Protein 7UQC (pdb70)

Radius of gyration: 42.09 Å; Cα contacts (8 Å, |Δi|>4): 4672; chains: 10; bounding box: 98×138×89 Å

Nearest PDB structures (foldseek):
  7uqc-assembly4_E  TM=8.651E-01  e=4.499E-38  Homo sapiens
  5d6c-assembly2_H  TM=9.328E-01  e=1.298E-33  Homo sapiens
  5whj-assembly1_H  TM=9.332E-01  e=1.233E-33  Homo sapiens
  8s6z-assembly1_A  TM=8.707E-01  e=1.827E-34  Homo sapiens
  5f3b-assembly1_E  TM=8.848E-01  e=9.524E-34  Mus musculus

Organism: Homo sapiens (NCBI:txid9606)

GO terms:
  GO:0005911 cell-cell junction (C, IDA)
  GO:0150105 protein localization to cell-cell junction (P, IMP)
  GO:0097450 astrocyte end-foot (C, IDA)
  GO:0005737 cytoplasm (C, EXP)
  GO:0005886 plasma membrane (C, EXP)

Sequence (1780 aa):
DVVLTQSPLSLPVILGQPASISCRSSQSLVYSDGRTYLNWFQQRPGQSPRRLIYKISKRDSGVPERFSGSGSGTDFTLEISRVEAEDVGIYYCMQGSHWPVTFGQGTKVEIKRTVAAPSVFIFPPSDEQLKSGTASVVCLLNNFYPREAKVQWKVDNALQSGNSQESVTEQDSKDSTYSLSSTLTLSKADYEKHKVYACEVTHQGLSSPVTKSFNRGECQVQLVESGGGLVKPGGSLRLSCVSSGFTFSNYWMSWVRQAPGGGLEWVANINQDGSEKYYVDSVKGRFTSSRDNTKNSLFLQLNSLRAEDTGIYYCTRDPPYFDNWGQGTLVTVSSASTKGPSVFPLAPSSKSTSGGTAALGCLVKDYFPEPVTVSWNSGALTSGVHTFPAVLQSSGLYSLSSVVTVPSSSLGTQTYICNVNHKPSNTKVDKKVEPKSATGRTHPPRAPSSPGRSRDVVLTQSPLSLPVILGQPASISCRSSQSLVYSDGRTYLNWFQQRPGQSPRRLIYKISKRDSGVPERFSGSGSGTDFTLEISRVEAEDVGIYYCMQGSHWPVTFGQGTKVEIKRTVAAPSVFIFPPSDEQLKSGTASVVCLLNNFYPREAKVQWKVDNALQSGNSQESVTEQDSKDSTYSLSSTLTLSKADYEKHKVYACEVTHQGLSSPVTKSFNRGEQVQLVESGGGLVKPGGSLRLSCVSSGFTFSNYWMSWVRQAPGGGLEWVANINQDGSEKYYVDSVKGRFTSSRDNTKNSLFLQLNSLRAEDTGIYYCTRDPPYFDNWGQGTLVTVSSASTKGPSVFPLAPSSKSTSGGTAALGCLVKDYFPEPVTVSWNSGALTSGVHTFPAVLQSSGLYSLSSVVTVPSSSLGTQTYICNVNHKPSNTKVDKKVEPKSDVVLTQSPLSLPVILGQPASISCRSSQSLVYSDGRTYLNWFQQRPGQSPRRLIYKISKRDSGVPERFSGSGSGTDFTLEISRVEAEDVGIYYCMQGSHWPVTFGQGTKVEIKRTVAAPSVFIFPPSDEQLKSGTASVVCLLNNFYPREAKVQWKVDNALQSGNSQESVTEQDSKDSTYSLSSTLTLSKADYEKHKVYACEVTHQGLSSPVTKSFNRGECQVQLVESGGGLVKPGGSLRLSCVSSGFTFSNYWMSWVRQAPGGGLEWVANINQDGSEKYYVDSVKGRFTSSRDNTKNSLFLQLNSLRAEDTGIYYCTRDPPYFDNWGQGTLVTVSSASTKGPSVFPLAPSSKSTSGGTAALGCLVKDYFPEPVTVSWNSGALTSGVHTFPAVLQSSGLYSLSSVVTVPSSSLGTQTYICNVNHKPSNTKVDKKVEPKDVVLTQSPLSLPVILGQPASISCRSSQSLVYSDGRTYLNWFQQRPGQSPRRLIYKISKRDSGVPERFSGSGSGTDFTLEISRVEAEDVGIYYCMQGSHWPVTFGQGTKVEIKRTVAAPSVFIFPPSDEQLKSGTASVVCLLNNFYPREAKVQWKVDNALQSGNSQESVTEQDSKDSTYSLSSTLTLSKADYEKHKVYACEVTHQGLSSPVTKSFNRGEQVQLVESGGGLVKPGGSLRLSCVSSGFTFSNYWMSWVRQAPGGGLEWVANINQDGSEKYYVDSVKGRFTSSRDNTKNSLFLQLNSLRAEDTGIYYCTRDPPYFDNWGQGTLVTVSSASTKGPSVFPLAPSSKSTSGGTAALGCLVKDYFPEPVTVSWNSGALTSGVHTFPAVLQSSGLYSLSSVVTVPSSSLGTQTYICNVNHKPSNTKVDKKVEPKATGRTHPPRAPSSPGRSR

Structure (mmCIF, N/CA/C/O backbone):
data_7UQC
#
_entry.id   7UQC
#
_cell.length_a   195.027
_cell.length_b   99.514
_cell.length_c   136.414
_cell.angle_alpha   90.000
_cell.angle_beta   112.811
_cell.angle_gamma   90.000
#
_symmetry.space_group_name_H-M   'C 1 2 1'
#
loop_
_entity.id
_entity.type
_entity.pdbx_description
1 polymer 'Fab MS39p2w174 Light Chain'
2 polymer 'Fab MS39p2w174 Heavy Chain'
3 polymer 'Hepatocyte cell adhesion molecule'
4 non-polymer 'SULFATE ION'
5 non-polymer 'CHLORIDE ION'
6 water water
#
loop_
_atom_site.group_PDB
_atom_site.id
_atom_site.type_symbol
_atom_site.label_atom_id
_atom_site.label_alt_id
_atom_site.label_comp_id
_atom_site.label_asym_id
_atom_site.label_entity_id
_atom_site.label_seq_id
_atom_site.pdbx_PDB_ins_code
_atom_site.Cartn_x
_atom_site.Cartn_y
_atom_site.Cartn_z
_atom_site.occupancy
_atom_site.B_iso_or_equiv
_atom_site.auth_seq_id
_atom_site.auth_comp_id
_atom_site.auth_asym_id
_atom_site.auth_atom_id
_atom_site.pdbx_PDB_model_num
ATOM 1 N N . ASP A 1 1 ? -1.72929 -38.89604 38.72028 1.000 48.41407 1 ASP A N 1
ATOM 2 C CA . ASP A 1 1 ? -2.51124 -38.60459 39.91108 1.000 42.83034 1 ASP A CA 1
ATOM 3 C C . ASP A 1 1 ? -3.99448 -38.81810 39.64502 1.000 41.16289 1 ASP A C 1
ATOM 4 O O . ASP A 1 1 ? -4.42821 -38.87245 38.50073 1.000 46.39447 1 ASP A O 1
ATOM 9 N N . VAL A 1 2 ? -4.78387 -38.93596 40.70784 1.000 39.75033 2 VAL A N 1
ATOM 10 C CA . VAL A 1 2 ? -6.22536 -38.83804 40.54509 1.000 37.36311 2 VAL A CA 1
ATOM 11 C C . VAL A 1 2 ? -6.57350 -37.41981 40.14442 1.000 39.81631 2 VAL A C 1
ATOM 12 O O . VAL A 1 2 ? -5.99402 -36.45097 40.66459 1.000 41.34278 2 VAL A O 1
ATOM 16 N N . VAL A 1 3 ? -7.50860 -37.28358 39.20854 1.000 36.99785 3 VAL A N 1
ATOM 17 C CA . VAL A 1 3 ? -8.06756 -35.98240 38.87142 1.000 35.49717 3 VAL A CA 1
ATOM 18 C C . VAL A 1 3 ? -9.48208 -35.92118 39.41641 1.000 34.77818 3 VAL A C 1
ATOM 19 O O . VAL A 1 3 ? -10.32080 -36.76695 39.08621 1.000 37.39512 3 VAL A O 1
ATOM 23 N N . LEU A 1 4 ? -9.72873 -34.93273 40.27076 1.000 38.93068 4 LEU A N 1
ATOM 24 C CA . LEU A 1 4 ? -11.04733 -34.63801 40.81534 1.000 41.36088 4 LEU A CA 1
ATOM 25 C C . LEU A 1 4 ? -11.64051 -33.48409 40.01577 1.000 41.03683 4 LEU A C 1
ATOM 26 O O . LEU A 1 4 ? -11.02435 -32.41634 39.92748 1.000 45.31969 4 LEU A O 1
ATOM 31 N N . THR A 1 5 ? -12.81371 -33.69500 39.41945 1.000 37.28912 5 THR A N 1
ATOM 32 C CA . THR A 1 5 ? -13.45470 -32.66454 38.61493 1.000 41.43303 5 THR A CA 1
ATOM 33 C C . THR A 1 5 ? -14.67807 -32.15562 39.35417 1.000 43.16182 5 THR A C 1
ATOM 34 O O . THR A 1 5 ? -15.56881 -32.93760 39.71713 1.000 46.96830 5 THR A O 1
ATOM 38 N N . GLN A 1 6 ? -14.70924 -30.85481 39.58759 1.000 40.11960 6 GLN A N 1
ATOM 39 C CA . GLN A 1 6 ? -15.79875 -30.23508 40.31593 1.000 42.51892 6 GLN A CA 1
ATOM 40 C C . GLN A 1 6 ? -16.73551 -29.57295 39.32388 1.000 40.19174 6 GLN A C 1
ATOM 41 O O . GLN A 1 6 ? -16.30885 -29.08444 38.27713 1.000 42.33138 6 GLN A O 1
ATOM 47 N N . SER A 1 7 ? -18.02272 -29.58207 39.65282 1.000 41.36380 7 SER A N 1
ATOM 48 C CA . SER A 1 7 ? -19.00298 -28.90405 38.82625 1.000 43.79486 7 SER A CA 1
ATOM 49 C C . SER A 1 7 ? -20.21600 -28.58903 39.68313 1.000 43.81247 7 SER A C 1
ATOM 50 O O . SER A 1 7 ? -20.54739 -29.38294 40.58149 1.000 38.16766 7 SER A O 1
ATOM 53 N N . PRO A 1 8 ? -20.88747 -27.44026 39.46128 1.000 46.62877 8 PRO A N 1
ATOM 54 C CA . PRO A 1 8 ? -20.46435 -26.44596 38.46612 1.000 46.35541 8 PRO A CA 1
ATOM 55 C C . PRO A 1 8 ? -19.24883 -25.68449 38.98659 1.000 52.26253 8 PRO A C 1
ATOM 56 O O . PRO A 1 8 ? -19.01399 -25.76894 40.19357 1.000 56.57969 8 PRO A O 1
ATOM 60 N N . LEU A 1 9 ? -18.48300 -24.97900 38.14720 1.000 53.17359 9 LEU A N 1
ATOM 61 C CA . LEU A 1 9 ? -17.32519 -24.27401 38.68939 1.000 48.27815 9 LEU A CA 1
ATOM 62 C C . LEU A 1 9 ? -17.72011 -22.99301 39.40014 1.000 50.95387 9 LEU A C 1
ATOM 63 O O . LEU A 1 9 ? -16.97969 -22.50768 40.26812 1.000 44.82521 9 LEU A O 1
ATOM 68 N N . SER A 1 10 ? -18.86428 -22.42895 39.04918 1.000 52.35254 10 SER A N 1
ATOM 69 C CA . SER A 1 10 ? -19.37868 -21.27326 39.75208 1.000 50.59160 10 SER A CA 1
ATOM 70 C C . SER A 1 10 ? -20.85871 -21.55253 39.94454 1.000 49.31545 10 SER A C 1
ATOM 71 O O . SER A 1 10 ? -21.54368 -21.94843 38.99755 1.000 50.73463 10 SER A O 1
ATOM 74 N N . LEU A 1 11 ? -21.32855 -21.43242 41.18433 1.000 47.04550 11 LEU A N 1
ATOM 75 C CA . LEU A 1 11 ? -22.66931 -21.86112 41.56945 1.000 44.79928 11 LEU A CA 1
ATOM 76 C C . LEU A 1 11 ? -23.40697 -20.68812 42.19762 1.000 46.54904 11 LEU A C 1
ATOM 77 O O . LEU A 1 11 ? -23.27403 -20.43886 43.40990 1.000 44.08185 11 LEU A O 1
ATOM 82 N N . PRO A 1 12 ? -24.17699 -19.93047 41.41247 1.000 47.57064 12 PRO A N 1
ATOM 83 C CA . PRO A 1 12 ? -25.03661 -18.88431 41.99482 1.000 49.28888 12 PRO A CA 1
ATOM 84 C C . PRO A 1 12 ? -26.30467 -19.49510 42.58767 1.000 45.36763 12 PRO A C 1
ATOM 85 O O . PRO A 1 12 ? -26.88451 -20.42052 42.01887 1.000 44.87027 12 PRO A O 1
ATOM 89 N N . VAL A 1 13 ? -26.71087 -19.00153 43.76246 1.000 39.29315 13 VAL A N 1
ATOM 90 C CA . VAL A 1 13 ? -27.78822 -19.60006 44.54706 1.000 37.18671 13 VAL A CA 1
ATOM 91 C C . VAL A 1 13 ? -28.61961 -18.49811 45.18304 1.000 45.62174 13 VAL A C 1
ATOM 92 O O . VAL A 1 13 ? -28.05346 -17.58980 45.80111 1.000 51.03805 13 VAL A O 1
ATOM 96 N N . ILE A 1 14 ? -29.95858 -18.58993 45.09028 1.000 47.59983 14 ILE A N 1
ATOM 97 C CA . ILE A 1 14 ? -30.79323 -17.68961 45.89365 1.000 51.96706 14 ILE A CA 1
ATOM 98 C C . ILE A 1 14 ? -30.60639 -18.04837 47.35968 1.000 49.53345 14 ILE A C 1
ATOM 99 O O . ILE A 1 14 ? -30.56713 -19.23070 47.72061 1.000 50.09706 14 ILE A O 1
ATOM 104 N N . LEU A 1 15 ? -30.48818 -17.03343 48.21404 1.000 49.51008 15 LEU A N 1
ATOM 105 C CA . LEU A 1 15 ? -30.44789 -17.27493 49.64891 1.000 47.61448 15 LEU A CA 1
ATOM 106 C C . LEU A 1 15 ? -31.62201 -18.15452 50.07441 1.000 46.54081 15 LEU A C 1
ATOM 107 O O . LEU A 1 15 ? -32.73472 -18.02256 49.55841 1.000 53.08650 15 LEU A O 1
ATOM 112 N N . GLY A 1 16 ? -31.35979 -19.08596 50.99418 1.000 50.42163 16 GLY A N 1
ATOM 113 C CA . GLY A 1 16 ? -32.35692 -20.04104 51.45213 1.000 52.84507 16 GLY A CA 1
ATOM 114 C C . GLY A 1 16 ? -32.57297 -21.26374 50.56862 1.000 57.38935 16 GLY A C 1
ATOM 115 O O . GLY A 1 16 ? -33.36226 -22.14949 50.93928 1.000 59.87856 16 GLY A O 1
ATOM 116 N N . GLN A 1 17 ? -31.90481 -21.36142 49.42480 1.000 54.43835 17 GLN A N 1
ATOM 117 C CA . GLN A 1 17 ? -32.18359 -22.49266 48.55300 1.000 54.28619 17 GLN A CA 1
ATOM 118 C C . GLN A 1 17 ? -31.17701 -23.61722 48.74288 1.000 54.08309 17 GLN A C 1
ATOM 119 O O . GLN A 1 17 ? -30.09883 -23.42200 49.30718 1.000 46.78356 17 GLN A O 1
ATOM 125 N N . PRO A 1 18 ? -31.55229 -24.83200 48.35112 1.000 56.98147 18 PRO A N 1
ATOM 126 C CA . PRO A 1 18 ? -30.56868 -25.90821 48.17728 1.000 49.85557 18 PRO A CA 1
ATOM 127 C C . PRO A 1 18 ? -29.43372 -25.52289 47.23213 1.000 50.84445 18 PRO A C 1
ATOM 128 O O . PRO A 1 18 ? -29.61051 -24.72420 46.30917 1.000 48.85276 18 PRO A O 1
ATOM 132 N N . ALA A 1 19 ? -28.26185 -26.12455 47.45853 1.000 51.76687 19 ALA A N 1
ATOM 133 C CA . ALA A 1 19 ? -27.12276 -26.00268 46.55372 1.000 48.58509 19 ALA A CA 1
ATOM 134 C C . ALA A 1 19 ? -26.26753 -27.26404 46.63563 1.000 52.28085 19 ALA A C 1
ATOM 135 O O . ALA A 1 19 ? -26.03609 -27.79917 47.72524 1.000 50.47412 19 ALA A O 1
ATOM 137 N N . SER A 1 20 ? -25.78514 -27.72183 45.47977 1.000 50.49309 20 SER A N 1
ATOM 138 C CA . SER A 1 20 ? -25.14703 -29.02824 45.35866 1.000 46.76355 20 SER A CA 1
ATOM 139 C C . SER A 1 20 ? -23.84826 -28.91508 44.56534 1.000 44.65353 20 SER A C 1
ATOM 140 O O . SER A 1 20 ? -23.84339 -28.37292 43.45583 1.000 47.32551 20 SER A O 1
ATOM 143 N N . ILE A 1 21 ? -22.75060 -29.43365 45.11432 1.000 41.37992 21 ILE A N 1
ATOM 144 C CA . ILE A 1 21 ? -21.46140 -29.44387 44.42461 1.000 43.69942 21 ILE A CA 1
ATOM 145 C C . ILE A 1 21 ? -21.09139 -30.87532 44.07996 1.000 40.31316 21 ILE A C 1
ATOM 146 O O . ILE A 1 21 ? -21.16957 -31.76266 44.93749 1.000 39.84806 21 ILE A O 1
ATOM 151 N N . SER A 1 22 ? -20.69503 -31.10742 42.83117 1.000 40.37832 22 SER A N 1
ATOM 152 C CA . SER A 1 22 ? -20.24183 -32.43933 42.45163 1.000 43.97042 22 SER A CA 1
ATOM 153 C C . SER A 1 22 ? -18.73848 -32.50938 42.35638 1.000 41.81427 22 SER A C 1
ATOM 154 O O . SER A 1 22 ? -18.06521 -31.52406 42.04390 1.000 47.67037 22 SER A O 1
ATOM 157 N N . CYS A 1 23 ? -18.24324 -33.71669 42.60012 1.000 45.30260 23 CYS A N 1
ATOM 158 C CA . CYS A 1 23 ? -16.83175 -34.06924 42.58657 1.000 45.80217 23 CYS A CA 1
ATOM 159 C C . CYS A 1 23 ? -16.79831 -35.42071 41.88017 1.000 47.04326 23 CYS A C 1
ATOM 160 O O . CYS A 1 23 ? -17.24256 -36.42803 42.44930 1.000 44.92857 23 CYS A O 1
ATOM 163 N N . ARG A 1 24 ? -16.34861 -35.43536 40.62135 1.000 47.41162 24 ARG A N 1
ATOM 164 C CA . ARG A 1 24 ? -16.19006 -36.68230 39.86969 1.000 46.20710 24 ARG A CA 1
ATOM 165 C C . ARG A 1 24 ? -14.71580 -37.04147 39.78038 1.000 41.11018 24 ARG A C 1
ATOM 166 O O . ARG A 1 24 ? -13.91926 -36.29619 39.20407 1.000 43.72775 24 ARG A O 1
ATOM 174 N N . SER A 1 25 ? -14.36406 -38.16807 40.37607 1.000 39.91819 25 SER A N 1
ATOM 175 C CA . SER A 1 25 ? -13.00506 -38.66642 40.38976 1.000 38.17571 25 SER A CA 1
ATOM 176 C C . SER A 1 25 ? -12.72284 -39.46214 39.12967 1.000 38.47066 25 SER A C 1
ATOM 177 O O . SER A 1 25 ? -13.58109 -40.19304 38.62604 1.000 39.89607 25 SER A O 1
ATOM 180 N N . SER A 1 26 ? -11.49611 -39.34148 38.63791 1.000 37.42694 26 SER A N 1
ATOM 181 C CA . SER A 1 26 ? -11.08250 -40.13389 37.49038 1.000 34.98189 26 SER A CA 1
ATOM 182 C C . SER A 1 26 ? -10.71064 -41.58089 37.86313 1.000 35.78986 26 SER A C 1
ATOM 183 O O . SER A 1 26 ? -10.13967 -42.29838 37.03773 1.000 38.02815 26 SER A O 1
ATOM 186 N N . GLN A 1 27 ? -11.04583 -42.00909 39.07850 1.000 40.85637 27 GLN A N 1
ATOM 187 C CA . GLN A 1 27 ? -10.60791 -43.25655 39.69292 1.000 34.93352 27 GLN A CA 1
ATOM 188 C C . GLN A 1 27 ? -11.49546 -43.53273 40.89562 1.000 34.28660 27 GLN A C 1
ATOM 189 O O . GLN A 1 27 ? -12.04043 -42.61067 41.51310 1.000 35.74773 27 GLN A O 1
ATOM 195 N N . SER A 1 28 ? -11.64797 -44.80327 41.22218 1.000 33.57793 28 SER A N 1
ATOM 196 C CA . SER A 1 28 ? -12.31182 -45.10709 42.47551 1.000 34.57057 28 SER A CA 1
ATOM 197 C C . SER A 1 28 ? -11.44882 -44.58451 43.61896 1.000 36.79114 28 SER A C 1
ATOM 198 O O . SER A 1 28 ? -10.23533 -44.40230 43.47343 1.000 39.90802 28 SER A O 1
ATOM 201 N N . LEU A 1 29 ? -12.07464 -44.31826 44.76173 1.000 32.54114 29 LEU A N 1
ATOM 202 C CA . LEU A 1 29 ? -11.29461 -43.76426 45.85851 1.000 29.13149 29 LEU A CA 1
ATOM 203 C C . LEU A 1 29 ? -11.27459 -44.64568 47.10691 1.000 31.03082 29 LEU A C 1
ATOM 204 O O . LEU A 1 29 ? -11.44329 -44.14335 48.22097 1.000 34.06306 29 LEU A O 1
ATOM 209 N N . VAL A 1 30 ? -11.03012 -45.94185 46.96058 1.000 30.99588 30 VAL A N 1
ATOM 210 C CA . VAL A 1 30 ? -10.96914 -46.85279 48.09749 1.000 28.23728 30 VAL A CA 1
ATOM 211 C C . VAL A 1 30 ? -9.53473 -47.31711 48.25494 1.000 24.52535 30 VAL A C 1
ATOM 212 O O . VAL A 1 30 ? -9.02044 -48.03652 47.39604 1.000 29.53652 30 VAL A O 1
ATOM 216 N N . TYR A 1 31 ? -8.89645 -46.94927 49.35871 1.000 25.84057 31 TYR A N 1
ATOM 217 C CA . TYR A 1 31 ? -7.52044 -47.36096 49.59092 1.000 29.58922 31 TYR A CA 1
ATOM 218 C C . TYR A 1 31 ? -7.46823 -48.84754 49.93896 1.000 28.07586 31 TYR A C 1
ATOM 219 O O . TYR A 1 31 ? -8.48159 -49.48019 50.25455 1.000 27.71671 31 TYR A O 1
ATOM 228 N N . SER A 1 32 ? -6.26279 -49.41354 49.86215 1.000 28.49044 32 SER A N 1
ATOM 229 C CA . SER A 1 32 ? -6.09219 -50.83946 50.12420 1.000 32.77303 32 SER A CA 1
ATOM 230 C C . SER A 1 32 ? -6.64790 -51.28240 51.47612 1.000 33.59330 32 SER A C 1
ATOM 231 O O . SER A 1 32 ? -6.95292 -52.47683 51.64427 1.000 32.19490 32 SER A O 1
ATOM 234 N N . ASP A 1 33 ? -6.78396 -50.36827 52.44453 1.000 28.04049 33 ASP A N 1
ATOM 235 C CA . ASP A 1 33 ? -7.38595 -50.75930 53.71193 1.000 29.84057 33 ASP A CA 1
ATOM 236 C C . ASP A 1 33 ? -8.90737 -50.71620 53.67560 1.000 31.01882 33 ASP A C 1
ATOM 237 O O . ASP A 1 33 ? -9.53838 -50.99737 54.69914 1.000 32.76180 33 ASP A O 1
ATOM 242 N N . GLY A 1 34 ? -9.50828 -50.39142 52.53303 1.000 23.51569 34 GLY A N 1
ATOM 243 C CA . GLY A 1 34 ? -10.94388 -50.38777 52.42961 1.000 26.30060 34 GLY A CA 1
ATOM 244 C C . GLY A 1 34 ? -11.63568 -49.06596 52.69968 1.000 32.22186 34 GLY A C 1
ATOM 245 O O . GLY A 1 34 ? -12.86202 -48.99846 52.57148 1.000 36.37631 34 GLY A O 1
ATOM 246 N N . ARG A 1 35 ? -10.90595 -48.00922 53.03139 1.000 28.90176 35 ARG A N 1
ATOM 247 C CA . ARG A 1 35 ? -11.51833 -46.75963 53.43704 1.000 30.10735 35 ARG A CA 1
ATOM 248 C C . ARG A 1 35 ? -11.40979 -45.70298 52.33968 1.000 33.48117 35 ARG A C 1
ATOM 249 O O . ARG A 1 35 ? -10.49701 -45.73529 51.50918 1.000 32.70723 35 ARG A O 1
ATOM 257 N N . THR A 1 36 ? -12.36613 -44.77133 52.32051 1.000 29.12495 36 THR A N 1
ATOM 258 C CA . THR A 1 36 ? -12.37092 -43.68219 51.34838 1.000 33.73552 36 THR A CA 1
ATOM 259 C C . THR A 1 36 ? -12.02191 -42.38751 52.07700 1.000 37.89125 36 THR A C 1
ATOM 260 O O . THR A 1 36 ? -12.78406 -41.93173 52.93820 1.000 41.45488 36 THR A O 1
ATOM 264 N N . TYR A 1 37 ? -10.87150 -41.80117 51.73777 1.000 31.50779 37 TYR A N 1
ATOM 265 C CA . TYR A 1 37 ? -10.35206 -40.62582 52.42876 1.000 28.40047 37 TYR A CA 1
ATOM 266 C C . TYR A 1 37 ? -10.65617 -39.39598 51.57337 1.000 35.10190 37 TYR A C 1
ATOM 267 O O . TYR A 1 37 ? -9.78916 -38.84744 50.90059 1.000 38.84632 37 TYR A O 1
ATOM 276 N N . LEU A 1 38 ? -11.91354 -38.96025 51.58507 1.000 37.42157 38 LEU A N 1
ATOM 277 C CA . LEU A 1 38 ? -12.34421 -37.82134 50.77700 1.000 38.46857 38 LEU A CA 1
ATOM 278 C C . LEU A 1 38 ? -12.83781 -36.70214 51.69024 1.000 37.59807 38 LEU A C 1
ATOM 279 O O . LEU A 1 38 ? -13.62057 -36.94544 52.61650 1.000 35.12358 38 LEU A O 1
ATOM 284 N N . ASN A 1 39 ? -12.37357 -35.48134 51.43279 1.000 33.47777 39 ASN A N 1
ATOM 285 C CA . ASN A 1 39 ? -12.63321 -34.35449 52.31253 1.000 33.01489 39 ASN A CA 1
ATOM 286 C C . ASN A 1 39 ? -13.25868 -33.20813 51.53327 1.000 35.36332 39 ASN A C 1
ATOM 287 O O . ASN A 1 39 ? -13.01484 -33.04706 50.32949 1.000 35.58376 39 ASN A O 1
ATOM 292 N N . TRP A 1 40 ? -14.04309 -32.38576 52.21462 1.000 28.40909 40 TRP A N 1
ATOM 293 C CA . TRP A 1 40 ? -14.47105 -31.13340 51.60810 1.000 33.54709 40 TRP A CA 1
ATOM 294 C C . TRP A 1 40 ? -13.93402 -29.97105 52.42648 1.000 33.41125 40 TRP A C 1
ATOM 295 O O . TRP A 1 40 ? -13.98060 -29.99763 53.66426 1.000 31.72246 40 TRP A O 1
ATOM 306 N N . PHE A 1 41 ? -13.42952 -28.94923 51.73236 1.000 32.88983 41 PHE A N 1
ATOM 307 C CA . PHE A 1 41 ? -12.98872 -27.72045 52.37424 1.000 31.37824 41 PHE A CA 1
ATOM 308 C C . PHE A 1 41 ? -13.76143 -26.51915 51.85810 1.000 36.37033 41 PHE A C 1
ATOM 309 O O . PHE A 1 41 ? -14.14656 -26.44704 50.68248 1.000 34.99990 41 PHE A O 1
ATOM 317 N N . GLN A 1 42 ? -13.96627 -25.57708 52.76612 1.000 36.29656 42 GLN A N 1
ATOM 318 C CA . GLN A 1 42 ? -14.47413 -24.25372 52.46383 1.000 35.82358 42 GLN A CA 1
ATOM 319 C C . GLN A 1 42 ? -13.35668 -23.25092 52.71123 1.000 39.40017 42 GLN A C 1
ATOM 320 O O . GLN A 1 42 ? -12.61104 -23.37451 53.68947 1.000 34.65551 42 GLN A O 1
ATOM 326 N N . GLN A 1 43 ? -13.22196 -22.27039 51.82032 1.000 41.03354 43 GLN A N 1
ATOM 327 C CA . GLN A 1 43 ? -12.20935 -21.23316 51.98432 1.000 38.07355 43 GLN A CA 1
ATOM 328 C C . GLN A 1 43 ? -12.81782 -19.86489 51.73400 1.000 38.97187 43 GLN A C 1
ATOM 329 O O . GLN A 1 43 ? -13.32625 -19.58915 50.63977 1.000 33.80211 43 GLN A O 1
ATOM 335 N N . ARG A 1 44 ? -12.75278 -19.07048 52.67496 1.000 40.44006 44 ARG A N 1
ATOM 336 C CA . ARG A 1 44 ? -13.19796 -17.69545 52.66031 1.000 41.82178 44 ARG A CA 1
ATOM 337 C C . ARG A 1 44 ? -12.03067 -16.77649 52.32513 1.000 44.38705 44 ARG A C 1
ATOM 338 O O . ARG A 1 44 ? -10.87433 -17.12056 52.59343 1.000 47.30204 44 ARG A O 1
ATOM 346 N N . PRO A 1 45 ? -12.31379 -15.62714 51.70311 1.000 51.08879 45 PRO A N 1
ATOM 347 C CA . PRO A 1 45 ? -11.23638 -14.73329 51.23479 1.000 49.94409 45 PRO A CA 1
ATOM 348 C C . PRO A 1 45 ? -10.18237 -14.42305 52.29970 1.000 49.80195 45 PRO A C 1
ATOM 349 O O . PRO A 1 45 ? -10.49525 -14.09708 53.45609 1.000 41.95021 45 PRO A O 1
ATOM 353 N N . GLY A 1 46 ? -8.91630 -14.53315 51.89515 1.000 54.39664 46 GLY A N 1
ATOM 354 C CA . GLY A 1 46 ? -7.79553 -14.28373 52.79195 1.000 54.38868 46 GLY A CA 1
ATOM 355 C C . GLY A 1 46 ? -7.76915 -15.15110 54.03079 1.000 53.01408 46 GLY A C 1
ATOM 356 O O . GLY A 1 46 ? -7.29732 -14.70584 55.08153 1.000 52.40961 46 GLY A O 1
ATOM 357 N N . GLN A 1 47 ? -8.25638 -16.38489 53.94043 1.000 49.22746 47 GLN A N 1
ATOM 358 C CA . GLN A 1 47 ? -8.34008 -17.25998 55.09805 1.000 43.47407 47 GLN A CA 1
ATOM 359 C C . GLN A 1 47 ? -7.81860 -18.63534 54.72603 1.000 43.73574 47 GLN A C 1
ATOM 360 O O . GLN A 1 47 ? -7.76590 -18.99846 53.54879 1.000 47.22667 47 GLN A O 1
ATOM 366 N N . SER A 1 48 ? -7.42838 -19.40039 55.73772 1.000 40.17758 48 SER A N 1
ATOM 367 C CA . SER A 1 48 ? -6.97965 -20.74443 55.41735 1.000 39.62471 48 SER A CA 1
ATOM 368 C C . SER A 1 48 ? -8.17803 -21.68179 55.27615 1.000 40.31166 48 SER A C 1
ATOM 369 O O . SER A 1 48 ? -9.23938 -21.43305 55.86461 1.000 40.92871 48 SER A O 1
ATOM 372 N N . PRO A 1 49 ? -8.03695 -22.74970 54.48202 1.000 38.07977 49 PRO A N 1
ATOM 373 C CA . PRO A 1 49 ? -9.14460 -23.69587 54.30224 1.000 38.16002 49 PRO A CA 1
ATOM 374 C C . PRO A 1 49 ? -9.67763 -24.20926 55.63266 1.000 37.22537 49 PRO A C 1
ATOM 375 O O . PRO A 1 49 ? -8.92006 -24.47116 56.56920 1.000 39.07536 49 PRO A O 1
ATOM 379 N N . ARG A 1 50 ? -11.00036 -24.32113 55.71731 1.000 35.50314 50 ARG A N 1
ATOM 380 C CA . ARG A 1 50 ? -11.69274 -24.90575 56.86117 1.000 36.57281 50 ARG A CA 1
ATOM 381 C C . ARG A 1 50 ? -12.29534 -26.24525 56.43950 1.000 35.20251 50 ARG A C 1
ATOM 382 O O . ARG A 1 50 ? -13.02513 -26.32162 55.44314 1.000 33.37786 50 ARG A O 1
ATOM 390 N N . ARG A 1 51 ? -11.97137 -27.30450 57.17784 1.000 40.41775 51 ARG A N 1
ATOM 391 C CA . ARG A 1 51 ? -12.47808 -28.62764 56.83357 1.000 38.63338 51 ARG A CA 1
ATOM 392 C C . ARG A 1 51 ? -13.94520 -28.71862 57.19005 1.000 38.08255 51 ARG A C 1
ATOM 393 O O . ARG A 1 51 ? -14.31889 -28.47120 58.33787 1.000 40.57834 51 ARG A O 1
ATOM 401 N N . LEU A 1 52 ? -14.78210 -29.06709 56.21842 1.000 35.78322 52 LEU A N 1
ATOM 402 C CA . LEU A 1 52 ? -16.19966 -29.24233 56.49963 1.000 36.46979 52 LEU A CA 1
ATOM 403 C C . LEU A 1 52 ? -16.55410 -30.70205 56.69899 1.000 39.80813 52 LEU A C 1
ATOM 404 O O . LEU A 1 52 ? -17.16159 -31.05953 57.70844 1.000 41.53939 52 LEU A O 1
ATOM 409 N N . ILE A 1 53 ? -16.17727 -31.54571 55.73893 1.000 37.04530 53 ILE A N 1
ATOM 410 C CA . ILE A 1 53 ? -16.56664 -32.94856 55.69077 1.000 41.09284 53 ILE A CA 1
ATOM 411 C C . ILE A 1 53 ? -15.32422 -33.81589 55.51726 1.000 38.39516 53 ILE A C 1
ATOM 412 O O . ILE A 1 53 ? -14.42759 -33.48131 54.73517 1.000 38.94559 53 ILE A O 1
ATOM 417 N N . TYR A 1 54 ? -15.28401 -34.94671 56.21778 1.000 40.17005 54 TYR A N 1
ATOM 418 C CA . TYR A 1 54 ? -14.21451 -35.91753 56.03554 1.000 39.89836 54 TYR A CA 1
ATOM 419 C C . TYR A 1 54 ? -14.80972 -37.31860 55.95575 1.000 38.35623 54 TYR A C 1
ATOM 420 O O . TYR A 1 54 ? -15.91069 -37.57538 56.45238 1.000 36.98183 54 TYR A O 1
ATOM 429 N N . LYS A 1 55 ? -14.07891 -38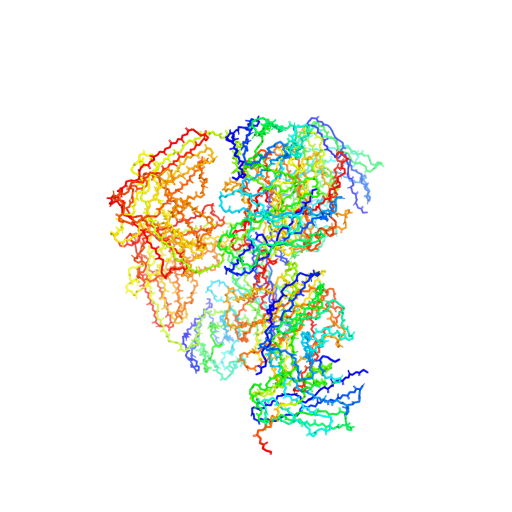.20719 55.28756 1.000 39.14736 55 LYS A N 1
ATOM 430 C CA . LYS A 1 55 ? -14.52134 -39.57057 54.98035 1.000 37.91380 55 LYS A CA 1
ATOM 431 C C . LYS A 1 55 ? -15.92087 -39.58367 54.37592 1.000 34.68986 55 LYS A C 1
ATOM 432 O O . LYS A 1 55 ? -16.83885 -40.22917 54.87780 1.000 36.74093 55 LYS A O 1
ATOM 438 N N . ILE A 1 56 ? -16.05330 -38.84391 53.27394 1.000 33.78374 56 ILE A N 1
ATOM 439 C CA . ILE A 1 56 ? -17.26063 -38.75209 52.44928 1.000 34.97237 56 ILE A CA 1
ATOM 440 C C . ILE A 1 56 ? -18.41659 -38.04349 53.13833 1.000 35.91756 56 ILE A C 1
ATOM 441 O O . ILE A 1 56 ? -19.07352 -37.19255 52.53365 1.000 37.04043 56 ILE A O 1
ATOM 446 N N . SER A 1 57 ? -18.71523 -38.41747 54.37880 1.000 38.71682 57 SER A N 1
ATOM 447 C CA . SER A 1 57 ? -19.94989 -37.95965 54.99312 1.000 38.57217 57 SER A CA 1
ATOM 448 C C . SER A 1 57 ? -19.85503 -37.54112 56.45960 1.000 34.62635 57 SER A C 1
ATOM 449 O O . SER A 1 57 ? -20.88420 -37.20696 57.03515 1.000 42.96347 57 SER A O 1
ATOM 452 N N . LYS A 1 58 ? -18.68970 -37.54106 57.08495 1.000 38.46484 58 LYS A N 1
ATOM 453 C CA . LYS A 1 58 ? -18.58913 -37.14707 58.48269 1.000 41.89436 58 LYS A CA 1
ATOM 454 C C . LYS A 1 58 ? -18.30588 -35.64746 58.58325 1.000 45.02117 58 LYS A C 1
ATOM 455 O O . LYS A 1 58 ? -17.39010 -35.12575 57.93974 1.000 48.47494 58 LYS A O 1
ATOM 461 N N . ARG A 1 59 ? -19.07481 -34.96287 59.41570 1.000 45.58129 59 ARG A N 1
ATOM 462 C CA . ARG A 1 59 ? -19.05444 -33.51306 59.53576 1.000 45.20046 59 ARG A CA 1
ATOM 463 C C . ARG A 1 59 ? -18.14250 -33.07225 60.66981 1.000 42.39406 59 ARG A C 1
ATOM 464 O O . ARG A 1 59 ? -18.22142 -33.65587 61.75203 1.000 44.43930 59 ARG A O 1
ATOM 472 N N . ASP A 1 60 ? -17.28191 -32.03924 60.45496 1.000 46.92260 60 ASP A N 1
ATOM 473 C CA . ASP A 1 60 ? -16.39354 -31.79903 61.62272 1.000 49.70661 60 ASP A CA 1
ATOM 474 C C . ASP A 1 60 ? -17.19088 -31.09694 62.70954 1.000 50.02935 60 ASP A C 1
ATOM 475 O O . ASP A 1 60 ? -18.29184 -30.58844 62.46927 1.000 47.97960 60 ASP A O 1
ATOM 480 N N . SER A 1 61 ? -16.54226 -30.91401 63.85193 1.000 53.39426 61 SER A N 1
ATOM 481 C CA . SER A 1 61 ? -17.22773 -30.40918 65.03996 1.000 54.30005 61 SER A CA 1
ATOM 482 C C . SER A 1 61 ? -17.82254 -29.02069 64.81756 1.000 58.32959 61 SER A C 1
ATOM 483 O O . SER A 1 61 ? -18.95172 -28.74218 65.24807 1.000 67.16802 61 SER A O 1
ATOM 486 N N . GLY A 1 62 ? -17.09152 -28.12507 64.15926 1.000 53.02853 62 GLY A N 1
ATOM 487 C CA . GLY A 1 62 ? -17.62048 -26.77346 64.06648 1.000 61.28393 62 GLY A CA 1
ATOM 488 C C . GLY A 1 62 ? -18.83280 -26.63988 63.16414 1.000 59.08860 62 GLY A C 1
ATOM 489 O O . GLY A 1 62 ? -19.59314 -25.67387 63.29983 1.000 58.57610 62 GLY A O 1
ATOM 490 N N . VAL A 1 63 ? -19.07634 -27.61724 62.30098 1.000 54.71265 63 VAL A N 1
ATOM 491 C CA . VAL A 1 63 ? -19.69971 -27.32235 61.01157 1.000 55.02714 63 VAL A CA 1
ATOM 492 C C . VAL A 1 63 ? -21.22026 -27.38590 61.16251 1.000 51.17604 63 VAL A C 1
ATOM 493 O O . VAL A 1 63 ? -21.74311 -28.37487 61.70641 1.000 53.35207 63 VAL A O 1
ATOM 497 N N . PRO A 1 64 ? -21.95327 -26.38173 60.68969 1.000 47.79668 64 PRO A N 1
ATOM 498 C CA . PRO A 1 64 ? -23.41496 -26.42264 60.78654 1.000 52.27176 64 PRO A CA 1
ATOM 499 C C . PRO A 1 64 ? -23.97066 -27.64102 60.07038 1.000 49.73777 64 PRO A C 1
ATOM 500 O O . PRO A 1 64 ? -23.34254 -28.19053 59.16712 1.000 48.86660 64 PRO A O 1
ATOM 504 N N . GLU A 1 65 ? -25.18107 -28.05583 60.46794 1.000 57.14439 65 GLU A N 1
ATOM 505 C CA . GLU A 1 65 ? -25.78149 -29.25283 59.88103 1.000 58.38763 65 GLU A CA 1
ATOM 506 C C . GLU A 1 65 ? -26.32092 -29.05950 58.46937 1.000 53.28330 65 GLU A C 1
ATOM 507 O O . GLU A 1 65 ? -26.55787 -30.06657 57.80166 1.000 45.86738 65 GLU A O 1
ATOM 513 N N . ARG A 1 66 ? -26.46098 -27.82165 57.97074 1.000 52.69450 66 ARG A N 1
ATOM 514 C CA . ARG A 1 66 ? -26.85978 -27.62559 56.57590 1.000 46.97615 66 ARG A CA 1
ATOM 515 C C . ARG A 1 66 ? -25.82426 -28.16595 55.58196 1.000 47.00326 66 ARG A C 1
ATOM 516 O O . ARG A 1 66 ? -26.13050 -28.28034 54.38968 1.000 46.37461 66 ARG A O 1
ATOM 524 N N . PHE A 1 67 ? -24.62384 -28.51332 56.03846 1.000 47.77415 67 PHE A N 1
ATOM 525 C CA . PHE A 1 67 ? -23.58590 -29.10587 55.20420 1.000 47.50491 67 PHE A CA 1
ATOM 526 C C . PHE A 1 67 ? -23.62933 -30.63054 55.34277 1.000 47.14398 67 PHE A C 1
ATOM 527 O O . PHE A 1 67 ? -23.69035 -31.16110 56.46297 1.000 52.86945 67 PHE A O 1
ATOM 535 N N . SER A 1 68 ? -23.57982 -31.33711 54.21396 1.000 43.42364 68 SER A N 1
ATOM 536 C CA . SER A 1 68 ? -23.55854 -32.79690 54.25339 1.000 43.23744 68 SER A CA 1
ATOM 537 C C . SER A 1 68 ? -22.79552 -33.34546 53.05187 1.000 37.66920 68 SER A C 1
ATOM 538 O O . SER A 1 68 ? -22.83644 -32.77729 51.96081 1.000 40.30624 68 SER A O 1
ATOM 541 N N . GLY A 1 69 ? -22.08651 -34.44991 53.26091 1.000 39.67951 69 GLY A N 1
ATOM 542 C CA . GLY A 1 69 ? -21.35983 -35.12516 52.19371 1.000 38.21446 69 GLY A CA 1
ATOM 543 C C . GLY A 1 69 ? -21.98724 -36.47182 51.86360 1.000 41.03814 69 GLY A C 1
ATOM 544 O O . GLY A 1 69 ? -22.60388 -37.11253 52.72007 1.000 38.52017 69 GLY A O 1
ATOM 545 N N . SER A 1 70 ? -21.84583 -36.90435 50.61460 1.000 36.68888 70 SER A N 1
ATOM 546 C CA . SER A 1 70 ? -22.38320 -38.20026 50.24010 1.000 33.36791 70 SER A CA 1
ATOM 547 C C . SER A 1 70 ? -21.69358 -38.66772 48.96853 1.000 37.43245 70 SER A C 1
ATOM 548 O O . SER A 1 70 ? -20.99482 -37.89990 48.30480 1.000 41.06287 70 SER A O 1
ATOM 551 N N . GLY A 1 71 ? -21.89298 -39.93889 48.63662 1.000 39.01218 71 GLY A N 1
ATOM 552 C CA . GLY A 1 71 ? -21.45246 -40.48187 47.36523 1.000 37.49010 71 GLY A CA 1
ATOM 553 C C . GLY A 1 71 ? -20.58231 -41.71292 47.52502 1.000 42.09178 71 GLY A C 1
ATOM 554 O O . GLY A 1 71 ? -20.18016 -42.09901 48.62075 1.000 44.86674 71 GLY A O 1
ATOM 555 N N . SER A 1 72 ? -20.27952 -42.31922 46.38198 1.000 44.34062 72 SER A N 1
ATOM 556 C CA . SER A 1 72 ? -19.43260 -43.50612 46.34971 1.000 40.87444 72 SER A CA 1
ATOM 557 C C . SER A 1 72 ? -18.85885 -43.65578 44.94930 1.000 43.96559 72 SER A C 1
ATOM 558 O O . SER A 1 72 ? -19.24126 -42.94306 44.01557 1.000 46.10192 72 SER A O 1
ATOM 561 N N . GLY A 1 73 ? -17.95111 -44.61693 44.80942 1.000 43.81246 73 GLY A N 1
ATOM 562 C CA . GLY A 1 73 ? -17.42488 -44.95602 43.50594 1.000 41.65795 73 GLY A CA 1
ATOM 563 C C . GLY A 1 73 ? -16.60255 -43.80371 42.99329 1.000 41.78426 73 GLY A C 1
ATOM 564 O O . GLY A 1 73 ? -15.53281 -43.51956 43.53655 1.000 37.62168 73 GLY A O 1
ATOM 565 N N . THR A 1 74 ? -17.09681 -43.10179 41.98249 1.000 41.69116 74 THR A N 1
ATOM 566 C CA . THR A 1 74 ? -16.34857 -41.98007 41.45610 1.000 43.36202 74 THR A CA 1
ATOM 567 C C . THR A 1 74 ? -17.10795 -40.66472 41.50215 1.000 44.62373 74 THR A C 1
ATOM 568 O O . THR A 1 74 ? -16.55012 -39.64011 41.09871 1.000 47.28189 74 THR A O 1
ATOM 572 N N . ASP A 1 75 ? -18.34913 -40.64426 41.97639 1.000 45.49130 75 ASP A N 1
ATOM 573 C CA . ASP A 1 75 ? -19.06665 -39.38877 42.15478 1.000 46.39349 75 ASP A CA 1
ATOM 574 C C . ASP A 1 75 ? -19.30429 -39.12549 43.63107 1.000 46.27298 75 ASP A C 1
ATOM 575 O O . ASP A 1 75 ? -19.81391 -39.99147 44.35368 1.000 46.15069 75 ASP A O 1
ATOM 580 N N . PHE A 1 76 ? -18.95202 -37.91701 44.06056 1.000 44.68638 76 PHE A N 1
ATOM 581 C CA . PHE A 1 76 ? -19.20515 -37.45248 45.41173 1.000 45.00534 76 PHE A CA 1
ATOM 582 C C . PHE A 1 76 ? -19.83334 -36.06568 45.34659 1.000 43.07662 76 PHE A C 1
ATOM 583 O O . PHE A 1 76 ? -19.68774 -35.33058 44.36122 1.000 39.13636 76 PHE A O 1
ATOM 591 N N . THR A 1 77 ? -20.54838 -35.72306 46.41409 1.000 35.72007 77 THR A N 1
ATOM 592 C CA . THR A 1 77 ? -21.42791 -34.57371 46.40266 1.000 38.68799 77 THR A CA 1
ATOM 593 C C . THR A 1 77 ? -21.39522 -33.87797 47.74295 1.000 42.81633 77 THR A C 1
ATOM 594 O O . THR A 1 77 ? -21.45979 -34.53314 48.79006 1.000 42.10418 77 THR A O 1
ATOM 598 N N . LEU A 1 78 ? -21.24940 -32.55311 47.69852 1.000 40.86439 78 LEU A N 1
ATOM 599 C CA . LEU A 1 78 ? -21.41254 -31.69925 48.86989 1.000 42.23663 78 LEU A CA 1
ATOM 600 C C . LEU A 1 78 ? -22.72093 -30.93095 48.63672 1.000 44.93548 78 LEU A C 1
ATOM 601 O O . LEU A 1 78 ? -23.07455 -30.52734 47.50544 1.000 46.08392 78 LEU A O 1
ATOM 606 N N . GLU A 1 79 ? -23.41171 -30.69739 49.71527 1.000 45.34114 79 GLU A N 1
ATOM 607 C CA . GLU A 1 79 ? -24.81092 -30.40270 49.66430 1.000 55.26581 79 GLU A CA 1
ATOM 608 C C . GLU A 1 79 ? -25.16655 -29.49918 50.82801 1.000 53.27641 79 GLU A C 1
ATOM 609 O O . GLU A 1 79 ? -24.94927 -29.84983 51.98196 1.000 51.02778 79 GLU A O 1
ATOM 615 N N . ILE A 1 80 ? -25.57563 -28.28001 50.50243 1.000 51.35642 80 ILE A N 1
ATOM 616 C CA . ILE A 1 80 ? -25.94497 -27.21817 51.44505 1.000 47.50067 80 ILE A CA 1
ATOM 617 C C . ILE A 1 80 ? -27.45081 -27.08841 51.31423 1.000 50.58276 80 ILE A C 1
ATOM 618 O O . ILE A 1 80 ? -27.94725 -26.49889 50.34332 1.000 51.52151 80 ILE A O 1
ATOM 623 N N . SER A 1 81 ? -28.17184 -27.65681 52.28001 1.000 49.35025 81 SER A N 1
ATOM 624 C CA . SER A 1 81 ? -29.61575 -27.76838 52.15814 1.000 52.22481 81 SER A CA 1
ATOM 625 C C . SER A 1 81 ? -30.23538 -26.38714 52.08205 1.000 58.53832 81 SER A C 1
ATOM 626 O O . SER A 1 81 ? -31.14157 -26.13133 51.27559 1.000 59.86341 81 SER A O 1
ATOM 629 N N . ARG A 1 82 ? -29.71276 -25.46472 52.88567 1.000 56.04331 82 ARG A N 1
ATOM 630 C CA . ARG A 1 82 ? -30.29771 -24.15315 53.03592 1.000 55.44220 82 ARG A CA 1
ATOM 631 C C . ARG A 1 82 ? -29.16369 -23.12935 52.95967 1.000 54.44288 82 ARG A C 1
ATOM 632 O O . ARG A 1 82 ? -28.43869 -22.94530 53.94254 1.000 54.25006 82 ARG A O 1
ATOM 640 N N . VAL A 1 83 ? -28.97628 -22.45478 51.82972 1.000 52.11310 83 VAL A N 1
ATOM 641 C CA . VAL A 1 83 ? -27.77221 -21.62131 51.72798 1.000 48.80151 83 VAL A CA 1
ATOM 642 C C . VAL A 1 83 ? -27.94999 -20.31441 52.49859 1.000 51.49231 83 VAL A C 1
ATOM 643 O O . VAL A 1 83 ? -28.97981 -19.63905 52.38425 1.000 51.35499 83 VAL A O 1
ATOM 647 N N . GLU A 1 84 ? -26.92411 -19.93581 53.25892 1.000 49.35744 84 GLU A N 1
ATOM 648 C CA . GLU A 1 84 ? -26.86080 -18.65206 53.95099 1.000 48.43843 84 GLU A CA 1
ATOM 649 C C . GLU A 1 84 ? -25.76230 -17.75964 53.36395 1.000 53.47310 84 GLU A C 1
ATOM 650 O O . GLU A 1 84 ? -24.91101 -18.20751 52.58099 1.000 45.36841 84 GLU A O 1
ATOM 656 N N . ALA A 1 85 ? -25.79700 -16.47179 53.75227 1.000 55.88541 85 ALA A N 1
ATOM 657 C CA . ALA A 1 85 ? -24.88061 -15.49629 53.17475 1.000 45.82991 85 ALA A CA 1
ATOM 658 C C . ALA A 1 85 ? -23.44668 -15.80913 53.54861 1.000 52.35588 85 ALA A C 1
ATOM 659 O O . ALA A 1 85 ? -22.52658 -15.55393 52.75784 1.000 47.27159 85 ALA A O 1
ATOM 661 N N . GLU A 1 86 ? -23.24203 -16.41213 54.72726 1.000 58.14515 86 GLU A N 1
ATOM 662 C CA . GLU A 1 86 ? -21.88371 -16.65982 55.20405 1.000 47.38226 86 GLU A CA 1
ATOM 663 C C . GLU A 1 86 ? -21.22554 -17.72560 54.35575 1.000 42.90628 86 GLU A C 1
ATOM 664 O O . GLU A 1 86 ? -19.99833 -17.85272 54.35683 1.000 53.35434 86 GLU A O 1
ATOM 670 N N . ASP A 1 87 ? -22.02208 -18.47875 53.61430 1.000 43.15634 87 ASP A N 1
ATOM 671 C CA . ASP A 1 87 ? -21.55735 -19.61949 52.84862 1.000 47.21350 87 ASP A CA 1
ATOM 672 C C . ASP A 1 87 ? -20.99274 -19.23875 51.48210 1.000 44.23553 87 ASP A C 1
ATOM 673 O O . ASP A 1 87 ? -20.70173 -20.13891 50.68992 1.000 44.44640 87 ASP A O 1
ATOM 678 N N . VAL A 1 88 ? -20.84328 -17.94349 51.17634 1.000 45.48596 88 VAL A N 1
ATOM 679 C CA . VAL A 1 88 ? -20.12610 -17.57342 49.96489 1.000 42.56863 88 VAL A CA 1
ATOM 680 C C . VAL A 1 88 ? -18.65670 -17.86922 50.17217 1.000 41.42561 88 VAL A C 1
ATOM 681 O O . VAL A 1 88 ? -18.14838 -17.83217 51.30164 1.000 43.12587 88 VAL A O 1
ATOM 685 N N . GLY A 1 89 ? -17.96766 -18.16048 49.08099 1.000 38.39617 89 GLY A N 1
ATOM 686 C CA . GLY A 1 89 ? -16.59775 -18.59922 49.16262 1.000 34.68226 89 GLY A CA 1
ATOM 687 C C . GLY A 1 89 ? -16.35638 -19.73840 48.21058 1.000 35.10643 89 GLY A C 1
ATOM 688 O O . GLY A 1 89 ? -17.19085 -20.05279 47.35682 1.000 35.15759 89 GLY A O 1
ATOM 689 N N . ILE A 1 90 ? -15.17826 -20.34426 48.35354 1.000 37.81475 90 ILE A N 1
ATOM 690 C CA . ILE A 1 90 ? -14.70895 -21.39520 47.45687 1.000 38.01288 90 ILE A CA 1
ATOM 691 C C . ILE A 1 90 ? -14.65893 -22.70985 48.22065 1.000 34.55199 90 ILE A C 1
ATOM 692 O O . ILE A 1 90 ? -14.14693 -22.77161 49.34785 1.000 33.52285 90 ILE A O 1
ATOM 697 N N . TYR A 1 91 ? -15.22026 -23.75306 47.61719 1.000 37.81638 91 TYR A N 1
ATOM 698 C CA . TYR A 1 91 ? -15.26327 -25.07705 48.21241 1.000 35.92681 91 TYR A CA 1
ATOM 699 C C . TYR A 1 91 ? -14.40313 -26.03812 47.39933 1.000 40.73393 91 TYR A C 1
ATOM 700 O O . TYR A 1 91 ? -14.44809 -26.02148 46.16235 1.000 42.28967 91 TYR A O 1
ATOM 709 N N . TYR A 1 92 ? -13.59075 -26.84502 48.09309 1.000 39.20954 92 TYR A N 1
ATOM 710 C CA . TYR A 1 92 ? -12.68966 -27.80206 47.45662 1.000 35.69958 92 TYR A CA 1
ATOM 711 C C . TYR A 1 92 ? -12.99444 -29.21148 47.93185 1.000 37.49194 92 TYR A C 1
ATOM 712 O O . TYR A 1 92 ? -13.17389 -29.44270 49.13641 1.000 37.80958 92 TYR A O 1
ATOM 721 N N . CYS A 1 93 ? -13.03853 -30.16209 47.00535 1.000 39.05898 93 CYS A N 1
ATOM 722 C CA . CYS A 1 93 ? -12.90601 -31.55346 47.41187 1.000 35.22585 93 CYS A CA 1
ATOM 723 C C . CYS A 1 93 ? -11.44385 -31.95421 47.27392 1.000 36.15352 93 CYS A C 1
ATOM 724 O O . CYS A 1 93 ? -10.62871 -31.23666 46.67369 1.000 30.24825 93 CYS A O 1
ATOM 727 N N . MET A 1 94 ? -11.11999 -33.11607 47.85130 1.000 33.61484 94 MET A N 1
ATOM 728 C CA . MET A 1 94 ? -9.75971 -33.47535 48.25290 1.000 32.30851 94 MET A CA 1
ATOM 729 C C . MET A 1 94 ? -9.77447 -34.98652 48.45515 1.000 36.32395 94 MET A C 1
ATOM 730 O O . MET A 1 94 ? -10.55832 -35.46481 49.29315 1.000 34.76560 94 MET A O 1
ATOM 735 N N . GLN A 1 95 ? -8.98644 -35.76376 47.70025 1.000 35.50140 95 GLN A N 1
ATOM 736 C CA . GLN A 1 95 ? -8.93822 -37.21378 47.90268 1.000 27.54819 95 GLN A CA 1
ATOM 737 C C . GLN A 1 95 ? -7.59258 -37.63209 48.47655 1.000 30.99814 95 GLN A C 1
ATOM 738 O O . GLN A 1 95 ? -6.54241 -37.08641 48.11311 1.000 32.35446 95 GLN A O 1
ATOM 744 N N . GLY A 1 96 ? -7.62855 -38.60221 49.38007 1.000 33.52212 96 GLY A N 1
ATOM 745 C CA . GLY A 1 96 ? -6.41992 -39.02633 50.06355 1.000 35.00545 96 GLY A CA 1
ATOM 746 C C . GLY A 1 96 ? -6.18000 -40.51811 49.95979 1.000 36.51731 96 GLY A C 1
ATOM 747 O O . GLY A 1 96 ? -5.22979 -41.05395 50.55130 1.000 37.58763 96 GLY A O 1
ATOM 748 N N . SER A 1 97 ? -7.03664 -41.19442 49.18640 1.000 34.47306 97 SER A N 1
ATOM 749 C CA . SER A 1 97 ? -6.96959 -42.64701 49.06195 1.000 36.67408 97 SER A CA 1
ATOM 750 C C . SER A 1 97 ? -5.82923 -43.11589 48.16252 1.000 35.22531 97 SER A C 1
ATOM 751 O O . SER A 1 97 ? -5.37659 -44.25789 48.29502 1.000 32.55250 97 SER A O 1
ATOM 754 N N . HIS A 1 98 ? -5.36120 -42.28178 47.24119 1.000 30.75126 98 HIS A N 1
ATOM 755 C CA . HIS A 1 98 ? -4.32857 -42.74088 46.33673 1.000 30.90673 98 HIS A CA 1
ATOM 756 C C . HIS A 1 98 ? -3.25504 -41.67482 46.23284 1.000 34.15469 98 HIS A C 1
ATOM 757 O O . HIS A 1 98 ? -3.55715 -40.49963 46.02292 1.000 37.05246 98 HIS A O 1
ATOM 764 N N . TRP A 1 99 ? -2.01038 -42.09662 46.37801 1.000 34.10607 99 TRP A N 1
ATOM 765 C CA . TRP A 1 99 ? -0.88383 -41.17134 46.37183 1.000 35.64193 99 TRP A CA 1
ATOM 766 C C . TRP A 1 99 ? -0.67094 -40.52130 45.00288 1.000 36.06377 99 TRP A C 1
ATOM 767 O O . TRP A 1 99 ? -0.62227 -41.22383 43.98042 1.000 38.77365 99 TRP A O 1
ATOM 778 N N . PRO A 1 100 ? -0.46753 -39.20119 44.94372 1.000 34.92217 100 PRO A N 1
ATOM 779 C CA . PRO A 1 100 ? -0.44638 -38.37154 46.14749 1.000 32.61037 100 PRO A CA 1
ATOM 780 C C . PRO A 1 100 ? -1.74530 -37.59996 46.30131 1.000 32.20687 100 PRO A C 1
ATOM 781 O O . PRO A 1 100 ? -2.56941 -37.56278 45.38787 1.000 34.37565 100 PRO A O 1
ATOM 785 N N . VAL A 1 101 ? -1.90760 -36.97172 47.46158 1.000 31.21917 101 VAL A N 1
ATOM 786 C CA . VAL A 1 101 ? -3.10716 -36.19413 47.74883 1.000 36.49403 101 VAL A CA 1
ATOM 787 C C . VAL A 1 101 ? -3.42621 -35.24147 46.59977 1.000 31.58389 101 VAL A C 1
ATOM 788 O O . VAL A 1 101 ? -2.54558 -34.51688 46.13000 1.000 34.93323 101 VAL A O 1
ATOM 792 N N . THR A 1 102 ? -4.68024 -35.23220 46.13299 1.000 30.39603 102 THR A N 1
ATOM 793 C CA . THR A 1 102 ? -5.06622 -34.25577 45.11735 1.000 31.91982 102 THR A CA 1
ATOM 794 C C . THR A 1 102 ? -6.35416 -33.54737 45.49501 1.000 35.71961 102 THR A C 1
ATOM 795 O O . THR A 1 102 ? -7.26569 -34.12772 46.10498 1.000 34.08820 102 THR A O 1
ATOM 799 N N . PHE A 1 103 ? -6.40339 -32.27112 45.10903 1.000 34.98375 103 PHE A N 1
ATOM 800 C CA . PHE A 1 103 ? -7.54933 -31.40785 45.32164 1.000 32.74082 103 PHE A CA 1
ATOM 801 C C . PHE A 1 103 ? -8.32929 -31.23209 44.02774 1.000 29.67522 103 PHE A C 1
ATOM 802 O O . PHE A 1 103 ? -7.78206 -31.36180 42.93491 1.000 31.85630 103 PHE A O 1
ATOM 810 N N . GLY A 1 104 ? -9.61868 -30.95064 44.16038 1.000 35.18024 104 GLY A N 1
ATOM 811 C CA . GLY A 1 104 ? -10.36520 -30.40291 43.04916 1.000 34.44836 104 GLY A CA 1
ATOM 812 C C . GLY A 1 104 ? -9.97936 -28.95759 42.79291 1.000 37.45962 104 GLY A C 1
ATOM 813 O O . GLY A 1 104 ? -9.29039 -28.30822 43.58822 1.000 39.17399 104 GLY A O 1
ATOM 814 N N . GLN A 1 105 ? -10.43815 -28.43984 41.65310 1.000 40.87205 105 GLN A N 1
ATOM 815 C CA . GLN A 1 105 ? -10.09349 -27.07897 41.27457 1.000 38.78612 105 GLN A CA 1
ATOM 816 C C . GLN A 1 105 ? -10.94175 -26.03177 41.98024 1.000 39.61426 105 GLN A C 1
ATOM 817 O O . GLN A 1 105 ? -10.65402 -24.84303 41.85079 1.000 45.81413 105 GLN A O 1
ATOM 823 N N . GLY A 1 106 ? -11.93393 -26.42640 42.76244 1.000 41.87299 106 GLY A N 1
ATOM 824 C CA . GLY A 1 106 ? -12.65648 -25.46313 43.56912 1.000 40.47744 106 GLY A CA 1
ATOM 825 C C . GLY A 1 106 ? -13.89791 -24.89568 42.90016 1.000 49.02386 106 GLY A C 1
ATOM 826 O O . GLY A 1 106 ? -13.87034 -24.48951 41.72862 1.000 50.78380 106 GLY A O 1
ATOM 827 N N . THR A 1 107 ? -14.99779 -24.85385 43.65066 1.000 48.55132 107 THR A N 1
ATOM 828 C CA . THR A 1 107 ? -16.26171 -24.28309 43.20337 1.000 45.64029 107 THR A CA 1
ATOM 829 C C . THR A 1 107 ? -16.58380 -23.05804 44.04262 1.000 44.04535 107 THR A C 1
ATOM 830 O O . THR A 1 107 ? -16.58039 -23.13626 45.27989 1.000 42.01404 107 THR A O 1
ATOM 834 N N . LYS A 1 108 ? -16.85565 -21.93255 43.37672 1.000 41.93585 108 LYS A N 1
ATOM 835 C CA . LYS A 1 108 ? -17.23688 -20.70854 44.07219 1.000 43.16216 108 LYS A CA 1
ATOM 836 C C . LYS A 1 108 ? -18.75579 -20.60809 44.17701 1.000 40.14753 108 LYS A C 1
ATOM 837 O O . LYS A 1 108 ? -19.46383 -20.70006 43.17146 1.000 42.24221 108 LYS A O 1
ATOM 843 N N . VAL A 1 109 ? -19.24447 -20.41066 45.39236 1.000 35.52087 109 VAL A N 1
ATOM 844 C CA . VAL A 1 109 ? -20.66553 -20.29685 45.67317 1.000 43.56973 109 VAL A CA 1
ATOM 845 C C . VAL A 1 109 ? -20.98397 -18.80976 45.82374 1.000 46.73742 109 VAL A C 1
ATOM 846 O O . VAL A 1 109 ? -20.38471 -18.14093 46.67432 1.000 42.66053 109 VAL A O 1
ATOM 850 N N . GLU A 1 110 ? -21.91578 -18.27171 45.00635 1.000 46.48795 110 GLU A N 1
ATOM 851 C CA . GLU A 1 110 ? -22.15483 -16.83517 45.02710 1.000 49.35032 110 GLU A CA 1
ATOM 852 C C . GLU A 1 110 ? -23.63426 -16.68653 45.36655 1.000 45.78513 110 GLU A C 1
ATOM 853 O O . GLU A 1 110 ? -24.44821 -17.50241 44.92398 1.000 43.72476 110 GLU A O 1
ATOM 859 N N . ILE A 1 111 ? -24.01888 -15.61969 46.05881 1.000 43.98214 111 ILE A N 1
ATOM 860 C CA . ILE A 1 111 ? -25.43901 -15.40766 46.35431 1.000 43.22226 111 ILE A CA 1
ATOM 861 C C . ILE A 1 111 ? -26.12967 -14.67234 45.21078 1.000 45.60980 111 ILE A C 1
ATOM 862 O O . ILE A 1 111 ? -25.66913 -13.60879 44.78263 1.000 50.57459 111 ILE A O 1
ATOM 867 N N . LYS A 1 112 ? -27.27708 -15.19582 44.75410 1.000 45.35393 112 LYS A N 1
ATOM 868 C CA . LYS A 1 112 ? -28.20162 -14.43182 43.90428 1.000 48.75596 112 LYS A CA 1
ATOM 869 C C . LYS A 1 112 ? -29.13414 -13.60427 44.78778 1.000 51.40546 112 LYS A C 1
ATOM 870 O O . LYS A 1 112 ? -29.89410 -14.16603 45.58537 1.000 55.94973 112 LYS A O 1
ATOM 876 N N . ARG A 1 113 ? -29.08578 -12.27959 44.64688 1.000 49.16759 113 ARG A N 1
ATOM 877 C CA . ARG A 1 113 ? -29.91477 -11.37643 45.43838 1.000 47.73841 113 ARG A CA 1
ATOM 878 C C . ARG A 1 113 ? -30.52492 -10.32643 44.52098 1.000 49.93047 113 ARG A C 1
ATOM 879 O O . ARG A 1 113 ? -30.30081 -10.32615 43.30545 1.000 47.89057 113 ARG A O 1
ATOM 887 N N . THR A 1 114 ? -31.32741 -9.43929 45.10910 1.000 52.94450 114 THR A N 1
ATOM 888 C CA . THR A 1 114 ? -31.98786 -8.40603 44.32554 1.000 51.59609 114 THR A CA 1
ATOM 889 C C . THR A 1 114 ? -30.94726 -7.43116 43.78176 1.000 52.29026 114 THR A C 1
ATOM 890 O O . THR A 1 114 ? -29.86914 -7.26024 44.35901 1.000 51.91205 114 THR A O 1
ATOM 894 N N . VAL A 1 115 ? -31.26600 -6.80460 42.64406 1.000 55.72523 115 VAL A N 1
ATOM 895 C CA . VAL A 1 115 ? -30.37302 -5.79403 42.08315 1.000 52.76513 115 VAL A CA 1
ATOM 896 C C . VAL A 1 115 ? -30.26804 -4.60652 43.02892 1.000 51.92999 115 VAL A C 1
ATOM 897 O O . VAL A 1 115 ? -31.27771 -4.03672 43.45945 1.000 58.99886 115 VAL A O 1
ATOM 901 N N . ALA A 1 116 ? -29.03420 -4.23934 43.36694 1.000 50.73251 116 ALA A N 1
ATOM 902 C CA . ALA A 1 116 ? -28.72474 -3.06387 44.16249 1.000 51.97531 116 ALA A CA 1
ATOM 903 C C . ALA A 1 116 ? -27.79948 -2.16493 43.35510 1.000 54.63453 116 ALA A C 1
ATOM 904 O O . ALA A 1 116 ? -26.96280 -2.65349 42.58818 1.000 52.92971 116 ALA A O 1
ATOM 906 N N . ALA A 1 117 ? -27.96561 -0.83722 43.52433 1.000 56.32491 117 ALA A N 1
ATOM 907 C CA . ALA A 1 117 ? -27.27929 0.17472 42.72324 1.000 51.26411 117 ALA A CA 1
ATOM 908 C C . ALA A 1 117 ? -26.01189 0.65239 43.40978 1.000 48.11820 117 ALA A C 1
ATOM 909 O O . ALA A 1 117 ? -25.98966 0.80767 44.64717 1.000 43.31967 117 ALA A O 1
ATOM 911 N N . PRO A 1 118 ? -24.97758 0.87233 42.59034 1.000 49.21378 118 PRO A N 1
ATOM 912 C CA . PRO A 1 118 ? -23.70485 1.40510 43.11607 1.000 48.28873 118 PRO A CA 1
ATOM 913 C C . PRO A 1 118 ? -23.84956 2.85419 43.55722 1.000 49.12569 118 PRO A C 1
ATOM 914 O O . PRO A 1 118 ? -24.37730 3.69595 42.82018 1.000 46.19143 118 PRO A O 1
ATOM 918 N N . SER A 1 119 ? -23.40216 3.12233 44.78549 1.000 44.28993 119 SER A N 1
ATOM 919 C CA . SER A 1 119 ? -23.13650 4.47552 45.24416 1.000 42.52610 119 SER A CA 1
ATOM 920 C C . SER A 1 119 ? -21.78514 4.90246 44.70780 1.000 43.79589 119 SER A C 1
ATOM 921 O O . SER A 1 119 ? -20.77203 4.28539 45.05224 1.000 51.39958 119 SER A O 1
ATOM 924 N N . VAL A 1 120 ? -21.74506 5.94496 43.88114 1.000 35.29685 120 VAL A N 1
ATOM 925 C CA . VAL A 1 120 ? -20.48063 6.37972 43.29132 1.000 44.41213 120 VAL A CA 1
ATOM 926 C C . VAL A 1 120 ? -19.87397 7.52699 44.09261 1.000 42.02195 120 VAL A C 1
ATOM 927 O O . VAL A 1 120 ? -20.56427 8.46157 44.50525 1.000 43.59782 120 VAL A O 1
ATOM 931 N N . PHE A 1 121 ? -18.57625 7.44948 44.31902 1.000 41.93273 121 PHE A N 1
ATOM 932 C CA . PHE A 1 121 ? -17.81633 8.55689 44.87298 1.000 45.03796 121 PHE A CA 1
ATOM 933 C C . PHE A 1 121 ? -16.59607 8.78478 44.00640 1.000 47.18276 121 PHE A C 1
ATOM 934 O O . PHE A 1 121 ? -16.08463 7.85233 43.37727 1.000 50.82857 121 PHE A O 1
ATOM 942 N N . ILE A 1 122 ? -16.13939 10.02840 43.95342 1.000 46.82948 122 ILE A N 1
ATOM 943 C CA . ILE A 1 122 ? -14.88796 10.31215 43.26452 1.000 45.60606 122 ILE A CA 1
ATOM 944 C C . ILE A 1 122 ? -13.99617 11.06825 44.23280 1.000 43.07596 122 ILE A C 1
ATOM 945 O O . ILE A 1 122 ? -14.48019 11.77784 45.11891 1.000 46.43383 122 ILE A O 1
ATOM 950 N N . PHE A 1 123 ? -12.68868 10.84159 44.11961 1.000 48.40661 123 PHE A N 1
ATOM 951 C CA . PHE A 1 123 ? -11.71335 11.47656 44.99272 1.000 44.66056 123 PHE A CA 1
ATOM 952 C C . PHE A 1 123 ? -10.62005 12.08998 44.12604 1.000 47.22123 123 PHE A C 1
ATOM 953 O O . PHE A 1 123 ? -10.04049 11.39516 43.27082 1.000 50.84934 123 PHE A O 1
ATOM 961 N N . PRO A 1 124 ? -10.28183 13.35567 44.32438 1.000 49.52233 124 PRO A N 1
ATOM 962 C CA . PRO A 1 124 ? -9.19832 13.95566 43.54799 1.000 53.03027 124 PRO A CA 1
ATOM 963 C C . PRO A 1 124 ? -7.85693 13.43710 44.02879 1.000 50.38691 124 PRO A C 1
ATOM 964 O O . PRO A 1 124 ? -7.76645 12.87139 45.12762 1.000 49.27550 124 PRO A O 1
ATOM 968 N N . PRO A 1 125 ? -6.79589 13.60986 43.24456 1.000 51.78380 125 PRO A N 1
ATOM 969 C CA . PRO A 1 125 ? -5.44902 13.42424 43.78999 1.000 50.71492 125 PRO A CA 1
ATOM 970 C C . PRO A 1 125 ? -5.30566 14.18797 45.09298 1.000 55.22032 125 PRO A C 1
ATOM 971 O O . PRO A 1 125 ? -5.79092 15.31428 45.22912 1.000 59.92636 125 PRO A O 1
ATOM 975 N N . SER A 1 126 ? -4.66137 13.55590 46.06623 1.000 60.31873 126 SER A N 1
ATOM 976 C CA . SER A 1 126 ? -4.24127 14.28685 47.24798 1.000 60.08476 126 SER A CA 1
ATOM 977 C C . SER A 1 126 ? -3.17908 15.30519 46.85679 1.000 67.68354 126 SER A C 1
ATOM 978 O O . SER A 1 126 ? -2.43736 15.12846 45.88647 1.000 67.22210 126 SER A O 1
ATOM 981 N N . ASP A 1 127 ? -3.10065 16.38556 47.62081 1.000 73.80066 127 ASP A N 1
ATOM 982 C CA . ASP A 1 127 ? -2.05499 17.34699 47.32352 1.000 73.02565 127 ASP A CA 1
ATOM 983 C C . ASP A 1 127 ? -0.69203 16.82873 47.75102 1.000 68.33456 127 ASP A C 1
ATOM 984 O O . ASP A 1 127 ? 0.32082 17.22597 47.16227 1.000 73.79337 127 ASP A O 1
ATOM 989 N N . GLU A 1 128 ? -0.65442 15.90263 48.71441 1.000 66.55033 128 GLU A N 1
ATOM 990 C CA . GLU A 1 128 ? 0.60535 15.26412 49.08624 1.000 70.17862 128 GLU A CA 1
ATOM 991 C C . GLU A 1 128 ? 1.18275 14.43470 47.93765 1.000 65.79631 128 GLU A C 1
ATOM 992 O O . GLU A 1 128 ? 2.40513 14.37100 47.76258 1.000 66.39283 128 GLU A O 1
ATOM 998 N N . GLN A 1 129 ? 0.32514 13.78606 47.14500 1.000 64.74054 129 GLN A N 1
ATOM 999 C CA . GLN A 1 129 ? 0.82791 12.95721 46.05160 1.000 65.94262 129 GLN A CA 1
ATOM 1000 C C . GLN A 1 129 ? 1.28625 13.78609 44.85757 1.000 65.59645 129 GLN A C 1
ATOM 1001 O O . GLN A 1 129 ? 2.17442 13.35950 44.10453 1.000 61.38823 129 GLN A O 1
ATOM 1007 N N . LEU A 1 130 ? 0.67843 14.95354 44.65554 1.000 65.95839 130 LEU A N 1
ATOM 1008 C CA . LEU A 1 130 ? 1.08475 15.81255 43.55468 1.000 66.42953 130 LEU A CA 1
ATOM 1009 C C . LEU A 1 130 ? 2.48572 16.33943 43.78183 1.000 71.64944 130 LEU A C 1
ATOM 1010 O O . LEU A 1 130 ? 3.23502 16.59257 42.82537 1.000 71.88300 130 LEU A O 1
ATOM 1015 N N . LYS A 1 131 ? 2.86953 16.46113 45.04665 1.000 66.65568 131 LYS A N 1
ATOM 1016 C CA . LYS A 1 131 ? 4.19094 16.95581 45.37218 1.000 70.62354 131 LYS A CA 1
ATOM 1017 C C . LYS A 1 131 ? 5.30034 15.99734 44.91210 1.000 74.61441 131 LYS A C 1
ATOM 1018 O O . LYS A 1 131 ? 6.42968 16.44211 44.67319 1.000 74.83790 131 LYS A O 1
ATOM 1024 N N . SER A 1 132 ? 4.96514 14.72560 44.64360 1.000 74.81829 132 SER A N 1
ATOM 1025 C CA . SER A 1 132 ? 5.91063 13.70994 44.16157 1.000 72.36046 132 SER A CA 1
ATOM 1026 C C . SER A 1 132 ? 5.92784 13.54640 42.63937 1.000 73.69378 132 SER A C 1
ATOM 1027 O O . SER A 1 132 ? 6.96425 13.18061 42.07663 1.000 80.47975 132 SER A O 1
ATOM 1030 N N . GLY A 1 133 ? 4.81132 13.76602 41.95215 1.000 70.66229 133 GLY A N 1
ATOM 1031 C CA . GLY A 1 133 ? 4.87396 13.77658 40.50498 1.000 65.15280 133 GLY A CA 1
ATOM 1032 C C . GLY A 1 133 ? 3.87536 12.88178 39.80701 1.000 65.19585 133 GLY A C 1
ATOM 1033 O O . GLY A 1 133 ? 4.00305 12.63297 38.60085 1.000 57.70050 133 GLY A O 1
ATOM 1034 N N . THR A 1 134 ? 2.87018 12.40311 40.54010 1.000 67.96558 134 THR A N 1
ATOM 1035 C CA . THR A 1 134 ? 1.89827 11.49606 39.95618 1.000 66.83007 134 THR A CA 1
ATOM 1036 C C . THR A 1 134 ? 0.51756 11.84888 40.49964 1.000 60.78073 134 THR A C 1
ATOM 1037 O O . THR A 1 134 ? 0.38752 12.33040 41.62814 1.000 62.27074 134 THR A O 1
ATOM 1041 N N . ALA A 1 135 ? -0.51786 11.61851 39.69419 1.000 53.81727 135 ALA A N 1
ATOM 1042 C CA . ALA A 1 135 ? -1.88610 11.90622 40.11860 1.000 57.11451 135 ALA A CA 1
ATOM 1043 C C . ALA A 1 135 ? -2.75058 10.65932 39.97602 1.000 58.06263 135 ALA A C 1
ATOM 1044 O O . ALA A 1 135 ? -2.99478 10.19270 38.85693 1.000 56.37303 135 ALA A O 1
ATOM 1046 N N . SER A 1 136 ? -3.22541 10.13652 41.10581 1.000 52.70322 136 SER A N 1
ATOM 1047 C CA . SER A 1 136 ? -4.19601 9.05307 41.12853 1.000 46.97237 136 SER A CA 1
ATOM 1048 C C . SER A 1 136 ? -5.57464 9.64367 41.38734 1.000 49.81786 136 SER A C 1
ATOM 1049 O O . SER A 1 136 ? -5.80735 10.26073 42.43310 1.000 49.63844 136 SER A O 1
ATOM 1052 N N . VAL A 1 137 ? -6.48570 9.44261 40.44328 1.000 52.00599 137 VAL A N 1
ATOM 1053 C CA . VAL A 1 137 ? -7.89088 9.80043 40.59736 1.000 47.09545 137 VAL A CA 1
ATOM 1054 C C . VAL A 1 137 ? -8.65043 8.50496 40.85860 1.000 47.22793 137 VAL A C 1
ATOM 1055 O O . VAL A 1 137 ? -8.63286 7.59116 40.02529 1.000 45.95720 137 VAL A O 1
ATOM 1059 N N . VAL A 1 138 ? -9.30024 8.41577 42.01546 1.000 45.37311 138 VAL A N 1
ATOM 1060 C CA . VAL A 1 138 ? -9.90025 7.17832 42.49857 1.000 45.16277 138 VAL A CA 1
ATOM 1061 C C . VAL A 1 138 ? -11.41732 7.30153 42.41674 1.000 51.17922 138 VAL A C 1
ATOM 1062 O O . VAL A 1 138 ? -11.99109 8.27935 42.91699 1.000 53.47127 138 VAL A O 1
ATOM 1066 N N . CYS A 1 139 ? -12.06620 6.30952 41.79680 1.000 49.27653 139 CYS A N 1
ATOM 1067 C CA . CYS A 1 139 ? -13.52099 6.27564 41.62729 1.000 52.02956 139 CYS A CA 1
ATOM 1068 C C . CYS A 1 139 ? -14.08067 5.02119 42.28911 1.000 50.02324 139 CYS A C 1
ATOM 1069 O O . CYS A 1 139 ? -13.69564 3.90151 41.93600 1.000 45.61654 139 CYS A O 1
ATOM 1072 N N . LEU A 1 140 ? -15.01011 5.21318 43.21860 1.000 44.29261 140 LEU A N 1
ATOM 1073 C CA . LEU A 1 140 ? -15.46262 4.17034 44.12290 1.000 40.83514 140 LEU A CA 1
ATOM 1074 C C . LEU A 1 140 ? -16.92883 3.82194 43.86217 1.000 45.67578 140 LEU A C 1
ATOM 1075 O O . LEU A 1 140 ? -17.79168 4.70559 43.83068 1.000 44.75048 140 LEU A O 1
ATOM 1080 N N . LEU A 1 141 ? -17.19966 2.52609 43.67005 1.000 50.10563 141 LEU A N 1
ATOM 1081 C CA . LEU A 1 141 ? -18.53936 1.96768 43.49191 1.000 43.64800 141 LEU A CA 1
ATOM 1082 C C . LEU A 1 141 ? -18.79351 1.08377 44.70303 1.000 44.97243 141 LEU A C 1
ATOM 1083 O O . LEU A 1 141 ? -18.13576 0.05216 44.86012 1.000 52.84280 141 LEU A O 1
ATOM 1088 N N . ASN A 1 142 ? -19.72142 1.48892 45.56548 1.000 47.56627 142 ASN A N 1
ATOM 1089 C CA . ASN A 1 142 ? -19.99426 0.79923 46.82553 1.000 51.00273 142 ASN A CA 1
ATOM 1090 C C . ASN A 1 142 ? -21.31697 0.01978 46.79180 1.000 51.92937 142 ASN A C 1
ATOM 1091 O O . ASN A 1 142 ? -22.34680 0.54398 46.35006 1.000 49.67507 142 ASN A O 1
ATOM 1096 N N . ASN A 1 143 ? -21.27222 -1.23932 47.24675 1.000 50.97076 143 ASN A N 1
ATOM 1097 C CA . ASN A 1 143 ? -22.44755 -2.00159 47.69936 1.000 49.88596 143 ASN A CA 1
ATOM 1098 C C . ASN A 1 143 ? -23.49188 -2.21330 46.59974 1.000 47.82884 143 ASN A C 1
ATOM 1099 O O . ASN A 1 143 ? -24.67140 -1.88986 46.76483 1.000 50.68890 143 ASN A O 1
ATOM 1104 N N . PHE A 1 144 ? -23.05938 -2.81937 45.49617 1.000 47.18073 144 PHE A N 1
ATOM 1105 C CA . PHE A 1 144 ? -23.92049 -3.02022 44.34434 1.000 45.52327 144 PHE A CA 1
ATOM 1106 C C . PHE A 1 144 ? -24.04503 -4.49987 44.00822 1.000 50.30482 144 PHE A C 1
ATOM 1107 O O . PHE A 1 144 ? -23.24621 -5.33135 44.45075 1.000 47.58013 144 PHE A O 1
ATOM 1115 N N . TYR A 1 145 ? -25.07725 -4.81725 43.21397 1.000 51.86463 145 TYR A N 1
ATOM 1116 C CA . TYR A 1 145 ? -25.31536 -6.17592 42.73997 1.000 51.68463 145 TYR A CA 1
ATOM 1117 C C . TYR A 1 145 ? -26.14803 -6.13491 41.46736 1.000 53.95767 145 TYR A C 1
ATOM 1118 O O . TYR A 1 145 ? -27.14654 -5.40201 41.43357 1.000 58.78998 145 TYR A O 1
ATOM 1127 N N . PRO A 1 146 ? -25.81138 -6.92019 40.41804 1.000 52.89233 146 PRO A N 1
ATOM 1128 C CA . PRO A 1 146 ? -24.75649 -7.93078 40.31738 1.000 54.95766 146 PRO A CA 1
ATOM 1129 C C . PRO A 1 146 ? -23.37815 -7.32363 40.13944 1.000 53.96006 146 PRO A C 1
ATOM 1130 O O . PRO A 1 146 ? -23.24032 -6.10623 40.19869 1.000 49.44302 146 PRO A O 1
ATOM 1134 N N . ARG A 1 147 ? -22.38920 -8.18758 39.89161 1.000 53.62412 147 ARG A N 1
ATOM 1135 C CA . ARG A 1 147 ? -20.99427 -7.76901 39.89226 1.000 53.46270 147 ARG A CA 1
ATOM 1136 C C . ARG A 1 147 ? -20.62324 -6.93987 38.66244 1.000 57.84896 147 ARG A C 1
ATOM 1137 O O . ARG A 1 147 ? -19.75777 -6.06260 38.75948 1.000 62.00526 147 ARG A O 1
ATOM 1145 N N . GLU A 1 148 ? -21.23486 -7.19888 37.50473 1.000 55.95520 148 GLU A N 1
ATOM 1146 C CA . GLU A 1 148 ? -20.79806 -6.54613 36.27366 1.000 59.47974 148 GLU A CA 1
ATOM 1147 C C . GLU A 1 148 ? -21.10796 -5.04933 36.33393 1.000 59.87573 148 GLU A C 1
ATOM 1148 O O . GLU A 1 148 ? -22.21106 -4.64767 36.72245 1.000 62.57172 148 GLU A O 1
ATOM 1154 N N . ALA A 1 149 ? -20.13028 -4.22374 35.95224 1.000 50.81612 149 ALA A N 1
ATOM 1155 C CA . ALA A 1 149 ? -20.25858 -2.77245 36.02352 1.000 54.18484 149 ALA A CA 1
ATOM 1156 C C . ALA A 1 149 ? -19.18903 -2.15147 35.14608 1.000 52.82498 149 ALA A C 1
ATOM 1157 O O . ALA A 1 149 ? -18.05348 -2.63085 35.11531 1.000 66.39858 149 ALA A O 1
ATOM 1159 N N . LYS A 1 150 ? -19.54404 -1.09459 34.43391 1.000 49.35306 150 LYS A N 1
ATOM 1160 C CA . LYS A 1 150 ? -18.58739 -0.41925 33.57239 1.000 53.15003 150 LYS A CA 1
ATOM 1161 C C . LYS A 1 150 ? -18.25996 0.93785 34.16075 1.000 52.43945 150 LYS A C 1
ATOM 1162 O O . LYS A 1 150 ? -19.16347 1.72135 34.45419 1.000 55.05754 150 LYS A O 1
ATOM 1168 N N . VAL A 1 151 ? -16.97481 1.19679 34.35767 1.000 50.89897 151 VAL A N 1
ATOM 1169 C CA . VAL A 1 151 ? -16.48459 2.52048 34.70457 1.000 54.07837 151 VAL A CA 1
ATOM 1170 C C . VAL A 1 151 ? -15.71736 3.05886 33.50932 1.000 52.25581 151 VAL A C 1
ATOM 1171 O O . VAL A 1 151 ? -14.78389 2.41534 33.01518 1.000 56.11974 151 VAL A O 1
ATOM 1175 N N . GLN A 1 152 ? -16.13768 4.21441 33.01824 1.000 53.94727 152 GLN A N 1
ATOM 1176 C CA . GLN A 1 152 ? -15.41317 4.93025 31.98275 1.000 63.08711 152 GLN A CA 1
ATOM 1177 C C . GLN A 1 152 ? -14.83991 6.18459 32.61900 1.000 55.18839 152 GLN A C 1
ATOM 1178 O O . GLN A 1 152 ? -15.46210 6.77170 33.50583 1.000 54.90913 152 GLN A O 1
ATOM 1184 N N . TRP A 1 153 ? -13.64737 6.57907 32.19980 1.000 54.59240 153 TRP A N 1
ATOM 1185 C CA . TRP A 1 153 ? -13.06411 7.82461 32.67155 1.000 57.09640 153 TRP A CA 1
ATOM 1186 C C . TRP A 1 153 ? -13.09314 8.87778 31.56470 1.000 58.57543 153 TRP A C 1
ATOM 1187 O O . TRP A 1 153 ? -12.91863 8.55797 30.37994 1.000 56.31853 153 TRP A O 1
ATOM 1198 N N . LYS A 1 154 ? -13.33562 10.13171 31.95704 1.000 53.61494 154 LYS A N 1
ATOM 1199 C CA . LYS A 1 154 ? -13.29143 11.26720 31.04596 1.000 54.72159 154 LYS A CA 1
ATOM 1200 C C . LYS A 1 154 ? -12.47381 12.38989 31.66521 1.000 55.78179 154 LYS A C 1
ATOM 1201 O O . LYS A 1 154 ? -12.69302 12.76593 32.82311 1.000 54.40016 154 LYS A O 1
ATOM 1207 N N . VAL A 1 155 ? -11.53925 12.92456 30.88772 1.000 55.79605 155 VAL A N 1
ATOM 1208 C CA . VAL A 1 155 ? -10.77007 14.10285 31.25915 1.000 53.32855 155 VAL A CA 1
ATOM 1209 C C . VAL A 1 155 ? -11.08521 15.18767 30.22933 1.000 56.77728 155 VAL A C 1
ATOM 1210 O O . VAL A 1 155 ? -10.88805 14.98001 29.02331 1.000 54.48886 155 VAL A O 1
ATOM 1214 N N . ASP A 1 156 ? -11.58692 16.33752 30.70736 1.000 57.86777 156 ASP A N 1
ATOM 1215 C CA . ASP A 1 156 ? -12.11934 17.41698 29.87042 1.000 52.18103 156 ASP A CA 1
ATOM 1216 C C . ASP A 1 156 ? -12.98896 16.82553 28.76945 1.000 58.18295 156 ASP A C 1
ATOM 1217 O O . ASP A 1 156 ? -12.88674 17.18215 27.59114 1.000 56.37775 156 ASP A O 1
ATOM 1222 N N . ASN A 1 157 ? -13.81816 15.87358 29.17874 1.000 59.90358 157 ASN A N 1
ATOM 1223 C CA . ASN A 1 157 ? -14.82710 15.17098 28.39635 1.000 63.46528 157 ASN A CA 1
ATOM 1224 C C . ASN A 1 157 ? -14.24311 14.30279 27.28325 1.000 63.31322 157 ASN A C 1
ATOM 1225 O O . ASN A 1 157 ? -14.99170 13.82518 26.42619 1.000 64.35923 157 ASN A O 1
ATOM 1230 N N . ALA A 1 158 ? -12.93871 14.04791 27.28523 1.000 57.87153 158 ALA A N 1
ATOM 1231 C CA . ALA A 1 158 ? -12.35910 13.08376 26.36075 1.000 62.89013 158 ALA A CA 1
ATOM 1232 C C . ALA A 1 158 ? -12.29128 11.71680 27.04090 1.000 66.11391 158 ALA A C 1
ATOM 1233 O O . ALA A 1 158 ? -11.76235 11.59957 28.15258 1.000 62.65061 158 ALA A O 1
ATOM 1235 N N . LEU A 1 159 ? -12.84490 10.69247 26.38303 1.000 67.48752 159 LEU A N 1
ATOM 1236 C CA . LEU A 1 159 ? -12.82057 9.33972 26.93489 1.000 63.61438 159 LEU A CA 1
ATOM 1237 C C . LEU A 1 159 ? -11.39013 8.82769 27.06131 1.000 64.79679 159 LEU A C 1
ATOM 1238 O O . LEU A 1 159 ? -10.54411 9.08114 26.20117 1.000 64.47230 159 LEU A O 1
ATOM 1243 N N . GLN A 1 160 ? -11.12953 8.09309 28.14249 1.000 64.93084 160 GLN A N 1
ATOM 1244 C CA . GLN A 1 160 ? -9.80725 7.58373 28.47531 1.000 59.71464 160 GLN A CA 1
ATOM 1245 C C . GLN A 1 160 ? -9.77954 6.07435 28.32499 1.000 60.72752 160 GLN A C 1
ATOM 1246 O O . GLN A 1 160 ? -10.78497 5.39629 28.56121 1.000 60.45078 160 GLN A O 1
ATOM 1252 N N . SER A 1 161 ? -8.60731 5.55162 27.97009 1.000 59.64699 161 SER A N 1
ATOM 1253 C CA . SER A 1 161 ? -8.42323 4.10991 27.90759 1.000 62.26363 161 SER A CA 1
ATOM 1254 C C . SER A 1 161 ? -6.94960 3.78418 28.10230 1.000 58.33696 161 SER A C 1
ATOM 1255 O O . SER A 1 161 ? -6.06964 4.53883 27.68221 1.000 59.38948 161 SER A O 1
ATOM 1258 N N . GLY A 1 162 ? -6.69305 2.65783 28.76276 1.000 58.80724 162 GLY A N 1
ATOM 1259 C CA . GLY A 1 162 ? -5.34148 2.18845 28.96056 1.000 52.17737 162 GLY A CA 1
ATOM 1260 C C . GLY A 1 162 ? -4.59764 2.80848 30.11716 1.000 52.94664 162 GLY A C 1
ATOM 1261 O O . GLY A 1 162 ? -3.39811 2.54510 30.26708 1.000 57.24878 162 GLY A O 1
ATOM 1262 N N . ASN A 1 163 ? -5.25841 3.62942 30.94324 1.000 55.08360 163 ASN A N 1
ATOM 1263 C CA . ASN A 1 163 ? -4.58829 4.23589 32.09583 1.000 56.90079 163 ASN A CA 1
ATOM 1264 C C . ASN A 1 163 ? -5.44290 4.17371 33.36422 1.000 54.92251 163 ASN A C 1
ATOM 1265 O O . ASN A 1 163 ? -5.30551 5.02237 34.25171 1.000 54.49204 163 ASN A O 1
ATOM 1270 N N . SER A 1 164 ? -6.29944 3.16094 33.48061 1.000 53.55432 164 SER A N 1
ATOM 1271 C CA . SER A 1 164 ? -7.07431 2.92569 34.68883 1.000 50.37101 164 SER A CA 1
ATOM 1272 C C . SER A 1 164 ? -7.10283 1.43387 34.99796 1.000 55.80095 164 SER A C 1
ATOM 1273 O O . SER A 1 164 ? -7.37448 0.61875 34.11045 1.000 60.89282 164 SER A O 1
ATOM 1276 N N . GLN A 1 165 ? -6.85512 1.07789 36.25597 1.000 52.96003 165 GLN A N 1
ATOM 1277 C CA . GLN A 1 165 ? -6.98400 -0.29709 36.71502 1.000 51.95075 165 GLN A CA 1
ATOM 1278 C C . GLN A 1 165 ? -8.15311 -0.41249 37.69064 1.000 46.38293 165 GLN A C 1
ATOM 1279 O O . GLN A 1 165 ? -8.36993 0.46729 38.52854 1.000 46.00432 165 GLN A O 1
ATOM 1285 N N . GLU A 1 166 ? -8.90824 -1.49593 37.57104 1.000 48.68657 166 GLU A N 1
ATOM 1286 C CA . GLU A 1 166 ? -10.02329 -1.78713 38.45795 1.000 48.06591 166 GLU A CA 1
ATOM 1287 C C . GLU A 1 166 ? -9.60125 -2.75438 39.55932 1.000 47.38459 166 GLU A C 1
ATOM 1288 O O . GLU A 1 166 ? -8.64034 -3.51306 39.42906 1.000 48.43630 166 GLU A O 1
ATOM 1294 N N . SER A 1 167 ? -10.35361 -2.72940 40.64927 1.000 45.47007 167 SER A N 1
ATOM 1295 C CA . SER A 1 167 ? -10.21385 -3.73313 41.68712 1.000 42.44417 167 SER A CA 1
ATOM 1296 C C . SER A 1 167 ? -11.58330 -3.95099 42.30415 1.000 46.89110 167 SER A C 1
ATOM 1297 O O . SER A 1 167 ? -12.27124 -2.98089 42.63464 1.000 47.44896 167 SER A O 1
ATOM 1300 N N . VAL A 1 168 ? -11.98236 -5.21458 42.43814 1.000 45.91058 168 VAL A N 1
ATOM 1301 C CA . VAL A 1 168 ? -13.31365 -5.57568 42.91135 1.000 44.95903 168 VAL A CA 1
ATOM 1302 C C . VAL A 1 168 ? -13.18244 -6.52110 44.10163 1.000 47.26504 168 VAL A C 1
ATOM 1303 O O . VAL A 1 168 ? -12.37304 -7.45456 44.07617 1.000 48.16213 168 VAL A O 1
ATOM 1307 N N . THR A 1 169 ? -13.93446 -6.24207 45.16522 1.000 48.35578 169 THR A N 1
ATOM 1308 C CA . THR A 1 169 ? -13.94303 -7.08988 46.34588 1.000 46.17453 169 THR A CA 1
ATOM 1309 C C . THR A 1 169 ? -14.74671 -8.36392 46.09595 1.000 51.39038 169 THR A C 1
ATOM 1310 O O . THR A 1 169 ? -15.50464 -8.48407 45.12684 1.000 52.03213 169 THR A O 1
ATOM 1314 N N . GLU A 1 170 ? -14.59192 -9.31022 47.01991 1.000 50.78928 170 GLU A N 1
ATOM 1315 C CA . GLU A 1 170 ? -15.37373 -10.53449 47.02114 1.000 52.37096 170 GLU A CA 1
ATOM 1316 C C . GLU A 1 170 ? -16.79516 -10.26364 47.51966 1.000 48.78328 170 GLU A C 1
ATOM 1317 O O . GLU A 1 170 ? -17.09566 -9.20726 48.07805 1.000 48.80773 170 GLU A O 1
ATOM 1323 N N . GLN A 1 171 ? -17.68667 -11.22634 47.30857 1.000 51.88349 171 GLN A N 1
ATOM 1324 C CA . GLN A 1 171 ? -19.06977 -10.99248 47.69642 1.000 49.26203 171 GLN A CA 1
ATOM 1325 C C . GLN A 1 171 ? -19.17778 -10.88536 49.21036 1.000 48.63760 171 GLN A C 1
ATOM 1326 O O . GLN A 1 171 ? -18.68347 -11.74590 49.94481 1.000 53.99364 171 GLN A O 1
ATOM 1332 N N . ASP A 1 172 ? -19.82199 -9.81580 49.66713 1.000 45.68400 172 ASP A N 1
ATOM 1333 C CA . ASP A 1 172 ? -19.90311 -9.51922 51.08916 1.000 48.85020 172 ASP A CA 1
ATOM 1334 C C . ASP A 1 172 ? -20.59331 -10.65339 51.82808 1.000 46.74394 172 ASP A C 1
ATOM 1335 O O . ASP A 1 172 ? -21.62236 -11.16438 51.38114 1.000 52.23801 172 ASP A O 1
ATOM 1340 N N . SER A 1 173 ? -20.03111 -11.03120 52.97509 1.000 51.08898 173 SER A N 1
ATOM 1341 C CA . SER A 1 173 ? -20.55541 -12.15588 53.74085 1.000 50.86159 173 SER A CA 1
ATOM 1342 C C . SER A 1 173 ? -21.88673 -11.84082 54.41109 1.000 52.48245 173 SER A C 1
ATOM 1343 O O . SER A 1 173 ? -22.56285 -12.76535 54.88717 1.000 52.05011 173 SER A O 1
ATOM 1346 N N . LYS A 1 174 ? -22.27079 -10.56195 54.47407 1.000 53.71207 174 LYS A N 1
ATOM 1347 C CA . LYS A 1 174 ? -23.51453 -10.16414 55.12849 1.000 51.85725 174 LYS A CA 1
ATOM 1348 C C . LYS A 1 174 ? -24.60902 -9.75167 54.15207 1.000 52.72143 174 LYS A C 1
ATOM 1349 O O . LYS A 1 174 ? -25.67680 -10.36608 54.13496 1.000 55.39525 174 LYS A O 1
ATOM 1355 N N . ASP A 1 175 ? -24.37893 -8.71711 53.35124 1.000 54.23477 175 ASP A N 1
ATOM 1356 C CA . ASP A 1 175 ? -25.42006 -8.21706 52.46489 1.000 50.57813 175 ASP A CA 1
ATOM 1357 C C . ASP A 1 175 ? -25.30037 -8.73438 51.02830 1.000 49.98526 175 ASP A C 1
ATOM 1358 O O . ASP A 1 175 ? -26.14936 -8.40162 50.18980 1.000 50.17917 175 ASP A O 1
ATOM 1363 N N . SER A 1 176 ? -24.25775 -9.50583 50.72046 1.000 42.99481 176 SER A N 1
ATOM 1364 C CA . SER A 1 176 ? -24.09215 -10.16839 49.42808 1.000 45.90793 176 SER A CA 1
ATOM 1365 C C . SER A 1 176 ? -23.80423 -9.20123 48.28040 1.000 47.21077 176 SER A C 1
ATOM 1366 O O . SER A 1 176 ? -24.12310 -9.50600 47.12981 1.000 48.88384 176 SER A O 1
ATOM 1369 N N . THR A 1 177 ? -23.19959 -8.04350 48.53951 1.000 47.27194 177 THR A N 1
ATOM 1370 C CA . THR A 1 177 ? -22.91466 -7.09312 47.46924 1.000 46.81632 177 THR A CA 1
ATOM 1371 C C . THR A 1 177 ? -21.42274 -6.98794 47.20043 1.000 47.35485 177 THR A C 1
ATOM 1372 O O . THR A 1 177 ? -20.57932 -7.38405 48.00249 1.000 46.98797 177 THR A O 1
ATOM 1376 N N . TYR A 1 178 ? -21.11178 -6.39246 46.06530 1.000 46.73322 178 TYR A N 1
ATOM 1377 C CA . TYR A 1 178 ? -19.74065 -6.14726 45.67022 1.000 45.39230 178 TYR A CA 1
ATOM 1378 C C . TYR A 1 178 ? -19.37272 -4.68807 45.92277 1.000 45.54189 178 TYR A C 1
ATOM 1379 O O . TYR A 1 178 ? -20.21361 -3.86088 46.27189 1.000 52.40795 178 TYR A O 1
ATOM 1388 N N . SER A 1 179 ? -18.08262 -4.38657 45.78615 1.000 43.36951 179 SER A N 1
ATOM 1389 C CA . SER A 1 179 ? -17.59512 -3.01237 45.69297 1.000 41.67083 179 SER A CA 1
ATOM 1390 C C . SER A 1 179 ? -16.41418 -2.98346 44.74262 1.000 42.53651 179 SER A C 1
ATOM 1391 O O . SER A 1 179 ? -15.62838 -3.93347 44.67884 1.000 44.07127 179 SER A O 1
ATOM 1394 N N . LEU A 1 180 ? -16.28250 -1.88446 44.02882 1.000 37.56431 180 LEU A N 1
ATOM 1395 C CA . LEU A 1 180 ? -15.25480 -1.76195 43.01618 1.000 39.89393 180 LEU A CA 1
ATOM 1396 C C . LEU A 1 180 ? -14.61384 -0.38504 43.11669 1.000 43.48271 180 LEU A C 1
ATOM 1397 O O . LEU A 1 180 ? -15.29644 0.61545 43.33121 1.000 45.26364 180 LEU A O 1
ATOM 1402 N N . SER A 1 181 ? -13.30466 -0.33683 42.99262 1.000 40.77428 181 SER A N 1
ATOM 1403 C CA . SER A 1 181 ? -12.60354 0.92115 42.82522 1.000 47.36689 181 SER A CA 1
ATOM 1404 C C . SER A 1 181 ? -11.97270 0.96567 41.43651 1.000 48.97122 181 SER A C 1
ATOM 1405 O O . SER A 1 181 ? -11.54954 -0.05847 40.88919 1.000 49.06821 181 SER A O 1
ATOM 1408 N N . SER A 1 182 ? -11.93905 2.15630 40.85362 1.000 48.52096 182 SER A N 1
ATOM 1409 C CA . SER A 1 182 ? -11.19059 2.40027 39.63062 1.000 50.11841 182 SER A CA 1
ATOM 1410 C C . SER A 1 182 ? -10.21659 3.53360 39.90561 1.000 50.69803 182 SER A C 1
ATOM 1411 O O . SER A 1 182 ? -10.61442 4.58359 40.42380 1.000 54.02040 182 SER A O 1
ATOM 1414 N N . THR A 1 183 ? -8.94539 3.31839 39.58400 1.000 50.76968 183 THR A N 1
ATOM 1415 C CA . THR A 1 183 ? -7.92383 4.33741 39.76153 1.000 48.98844 183 THR A CA 1
ATOM 1416 C C . THR A 1 183 ? -7.41103 4.76284 38.39777 1.000 49.87142 183 THR A C 1
ATOM 1417 O O . THR A 1 183 ? -7.05701 3.91697 37.56936 1.000 50.66062 183 THR A O 1
ATOM 1421 N N . LEU A 1 184 ? -7.40850 6.07145 38.16530 1.000 51.42666 184 LEU A N 1
ATOM 1422 C CA . LEU A 1 184 ? -6.88337 6.67444 36.95185 1.000 47.88056 184 LEU A CA 1
ATOM 1423 C C . LEU A 1 184 ? -5.52451 7.25252 37.28595 1.000 48.53334 184 LEU A C 1
ATOM 1424 O O . LEU A 1 184 ? -5.40279 8.01733 38.24785 1.000 46.61086 184 LEU A O 1
ATOM 1429 N N . THR A 1 185 ? -4.50157 6.86570 36.52417 1.000 49.46074 185 THR A N 1
ATOM 1430 C CA . THR A 1 185 ? -3.14299 7.30986 36.80122 1.000 52.98345 185 THR A CA 1
ATOM 1431 C C . THR A 1 185 ? -2.62758 8.15569 35.64848 1.000 55.82499 185 THR A C 1
ATOM 1432 O O . THR A 1 185 ? -2.74895 7.76980 34.47895 1.000 52.52462 185 THR A O 1
ATOM 1436 N N . LEU A 1 186 ? -2.05401 9.30655 36.00813 1.000 54.00366 186 LEU A N 1
ATOM 1437 C CA . LEU A 1 186 ? -1.59997 10.35479 35.11174 1.000 47.82089 186 LEU A CA 1
ATOM 1438 C C . LEU A 1 186 ? -0.31502 10.91442 35.68582 1.000 55.87053 186 LEU A C 1
ATOM 1439 O O . LEU A 1 186 ? -0.05521 10.79530 36.88815 1.000 56.13584 186 LEU A O 1
ATOM 1444 N N . SER A 1 187 ? 0.46602 11.58055 34.84320 1.000 61.75183 187 SER A N 1
ATOM 1445 C CA . SER A 1 187 ? 1.57284 12.34949 35.40570 1.000 61.16900 187 SER A CA 1
ATOM 1446 C C . SER A 1 187 ? 1.04654 13.63514 36.04050 1.000 58.33357 187 SER A C 1
ATOM 1447 O O . SER A 1 187 ? -0.06311 14.09310 35.73544 1.000 58.91704 187 SER A O 1
ATOM 1450 N N . LYS A 1 188 ? 1.85250 14.20627 36.95041 1.000 57.60149 188 LYS A N 1
ATOM 1451 C CA . LYS A 1 188 ? 1.55441 15.54097 37.47413 1.000 60.64313 188 LYS A CA 1
ATOM 1452 C C . LYS A 1 188 ? 1.26017 16.51250 36.33301 1.000 61.32718 188 LYS A C 1
ATOM 1453 O O . LYS A 1 188 ? 0.25663 17.23804 36.36419 1.000 60.09458 188 LYS A O 1
ATOM 1459 N N . ALA A 1 189 ? 2.11058 16.50452 35.30159 1.000 58.15935 189 ALA A N 1
ATOM 1460 C CA . ALA A 1 189 ? 1.96495 17.40705 34.16366 1.000 60.84392 189 ALA A CA 1
ATOM 1461 C C . ALA A 1 189 ? 0.56760 17.34489 33.56273 1.000 63.03208 189 ALA A C 1
ATOM 1462 O O . ALA A 1 189 ? -0.10787 18.36962 33.40275 1.000 65.32834 189 ALA A O 1
ATOM 1464 N N . ASP A 1 190 ? 0.11714 16.13987 33.21948 1.000 68.24640 190 ASP A N 1
ATOM 1465 C CA . ASP A 1 190 ? -1.12403 16.02702 32.46817 1.000 68.40629 190 ASP A CA 1
ATOM 1466 C C . ASP A 1 190 ? -2.30064 16.39476 33.35599 1.000 66.46388 190 ASP A C 1
ATOM 1467 O O . ASP A 1 190 ? -3.23143 17.08990 32.91748 1.000 63.50502 190 ASP A O 1
ATOM 1472 N N . TYR A 1 191 ? -2.24796 15.96699 34.62652 1.000 59.39426 191 TYR A N 1
ATOM 1473 C CA . TYR A 1 191 ? -3.29790 16.31904 35.57144 1.000 57.65565 191 TYR A CA 1
ATOM 1474 C C . TYR A 1 191 ? -3.43744 17.82877 35.68669 1.000 64.59683 191 TYR A C 1
ATOM 1475 O O . TYR A 1 191 ? -4.55605 18.35885 35.65954 1.000 62.44451 191 TYR A O 1
ATOM 1484 N N . GLU A 1 192 ? -2.31050 18.54385 35.78337 1.000 66.09084 192 GLU A N 1
ATOM 1485 C CA . GLU A 1 192 ? -2.37019 19.99546 35.86849 1.000 58.06780 192 GLU A CA 1
ATOM 1486 C C . GLU A 1 192 ? -2.73734 20.64312 34.53736 1.000 64.44875 192 GLU A C 1
ATOM 1487 O O . GLU A 1 192 ? -3.09483 21.82515 34.51943 1.000 68.14854 192 GLU A O 1
ATOM 1493 N N . LYS A 1 193 ? -2.68974 19.90527 33.43092 1.000 64.57165 193 LYS A N 1
ATOM 1494 C CA . LYS A 1 193 ? -3.03389 20.46003 32.13077 1.000 63.84919 193 LYS A CA 1
ATOM 1495 C C . LYS A 1 193 ? -4.51570 20.30973 31.79153 1.000 61.20913 193 LYS A C 1
ATOM 1496 O O . LYS A 1 193 ? -4.90819 20.58131 30.65063 1.000 60.49207 193 LYS A O 1
ATOM 1502 N N . HIS A 1 194 ? -5.34594 19.90599 32.75154 1.000 60.84637 194 HIS A N 1
ATOM 1503 C CA . HIS A 1 194 ? -6.74508 19.59511 32.48971 1.000 54.90122 194 HIS A CA 1
ATOM 1504 C C . HIS A 1 194 ? -7.59648 19.98261 33.68939 1.000 53.66465 194 HIS A C 1
ATOM 1505 O O . HIS A 1 194 ? -7.11863 20.00343 34.82748 1.000 56.47000 194 HIS A O 1
ATOM 1512 N N . LYS A 1 195 ? -8.86872 20.29070 33.42145 1.000 56.75128 195 LYS A N 1
ATOM 1513 C CA . LYS A 1 195 ? -9.76490 20.90351 34.40445 1.000 53.77048 195 LYS A CA 1
ATOM 1514 C C . LYS A 1 195 ? -10.73227 19.90925 35.04913 1.000 51.68377 195 LYS A C 1
ATOM 1515 O O . LYS A 1 195 ? -10.71443 19.75045 36.27771 1.000 49.01521 195 LYS A O 1
ATOM 1521 N N . VAL A 1 196 ? -11.56910 19.23397 34.24488 1.000 50.19155 196 VAL A N 1
ATOM 1522 C CA . VAL A 1 196 ? -12.70240 18.43502 34.72853 1.000 52.72946 196 VAL A CA 1
ATOM 1523 C C . VAL A 1 196 ? -12.41538 16.93144 34.60413 1.000 52.08011 196 VAL A C 1
ATOM 1524 O O . VAL A 1 196 ? -12.06256 16.42747 33.52632 1.000 52.72588 196 VAL A O 1
ATOM 1528 N N . TYR A 1 197 ? -12.58684 16.21850 35.72228 1.000 53.36927 197 TYR A N 1
ATOM 1529 C CA . TYR A 1 197 ? -12.32577 14.78639 35.84393 1.000 53.24084 197 TYR A CA 1
ATOM 1530 C C . TYR A 1 197 ? -13.62073 14.07459 36.22006 1.000 47.58596 197 TYR A C 1
ATOM 1531 O O . TYR A 1 197 ? -14.21365 14.36840 37.26146 1.000 44.64608 197 TYR A O 1
ATOM 1540 N N . ALA A 1 198 ? -14.05325 13.13745 35.38531 1.000 43.28610 198 ALA A N 1
ATOM 1541 C CA . ALA A 1 198 ? -15.31687 12.45289 35.60475 1.000 53.47156 198 ALA A CA 1
ATOM 1542 C C . ALA A 1 198 ? -15.14244 10.95033 35.45823 1.000 54.43043 198 ALA A C 1
ATOM 1543 O O . ALA A 1 198 ? -14.41536 10.48177 34.57464 1.000 49.08026 198 ALA A O 1
ATOM 1545 N N . CYS A 1 199 ? -15.83069 10.19853 36.31762 1.000 52.23018 199 CYS A N 1
ATOM 1546 C CA . CYS A 1 199 ? -16.03138 8.77340 36.10336 1.000 55.34295 199 CYS A CA 1
ATOM 1547 C C . CYS A 1 199 ? -17.51856 8.51417 35.90244 1.000 52.71621 199 CYS A C 1
ATOM 1548 O O . CYS A 1 199 ? -18.33868 8.82840 36.77561 1.000 50.10432 199 CYS A O 1
ATOM 1551 N N . GLU A 1 200 ? -17.84615 7.97174 34.72621 1.000 54.44061 200 GLU A N 1
ATOM 1552 C CA . GLU A 1 200 ? -19.18036 7.52978 34.34929 1.000 55.77855 200 GLU A CA 1
ATOM 1553 C C . GLU A 1 200 ? -19.36888 6.06069 34.71878 1.000 58.39987 200 GLU A C 1
ATOM 1554 O O . GLU A 1 200 ? -18.47260 5.23199 34.51339 1.000 52.59079 200 GLU A O 1
ATOM 1560 N N . VAL A 1 201 ? -20.54382 5.73439 35.25216 1.000 52.72228 201 VAL A N 1
ATOM 1561 C CA . VAL A 1 201 ? -20.80452 4.40335 35.78568 1.000 52.66781 201 VAL A CA 1
ATOM 1562 C C . VAL A 1 201 ? -22.10955 3.88724 35.19176 1.000 54.21475 201 VAL A C 1
ATOM 1563 O O . VAL A 1 201 ? -23.17014 4.47970 35.42148 1.000 59.05177 201 VAL A O 1
ATOM 1567 N N . THR A 1 202 ? -22.04224 2.78167 34.44594 1.000 50.76676 202 THR A N 1
ATOM 1568 C CA . THR A 1 202 ? -23.23679 2.07797 33.98358 1.000 54.63844 202 THR A CA 1
ATOM 1569 C C . THR A 1 202 ? -23.37531 0.73973 34.70646 1.000 57.83255 202 THR A C 1
ATOM 1570 O O . THR A 1 202 ? -22.37433 0.08458 35.01733 1.000 62.03168 202 THR A O 1
ATOM 1574 N N . HIS A 1 203 ? -24.62310 0.34416 34.96909 1.000 60.48675 203 HIS A N 1
ATOM 1575 C CA . HIS A 1 203 ? -24.96145 -0.77608 35.84221 1.000 59.11384 203 HIS A CA 1
ATOM 1576 C C . HIS A 1 203 ? -26.46810 -1.02030 35.78412 1.000 61.82044 203 HIS A C 1
ATOM 1577 O O . HIS A 1 203 ? -27.25071 -0.11157 35.48703 1.000 66.39819 203 HIS A O 1
ATOM 1584 N N . GLN A 1 204 ? -26.86215 -2.26423 36.08301 1.000 60.56959 204 GLN A N 1
ATOM 1585 C CA . GLN A 1 204 ? -28.27298 -2.65186 36.02513 1.000 66.12894 204 GLN A CA 1
ATOM 1586 C C . GLN A 1 204 ? -29.13063 -1.81379 36.95507 1.000 61.71357 204 GLN A C 1
ATOM 1587 O O . GLN A 1 204 ? -30.24097 -1.41436 36.58860 1.000 61.51406 204 GLN A O 1
ATOM 1593 N N . GLY A 1 205 ? -28.65502 -1.57787 38.17968 1.000 58.71593 205 GLY A N 1
ATOM 1594 C CA . GLY A 1 205 ? -29.39235 -0.77395 39.14666 1.000 69.55831 205 GLY A CA 1
ATOM 1595 C C . GLY A 1 205 ? -29.53800 0.68933 38.76938 1.000 67.46335 205 GLY A C 1
ATOM 1596 O O . GLY A 1 205 ? -30.26616 1.42553 39.44793 1.000 64.20277 205 GLY A O 1
ATOM 1597 N N . LEU A 1 206 ? -28.87431 1.11591 37.70268 1.000 64.62625 206 LEU A N 1
ATOM 1598 C CA . LEU A 1 206 ? -28.88390 2.49937 37.25827 1.000 65.84810 206 LEU A CA 1
ATOM 1599 C C . LEU A 1 206 ? -29.69100 2.59345 35.96594 1.000 65.98628 206 LEU A C 1
ATOM 1600 O O . LEU A 1 206 ? -29.31831 1.99046 34.94582 1.000 59.02785 206 LEU A O 1
ATOM 1605 N N . SER A 1 207 ? -30.80556 3.34227 36.03037 1.000 61.69048 207 SER A N 1
ATOM 1606 C CA . SER A 1 207 ? -31.67322 3.56149 34.87233 1.000 63.71004 207 SER A CA 1
ATOM 1607 C C . SER A 1 207 ? -30.99075 4.39807 33.80096 1.000 60.86070 207 SER A C 1
ATOM 1608 O O . SER A 1 207 ? -31.31100 4.28378 32.61134 1.000 56.98235 207 SER A O 1
ATOM 1611 N N . SER A 1 208 ? -30.04281 5.22861 34.21114 1.000 65.82494 208 SER A N 1
ATOM 1612 C CA . SER A 1 208 ? -29.23786 6.08840 33.36039 1.000 57.31654 208 SER A CA 1
ATOM 1613 C C . SER A 1 208 ? -27.86216 6.16090 34.01329 1.000 54.55941 208 SER A C 1
ATOM 1614 O O . SER A 1 208 ? -27.75660 6.00929 35.23900 1.000 49.90188 208 SER A O 1
ATOM 1617 N N . PRO A 1 209 ? -26.79471 6.31493 33.23078 1.000 54.14155 209 PRO A N 1
ATOM 1618 C CA . PRO A 1 209 ? -25.44612 6.37245 33.82002 1.000 55.42158 209 PRO A CA 1
ATOM 1619 C C . PRO A 1 209 ? -25.29974 7.50053 34.84016 1.000 55.15559 209 PRO A C 1
ATOM 1620 O O . PRO A 1 209 ? -25.56512 8.66785 34.54438 1.000 57.54743 209 PRO A O 1
ATOM 1624 N N . VAL A 1 210 ? -24.88084 7.13967 36.06108 1.000 53.73695 210 VAL A N 1
ATOM 1625 C CA . VAL A 1 210 ? -24.43280 8.13188 37.03869 1.000 53.23852 210 VAL A CA 1
ATOM 1626 C C . VAL A 1 210 ? -23.02710 8.59750 36.67440 1.000 51.04202 210 VAL A C 1
ATOM 1627 O O . VAL A 1 210 ? -22.16991 7.79189 36.27931 1.000 51.72932 210 VAL A O 1
ATOM 1631 N N . THR A 1 211 ? -22.78932 9.90822 36.78028 1.000 52.35041 211 THR A N 1
ATOM 1632 C CA . THR A 1 211 ? -21.46456 10.50508 36.61824 1.000 49.92100 211 THR A CA 1
ATOM 1633 C C . THR A 1 211 ? -21.11972 11.31766 37.85430 1.000 50.77579 211 THR A C 1
ATOM 1634 O O . THR A 1 211 ? -21.92693 12.12936 38.31641 1.000 53.79677 211 THR A O 1
ATOM 1638 N N . LYS A 1 212 ? -19.93361 11.09543 38.39479 1.000 50.85778 212 LYS A N 1
ATOM 1639 C CA . LYS A 1 212 ? -19.40159 11.97001 39.42321 1.000 50.74765 212 LYS A CA 1
ATOM 1640 C C . LYS A 1 212 ? -18.18175 12.67043 38.85785 1.000 52.20888 212 LYS A C 1
ATOM 1641 O O . LYS A 1 212 ? -17.37556 12.05306 38.15666 1.000 54.41554 212 LYS A O 1
ATOM 1647 N N . SER A 1 213 ? -18.05723 13.96456 39.13084 1.000 50.95694 213 SER A N 1
ATOM 1648 C CA . SER A 1 213 ? -16.90511 14.67264 38.60850 1.000 50.24304 213 SER A CA 1
ATOM 1649 C C . SER A 1 213 ? -16.48321 15.76306 39.57604 1.000 48.96780 213 SER A C 1
ATOM 1650 O O . SER A 1 213 ? -17.20256 16.11281 40.51637 1.000 51.85396 213 SER A O 1
ATOM 1653 N N . PHE A 1 214 ? -15.26499 16.24727 39.35983 1.000 50.97097 214 PHE A N 1
ATOM 1654 C CA . PHE A 1 214 ? -14.72653 17.37792 40.08811 1.000 50.76864 214 PHE A CA 1
ATOM 1655 C C . PHE A 1 214 ? -13.88224 18.18974 39.12545 1.000 54.00131 214 PHE A C 1
ATOM 1656 O O . PHE A 1 214 ? -13.54319 17.72989 38.03255 1.000 51.09551 214 PHE A O 1
ATOM 1664 N N . ASN A 1 215 ? -13.58543 19.42256 39.53061 1.000 59.38442 215 ASN A N 1
ATOM 1665 C CA . ASN A 1 215 ? -12.67638 20.30264 38.81395 1.000 56.59144 215 ASN A CA 1
ATOM 1666 C C . ASN A 1 215 ? -11.39684 20.41935 39.61958 1.000 57.18714 215 ASN A C 1
ATOM 1667 O O . ASN A 1 215 ? -11.43923 20.52746 40.84504 1.000 59.67261 215 ASN A O 1
ATOM 1672 N N . ARG A 1 216 ? -10.25931 20.37327 38.94589 1.000 56.79997 216 ARG A N 1
ATOM 1673 C CA . ARG A 1 216 ? -9.00781 20.53207 39.66828 1.000 57.36269 216 ARG A CA 1
ATOM 1674 C C . ARG A 1 216 ? -8.95532 21.92774 40.28648 1.000 66.75734 216 ARG A C 1
ATOM 1675 O O . ARG A 1 216 ? -9.40369 22.90636 39.68434 1.000 75.13781 216 ARG A O 1
ATOM 1683 N N . GLY A 1 217 ? -8.44803 22.02758 41.50978 1.000 64.75643 217 GLY A N 1
ATOM 1684 C CA . GLY A 1 217 ? -8.46082 23.33171 42.15135 1.000 76.63544 217 GLY A CA 1
ATOM 1685 C C . GLY A 1 217 ? -9.64882 23.54238 43.06547 1.000 80.09725 217 GLY A C 1
ATOM 1686 O O . GLY A 1 217 ? -10.49903 24.41194 42.84230 1.000 81.42682 217 GLY A O 1
ATOM 1687 N N . GLU A 1 218 ? -9.65567 22.72387 44.12318 1.000 80.70600 218 GLU A N 1
ATOM 1688 C CA . GLU A 1 218 ? -10.64848 22.46904 45.17312 1.000 87.43174 218 GLU A CA 1
ATOM 1689 C C . GLU A 1 218 ? -12.07844 22.42582 44.63446 1.000 86.03972 218 GLU A C 1
ATOM 1690 O O . GLU A 1 218 ? -13.03300 22.66818 45.38019 1.000 93.25619 218 GLU A O 1
ATOM 1696 N N . CYS A 1 219 ? -12.21932 22.14291 43.33918 1.000 82.48506 219 CYS A N 1
ATOM 1697 C CA . CYS A 1 219 ? -13.49249 21.84977 42.67457 1.000 86.25608 219 CYS A CA 1
ATOM 1698 C C . CYS A 1 219 ? -14.47197 23.01717 42.64088 1.000 86.09249 219 CYS A C 1
ATOM 1699 O O . CYS A 1 219 ? -15.26450 23.13771 41.70109 1.000 88.30545 219 CYS A O 1
ATOM 1702 N N . GLN B 2 1 ? -6.98191 -26.04189 72.72049 1.000 51.30321 1 GLN B N 1
ATOM 1703 C CA . GLN B 2 1 ? -7.41404 -25.81061 71.34069 1.000 52.90775 1 GLN B CA 1
ATOM 1704 C C . GLN B 2 1 ? -6.22804 -25.76964 70.37698 1.000 45.07604 1 GLN B C 1
ATOM 1705 O O . GLN B 2 1 ? -5.22653 -25.10802 70.63881 1.000 48.03596 1 GLN B O 1
ATOM 1711 N N . VAL B 2 2 ? -6.37159 -26.48879 69.26225 1.000 42.26789 2 VAL B N 1
ATOM 1712 C CA . VAL B 2 2 ? -5.29898 -26.65134 68.28587 1.000 38.16262 2 VAL B CA 1
ATOM 1713 C C . VAL B 2 2 ? -5.02056 -25.33884 67.57901 1.000 41.00352 2 VAL B C 1
ATOM 1714 O O . VAL B 2 2 ? -5.91890 -24.74787 66.96876 1.000 46.77864 2 VAL B O 1
ATOM 1718 N N . GLN B 2 3 ? -3.76155 -24.91175 67.61615 1.000 40.44903 3 GLN B N 1
ATOM 1719 C CA . GLN B 2 3 ? -3.27692 -23.70811 66.95511 1.000 40.74668 3 GLN B CA 1
ATOM 1720 C C . GLN B 2 3 ? -2.04941 -24.08198 66.13533 1.000 40.92001 3 GLN B C 1
ATOM 1721 O O . GLN B 2 3 ? -1.16701 -24.79998 66.62649 1.000 40.51253 3 GLN B O 1
ATOM 1727 N N . LEU B 2 4 ? -1.99874 -23.59346 64.89521 1.000 40.79538 4 LEU B N 1
ATOM 1728 C CA . LEU B 2 4 ? -0.84604 -23.73077 64.00930 1.000 39.88446 4 LEU B CA 1
ATOM 1729 C C . LEU B 2 4 ? -0.46937 -22.32471 63.55222 1.000 40.03793 4 LEU B C 1
ATOM 1730 O O . LEU B 2 4 ? -1.23032 -21.68361 62.81946 1.000 44.46701 4 LEU B O 1
ATOM 1735 N N . VAL B 2 5 ? 0.67886 -21.82624 64.01157 1.000 41.82929 5 VAL B N 1
ATOM 1736 C CA . VAL B 2 5 ? 1.11076 -20.45646 63.74976 1.000 38.66387 5 VAL B CA 1
ATOM 1737 C C . VAL B 2 5 ? 2.35255 -20.48684 62.87040 1.000 40.15470 5 VAL B C 1
ATOM 1738 O O . VAL B 2 5 ? 3.38959 -21.03935 63.26941 1.000 41.41493 5 VAL B O 1
ATOM 1742 N N . GLU B 2 6 ? 2.25601 -19.88279 61.68556 1.000 34.05358 6 GLU B N 1
ATOM 1743 C CA . GLU B 2 6 ? 3.30703 -19.98773 60.68347 1.000 39.73016 6 GLU B CA 1
ATOM 1744 C C . GLU B 2 6 ? 4.09038 -18.68519 60.55263 1.000 44.82833 6 GLU B C 1
ATOM 1745 O O . GLU B 2 6 ? 3.60333 -17.60129 60.89381 1.000 47.60326 6 GLU B O 1
ATOM 1751 N N . SER B 2 7 ? 5.29110 -18.78835 59.98319 1.000 41.85405 7 SER B N 1
ATOM 1752 C CA . SER B 2 7 ? 6.14959 -17.61866 59.82838 1.000 42.07248 7 SER B CA 1
ATOM 1753 C C . SER B 2 7 ? 7.29336 -17.94648 58.87527 1.000 44.69071 7 SER B C 1
ATOM 1754 O O . SER B 2 7 ? 7.58726 -19.11736 58.60793 1.000 39.33740 7 SER B O 1
ATOM 1757 N N . GLY B 2 8 ? 7.94734 -16.88841 58.37812 1.000 41.57310 8 GLY B N 1
ATOM 1758 C CA . GLY B 2 8 ? 9.18441 -17.02769 57.63611 1.000 37.72794 8 GLY B CA 1
ATOM 1759 C C . GLY B 2 8 ? 9.07935 -16.74240 56.15922 1.000 44.21073 8 GLY B C 1
ATOM 1760 O O . GLY B 2 8 ? 10.08219 -16.87860 55.44002 1.000 47.01459 8 GLY B O 1
ATOM 1761 N N . GLY B 2 9 ? 7.91095 -16.35790 55.67604 1.000 40.40701 9 GLY B N 1
ATOM 1762 C CA . GLY B 2 9 ? 7.72231 -16.17927 54.25949 1.000 41.12517 9 GLY B CA 1
ATOM 1763 C C . GLY B 2 9 ? 7.98225 -14.74506 53.86019 1.000 43.77258 9 GLY B C 1
ATOM 1764 O O . GLY B 2 9 ? 7.70418 -13.81222 54.61001 1.000 43.96303 9 GLY B O 1
ATOM 1765 N N . GLY B 2 10 ? 8.52766 -14.58564 52.66444 1.000 41.10879 10 GLY B N 1
ATOM 1766 C CA . GLY B 2 10 ? 8.77176 -13.26766 52.13758 1.000 38.70605 10 GLY B CA 1
ATOM 1767 C C . GLY B 2 10 ? 9.24421 -13.27146 50.69848 1.000 47.58681 10 GLY B C 1
ATOM 1768 O O . GLY B 2 10 ? 8.89781 -14.16239 49.89942 1.000 42.92202 10 GLY B O 1
ATOM 1769 N N . LEU B 2 11 ? 10.02425 -12.24242 50.36737 1.000 45.68949 11 LEU B N 1
ATOM 1770 C CA . LEU B 2 11 ? 10.52893 -12.03558 49.02275 1.000 43.57648 11 LEU B CA 1
ATOM 1771 C C . LEU B 2 11 ? 11.88297 -12.71911 48.90071 1.000 44.81144 11 LEU B C 1
ATOM 1772 O O . LEU B 2 11 ? 12.69570 -12.67852 49.83190 1.000 47.65988 11 LEU B O 1
ATOM 1777 N N . VAL B 2 12 ? 12.11855 -13.35470 47.75697 1.000 40.03341 12 VAL B N 1
ATOM 1778 C CA . VAL B 2 12 ? 13.37158 -14.05818 47.51902 1.000 43.05969 12 VAL B CA 1
ATOM 1779 C C . VAL B 2 12 ? 13.57942 -14.21193 46.01739 1.000 44.80905 12 VAL B C 1
ATOM 1780 O O . VAL B 2 12 ? 12.63223 -14.47082 45.26952 1.000 48.06315 12 VAL B O 1
ATOM 1784 N N . LYS B 2 13 ? 14.83435 -14.03464 45.58279 1.000 46.55917 13 LYS B N 1
ATOM 1785 C CA . LYS B 2 13 ? 15.19292 -14.09260 44.16652 1.000 44.26953 13 LYS B CA 1
ATOM 1786 C C . LYS B 2 13 ? 15.06278 -15.51602 43.62836 1.000 46.06487 13 LYS B C 1
ATOM 1787 O O . LYS B 2 13 ? 15.17833 -16.48995 44.38343 1.000 47.10608 13 LYS B O 1
ATOM 1793 N N . PRO B 2 14 ? 14.84790 -15.67316 42.32515 1.000 46.81150 14 PRO B N 1
ATOM 1794 C CA . PRO B 2 14 ? 14.90897 -17.02211 41.74317 1.000 46.30946 14 PRO B CA 1
ATOM 1795 C C . PRO B 2 14 ? 16.23900 -17.68089 42.08923 1.000 47.30643 14 PRO B C 1
ATOM 1796 O O . PRO B 2 14 ? 17.29979 -17.06294 41.99080 1.000 51.17520 14 PRO B O 1
ATOM 1800 N N . GLY B 2 15 ? 16.18271 -18.93327 42.53754 1.000 46.34143 15 GLY B N 1
ATOM 1801 C CA . GLY B 2 15 ? 17.36461 -19.64574 42.95629 1.000 36.59746 15 GLY B CA 1
ATOM 1802 C C . GLY B 2 15 ? 17.72453 -19.47884 44.41802 1.000 43.58787 15 GLY B C 1
ATOM 1803 O O . GLY B 2 15 ? 18.50930 -20.27390 44.94773 1.000 46.09574 15 GLY B O 1
ATOM 1804 N N . GLY B 2 16 ? 17.16527 -18.48620 45.09531 1.000 44.34587 16 GLY B N 1
ATOM 1805 C CA . GLY B 2 16 ? 17.43600 -18.29362 46.50068 1.000 41.74926 16 GLY B CA 1
ATOM 1806 C C . GLY B 2 16 ? 16.70925 -19.29733 47.37518 1.000 43.17433 16 GLY B C 1
ATOM 1807 O O . GLY B 2 16 ? 16.04149 -20.22566 46.91252 1.000 44.09922 16 GLY B O 1
ATOM 1808 N N . SER B 2 17 ? 16.84087 -19.07893 48.67817 1.000 40.58484 17 SER B N 1
ATOM 1809 C CA . SER B 2 17 ? 16.35732 -19.99266 49.69548 1.000 44.40422 17 SER B CA 1
ATOM 1810 C C . SER B 2 17 ? 15.50777 -19.22879 50.68710 1.000 45.59813 17 SER B C 1
ATOM 1811 O O . SER B 2 17 ? 15.70073 -18.03115 50.89850 1.000 47.21257 17 SER B O 1
ATOM 1814 N N . LEU B 2 18 ? 14.59304 -19.94152 51.32932 1.000 48.36542 18 LEU B N 1
ATOM 1815 C CA . LEU B 2 18 ? 13.83195 -19.33112 52.40279 1.000 45.27048 18 LEU B CA 1
ATOM 1816 C C . LEU B 2 18 ? 13.29532 -20.44509 53.29079 1.000 49.51520 18 LEU B C 1
ATOM 1817 O O . LEU B 2 18 ? 13.11518 -21.57687 52.83164 1.000 52.82619 18 LEU B O 1
ATOM 1822 N N . ARG B 2 19 ? 13.10223 -20.14128 54.57729 1.000 42.01485 19 ARG B N 1
ATOM 1823 C CA . ARG B 2 19 ? 12.78153 -21.17311 55.55913 1.000 43.44381 19 ARG B CA 1
ATOM 1824 C C . ARG B 2 19 ? 11.45531 -20.86807 56.25105 1.000 48.33791 19 ARG B C 1
ATOM 1825 O O . ARG B 2 19 ? 11.36210 -19.91883 57.03997 1.000 49.57634 19 ARG B O 1
ATOM 1833 N N . LEU B 2 20 ? 10.44513 -21.70440 55.98810 1.000 46.30968 20 LEU B N 1
ATOM 1834 C CA . LEU B 2 20 ? 9.14504 -21.59520 56.63077 1.000 41.04182 20 LEU B CA 1
ATOM 1835 C C . LEU B 2 20 ? 9.13686 -22.31792 57.97229 1.000 36.73977 20 LEU B C 1
ATOM 1836 O O . LEU B 2 20 ? 9.78123 -23.35325 58.14992 1.000 36.99089 20 LEU B O 1
ATOM 1841 N N . SER B 2 21 ? 8.37181 -21.76818 58.91107 1.000 40.39286 21 SER B N 1
ATOM 1842 C CA . SER B 2 21 ? 8.29247 -22.26455 60.27593 1.000 39.27967 21 SER B CA 1
ATOM 1843 C C . SER B 2 21 ? 6.84073 -22.37306 60.67711 1.000 36.74785 21 SER B C 1
ATOM 1844 O O . SER B 2 21 ? 6.03855 -21.49333 60.37700 1.000 46.14768 21 SER B O 1
ATOM 1847 N N . CYS B 2 22 ? 6.51600 -23.42836 61.38959 1.000 35.47673 22 CYS B N 1
ATOM 1848 C CA . CYS B 2 22 ? 5.19441 -23.59842 61.95209 1.000 38.03218 22 CYS B CA 1
ATOM 1849 C C . CYS B 2 22 ? 5.39292 -23.96048 63.40746 1.000 43.00839 22 CYS B C 1
ATOM 1850 O O . CYS B 2 22 ? 6.12395 -24.91463 63.71440 1.000 43.63748 22 CYS B O 1
ATOM 1853 N N . VAL B 2 23 ? 4.78025 -23.19780 64.30401 1.000 34.80119 23 VAL B N 1
ATOM 1854 C CA . VAL B 2 23 ? 4.85127 -23.50475 65.72547 1.000 36.01614 23 VAL B CA 1
ATOM 1855 C C . VAL B 2 23 ? 3.44770 -23.83126 66.19406 1.000 38.45470 23 VAL B C 1
ATOM 1856 O O . VAL B 2 23 ? 2.52548 -23.01457 66.04145 1.000 40.74896 23 VAL B O 1
ATOM 1860 N N . SER B 2 24 ? 3.28047 -25.00957 66.76665 1.000 33.90979 24 SER B N 1
ATOM 1861 C CA . SER B 2 24 ? 1.95133 -25.42524 67.17550 1.000 37.83143 24 SER B CA 1
ATOM 1862 C C . SER B 2 24 ? 1.77195 -25.32157 68.68771 1.000 37.91322 24 SER B C 1
ATOM 1863 O O . SER B 2 24 ? 2.73231 -25.20543 69.45948 1.000 38.50919 24 SER B O 1
ATOM 1866 N N . SER B 2 25 ? 0.51068 -25.36712 69.10240 1.000 35.99640 25 SER B N 1
ATOM 1867 C CA . SER B 2 25 ? 0.17929 -25.47136 70.51210 1.000 36.18244 25 SER B CA 1
ATOM 1868 C C . SER B 2 25 ? -1.14930 -26.20094 70.61501 1.000 34.23602 25 SER B C 1
ATOM 1869 O O . SER B 2 25 ? -1.87755 -26.33336 69.63286 1.000 34.41959 25 SER B O 1
ATOM 1872 N N . GLY B 2 26 ? -1.47075 -26.65282 71.82443 1.000 34.65126 26 GLY B N 1
ATOM 1873 C CA . GLY B 2 26 ? -2.76764 -27.22517 72.11507 1.000 33.91382 26 GLY B CA 1
ATOM 1874 C C . GLY B 2 26 ? -2.91149 -28.70871 71.85423 1.000 32.63827 26 GLY B C 1
ATOM 1875 O O . GLY B 2 26 ? -3.99178 -29.26121 72.11588 1.000 34.28089 26 GLY B O 1
ATOM 1876 N N . PHE B 2 27 ? -1.86729 -29.37653 71.36412 1.000 30.36720 27 PHE B N 1
ATOM 1877 C CA . PHE B 2 27 ? -1.93306 -30.81586 71.16211 1.000 31.31135 27 PHE B CA 1
ATOM 1878 C C . PHE B 2 27 ? -0.55969 -31.46429 71.29309 1.000 28.40836 27 PHE B C 1
ATOM 1879 O O . PHE B 2 27 ? 0.47440 -30.79537 71.38234 1.000 29.90597 27 PHE B O 1
ATOM 1887 N N . THR B 2 28 ? -0.57088 -32.79468 71.31403 1.000 25.66332 28 THR B N 1
ATOM 1888 C CA . THR B 2 28 ? 0.66018 -33.56865 71.41551 1.000 30.73809 28 THR B CA 1
ATOM 1889 C C . THR B 2 28 ? 1.29071 -33.59104 70.03465 1.000 34.51995 28 THR B C 1
ATOM 1890 O O . THR B 2 28 ? 0.96960 -34.43699 69.19404 1.000 35.40770 28 THR B O 1
ATOM 1894 N N . PHE B 2 29 ? 2.18761 -32.62922 69.80262 1.000 31.29255 29 PHE B N 1
ATOM 1895 C CA . PHE B 2 29 ? 2.78788 -32.44151 68.48801 1.000 30.16028 29 PHE B CA 1
ATOM 1896 C C . PHE B 2 29 ? 3.43569 -33.72370 67.96668 1.000 31.82420 29 PHE B C 1
ATOM 1897 O O . PHE B 2 29 ? 3.32432 -34.04129 66.77779 1.000 31.09588 29 PHE B O 1
ATOM 1905 N N . SER B 2 30 ? 4.09912 -34.49030 68.83850 1.000 32.03402 30 SER B N 1
ATOM 1906 C CA . SER B 2 30 ? 4.85421 -35.65409 68.36833 1.000 34.57758 30 SER B CA 1
ATOM 1907 C C . SER B 2 30 ? 3.98572 -36.85925 67.96889 1.000 30.56400 30 SER B C 1
ATOM 1908 O O . SER B 2 30 ? 4.51875 -37.80724 67.38211 1.000 35.88158 30 SER B O 1
ATOM 1911 N N . ASN B 2 31 ? 2.68393 -36.85549 68.27057 1.000 31.06624 31 ASN B N 1
ATOM 1912 C CA . ASN B 2 31 ? 1.69534 -37.82607 67.79563 1.000 32.90534 31 ASN B CA 1
ATOM 1913 C C . ASN B 2 31 ? 1.26074 -37.68954 66.34715 1.000 34.75714 31 ASN B C 1
ATOM 1914 O O . ASN B 2 31 ? 0.62664 -38.62045 65.83674 1.000 37.56571 31 ASN B O 1
ATOM 1919 N N . TYR B 2 32 ? 1.57528 -36.60572 65.65613 1.000 32.03638 32 TYR B N 1
ATOM 1920 C CA . TYR B 2 32 ? 1.00731 -36.39914 64.33641 1.000 28.91161 32 TYR B CA 1
ATOM 1921 C C . TYR B 2 32 ? 2.07417 -36.35633 63.24985 1.000 31.15987 32 TYR B C 1
ATOM 1922 O O . TYR B 2 32 ? 3.15841 -35.77131 63.43194 1.000 25.94407 32 TYR B O 1
ATOM 1931 N N . TRP B 2 33 ? 1.76566 -37.00773 62.12730 1.000 26.48089 33 TRP B N 1
ATOM 1932 C CA . TRP B 2 33 ? 2.34626 -36.57061 60.86674 1.000 29.24957 33 TRP B CA 1
ATOM 1933 C C . TRP B 2 33 ? 1.93203 -35.12693 60.63295 1.000 30.07379 33 TRP B C 1
ATOM 1934 O O . TRP B 2 33 ? 0.85450 -34.70332 61.05283 1.000 31.84570 33 TRP B O 1
ATOM 1945 N N . MET B 2 34 ? 2.79073 -34.36228 59.96821 1.000 29.66936 34 MET B N 1
ATOM 1946 C CA . MET B 2 34 ? 2.45718 -33.00987 59.53556 1.000 29.36092 34 MET B CA 1
ATOM 1947 C C . MET B 2 34 ? 2.75288 -32.89845 58.05362 1.000 35.86219 34 MET B C 1
ATOM 1948 O O . MET B 2 34 ? 3.42019 -33.74895 57.44550 1.000 33.92481 34 MET B O 1
ATOM 1953 N N . SER B 2 35 ? 2.30564 -31.79230 57.48700 1.000 35.31645 35 SER B N 1
ATOM 1954 C CA . SER B 2 35 ? 2.19684 -31.74641 56.04709 1.000 32.85695 35 SER B CA 1
ATOM 1955 C C . SER B 2 35 ? 2.15466 -30.29037 55.60764 1.000 32.06080 35 SER B C 1
ATOM 1956 O O . SER B 2 35 ? 1.61300 -29.45185 56.32387 1.000 31.56717 35 SER B O 1
ATOM 1959 N N . TRP B 2 36 ? 2.75873 -29.99020 54.45706 1.000 32.52098 36 TRP B N 1
ATOM 1960 C CA . TRP B 2 36 ? 2.71645 -28.65459 53.87407 1.000 33.18038 36 TRP B CA 1
ATOM 1961 C C . TRP B 2 36 ? 1.93170 -28.67923 52.57090 1.000 35.80678 36 TRP B C 1
ATOM 1962 O O . TRP B 2 36 ? 2.07317 -29.61326 51.76600 1.000 31.58588 36 TRP B O 1
ATOM 1973 N N . VAL B 2 37 ? 1.13794 -27.62212 52.36658 1.000 27.61935 37 VAL B N 1
ATOM 1974 C CA . VAL B 2 37 ? 0.20648 -27.48496 51.25215 1.000 32.00225 37 VAL B CA 1
ATOM 1975 C C . VAL B 2 37 ? 0.28845 -26.04227 50.76116 1.000 36.05841 37 VAL B C 1
ATOM 1976 O O . VAL B 2 37 ? 0.17631 -25.10498 51.56027 1.000 35.31040 37 VAL B O 1
ATOM 1980 N N . ARG B 2 38 ? 0.48055 -25.84923 49.45937 1.000 34.26807 38 ARG B N 1
ATOM 1981 C CA . ARG B 2 38 ? 0.65204 -24.49965 48.93993 1.000 34.36902 38 ARG B CA 1
ATOM 1982 C C . ARG B 2 38 ? -0.46852 -24.15729 47.96698 1.000 35.78366 38 ARG B C 1
ATOM 1983 O O . ARG B 2 38 ? -1.08756 -25.04009 47.36597 1.000 38.44927 38 ARG B O 1
ATOM 1991 N N . GLN B 2 39 ? -0.73303 -22.85923 47.84099 1.000 36.19569 39 GLN B N 1
ATOM 1992 C CA . GLN B 2 39 ? -1.81005 -22.32220 47.01084 1.000 37.57678 39 GLN B CA 1
ATOM 1993 C C . GLN B 2 39 ? -1.24014 -21.25481 46.07613 1.000 38.32702 39 GLN B C 1
ATOM 1994 O O . GLN B 2 39 ? -1.00799 -20.11189 46.48856 1.000 35.42980 39 GLN B O 1
ATOM 2000 N N . ALA B 2 40 ? -1.01574 -21.62434 44.82010 1.000 40.32731 40 ALA B N 1
ATOM 2001 C CA . ALA B 2 40 ? -0.57664 -20.65016 43.83621 1.000 42.40841 40 ALA B CA 1
ATOM 2002 C C . ALA B 2 40 ? -1.60223 -19.52048 43.74537 1.000 47.99591 40 ALA B C 1
ATOM 2003 O O . ALA B 2 40 ? -2.79323 -19.74439 43.98266 1.000 49.11578 40 ALA B O 1
ATOM 2005 N N . PRO B 2 41 ? -1.16690 -18.29879 43.40957 1.000 55.20344 41 PRO B N 1
ATOM 2006 C CA . PRO B 2 41 ? -2.08850 -17.14579 43.41497 1.000 52.79012 41 PRO B CA 1
ATOM 2007 C C . PRO B 2 41 ? -3.31663 -17.36899 42.53615 1.000 54.99097 41 PRO B C 1
ATOM 2008 O O . PRO B 2 41 ? -3.23868 -17.98061 41.46462 1.000 53.51360 41 PRO B O 1
ATOM 2012 N N . GLY B 2 42 ? -4.45896 -16.85793 43.01068 1.000 50.22347 42 GLY B N 1
ATOM 2013 C CA . GLY B 2 42 ? -5.75514 -17.17373 42.43950 1.000 56.39380 42 GLY B CA 1
ATOM 2014 C C . GLY B 2 42 ? -5.84230 -18.62146 41.99722 1.000 55.05682 42 GLY B C 1
ATOM 2015 O O . GLY B 2 42 ? -6.12397 -18.90027 40.82903 1.000 53.60179 42 GLY B O 1
ATOM 2016 N N . GLY B 2 43 ? -5.58451 -19.55718 42.90794 1.000 47.86985 43 GLY B N 1
ATOM 2017 C CA . GLY B 2 43 ? -5.22101 -20.87636 42.44245 1.000 55.05015 43 GLY B CA 1
ATOM 2018 C C . GLY B 2 43 ? -5.69918 -22.00806 43.32416 1.000 52.00023 43 GLY B C 1
ATOM 2019 O O . GLY B 2 43 ? -6.29484 -21.81256 44.38809 1.000 49.89782 43 GLY B O 1
ATOM 2020 N N . GLY B 2 44 ? -5.41943 -23.20641 42.85830 1.000 40.29901 44 GLY B N 1
ATOM 2021 C CA . GLY B 2 44 ? -5.84061 -24.37639 43.57973 1.000 45.87757 44 GLY B CA 1
ATOM 2022 C C . GLY B 2 44 ? -4.86355 -24.75113 44.64730 1.000 42.86860 44 GLY B C 1
ATOM 2023 O O . GLY B 2 44 ? -3.73996 -24.25619 44.72511 1.000 43.67074 44 GLY B O 1
ATOM 2024 N N . LEU B 2 45 ? -5.30478 -25.66009 45.49576 1.000 44.62601 45 LEU B N 1
ATOM 2025 C CA . LEU B 2 45 ? -4.43393 -26.17586 46.52985 1.000 39.08209 45 LEU B CA 1
ATOM 2026 C C . LEU B 2 45 ? -3.58405 -27.28431 45.93760 1.000 37.59651 45 LEU B C 1
ATOM 2027 O O . LEU B 2 45 ? -4.05448 -28.07077 45.11413 1.000 41.05170 45 LEU B O 1
ATOM 2032 N N . GLU B 2 46 ? -2.31594 -27.31427 46.31875 1.000 34.94172 46 GLU B N 1
ATOM 2033 C CA . GLU B 2 46 ? -1.40405 -28.36030 45.89342 1.000 36.40638 46 GLU B CA 1
ATOM 2034 C C . GLU B 2 46 ? -0.66666 -28.88544 47.12043 1.000 37.65660 46 GLU B C 1
ATOM 2035 O O . GLU B 2 46 ? -0.07099 -28.10407 47.87186 1.000 37.75337 46 GLU B O 1
ATOM 2041 N N . TRP B 2 47 ? -0.72839 -30.20074 47.32886 1.000 37.17745 47 TRP B N 1
ATOM 2042 C CA . TRP B 2 47 ? 0.04073 -30.85072 48.38234 1.000 31.08694 47 TRP B CA 1
ATOM 2043 C C . TRP B 2 47 ? 1.51927 -30.74981 48.05889 1.000 31.17766 47 TRP B C 1
ATOM 2044 O O . TRP B 2 47 ? 1.91490 -30.82163 46.89545 1.000 38.71354 47 TRP B O 1
ATOM 2055 N N . VAL B 2 48 ? 2.34877 -30.57876 49.08387 1.000 29.42058 48 VAL B N 1
ATOM 2056 C CA . VAL B 2 48 ? 3.76746 -30.31262 48.88963 1.000 34.38651 48 VAL B CA 1
ATOM 2057 C C . VAL B 2 48 ? 4.64118 -31.33637 49.60491 1.000 29.55035 48 VAL B C 1
ATOM 2058 O O . VAL B 2 48 ? 5.57926 -31.87308 49.01439 1.000 27.80977 48 VAL B O 1
ATOM 2062 N N . ALA B 2 49 ? 4.35179 -31.61422 50.88162 1.000 28.48230 49 ALA B N 1
ATOM 2063 C CA . ALA B 2 49 ? 5.27610 -32.39278 51.70213 1.000 29.32235 49 ALA B CA 1
ATOM 2064 C C . ALA B 2 49 ? 4.56124 -33.11050 52.85223 1.000 34.41657 49 ALA B C 1
ATOM 2065 O O . ALA B 2 49 ? 3.62580 -32.57660 53.46213 1.000 30.51964 49 ALA B O 1
ATOM 2067 N N . ASN B 2 50 ? 5.05232 -34.31680 53.16685 1.000 30.76529 50 ASN B N 1
ATOM 2068 C CA . ASN B 2 50 ? 4.65973 -35.07422 54.34684 1.000 26.70585 50 ASN B CA 1
ATOM 2069 C C . ASN B 2 50 ? 5.87529 -35.30180 55.22198 1.000 32.71758 50 ASN B C 1
ATOM 2070 O O . ASN B 2 50 ? 6.97949 -35.50276 54.70932 1.000 39.47274 50 ASN B O 1
ATOM 2075 N N . ILE B 2 51 ? 5.67484 -35.32087 56.53996 1.000 28.31934 51 ILE B N 1
ATOM 2076 C CA . ILE B 2 51 ? 6.75140 -35.66160 57.46724 1.000 29.75874 51 ILE B CA 1
ATOM 2077 C C . ILE B 2 51 ? 6.15869 -36.43785 58.63858 1.000 28.50207 51 ILE B C 1
ATOM 2078 O O . ILE B 2 51 ? 5.14954 -36.02430 59.22498 1.000 27.97652 51 ILE B O 1
ATOM 2083 N N . ASN B 2 52 ? 6.77136 -37.57063 58.97738 1.000 26.07533 52 ASN B N 1
ATOM 2084 C CA . ASN B 2 52 ? 6.15796 -38.43531 59.97302 1.000 30.29693 52 ASN B CA 1
ATOM 2085 C C . ASN B 2 52 ? 6.42587 -37.85590 61.36731 1.000 31.01298 52 ASN B C 1
ATOM 2086 O O . ASN B 2 52 ? 6.85833 -36.71256 61.51527 1.000 32.40630 52 ASN B O 1
ATOM 2091 N N . GLN B 2 53 ? 6.12968 -38.62887 62.41278 1.000 31.67187 53 GLN B N 1
ATOM 2092 C CA . GLN B 2 53 ? 6.13181 -38.08479 63.76742 1.000 33.55816 53 GLN B CA 1
ATOM 2093 C C . GLN B 2 53 ? 7.52201 -37.61128 64.18111 1.000 43.35170 53 GLN B C 1
ATOM 2094 O O . GLN B 2 53 ? 7.67124 -36.53679 64.78018 1.000 42.47103 53 GLN B O 1
ATOM 2100 N N . ASP B 2 54 ? 8.55382 -38.39290 63.87578 1.000 39.00834 54 ASP B N 1
ATOM 2101 C CA . ASP B 2 54 ? 9.87537 -38.10051 64.39304 1.000 42.65252 54 ASP B CA 1
ATOM 2102 C C . ASP B 2 54 ? 10.85280 -37.61859 63.33266 1.000 46.14189 54 ASP B C 1
ATOM 2103 O O . ASP B 2 54 ? 12.03762 -37.44793 63.64125 1.000 46.85907 54 ASP B O 1
ATOM 2108 N N . GLY B 2 55 ? 10.40472 -37.42329 62.09460 1.000 42.41210 55 GLY B N 1
ATOM 2109 C CA . GLY B 2 55 ? 11.26421 -36.89948 61.05486 1.000 38.79459 55 GLY B CA 1
ATOM 2110 C C . GLY B 2 55 ? 11.97626 -37.92575 60.20125 1.000 42.47874 55 GLY B C 1
ATOM 2111 O O . GLY B 2 55 ? 12.67292 -37.53979 59.25458 1.000 44.82756 55 GLY B O 1
ATOM 2112 N N . SER B 2 56 ? 11.81948 -39.21721 60.48072 1.000 43.38304 56 SER B N 1
ATOM 2113 C CA . SER B 2 56 ? 12.53125 -40.22125 59.70023 1.000 41.56946 56 SER B CA 1
ATOM 2114 C C . SER B 2 56 ? 11.89019 -40.51865 58.34872 1.000 37.25460 56 SER B C 1
ATOM 2115 O O . SER B 2 56 ? 12.51580 -41.19829 57.53205 1.000 42.72682 56 SER B O 1
ATOM 2118 N N . GLU B 2 57 ? 10.66450 -40.06981 58.09431 1.000 36.19848 57 GLU B N 1
ATOM 2119 C CA . GLU B 2 57 ? 10.02908 -40.24539 56.79501 1.000 34.71759 57 GLU B CA 1
ATOM 2120 C C . GLU B 2 57 ? 9.60558 -38.87715 56.30470 1.000 36.36732 57 GLU B C 1
ATOM 2121 O O . GLU B 2 57 ? 8.90129 -38.15058 57.01198 1.000 39.12235 57 GLU B O 1
ATOM 2127 N N . LYS B 2 58 ? 10.06860 -38.51546 55.11543 1.000 35.22786 58 LYS B N 1
ATOM 2128 C CA . LYS B 2 58 ? 9.76862 -37.23226 54.50569 1.000 30.70370 58 LYS B CA 1
ATOM 2129 C C . LYS B 2 58 ? 9.46583 -37.51071 53.04529 1.000 35.40288 58 LYS B C 1
ATOM 2130 O O . LYS B 2 58 ? 10.30110 -38.09358 52.34697 1.000 36.54123 58 LYS B O 1
ATOM 2136 N N . TYR B 2 59 ? 8.28197 -37.11010 52.58154 1.000 34.07293 59 TYR B N 1
ATOM 2137 C CA . TYR B 2 59 ? 7.91235 -37.29179 51.18974 1.000 29.79184 59 TYR B CA 1
ATOM 2138 C C . TYR B 2 59 ? 7.49860 -35.95873 50.58296 1.000 32.45440 59 TYR B C 1
ATOM 2139 O O . TYR B 2 59 ? 6.95829 -35.07541 51.26707 1.000 28.48577 59 TYR B O 1
ATOM 2148 N N . TYR B 2 60 ? 7.76377 -35.81716 49.28629 1.000 28.77458 60 TYR B N 1
ATOM 2149 C CA . TYR B 2 60 ? 7.58090 -34.53521 48.62771 1.000 32.97312 60 TYR B CA 1
ATOM 2150 C C . TYR B 2 60 ? 6.90156 -34.75188 47.29730 1.000 34.79281 60 TYR B C 1
ATOM 2151 O O . TYR B 2 60 ? 7.11040 -35.77562 46.64339 1.000 37.32790 60 TYR B O 1
ATOM 2160 N N . VAL B 2 61 ? 6.10101 -33.76241 46.89576 1.000 34.33311 61 VAL B N 1
ATOM 2161 C CA . VAL B 2 61 ? 5.57512 -33.76394 45.54292 1.000 41.34165 61 VAL B CA 1
ATOM 2162 C C . VAL B 2 61 ? 6.74770 -33.63357 44.56373 1.000 40.02345 61 VAL B C 1
ATOM 2163 O O . VAL B 2 61 ? 7.81099 -33.10693 44.90717 1.000 45.59174 61 VAL B O 1
ATOM 2167 N N . ASP B 2 62 ? 6.56109 -34.13992 43.33953 1.000 45.50763 62 ASP B N 1
ATOM 2168 C CA . ASP B 2 62 ? 7.68307 -34.30252 42.41046 1.000 43.56305 62 ASP B CA 1
ATOM 2169 C C . ASP B 2 62 ? 8.32532 -32.97048 42.03109 1.000 49.75977 62 ASP B C 1
ATOM 2170 O O . ASP B 2 62 ? 9.56033 -32.85665 42.00197 1.000 48.38065 62 ASP B O 1
ATOM 2175 N N . SER B 2 63 ? 7.51090 -31.95139 41.72573 1.000 48.10503 63 SER B N 1
ATOM 2176 C CA . SER B 2 63 ? 8.05430 -30.65287 41.32060 1.000 45.31227 63 SER B CA 1
ATOM 2177 C C . SER B 2 63 ? 9.03984 -30.04789 42.31943 1.000 45.18458 63 SER B C 1
ATOM 2178 O O . SER B 2 63 ? 9.70180 -29.06410 41.97400 1.000 50.68290 63 SER B O 1
ATOM 2181 N N . VAL B 2 64 ? 9.16824 -30.58822 43.53076 1.000 44.04450 64 VAL B N 1
ATOM 2182 C CA . VAL B 2 64 ? 10.02119 -29.98244 44.54776 1.000 45.63258 64 VAL B CA 1
ATOM 2183 C C . VAL B 2 64 ? 11.11900 -30.90775 45.04154 1.000 46.69085 64 VAL B C 1
ATOM 2184 O O . VAL B 2 64 ? 11.97859 -30.45512 45.81556 1.000 46.66810 64 VAL B O 1
ATOM 2188 N N . LYS B 2 65 ? 11.13314 -32.17489 44.63085 1.000 45.90996 65 LYS B N 1
ATOM 2189 C CA . LYS B 2 65 ? 12.13724 -33.11696 45.12377 1.000 43.36730 65 LYS B CA 1
ATOM 2190 C C . LYS B 2 65 ? 13.55113 -32.62805 44.84175 1.000 38.31762 65 LYS B C 1
ATOM 2191 O O . LYS B 2 65 ? 13.86915 -32.19969 43.73323 1.000 47.71743 65 LYS B O 1
ATOM 2197 N N . GLY B 2 66 ? 14.41173 -32.70985 45.84846 1.000 42.57234 66 GLY B N 1
ATOM 2198 C CA . GLY B 2 66 ? 15.75035 -32.17191 45.75430 1.000 40.65913 66 GLY B CA 1
ATOM 2199 C C . GLY B 2 66 ? 15.86844 -30.69855 46.08308 1.000 45.72572 66 GLY B C 1
ATOM 2200 O O . GLY B 2 66 ? 16.97669 -30.22937 46.37659 1.000 53.09796 66 GLY B O 1
ATOM 2201 N N . ARG B 2 67 ? 14.76471 -29.94965 46.04748 1.000 47.61068 67 ARG B N 1
ATOM 2202 C CA . ARG B 2 67 ? 14.77430 -28.52355 46.32591 1.000 43.37016 67 ARG B CA 1
ATOM 2203 C C . ARG B 2 67 ? 14.19223 -28.15585 47.68403 1.000 47.44102 67 ARG B C 1
ATOM 2204 O O . ARG B 2 67 ? 14.65229 -27.18289 48.29352 1.000 46.71585 67 ARG B O 1
ATOM 2212 N N . PHE B 2 68 ? 13.20765 -28.89992 48.18540 1.000 42.06099 68 PHE B N 1
ATOM 2213 C CA . PHE B 2 68 ? 12.62401 -28.63754 49.49515 1.000 42.16558 68 PHE B CA 1
ATOM 2214 C C . PHE B 2 68 ? 13.02386 -29.76228 50.42373 1.000 41.46067 68 PHE B C 1
ATOM 2215 O O . PHE B 2 68 ? 13.06855 -30.91901 50.01015 1.000 45.95938 68 PHE B O 1
ATOM 2223 N N . THR B 2 69 ? 13.31227 -29.43649 51.67284 1.000 41.84321 69 THR B N 1
ATOM 2224 C CA . THR B 2 69 ? 13.37612 -30.46153 52.70374 1.000 41.10509 69 THR B CA 1
ATOM 2225 C C . THR B 2 69 ? 12.55667 -29.99233 53.89018 1.000 42.61808 69 THR B C 1
ATOM 2226 O O . THR B 2 69 ? 12.64447 -28.83118 54.29956 1.000 40.76759 69 THR B O 1
ATOM 2230 N N . SER B 2 70 ? 11.72344 -30.87953 54.39500 1.000 39.55449 70 SER B N 1
ATOM 2231 C CA . SER B 2 70 ? 11.02286 -30.61674 55.62582 1.000 37.96549 70 SER B CA 1
ATOM 2232 C C . SER B 2 70 ? 11.89529 -31.05620 56.79470 1.000 40.07773 70 SER B C 1
ATOM 2233 O O . SER B 2 70 ? 12.89411 -31.75829 56.62841 1.000 39.72569 70 SER B O 1
ATOM 2236 N N . SER B 2 71 ? 11.52538 -30.59460 57.98362 1.000 41.03976 71 SER B N 1
ATOM 2237 C CA . SER B 2 71 ? 12.18966 -30.98526 59.21539 1.000 36.20807 71 SER B CA 1
ATOM 2238 C C . SER B 2 71 ? 11.23812 -30.66439 60.34886 1.000 37.83799 71 SER B C 1
ATOM 2239 O O . SER B 2 71 ? 10.27796 -29.91116 60.17569 1.000 38.79178 71 SER B O 1
ATOM 2242 N N . ARG B 2 72 ? 11.49385 -31.24813 61.51091 1.000 38.87280 72 ARG B N 1
ATOM 2243 C CA . ARG B 2 72 ? 10.65523 -30.90813 62.64669 1.000 38.36032 72 ARG B CA 1
ATOM 2244 C C . ARG B 2 72 ? 11.46807 -31.06895 63.91613 1.000 39.57674 72 ARG B C 1
ATOM 2245 O O . ARG B 2 72 ? 12.43742 -31.82916 63.96330 1.000 39.11885 72 ARG B O 1
ATOM 2253 N N . ASP B 2 73 ? 11.05520 -30.33877 64.95147 1.000 43.53190 73 ASP B N 1
ATOM 2254 C CA . ASP B 2 73 ? 11.73412 -30.32606 66.24980 1.000 48.11907 73 ASP B CA 1
ATOM 2255 C C . ASP B 2 73 ? 10.67898 -30.51260 67.33614 1.000 47.67618 73 ASP B C 1
ATOM 2256 O O . ASP B 2 73 ? 10.03009 -29.54868 67.75233 1.000 51.38691 73 ASP B O 1
ATOM 2261 N N . ASN B 2 74 ? 10.52170 -31.74421 67.81267 1.000 47.14718 74 ASN B N 1
ATOM 2262 C CA . ASN B 2 74 ? 9.34056 -32.05873 68.60803 1.000 49.54164 74 ASN B CA 1
ATOM 2263 C C . ASN B 2 74 ? 9.41222 -31.49758 70.01333 1.000 50.28888 74 ASN B C 1
ATOM 2264 O O . ASN B 2 74 ? 8.36984 -31.36535 70.66319 1.000 56.08930 74 ASN B O 1
ATOM 2269 N N . THR B 2 75 ? 10.60893 -31.16261 70.49165 1.000 52.49377 75 THR B N 1
ATOM 2270 C CA . THR B 2 75 ? 10.72389 -30.50201 71.78186 1.000 53.80157 75 THR B CA 1
ATOM 2271 C C . THR B 2 75 ? 10.36193 -29.03132 71.69298 1.000 52.74104 75 THR B C 1
ATOM 2272 O O . THR B 2 75 ? 10.03078 -28.42813 72.71619 1.000 53.17346 75 THR B O 1
ATOM 2276 N N . LYS B 2 76 ? 10.38817 -28.45248 70.49255 1.000 54.76023 76 LYS B N 1
ATOM 2277 C CA . LYS B 2 76 ? 10.03713 -27.05460 70.28933 1.000 52.65373 76 LYS B CA 1
ATOM 2278 C C . LYS B 2 76 ? 8.64482 -26.88064 69.69729 1.000 45.36608 76 LYS B C 1
ATOM 2279 O O . LYS B 2 76 ? 8.25439 -25.74889 69.42022 1.000 46.79847 76 LYS B O 1
ATOM 2285 N N . ASN B 2 77 ? 7.88826 -27.96829 69.50698 1.000 45.54950 77 ASN B N 1
ATOM 2286 C CA . ASN B 2 77 ? 6.58551 -27.93504 68.83149 1.000 40.26754 77 ASN B CA 1
ATOM 2287 C C . ASN B 2 77 ? 6.66489 -27.30600 67.44716 1.000 39.59191 77 ASN B C 1
ATOM 2288 O O . ASN B 2 77 ? 5.72821 -26.63044 67.01335 1.000 43.62135 77 ASN B O 1
ATOM 2293 N N . SER B 2 78 ? 7.77077 -27.52453 66.73259 1.000 42.37451 78 SER B N 1
ATOM 2294 C CA . SER B 2 78 ? 8.08880 -26.75311 65.53445 1.000 43.19479 78 SER B CA 1
ATOM 2295 C C . SER B 2 78 ? 8.28170 -27.62104 64.30367 1.000 38.69666 78 SER B C 1
ATOM 2296 O O . SER B 2 78 ? 8.97071 -28.64496 64.34570 1.000 41.45175 78 SER B O 1
ATOM 2299 N N . LEU B 2 79 ? 7.70168 -27.16691 63.20091 1.000 37.28382 79 LEU B N 1
ATOM 2300 C CA . LEU B 2 79 ? 7.79683 -27.81903 61.90366 1.000 38.77930 79 LEU B CA 1
ATOM 2301 C C . LEU B 2 79 ? 8.36463 -26.81422 60.90500 1.000 39.77910 79 LEU B C 1
ATOM 2302 O O . LEU B 2 79 ? 7.90364 -25.66691 60.85215 1.000 42.23095 79 LEU B O 1
ATOM 2307 N N . PHE B 2 80 ? 9.36240 -27.22714 60.12300 1.000 37.13653 80 PHE B N 1
ATOM 2308 C CA . PHE B 2 80 ? 10.00896 -26.33714 59.16069 1.000 39.24234 80 PHE B CA 1
ATOM 2309 C C . PHE B 2 80 ? 9.85106 -26.83754 57.73280 1.000 39.79164 80 PHE B C 1
ATOM 2310 O O . PHE B 2 80 ? 9.57679 -28.01721 57.47965 1.000 41.17125 80 PHE B O 1
ATOM 2318 N N . LEU B 2 81 ? 10.03271 -25.91501 56.79212 1.000 40.27646 81 LEU B N 1
ATOM 2319 C CA . LEU B 2 81 ? 10.18358 -26.27963 55.38515 1.000 41.38853 81 LEU B CA 1
ATOM 2320 C C . LEU B 2 81 ? 11.29543 -25.41383 54.80435 1.000 40.82204 81 LEU B C 1
ATOM 2321 O O . LEU B 2 81 ? 11.16687 -24.18837 54.73180 1.000 38.96692 81 LEU B O 1
ATOM 2326 N N . GLN B 2 82 ? 12.40051 -26.05396 54.43641 1.000 42.38896 82 GLN B N 1
ATOM 2327 C CA . GLN B 2 82 ? 13.55013 -25.38882 53.83478 1.000 43.04719 82 GLN B CA 1
ATOM 2328 C C . GLN B 2 82 ? 13.32960 -25.34392 52.32650 1.000 48.10513 82 GLN B C 1
ATOM 2329 O O . GLN B 2 82 ? 13.35586 -26.38789 51.66081 1.000 51.25822 82 GLN B O 1
ATOM 2335 N N . LEU B 2 83 ? 13.08196 -24.14752 51.79042 1.000 47.14176 83 LEU B N 1
ATOM 2336 C CA . LEU B 2 83 ? 12.90945 -23.95840 50.35255 1.000 46.34861 83 LEU B CA 1
ATOM 2337 C C . LEU B 2 83 ? 14.26011 -23.64586 49.71909 1.000 48.17212 83 LEU B C 1
ATOM 2338 O O . LEU B 2 83 ? 15.03356 -22.84397 50.25095 1.000 46.81818 83 LEU B O 1
ATOM 2343 N N . ASN B 2 84 ? 14.55236 -24.29059 48.58829 1.000 49.82669 84 ASN B N 1
ATOM 2344 C CA . ASN B 2 84 ? 15.83025 -24.09125 47.90739 1.000 45.65521 84 ASN B CA 1
ATOM 2345 C C . ASN B 2 84 ? 15.62206 -24.08747 46.40192 1.000 46.85429 84 ASN B C 1
ATOM 2346 O O . ASN B 2 84 ? 14.67698 -24.69364 45.88744 1.000 53.60840 84 ASN B O 1
ATOM 2351 N N . SER B 2 85 ? 16.51701 -23.39424 45.70202 1.000 46.89020 85 SER B N 1
ATOM 2352 C CA . SER B 2 85 ? 16.45870 -23.25567 44.24588 1.000 48.06176 85 SER B CA 1
ATOM 2353 C C . SER B 2 85 ? 15.07474 -22.78939 43.79864 1.000 47.83371 85 SER B C 1
ATOM 2354 O O . SER B 2 85 ? 14.47501 -23.35179 42.88065 1.000 51.27111 85 SER B O 1
ATOM 2357 N N . LEU B 2 86 ? 14.55109 -21.76839 44.47978 1.000 44.62305 86 LEU B N 1
ATOM 2358 C CA . LEU B 2 86 ? 13.15380 -21.39261 44.28029 1.000 47.05408 86 LEU B CA 1
ATOM 2359 C C . LEU B 2 86 ? 12.91797 -20.96093 42.83616 1.000 47.60602 86 LEU B C 1
ATOM 2360 O O . LEU B 2 86 ? 13.80171 -20.41500 42.17521 1.000 49.18973 86 LEU B O 1
ATOM 2365 N N . ARG B 2 87 ? 11.72588 -21.25592 42.33123 1.000 51.04376 87 ARG B N 1
ATOM 2366 C CA . ARG B 2 87 ? 11.35639 -20.95503 40.95615 1.000 51.24299 87 ARG B CA 1
ATOM 2367 C C . ARG B 2 87 ? 10.16379 -20.01928 40.94638 1.000 48.18716 87 ARG B C 1
ATOM 2368 O O . ARG B 2 87 ? 9.50957 -19.80567 41.96482 1.000 47.71702 87 ARG B O 1
ATOM 2376 N N . ALA B 2 88 ? 9.88619 -19.46111 39.76923 1.000 52.93435 88 ALA B N 1
ATOM 2377 C CA . ALA B 2 88 ? 8.75877 -18.54647 39.63772 1.000 54.81742 88 ALA B CA 1
ATOM 2378 C C . ALA B 2 88 ? 7.46517 -19.18181 40.15456 1.000 56.17715 88 ALA B C 1
ATOM 2379 O O . ALA B 2 88 ? 6.67664 -18.52377 40.84721 1.000 52.39223 88 ALA B O 1
ATOM 2381 N N . GLU B 2 89 ? 7.25634 -20.47793 39.87303 1.000 55.11340 89 GLU B N 1
ATOM 2382 C CA . GLU B 2 89 ? 6.03376 -21.19117 40.25070 1.000 53.35795 89 GLU B CA 1
ATOM 2383 C C . GLU B 2 89 ? 6.02558 -21.67669 41.69786 1.000 43.25064 89 GLU B C 1
ATOM 2384 O O . GLU B 2 89 ? 5.04803 -22.29031 42.12163 1.000 45.38391 89 GLU B O 1
ATOM 2390 N N . ASP B 2 90 ? 7.06783 -21.44458 42.46998 1.000 42.78345 90 ASP B N 1
ATOM 2391 C CA . ASP B 2 90 ? 6.95410 -21.75192 43.88608 1.000 41.13051 90 ASP B CA 1
ATOM 2392 C C . ASP B 2 90 ? 6.23074 -20.63754 44.63508 1.000 43.57484 90 ASP B C 1
ATOM 2393 O O . ASP B 2 90 ? 5.95007 -20.77098 45.83743 1.000 39.93659 90 ASP B O 1
ATOM 2398 N N . THR B 2 91 ? 5.87359 -19.57046 43.92638 1.000 43.35267 91 THR B N 1
ATOM 2399 C CA . THR B 2 91 ? 5.10894 -18.47901 44.50978 1.000 41.80955 91 THR B CA 1
ATOM 2400 C C . THR B 2 91 ? 3.73275 -18.94959 44.98486 1.000 38.94243 91 THR B C 1
ATOM 2401 O O . THR B 2 91 ? 3.05371 -19.73499 44.31161 1.000 43.66480 91 THR B O 1
ATOM 2405 N N . GLY B 2 92 ? 3.32529 -18.46951 46.14891 1.000 32.73878 92 GLY B N 1
ATOM 2406 C CA . GLY B 2 92 ? 2.00825 -18.77859 46.66654 1.000 35.56529 92 GLY B CA 1
ATOM 2407 C C . GLY B 2 92 ? 1.98325 -18.71680 48.18154 1.000 36.78494 92 GLY B C 1
ATOM 2408 O O . GLY B 2 92 ? 2.98043 -18.41054 48.84214 1.000 31.43743 92 GLY B O 1
ATOM 2409 N N . ILE B 2 93 ? 0.79468 -18.98635 48.72128 1.000 34.38185 93 ILE B N 1
ATOM 2410 C CA . ILE B 2 93 ? 0.61934 -19.09405 50.16486 1.000 34.86287 93 ILE B CA 1
ATOM 2411 C C . ILE B 2 93 ? 0.97158 -20.51281 50.56165 1.000 32.50997 93 ILE B C 1
ATOM 2412 O O . ILE B 2 93 ? 0.46505 -21.46554 49.96453 1.000 36.00993 93 ILE B O 1
ATOM 2417 N N . TYR B 2 94 ? 1.85779 -20.66771 51.53806 1.000 33.48503 94 TYR B N 1
ATOM 2418 C CA . TYR B 2 94 ? 2.22972 -21.99054 52.02724 1.000 34.40631 94 TYR B CA 1
ATOM 2419 C C . TYR B 2 94 ? 1.52624 -22.26805 53.34771 1.000 35.56261 94 TYR B C 1
ATOM 2420 O O . TYR B 2 94 ? 1.62666 -21.46701 54.28298 1.000 35.87026 94 TYR B O 1
ATOM 2429 N N . TYR B 2 95 ? 0.81173 -23.39372 53.42282 1.000 36.52734 95 TYR B N 1
ATOM 2430 C CA . TYR B 2 95 ? 0.07184 -23.76211 54.62457 1.000 36.01266 95 TYR B CA 1
ATOM 2431 C C . TYR B 2 95 ? 0.68251 -24.96392 55.31409 1.000 36.96636 95 TYR B C 1
ATOM 2432 O O . TYR B 2 95 ? 0.99192 -25.98812 54.68935 1.000 38.23840 95 TYR B O 1
ATOM 2441 N N . CYS B 2 96 ? 0.83090 -24.81517 56.60591 1.000 36.66173 96 CYS B N 1
ATOM 2442 C CA . CYS B 2 96 ? 1.09034 -25.89755 57.52954 1.000 39.77424 96 CYS B CA 1
ATOM 2443 C C . CYS B 2 96 ? -0.22803 -26.62558 57.80693 1.000 39.97201 96 CYS B C 1
ATOM 2444 O O . CYS B 2 96 ? -1.26482 -25.97889 57.97389 1.000 39.82299 96 CYS B O 1
ATOM 2447 N N . THR B 2 97 ? -0.21206 -27.96220 57.83235 1.000 34.52148 97 THR B N 1
ATOM 2448 C CA . THR B 2 97 ? -1.44348 -28.69165 58.11624 1.000 37.86529 97 THR B CA 1
ATOM 2449 C C . THR B 2 97 ? -1.11095 -29.88063 59.00253 1.000 36.97129 97 THR B C 1
ATOM 2450 O O . THR B 2 97 ? 0.01594 -30.37286 58.99973 1.000 43.53979 97 THR B O 1
ATOM 2454 N N . ARG B 2 98 ? -2.11184 -30.37858 59.73044 1.000 39.28903 98 ARG B N 1
ATOM 2455 C CA . ARG B 2 98 ? -1.93731 -31.51010 60.63883 1.000 34.82993 98 ARG B CA 1
ATOM 2456 C C . ARG B 2 98 ? -2.54556 -32.78341 60.05794 1.000 35.26817 98 ARG B C 1
ATOM 2457 O O . ARG B 2 98 ? -3.69347 -32.77552 59.58807 1.000 33.74580 98 ARG B O 1
ATOM 2465 N N . ASP B 2 99 ? -1.77935 -33.87446 60.10410 1.000 36.03053 99 ASP B N 1
ATOM 2466 C CA . ASP B 2 99 ? -2.32667 -35.22206 59.94995 1.000 35.92252 99 ASP B CA 1
ATOM 2467 C C . ASP B 2 99 ? -2.89292 -35.49004 58.55850 1.000 34.85297 99 ASP B C 1
ATOM 2468 O O . ASP B 2 99 ? -4.10766 -35.66878 58.41846 1.000 30.46884 99 ASP B O 1
ATOM 2473 N N . PRO B 2 100 ? -2.06517 -35.55381 57.51913 1.000 33.07682 100 PRO B N 1
ATOM 2474 C CA . PRO B 2 100 ? -2.55037 -36.04399 56.23829 1.000 33.93014 100 PRO B CA 1
ATOM 2475 C C . PRO B 2 100 ? -2.97035 -37.50721 56.35864 1.000 36.67887 100 PRO B C 1
ATOM 2476 O O . PRO B 2 100 ? -2.37816 -38.27608 57.13743 1.000 34.58408 100 PRO B O 1
ATOM 2480 N N . PRO B 2 101 ? -4.00206 -37.91152 55.61015 1.000 33.24966 101 PRO B N 1
ATOM 2481 C CA . PRO B 2 101 ? -4.72967 -37.07586 54.67153 1.000 35.50002 101 PRO B CA 1
ATOM 2482 C C . PRO B 2 101 ? -6.00036 -36.46867 55.25690 1.000 35.00715 101 PRO B C 1
ATOM 2483 O O . PRO B 2 101 ? -6.87988 -36.09398 54.50516 1.000 38.09578 101 PRO B O 1
ATOM 2487 N N . TYR B 2 102 ? -6.09695 -36.38373 56.57989 1.000 33.88902 102 TYR B N 1
ATOM 2488 C CA . TYR B 2 102 ? -7.28038 -35.80080 57.20542 1.000 32.67458 102 TYR B CA 1
ATOM 2489 C C . TYR B 2 102 ? -7.27915 -34.27209 57.13455 1.000 39.73467 102 TYR B C 1
ATOM 2490 O O . TYR B 2 102 ? -8.31510 -33.65947 56.84771 1.000 40.28648 102 TYR B O 1
ATOM 2499 N N . PHE B 2 103 ? -6.13591 -33.64370 57.41792 1.000 41.58868 103 PHE B N 1
ATOM 2500 C CA . PHE B 2 103 ? -5.96079 -32.19951 57.28710 1.000 37.43858 103 PHE B CA 1
ATOM 2501 C C . PHE B 2 103 ? -6.97327 -31.45503 58.14920 1.000 36.63471 103 PHE B C 1
ATOM 2502 O O . PHE B 2 103 ? -7.68558 -30.56621 57.68148 1.000 35.98557 103 PHE B O 1
ATOM 2510 N N . ASP B 2 104 ? -7.03678 -31.83387 59.42911 1.000 33.94821 104 ASP B N 1
ATOM 2511 C CA . ASP B 2 104 ? -8.11272 -31.33025 60.27366 1.000 35.76707 104 ASP B CA 1
ATOM 2512 C C . ASP B 2 104 ? -7.88937 -29.90172 60.74339 1.000 36.52220 104 ASP B C 1
ATOM 2513 O O . ASP B 2 104 ? -8.86280 -29.23819 61.12585 1.000 35.97938 104 ASP B O 1
ATOM 2518 N N . ASN B 2 105 ? -6.64651 -29.42211 60.73503 1.000 35.25732 105 ASN B N 1
ATOM 2519 C CA . ASN B 2 105 ? -6.30957 -28.10286 61.25270 1.000 36.17880 105 ASN B CA 1
ATOM 2520 C C . ASN B 2 105 ? -5.22133 -27.49774 60.39022 1.000 39.88882 105 ASN B C 1
ATOM 2521 O O . ASN B 2 105 ? -4.27324 -28.19116 59.99059 1.000 41.98030 105 ASN B O 1
ATOM 2526 N N . TRP B 2 106 ? -5.35527 -26.19908 60.12695 1.000 37.28126 106 TRP B N 1
ATOM 2527 C CA . TRP B 2 106 ? -4.51170 -25.49489 59.17494 1.000 33.35938 106 TRP B CA 1
ATOM 2528 C C . TRP B 2 106 ? -3.91808 -24.26721 59.82499 1.000 35.95413 106 TRP B C 1
ATOM 2529 O O . TRP B 2 106 ? -4.60511 -23.56161 60.56970 1.000 40.95734 106 TRP B O 1
ATOM 2540 N N . GLY B 2 107 ? -2.64934 -24.00151 59.51707 1.000 39.26080 107 GLY B N 1
ATOM 2541 C CA . GLY B 2 107 ? -2.03740 -22.73968 59.88735 1.000 35.09170 107 GLY B CA 1
ATOM 2542 C C . GLY B 2 107 ? -2.65486 -21.60637 59.11506 1.000 34.93456 107 GLY B C 1
ATOM 2543 O O . GLY B 2 107 ? -3.45837 -21.80482 58.20138 1.000 42.35948 107 GLY B O 1
ATOM 2544 N N . GLN B 2 108 ? -2.29358 -20.38230 59.48873 1.000 38.83377 108 GLN B N 1
ATOM 2545 C CA . GLN B 2 108 ? -2.95084 -19.22959 58.86835 1.000 39.22329 108 GLN B CA 1
ATOM 2546 C C . GLN B 2 108 ? -2.39294 -18.86680 57.49579 1.000 39.88253 108 GLN B C 1
ATOM 2547 O O . GLN B 2 108 ? -2.93682 -17.95835 56.85503 1.000 42.57474 108 GLN B O 1
ATOM 2553 N N . GLY B 2 109 ? -1.35915 -19.55588 57.02477 1.000 33.50052 109 GLY B N 1
ATOM 2554 C CA . GLY B 2 109 ? -0.72885 -19.28106 55.74696 1.000 31.57637 109 GLY B CA 1
ATOM 2555 C C . GLY B 2 109 ? 0.42311 -18.31075 55.89314 1.000 38.62927 109 GLY B C 1
ATOM 2556 O O . GLY B 2 109 ? 0.45546 -17.46068 56.78514 1.000 42.67072 109 GLY B O 1
ATOM 2557 N N . THR B 2 110 ? 1.41052 -18.45866 55.01088 1.000 36.02144 110 THR B N 1
ATOM 2558 C CA . THR B 2 110 ? 2.53484 -17.52706 54.95141 1.000 35.72173 110 THR B CA 1
ATOM 2559 C C . THR B 2 110 ? 2.94867 -17.35937 53.49100 1.000 33.72067 110 THR B C 1
ATOM 2560 O O . THR B 2 110 ? 3.12751 -18.34074 52.76651 1.000 32.21797 110 THR B O 1
ATOM 2564 N N . LEU B 2 111 ? 3.05926 -16.11769 53.04797 1.000 37.59767 111 LEU B N 1
ATOM 2565 C CA . LEU B 2 111 ? 3.17762 -15.83457 51.62739 1.000 34.74855 111 LEU B CA 1
ATOM 2566 C C . LEU B 2 111 ? 4.63948 -15.88262 51.19661 1.000 36.78602 111 LEU B C 1
ATOM 2567 O O . LEU B 2 111 ? 5.51773 -15.33790 51.87707 1.000 38.52288 111 LEU B O 1
ATOM 2572 N N . VAL B 2 112 ? 4.89006 -16.54811 50.07156 1.000 31.25543 112 VAL B N 1
ATOM 2573 C CA . VAL B 2 112 ? 6.21878 -16.68223 49.49237 1.000 36.14416 112 VAL B CA 1
ATOM 2574 C C . VAL B 2 112 ? 6.18311 -16.02771 48.10875 1.000 36.21991 112 VAL B C 1
ATOM 2575 O O . VAL B 2 112 ? 5.34024 -16.36663 47.26556 1.000 28.77991 112 VAL B O 1
ATOM 2579 N N . THR B 2 113 ? 7.07450 -15.06762 47.88685 1.000 41.77215 113 THR B N 1
ATOM 2580 C CA . THR B 2 113 ? 7.15942 -14.38539 46.60574 1.000 40.94567 113 THR B CA 1
ATOM 2581 C C . THR B 2 113 ? 8.53777 -14.62187 46.02378 1.000 41.76502 113 THR B C 1
ATOM 2582 O O . THR B 2 113 ? 9.54545 -14.36163 46.68812 1.000 45.58565 113 THR B O 1
ATOM 2586 N N . VAL B 2 114 ? 8.57849 -15.12082 44.79480 1.000 41.54655 114 VAL B N 1
ATOM 2587 C CA . VAL B 2 114 ? 9.82303 -15.39080 44.09298 1.000 44.29889 114 VAL B CA 1
ATOM 2588 C C . VAL B 2 114 ? 9.90635 -14.37202 42.97457 1.000 48.25941 114 VAL B C 1
ATOM 2589 O O . VAL B 2 114 ? 9.13403 -14.43769 42.00911 1.000 51.62468 114 VAL B O 1
ATOM 2593 N N . SER B 2 115 ? 10.82953 -13.42218 43.11299 1.000 45.63628 115 SER B N 1
ATOM 2594 C CA . SER B 2 115 ? 10.87141 -12.26955 42.22717 1.000 48.56596 115 SER B CA 1
ATOM 2595 C C . SER B 2 115 ? 12.23575 -11.60345 42.27309 1.000 55.97727 115 SER B C 1
ATOM 2596 O O . SER B 2 115 ? 12.88536 -11.55724 43.32249 1.000 53.45426 115 SER B O 1
ATOM 2599 N N . SER B 2 116 ? 12.62272 -11.03104 41.12595 1.000 60.47864 116 SER B N 1
ATOM 2600 C CA . SER B 2 116 ? 13.86011 -10.25928 41.03586 1.000 57.86775 116 SER B CA 1
ATOM 2601 C C . SER B 2 116 ? 13.73400 -8.91348 41.74333 1.000 51.83537 116 SER B C 1
ATOM 2602 O O . SER B 2 116 ? 14.67894 -8.46524 42.40926 1.000 53.51616 116 SER B O 1
ATOM 2605 N N . ALA B 2 117 ? 12.58028 -8.25396 41.59851 1.000 49.89390 117 ALA B N 1
ATOM 2606 C CA . ALA B 2 117 ? 12.35095 -6.93707 42.18843 1.000 50.74789 117 ALA B CA 1
ATOM 2607 C C . ALA B 2 117 ? 12.69449 -6.93493 43.67595 1.000 56.11511 117 ALA B C 1
ATOM 2608 O O . ALA B 2 117 ? 12.69525 -7.97747 44.34161 1.000 60.21642 117 ALA B O 1
ATOM 2610 N N . SER B 2 118 ? 13.00989 -5.75851 44.20428 1.000 53.25232 118 SER B N 1
ATOM 2611 C CA . SER B 2 118 ? 13.39587 -5.65231 45.60294 1.000 54.39197 118 SER B CA 1
ATOM 2612 C C . SER B 2 118 ? 12.32908 -4.91291 46.41193 1.000 54.51777 118 SER B C 1
ATOM 2613 O O . SER B 2 118 ? 11.42005 -4.27300 45.86806 1.000 54.17465 118 SER B O 1
ATOM 2616 N N . THR B 2 119 ? 12.41979 -5.06338 47.73172 1.000 50.58604 119 THR B N 1
ATOM 2617 C CA . THR B 2 119 ? 11.41165 -4.51616 48.62979 1.000 50.61763 119 THR B CA 1
ATOM 2618 C C . THR B 2 119 ? 11.33473 -2.99567 48.50354 1.000 57.52431 119 THR B C 1
ATOM 2619 O O . THR B 2 119 ? 12.31813 -2.32135 48.17390 1.000 57.03123 119 THR B O 1
ATOM 2623 N N . LYS B 2 120 ? 10.13777 -2.46476 48.76336 1.000 54.84623 120 LYS B N 1
ATOM 2624 C CA . LYS B 2 120 ? 9.85425 -1.03518 48.70712 1.000 52.55086 120 LYS B CA 1
ATOM 2625 C C . LYS B 2 120 ? 8.61955 -0.75678 49.55423 1.000 53.50827 120 LYS B C 1
ATOM 2626 O O . LYS B 2 120 ? 7.59984 -1.44525 49.41672 1.000 51.34214 120 LYS B O 1
ATOM 2632 N N . GLY B 2 121 ? 8.71248 0.23472 50.43376 1.000 51.68271 121 GLY B N 1
ATOM 2633 C CA . GLY B 2 121 ? 7.60191 0.57020 51.29590 1.000 53.66861 121 GLY B CA 1
ATOM 2634 C C . GLY B 2 121 ? 6.51477 1.34388 50.57076 1.000 52.25329 121 GLY B C 1
ATOM 2635 O O . GLY B 2 121 ? 6.75738 1.99844 49.54934 1.000 57.51113 121 GLY B O 1
ATOM 2636 N N . PRO B 2 122 ? 5.29215 1.28653 51.08405 1.000 46.86197 122 PRO B N 1
ATOM 2637 C CA . PRO B 2 122 ? 4.20154 2.04256 50.46554 1.000 51.76519 122 PRO B CA 1
ATOM 2638 C C . PRO B 2 122 ? 4.27736 3.54278 50.74743 1.000 51.18460 122 PRO B C 1
ATOM 2639 O O . PRO B 2 122 ? 4.93460 4.01384 51.68019 1.000 43.92561 122 PRO B O 1
ATOM 2643 N N . SER B 2 123 ? 3.57961 4.29376 49.89599 1.000 54.21750 123 SER B N 1
ATOM 2644 C CA . SER B 2 123 ? 3.14247 5.65036 50.18773 1.000 51.18278 123 SER B CA 1
ATOM 2645 C C . SER B 2 123 ? 1.67695 5.61749 50.60543 1.000 48.61359 123 SER B C 1
ATOM 2646 O O . SER B 2 123 ? 0.88877 4.82088 50.09024 1.000 49.98107 123 SER B O 1
ATOM 2649 N N . VAL B 2 124 ? 1.31571 6.45852 51.56087 1.000 48.46286 124 VAL B N 1
ATOM 2650 C CA . VAL B 2 124 ? -0.05352 6.51527 52.05261 1.000 46.87075 124 VAL B CA 1
ATOM 2651 C C . VAL B 2 124 ? -0.58898 7.91866 51.81318 1.000 51.70568 124 VAL B C 1
ATOM 2652 O O . VAL B 2 124 ? -0.09582 8.89694 52.39346 1.000 54.32473 124 VAL B O 1
ATOM 2656 N N . PHE B 2 125 ? -1.59373 8.01565 50.94570 1.000 51.87770 125 PHE B N 1
ATOM 2657 C CA . PHE B 2 125 ? -2.24184 9.25873 50.62343 1.000 52.65136 125 PHE B CA 1
ATOM 2658 C C . PHE B 2 125 ? -3.70949 9.23291 51.03130 1.000 54.25351 125 PHE B C 1
ATOM 2659 O O . PHE B 2 125 ? -4.40255 8.22737 50.81399 1.000 48.78180 125 PHE B O 1
ATOM 2667 N N . PRO B 2 126 ? -4.21805 10.32334 51.59765 1.000 55.77312 126 PRO B N 1
ATOM 2668 C CA . PRO B 2 126 ? -5.62935 10.34492 51.97745 1.000 54.69767 126 PRO B CA 1
ATOM 2669 C C . PRO B 2 126 ? -6.49408 10.49412 50.74134 1.000 52.96315 126 PRO B C 1
ATOM 2670 O O . PRO B 2 126 ? -6.18954 11.28536 49.84448 1.000 58.87208 126 PRO B O 1
ATOM 2674 N N . LEU B 2 127 ? -7.56072 9.70489 50.68863 1.000 50.47065 127 LEU B N 1
ATOM 2675 C CA . LEU B 2 127 ? -8.69017 9.99680 49.81847 1.000 51.37878 127 LEU B CA 1
ATOM 2676 C C . LEU B 2 127 ? -9.66307 10.77566 50.69004 1.000 51.34750 127 LEU B C 1
ATOM 2677 O O . LEU B 2 127 ? -10.35124 10.20009 51.53246 1.000 51.42556 127 LEU B O 1
ATOM 2682 N N . ALA B 2 128 ? -9.66258 12.11189 50.54487 1.000 58.56001 128 ALA B N 1
ATOM 2683 C CA . ALA B 2 128 ? -10.42750 12.97573 51.43942 1.000 58.36485 128 ALA B CA 1
ATOM 2684 C C . ALA B 2 128 ? -11.88444 13.05806 50.98008 1.000 60.92573 128 ALA B C 1
ATOM 2685 O O . ALA B 2 128 ? -12.15605 13.06557 49.77274 1.000 62.68467 128 ALA B O 1
ATOM 2687 N N . PRO B 2 129 ? -12.83625 13.11511 51.91583 1.000 59.33303 129 PRO B N 1
ATOM 2688 C CA . PRO B 2 129 ? -14.25978 13.03629 51.54034 1.000 63.19675 129 PRO B CA 1
ATOM 2689 C C . PRO B 2 129 ? -14.74802 14.30416 50.84970 1.000 73.82081 129 PRO B C 1
ATOM 2690 O O . PRO B 2 129 ? -14.63371 15.40585 51.39231 1.000 72.33245 129 PRO B O 1
ATOM 2694 N N . SER B 2 130 ? -15.28401 14.12857 49.63555 1.000 80.59141 130 SER B N 1
ATOM 2695 C CA . SER B 2 130 ? -16.07829 15.10312 48.89180 1.000 81.00248 130 SER B CA 1
ATOM 2696 C C . SER B 2 130 ? -16.72506 16.18527 49.74112 1.000 85.63107 130 SER B C 1
ATOM 2697 O O . SER B 2 130 ? -17.42989 15.89054 50.71479 1.000 85.13682 130 SER B O 1
ATOM 2700 N N . SER B 2 131 ? -16.50088 17.44274 49.34519 1.000 94.49794 131 SER B N 1
ATOM 2701 C CA . SER B 2 131 ? -17.11347 18.57359 50.02479 1.000 94.53321 131 SER B CA 1
ATOM 2702 C C . SER B 2 131 ? -18.63155 18.53999 49.91879 1.000 92.50233 131 SER B C 1
ATOM 2703 O O . SER B 2 131 ? -19.31404 19.23092 50.67949 1.000 90.69790 131 SER B O 1
ATOM 2706 N N . LYS B 2 132 ? -19.19035 17.73737 49.02091 1.000 90.39170 132 LYS B N 1
ATOM 2707 C CA . LYS B 2 132 ? -20.62901 17.85837 48.81909 1.000 94.60341 132 LYS B CA 1
ATOM 2708 C C . LYS B 2 132 ? -21.29202 16.48766 49.06631 1.000 100.26190 132 LYS B C 1
ATOM 2709 O O . LYS B 2 132 ? -22.10959 15.96791 48.29014 1.000 98.88071 132 LYS B O 1
ATOM 2715 N N . SER B 2 133 ? -20.96611 15.94999 50.24842 1.000 101.88673 133 SER B N 1
ATOM 2716 C CA . SER B 2 133 ? -21.68123 14.82596 50.84721 1.000 107.26477 133 SER B CA 1
ATOM 2717 C C . SER B 2 133 ? -22.96899 15.31461 51.50775 1.000 116.39844 133 SER B C 1
ATOM 2718 O O . SER B 2 133 ? -22.97830 16.34148 52.19950 1.000 110.51305 133 SER B O 1
ATOM 2721 N N . THR B 2 134 ? -24.05570 14.57184 51.28179 1.000 117.84075 134 THR B N 1
ATOM 2722 C CA . THR B 2 134 ? -25.39619 15.02912 51.63758 1.000 120.23355 134 THR B CA 1
ATOM 2723 C C . THR B 2 134 ? -25.47636 15.39439 53.11901 1.000 124.04520 134 THR B C 1
ATOM 2724 O O . THR B 2 134 ? -24.76285 14.83673 53.95904 1.000 117.01684 134 THR B O 1
ATOM 2728 N N . SER B 2 135 ? -26.36117 16.35356 53.41870 1.000 133.58332 135 SER B N 1
ATOM 2729 C CA . SER B 2 135 ? -26.45593 16.97298 54.73935 1.000 132.71900 135 SER B CA 1
ATOM 2730 C C . SER B 2 135 ? -26.51125 15.93319 55.85431 1.000 131.07074 135 SER B C 1
ATOM 2731 O O . SER B 2 135 ? -25.66459 15.91760 56.75570 1.000 127.30355 135 SER B O 1
ATOM 2734 N N . GLY B 2 136 ? -27.51764 15.06433 55.81427 1.000 132.69948 136 GLY B N 1
ATOM 2735 C CA . GLY B 2 136 ? -27.60562 13.96494 56.75452 1.000 129.03412 136 GLY B CA 1
ATOM 2736 C C . GLY B 2 136 ? -27.52295 12.61949 56.06145 1.000 127.07435 136 GLY B C 1
ATOM 2737 O O . GLY B 2 136 ? -28.33047 11.72732 56.33432 1.000 125.73755 136 GLY B O 1
ATOM 2738 N N . GLY B 2 137 ? -26.55359 12.46767 55.15507 1.000 120.24191 137 GLY B N 1
ATOM 2739 C CA . GLY B 2 137 ? -26.37012 11.23871 54.40473 1.000 107.00242 137 GLY B CA 1
ATOM 2740 C C . GLY B 2 137 ? -25.05616 10.54757 54.71102 1.000 90.18075 137 GLY B C 1
ATOM 2741 O O . GLY B 2 137 ? -24.52581 10.66710 55.82041 1.000 82.97347 137 GLY B O 1
ATOM 2742 N N . THR B 2 138 ? -24.51419 9.82018 53.74016 1.000 78.37184 138 THR B N 1
ATOM 2743 C CA . THR B 2 138 ? -23.27980 9.07987 53.94101 1.000 74.93255 138 THR B CA 1
ATOM 2744 C C . THR B 2 138 ? -22.12858 9.73653 53.18310 1.000 73.74691 138 THR B C 1
ATOM 2745 O O . THR B 2 138 ? -22.29198 10.19466 52.04418 1.000 66.88628 138 THR B O 1
ATOM 2749 N N . ALA B 2 139 ? -20.97063 9.80448 53.83894 1.000 67.05371 139 ALA B N 1
ATOM 2750 C CA . ALA B 2 139 ? -19.74064 10.28768 53.23061 1.000 62.84393 139 ALA B CA 1
ATOM 2751 C C . ALA B 2 139 ? -18.72765 9.15688 53.18836 1.000 59.88429 139 ALA B C 1
ATOM 2752 O O . ALA B 2 139 ? -18.54546 8.44917 54.18230 1.000 59.59890 139 ALA B O 1
ATOM 2754 N N . ALA B 2 140 ? -18.05254 9.00866 52.05366 1.000 59.79121 140 ALA B N 1
ATOM 2755 C CA . ALA B 2 140 ? -16.99374 8.01684 51.89032 1.000 60.15186 140 ALA B CA 1
ATOM 2756 C C . ALA B 2 140 ? -15.61294 8.66534 51.99915 1.000 50.71967 140 ALA B C 1
ATOM 2757 O O . ALA B 2 140 ? -15.36349 9.70186 51.37718 1.000 56.05755 140 ALA B O 1
ATOM 2759 N N . LEU B 2 141 ? -14.71709 8.04765 52.77941 1.000 51.65315 141 LEU B N 1
ATOM 2760 C CA . LEU B 2 141 ? -13.32176 8.48671 52.90316 1.000 55.12056 141 LEU B CA 1
ATOM 2761 C C . LEU B 2 141 ? -12.38921 7.27594 52.85196 1.000 50.17215 141 LEU B C 1
ATOM 2762 O O . LEU B 2 141 ? -12.80010 6.14368 53.10262 1.000 52.58682 141 LEU B O 1
ATOM 2767 N N . GLY B 2 142 ? -11.12219 7.50886 52.52981 1.000 49.16565 142 GLY B N 1
ATOM 2768 C CA . GLY B 2 142 ? -10.25712 6.36579 52.31555 1.000 51.46549 142 GLY B CA 1
ATOM 2769 C C . GLY B 2 142 ? -8.76481 6.65286 52.32599 1.000 49.30037 142 GLY B C 1
ATOM 2770 O O . GLY B 2 142 ? -8.31820 7.75819 52.64785 1.000 47.88072 142 GLY B O 1
ATOM 2771 N N . CYS B 2 143 ? -8.00553 5.60811 51.97587 1.000 49.58143 143 CYS B N 1
ATOM 2772 C CA . CYS B 2 143 ? -6.54474 5.58882 51.98604 1.000 49.53108 143 CYS B CA 1
ATOM 2773 C C . CYS B 2 143 ? -6.04158 4.88857 50.74099 1.000 48.58958 143 CYS B C 1
ATOM 2774 O O . CYS B 2 143 ? -6.38567 3.72870 50.50740 1.000 50.18777 143 CYS B O 1
ATOM 2777 N N . LEU B 2 144 ? -5.22044 5.57839 49.95535 1.000 46.89097 144 LEU B N 1
ATOM 2778 C CA . LEU B 2 144 ? -4.53219 4.97186 48.82259 1.000 44.99575 144 LEU B CA 1
ATOM 2779 C C . LEU B 2 144 ? -3.14437 4.53935 49.28617 1.000 46.98693 144 LEU B C 1
ATOM 2780 O O . LEU B 2 144 ? -2.29960 5.37988 49.60731 1.000 47.72253 144 LEU B O 1
ATOM 2785 N N . VAL B 2 145 ? -2.91750 3.23038 49.33397 1.000 48.70412 145 VAL B N 1
ATOM 2786 C CA . VAL B 2 145 ? -1.62347 2.64889 49.68155 1.000 45.66163 145 VAL B CA 1
ATOM 2787 C C . VAL B 2 145 ? -0.93034 2.27865 48.37208 1.000 46.04338 145 VAL B C 1
ATOM 2788 O O . VAL B 2 145 ? -1.32044 1.31770 47.70287 1.000 47.33978 145 VAL B O 1
ATOM 2792 N N . LYS B 2 146 ? 0.10129 3.02436 47.98731 1.000 48.40637 146 LYS B N 1
ATOM 2793 C CA . LYS B 2 146 ? 0.57148 2.99086 46.60794 1.000 51.62843 146 LYS B CA 1
ATOM 2794 C C . LYS B 2 146 ? 2.06235 2.64523 46.51542 1.000 50.55594 146 LYS B C 1
ATOM 2795 O O . LYS B 2 146 ? 2.83737 2.90835 47.43710 1.000 50.28291 146 LYS B O 1
ATOM 2801 N N . ASP B 2 147 ? 2.43281 2.00676 45.39735 1.000 51.85738 147 ASP B N 1
ATOM 2802 C CA . ASP B 2 147 ? 3.81293 1.65169 45.01094 1.000 55.77727 147 ASP B CA 1
ATOM 2803 C C . ASP B 2 147 ? 4.57654 0.88828 46.10558 1.000 56.51869 147 ASP B C 1
ATOM 2804 O O . ASP B 2 147 ? 5.61299 1.33929 46.60776 1.000 57.00558 147 ASP B O 1
ATOM 2809 N N . TYR B 2 148 ? 4.09669 -0.30987 46.43704 1.000 49.15207 148 TYR B N 1
ATOM 2810 C CA . TYR B 2 148 ? 4.81513 -1.14379 47.39283 1.000 52.42134 148 TYR B CA 1
ATOM 2811 C C . TYR B 2 148 ? 5.12295 -2.51469 46.79494 1.000 48.23047 148 TYR B C 1
ATOM 2812 O O . TYR B 2 148 ? 4.56470 -2.90831 45.76685 1.000 47.42158 148 TYR B O 1
ATOM 2821 N N . PHE B 2 149 ? 6.05124 -3.23202 47.44745 1.000 45.07850 149 PHE B N 1
ATOM 2822 C CA . PHE B 2 149 ? 6.45240 -4.57459 47.03663 1.000 47.79862 149 PHE B CA 1
ATOM 2823 C C . PHE B 2 149 ? 7.27755 -5.21816 48.14199 1.000 50.59323 149 PHE B C 1
ATOM 2824 O O . PHE B 2 149 ? 8.11182 -4.54256 48.76125 1.000 49.36705 149 PHE B O 1
ATOM 2832 N N . PRO B 2 150 ? 7.04972 -6.51295 48.45051 1.000 55.64569 150 PRO B N 1
ATOM 2833 C CA . PRO B 2 150 ? 5.96810 -7.31571 47.87569 1.000 50.79377 150 PRO B CA 1
ATOM 2834 C C . PRO B 2 150 ? 4.76321 -7.26650 48.79677 1.000 48.52092 150 PRO B C 1
ATOM 2835 O O . PRO B 2 150 ? 4.73825 -6.41218 49.67628 1.000 47.79237 150 PRO B O 1
ATOM 2839 N N . GLU B 2 151 ? 3.80988 -8.17590 48.62214 1.000 49.31186 151 GLU B N 1
ATOM 2840 C CA . GLU B 2 151 ? 2.66451 -8.26263 49.51187 1.000 47.87113 151 GLU B CA 1
ATOM 2841 C C . GLU B 2 151 ? 3.05715 -8.96359 50.80000 1.000 49.46513 151 GLU B C 1
ATOM 2842 O O . GLU B 2 151 ? 4.07653 -9.65831 50.84529 1.000 54.75466 151 GLU B O 1
ATOM 2848 N N . PRO B 2 152 ? 2.26448 -8.80974 51.87745 1.000 47.58153 152 PRO B N 1
ATOM 2849 C CA . PRO B 2 152 ? 1.00179 -8.09472 52.06779 1.000 50.31691 152 PRO B CA 1
ATOM 2850 C C . PRO B 2 152 ? 1.12003 -6.72405 52.73588 1.000 53.68115 152 PRO B C 1
ATOM 2851 O O . PRO B 2 152 ? 2.06752 -6.49264 53.48894 1.000 52.30150 152 PRO B O 1
ATOM 2855 N N . VAL B 2 153 ? 0.15523 -5.83936 52.49475 1.000 52.51616 153 VAL B N 1
ATOM 2856 C CA . VAL B 2 153 ? -0.09972 -4.71069 53.37943 1.000 53.18402 153 VAL B CA 1
ATOM 2857 C C . VAL B 2 153 ? -1.39181 -4.98152 54.12006 1.000 53.70675 153 VAL B C 1
ATOM 2858 O O . VAL B 2 153 ? -2.32769 -5.57109 53.57265 1.000 59.81638 153 VAL B O 1
ATOM 2862 N N . THR B 2 154 ? -1.43552 -4.55299 55.36679 1.000 53.79600 154 THR B N 1
ATOM 2863 C CA . THR B 2 154 ? -2.63464 -4.61740 56.17640 1.000 55.13809 154 THR B CA 1
ATOM 2864 C C . THR B 2 154 ? -3.08378 -3.18851 56.44945 1.000 51.16894 154 THR B C 1
ATOM 2865 O O . THR B 2 154 ? -2.25758 -2.31116 56.72524 1.000 49.12899 154 THR B O 1
ATOM 2869 N N . VAL B 2 155 ? -4.38014 -2.94331 56.30952 1.000 51.61738 155 VAL B N 1
ATOM 2870 C CA . VAL B 2 155 ? -4.95169 -1.62950 56.56368 1.000 52.84324 155 VAL B CA 1
ATOM 2871 C C . VAL B 2 155 ? -6.07341 -1.79511 57.57844 1.000 45.69985 155 VAL B C 1
ATOM 2872 O O . VAL B 2 155 ? -7.01259 -2.57109 57.35603 1.000 45.21032 155 VAL B O 1
ATOM 2876 N N . SER B 2 156 ? -5.96964 -1.07823 58.69187 1.000 43.40837 156 SER B N 1
ATOM 2877 C CA . SER B 2 156 ? -7.04892 -0.98026 59.65986 1.000 48.79196 156 SER B CA 1
ATOM 2878 C C . SER B 2 156 ? -7.39124 0.48778 59.85690 1.000 49.56570 156 SER B C 1
ATOM 2879 O O . SER B 2 156 ? -6.65650 1.37964 59.42830 1.000 48.04489 156 SER B O 1
ATOM 2882 N N . TRP B 2 157 ? -8.51491 0.73436 60.52223 1.000 50.43775 157 TRP B N 1
ATOM 2883 C CA . TRP B 2 157 ? -8.99790 2.08517 60.76257 1.000 50.19074 157 TRP B CA 1
ATOM 2884 C C . TRP B 2 157 ? -9.23141 2.29295 62.24881 1.000 49.12212 157 TRP B C 1
ATOM 2885 O O . TRP B 2 157 ? -9.82646 1.43599 62.91454 1.000 46.38662 157 TRP B O 1
ATOM 2896 N N . ASN B 2 158 ? -8.75847 3.43932 62.75211 1.000 52.46336 158 ASN B N 1
ATOM 2897 C CA . ASN B 2 158 ? -8.88031 3.82906 64.16309 1.000 51.02830 158 ASN B CA 1
ATOM 2898 C C . ASN B 2 158 ? -8.38433 2.73122 65.10473 1.000 50.10415 158 ASN B C 1
ATOM 2899 O O . ASN B 2 158 ? -9.00224 2.44269 66.13092 1.000 46.64231 158 ASN B O 1
ATOM 2904 N N . SER B 2 159 ? -7.24421 2.12258 64.74601 1.000 51.60868 159 SER B N 1
ATOM 2905 C CA . SER B 2 159 ? -6.59253 1.06984 65.53460 1.000 48.83566 159 SER B CA 1
ATOM 2906 C C . SER B 2 159 ? -7.51138 -0.13562 65.74588 1.000 56.26677 159 SER B C 1
ATOM 2907 O O . SER B 2 159 ? -7.42486 -0.83604 66.76036 1.000 58.37552 159 SER B O 1
ATOM 2910 N N . GLY B 2 160 ? -8.40084 -0.38835 64.78766 1.000 53.34017 160 GLY B N 1
ATOM 2911 C CA . GLY B 2 160 ? -9.31105 -1.50357 64.86567 1.000 48.57395 160 GLY B CA 1
ATOM 2912 C C . GLY B 2 160 ? -10.68527 -1.16649 65.38419 1.000 49.95646 160 GLY B C 1
ATOM 2913 O O . GLY B 2 160 ? -11.54087 -2.06125 65.43999 1.000 50.89989 160 GLY B O 1
ATOM 2914 N N . ALA B 2 161 ? -10.92525 0.09050 65.76497 1.000 52.59642 161 ALA B N 1
ATOM 2915 C CA . ALA B 2 161 ? -12.22404 0.48970 66.30475 1.000 53.44597 161 ALA B CA 1
ATOM 2916 C C . ALA B 2 161 ? -13.26865 0.61913 65.20978 1.000 52.38472 161 ALA B C 1
ATOM 2917 O O . ALA B 2 161 ? -14.40502 0.16438 65.36825 1.000 51.80039 161 ALA B O 1
ATOM 2919 N N . LEU B 2 162 ? -12.89381 1.23234 64.09761 1.000 56.76499 162 LEU B N 1
ATOM 2920 C CA . LEU B 2 162 ? -13.78811 1.42526 62.97045 1.000 52.04820 162 LEU B CA 1
ATOM 2921 C C . LEU B 2 162 ? -13.72005 0.18813 62.10026 1.000 52.38437 162 LEU B C 1
ATOM 2922 O O . LEU B 2 162 ? -12.65520 -0.14259 61.56705 1.000 56.44909 162 LEU B O 1
ATOM 2927 N N . THR B 2 163 ? -14.84976 -0.49192 61.95303 1.000 59.14903 163 THR B N 1
ATOM 2928 C CA . THR B 2 163 ? -14.78354 -1.83435 61.39795 1.000 61.85362 163 THR B CA 1
ATOM 2929 C C . THR B 2 163 ? -15.87269 -2.05395 60.34447 1.000 61.33100 163 THR B C 1
ATOM 2930 O O . THR B 2 163 ? -15.58021 -2.52435 59.23865 1.000 61.16556 163 THR B O 1
ATOM 2934 N N . SER B 2 164 ? -17.11475 -1.68165 60.64069 1.000 59.20382 164 SER B N 1
ATOM 2935 C CA . SER B 2 164 ? -18.16603 -1.83484 59.65254 1.000 60.99157 164 SER B CA 1
ATOM 2936 C C . SER B 2 164 ? -18.07025 -0.71704 58.63106 1.000 53.81570 164 SER B C 1
ATOM 2937 O O . SER B 2 164 ? -17.63303 0.39326 58.93177 1.000 55.87549 164 SER B O 1
ATOM 2940 N N . GLY B 2 165 ? -18.48043 -1.02517 57.41125 1.000 54.35578 165 GLY B N 1
ATOM 2941 C CA . GLY B 2 165 ? -18.36220 -0.08395 56.33127 1.000 52.56985 165 GLY B CA 1
ATOM 2942 C C . GLY B 2 165 ? -17.01558 -0.07784 55.66082 1.000 58.33074 165 GLY B C 1
ATOM 2943 O O . GLY B 2 165 ? -16.84995 0.63074 54.65823 1.000 61.00333 165 GLY B O 1
ATOM 2944 N N . VAL B 2 166 ? -16.05503 -0.85166 56.16726 1.000 56.51373 166 VAL B N 1
ATOM 2945 C CA . VAL B 2 166 ? -14.69288 -0.81603 55.65053 1.000 53.20997 166 VAL B CA 1
ATOM 2946 C C . VAL B 2 166 ? -14.57901 -1.74756 54.45319 1.000 48.68105 166 VAL B C 1
ATOM 2947 O O . VAL B 2 166 ? -14.99069 -2.90703 54.51470 1.000 53.35790 166 VAL B O 1
ATOM 2951 N N . HIS B 2 167 ? -14.00089 -1.24925 53.36686 1.000 49.49842 167 HIS B N 1
ATOM 2952 C CA . HIS B 2 167 ? -13.66682 -2.06576 52.20335 1.000 47.80581 167 HIS B CA 1
ATOM 2953 C C . HIS B 2 167 ? -12.19840 -1.87488 51.86196 1.000 48.93860 167 HIS B C 1
ATOM 2954 O O . HIS B 2 167 ? -11.81279 -0.83022 51.32355 1.000 51.83448 167 HIS B O 1
ATOM 2961 N N . THR B 2 168 ? -11.38358 -2.87799 52.13782 1.000 47.04942 168 THR B N 1
ATOM 2962 C CA . THR B 2 168 ? -10.02152 -2.89690 51.63686 1.000 48.23369 168 THR B CA 1
ATOM 2963 C C . THR B 2 168 ? -9.98009 -3.79319 50.40239 1.000 48.31768 168 THR B C 1
ATOM 2964 O O . THR B 2 168 ? -10.35105 -4.97343 50.45976 1.000 47.43180 168 THR B O 1
ATOM 2968 N N . PHE B 2 169 ? -9.54842 -3.22867 49.30415 1.000 46.96518 169 PHE B N 1
ATOM 2969 C CA . PHE B 2 169 ? -9.59142 -3.89675 48.02030 1.000 48.54436 169 PHE B CA 1
ATOM 2970 C C . PHE B 2 169 ? -8.38434 -4.80594 47.83832 1.000 48.30522 169 PHE B C 1
ATOM 2971 O O . PHE B 2 169 ? -7.34582 -4.60052 48.47230 1.000 52.80166 169 PHE B O 1
ATOM 2979 N N . PRO B 2 170 ? -8.51280 -5.83336 46.99759 1.000 49.60510 170 PRO B N 1
ATOM 2980 C CA . PRO B 2 170 ? -7.33132 -6.59743 46.57141 1.000 45.35334 170 PRO B CA 1
ATOM 2981 C C . PRO B 2 170 ? -6.27880 -5.70319 45.93054 1.000 45.24402 170 PRO B C 1
ATOM 2982 O O . PRO B 2 170 ? -6.58019 -4.88164 45.05779 1.000 48.59575 170 PRO B O 1
ATOM 2986 N N . ALA B 2 171 ? -5.03548 -5.86876 46.39138 1.000 47.78796 171 ALA B N 1
ATOM 2987 C CA . ALA B 2 171 ? -3.85878 -5.29249 45.74681 1.000 44.39728 171 ALA B CA 1
ATOM 2988 C C . ALA B 2 171 ? -3.88449 -5.50340 44.23832 1.000 45.36370 171 ALA B C 1
ATOM 2989 O O . ALA B 2 171 ? -4.35396 -6.52308 43.73335 1.000 45.05741 171 ALA B O 1
ATOM 2991 N N . VAL B 2 172 ? -3.36203 -4.53230 43.51082 1.000 44.82122 172 VAL B N 1
ATOM 2992 C CA . VAL B 2 172 ? -3.30380 -4.59651 42.06151 1.000 42.52576 172 VAL B CA 1
ATOM 2993 C C . VAL B 2 172 ? -1.88940 -4.28940 41.63985 1.000 50.00321 172 VAL B C 1
ATOM 2994 O O . VAL B 2 172 ? -1.30545 -3.30340 42.10549 1.000 55.60344 172 VAL B O 1
ATOM 2998 N N . LEU B 2 173 ? -1.34068 -5.13938 40.77174 1.000 53.69101 173 LEU B N 1
ATOM 2999 C CA . LEU B 2 173 ? -0.00465 -4.95142 40.22234 1.000 51.94821 173 LEU B CA 1
ATOM 3000 C C . LEU B 2 173 ? -0.05453 -3.93419 39.08560 1.000 53.21659 173 LEU B C 1
ATOM 3001 O O . LEU B 2 173 ? -0.80226 -4.11271 38.11352 1.000 55.77233 173 LEU B O 1
ATOM 3006 N N . GLN B 2 174 ? 0.73638 -2.87041 39.21046 1.000 48.51231 174 GLN B N 1
ATOM 3007 C CA . GLN B 2 174 ? 0.80172 -1.80384 38.22168 1.000 52.22351 174 GLN B CA 1
ATOM 3008 C C . GLN B 2 174 ? 1.88759 -2.08458 37.17610 1.000 60.62886 174 GLN B C 1
ATOM 3009 O O . GLN B 2 174 ? 2.72000 -2.99043 37.31814 1.000 59.10924 174 GLN B O 1
ATOM 3015 N N . SER B 2 175 ? 1.88445 -1.27586 36.11394 1.000 59.32535 175 SER B N 1
ATOM 3016 C CA . SER B 2 175 ? 2.85448 -1.47235 35.04101 1.000 63.10462 175 SER B CA 1
ATOM 3017 C C . SER B 2 175 ? 4.29691 -1.29193 35.51059 1.000 70.97583 175 SER B C 1
ATOM 3018 O O . SER B 2 175 ? 5.21949 -1.78548 34.84641 1.000 72.66306 175 SER B O 1
ATOM 3021 N N . SER B 2 176 ? 4.51432 -0.61614 36.64650 1.000 71.81118 176 SER B N 1
ATOM 3022 C CA . SER B 2 176 ? 5.84224 -0.44925 37.23357 1.000 60.61447 176 SER B CA 1
ATOM 3023 C C . SER B 2 176 ? 6.28572 -1.64984 38.06303 1.000 62.52359 176 SER B C 1
ATOM 3024 O O . SER B 2 176 ? 7.31181 -1.56169 38.74727 1.000 63.36972 176 SER B O 1
ATOM 3027 N N . GLY B 2 177 ? 5.53964 -2.75328 38.03141 1.000 58.36236 177 GLY B N 1
ATOM 3028 C CA . GLY B 2 177 ? 5.88105 -3.89886 38.84100 1.000 51.65135 177 GLY B CA 1
ATOM 3029 C C . GLY B 2 177 ? 5.63505 -3.72383 40.31837 1.000 53.31138 177 GLY B C 1
ATOM 3030 O O . GLY B 2 177 ? 6.10798 -4.54167 41.11323 1.000 57.16523 177 GLY B O 1
ATOM 3031 N N . LEU B 2 178 ? 4.91272 -2.68918 40.71925 1.000 51.27274 178 LEU B N 1
ATOM 3032 C CA . LEU B 2 178 ? 4.61934 -2.46059 42.12219 1.000 52.08680 178 LEU B CA 1
ATOM 3033 C C . LEU B 2 178 ? 3.12915 -2.62225 42.37459 1.000 50.59350 178 LEU B C 1
ATOM 3034 O O . LEU B 2 178 ? 2.30263 -2.53242 41.46266 1.000 53.59688 178 LEU B O 1
ATOM 3039 N N . TYR B 2 179 ? 2.79328 -2.84277 43.63513 1.000 49.77920 179 TYR B N 1
ATOM 3040 C CA . TYR B 2 179 ? 1.41742 -3.06996 44.04174 1.000 50.96375 179 TYR B CA 1
ATOM 3041 C C . TYR B 2 179 ? 0.77278 -1.78035 44.55849 1.000 50.48341 179 TYR B C 1
ATOM 3042 O O . TYR B 2 179 ? 1.44594 -0.83349 44.96389 1.000 50.72039 179 TYR B O 1
ATOM 3051 N N . SER B 2 180 ? -0.55708 -1.76834 44.56346 1.000 49.35173 180 SER B N 1
ATOM 3052 C CA . SER B 2 180 ? -1.30319 -0.59496 44.98925 1.000 49.86179 180 SER B CA 1
ATOM 3053 C C . SER B 2 180 ? -2.70251 -1.03221 45.38757 1.000 48.05391 180 SER B C 1
ATOM 3054 O O . SER B 2 180 ? -3.31332 -1.83672 44.67713 1.000 52.60029 180 SER B O 1
ATOM 3057 N N . LEU B 2 181 ? -3.19210 -0.53944 46.52859 1.000 41.24479 181 LEU B N 1
ATOM 3058 C CA . LEU B 2 181 ? -4.58661 -0.74472 46.89351 1.000 47.47098 181 LEU B CA 1
ATOM 3059 C C . LEU B 2 181 ? -5.14896 0.50206 47.56104 1.000 49.49855 181 LEU B C 1
ATOM 3060 O O . LEU B 2 181 ? -4.41986 1.39549 48.00874 1.000 45.54672 181 LEU B O 1
ATOM 3065 N N . SER B 2 182 ? -6.47653 0.53616 47.61738 1.000 47.57438 182 SER B N 1
ATOM 3066 C CA . SER B 2 182 ? -7.21835 1.52858 48.37055 1.000 46.06464 182 SER B CA 1
ATOM 3067 C C . SER B 2 182 ? -8.03024 0.81392 49.43837 1.000 46.10441 182 SER B C 1
ATOM 3068 O O . SER B 2 182 ? -8.45018 -0.33211 49.26321 1.000 47.17409 182 SER B O 1
ATOM 3071 N N . SER B 2 183 ? -8.22303 1.49532 50.55544 1.000 44.67271 183 SER B N 1
ATOM 3072 C CA . SER B 2 183 ? -9.09280 1.04441 51.62622 1.000 46.59141 183 SER B CA 1
ATOM 3073 C C . SER B 2 183 ? -10.07105 2.17046 51.90350 1.000 49.72898 183 SER B C 1
ATOM 3074 O O . SER B 2 183 ? -9.65023 3.30633 52.14334 1.000 48.41784 183 SER B O 1
ATOM 3077 N N . VAL B 2 184 ? -11.36804 1.87407 51.84317 1.000 50.00255 184 VAL B N 1
ATOM 3078 C CA . VAL B 2 184 ? -12.39059 2.89742 52.01764 1.000 52.38933 184 VAL B CA 1
ATOM 3079 C C . VAL B 2 184 ? -13.28970 2.52162 53.18424 1.000 51.15186 184 VAL B C 1
ATOM 3080 O O . VAL B 2 184 ? -13.28918 1.39384 53.66943 1.000 54.19730 184 VAL B O 1
ATOM 3084 N N . VAL B 2 185 ? -14.07952 3.49822 53.61168 1.000 49.47533 185 VAL B N 1
ATOM 3085 C CA . VAL B 2 185 ? -14.93781 3.37999 54.77968 1.000 53.26351 185 VAL B CA 1
ATOM 3086 C C . VAL B 2 185 ? -16.02353 4.44257 54.63428 1.000 54.54338 185 VAL B C 1
ATOM 3087 O O . VAL B 2 185 ? -15.73647 5.60941 54.34073 1.000 52.83493 185 VAL B O 1
ATOM 3091 N N . THR B 2 186 ? -17.28120 4.03241 54.76682 1.000 58.51240 186 THR B N 1
ATOM 3092 C CA . THR B 2 186 ? -18.41832 4.94214 54.72657 1.000 55.10242 186 THR B CA 1
ATOM 3093 C C . THR B 2 186 ? -18.84427 5.27133 56.15021 1.000 56.74776 186 THR B C 1
ATOM 3094 O O . THR B 2 186 ? -18.97823 4.37150 56.98583 1.000 59.02638 186 THR B O 1
ATOM 3098 N N . VAL B 2 187 ? -19.03880 6.55789 56.42586 1.000 66.85407 187 VAL B N 1
ATOM 3099 C CA . VAL B 2 187 ? -19.39408 7.03335 57.76353 1.000 65.46033 187 VAL B CA 1
ATOM 3100 C C . VAL B 2 187 ? -20.40403 8.16466 57.64423 1.000 67.50661 187 VAL B C 1
ATOM 3101 O O . VAL B 2 187 ? -20.50727 8.82738 56.60111 1.000 65.67856 187 VAL B O 1
ATOM 3105 N N . PRO B 2 188 ? -21.18513 8.38805 58.70425 1.000 71.79169 188 PRO B N 1
ATOM 3106 C CA . PRO B 2 188 ? -22.12224 9.52373 58.73328 1.000 72.72513 188 PRO B CA 1
ATOM 3107 C C . PRO B 2 188 ? -21.44353 10.85888 58.44334 1.000 73.89984 188 PRO B C 1
ATOM 3108 O O . PRO B 2 188 ? -20.42180 11.19740 59.04679 1.000 72.04702 188 PRO B O 1
ATOM 3112 N N . SER B 2 189 ? -22.04184 11.64184 57.53395 1.000 77.45670 189 SER B N 1
ATOM 3113 C CA . SER B 2 189 ? -21.52865 12.98481 57.25500 1.000 73.97014 189 SER B CA 1
ATOM 3114 C C . SER B 2 189 ? -21.47660 13.83666 58.51541 1.000 72.99166 189 SER B C 1
ATOM 3115 O O . SER B 2 189 ? -20.61455 14.71509 58.63812 1.000 72.85811 189 SER B O 1
ATOM 3118 N N . SER B 2 190 ? -22.38208 13.58012 59.46342 1.000 75.02943 190 SER B N 1
ATOM 3119 C CA . SER B 2 190 ? -22.42796 14.35280 60.70087 1.000 76.19159 190 SER B CA 1
ATOM 3120 C C . SER B 2 190 ? -21.11069 14.29535 61.46927 1.000 73.26185 190 SER B C 1
ATOM 3121 O O . SER B 2 190 ? -20.71158 15.28253 62.09906 1.000 69.83089 190 SER B O 1
ATOM 3124 N N . SER B 2 191 ? -20.41823 13.16627 61.42366 1.000 74.74234 191 SER B N 1
ATOM 3125 C CA . SER B 2 191 ? -19.23367 12.97860 62.24393 1.000 73.24423 191 SER B CA 1
ATOM 3126 C C . SER B 2 191 ? -17.94917 13.45293 61.57853 1.000 74.04150 191 SER B C 1
ATOM 3127 O O . SER B 2 191 ? -16.88978 13.37143 62.20579 1.000 74.92915 191 SER B O 1
ATOM 3130 N N . LEU B 2 192 ? -18.00436 13.94470 60.33763 1.000 71.03468 192 LEU B N 1
ATOM 3131 C CA . LEU B 2 192 ? -16.76700 14.26534 59.62645 1.000 71.16991 192 LEU B CA 1
ATOM 3132 C C . LEU B 2 192 ? -15.93996 15.31693 60.36174 1.000 70.35142 192 LEU B C 1
ATOM 3133 O O . LEU B 2 192 ? -14.70468 15.27143 60.34087 1.000 76.68203 192 LEU B O 1
ATOM 3138 N N . GLY B 2 193 ? -16.59164 16.27194 61.01067 1.000 72.58278 193 GLY B N 1
ATOM 3139 C CA . GLY B 2 193 ? -15.85804 17.20758 61.84160 1.000 75.86137 193 GLY B CA 1
ATOM 3140 C C . GLY B 2 193 ? -15.62828 16.66492 63.23897 1.000 78.51269 193 GLY B C 1
ATOM 3141 O O . GLY B 2 193 ? -14.57530 16.90402 63.83844 1.000 76.97839 193 GLY B O 1
ATOM 3142 N N . THR B 2 194 ? -16.61011 15.90606 63.74234 1.000 75.62669 194 THR B N 1
ATOM 3143 C CA . THR B 2 194 ? -16.57264 15.36320 65.10170 1.000 81.55824 194 THR B CA 1
ATOM 3144 C C . THR B 2 194 ? -15.49869 14.28504 65.26466 1.000 80.42390 194 THR B C 1
ATOM 3145 O O . THR B 2 194 ? -14.58143 14.41730 66.08636 1.000 76.08245 194 THR B O 1
ATOM 3149 N N . GLN B 2 195 ? -15.62299 13.19123 64.51026 1.000 74.77996 195 GLN B N 1
ATOM 3150 C CA . GLN B 2 195 ? -14.79310 12.00872 64.67960 1.000 64.61321 195 GLN B CA 1
ATOM 3151 C C . GLN B 2 195 ? -13.51775 12.11111 63.84915 1.000 67.01574 195 GLN B C 1
ATOM 3152 O O . GLN B 2 195 ? -13.53725 12.60133 62.71361 1.000 69.47855 195 GLN B O 1
ATOM 3158 N N . THR B 2 196 ? -12.40473 11.65188 64.43073 1.000 65.54930 196 THR B N 1
ATOM 3159 C CA . THR B 2 196 ? -11.11533 11.60828 63.74774 1.000 61.87309 196 THR B CA 1
ATOM 3160 C C . THR B 2 196 ? -10.94476 10.25938 63.05771 1.000 59.54722 196 THR B C 1
ATOM 3161 O O . THR B 2 196 ? -11.32029 9.22114 63.60641 1.000 60.35995 196 THR B O 1
ATOM 3165 N N . TYR B 2 197 ? -10.35912 10.27281 61.86411 1.000 58.37252 197 TYR B N 1
ATOM 3166 C CA . TYR B 2 197 ? -10.24042 9.07144 61.04212 1.000 56.60713 197 TYR B CA 1
ATOM 3167 C C . TYR B 2 197 ? -8.78399 8.83378 60.66030 1.000 52.02792 197 TYR B C 1
ATOM 3168 O O . TYR B 2 197 ? -8.23359 9.55453 59.82321 1.000 54.48553 197 TYR B O 1
ATOM 3177 N N . ILE B 2 198 ? -8.17842 7.80745 61.25370 1.000 49.11911 198 ILE B N 1
ATOM 3178 C CA . ILE B 2 198 ? -6.78531 7.43220 61.02268 1.000 51.74974 198 ILE B CA 1
ATOM 3179 C C . ILE B 2 198 ? -6.75313 6.05087 60.37828 1.000 51.89850 198 ILE B C 1
ATOM 3180 O O . ILE B 2 198 ? -7.34710 5.10137 60.90718 1.000 51.89649 198 ILE B O 1
ATOM 3185 N N . CYS B 2 199 ? -6.04242 5.91131 59.27078 1.000 46.14672 199 CYS B N 1
ATOM 3186 C CA . CYS B 2 199 ? -5.88955 4.58676 58.68929 1.000 53.99446 199 CYS B CA 1
ATOM 3187 C C . CYS B 2 199 ? -4.50272 4.04654 59.03099 1.000 55.19186 199 CYS B C 1
ATOM 3188 O O . CYS B 2 199 ? -3.48294 4.69078 58.75553 1.000 51.66565 199 CYS B O 1
ATOM 3191 N N . ASN B 2 200 ? -4.48410 2.88173 59.67273 1.000 53.21615 200 ASN B N 1
ATOM 3192 C CA . ASN B 2 200 ? -3.26020 2.23253 60.11635 1.000 52.04734 200 ASN B CA 1
ATOM 3193 C C . ASN B 2 200 ? -2.80200 1.32030 58.99381 1.000 50.31786 200 ASN B C 1
ATOM 3194 O O . ASN B 2 200 ? -3.45606 0.31584 58.70449 1.000 54.80178 200 ASN B O 1
ATOM 3199 N N . VAL B 2 201 ? -1.69436 1.66974 58.35659 1.000 46.48199 201 VAL B N 1
ATOM 3200 C CA . VAL B 2 201 ? -1.17195 0.91853 57.22553 1.000 49.89460 201 VAL B CA 1
ATOM 3201 C C . VAL B 2 201 ? 0.10916 0.22955 57.64985 1.000 48.14887 201 VAL B C 1
ATOM 3202 O O . VAL B 2 201 ? 1.14419 0.87946 57.82443 1.000 48.58499 201 VAL B O 1
ATOM 3206 N N . ASN B 2 202 ? 0.05291 -1.08582 57.78208 1.000 51.74056 202 ASN B N 1
ATOM 3207 C CA . ASN B 2 202 ? 1.22282 -1.88188 58.12060 1.000 58.94473 202 ASN B CA 1
ATOM 3208 C C . ASN B 2 202 ? 1.75911 -2.58061 56.87551 1.000 56.34370 202 ASN B C 1
ATOM 3209 O O . ASN B 2 202 ? 0.99119 -3.16825 56.10426 1.000 56.70499 202 ASN B O 1
ATOM 3214 N N . HIS B 2 203 ? 3.07294 -2.50712 56.66920 1.000 52.02345 203 HIS B N 1
ATOM 3215 C CA . HIS B 2 203 ? 3.70370 -3.23807 55.56550 1.000 51.66085 203 HIS B CA 1
ATOM 3216 C C . HIS B 2 203 ? 4.99672 -3.83281 56.10035 1.000 54.22848 203 HIS B C 1
ATOM 3217 O O . HIS B 2 203 ? 6.04399 -3.19118 56.02494 1.000 53.94584 203 HIS B O 1
ATOM 3224 N N . LYS B 2 204 ? 4.91016 -5.06637 56.62515 1.000 59.41444 204 LYS B N 1
ATOM 3225 C CA . LYS B 2 204 ? 6.00222 -5.71240 57.35542 1.000 54.93183 204 LYS B CA 1
ATOM 3226 C C . LYS B 2 204 ? 7.23793 -6.04073 56.51263 1.000 54.91590 204 LYS B C 1
ATOM 3227 O O . LYS B 2 204 ? 8.35519 -5.97680 57.04974 1.000 57.85257 204 LYS B O 1
ATOM 3233 N N . PRO B 2 205 ? 7.11680 -6.40850 55.22581 1.000 53.00453 205 PRO B N 1
ATOM 3234 C CA . PRO B 2 205 ? 8.34352 -6.62526 54.43517 1.000 54.08979 205 PRO B CA 1
ATOM 3235 C C . PRO B 2 205 ? 9.36041 -5.49724 54.55170 1.000 56.09311 205 PRO B C 1
ATOM 3236 O O . PRO B 2 205 ? 10.53460 -5.76040 54.81883 1.000 61.01156 205 PRO B O 1
ATOM 3240 N N . SER B 2 206 ? 8.93306 -4.24658 54.39724 1.000 54.94554 206 SER B N 1
ATOM 3241 C CA . SER B 2 206 ? 9.80931 -3.08627 54.49736 1.000 53.22535 206 SER B CA 1
ATOM 3242 C C . SER B 2 206 ? 9.80128 -2.44425 55.88880 1.000 57.12683 206 SER B C 1
ATOM 3243 O O . SER B 2 206 ? 10.35481 -1.35669 56.06283 1.000 56.14515 206 SER B O 1
ATOM 3246 N N . ASN B 2 207 ? 9.18531 -3.09036 56.87729 1.000 61.02626 207 ASN B N 1
ATOM 3247 C CA . ASN B 2 207 ? 9.02157 -2.53099 58.22503 1.000 59.03918 207 ASN B CA 1
ATOM 3248 C C . ASN B 2 207 ? 8.43148 -1.12346 58.19135 1.000 59.87517 207 ASN B C 1
ATOM 3249 O O . ASN B 2 207 ? 8.82810 -0.23867 58.95183 1.000 69.27496 207 ASN B O 1
ATOM 3254 N N . THR B 2 208 ? 7.45563 -0.92190 57.31643 1.000 51.82756 208 THR B N 1
ATOM 3255 C CA . THR B 2 208 ? 6.73154 0.33375 57.24704 1.000 54.40935 208 THR B CA 1
ATOM 3256 C C . THR B 2 208 ? 5.47999 0.26758 58.11750 1.000 56.12004 208 THR B C 1
ATOM 3257 O O . THR B 2 208 ? 4.72197 -0.70697 58.05592 1.000 57.85287 208 THR B O 1
ATOM 3261 N N . LYS B 2 209 ? 5.26827 1.30754 58.92411 1.000 57.56115 209 LYS B N 1
ATOM 3262 C CA . LYS B 2 209 ? 4.09430 1.42288 59.78949 1.000 55.80150 209 LYS B CA 1
ATOM 3263 C C . LYS B 2 209 ? 3.62952 2.86999 59.74607 1.000 59.88044 209 LYS B C 1
ATOM 3264 O O . LYS B 2 209 ? 4.32640 3.75189 60.25830 1.000 69.31596 209 LYS B O 1
ATOM 3270 N N . VAL B 2 210 ? 2.46680 3.12417 59.14718 1.000 55.35425 210 VAL B N 1
ATOM 3271 C CA . VAL B 2 210 ? 2.01012 4.48645 58.89502 1.000 55.18912 210 VAL B CA 1
ATOM 3272 C C . VAL B 2 210 ? 0.60837 4.69409 59.45548 1.000 56.31548 210 VAL B C 1
ATOM 3273 O O . VAL B 2 210 ? -0.27496 3.84266 59.30103 1.000 58.11216 210 VAL B O 1
ATOM 3277 N N . ASP B 2 211 ? 0.41287 5.83861 60.10566 1.000 58.83122 211 ASP B N 1
ATOM 3278 C CA . ASP B 2 211 ? -0.88287 6.29535 60.59074 1.000 57.98344 211 ASP B CA 1
ATOM 3279 C C . ASP B 2 211 ? -1.18988 7.60846 59.87751 1.000 59.47074 211 ASP B C 1
ATOM 3280 O O . ASP B 2 211 ? -0.56771 8.63289 60.16736 1.000 64.14968 211 ASP B O 1
ATOM 3285 N N . LYS B 2 212 ? -2.11745 7.58430 58.92754 1.000 55.97518 212 LYS B N 1
ATOM 3286 C CA . LYS B 2 212 ? -2.42740 8.75973 58.12651 1.000 56.59247 212 LYS B CA 1
ATOM 3287 C C . LYS B 2 212 ? -3.81022 9.27087 58.50565 1.000 59.07441 212 LYS B C 1
ATOM 3288 O O . LYS B 2 212 ? -4.77502 8.50015 58.53748 1.000 53.38864 212 LYS B O 1
ATOM 3294 N N . LYS B 2 213 ? -3.89682 10.56047 58.82263 1.000 65.45556 213 LYS B N 1
ATOM 3295 C CA . LYS B 2 213 ? -5.16924 11.16684 59.17935 1.000 58.76128 213 LYS B CA 1
ATOM 3296 C C . LYS B 2 213 ? -5.88407 11.62557 57.91676 1.000 58.28590 213 LYS B C 1
ATOM 3297 O O . LYS B 2 213 ? -5.27603 12.21729 57.02029 1.000 64.95794 213 LYS B O 1
ATOM 3303 N N . VAL B 2 214 ? -7.17601 11.33324 57.84814 1.000 54.02511 214 VAL B N 1
ATOM 3304 C CA . VAL B 2 214 ? -8.00262 11.64401 56.69186 1.000 59.81702 214 VAL B CA 1
ATOM 3305 C C . VAL B 2 214 ? -9.06685 12.63326 57.14634 1.000 62.66844 214 VAL B C 1
ATOM 3306 O O . VAL B 2 214 ? -9.87530 12.32368 58.03139 1.000 61.56746 214 VAL B O 1
ATOM 3310 N N . GLU B 2 215 ? -9.06176 13.81947 56.55069 1.000 65.60569 215 GLU B N 1
ATOM 3311 C CA . GLU B 2 215 ? -9.78818 14.96363 57.07812 1.000 70.69971 215 GLU B CA 1
ATOM 3312 C C . GLU B 2 215 ? -10.42397 15.74019 55.93919 1.000 72.44574 215 GLU B C 1
ATOM 3313 O O . GLU B 2 215 ? -9.89244 15.74751 54.82338 1.000 69.98753 215 GLU B O 1
ATOM 3319 N N . PRO B 2 216 ? -11.56682 16.38656 56.18472 1.000 75.62346 216 PRO B N 1
ATOM 3320 C CA . PRO B 2 216 ? -12.16002 17.25187 55.15607 1.000 72.97075 216 PRO B CA 1
ATOM 3321 C C . PRO B 2 216 ? -11.17423 18.32294 54.72619 1.000 79.11421 216 PRO B C 1
ATOM 3322 O O . PRO B 2 216 ? -10.50062 18.94059 55.55250 1.000 80.05369 216 PRO B O 1
ATOM 3326 N N . LYS B 2 217 ? -11.07466 18.52740 53.41932 1.000 86.61036 217 LYS B N 1
ATOM 3327 C CA . LYS B 2 217 ? -10.03093 19.38051 52.86626 1.000 96.64740 217 LYS B CA 1
ATOM 3328 C C . LYS B 2 217 ? -10.53908 20.81525 52.73165 1.000 109.33588 217 LYS B C 1
ATOM 3329 O O . LYS B 2 217 ? -11.61747 21.05155 52.17149 1.000 110.46531 217 LYS B O 1
ATOM 3335 N N . SER B 2 218 ? -9.76788 21.76409 53.26591 1.000 112.00007 218 SER B N 1
ATOM 3336 C CA . SER B 2 218 ? -10.04628 23.19414 53.10745 1.000 113.14383 218 SER B CA 1
ATOM 3337 C C . SER B 2 218 ? -8.87147 24.02526 53.60637 1.000 110.01241 218 SER B C 1
ATOM 3338 O O . SER B 2 218 ? -7.88263 24.19832 52.89769 1.000 107.12663 218 SER B O 1
ATOM 3341 N N . ALA C 3 1 ? -15.87620 -56.30251 59.19575 1.000 103.26200 370 ALA C N 1
ATOM 3342 C CA . ALA C 3 1 ? -14.85495 -55.81697 58.27323 1.000 95.98648 370 ALA C CA 1
ATOM 3343 C C . ALA C 3 1 ? -15.27580 -56.00864 56.81384 1.000 92.05038 370 ALA C C 1
ATOM 3344 O O . ALA C 3 1 ? -15.45038 -57.14290 56.35743 1.000 95.82548 370 ALA C O 1
ATOM 3346 N N . THR C 3 2 ? -15.45834 -54.89863 56.08905 1.000 85.95643 371 THR C N 1
ATOM 3347 C CA . THR C 3 2 ? -15.46356 -54.94663 54.62822 1.000 86.67385 371 THR C CA 1
ATOM 3348 C C . THR C 3 2 ? -14.07661 -54.65455 54.05291 1.000 76.40342 371 THR C C 1
ATOM 3349 O O . THR C 3 2 ? -13.69106 -55.24502 53.02938 1.000 66.33293 371 THR C O 1
ATOM 3353 N N . GLY C 3 3 ? -13.31741 -53.77573 54.71464 1.000 60.43769 372 GLY C N 1
ATOM 3354 C CA . GLY C 3 3 ? -11.88196 -53.67643 54.55116 1.000 41.17557 372 GLY C CA 1
ATOM 3355 C C . GLY C 3 3 ? -11.13777 -54.18159 55.77593 1.000 41.12695 372 GLY C C 1
ATOM 3356 O O . GLY C 3 3 ? -11.55587 -55.15830 56.40617 1.000 46.61774 372 GLY C O 1
ATOM 3357 N N . ARG C 3 4 ? -10.03266 -53.52509 56.12921 1.000 34.46270 373 ARG C N 1
ATOM 3358 C CA . ARG C 3 4 ? -9.16874 -53.94935 57.22468 1.000 31.46975 373 ARG C CA 1
ATOM 3359 C C . ARG C 3 4 ? -9.68522 -53.44864 58.57283 1.000 32.94089 373 ARG C C 1
ATOM 3360 O O . ARG C 3 4 ? -10.32513 -52.39547 58.67680 1.000 30.93683 373 ARG C O 1
ATOM 3368 N N . THR C 3 5 ? -9.32646 -54.18379 59.62573 1.000 30.63982 374 THR C N 1
ATOM 3369 C CA . THR C 3 5 ? -9.94068 -53.94392 60.92954 1.000 35.09922 374 THR C CA 1
ATOM 3370 C C . THR C 3 5 ? -9.62876 -52.54319 61.46957 1.000 34.06531 374 THR C C 1
ATOM 3371 O O . THR C 3 5 ? -10.52889 -51.85688 61.95318 1.000 35.65793 374 THR C O 1
ATOM 3375 N N . HIS C 3 6 ? -8.39645 -52.06785 61.34382 1.000 36.65732 375 HIS C N 1
ATOM 3376 C CA . HIS C 3 6 ? -8.06416 -50.68471 61.72723 1.000 31.69596 375 HIS C CA 1
ATOM 3377 C C . HIS C 3 6 ? -7.54806 -49.91220 60.49728 1.000 36.83824 375 HIS C C 1
ATOM 3378 O O . HIS C 3 6 ? -6.92228 -50.49944 59.61182 1.000 35.93772 375 HIS C O 1
ATOM 3405 N N . PRO C 3 9 ? -4.03164 -45.16949 56.66773 1.000 34.21640 378 PRO C N 1
ATOM 3406 C CA . PRO C 3 9 ? -4.03039 -44.20173 55.57246 1.000 35.92476 378 PRO C CA 1
ATOM 3407 C C . PRO C 3 9 ? -2.68571 -44.13613 54.85605 1.000 37.29294 378 PRO C C 1
ATOM 3408 O O . PRO C 3 9 ? -1.63911 -44.27661 55.49362 1.000 35.78836 378 PRO C O 1
ATOM 3412 N N . PRO C 3 10 ? -2.72148 -43.95038 53.54270 1.000 35.98097 379 PRO C N 1
ATOM 3413 C CA . PRO C 3 10 ? -1.47219 -43.78110 52.79566 1.000 36.86576 379 PRO C CA 1
ATOM 3414 C C . PRO C 3 10 ? -0.84707 -42.42613 53.08227 1.000 38.57666 379 PRO C C 1
ATOM 3415 O O . PRO C 3 10 ? -1.34466 -41.37668 52.65866 1.000 42.78337 379 PRO C O 1
ATOM 3419 N N . ARG C 3 11 ? 0.24525 -42.42896 53.82836 1.000 37.33014 380 ARG C N 1
ATOM 3420 C CA . ARG C 3 11 ? 0.98529 -41.20284 54.04895 1.000 36.43133 380 ARG C CA 1
ATOM 3421 C C . ARG C 3 11 ? 2.33344 -41.24521 53.35990 1.000 33.81560 380 ARG C C 1
ATOM 3422 O O . ARG C 3 11 ? 3.13531 -40.33458 53.54336 1.000 35.73365 380 ARG C O 1
ATOM 3430 N N . ALA C 3 12 ? 2.59125 -42.27967 52.56770 1.000 35.10693 381 ALA C N 1
ATOM 3431 C CA . ALA C 3 12 ? 3.82514 -42.44624 51.82017 1.000 30.52935 381 ALA C CA 1
ATOM 3432 C C . ALA C 3 12 ? 3.46881 -43.05978 50.47739 1.000 33.57298 381 ALA C C 1
ATOM 3433 O O . ALA C 3 12 ? 2.45872 -43.76381 50.36892 1.000 35.66041 381 ALA C O 1
ATOM 3435 N N . PRO C 3 13 ? 4.26676 -42.81558 49.43999 1.000 36.10644 382 PRO C N 1
ATOM 3436 C CA . PRO C 3 13 ? 3.97132 -43.42170 48.13151 1.000 36.88224 382 PRO C CA 1
ATOM 3437 C C . PRO C 3 13 ? 4.02496 -44.93980 48.20216 1.000 33.28121 382 PRO C C 1
ATOM 3438 O O . PRO C 3 13 ? 4.52647 -45.53059 49.15948 1.000 34.23001 382 PRO C O 1
ATOM 3442 N N . SER C 3 14 ? 3.47772 -45.57795 47.18227 1.000 35.18528 383 SER C N 1
ATOM 3443 C CA . SER C 3 14 ? 3.54471 -47.03111 47.11738 1.000 39.45196 383 SER C CA 1
ATOM 3444 C C . SER C 3 14 ? 4.87020 -47.45301 46.50118 1.000 38.80950 383 SER C C 1
ATOM 3445 O O . SER C 3 14 ? 5.36581 -46.82520 45.56176 1.000 45.06599 383 SER C O 1
ATOM 3448 N N . SER C 3 15 ? 5.41682 -48.54456 47.01314 1.000 39.92634 384 SER C N 1
ATOM 3449 C CA . SER C 3 15 ? 6.77724 -48.98434 46.71427 1.000 42.05292 384 SER C CA 1
ATOM 3450 C C . SER C 3 15 ? 6.78571 -50.48267 46.38949 1.000 44.45563 384 SER C C 1
ATOM 3451 O O . SER C 3 15 ? 7.31692 -51.29669 47.15321 1.000 41.88853 384 SER C O 1
ATOM 3454 N N . PRO C 3 16 ? 6.22880 -50.87211 45.23847 1.000 44.86176 385 PRO C N 1
ATOM 3455 C CA . PRO C 3 16 ? 6.01735 -52.29802 44.94407 1.000 39.87738 385 PRO C CA 1
ATOM 3456 C C . PRO C 3 16 ? 7.30446 -53.10413 44.94081 1.000 40.46556 385 PRO C C 1
ATOM 3457 O O . PRO C 3 16 ? 8.39782 -52.56423 44.76401 1.000 43.15832 385 PRO C O 1
ATOM 3461 N N . GLY C 3 17 ? 7.16137 -54.40481 45.12240 1.000 41.50542 386 GLY C N 1
ATOM 3462 C CA . GLY C 3 17 ? 8.29131 -55.31359 45.12009 1.000 41.09072 386 GLY C CA 1
ATOM 3463 C C . GLY C 3 17 ? 8.44895 -55.99043 43.76401 1.000 44.65714 386 GLY C C 1
ATOM 3464 O O . GLY C 3 17 ? 7.55464 -56.70924 43.31667 1.000 45.80804 386 GLY C O 1
ATOM 3465 N N . ARG C 3 18 ? 9.58968 -55.74875 43.13029 1.000 48.76756 387 ARG C N 1
ATOM 3466 C CA . ARG C 3 18 ? 9.83650 -56.28373 41.79340 1.000 43.17368 387 ARG C CA 1
ATOM 3467 C C . ARG C 3 18 ? 11.01594 -57.23609 41.74970 1.000 46.69115 387 ARG C C 1
ATOM 3468 O O . ARG C 3 18 ? 11.41959 -57.64050 40.65336 1.000 48.35269 387 ARG C O 1
ATOM 3476 N N . SER C 3 19 ? 11.55467 -57.62409 42.90802 1.000 48.66126 388 SER C N 1
ATOM 3477 C CA . SER C 3 19 ? 12.76673 -58.42708 42.98924 1.000 51.46890 388 SER C CA 1
ATOM 3478 C C . SER C 3 19 ? 12.60946 -59.51866 44.04462 1.000 55.76678 388 SER C C 1
ATOM 3479 O O . SER C 3 19 ? 11.73028 -59.45383 44.91165 1.000 55.68760 388 SER C O 1
ATOM 3482 N N . ARG C 3 20 ? 13.47349 -60.53548 43.95276 1.000 57.80658 389 ARG C N 1
ATOM 3483 C CA . ARG C 3 20 ? 13.56686 -61.59127 44.97732 1.000 63.79101 389 ARG C CA 1
ATOM 3484 C C . ARG C 3 20 ? 13.78206 -60.99938 46.37152 1.000 73.36500 389 ARG C C 1
ATOM 3485 O O . ARG C 3 20 ? 14.74508 -60.25615 46.60612 1.000 71.84763 389 ARG C O 1
ATOM 3493 N N . ASP D 1 1 ? 4.62396 28.44223 46.86801 1.000 46.40119 1 ASP G N 1
ATOM 3494 C CA . ASP D 1 1 ? 3.85676 29.38206 46.04401 1.000 52.83834 1 ASP G CA 1
ATOM 3495 C C . ASP D 1 1 ? 2.47628 29.71693 46.63483 1.000 53.40776 1 ASP G C 1
ATOM 3496 O O . ASP D 1 1 ? 1.77072 28.82997 47.13678 1.000 57.83585 1 ASP G O 1
ATOM 3501 N N . VAL D 1 2 ? 2.06583 30.98261 46.55338 1.000 48.02263 2 VAL G N 1
ATOM 3502 C CA . VAL D 1 2 ? 0.70691 31.31381 46.94911 1.000 41.34634 2 VAL G CA 1
ATOM 3503 C C . VAL D 1 2 ? -0.24818 30.71963 45.93378 1.000 38.35992 2 VAL G C 1
ATOM 3504 O O . VAL D 1 2 ? -0.06093 30.88588 44.72329 1.000 39.98443 2 VAL G O 1
ATOM 3508 N N . VAL D 1 3 ? -1.24512 29.98423 46.42064 1.000 39.44982 3 VAL G N 1
ATOM 3509 C CA . VAL D 1 3 ? -2.27806 29.38677 45.58101 1.000 36.29842 3 VAL G CA 1
ATOM 3510 C C . VAL D 1 3 ? -3.51462 30.26580 45.66060 1.000 39.83689 3 VAL G C 1
ATOM 3511 O O . VAL D 1 3 ? -4.05327 30.49276 46.75201 1.000 37.11533 3 VAL G O 1
ATOM 3515 N N . LEU D 1 4 ? -3.97459 30.73967 44.50453 1.000 39.37294 4 LEU G N 1
ATOM 3516 C CA . LEU D 1 4 ? -5.24169 31.44302 44.37693 1.000 36.65589 4 LEU G CA 1
ATOM 3517 C C . LEU D 1 4 ? -6.30427 30.50688 43.81199 1.000 37.99989 4 LEU G C 1
ATOM 3518 O O . LEU D 1 4 ? -6.12936 29.93558 42.73176 1.000 40.34505 4 LEU G O 1
ATOM 3523 N N . THR D 1 5 ? -7.41326 30.37160 44.52358 1.000 38.24581 5 THR G N 1
ATOM 3524 C CA . THR D 1 5 ? -8.48212 29.46914 44.12386 1.000 39.65408 5 THR G CA 1
ATOM 3525 C C . THR D 1 5 ? -9.68973 30.28445 43.70097 1.000 38.44658 5 THR G C 1
ATOM 3526 O O . THR D 1 5 ? -10.29750 30.96990 44.53124 1.000 38.61062 5 THR G O 1
ATOM 3530 N N . GLN D 1 6 ? -10.03857 30.21875 42.42601 1.000 34.41154 6 GLN G N 1
ATOM 3531 C CA . GLN D 1 6 ? -11.21788 30.94834 41.99285 1.000 36.67991 6 GLN G CA 1
ATOM 3532 C C . GLN D 1 6 ? -12.45206 30.06192 42.06546 1.000 33.87043 6 GLN G C 1
ATOM 3533 O O . GLN D 1 6 ? -12.37373 28.83616 41.98952 1.000 35.88794 6 GLN G O 1
ATOM 3539 N N . SER D 1 7 ? -13.60327 30.69550 42.22762 1.000 34.31421 7 SER G N 1
ATOM 3540 C CA . SER D 1 7 ? -14.85261 29.95389 42.21286 1.000 38.62982 7 SER G CA 1
ATOM 3541 C C . SER D 1 7 ? -15.96916 30.92316 41.86752 1.000 36.83966 7 SER G C 1
ATOM 3542 O O . SER D 1 7 ? -15.88262 32.10737 42.21362 1.000 39.84322 7 SER G O 1
ATOM 3545 N N . PRO D 1 8 ? -16.99193 30.47944 41.13422 1.000 33.02522 8 PRO G N 1
ATOM 3546 C CA . PRO D 1 8 ? -17.03146 29.17560 40.47759 1.000 34.21772 8 PRO G CA 1
ATOM 3547 C C . PRO D 1 8 ? -16.05275 29.20247 39.34221 1.000 38.87327 8 PRO G C 1
ATOM 3548 O O . PRO D 1 8 ? -15.70376 30.30805 38.93879 1.000 43.75756 8 PRO G O 1
ATOM 3552 N N . LEU D 1 9 ? -15.60574 28.04988 38.84427 1.000 42.93794 9 LEU G N 1
ATOM 3553 C CA . LEU D 1 9 ? -14.67132 28.03512 37.72415 1.000 40.39117 9 LEU G CA 1
ATOM 3554 C C . LEU D 1 9 ? -15.36101 28.31886 36.39597 1.000 40.81825 9 LEU G C 1
ATOM 3555 O O . LEU D 1 9 ? -14.68004 28.67427 35.42774 1.000 43.87500 9 LEU G O 1
ATOM 3560 N N . SER D 1 10 ? -16.68931 28.18079 36.34287 1.000 39.20239 10 SER G N 1
ATOM 3561 C CA . SER D 1 10 ? -17.52191 28.44787 35.17800 1.000 35.47721 10 SER G CA 1
ATOM 3562 C C . SER D 1 10 ? -18.79683 29.10253 35.65441 1.000 38.98964 10 SER G C 1
ATOM 3563 O O . SER D 1 10 ? -19.35646 28.70365 36.67610 1.000 42.05943 10 SER G O 1
ATOM 3566 N N . LEU D 1 11 ? -19.28304 30.07624 34.89198 1.000 39.73264 11 LEU G N 1
ATOM 3567 C CA . LEU D 1 11 ? -20.29223 30.99481 35.40562 1.000 36.52395 11 LEU G CA 1
ATOM 3568 C C . LEU D 1 11 ? -21.19411 31.43519 34.27202 1.000 39.97446 11 LEU G C 1
ATOM 3569 O O . LEU D 1 11 ? -20.95332 32.46433 33.63000 1.000 37.17728 11 LEU G O 1
ATOM 3574 N N . PRO D 1 12 ? -22.23806 30.66212 33.96947 1.000 44.77993 12 PRO G N 1
ATOM 3575 C CA . PRO D 1 12 ? -23.26319 31.16388 33.04364 1.000 40.63193 12 PRO G CA 1
ATOM 3576 C C . PRO D 1 12 ? -24.06243 32.26706 33.72232 1.000 38.08442 12 PRO G C 1
ATOM 3577 O O . PRO D 1 12 ? -24.35544 32.19112 34.91764 1.000 39.64389 12 PRO G O 1
ATOM 3581 N N . VAL D 1 13 ? -24.38015 33.31782 32.96444 1.000 36.38780 13 VAL G N 1
ATOM 3582 C CA . VAL D 1 13 ? -25.06693 34.49300 33.49998 1.000 35.25018 13 VAL G CA 1
ATOM 3583 C C . VAL D 1 13 ? -26.14116 34.93423 32.51184 1.000 37.75046 13 VAL G C 1
ATOM 3584 O O . VAL D 1 13 ? -25.89035 35.01338 31.30585 1.000 38.62549 13 VAL G O 1
ATOM 3588 N N . ILE D 1 14 ? -27.33820 35.22518 33.01180 1.000 38.51582 14 ILE G N 1
ATOM 3589 C CA . ILE D 1 14 ? -28.36349 35.78402 32.14116 1.000 37.33729 14 ILE G CA 1
ATOM 3590 C C . ILE D 1 14 ? -27.99802 37.22382 31.85353 1.000 34.72205 14 ILE G C 1
ATOM 3591 O O . ILE D 1 14 ? -27.73164 37.99386 32.77959 1.000 36.62087 14 ILE G O 1
ATOM 3596 N N . LEU D 1 15 ? -27.93935 37.57503 30.56865 1.000 41.65007 15 LEU G N 1
ATOM 3597 C CA . LEU D 1 15 ? -27.64813 38.93527 30.12484 1.000 36.26370 15 LEU G CA 1
ATOM 3598 C C . LEU D 1 15 ? -28.33422 39.94422 31.03588 1.000 36.07209 15 LEU G C 1
ATOM 3599 O O . LEU D 1 15 ? -29.52306 39.81662 31.32587 1.000 37.81897 15 LEU G O 1
ATOM 3604 N N . GLY D 1 16 ? -27.55750 40.90429 31.55317 1.000 39.14114 16 GLY G N 1
ATOM 3605 C CA . GLY D 1 16 ? -28.06843 41.94700 32.42981 1.000 39.28042 16 GLY G CA 1
ATOM 3606 C C . GLY D 1 16 ? -28.05640 41.62282 33.91588 1.000 41.16140 16 GLY G C 1
ATOM 3607 O O . GLY D 1 16 ? -28.18292 42.53278 34.74207 1.000 43.72732 16 GLY G O 1
ATOM 3608 N N . GLN D 1 17 ? -27.94351 40.35616 34.28074 1.000 38.43744 17 GLN G N 1
ATOM 3609 C CA . GLN D 1 17 ? -27.83736 40.00023 35.67704 1.000 40.91229 17 GLN G CA 1
ATOM 3610 C C . GLN D 1 17 ? -26.45610 40.38215 36.18302 1.000 36.33804 17 GLN G C 1
ATOM 3611 O O . GLN D 1 17 ? -25.52721 40.57066 35.39490 1.000 34.22100 17 GLN G O 1
ATOM 3617 N N . PRO D 1 18 ? -26.31125 40.55826 37.48715 1.000 35.39439 18 PRO G N 1
ATOM 3618 C CA . PRO D 1 18 ? -24.98461 40.78767 38.05808 1.000 39.13585 18 PRO G CA 1
ATOM 3619 C C . PRO D 1 18 ? -24.25350 39.46076 38.19110 1.000 39.84214 18 PRO G C 1
ATOM 3620 O O . PRO D 1 18 ? -24.83239 38.38748 38.02027 1.000 39.79829 18 PRO G O 1
ATOM 3624 N N . ALA D 1 19 ? -22.95878 39.55073 38.49195 1.000 37.55858 19 ALA G N 1
ATOM 3625 C CA . ALA D 1 19 ? -22.11931 38.36160 38.59825 1.000 39.13432 19 ALA G CA 1
ATOM 3626 C C . ALA D 1 19 ? -20.94471 38.65144 39.51459 1.000 37.33407 19 ALA G C 1
ATOM 3627 O O . ALA D 1 19 ? -20.46362 39.78783 39.59210 1.000 36.04469 19 ALA G O 1
ATOM 3629 N N . SER D 1 20 ? -20.47353 37.61866 40.20419 1.000 37.08729 20 SER G N 1
ATOM 3630 C CA . SER D 1 20 ? -19.35329 37.83095 41.11412 1.000 44.37889 20 SER G CA 1
ATOM 3631 C C . SER D 1 20 ? -18.42990 36.62819 41.08530 1.000 34.65424 20 SER G C 1
ATOM 3632 O O . SER D 1 20 ? -18.88520 35.49020 41.19752 1.000 35.43357 20 SER G O 1
ATOM 3635 N N . ILE D 1 21 ? -17.14361 36.89007 40.94228 1.000 30.57411 21 ILE G N 1
ATOM 3636 C CA . ILE D 1 21 ? -16.12656 35.85359 40.94213 1.000 36.38386 21 ILE G CA 1
ATOM 3637 C C . ILE D 1 21 ? -15.32486 35.96597 42.23044 1.000 33.91606 21 ILE G C 1
ATOM 3638 O O . ILE D 1 21 ? -15.01286 37.07183 42.67926 1.000 35.65055 21 ILE G O 1
ATOM 3643 N N . SER D 1 22 ? -15.03181 34.82764 42.84598 1.000 33.03294 22 SER G N 1
ATOM 3644 C CA . SER D 1 22 ? -14.28995 34.77592 44.09598 1.000 36.79848 22 SER G CA 1
ATOM 3645 C C . SER D 1 22 ? -12.87436 34.28193 43.85796 1.000 36.61080 22 SER G C 1
ATOM 3646 O O . SER D 1 22 ? -12.65654 33.34562 43.08558 1.000 37.24029 22 SER G O 1
ATOM 3649 N N . CYS D 1 23 ? -11.92334 34.93810 44.52747 1.000 33.87507 23 CYS G N 1
ATOM 3650 C CA . CYS D 1 23 ? -10.52822 34.53236 44.59545 1.000 33.35669 23 CYS G CA 1
ATOM 3651 C C . CYS D 1 23 ? -10.21192 34.32967 46.06519 1.000 37.01129 23 CYS G C 1
ATOM 3652 O O . CYS D 1 23 ? -10.31476 35.26951 46.85927 1.000 38.19220 23 CYS G O 1
ATOM 3655 N N . ARG D 1 24 ? -9.90669 33.10308 46.44539 1.000 39.67348 24 ARG G N 1
ATOM 3656 C CA . ARG D 1 24 ? -9.62591 32.79604 47.83743 1.000 41.59579 24 ARG G CA 1
ATOM 3657 C C . ARG D 1 24 ? -8.12684 32.51745 47.86994 1.000 40.07950 24 ARG G C 1
ATOM 3658 O O . ARG D 1 24 ? -7.63125 31.68484 47.10186 1.000 45.98865 24 ARG G O 1
ATOM 3666 N N . SER D 1 25 ? -7.39521 33.26396 48.68142 1.000 41.27799 25 SER G N 1
ATOM 3667 C CA . SER D 1 25 ? -5.93995 33.17863 48.70744 1.000 38.14975 25 SER G CA 1
ATOM 3668 C C . SER D 1 25 ? -5.46481 32.29279 49.85081 1.000 41.22078 25 SER G C 1
ATOM 3669 O O . SER D 1 25 ? -6.03815 32.30545 50.94262 1.000 48.80011 25 SER G O 1
ATOM 3672 N N . SER D 1 26 ? -4.40192 31.53521 49.60292 1.000 36.34116 26 SER G N 1
ATOM 3673 C CA . SER D 1 26 ? -3.87636 30.64157 50.62617 1.000 39.05115 26 SER G CA 1
ATOM 3674 C C . SER D 1 26 ? -3.07912 31.38541 51.69903 1.000 39.29599 26 SER G C 1
ATOM 3675 O O . SER D 1 26 ? -2.90059 30.85795 52.80010 1.000 40.91856 26 SER G O 1
ATOM 3678 N N . GLN D 1 27 ? -2.60430 32.59324 51.40942 1.000 41.68138 27 GLN G N 1
ATOM 3679 C CA . GLN D 1 27 ? -1.98614 33.47196 52.39801 1.000 39.78657 27 GLN G CA 1
ATOM 3680 C C . GLN D 1 27 ? -2.62255 34.84350 52.30697 1.000 37.34563 27 GLN G C 1
ATOM 3681 O O . GLN D 1 27 ? -3.27615 35.18662 51.31956 1.000 41.05472 27 GLN G O 1
ATOM 3687 N N . SER D 1 28 ? -2.38948 35.64744 53.32671 1.000 37.09795 28 SER G N 1
ATOM 3688 C CA . SER D 1 28 ? -2.80894 37.02917 53.21644 1.000 32.64046 28 SER G CA 1
ATOM 3689 C C . SER D 1 28 ? -1.80862 37.77838 52.33455 1.000 34.58541 28 SER G C 1
ATOM 3690 O O . SER D 1 28 ? -0.71945 37.27818 52.02510 1.000 35.60483 28 SER G O 1
ATOM 3693 N N . LEU D 1 29 ? -2.19940 38.97861 51.89814 1.000 32.99359 29 LEU G N 1
ATOM 3694 C CA . LEU D 1 29 ? -1.52055 39.61534 50.77539 1.000 32.31343 29 LEU G CA 1
ATOM 3695 C C . LEU D 1 29 ? -1.04266 41.03216 51.09048 1.000 35.22890 29 LEU G C 1
ATOM 3696 O O . LEU D 1 29 ? -0.73972 41.79536 50.16990 1.000 33.14324 29 LEU G O 1
ATOM 3701 N N . VAL D 1 30 ? -0.92082 41.39915 52.36257 1.000 34.00610 30 VAL G N 1
ATOM 3702 C CA . VAL D 1 30 ? -0.49845 42.74880 52.70197 1.000 29.81038 30 VAL G CA 1
ATOM 3703 C C . VAL D 1 30 ? 1.01061 42.86407 52.51709 1.000 29.48496 30 VAL G C 1
ATOM 3704 O O . VAL D 1 30 ? 1.79209 42.34603 53.31873 1.000 30.31069 30 VAL G O 1
ATOM 3708 N N . TYR D 1 31 ? 1.42134 43.57981 51.47511 1.000 31.05579 31 TYR G N 1
ATOM 3709 C CA . TYR D 1 31 ? 2.83250 43.85932 51.24475 1.000 34.05337 31 TYR G CA 1
ATOM 3710 C C . TYR D 1 31 ? 3.33186 44.93152 52.20928 1.000 32.98733 31 TYR G C 1
ATOM 3711 O O . TYR D 1 31 ? 2.54842 45.69014 52.78088 1.000 33.28437 31 TYR G O 1
ATOM 3720 N N . SER D 1 32 ? 4.65649 45.03133 52.35599 1.000 33.57769 32 SER G N 1
ATOM 3721 C CA . SER D 1 32 ? 5.19287 45.89034 53.42019 1.000 33.78240 32 SER G CA 1
ATOM 3722 C C . SER D 1 32 ? 4.96766 47.39082 53.19701 1.000 35.59987 32 SER G C 1
ATOM 3723 O O . SER D 1 32 ? 5.18361 48.17856 54.12848 1.000 33.19960 32 SER G O 1
ATOM 3726 N N . ASP D 1 33 ? 4.52599 47.81758 52.01681 1.000 33.60207 33 ASP G N 1
ATOM 3727 C CA . ASP D 1 33 ? 4.13595 49.20558 51.83548 1.000 29.54525 33 ASP G CA 1
ATOM 3728 C C . ASP D 1 33 ? 2.67738 49.42732 52.17819 1.000 29.74933 33 ASP G C 1
ATOM 3729 O O . ASP D 1 33 ? 2.10369 50.46537 51.81825 1.000 27.75929 33 ASP G O 1
ATOM 3734 N N . GLY D 1 34 ? 2.05294 48.44703 52.81969 1.000 31.06075 34 GLY G N 1
ATOM 3735 C CA . GLY D 1 34 ? 0.67244 48.53844 53.21978 1.000 29.10837 34 GLY G CA 1
ATOM 3736 C C . GLY D 1 34 ? -0.34168 48.09944 52.18476 1.000 28.68935 34 GLY G C 1
ATOM 3737 O O . GLY D 1 34 ? -1.49338 47.83956 52.55552 1.000 32.84376 34 GLY G O 1
ATOM 3738 N N . ARG D 1 35 ? 0.03651 47.99889 50.90810 1.000 28.86624 35 ARG G N 1
ATOM 3739 C CA . ARG D 1 35 ? -0.93847 47.70816 49.86549 1.000 30.68784 35 ARG G CA 1
ATOM 3740 C C . ARG D 1 35 ? -1.12798 46.20738 49.70607 1.000 29.78046 35 ARG G C 1
ATOM 3741 O O . ARG D 1 35 ? -0.30732 45.39877 50.15114 1.000 28.28735 35 ARG G O 1
ATOM 3749 N N . THR D 1 36 ? -2.24582 45.85246 49.06618 1.000 28.37355 36 THR G N 1
ATOM 3750 C CA . THR D 1 36 ? -2.62668 44.47892 48.76419 1.000 27.74433 36 THR G CA 1
ATOM 3751 C C . THR D 1 36 ? -2.56987 44.30687 47.25756 1.000 28.36366 36 THR G C 1
ATOM 3752 O O . THR D 1 36 ? -3.39724 44.86471 46.53529 1.000 24.49678 36 THR G O 1
ATOM 3756 N N . TYR D 1 37 ? -1.58468 43.56070 46.77280 1.000 25.41248 37 TYR G N 1
ATOM 3757 C CA . TYR D 1 37 ? -1.35164 43.55319 45.33373 1.000 31.63689 37 TYR G CA 1
ATOM 3758 C C . TYR D 1 37 ? -2.15898 42.41145 44.75028 1.000 30.69775 37 TYR G C 1
ATOM 3759 O O . TYR D 1 37 ? -1.65571 41.32536 44.47553 1.000 35.05663 37 TYR G O 1
ATOM 3768 N N . LEU D 1 38 ? -3.44334 42.66424 44.57179 1.000 31.60691 38 LEU G N 1
ATOM 3769 C CA . LEU D 1 38 ? -4.38058 41.64684 44.11949 1.000 28.60670 38 LEU G CA 1
ATOM 3770 C C . LEU D 1 38 ? -5.04105 42.16179 42.84206 1.000 32.03371 38 LEU G C 1
ATOM 3771 O O . LEU D 1 38 ? -5.81029 43.12370 42.89484 1.000 36.80181 38 LEU G O 1
ATOM 3776 N N . ASN D 1 39 ? -4.76049 41.53641 41.69715 1.000 32.81982 39 ASN G N 1
ATOM 3777 C CA . ASN D 1 39 ? -5.19691 42.03544 40.39708 1.000 28.29075 39 ASN G CA 1
ATOM 3778 C C . ASN D 1 39 ? -6.15919 41.07061 39.72150 1.000 29.71303 39 ASN G C 1
ATOM 3779 O O . ASN D 1 39 ? -6.17150 39.86870 39.99991 1.000 32.17070 39 ASN G O 1
ATOM 3784 N N . TRP D 1 40 ? -6.92896 41.59888 38.78548 1.000 26.16372 40 TRP G N 1
ATOM 3785 C CA . TRP D 1 40 ? -7.85868 40.80622 38.00675 1.000 25.15143 40 TRP G CA 1
ATOM 3786 C C . TRP D 1 40 ? -7.60445 41.06230 36.53225 1.000 29.92541 40 TRP G C 1
ATOM 3787 O O . TRP D 1 40 ? -7.40489 42.21401 36.12890 1.000 34.22081 40 TRP G O 1
ATOM 3798 N N . PHE D 1 41 ? -7.62828 39.98975 35.72892 1.000 27.34716 41 PHE G N 1
ATOM 3799 C CA . PHE D 1 41 ? -7.34777 40.05093 34.29803 1.000 27.56166 41 PHE G CA 1
ATOM 3800 C C . PHE D 1 41 ? -8.46796 39.40393 33.49791 1.000 32.74980 41 PHE G C 1
ATOM 3801 O O . PHE D 1 41 ? -9.01240 38.37009 33.89562 1.000 35.79667 41 PHE G O 1
ATOM 3809 N N . GLN D 1 42 ? -8.80860 40.02182 32.37201 1.000 31.22391 42 GLN G N 1
ATOM 3810 C CA . GLN D 1 42 ? -9.82692 39.53277 31.45445 1.000 29.05837 42 GLN G CA 1
ATOM 3811 C C . GLN D 1 42 ? -9.12961 39.03732 30.20202 1.000 31.90184 42 GLN G C 1
ATOM 3812 O O . GLN D 1 42 ? -8.24950 39.72584 29.67187 1.000 32.29983 42 GLN G O 1
ATOM 3818 N N . GLN D 1 43 ? -9.48857 37.84132 29.75117 1.000 30.61489 43 GLN G N 1
ATOM 3819 C CA . GLN D 1 43 ? -9.00128 37.31103 28.47940 1.000 34.09099 43 GLN G CA 1
ATOM 3820 C C . GLN D 1 43 ? -10.21931 37.02307 27.60387 1.000 35.95226 43 GLN G C 1
ATOM 3821 O O . GLN D 1 43 ? -10.88215 35.99315 27.76430 1.000 38.39571 43 GLN G O 1
ATOM 3827 N N . ARG D 1 44 ? -10.52346 37.95082 26.70070 1.000 39.50493 44 ARG G N 1
ATOM 3828 C CA . ARG D 1 44 ? -11.60983 37.76520 25.75845 1.000 42.02764 44 ARG G CA 1
ATOM 3829 C C . ARG D 1 44 ? -11.16612 36.76074 24.70127 1.000 46.31443 44 ARG G C 1
ATOM 3830 O O . ARG D 1 44 ? -9.96254 36.59282 24.47138 1.000 42.22038 44 ARG G O 1
ATOM 3838 N N . PRO D 1 45 ? -12.11041 36.07048 24.05337 1.000 53.04414 45 PRO G N 1
ATOM 3839 C CA . PRO D 1 45 ? -11.71317 34.95521 23.18010 1.000 52.81520 45 PRO G CA 1
ATOM 3840 C C . PRO D 1 45 ? -10.88645 35.46463 22.00628 1.000 50.64493 45 PRO G C 1
ATOM 3841 O O . PRO D 1 45 ? -11.22803 36.46420 21.37010 1.000 54.38398 45 PRO G O 1
ATOM 3845 N N . GLY D 1 46 ? -9.76256 34.79948 21.75271 1.000 47.34715 46 GLY G N 1
ATOM 3846 C CA . GLY D 1 46 ? -8.84533 35.22980 20.72489 1.000 45.14423 46 GLY G CA 1
ATOM 3847 C C . GLY D 1 46 ? -7.75502 36.19245 21.17275 1.000 49.63254 46 GLY G C 1
ATOM 3848 O O . GLY D 1 46 ? -6.72676 36.29965 20.49002 1.000 48.87980 46 GLY G O 1
ATOM 3849 N N . GLN D 1 47 ? -7.91704 36.87701 22.30213 1.000 45.86137 47 GLN G N 1
ATOM 3850 C CA . GLN D 1 47 ? -6.97435 37.92735 22.66387 1.000 45.11357 47 GLN G CA 1
ATOM 3851 C C . GLN D 1 47 ? -6.10722 37.58601 23.87835 1.000 44.12443 47 GLN G C 1
ATOM 3852 O O . GLN D 1 47 ? -6.33690 36.62454 24.61714 1.000 41.48740 47 GLN G O 1
ATOM 3858 N N . SER D 1 48 ? -5.06936 38.41629 24.04062 1.000 42.30545 48 SER G N 1
ATOM 3859 C CA . SER D 1 48 ? -4.23004 38.46378 25.21854 1.000 34.28339 48 SER G CA 1
ATOM 3860 C C . SER D 1 48 ? -5.04399 38.83348 26.45521 1.000 39.65229 48 SER G C 1
ATOM 3861 O O . SER D 1 48 ? -6.08439 39.48728 26.35900 1.000 40.47296 48 SER G O 1
ATOM 3864 N N . PRO D 1 49 ? -4.55547 38.49307 27.63938 1.000 34.42918 49 PRO G N 1
ATOM 3865 C CA . PRO D 1 49 ? -5.15153 39.05944 28.84595 1.000 32.71669 49 PRO G CA 1
ATOM 3866 C C . PRO D 1 49 ? -4.98332 40.57462 28.89208 1.000 33.70839 49 PRO G C 1
ATOM 3867 O O . PRO D 1 49 ? -4.06141 41.15828 28.30574 1.000 32.14238 49 PRO G O 1
ATOM 3871 N N . ARG D 1 50 ? -5.90657 41.22853 29.58335 1.000 34.37746 50 ARG G N 1
ATOM 3872 C CA . ARG D 1 50 ? -5.76538 42.65912 29.78062 1.000 34.14189 50 ARG G CA 1
ATOM 3873 C C . ARG D 1 50 ? -6.18877 42.97888 31.20155 1.000 32.24218 50 ARG G C 1
ATOM 3874 O O . ARG D 1 50 ? -6.95082 42.23005 31.81664 1.000 34.76569 50 ARG G O 1
ATOM 3882 N N . ARG D 1 51 ? -5.64003 44.06006 31.74119 1.000 31.99574 51 ARG G N 1
ATOM 3883 C CA . ARG D 1 51 ? -5.80643 44.34093 33.15625 1.000 32.63206 51 ARG G CA 1
ATOM 3884 C C . ARG D 1 51 ? -7.15210 45.00535 33.38349 1.000 37.26591 51 ARG G C 1
ATOM 3885 O O . ARG D 1 51 ? -7.44522 46.03401 32.76210 1.000 41.66845 51 ARG G O 1
ATOM 3893 N N . LEU D 1 52 ? -7.97083 44.41539 34.26121 1.000 32.25232 52 LEU G N 1
ATOM 3894 C CA . LEU D 1 52 ? -9.23461 45.01954 34.67549 1.000 31.08633 52 LEU G CA 1
ATOM 3895 C C . LEU D 1 52 ? -9.08842 45.82822 35.94993 1.000 30.36807 52 LEU G C 1
ATOM 3896 O O . LEU D 1 52 ? -9.34994 47.03210 35.97015 1.000 34.30146 52 LEU G O 1
ATOM 3901 N N . ILE D 1 53 ? -8.73355 45.14373 37.03130 1.000 31.84584 53 ILE G N 1
ATOM 3902 C CA . ILE D 1 53 ? -8.72909 45.67261 38.38618 1.000 30.88729 53 ILE G CA 1
ATOM 3903 C C . ILE D 1 53 ? -7.35652 45.40214 38.98320 1.000 31.82103 53 ILE G C 1
ATOM 3904 O O . ILE D 1 53 ? -6.77455 44.33777 38.74815 1.000 32.54698 53 ILE G O 1
ATOM 3909 N N . TYR D 1 54 ? -6.83584 46.35102 39.75503 1.000 30.85092 54 TYR G N 1
ATOM 3910 C CA . TYR D 1 54 ? -5.58799 46.12786 40.47075 1.000 30.70035 54 TYR G CA 1
ATOM 3911 C C . TYR D 1 54 ? -5.68509 46.77161 41.84738 1.000 30.94522 54 TYR G C 1
ATOM 3912 O O . TYR D 1 54 ? -6.52854 47.63728 42.09318 1.000 30.80726 54 TYR G O 1
ATOM 3921 N N . LYS D 1 55 ? -4.80827 46.32474 42.74906 1.000 35.02081 55 LYS G N 1
ATOM 3922 C CA . LYS D 1 55 ? -4.79695 46.75219 44.15751 1.000 30.87275 55 LYS G CA 1
ATOM 3923 C C . LYS D 1 55 ? -6.17485 46.60245 44.78625 1.000 28.09466 55 LYS G C 1
ATOM 3924 O O . LYS D 1 55 ? -6.74180 47.54571 45.33354 1.000 29.61757 55 LYS G O 1
ATOM 3930 N N . ILE D 1 56 ? -6.72179 45.39430 44.66579 1.000 26.24106 56 ILE G N 1
ATOM 3931 C CA . ILE D 1 56 ? -8.08225 45.04447 45.07879 1.000 30.61309 56 ILE G CA 1
ATOM 3932 C C . ILE D 1 56 ? -9.15015 45.78722 44.28237 1.000 32.69557 56 ILE G C 1
ATOM 3933 O O . ILE D 1 56 ? -10.12757 45.18428 43.81619 1.000 32.26246 56 ILE G O 1
ATOM 3938 N N . SER D 1 57 ? -9.02581 47.10378 44.16542 1.000 28.22276 57 SER G N 1
ATOM 3939 C CA . SER D 1 57 ? -10.19863 47.78995 43.67167 1.000 30.40385 57 SER G CA 1
ATOM 3940 C C . SER D 1 57 ? -9.93707 48.87156 42.63991 1.000 29.38537 57 SER G C 1
ATOM 3941 O O . SER D 1 57 ? -10.90595 49.42950 42.12825 1.000 31.22370 57 SER G O 1
ATOM 3944 N N . LYS D 1 58 ? -8.69942 49.19748 42.30520 1.000 29.98079 58 LYS G N 1
ATOM 3945 C CA . LYS D 1 58 ? -8.48776 50.23387 41.30325 1.000 32.75022 58 LYS G CA 1
ATOM 3946 C C . LYS D 1 58 ? -8.84891 49.69624 39.92450 1.000 32.76354 58 LYS G C 1
ATOM 3947 O O . LYS D 1 58 ? -8.55823 48.54324 39.59537 1.000 34.49491 58 LYS G O 1
ATOM 3953 N N . ARG D 1 59 ? -9.50751 50.52310 39.12592 1.000 29.07921 59 ARG G N 1
ATOM 3954 C CA . ARG D 1 59 ? -10.00440 50.11567 37.82364 1.000 29.59686 59 ARG G CA 1
ATOM 3955 C C . ARG D 1 59 ? -9.03108 50.61092 36.77603 1.000 34.73581 59 ARG G C 1
ATOM 3956 O O . ARG D 1 59 ? -8.62387 51.77490 36.82055 1.000 37.06446 59 ARG G O 1
ATOM 3964 N N . ASP D 1 60 ? -8.63494 49.72502 35.86004 1.000 34.54234 60 ASP G N 1
ATOM 3965 C CA . ASP D 1 60 ? -7.83216 50.13053 34.70685 1.000 36.50722 60 ASP G CA 1
ATOM 3966 C C . ASP D 1 60 ? -8.61731 51.12540 33.85204 1.000 37.56377 60 ASP G C 1
ATOM 3967 O O . ASP D 1 60 ? -9.85014 51.10334 33.80687 1.000 42.41131 60 ASP G O 1
ATOM 3972 N N . SER D 1 61 ? -7.90968 52.01769 33.16821 1.000 38.90815 61 SER G N 1
ATOM 3973 C CA . SER D 1 61 ? -8.63217 53.16393 32.61546 1.000 44.22695 61 SER G CA 1
ATOM 3974 C C . SER D 1 61 ? -9.39025 52.84160 31.32478 1.000 46.85074 61 SER G C 1
ATOM 3975 O O . SER D 1 61 ? -10.41622 53.48317 31.04918 1.000 49.68296 61 SER G O 1
ATOM 3978 N N . GLY D 1 62 ? -8.96533 51.84386 30.55087 1.000 44.50193 62 GLY G N 1
ATOM 3979 C CA . GLY D 1 62 ? -9.79102 51.44710 29.41687 1.000 50.13108 62 GLY G CA 1
ATOM 3980 C C . GLY D 1 62 ? -11.03376 50.61606 29.73270 1.000 51.60089 62 GLY G C 1
ATOM 3981 O O . GLY D 1 62 ? -11.63552 50.03166 28.81339 1.000 53.22173 62 GLY G O 1
ATOM 3982 N N . VAL D 1 63 ? -11.44318 50.56255 30.99950 1.000 43.87922 63 VAL G N 1
ATOM 3983 C CA . VAL D 1 63 ? -12.24810 49.46703 31.52596 1.000 46.26139 63 VAL G CA 1
ATOM 3984 C C . VAL D 1 63 ? -13.51838 50.05060 32.14015 1.000 43.35076 63 VAL G C 1
ATOM 3985 O O . VAL D 1 63 ? -13.42929 50.99086 32.93155 1.000 42.13442 63 VAL G O 1
ATOM 3989 N N . PRO D 1 64 ? -14.69437 49.50752 31.81705 1.000 41.24232 64 PRO G N 1
ATOM 3990 C CA . PRO D 1 64 ? -15.95005 50.14902 32.21781 1.000 36.35258 64 PRO G CA 1
ATOM 3991 C C . PRO D 1 64 ? -16.21581 50.00050 33.70115 1.000 40.54971 64 PRO G C 1
ATOM 3992 O O . PRO D 1 64 ? -15.70365 49.10884 34.37781 1.000 41.48515 64 PRO G O 1
ATOM 3996 N N . GLU D 1 65 ? -17.05711 50.89820 34.20190 1.000 46.75609 65 GLU G N 1
ATOM 3997 C CA . GLU D 1 65 ? -17.21687 51.04647 35.63823 1.000 42.29338 65 GLU G CA 1
ATOM 3998 C C . GLU D 1 65 ? -18.12371 49.99747 36.24580 1.000 36.81320 65 GLU G C 1
ATOM 3999 O O . GLU D 1 65 ? -18.16917 49.87996 37.47168 1.000 43.02212 65 GLU G O 1
ATOM 4005 N N . ARG D 1 66 ? -18.83145 49.21721 35.44164 1.000 35.08834 66 ARG G N 1
ATOM 4006 C CA . ARG D 1 66 ? -19.59262 48.13342 36.04527 1.000 38.74165 66 ARG G CA 1
ATOM 4007 C C . ARG D 1 66 ? -18.68822 46.99364 36.53646 1.000 37.38760 66 ARG G C 1
ATOM 4008 O O . ARG D 1 66 ? -19.15869 46.11695 37.27717 1.000 38.41914 66 ARG G O 1
ATOM 4016 N N . PHE D 1 67 ? -17.39819 47.01209 36.17881 1.000 35.18572 67 PHE G N 1
ATOM 4017 C CA . PHE D 1 67 ? -16.38762 46.15865 36.79649 1.000 36.18442 67 PHE G CA 1
ATOM 4018 C C . PHE D 1 67 ? -15.85496 46.79622 38.07613 1.000 31.94304 67 PHE G C 1
ATOM 4019 O O . PHE D 1 67 ? -15.59469 47.99962 38.12457 1.000 34.96542 67 PHE G O 1
ATOM 4027 N N . SER D 1 68 ? -15.64746 45.96500 39.09241 1.000 31.38631 68 SER G N 1
ATOM 4028 C CA . SER D 1 68 ? -15.58975 46.40046 40.47933 1.000 32.75396 68 SER G CA 1
ATOM 4029 C C . SER D 1 68 ? -14.89529 45.32030 41.30483 1.000 35.45343 68 SER G C 1
ATOM 4030 O O . SER D 1 68 ? -15.14907 44.13223 41.10956 1.000 36.87365 68 SER G O 1
ATOM 4033 N N . GLY D 1 69 ? -14.01344 45.72671 42.21660 1.000 34.19281 69 GLY G N 1
ATOM 4034 C CA . GLY D 1 69 ? -13.29350 44.77935 43.03737 1.000 34.63725 69 GLY G CA 1
ATOM 4035 C C . GLY D 1 69 ? -13.47705 45.09054 44.50940 1.000 37.88844 69 GLY G C 1
ATOM 4036 O O . GLY D 1 69 ? -13.77545 46.21955 44.89629 1.000 37.12112 69 GLY G O 1
ATOM 4037 N N . SER D 1 70 ? -13.27850 44.06893 45.33583 1.000 33.52984 70 SER G N 1
ATOM 4038 C CA . SER D 1 70 ? -13.36891 44.27103 46.77490 1.000 31.18832 70 SER G CA 1
ATOM 4039 C C . SER D 1 70 ? -12.73720 43.08850 47.49882 1.000 36.50335 70 SER G C 1
ATOM 4040 O O . SER D 1 70 ? -12.28889 42.10759 46.89110 1.000 30.69687 70 SER G O 1
ATOM 4043 N N . GLY D 1 71 ? -12.72587 43.18987 48.81513 1.000 34.41589 71 GLY G N 1
ATOM 4044 C CA . GLY D 1 71 ? -12.30184 42.10522 49.66449 1.000 36.52113 71 GLY G CA 1
ATOM 4045 C C . GLY D 1 71 ? -11.12543 42.50175 50.52587 1.000 36.75239 71 GLY G C 1
ATOM 4046 O O . GLY D 1 71 ? -10.61282 43.61746 50.46474 1.000 38.84140 71 GLY G O 1
ATOM 4047 N N . SER D 1 72 ? -10.67737 41.53275 51.30736 1.000 39.29281 72 SER G N 1
ATOM 4048 C CA . SER D 1 72 ? -9.64670 41.74937 52.30619 1.000 37.78343 72 SER G CA 1
ATOM 4049 C C . SER D 1 72 ? -9.15530 40.38304 52.74264 1.000 38.32126 72 SER G C 1
ATOM 4050 O O . SER D 1 72 ? -9.81509 39.36407 52.50712 1.000 42.05625 72 SER G O 1
ATOM 4053 N N . GLY D 1 73 ? -7.98942 40.37917 53.38208 1.000 36.14822 73 GLY G N 1
ATOM 4054 C CA . GLY D 1 73 ? -7.46537 39.19552 54.01283 1.000 34.05184 73 GLY G CA 1
ATOM 4055 C C . GLY D 1 73 ? -7.12775 38.14585 52.99434 1.000 37.74302 73 GLY G C 1
ATOM 4056 O O . GLY D 1 73 ? -6.13245 38.28093 52.28574 1.000 40.94110 73 GLY G O 1
ATOM 4057 N N . THR D 1 74 ? -7.95757 37.10712 52.89159 1.000 35.80649 74 THR G N 1
ATOM 4058 C CA . THR D 1 74 ? -7.75786 36.08686 51.87331 1.000 43.46964 74 THR G CA 1
ATOM 4059 C C . THR D 1 74 ? -8.96115 35.88253 50.96074 1.000 44.06428 74 THR G C 1
ATOM 4060 O O . THR D 1 74 ? -8.97964 34.90138 50.20400 1.000 41.96264 74 THR G O 1
ATOM 4064 N N . ASP D 1 75 ? -9.95551 36.77131 50.99543 1.000 43.28019 75 ASP G N 1
ATOM 4065 C CA . ASP D 1 75 ? -11.20356 36.58144 50.24838 1.000 43.62925 75 ASP G CA 1
ATOM 4066 C C . ASP D 1 75 ? -11.43399 37.82320 49.39817 1.000 41.75888 75 ASP G C 1
ATOM 4067 O O . ASP D 1 75 ? -11.82193 38.88204 49.92173 1.000 40.36024 75 ASP G O 1
ATOM 4072 N N . PHE D 1 76 ? -11.22215 37.69392 48.09633 1.000 35.72873 76 PHE G N 1
ATOM 4073 C CA . PHE D 1 76 ? -11.41191 38.80842 47.19376 1.000 37.09839 76 PHE G CA 1
ATOM 4074 C C . PHE D 1 76 ? -12.50521 38.49311 46.18150 1.000 38.96785 76 PHE G C 1
ATOM 4075 O O . PHE D 1 76 ? -12.78653 37.32605 45.88096 1.000 31.92484 76 PHE G O 1
ATOM 4083 N N . THR D 1 77 ? -13.14200 39.55556 45.68562 1.000 40.94219 77 THR G N 1
ATOM 4084 C CA . THR D 1 77 ? -14.24748 39.42362 44.75350 1.000 37.59364 77 THR G CA 1
ATOM 4085 C C . THR D 1 77 ? -14.11735 40.43379 43.63626 1.000 37.51558 77 THR G C 1
ATOM 4086 O O . THR D 1 77 ? -13.85923 41.61468 43.88213 1.000 44.60761 77 THR G O 1
ATOM 4090 N N . LEU D 1 78 ? -14.30973 39.95778 42.41943 1.000 35.31821 78 LEU G N 1
ATOM 4091 C CA . LEU D 1 78 ? -14.53607 40.79212 41.25506 1.000 33.09814 78 LEU G CA 1
ATOM 4092 C C . LEU D 1 78 ? -16.03297 40.75217 40.96624 1.000 36.37562 78 LEU G C 1
ATOM 4093 O O . LEU D 1 78 ? -16.58843 39.66769 40.76923 1.000 36.39020 78 LEU G O 1
ATOM 4098 N N . GLU D 1 79 ? -16.69878 41.90765 41.01216 1.000 35.36060 79 GLU G N 1
ATOM 4099 C CA . GLU D 1 79 ? -18.11027 41.99964 40.65733 1.000 33.79095 79 GLU G CA 1
ATOM 4100 C C . GLU D 1 79 ? -18.31130 42.65655 39.30468 1.000 36.53105 79 GLU G C 1
ATOM 4101 O O . GLU D 1 79 ? -17.60807 43.60821 38.95086 1.000 36.42432 79 GLU G O 1
ATOM 4107 N N . ILE D 1 80 ? -19.34119 42.19421 38.60135 1.000 36.76895 80 ILE G N 1
ATOM 4108 C CA . ILE D 1 80 ? -19.84956 42.82265 37.39474 1.000 33.71194 80 ILE G CA 1
ATOM 4109 C C . ILE D 1 80 ? -21.32791 43.07635 37.66063 1.000 38.60671 80 ILE G C 1
ATOM 4110 O O . ILE D 1 80 ? -22.08275 42.12607 37.91551 1.000 41.66050 80 ILE G O 1
ATOM 4115 N N . SER D 1 81 ? -21.74617 44.34387 37.61293 1.000 39.29540 81 SER G N 1
ATOM 4116 C CA . SER D 1 81 ? -23.11805 44.69076 37.99277 1.000 38.10116 81 SER G CA 1
ATOM 4117 C C . SER D 1 81 ? -24.13431 44.35504 36.89538 1.000 39.08258 81 SER G C 1
ATOM 4118 O O . SER D 1 81 ? -25.17505 43.75407 37.17037 1.000 42.47234 81 SER G O 1
ATOM 4121 N N . ARG D 1 82 ? -23.85876 44.74338 35.65467 1.000 44.77926 82 ARG G N 1
ATOM 4122 C CA . ARG D 1 82 ? -24.63645 44.35334 34.48052 1.000 44.03099 82 ARG G CA 1
ATOM 4123 C C . ARG D 1 82 ? -23.71137 43.52074 33.61083 1.000 42.67086 82 ARG G C 1
ATOM 4124 O O . ARG D 1 82 ? -22.73032 44.05309 33.08221 1.000 44.60666 82 ARG G O 1
ATOM 4132 N N . VAL D 1 83 ? -24.00506 42.24668 33.43561 1.000 38.35155 83 VAL G N 1
ATOM 4133 C CA . VAL D 1 83 ? -23.21493 41.45630 32.49569 1.000 36.47697 83 VAL G CA 1
ATOM 4134 C C . VAL D 1 83 ? -23.78490 41.62889 31.09346 1.000 39.70595 83 VAL G C 1
ATOM 4135 O O . VAL D 1 83 ? -25.00122 41.64534 30.88483 1.000 39.45964 83 VAL G O 1
ATOM 4139 N N . GLU D 1 84 ? -22.88820 41.79661 30.12804 1.000 44.36723 84 GLU G N 1
ATOM 4140 C CA . GLU D 1 84 ? -23.21470 42.21417 28.77405 1.000 38.90596 84 GLU G CA 1
ATOM 4141 C C . GLU D 1 84 ? -22.43903 41.33468 27.80884 1.000 43.19078 84 GLU G C 1
ATOM 4142 O O . GLU D 1 84 ? -21.48125 40.65828 28.19465 1.000 46.26345 84 GLU G O 1
ATOM 4148 N N . ALA D 1 85 ? -22.86696 41.33632 26.54434 1.000 42.54306 85 ALA G N 1
ATOM 4149 C CA . ALA D 1 85 ? -22.35250 40.35309 25.59104 1.000 44.38682 85 ALA G CA 1
ATOM 4150 C C . ALA D 1 85 ? -20.83351 40.39610 25.49133 1.000 40.71823 85 ALA G C 1
ATOM 4151 O O . ALA D 1 85 ? -20.19742 39.35951 25.26518 1.000 41.53938 85 ALA G O 1
ATOM 4153 N N . GLU D 1 86 ? -20.23606 41.58185 25.67211 1.000 40.74513 86 GLU G N 1
ATOM 4154 C CA . GLU D 1 86 ? -18.79718 41.77127 25.53433 1.000 45.21743 86 GLU G CA 1
ATOM 4155 C C . GLU D 1 86 ? -18.02009 41.32395 26.76369 1.000 51.84284 86 GLU G C 1
ATOM 4156 O O . GLU D 1 86 ? -16.77905 41.44989 26.77915 1.000 51.16131 86 GLU G O 1
ATOM 4162 N N . ASP D 1 87 ? -18.69386 40.78771 27.78283 1.000 42.23097 87 ASP G N 1
ATOM 4163 C CA . ASP D 1 87 ? -17.98943 40.34253 28.97408 1.000 39.40893 87 ASP G CA 1
ATOM 4164 C C . ASP D 1 87 ? -17.58319 38.88574 28.93067 1.000 38.08201 87 ASP G C 1
ATOM 4165 O O . ASP D 1 87 ? -16.97950 38.41805 29.89844 1.000 33.00740 87 ASP G O 1
ATOM 4170 N N . VAL D 1 88 ? -17.91325 38.14271 27.87158 1.000 33.11623 88 VAL G N 1
ATOM 4171 C CA . VAL D 1 88 ? -17.55733 36.73261 27.89811 1.000 37.94820 88 VAL G CA 1
ATOM 4172 C C . VAL D 1 88 ? -16.05328 36.60813 27.77758 1.000 40.08004 88 VAL G C 1
ATOM 4173 O O . VAL D 1 88 ? -15.37515 37.47044 27.19619 1.000 42.48970 88 VAL G O 1
ATOM 4177 N N . GLY D 1 89 ? -15.52888 35.54225 28.33365 1.000 31.70088 89 GLY G N 1
ATOM 4178 C CA . GLY D 1 89 ? -14.10480 35.33364 28.33691 1.000 34.29561 89 GLY G CA 1
ATOM 4179 C C . GLY D 1 89 ? -13.68766 34.78628 29.67041 1.000 34.12416 89 GLY G C 1
ATOM 4180 O O . GLY D 1 89 ? -14.52644 34.41749 30.49298 1.000 34.58978 89 GLY G O 1
ATOM 4181 N N . ILE D 1 90 ? -12.37060 34.72313 29.88551 1.000 31.51226 90 ILE G N 1
ATOM 4182 C CA . ILE D 1 90 ? -11.82683 34.16666 31.11944 1.000 32.11389 90 ILE G CA 1
ATOM 4183 C C . ILE D 1 90 ? -11.39591 35.32351 32.00406 1.000 31.48856 90 ILE G C 1
ATOM 4184 O O . ILE D 1 90 ? -10.91751 36.35584 31.51839 1.000 31.18012 90 ILE G O 1
ATOM 4189 N N . TYR D 1 91 ? -11.54744 35.14787 33.31601 1.000 31.54886 91 TYR G N 1
ATOM 4190 C CA . TYR D 1 91 ? -11.09125 36.12716 34.29244 1.000 29.45442 91 TYR G CA 1
ATOM 4191 C C . TYR D 1 91 ? -10.13966 35.44415 35.26826 1.000 30.59600 91 TYR G C 1
ATOM 4192 O O . TYR D 1 91 ? -10.48131 34.40840 35.84899 1.000 33.19149 91 TYR G O 1
ATOM 4201 N N . TYR D 1 92 ? -8.94692 36.01762 35.44587 1.000 33.62016 92 TYR G N 1
ATOM 4202 C CA . TYR D 1 92 ? -7.93496 35.48272 36.35465 1.000 33.78306 92 TYR G CA 1
ATOM 4203 C C . TYR D 1 92 ? -7.62594 36.47862 37.46601 1.000 31.09182 92 TYR G C 1
ATOM 4204 O O . TYR D 1 92 ? -7.43461 37.66844 37.20419 1.000 30.09833 92 TYR G O 1
ATOM 4213 N N . CYS D 1 93 ? -7.53107 35.99627 38.69311 1.000 28.28378 93 CYS G N 1
ATOM 4214 C CA . CYS D 1 93 ? -6.92544 36.84125 39.69725 1.000 29.20335 93 CYS G CA 1
ATOM 4215 C C . CYS D 1 93 ? -5.43240 36.54304 39.76285 1.000 34.67719 93 CYS G C 1
ATOM 4216 O O . CYS D 1 93 ? -4.94834 35.50768 39.28846 1.000 29.57058 93 CYS G O 1
ATOM 4219 N N . MET D 1 94 ? -4.69803 37.48181 40.34448 1.000 29.53004 94 MET G N 1
ATOM 4220 C CA . MET D 1 94 ? -3.25362 37.40112 40.37502 1.000 29.14493 94 MET G CA 1
ATOM 4221 C C . MET D 1 94 ? -2.81012 38.11157 41.64116 1.000 30.44547 94 MET G C 1
ATOM 4222 O O . MET D 1 94 ? -3.41883 39.10781 42.02993 1.000 33.73676 94 MET G O 1
ATOM 4227 N N . GLN D 1 95 ? -1.79459 37.58857 42.30944 1.000 28.47919 95 GLN G N 1
ATOM 4228 C CA . GLN D 1 95 ? -1.28646 38.22351 43.51714 1.000 26.66266 95 GLN G CA 1
ATOM 4229 C C . GLN D 1 95 ? 0.17587 38.56603 43.30997 1.000 26.53636 95 GLN G C 1
ATOM 4230 O O . GLN D 1 95 ? 0.91375 37.82924 42.65089 1.000 27.49805 95 GLN G O 1
ATOM 4236 N N . GLY D 1 96 ? 0.59348 39.67695 43.88005 1.000 29.98167 96 GLY G N 1
ATOM 4237 C CA . GLY D 1 96 ? 1.94219 40.15003 43.66842 1.000 28.51696 96 GLY G CA 1
ATOM 4238 C C . GLY D 1 96 ? 2.56684 40.54677 44.97750 1.000 29.23775 96 GLY G C 1
ATOM 4239 O O . GLY D 1 96 ? 3.59194 41.21502 44.99227 1.000 35.54264 96 GLY G O 1
ATOM 4240 N N . SER D 1 97 ? 1.97943 40.12680 46.09095 1.000 29.35743 97 SER G N 1
ATOM 4241 C CA . SER D 1 97 ? 2.60458 40.42891 47.36865 1.000 35.24172 97 SER G CA 1
ATOM 4242 C C . SER D 1 97 ? 3.69768 39.43916 47.73930 1.000 33.51405 97 SER G C 1
ATOM 4243 O O . SER D 1 97 ? 4.66762 39.82055 48.38960 1.000 41.01115 97 SER G O 1
ATOM 4246 N N . HIS D 1 98 ? 3.57552 38.18585 47.34850 1.000 35.15569 98 HIS G N 1
ATOM 4247 C CA . HIS D 1 98 ? 4.61640 37.20227 47.60162 1.000 36.84952 98 HIS G CA 1
ATOM 4248 C C . HIS D 1 98 ? 5.29054 36.77721 46.30087 1.000 35.54273 98 HIS G C 1
ATOM 4249 O O . HIS D 1 98 ? 4.79537 37.01580 45.19419 1.000 37.33482 98 HIS G O 1
ATOM 4256 N N . TRP D 1 99 ? 6.43448 36.18598 46.44817 1.000 41.17836 99 TRP G N 1
ATOM 4257 C CA . TRP D 1 99 ? 7.27902 35.81585 45.32681 1.000 35.20258 99 TRP G CA 1
ATOM 4258 C C . TRP D 1 99 ? 7.18981 34.32378 45.07366 1.000 34.24061 99 TRP G C 1
ATOM 4259 O O . TRP D 1 99 ? 7.27363 33.54301 46.02853 1.000 34.42199 99 TRP G O 1
ATOM 4270 N N . PRO D 1 100 ? 6.99431 33.85766 43.83540 1.000 37.25232 100 PRO G N 1
ATOM 4271 C CA . PRO D 1 100 ? 6.73739 34.57212 42.58074 1.000 36.89449 100 PRO G CA 1
ATOM 4272 C C . PRO D 1 100 ? 5.28991 35.01575 42.47796 1.000 32.34383 100 PRO G C 1
ATOM 4273 O O . PRO D 1 100 ? 4.48189 34.51235 43.26375 1.000 33.90421 100 PRO G O 1
ATOM 4277 N N . VAL D 1 101 ? 4.95523 35.91315 41.54477 1.000 30.67044 101 VAL G N 1
ATOM 4278 C CA . VAL D 1 101 ? 3.55518 36.25645 41.37508 1.000 30.80056 101 VAL G CA 1
ATOM 4279 C C . VAL D 1 101 ? 2.86389 35.00774 40.85624 1.000 28.67593 101 VAL G C 1
ATOM 4280 O O . VAL D 1 101 ? 3.45882 34.20958 40.11786 1.000 30.19660 101 VAL G O 1
ATOM 4284 N N . THR D 1 102 ? 1.61078 34.81517 41.25642 1.000 27.98607 102 THR G N 1
ATOM 4285 C CA . THR D 1 102 ? 0.85811 33.63627 40.85912 1.000 29.74116 102 THR G CA 1
ATOM 4286 C C . THR D 1 102 ? -0.53106 34.03273 40.36822 1.000 29.38285 102 THR G C 1
ATOM 4287 O O . THR D 1 102 ? -1.06241 35.08220 40.72831 1.000 29.57377 102 THR G O 1
ATOM 4291 N N . PHE D 1 103 ? -1.11783 33.16504 39.54385 1.000 32.42368 103 PHE G N 1
ATOM 4292 C CA . PHE D 1 103 ? -2.43709 33.35472 38.95150 1.000 28.13150 103 PHE G CA 1
ATOM 4293 C C . PHE D 1 103 ? -3.35570 32.19842 39.34011 1.000 31.62250 103 PHE G C 1
ATOM 4294 O O . PHE D 1 103 ? -2.89421 31.07661 39.58768 1.000 32.21658 103 PHE G O 1
ATOM 4302 N N . GLY D 1 104 ? -4.67189 32.46224 39.36537 1.000 29.24262 104 GLY G N 1
ATOM 4303 C CA . GLY D 1 104 ? -5.64553 31.40148 39.55328 1.000 31.92447 104 GLY G CA 1
ATOM 4304 C C . GLY D 1 104 ? -5.95914 30.66198 38.25581 1.000 33.32898 104 GLY G C 1
ATOM 4305 O O . GLY D 1 104 ? -5.54512 31.08773 37.18146 1.000 30.62256 104 GLY G O 1
ATOM 4306 N N . GLN D 1 105 ? -6.68411 29.53309 38.38225 1.000 37.26694 105 GLN G N 1
ATOM 4307 C CA . GLN D 1 105 ? -7.04384 28.71732 37.21107 1.000 33.11195 105 GLN G CA 1
ATOM 4308 C C . GLN D 1 105 ? -7.66820 29.56119 36.11408 1.000 37.12188 105 GLN G C 1
ATOM 4309 O O . GLN D 1 105 ? -7.43597 29.31545 34.92297 1.000 39.97301 105 GLN G O 1
ATOM 4315 N N . GLY D 1 106 ? -8.47573 30.55496 36.49810 1.000 33.53663 106 GLY G N 1
ATOM 4316 C CA . GLY D 1 106 ? -9.29971 31.27640 35.55358 1.000 32.72279 106 GLY G CA 1
ATOM 4317 C C . GLY D 1 106 ? -10.75372 30.84451 35.58559 1.000 37.60990 106 GLY G C 1
ATOM 4318 O O . GLY D 1 106 ? -11.06257 29.65921 35.75661 1.000 45.15577 106 GLY G O 1
ATOM 4319 N N . THR D 1 107 ? -11.65801 31.80590 35.42966 1.000 35.87076 107 THR G N 1
ATOM 4320 C CA . THR D 1 107 ? -13.09710 31.58634 35.48845 1.000 35.29062 107 THR G CA 1
ATOM 4321 C C . THR D 1 107 ? -13.68381 31.99078 34.14729 1.000 34.08542 107 THR G C 1
ATOM 4322 O O . THR D 1 107 ? -13.41720 33.10259 33.66389 1.000 29.12307 107 THR G O 1
ATOM 4326 N N . LYS D 1 108 ? -14.46529 31.09332 33.54606 1.000 30.89048 108 LYS G N 1
ATOM 4327 C CA . LYS D 1 108 ? -15.06258 31.32968 32.23897 1.000 33.76017 108 LYS G CA 1
ATOM 4328 C C . LYS D 1 108 ? -16.49287 31.84278 32.40070 1.000 35.47188 108 LYS G C 1
ATOM 4329 O O . LYS D 1 108 ? -17.34607 31.14999 32.96534 1.000 41.11218 108 LYS G O 1
ATOM 4335 N N . VAL D 1 109 ? -16.75610 33.03790 31.88095 1.000 31.97455 109 VAL G N 1
ATOM 4336 C CA . VAL D 1 109 ? -18.07282 33.66843 31.93197 1.000 35.46775 109 VAL G CA 1
ATOM 4337 C C . VAL D 1 109 ? -18.79295 33.46187 30.60280 1.000 40.18147 109 VAL G C 1
ATOM 4338 O O . VAL D 1 109 ? -18.22538 33.71745 29.52805 1.000 40.96307 109 VAL G O 1
ATOM 4342 N N . GLU D 1 110 ? -20.04699 32.98666 30.67669 1.000 44.24574 110 GLU G N 1
ATOM 4343 C CA . GLU D 1 110 ? -20.86985 32.63969 29.51549 1.000 41.58605 110 GLU G CA 1
ATOM 4344 C C . GLU D 1 110 ? -22.19564 33.36381 29.62582 1.000 38.91881 110 GLU G C 1
ATOM 4345 O O . GLU D 1 110 ? -22.67622 33.61124 30.73195 1.000 41.65594 110 GLU G O 1
ATOM 4351 N N . ILE D 1 111 ? -22.77875 33.73071 28.49316 1.000 37.60832 111 ILE G N 1
ATOM 4352 C CA . ILE D 1 111 ? -24.02639 34.48336 28.50723 1.000 33.43905 111 ILE G CA 1
ATOM 4353 C C . ILE D 1 111 ? -25.17778 33.54127 28.24218 1.000 42.46847 111 ILE G C 1
ATOM 4354 O O . ILE D 1 111 ? -25.25536 32.88596 27.19340 1.000 45.49681 111 ILE G O 1
ATOM 4359 N N . LYS D 1 112 ? -26.11526 33.50746 29.12728 1.000 45.05318 112 LYS G N 1
ATOM 4360 C CA . LYS D 1 112 ? -27.30432 32.81091 28.76116 1.000 41.40116 112 LYS G CA 1
ATOM 4361 C C . LYS D 1 112 ? -28.23856 33.86853 28.13617 1.000 40.59557 112 LYS G C 1
ATOM 4362 O O . LYS D 1 112 ? -28.44350 34.96440 28.68227 1.000 38.63231 112 LYS G O 1
ATOM 4368 N N . ARG D 1 113 ? -28.60746 33.65119 26.87126 1.000 46.16226 113 ARG G N 1
ATOM 4369 C CA . ARG D 1 113 ? -29.49222 34.56623 26.16787 1.000 42.27236 113 ARG G CA 1
ATOM 4370 C C . ARG D 1 113 ? -30.70147 33.77418 25.69904 1.000 46.47119 113 ARG G C 1
ATOM 4371 O O . ARG D 1 113 ? -30.87517 32.58061 26.01389 1.000 46.98853 113 ARG G O 1
ATOM 4379 N N . THR D 1 114 ? -31.55349 34.46281 24.96251 1.000 44.18650 114 THR G N 1
ATOM 4380 C CA . THR D 1 114 ? -32.73066 33.81594 24.41196 1.000 46.86288 114 THR G CA 1
ATOM 4381 C C . THR D 1 114 ? -32.34924 32.82322 23.31000 1.000 44.88275 114 THR G C 1
ATOM 4382 O O . THR D 1 114 ? -31.33109 32.97308 22.62577 1.000 47.21890 114 THR G O 1
ATOM 4386 N N . VAL D 1 115 ? -33.19348 31.80256 23.13827 1.000 42.21191 115 VAL G N 1
ATOM 4387 C CA . VAL D 1 115 ? -32.99151 30.80136 22.09369 1.000 40.37867 115 VAL G CA 1
ATOM 4388 C C . VAL D 1 115 ? -32.85545 31.45152 20.71156 1.000 42.71867 115 VAL G C 1
ATOM 4389 O O . VAL D 1 115 ? -33.48744 32.47419 20.41677 1.000 44.52624 115 VAL G O 1
ATOM 4393 N N . ALA D 1 116 ? -31.99321 30.86233 19.86911 1.000 40.64691 116 ALA G N 1
ATOM 4394 C CA . ALA D 1 116 ? -31.82460 31.23470 18.46161 1.000 37.73107 116 ALA G CA 1
ATOM 4395 C C . ALA D 1 116 ? -31.50108 29.97895 17.66137 1.000 41.25348 116 ALA G C 1
ATOM 4396 O O . ALA D 1 116 ? -30.64816 29.18273 18.06835 1.000 42.28201 116 ALA G O 1
ATOM 4398 N N . ALA D 1 117 ? -32.19683 29.78908 16.54185 1.000 45.64014 117 ALA G N 1
ATOM 4399 C CA . ALA D 1 117 ? -32.05610 28.58176 15.73753 1.000 44.01172 117 ALA G CA 1
ATOM 4400 C C . ALA D 1 117 ? -30.81936 28.64919 14.83744 1.000 41.25121 117 ALA G C 1
ATOM 4401 O O . ALA D 1 117 ? -30.35729 29.73435 14.47921 1.000 36.79109 117 ALA G O 1
ATOM 4403 N N . PRO D 1 118 ? -30.25260 27.49589 14.46807 1.000 41.64798 118 PRO G N 1
ATOM 4404 C CA . PRO D 1 118 ? -29.10579 27.50071 13.54374 1.000 42.07194 118 PRO G CA 1
ATOM 4405 C C . PRO D 1 118 ? -29.53875 27.70343 12.09475 1.000 41.67843 118 PRO G C 1
ATOM 4406 O O . PRO D 1 118 ? -30.48386 27.06491 11.62259 1.000 42.40682 118 PRO G O 1
ATOM 4410 N N . SER D 1 119 ? -28.84511 28.61097 11.39526 1.000 37.96961 119 SER G N 1
ATOM 4411 C CA . SER D 1 119 ? -28.74452 28.52186 9.94248 1.000 35.50011 119 SER G CA 1
ATOM 4412 C C . SER D 1 119 ? -27.81258 27.36941 9.58382 1.000 38.87802 119 SER G C 1
ATOM 4413 O O . SER D 1 119 ? -26.72135 27.23896 10.15064 1.000 39.42114 119 SER G O 1
ATOM 4416 N N . VAL D 1 120 ? -28.23808 26.51172 8.66837 1.000 40.43444 120 VAL G N 1
ATOM 4417 C CA . VAL D 1 120 ? -27.44634 25.34626 8.29264 1.000 43.19908 120 VAL G CA 1
ATOM 4418 C C . VAL D 1 120 ? -27.02648 25.46641 6.83197 1.000 42.65814 120 VAL G C 1
ATOM 4419 O O . VAL D 1 120 ? -27.80969 25.89394 5.97222 1.000 45.07780 120 VAL G O 1
ATOM 4423 N N . PHE D 1 121 ? -25.76997 25.10157 6.56812 1.000 39.69420 121 PHE G N 1
ATOM 4424 C CA . PHE D 1 121 ? -25.15056 25.10921 5.25471 1.000 34.02762 121 PHE G CA 1
ATOM 4425 C C . PHE D 1 121 ? -24.34687 23.83003 5.10678 1.000 38.85885 121 PHE G C 1
ATOM 4426 O O . PHE D 1 121 ? -23.73301 23.37382 6.07675 1.000 39.89514 121 PHE G O 1
ATOM 4434 N N . ILE D 1 122 ? -24.35085 23.24391 3.90153 1.000 36.90399 122 ILE G N 1
ATOM 4435 C CA . ILE D 1 122 ? -23.50333 22.08980 3.61164 1.000 33.52048 122 ILE G CA 1
ATOM 4436 C C . ILE D 1 122 ? -22.55143 22.42977 2.46379 1.000 34.57019 122 ILE G C 1
ATOM 4437 O O . ILE D 1 122 ? -22.86431 23.23802 1.58431 1.000 35.64814 122 ILE G O 1
ATOM 4442 N N . PHE D 1 123 ? -21.35878 21.83523 2.49792 1.000 39.56955 123 PHE G N 1
ATOM 4443 C CA . PHE D 1 123 ? -20.31888 22.10759 1.50738 1.000 38.28135 123 PHE G CA 1
ATOM 4444 C C . PHE D 1 123 ? -19.78587 20.78818 0.96929 1.000 40.96057 123 PHE G C 1
ATOM 4445 O O . PHE D 1 123 ? -19.26145 19.96779 1.75355 1.000 39.36536 123 PHE G O 1
ATOM 4453 N N . PRO D 1 124 ? -19.89228 20.53167 -0.33335 1.000 46.25745 124 PRO G N 1
ATOM 4454 C CA . PRO D 1 124 ? -19.22427 19.35248 -0.91697 1.000 41.89381 124 PRO G CA 1
ATOM 4455 C C . PRO D 1 124 ? -17.72410 19.51183 -0.80089 1.000 38.38008 124 PRO G C 1
ATOM 4456 O O . PRO D 1 124 ? -17.22918 20.63827 -0.65648 1.000 40.75782 124 PRO G O 1
ATOM 4460 N N . PRO D 1 125 ? -16.96526 18.42765 -0.84641 1.000 42.71984 125 PRO G N 1
ATOM 4461 C CA . PRO D 1 125 ? -15.50806 18.57916 -0.95719 1.000 40.58543 125 PRO G CA 1
ATOM 4462 C C . PRO D 1 125 ? -15.12848 19.10258 -2.33595 1.000 44.75583 125 PRO G C 1
ATOM 4463 O O . PRO D 1 125 ? -15.69449 18.69459 -3.35732 1.000 48.28771 125 PRO G O 1
ATOM 4467 N N . SER D 1 126 ? -14.18270 20.04068 -2.35320 1.000 46.33236 126 SER G N 1
ATOM 4468 C CA . SER D 1 126 ? -13.63514 20.56212 -3.60417 1.000 47.15339 126 SER G CA 1
ATOM 4469 C C . SER D 1 126 ? -13.04110 19.43397 -4.45187 1.000 48.20116 126 SER G C 1
ATOM 4470 O O . SER D 1 126 ? -12.69601 18.35473 -3.95536 1.000 44.89779 126 SER G O 1
ATOM 4473 N N . ASP D 1 127 ? -12.89704 19.69674 -5.75050 1.000 49.89928 127 ASP G N 1
ATOM 4474 C CA . ASP D 1 127 ? -12.26580 18.68753 -6.59980 1.000 50.78233 127 ASP G CA 1
ATOM 4475 C C . ASP D 1 127 ? -10.77509 18.56008 -6.30288 1.000 48.14636 127 ASP G C 1
ATOM 4476 O O . ASP D 1 127 ? -10.21665 17.45477 -6.38496 1.000 51.66667 127 ASP G O 1
ATOM 4481 N N . GLU D 1 128 ? -10.13165 19.67353 -5.93361 1.000 44.48273 128 GLU G N 1
ATOM 4482 C CA . GLU D 1 128 ? -8.70997 19.67630 -5.60140 1.000 44.32525 128 GLU G CA 1
ATOM 4483 C C . GLU D 1 128 ? -8.39004 18.72788 -4.44727 1.000 47.95348 128 GLU G C 1
ATOM 4484 O O . GLU D 1 128 ? -7.31592 18.10637 -4.41578 1.000 48.55927 128 GLU G O 1
ATOM 4490 N N . GLN D 1 129 ? -9.28867 18.62223 -3.46996 1.000 42.25167 129 GLN G N 1
ATOM 4491 C CA . GLN D 1 129 ? -8.99294 17.73624 -2.35909 1.000 43.98559 129 GLN G CA 1
ATOM 4492 C C . GLN D 1 129 ? -9.03709 16.28072 -2.80676 1.000 46.57218 129 GLN G C 1
ATOM 4493 O O . GLN D 1 129 ? -8.09196 15.51751 -2.56728 1.000 43.77879 129 GLN G O 1
ATOM 4499 N N . LEU D 1 130 ? -10.11641 15.88610 -3.48848 1.000 46.26541 130 LEU G N 1
ATOM 4500 C CA . LEU D 1 130 ? -10.24593 14.50341 -3.92945 1.000 48.15386 130 LEU G CA 1
ATOM 4501 C C . LEU D 1 130 ? -9.00150 14.04188 -4.68131 1.000 49.35530 130 LEU G C 1
ATOM 4502 O O . LEU D 1 130 ? -8.62381 12.86474 -4.60259 1.000 49.57867 130 LEU G O 1
ATOM 4507 N N . LYS D 1 131 ? -8.33989 14.96480 -5.38973 1.000 47.56926 131 LYS G N 1
ATOM 4508 C CA . LYS D 1 131 ? -7.16879 14.61279 -6.18137 1.000 49.82538 131 LYS G CA 1
ATOM 4509 C C . LYS D 1 131 ? -6.06405 14.05492 -5.29533 1.000 54.94065 131 LYS G C 1
ATOM 4510 O O . LYS D 1 131 ? -5.31876 13.15801 -5.71446 1.000 57.55105 131 LYS G O 1
ATOM 4516 N N . SER D 1 132 ? -5.97141 14.54684 -4.05529 1.000 56.23998 132 SER G N 1
ATOM 4517 C CA . SER D 1 132 ? -4.98787 14.06487 -3.08953 1.000 56.24610 132 SER G CA 1
ATOM 4518 C C . SER D 1 132 ? -5.39623 12.76016 -2.42213 1.000 53.64735 132 SER G C 1
ATOM 4519 O O . SER D 1 132 ? -4.52170 12.06043 -1.89921 1.000 59.33019 132 SER G O 1
ATOM 4522 N N . GLY D 1 133 ? -6.69702 12.44864 -2.37693 1.000 49.82016 133 GLY G N 1
ATOM 4523 C CA . GLY D 1 133 ? -7.16354 11.16017 -1.90240 1.000 45.69028 133 GLY G CA 1
ATOM 4524 C C . GLY D 1 133 ? -8.27945 11.15764 -0.87411 1.000 54.20318 133 GLY G C 1
ATOM 4525 O O . GLY D 1 133 ? -8.85559 10.09819 -0.58580 1.000 51.98179 133 GLY G O 1
ATOM 4526 N N . THR D 1 134 ? -8.60704 12.32197 -0.31101 1.000 56.45016 134 THR G N 1
ATOM 4527 C CA . THR D 1 134 ? -9.55889 12.40909 0.79022 1.000 51.14991 134 THR G CA 1
ATOM 4528 C C . THR D 1 134 ? -10.72623 13.29664 0.39305 1.000 46.73098 134 THR G C 1
ATOM 4529 O O . THR D 1 134 ? -10.63329 14.11043 -0.52842 1.000 48.70087 134 THR G O 1
ATOM 4533 N N . ALA D 1 135 ? -11.84134 13.12200 1.08971 1.000 48.20677 135 ALA G N 1
ATOM 4534 C CA . ALA D 1 135 ? -13.00590 13.97625 0.90186 1.000 49.03830 135 ALA G CA 1
ATOM 4535 C C . ALA D 1 135 ? -13.48686 14.44182 2.26465 1.000 47.99043 135 ALA G C 1
ATOM 4536 O O . ALA D 1 135 ? -13.80896 13.62069 3.13170 1.000 48.82213 135 ALA G O 1
ATOM 4538 N N . SER D 1 136 ? -13.50309 15.75139 2.46012 1.000 46.44492 136 SER G N 1
ATOM 4539 C CA . SER D 1 136 ? -14.07975 16.36166 3.64348 1.000 43.91883 136 SER G CA 1
ATOM 4540 C C . SER D 1 136 ? -15.38525 17.01849 3.22746 1.000 43.60717 136 SER G C 1
ATOM 4541 O O . SER D 1 136 ? -15.40374 17.83484 2.30103 1.000 43.68025 136 SER G O 1
ATOM 4544 N N . VAL D 1 137 ? -16.47621 16.61621 3.86838 1.000 42.57402 137 VAL G N 1
ATOM 4545 C CA . VAL D 1 137 ? -17.75682 17.29449 3.74007 1.000 41.75834 137 VAL G CA 1
ATOM 4546 C C . VAL D 1 137 ? -17.95748 18.06868 5.02905 1.000 41.46669 137 VAL G C 1
ATOM 4547 O O . VAL D 1 137 ? -17.65461 17.56161 6.11704 1.000 41.63942 137 VAL G O 1
ATOM 4551 N N . VAL D 1 138 ? -18.45747 19.29646 4.91624 1.000 38.29562 138 VAL G N 1
ATOM 4552 C CA . VAL D 1 138 ? -18.48884 20.23159 6.03265 1.000 38.16818 138 VAL G CA 1
ATOM 4553 C C . VAL D 1 138 ? -19.89887 20.78344 6.22036 1.000 39.40250 138 VAL G C 1
ATOM 4554 O O . VAL D 1 138 ? -20.44749 21.43672 5.32381 1.000 35.75234 138 VAL G O 1
ATOM 4558 N N . CYS D 1 139 ? -20.47093 20.53667 7.38968 1.000 40.73520 139 CYS G N 1
ATOM 4559 C CA . CYS D 1 139 ? -21.74589 21.10802 7.78184 1.000 41.79328 139 CYS G CA 1
ATOM 4560 C C . CYS D 1 139 ? -21.47441 22.29534 8.70189 1.000 46.04124 139 CYS G C 1
ATOM 4561 O O . CYS D 1 139 ? -20.68556 22.17955 9.64572 1.000 44.99044 139 CYS G O 1
ATOM 4564 N N . LEU D 1 140 ? -22.10388 23.43673 8.41591 1.000 39.73873 140 LEU G N 1
ATOM 4565 C CA . LEU D 1 140 ? -21.94369 24.64227 9.22137 1.000 42.42572 140 LEU G CA 1
ATOM 4566 C C . LEU D 1 140 ? -23.26550 25.01584 9.88924 1.000 42.01778 140 LEU G C 1
ATOM 4567 O O . LEU D 1 140 ? -24.25707 25.27816 9.20665 1.000 44.71299 140 LEU G O 1
ATOM 4572 N N . LEU D 1 141 ? -23.27472 25.05251 11.21953 1.000 42.01047 141 LEU G N 1
ATOM 4573 C CA . LEU D 1 141 ? -24.39845 25.56937 11.99578 1.000 39.61691 141 LEU G CA 1
ATOM 4574 C C . LEU D 1 141 ? -24.00685 26.96439 12.46028 1.000 40.21694 141 LEU G C 1
ATOM 4575 O O . LEU D 1 141 ? -23.04530 27.12051 13.22009 1.000 40.88944 141 LEU G O 1
ATOM 4580 N N . ASN D 1 142 ? -24.73335 27.97448 12.00556 1.000 40.71882 142 ASN G N 1
ATOM 4581 C CA . ASN D 1 142 ? -24.31047 29.35249 12.18290 1.000 40.35970 142 ASN G CA 1
ATOM 4582 C C . ASN D 1 142 ? -25.22013 30.10404 13.15194 1.000 43.64370 142 ASN G C 1
ATOM 4583 O O . ASN D 1 142 ? -26.45013 30.05841 13.02067 1.000 44.90345 142 ASN G O 1
ATOM 4588 N N . ASN D 1 143 ? -24.60358 30.79704 14.11476 1.000 43.10873 143 ASN G N 1
ATOM 4589 C CA . ASN D 1 143 ? -25.25434 31.77482 15.00238 1.000 44.54185 143 ASN G CA 1
ATOM 4590 C C . ASN D 1 143 ? -26.50223 31.21102 15.70328 1.000 41.05255 143 ASN G C 1
ATOM 4591 O O . ASN D 1 143 ? -27.62477 31.59818 15.42265 1.000 44.03245 143 ASN G O 1
ATOM 4596 N N . PHE D 1 144 ? -26.27112 30.31462 16.66662 1.000 42.73871 144 PHE G N 1
ATOM 4597 C CA . PHE D 1 144 ? -27.34297 29.72055 17.45197 1.000 41.21843 144 PHE G CA 1
ATOM 4598 C C . PHE D 1 144 ? -27.04480 29.78265 18.95398 1.000 47.16050 144 PHE G C 1
ATOM 4599 O O . PHE D 1 144 ? -25.90743 29.99684 19.38344 1.000 48.80396 144 PHE G O 1
ATOM 4607 N N . TYR D 1 145 ? -28.10035 29.60170 19.75762 1.000 45.94406 145 TYR G N 1
ATOM 4608 C CA . TYR D 1 145 ? -28.04575 29.47334 21.21548 1.000 43.10299 145 TYR G CA 1
ATOM 4609 C C . TYR D 1 145 ? -29.28280 28.68543 21.63706 1.000 44.47282 145 TYR G C 1
ATOM 4610 O O . TYR D 1 145 ? -30.35717 28.87705 21.05087 1.000 45.53055 145 TYR G O 1
ATOM 4619 N N . PRO D 1 146 ? -29.18245 27.78795 22.62531 1.000 46.05590 146 PRO G N 1
ATOM 4620 C CA . PRO D 1 146 ? -28.04970 27.37889 23.45231 1.000 45.74830 146 PRO G CA 1
ATOM 4621 C C . PRO D 1 146 ? -27.04735 26.59800 22.64984 1.000 49.29239 146 PRO G C 1
ATOM 4622 O O . PRO D 1 146 ? -27.24325 26.33995 21.46233 1.000 48.01518 146 PRO G O 1
ATOM 4626 N N . ARG D 1 147 ? -25.98199 26.19046 23.32256 1.000 51.80306 147 ARG G N 1
ATOM 4627 C CA . ARG D 1 147 ? -24.88311 25.52908 22.64694 1.000 53.26850 147 ARG G CA 1
ATOM 4628 C C . ARG D 1 147 ? -25.18457 24.06782 22.27679 1.000 57.05007 147 ARG G C 1
ATOM 4629 O O . ARG D 1 147 ? -24.47380 23.48858 21.44247 1.000 57.59827 147 ARG G O 1
ATOM 4637 N N . GLU D 1 148 ? -26.23946 23.46832 22.82137 1.000 52.64686 148 GLU G N 1
ATOM 4638 C CA . GLU D 1 148 ? -26.49018 22.04337 22.61953 1.000 55.13576 148 GLU G CA 1
ATOM 4639 C C . GLU D 1 148 ? -27.13943 21.80699 21.25326 1.000 57.34217 148 GLU G C 1
ATOM 4640 O O . GLU D 1 148 ? -28.23162 22.31947 20.97383 1.000 56.99693 148 GLU G O 1
ATOM 4646 N N . ALA D 1 149 ? -26.46367 21.03394 20.40002 1.000 60.66825 149 ALA G N 1
ATOM 4647 C CA . ALA D 1 149 ? -26.93162 20.75478 19.04760 1.000 54.99600 149 ALA G CA 1
ATOM 4648 C C . ALA D 1 149 ? -26.48745 19.35727 18.63379 1.000 57.93092 149 ALA G C 1
ATOM 4649 O O . ALA D 1 149 ? -25.37698 18.93475 18.96612 1.000 57.71697 149 ALA G O 1
ATOM 4651 N N . LYS D 1 150 ? -27.34660 18.64850 17.90117 1.000 61.40744 150 LYS G N 1
ATOM 4652 C CA . LYS D 1 150 ? -27.03728 17.31117 17.40051 1.000 66.32062 150 LYS G CA 1
ATOM 4653 C C . LYS D 1 150 ? -26.90241 17.35490 15.87786 1.000 61.73745 150 LYS G C 1
ATOM 4654 O O . LYS D 1 150 ? -27.75235 17.93621 15.19065 1.000 55.58626 150 LYS G O 1
ATOM 4660 N N . VAL D 1 151 ? -25.83141 16.75679 15.35100 1.000 61.06443 151 VAL G N 1
ATOM 4661 C CA . VAL D 1 151 ? -25.55900 16.77374 13.91476 1.000 62.85360 151 VAL G CA 1
ATOM 4662 C C . VAL D 1 151 ? -25.40875 15.34066 13.41021 1.000 64.64442 151 VAL G C 1
ATOM 4663 O O . VAL D 1 151 ? -24.40743 14.66438 13.69003 1.000 64.62685 151 VAL G O 1
ATOM 4667 N N . GLN D 1 152 ? -26.39855 14.90437 12.63028 1.000 60.37637 152 GLN G N 1
ATOM 4668 C CA . GLN D 1 152 ? -26.50863 13.55971 12.07252 1.000 60.55519 152 GLN G CA 1
ATOM 4669 C C . GLN D 1 152 ? -26.02898 13.61433 10.61858 1.000 59.33856 152 GLN G C 1
ATOM 4670 O O . GLN D 1 152 ? -26.57011 14.38995 9.82098 1.000 55.28041 152 GLN G O 1
ATOM 4676 N N . TRP D 1 153 ? -25.03388 12.80730 10.25715 1.000 51.66855 153 TRP G N 1
ATOM 4677 C CA . TRP D 1 153 ? -24.57744 12.75225 8.86730 1.000 53.05147 153 TRP G CA 1
ATOM 4678 C C . TRP D 1 153 ? -25.21167 11.56591 8.13952 1.000 51.33626 153 TRP G C 1
ATOM 4679 O O . TRP D 1 153 ? -25.14583 10.43220 8.62104 1.000 55.53482 153 TRP G O 1
ATOM 4690 N N . LYS D 1 154 ? -25.79376 11.81770 6.96859 1.000 52.75508 154 LYS G N 1
ATOM 4691 C CA . LYS D 1 154 ? -26.43829 10.77742 6.17042 1.000 55.32376 154 LYS G CA 1
ATOM 4692 C C . LYS D 1 154 ? -25.79757 10.67941 4.78903 1.000 55.42884 154 LYS G C 1
ATOM 4693 O O . LYS D 1 154 ? -25.65392 11.68992 4.08787 1.000 53.77099 154 LYS G O 1
ATOM 4699 N N . VAL D 1 155 ? -25.43061 9.46126 4.39464 1.000 51.65704 155 VAL G N 1
ATOM 4700 C CA . VAL D 1 155 ? -24.84024 9.19267 3.08847 1.000 48.94318 155 VAL G CA 1
ATOM 4701 C C . VAL D 1 155 ? -25.71614 8.17152 2.36947 1.000 53.57442 155 VAL G C 1
ATOM 4702 O O . VAL D 1 155 ? -25.78065 6.99593 2.76467 1.000 53.03156 155 VAL G O 1
ATOM 4706 N N . ASP D 1 156 ? -26.38259 8.61802 1.30407 1.000 54.11406 156 ASP G N 1
ATOM 4707 C CA . ASP D 1 156 ? -27.38514 7.80725 0.60635 1.000 59.50659 156 ASP G CA 1
ATOM 4708 C C . ASP D 1 156 ? -28.44557 7.30986 1.59181 1.000 59.58024 156 ASP G C 1
ATOM 4709 O O . ASP D 1 156 ? -28.90670 6.16634 1.52417 1.000 52.30806 156 ASP G O 1
ATOM 4714 N N . ASN D 1 157 ? -28.81280 8.20101 2.52664 1.000 64.16565 157 ASN G N 1
ATOM 4715 C CA . ASN D 1 157 ? -29.80439 8.03759 3.59243 1.000 59.49341 157 ASN G CA 1
ATOM 4716 C C . ASN D 1 157 ? -29.34133 7.10436 4.71067 1.000 60.37344 157 ASN G C 1
ATOM 4717 O O . ASN D 1 157 ? -30.13782 6.76020 5.58833 1.000 63.07754 157 ASN G O 1
ATOM 4722 N N . ALA D 1 158 ? -28.07228 6.70539 4.71905 1.000 57.83851 158 ALA G N 1
ATOM 4723 C CA . ALA D 1 158 ? -27.51608 5.82157 5.73336 1.000 53.51638 158 ALA G CA 1
ATOM 4724 C C . ALA D 1 158 ? -26.73524 6.63434 6.76605 1.000 59.20109 158 ALA G C 1
ATOM 4725 O O . ALA D 1 158 ? -25.81966 7.38787 6.41159 1.000 59.51551 158 ALA G O 1
ATOM 4727 N N . LEU D 1 159 ? -27.08554 6.46898 8.03988 1.000 60.46024 159 LEU G N 1
ATOM 4728 C CA . LEU D 1 159 ? -26.48104 7.25600 9.11158 1.000 59.55153 159 LEU G CA 1
ATOM 4729 C C . LEU D 1 159 ? -25.00303 6.88349 9.32474 1.000 57.39840 159 LEU G C 1
ATOM 4730 O O . LEU D 1 159 ? -24.57193 5.76060 9.04188 1.000 51.44737 159 LEU G O 1
ATOM 4735 N N . GLN D 1 160 ? -24.21989 7.85371 9.82302 1.000 56.18165 160 GLN G N 1
ATOM 4736 C CA . GLN D 1 160 ? -22.76259 7.76150 9.89745 1.000 55.13585 160 GLN G CA 1
ATOM 4737 C C . GLN D 1 160 ? -22.27700 7.80096 11.34366 1.000 57.42681 160 GLN G C 1
ATOM 4738 O O . GLN D 1 160 ? -22.89110 8.43602 12.20514 1.000 60.36257 160 GLN G O 1
ATOM 4744 N N . SER D 1 161 ? -21.14705 7.13551 11.59691 1.000 61.04794 161 SER G N 1
ATOM 4745 C CA . SER D 1 161 ? -20.67302 6.89595 12.96343 1.000 60.47962 161 SER G CA 1
ATOM 4746 C C . SER D 1 161 ? -19.15088 6.83245 12.95021 1.000 60.30002 161 SER G C 1
ATOM 4747 O O . SER D 1 161 ? -18.57243 5.93426 12.33051 1.000 58.61874 161 SER G O 1
ATOM 4750 N N . GLY D 1 162 ? -18.50710 7.78270 13.62736 1.000 61.56811 162 GLY G N 1
ATOM 4751 C CA . GLY D 1 162 ? -17.09677 7.68088 13.94022 1.000 55.98112 162 GLY G CA 1
ATOM 4752 C C . GLY D 1 162 ? -16.14672 8.30819 12.94761 1.000 58.70802 162 GLY G C 1
ATOM 4753 O O . GLY D 1 162 ? -14.92904 8.21567 13.14341 1.000 68.11434 162 GLY G O 1
ATOM 4754 N N . ASN D 1 163 ? -16.65401 8.94432 11.89338 1.000 59.75597 163 ASN G N 1
ATOM 4755 C CA . ASN D 1 163 ? -15.82388 9.56776 10.86607 1.000 56.30865 163 ASN G CA 1
ATOM 4756 C C . ASN D 1 163 ? -16.04606 11.06889 10.75997 1.000 54.40444 163 ASN G C 1
ATOM 4757 O O . ASN D 1 163 ? -15.61732 11.67282 9.76810 1.000 54.53221 163 ASN G O 1
ATOM 4762 N N . SER D 1 164 ? -16.71641 11.67670 11.73830 1.000 47.45214 164 SER G N 1
ATOM 4763 C CA . SER D 1 164 ? -16.91398 13.11332 11.78990 1.000 50.31066 164 SER G CA 1
ATOM 4764 C C . SER D 1 164 ? -16.26270 13.69008 13.04640 1.000 53.32650 164 SER G C 1
ATOM 4765 O O . SER D 1 164 ? -15.99760 12.97566 14.01606 1.000 57.83122 164 SER G O 1
ATOM 4768 N N . GLN D 1 165 ? -15.96413 14.99319 13.00073 1.000 50.39257 165 GLN G N 1
ATOM 4769 C CA . GLN D 1 165 ? -15.48954 15.75217 14.15214 1.000 51.68629 165 GLN G CA 1
ATOM 4770 C C . GLN D 1 165 ? -16.20481 17.09359 14.21040 1.000 53.20947 165 GLN G C 1
ATOM 4771 O O . GLN D 1 165 ? -16.47641 17.71478 13.17511 1.000 48.06096 165 GLN G O 1
ATOM 4777 N N . GLU D 1 166 ? -16.49332 17.54561 15.42457 1.000 53.13416 166 GLU G N 1
ATOM 4778 C CA . GLU D 1 166 ? -17.14368 18.82875 15.60785 1.000 52.55875 166 GLU G CA 1
ATOM 4779 C C . GLU D 1 166 ? -16.18544 19.81782 16.24756 1.000 51.13122 166 GLU G C 1
ATOM 4780 O O . GLU D 1 166 ? -15.14933 19.45780 16.81512 1.000 52.12660 166 GLU G O 1
ATOM 4786 N N . SER D 1 167 ? -16.54398 21.08643 16.09325 1.000 46.61769 167 SER G N 1
ATOM 4787 C CA . SER D 1 167 ? -15.71778 22.20714 16.50527 1.000 45.38639 167 SER G CA 1
ATOM 4788 C C . SER D 1 167 ? -16.64445 23.40476 16.63601 1.000 44.88603 167 SER G C 1
ATOM 4789 O O . SER D 1 167 ? -17.46430 23.65704 15.74588 1.000 41.45785 167 SER G O 1
ATOM 4792 N N . VAL D 1 168 ? -16.53165 24.12065 17.75040 1.000 45.53342 168 VAL G N 1
ATOM 4793 C CA . VAL D 1 168 ? -17.47204 25.17846 18.09568 1.000 45.08190 168 VAL G CA 1
ATOM 4794 C C . VAL D 1 168 ? -16.70024 26.42889 18.50397 1.000 43.21687 168 VAL G C 1
ATOM 4795 O O . VAL D 1 168 ? -15.72250 26.34878 19.25858 1.000 38.37164 168 VAL G O 1
ATOM 4799 N N . THR D 1 169 ? -17.13442 27.57966 17.99053 1.000 43.12111 169 THR G N 1
ATOM 4800 C CA . THR D 1 169 ? -16.52678 28.83547 18.38626 1.000 44.10993 169 THR G CA 1
ATOM 4801 C C . THR D 1 169 ? -16.87077 29.17074 19.83423 1.000 50.80450 169 THR G C 1
ATOM 4802 O O . THR D 1 169 ? -17.82600 28.64264 20.43216 1.000 44.12172 169 THR G O 1
ATOM 4806 N N . GLU D 1 170 ? -16.05244 30.05264 20.40298 1.000 53.58260 170 GLU G N 1
ATOM 4807 C CA . GLU D 1 170 ? -16.43267 30.70188 21.63870 1.000 51.26006 170 GLU G CA 1
ATOM 4808 C C . GLU D 1 170 ? -17.59140 31.64550 21.37725 1.000 47.93087 170 GLU G C 1
ATOM 4809 O O . GLU D 1 170 ? -17.82970 32.07962 20.24529 1.000 45.61021 170 GLU G O 1
ATOM 4815 N N . GLN D 1 171 ? -18.34318 31.91573 22.43648 1.000 47.42366 171 GLN G N 1
ATOM 4816 C CA . GLN D 1 171 ? -19.51884 32.76713 22.33322 1.000 49.22706 171 GLN G CA 1
ATOM 4817 C C . GLN D 1 171 ? -19.18178 34.10608 21.67467 1.000 49.47052 171 GLN G C 1
ATOM 4818 O O . GLN D 1 171 ? -18.14365 34.71356 21.94577 1.000 45.83453 171 GLN G O 1
ATOM 4824 N N . ASP D 1 172 ? -20.07446 34.56227 20.80279 1.000 48.62914 172 ASP G N 1
ATOM 4825 C CA . ASP D 1 172 ? -19.84214 35.78609 20.05097 1.000 50.66000 172 ASP G CA 1
ATOM 4826 C C . ASP D 1 172 ? -19.90901 37.01708 20.96110 1.000 51.17722 172 ASP G C 1
ATOM 4827 O O . ASP D 1 172 ? -20.75688 37.10986 21.85643 1.000 48.41822 172 ASP G O 1
ATOM 4832 N N . SER D 1 173 ? -19.02198 37.98287 20.70029 1.000 51.60275 173 SER G N 1
ATOM 4833 C CA . SER D 1 173 ? -18.93647 39.17763 21.53781 1.000 51.38206 173 SER G CA 1
ATOM 4834 C C . SER D 1 173 ? -20.12271 40.12115 21.35605 1.000 55.09776 173 SER G C 1
ATOM 4835 O O . SER D 1 173 ? -20.43804 40.87883 22.28398 1.000 54.95180 173 SER G O 1
ATOM 4838 N N . LYS D 1 174 ? -20.79216 40.11610 20.19512 1.000 54.80486 174 LYS G N 1
ATOM 4839 C CA . LYS D 1 174 ? -21.90296 41.04973 20.02605 1.000 53.47749 174 LYS G CA 1
ATOM 4840 C C . LYS D 1 174 ? -23.28067 40.43221 20.20867 1.000 48.24931 174 LYS G C 1
ATOM 4841 O O . LYS D 1 174 ? -24.15253 41.09346 20.77483 1.000 50.41162 174 LYS G O 1
ATOM 4847 N N . ASP D 1 175 ? -23.52223 39.20145 19.76570 1.000 45.89967 175 ASP G N 1
ATOM 4848 C CA . ASP D 1 175 ? -24.85727 38.61607 19.85895 1.000 43.05336 175 ASP G CA 1
ATOM 4849 C C . ASP D 1 175 ? -24.94639 37.37570 20.73632 1.000 47.11794 175 ASP G C 1
ATOM 4850 O O . ASP D 1 175 ? -26.00326 36.73689 20.75750 1.000 51.28324 175 ASP G O 1
ATOM 4855 N N . SER D 1 176 ? -23.85816 36.96781 21.38386 1.000 46.71894 176 SER G N 1
ATOM 4856 C CA . SER D 1 176 ? -23.85364 35.88107 22.35760 1.000 43.97235 176 SER G CA 1
ATOM 4857 C C . SER D 1 176 ? -24.25715 34.54403 21.76501 1.000 40.55007 176 SER G C 1
ATOM 4858 O O . SER D 1 176 ? -24.70992 33.66629 22.49477 1.000 44.00967 176 SER G O 1
ATOM 4861 N N . THR D 1 177 ? -24.09278 34.34639 20.46230 1.000 43.32608 177 THR G N 1
ATOM 4862 C CA . THR D 1 177 ? -24.41124 33.06354 19.84558 1.000 46.42488 177 THR G CA 1
ATOM 4863 C C . THR D 1 177 ? -23.15241 32.23001 19.59379 1.000 47.03169 177 THR G C 1
ATOM 4864 O O . THR D 1 177 ? -22.02428 32.73334 19.56419 1.000 44.42652 177 THR G O 1
ATOM 4868 N N . TYR D 1 178 ? -23.36928 30.93348 19.41305 1.000 47.39725 178 TYR G N 1
ATOM 4869 C CA . TYR D 1 178 ? -22.32890 29.99050 19.03329 1.000 45.77591 178 TYR G CA 1
ATOM 4870 C C . TYR D 1 178 ? -22.43273 29.67832 17.54110 1.000 44.53857 178 TYR G C 1
ATOM 4871 O O . TYR D 1 178 ? -23.43986 29.97133 16.88932 1.000 41.55903 178 TYR G O 1
ATOM 4880 N N . SER D 1 179 ? -21.37068 29.07224 17.00824 1.000 41.41196 179 SER G N 1
ATOM 4881 C CA . SER D 1 179 ? -21.33974 28.55357 15.64697 1.000 38.42985 179 SER G CA 1
ATOM 4882 C C . SER D 1 179 ? -20.56203 27.24243 15.67174 1.000 39.73203 179 SER G C 1
ATOM 4883 O O . SER D 1 179 ? -19.62227 27.08071 16.45136 1.000 38.90014 179 SER G O 1
ATOM 4886 N N . LEU D 1 180 ? -20.97011 26.29443 14.83434 1.000 38.05486 180 LEU G N 1
ATOM 4887 C CA . LEU D 1 180 ? -20.45396 24.93860 14.92178 1.000 37.31746 180 LEU G CA 1
ATOM 4888 C C . LEU D 1 180 ? -20.18814 24.40435 13.52531 1.000 42.88505 180 LEU G C 1
ATOM 4889 O O . LEU D 1 180 ? -20.95983 24.66113 12.59739 1.000 38.41199 180 LEU G O 1
ATOM 4894 N N . SER D 1 181 ? -19.09193 23.65673 13.38708 1.000 44.47556 181 SER G N 1
ATOM 4895 C CA . SER D 1 181 ? -18.70698 23.03824 12.12807 1.000 42.41619 181 SER G CA 1
ATOM 4896 C C . SER D 1 181 ? -18.53115 21.55406 12.37936 1.000 47.76067 181 SER G C 1
ATOM 4897 O O . SER D 1 181 ? -17.85334 21.15657 13.33453 1.000 50.26826 181 SER G O 1
ATOM 4900 N N . SER D 1 182 ? -19.16934 20.74703 11.53813 1.000 49.74196 182 SER G N 1
ATOM 4901 C CA . SER D 1 182 ? -19.06438 19.29854 11.57429 1.000 48.62816 182 SER G CA 1
ATOM 4902 C C . SER D 1 182 ? -18.43792 18.86425 10.26284 1.000 47.20843 182 SER G C 1
ATOM 4903 O O . SER D 1 182 ? -18.92240 19.24894 9.19141 1.000 46.59053 182 SER G O 1
ATOM 4906 N N . THR D 1 183 ? -17.36213 18.08037 10.34470 1.000 43.13046 183 THR G N 1
ATOM 4907 C CA . THR D 1 183 ? -16.61774 17.65808 9.16477 1.000 42.21112 183 THR G CA 1
ATOM 4908 C C . THR D 1 183 ? -16.65957 16.14797 9.04792 1.000 47.57443 183 THR G C 1
ATOM 4909 O O . THR D 1 183 ? -16.11919 15.44837 9.90942 1.000 52.61102 183 THR G O 1
ATOM 4913 N N . LEU D 1 184 ? -17.25905 15.65668 7.96458 1.000 43.18296 184 LEU G N 1
ATOM 4914 C CA . LEU D 1 184 ? -17.28695 14.23659 7.64942 1.000 44.66789 184 LEU G CA 1
ATOM 4915 C C . LEU D 1 184 ? -16.11433 13.88910 6.73821 1.000 47.04762 184 LEU G C 1
ATOM 4916 O O . LEU D 1 184 ? -15.92926 14.51886 5.68999 1.000 43.79139 184 LEU G O 1
ATOM 4921 N N . THR D 1 185 ? -15.32126 12.89189 7.13182 1.000 50.83708 185 THR G N 1
ATOM 4922 C CA . THR D 1 185 ? -14.08460 12.58197 6.42487 1.000 49.10248 185 THR G CA 1
ATOM 4923 C C . THR D 1 185 ? -14.17999 11.19472 5.81806 1.000 50.22536 185 THR G C 1
ATOM 4924 O O . THR D 1 185 ? -14.32672 10.20282 6.54212 1.000 55.26236 185 THR G O 1
ATOM 4928 N N . LEU D 1 186 ? -14.07861 11.14426 4.48779 1.000 46.88123 186 LEU G N 1
ATOM 4929 C CA . LEU D 1 186 ? -14.22161 9.94221 3.68368 1.000 48.36016 186 LEU G CA 1
ATOM 4930 C C . LEU D 1 186 ? -13.01669 9.80249 2.75374 1.000 49.31826 186 LEU G C 1
ATOM 4931 O O . LEU D 1 186 ? -12.34252 10.78366 2.40808 1.000 44.54125 186 LEU G O 1
ATOM 4936 N N . SER D 1 187 ? -12.75534 8.56550 2.33778 1.000 52.46155 187 SER G N 1
ATOM 4937 C CA . SER D 1 187 ? -11.82749 8.34346 1.24001 1.000 51.42093 187 SER G CA 1
ATOM 4938 C C . SER D 1 187 ? -12.48979 8.73424 -0.06831 1.000 52.36496 187 SER G C 1
ATOM 4939 O O . SER D 1 187 ? -13.72098 8.70556 -0.19621 1.000 48.29191 187 SER G O 1
ATOM 4942 N N . LYS D 1 188 ? -11.66234 9.10169 -1.05335 1.000 50.94068 188 LYS G N 1
ATOM 4943 C CA . LYS D 1 188 ? -12.22365 9.40209 -2.36518 1.000 50.88530 188 LYS G CA 1
ATOM 4944 C C . LYS D 1 188 ? -12.99314 8.19751 -2.92455 1.000 51.81723 188 LYS G C 1
ATOM 4945 O O . LYS D 1 188 ? -14.07737 8.35755 -3.50625 1.000 46.64866 188 LYS G O 1
ATOM 4951 N N . ALA D 1 189 ? -12.45784 6.98344 -2.73495 1.000 49.67096 189 ALA G N 1
ATOM 4952 C CA . ALA D 1 189 ? -13.09385 5.77616 -3.26157 1.000 53.24452 189 ALA G CA 1
ATOM 4953 C C . ALA D 1 189 ? -14.57802 5.70834 -2.89552 1.000 54.65659 189 ALA G C 1
ATOM 4954 O O . ALA D 1 189 ? -15.44450 5.59284 -3.77396 1.000 50.24461 189 ALA G O 1
ATOM 4956 N N . ASP D 1 190 ? -14.89883 5.78650 -1.59670 1.000 54.21930 190 ASP G N 1
ATOM 4957 C CA . ASP D 1 190 ? -16.29533 5.62120 -1.20334 1.000 56.25367 190 ASP G CA 1
ATOM 4958 C C . ASP D 1 190 ? -17.10062 6.91061 -1.27456 1.000 51.29644 190 ASP G C 1
ATOM 4959 O O . ASP D 1 190 ? -18.32711 6.83574 -1.40685 1.000 50.54790 190 ASP G O 1
ATOM 4964 N N . TYR D 1 191 ? -16.45774 8.08285 -1.21955 1.000 49.73176 191 TYR G N 1
ATOM 4965 C CA . TYR D 1 191 ? -17.18675 9.29831 -1.55928 1.000 45.52193 191 TYR G CA 1
ATOM 4966 C C . TYR D 1 191 ? -17.77398 9.19613 -2.96381 1.000 47.62964 191 TYR G C 1
ATOM 4967 O O . TYR D 1 191 ? -18.90251 9.64970 -3.20778 1.000 43.55189 191 TYR G O 1
ATOM 4976 N N . GLU D 1 192 ? -17.03575 8.56932 -3.89425 1.000 50.46903 192 GLU G N 1
ATOM 4977 C CA . GLU D 1 192 ? -17.47939 8.43452 -5.28023 1.000 49.42313 192 GLU G CA 1
ATOM 4978 C C . GLU D 1 192 ? -18.53536 7.35348 -5.49080 1.000 49.33080 192 GLU G C 1
ATOM 4979 O O . GLU D 1 192 ? -19.16064 7.33640 -6.55599 1.000 48.29448 192 GLU G O 1
ATOM 4985 N N . LYS D 1 193 ? -18.77233 6.45926 -4.52959 1.000 46.03900 193 LYS G N 1
ATOM 4986 C CA . LYS D 1 193 ? -19.80174 5.44663 -4.72871 1.000 46.74474 193 LYS G CA 1
ATOM 4987 C C . LYS D 1 193 ? -21.12761 5.80548 -4.06888 1.000 49.00614 193 LYS G C 1
ATOM 4988 O O . LYS D 1 193 ? -21.97958 4.92864 -3.89367 1.000 48.92751 193 LYS G O 1
ATOM 4994 N N . HIS D 1 194 ? -21.33710 7.07436 -3.72435 1.000 46.57797 194 HIS G N 1
ATOM 4995 C CA . HIS D 1 194 ? -22.60714 7.50011 -3.16296 1.000 44.27125 194 HIS G CA 1
ATOM 4996 C C . HIS D 1 194 ? -22.99911 8.83146 -3.78689 1.000 44.37542 194 HIS G C 1
ATOM 4997 O O . HIS D 1 194 ? -22.14752 9.58152 -4.26412 1.000 48.75199 194 HIS G O 1
ATOM 5004 N N . LYS D 1 195 ? -24.30265 9.10199 -3.82162 1.000 47.35701 195 LYS G N 1
ATOM 5005 C CA . LYS D 1 195 ? -24.81625 10.31576 -4.44532 1.000 49.44140 195 LYS G CA 1
ATOM 5006 C C . LYS D 1 195 ? -25.21028 11.37402 -3.42034 1.000 50.60247 195 LYS G C 1
ATOM 5007 O O . LYS D 1 195 ? -24.67908 12.49313 -3.44741 1.000 46.82496 195 LYS G O 1
ATOM 5013 N N . VAL D 1 196 ? -26.14191 11.05276 -2.52531 1.000 44.13734 196 VAL G N 1
ATOM 5014 C CA . VAL D 1 196 ? -26.76115 12.07611 -1.69362 1.000 46.80517 196 VAL G CA 1
ATOM 5015 C C . VAL D 1 196 ? -26.03642 12.16767 -0.36104 1.000 48.56690 196 VAL G C 1
ATOM 5016 O O . VAL D 1 196 ? -25.99468 11.19754 0.40577 1.000 52.00608 196 VAL G O 1
ATOM 5020 N N . TYR D 1 197 ? -25.48048 13.34597 -0.08525 1.000 45.48618 197 TYR G N 1
ATOM 5021 C CA . TYR D 1 197 ? -24.82176 13.65800 1.17432 1.000 43.59634 197 TYR G CA 1
ATOM 5022 C C . TYR D 1 197 ? -25.65325 14.70079 1.91631 1.000 42.11201 197 TYR G C 1
ATOM 5023 O O . TYR D 1 197 ? -26.00228 15.73604 1.33446 1.000 40.88298 197 TYR G O 1
ATOM 5032 N N . ALA D 1 198 ? -25.97790 14.42574 3.19104 1.000 36.21558 198 ALA G N 1
ATOM 5033 C CA . ALA D 1 198 ? -26.85490 15.29196 3.97712 1.000 38.52826 198 ALA G CA 1
ATOM 5034 C C . ALA D 1 198 ? -26.45708 15.31995 5.44909 1.000 43.13090 198 ALA G C 1
ATOM 5035 O O . ALA D 1 198 ? -26.07748 14.29621 6.02439 1.000 45.52490 198 ALA G O 1
ATOM 5037 N N . CYS D 1 199 ? -26.55008 16.49713 6.06087 1.000 47.09533 199 CYS G N 1
ATOM 5038 C CA . CYS D 1 199 ? -26.50674 16.62329 7.51398 1.000 54.07814 199 CYS G CA 1
ATOM 5039 C C . CYS D 1 199 ? -27.86596 17.09435 8.01388 1.000 57.21030 199 CYS G C 1
ATOM 5040 O O . CYS D 1 199 ? -28.53432 17.91220 7.36631 1.000 55.37570 199 CYS G O 1
ATOM 5043 N N . GLU D 1 200 ? -28.27386 16.54241 9.15551 1.000 62.74305 200 GLU G N 1
ATOM 5044 C CA . GLU D 1 200 ? -29.57202 16.79253 9.76825 1.000 60.27454 200 GLU G CA 1
ATOM 5045 C C . GLU D 1 200 ? -29.33996 17.36222 11.16416 1.000 58.53851 200 GLU G C 1
ATOM 5046 O O . GLU D 1 200 ? -28.66377 16.73943 11.99360 1.000 58.67236 200 GLU G O 1
ATOM 5052 N N . VAL D 1 201 ? -29.89334 18.54155 11.42223 1.000 52.63863 201 VAL G N 1
ATOM 5053 C CA . VAL D 1 201 ? -29.65064 19.26552 12.66438 1.000 58.19504 201 VAL G CA 1
ATOM 5054 C C . VAL D 1 201 ? -30.90280 19.22899 13.53107 1.000 58.55369 201 VAL G C 1
ATOM 5055 O O . VAL D 1 201 ? -31.97304 19.68390 13.10884 1.000 54.03875 201 VAL G O 1
ATOM 5059 N N . THR D 1 202 ? -30.76209 18.71232 14.74974 1.000 58.81560 202 THR G N 1
ATOM 5060 C CA . THR D 1 202 ? -31.73159 18.95308 15.80835 1.000 60.88083 202 THR G CA 1
ATOM 5061 C C . THR D 1 202 ? -31.20982 20.05709 16.72971 1.000 62.65161 202 THR G C 1
ATOM 5062 O O . THR D 1 202 ? -30.02736 20.06777 17.10102 1.000 59.78503 202 THR G O 1
ATOM 5066 N N . HIS D 1 203 ? -32.09582 20.99510 17.08033 1.000 59.05608 203 HIS G N 1
ATOM 5067 C CA . HIS D 1 203 ? -31.76334 22.07793 17.99621 1.000 51.98262 203 HIS G CA 1
ATOM 5068 C C . HIS D 1 203 ? -33.03656 22.58157 18.64989 1.000 53.20946 203 HIS G C 1
ATOM 5069 O O . HIS D 1 203 ? -34.08526 22.65047 18.00402 1.000 54.43345 203 HIS G O 1
ATOM 5076 N N . GLN D 1 204 ? -32.92049 22.94787 19.92620 1.000 53.99068 204 GLN G N 1
ATOM 5077 C CA . GLN D 1 204 ? -33.99913 23.52908 20.72092 1.000 55.18303 204 GLN G CA 1
ATOM 5078 C C . GLN D 1 204 ? -34.82626 24.57397 19.97049 1.000 55.39078 204 GLN G C 1
ATOM 5079 O O . GLN D 1 204 ? -36.03328 24.69867 20.19483 1.000 60.30731 204 GLN G O 1
ATOM 5085 N N . GLY D 1 205 ? -34.20233 25.33829 19.08855 1.000 51.31222 205 GLY G N 1
ATOM 5086 C CA . GLY D 1 205 ? -34.93756 26.37036 18.39506 1.000 49.80383 205 GLY G CA 1
ATOM 5087 C C . GLY D 1 205 ? -35.52190 25.97021 17.05976 1.000 54.72010 205 GLY G C 1
ATOM 5088 O O . GLY D 1 205 ? -35.96873 26.84272 16.30428 1.000 53.73753 205 GLY G O 1
ATOM 5089 N N . LEU D 1 206 ? -35.52407 24.68295 16.72969 1.000 54.79650 206 LEU G N 1
ATOM 5090 C CA . LEU D 1 206 ? -36.17055 24.19383 15.52109 1.000 58.66782 206 LEU G CA 1
ATOM 5091 C C . LEU D 1 206 ? -37.30204 23.24593 15.89328 1.000 62.86582 206 LEU G C 1
ATOM 5092 O O . LEU D 1 206 ? -37.11315 22.32447 16.69911 1.000 63.73849 206 LEU G O 1
ATOM 5097 N N . SER D 1 207 ? -38.47323 23.48011 15.29647 1.000 67.58732 207 SER G N 1
ATOM 5098 C CA . SER D 1 207 ? -39.61890 22.59698 15.48826 1.000 69.27765 207 SER G CA 1
ATOM 5099 C C . SER D 1 207 ? -39.28067 21.17790 15.06507 1.000 69.63436 207 SER G C 1
ATOM 5100 O O . SER D 1 207 ? -39.31138 20.24015 15.87025 1.000 67.23490 207 SER G O 1
ATOM 5103 N N . SER D 1 208 ? -38.95638 21.01476 13.80011 1.000 76.04239 208 SER G N 1
ATOM 5104 C CA . SER D 1 208 ? -38.55539 19.82030 13.09435 1.000 75.15173 208 SER G CA 1
ATOM 5105 C C . SER D 1 208 ? -37.07295 19.89083 12.76253 1.000 71.16186 208 SER G C 1
ATOM 5106 O O . SER D 1 208 ? -36.56241 20.97501 12.45687 1.000 64.34303 208 SER G O 1
ATOM 5109 N N . PRO D 1 209 ? -36.36028 18.76950 12.84310 1.000 73.84348 209 PRO G N 1
ATOM 5110 C CA . PRO D 1 209 ? -34.98433 18.72633 12.33506 1.000 69.62945 209 PRO G CA 1
ATOM 5111 C C . PRO D 1 209 ? -34.87926 19.28015 10.91939 1.000 66.03547 209 PRO G C 1
ATOM 5112 O O . PRO D 1 209 ? -35.66133 18.92767 10.03208 1.000 70.11846 209 PRO G O 1
ATOM 5116 N N . VAL D 1 210 ? -33.89719 20.17464 10.71827 1.000 62.87814 210 VAL G N 1
ATOM 5117 C CA . VAL D 1 210 ? -33.58434 20.75642 9.41669 1.000 57.08714 210 VAL G CA 1
ATOM 5118 C C . VAL D 1 210 ? -32.57235 19.86289 8.71885 1.000 58.82521 210 VAL G C 1
ATOM 5119 O O . VAL D 1 210 ? -31.65421 19.33478 9.36207 1.000 56.46785 210 VAL G O 1
ATOM 5123 N N . THR D 1 211 ? -32.74042 19.67938 7.40326 1.000 59.52090 211 THR G N 1
ATOM 5124 C CA . THR D 1 211 ? -31.78094 18.95472 6.57391 1.000 55.47862 211 THR G CA 1
ATOM 5125 C C . THR D 1 211 ? -31.31744 19.81526 5.40236 1.000 54.36626 211 THR G C 1
ATOM 5126 O O . THR D 1 211 ? -32.12484 20.46652 4.72924 1.000 54.14574 211 THR G O 1
ATOM 5130 N N . LYS D 1 212 ? -30.00920 19.84188 5.18818 1.000 49.81311 212 LYS G N 1
ATOM 5131 C CA . LYS D 1 212 ? -29.42769 20.40657 3.98655 1.000 47.33600 212 LYS G CA 1
ATOM 5132 C C . LYS D 1 212 ? -28.61159 19.30809 3.31913 1.000 48.78973 212 LYS G C 1
ATOM 5133 O O . LYS D 1 212 ? -28.02395 18.45843 4.00481 1.000 48.36349 212 LYS G O 1
ATOM 5139 N N . SER D 1 213 ? -28.59658 19.29669 1.98758 1.000 45.44129 213 SER G N 1
ATOM 5140 C CA . SER D 1 213 ? -27.90762 18.22218 1.28652 1.000 42.14379 213 SER G CA 1
ATOM 5141 C C . SER D 1 213 ? -27.56143 18.66413 -0.12577 1.000 41.51929 213 SER G C 1
ATOM 5142 O O . SER D 1 213 ? -28.06055 19.67624 -0.62396 1.000 46.44625 213 SER G O 1
ATOM 5145 N N . PHE D 1 214 ? -26.69290 17.87538 -0.76310 1.000 41.39467 214 PHE G N 1
ATOM 5146 C CA . PHE D 1 214 ? -26.31779 18.03673 -2.16235 1.000 37.44162 214 PHE G CA 1
ATOM 5147 C C . PHE D 1 214 ? -26.17338 16.66706 -2.81755 1.000 44.10216 214 PHE G C 1
ATOM 5148 O O . PHE D 1 214 ? -26.04596 15.64251 -2.14293 1.000 47.04853 214 PHE G O 1
ATOM 5156 N N . ASN D 1 215 ? -26.17308 16.66285 -4.14871 1.000 46.46199 215 ASN G N 1
ATOM 5157 C CA . ASN D 1 215 ? -25.92469 15.47139 -4.94913 1.000 46.96570 215 ASN G CA 1
ATOM 5158 C C . ASN D 1 215 ? -24.52478 15.56507 -5.53664 1.000 56.31780 215 ASN G C 1
ATOM 5159 O O . ASN D 1 215 ? -24.13416 16.62424 -6.03034 1.000 59.02491 215 ASN G O 1
ATOM 5164 N N . ARG D 1 216 ? -23.77957 14.45142 -5.51181 1.000 57.09376 216 ARG G N 1
ATOM 5165 C CA . ARG D 1 216 ? -22.34435 14.51678 -5.79318 1.000 49.95518 216 ARG G CA 1
ATOM 5166 C C . ARG D 1 216 ? -22.03885 15.05819 -7.19857 1.000 62.16708 216 ARG G C 1
ATOM 5167 O O . ARG D 1 216 ? -21.19788 15.94690 -7.35752 1.000 68.05780 216 ARG G O 1
ATOM 5175 N N . GLY D 1 217 ? -22.66089 14.52208 -8.23753 1.000 56.07523 217 GLY G N 1
ATOM 5176 C CA . GLY D 1 217 ? -22.32362 14.99456 -9.57513 1.000 66.21974 217 GLY G CA 1
ATOM 5177 C C . GLY D 1 217 ? -22.57836 16.47712 -9.76401 1.000 76.04799 217 GLY G C 1
ATOM 5178 O O . GLY D 1 217 ? -21.76389 17.19038 -10.39020 1.000 76.02994 217 GLY G O 1
ATOM 5179 N N . GLU D 1 218 ? -23.66705 16.96044 -9.13975 1.000 80.54770 218 GLU G N 1
ATOM 5180 C CA . GLU D 1 218 ? -24.05340 18.34805 -8.92903 1.000 73.78350 218 GLU G CA 1
ATOM 5181 C C . GLU D 1 218 ? -23.13020 19.35081 -8.16927 1.000 69.71421 218 GLU G C 1
ATOM 5182 O O . GLU D 1 218 ? -23.32452 19.87388 -7.11507 1.000 70.74817 218 GLU G O 1
ATOM 5188 N N . GLN E 2 1 ? -0.73538 55.35225 22.25194 1.000 71.35493 1 GLN H N 1
ATOM 5189 C CA . GLN E 2 1 ? -0.99483 54.28954 23.21786 1.000 70.47251 1 GLN H CA 1
ATOM 5190 C C . GLN E 2 1 ? 0.03945 53.15371 23.11540 1.000 63.33231 1 GLN H C 1
ATOM 5191 O O . GLN E 2 1 ? 0.74305 53.01416 22.10531 1.000 58.84253 1 GLN H O 1
ATOM 5197 N N . VAL E 2 2 ? 0.10047 52.34630 24.17749 1.000 60.55624 2 VAL H N 1
ATOM 5198 C CA . VAL E 2 2 ? 1.13837 51.32948 24.33648 1.000 53.55814 2 VAL H CA 1
ATOM 5199 C C . VAL E 2 2 ? 0.93034 50.17397 23.36494 1.000 51.89427 2 VAL H C 1
ATOM 5200 O O . VAL E 2 2 ? -0.15282 49.57675 23.29015 1.000 53.79245 2 VAL H O 1
ATOM 5204 N N . GLN E 2 3 ? 1.98270 49.83790 22.62919 1.000 48.90901 3 GLN H N 1
ATOM 5205 C CA . GLN E 2 3 ? 1.98294 48.70084 21.72138 1.000 50.14329 3 GLN H CA 1
ATOM 5206 C C . GLN E 2 3 ? 3.18493 47.84023 22.06125 1.000 47.99644 3 GLN H C 1
ATOM 5207 O O . GLN E 2 3 ? 4.28345 48.36703 22.25842 1.000 51.50464 3 GLN H O 1
ATOM 5213 N N . LEU E 2 4 ? 2.97939 46.53197 22.15377 1.000 42.17540 4 LEU H N 1
ATOM 5214 C CA . LEU E 2 4 ? 4.05956 45.58289 22.40454 1.000 42.75822 4 LEU H CA 1
ATOM 5215 C C . LEU E 2 4 ? 3.93624 44.49973 21.35740 1.000 46.70340 4 LEU H C 1
ATOM 5216 O O . LEU E 2 4 ? 2.96905 43.72940 21.36655 1.000 50.31570 4 LEU H O 1
ATOM 5221 N N . VAL E 2 5 ? 4.88720 44.44148 20.44283 1.000 48.07816 5 VAL H N 1
ATOM 5222 C CA . VAL E 2 5 ? 4.72936 43.59154 19.27927 1.000 52.60294 5 VAL H CA 1
ATOM 5223 C C . VAL E 2 5 ? 5.83265 42.55483 19.37608 1.000 50.62882 5 VAL H C 1
ATOM 5224 O O . VAL E 2 5 ? 7.02279 42.87795 19.27956 1.000 48.60374 5 VAL H O 1
ATOM 5228 N N . GLU E 2 6 ? 5.44812 41.31726 19.60597 1.000 52.38807 6 GLU H N 1
ATOM 5229 C CA . GLU E 2 6 ? 6.41631 40.27935 19.87685 1.000 49.15846 6 GLU H CA 1
ATOM 5230 C C . GLU E 2 6 ? 6.43678 39.26351 18.75340 1.000 48.67292 6 GLU H C 1
ATOM 5231 O O . GLU E 2 6 ? 5.39667 38.88929 18.21177 1.000 52.32608 6 GLU H O 1
ATOM 5237 N N . SER E 2 7 ? 7.63577 38.85740 18.38989 1.000 47.27833 7 SER H N 1
ATOM 5238 C CA . SER E 2 7 ? 7.85644 37.85450 17.37521 1.000 44.32104 7 SER H CA 1
ATOM 5239 C C . SER E 2 7 ? 8.80778 36.81984 17.93811 1.000 47.36562 7 SER H C 1
ATOM 5240 O O . SER E 2 7 ? 9.27421 36.91923 19.08363 1.000 45.14144 7 SER H O 1
ATOM 5243 N N . GLY E 2 8 ? 9.10375 35.82652 17.11168 1.000 47.44968 8 GLY H N 1
ATOM 5244 C CA . GLY E 2 8 ? 10.16551 34.89251 17.40092 1.000 41.53790 8 GLY H CA 1
ATOM 5245 C C . GLY E 2 8 ? 9.70913 33.49280 17.69121 1.000 43.00759 8 GLY H C 1
ATOM 5246 O O . GLY E 2 8 ? 10.56064 32.60149 17.82164 1.000 47.82937 8 GLY H O 1
ATOM 5247 N N . GLY E 2 9 ? 8.40528 33.25377 17.77442 1.000 41.41364 9 GLY H N 1
ATOM 5248 C CA . GLY E 2 9 ? 7.93427 31.95122 18.20743 1.000 38.48468 9 GLY H CA 1
ATOM 5249 C C . GLY E 2 9 ? 8.13290 30.83023 17.20900 1.000 40.82554 9 GLY H C 1
ATOM 5250 O O . GLY E 2 9 ? 8.96275 30.91841 16.29730 1.000 45.16676 9 GLY H O 1
ATOM 5251 N N . GLY E 2 10 ? 7.37774 29.75107 17.39841 1.000 40.54850 10 GLY H N 1
ATOM 5252 C CA . GLY E 2 10 ? 7.34709 28.64432 16.47595 1.000 36.96645 10 GLY H CA 1
ATOM 5253 C C . GLY E 2 10 ? 7.76089 27.32406 17.10810 1.000 39.03077 10 GLY H C 1
ATOM 5254 O O . GLY E 2 10 ? 7.82293 27.16284 18.33358 1.000 38.64266 10 GLY H O 1
ATOM 5255 N N . LEU E 2 11 ? 8.01411 26.35548 16.22329 1.000 38.33764 11 LEU H N 1
ATOM 5256 C CA . LEU E 2 11 ? 8.39232 24.98821 16.55092 1.000 41.13323 11 LEU H CA 1
ATOM 5257 C C . LEU E 2 11 ? 9.87636 24.88459 16.90468 1.000 39.15500 11 LEU H C 1
ATOM 5258 O O . LEU E 2 11 ? 10.72431 25.49722 16.25038 1.000 38.44640 11 LEU H O 1
ATOM 5263 N N . VAL E 2 12 ? 10.19719 24.07798 17.91448 1.000 38.22899 12 VAL H N 1
ATOM 5264 C CA . VAL E 2 12 ? 11.58784 23.93498 18.35107 1.000 39.92001 12 VAL H CA 1
ATOM 5265 C C . VAL E 2 12 ? 11.79850 22.53024 18.90581 1.000 41.27560 12 VAL H C 1
ATOM 5266 O O . VAL E 2 12 ? 10.92548 21.96293 19.57105 1.000 44.07686 12 VAL H O 1
ATOM 5270 N N . LYS E 2 13 ? 12.95666 21.95964 18.59649 1.000 44.83562 13 LYS H N 1
ATOM 5271 C CA . LYS E 2 13 ? 13.26050 20.59675 19.01754 1.000 45.79554 13 LYS H CA 1
ATOM 5272 C C . LYS E 2 13 ? 13.55857 20.57748 20.51825 1.000 49.01741 13 LYS H C 1
ATOM 5273 O O . LYS E 2 13 ? 14.17329 21.52542 21.03785 1.000 45.41073 13 LYS H O 1
ATOM 5279 N N . PRO E 2 14 ? 13.16217 19.51833 21.23362 1.000 43.72452 14 PRO H N 1
ATOM 5280 C CA . PRO E 2 14 ? 13.55072 19.39571 22.64620 1.000 46.18152 14 PRO H CA 1
ATOM 5281 C C . PRO E 2 14 ? 15.04609 19.59669 22.80537 1.000 38.74999 14 PRO H C 1
ATOM 5282 O O . PRO E 2 14 ? 15.84136 19.08390 22.02424 1.000 45.33919 14 PRO H O 1
ATOM 5286 N N . GLY E 2 15 ? 15.42709 20.38485 23.79977 1.000 40.94733 15 GLY H N 1
ATOM 5287 C CA . GLY E 2 15 ? 16.81795 20.72427 23.99892 1.000 40.72662 15 GLY H CA 1
ATOM 5288 C C . GLY E 2 15 ? 17.29776 21.87930 23.15766 1.000 46.97359 15 GLY H C 1
ATOM 5289 O O . GLY E 2 15 ? 18.41709 22.37255 23.37936 1.000 52.25866 15 GLY H O 1
ATOM 5290 N N . GLY E 2 16 ? 16.48216 22.34550 22.21827 1.000 46.06557 16 GLY H N 1
ATOM 5291 C CA . GLY E 2 16 ? 16.87620 23.42029 21.33591 1.000 46.87057 16 GLY H CA 1
ATOM 5292 C C . GLY E 2 16 ? 16.85015 24.77539 22.01046 1.000 46.36869 16 GLY H C 1
ATOM 5293 O O . GLY E 2 16 ? 16.77603 24.90048 23.23440 1.000 51.72874 16 GLY H O 1
ATOM 5294 N N . SER E 2 17 ? 16.89296 25.80970 21.18280 1.000 43.91489 17 SER H N 1
ATOM 5295 C CA . SER E 2 17 ? 16.96533 27.17745 21.66169 1.000 45.83965 17 SER H CA 1
ATOM 5296 C C . SER E 2 17 ? 16.07330 28.05603 20.80160 1.000 44.82741 17 SER H C 1
ATOM 5297 O O . SER E 2 17 ? 15.68167 27.68050 19.69406 1.000 47.64076 17 SER H O 1
ATOM 5300 N N . LEU E 2 18 ? 15.76217 29.24087 21.32190 1.000 42.01634 18 LEU H N 1
ATOM 5301 C CA . LEU E 2 18 ? 14.81783 30.11638 20.64647 1.000 43.13620 18 LEU H CA 1
ATOM 5302 C C . LEU E 2 18 ? 14.95176 31.52253 21.21542 1.000 40.47199 18 LEU H C 1
ATOM 5303 O O . LEU E 2 18 ? 15.35838 31.69735 22.36723 1.000 40.72283 18 LEU H O 1
ATOM 5308 N N . ARG E 2 19 ? 14.62642 32.52479 20.39715 1.000 41.14441 19 ARG H N 1
ATOM 5309 C CA . ARG E 2 19 ? 14.74260 33.92024 20.81483 1.000 40.19182 19 ARG H CA 1
ATOM 5310 C C . ARG E 2 19 ? 13.45570 34.68329 20.52646 1.000 40.07485 19 ARG H C 1
ATOM 5311 O O . ARG E 2 19 ? 13.08256 34.87088 19.36336 1.000 40.66874 19 ARG H O 1
ATOM 5319 N N . LEU E 2 20 ? 12.79020 35.13465 21.58573 1.000 37.79954 20 LEU H N 1
ATOM 5320 C CA . LEU E 2 20 ? 11.57031 35.92173 21.47627 1.000 36.73900 20 LEU H CA 1
ATOM 5321 C C . LEU E 2 20 ? 11.94092 37.38725 21.59424 1.000 40.34038 20 LEU H C 1
ATOM 5322 O O . LEU E 2 20 ? 12.70498 37.76823 22.49038 1.000 42.98365 20 LEU H O 1
ATOM 5327 N N . SER E 2 21 ? 11.43260 38.19461 20.67000 1.000 46.69489 21 SER H N 1
ATO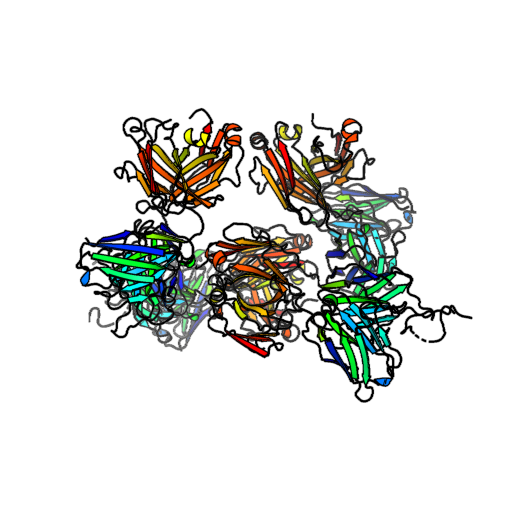M 5328 C CA . SER E 2 21 ? 11.62591 39.63593 20.67290 1.000 43.69359 21 SER H CA 1
ATOM 5329 C C . SER E 2 21 ? 10.33739 40.31717 21.07811 1.000 43.73935 21 SER H C 1
ATOM 5330 O O . SER E 2 21 ? 9.24830 39.80269 20.84397 1.000 46.87948 21 SER H O 1
ATOM 5333 N N . CYS E 2 22 ? 10.47826 41.48493 21.67687 1.000 45.79325 22 CYS H N 1
ATOM 5334 C CA . CYS E 2 22 ? 9.35238 42.36121 21.94537 1.000 47.84473 22 CYS H CA 1
ATOM 5335 C C . CYS E 2 22 ? 9.82494 43.76368 21.61044 1.000 50.26668 22 CYS H C 1
ATOM 5336 O O . CYS E 2 22 ? 10.73744 44.28700 22.26176 1.000 49.80393 22 CYS H O 1
ATOM 5339 N N . VAL E 2 23 ? 9.24905 44.34436 20.56821 1.000 50.36078 23 VAL H N 1
ATOM 5340 C CA . VAL E 2 23 ? 9.47993 45.73941 20.22339 1.000 51.70857 23 VAL H CA 1
ATOM 5341 C C . VAL E 2 23 ? 8.29766 46.53813 20.74566 1.000 49.72627 23 VAL H C 1
ATOM 5342 O O . VAL E 2 23 ? 7.14375 46.27045 20.38826 1.000 48.23030 23 VAL H O 1
ATOM 5346 N N . SER E 2 24 ? 8.57159 47.49898 21.60472 1.000 47.93645 24 SER H N 1
ATOM 5347 C CA . SER E 2 24 ? 7.51149 48.29813 22.18887 1.000 49.62492 24 SER H CA 1
ATOM 5348 C C . SER E 2 24 ? 7.43080 49.67034 21.52348 1.000 54.04710 24 SER H C 1
ATOM 5349 O O . SER E 2 24 ? 8.38570 50.15325 20.90570 1.000 57.12605 24 SER H O 1
ATOM 5352 N N . SER E 2 25 ? 6.27238 50.30455 21.67168 1.000 52.12438 25 SER H N 1
ATOM 5353 C CA . SER E 2 25 ? 6.07733 51.65090 21.15550 1.000 51.51589 25 SER H CA 1
ATOM 5354 C C . SER E 2 25 ? 5.00375 52.34639 21.98561 1.000 52.12589 25 SER H C 1
ATOM 5355 O O . SER E 2 25 ? 4.17895 51.70011 22.63686 1.000 51.76162 25 SER H O 1
ATOM 5358 N N . GLY E 2 26 ? 5.03311 53.67583 21.98073 1.000 54.00264 26 GLY H N 1
ATOM 5359 C CA . GLY E 2 26 ? 3.98368 54.43677 22.62568 1.000 51.37234 26 GLY H CA 1
ATOM 5360 C C . GLY E 2 26 ? 4.21222 54.80789 24.07368 1.000 49.40033 26 GLY H C 1
ATOM 5361 O O . GLY E 2 26 ? 3.29308 55.36331 24.69763 1.000 49.13366 26 GLY H O 1
ATOM 5362 N N . PHE E 2 27 ? 5.39743 54.53247 24.62272 1.000 41.89902 27 PHE H N 1
ATOM 5363 C CA . PHE E 2 27 ? 5.76510 54.94141 25.97472 1.000 42.97237 27 PHE H CA 1
ATOM 5364 C C . PHE E 2 27 ? 7.27939 55.00624 26.04408 1.000 50.26616 27 PHE H C 1
ATOM 5365 O O . PHE E 2 27 ? 7.97431 54.65123 25.09227 1.000 53.57087 27 PHE H O 1
ATOM 5373 N N . THR E 2 28 ? 7.79332 55.43205 27.18949 1.000 49.29467 28 THR H N 1
ATOM 5374 C CA . THR E 2 28 ? 9.23338 55.62860 27.35949 1.000 49.98257 28 THR H CA 1
ATOM 5375 C C . THR E 2 28 ? 9.83077 54.34644 27.92429 1.000 51.42992 28 THR H C 1
ATOM 5376 O O . THR E 2 28 ? 9.86173 54.14481 29.14362 1.000 50.20053 28 THR H O 1
ATOM 5380 N N . PHE E 2 29 ? 10.33385 53.50711 27.01902 1.000 49.47308 29 PHE H N 1
ATOM 5381 C CA . PHE E 2 29 ? 10.77019 52.15166 27.34676 1.000 44.48366 29 PHE H CA 1
ATOM 5382 C C . PHE E 2 29 ? 11.64338 52.10263 28.59420 1.000 49.39819 29 PHE H C 1
ATOM 5383 O O . PHE E 2 29 ? 11.37289 51.33323 29.52550 1.000 47.29326 29 PHE H O 1
ATOM 5391 N N . SER E 2 30 ? 12.69591 52.92450 28.63680 1.000 50.78559 30 SER H N 1
ATOM 5392 C CA . SER E 2 30 ? 13.69801 52.82832 29.70011 1.000 46.75363 30 SER H CA 1
ATOM 5393 C C . SER E 2 30 ? 13.18471 53.25309 31.07746 1.000 46.64477 30 SER H C 1
ATOM 5394 O O . SER E 2 30 ? 13.98257 53.30493 32.01744 1.000 48.35516 30 SER H O 1
ATOM 5397 N N . ASN E 2 31 ? 11.89833 53.56639 31.22633 1.000 49.10412 31 ASN H N 1
ATOM 5398 C CA . ASN E 2 31 ? 11.32905 53.92134 32.52136 1.000 45.49394 31 ASN H CA 1
ATOM 5399 C C . ASN E 2 31 ? 10.69101 52.74156 33.24609 1.000 44.96396 31 ASN H C 1
ATOM 5400 O O . ASN E 2 31 ? 10.39719 52.85765 34.44218 1.000 45.83441 31 ASN H O 1
ATOM 5405 N N . TYR E 2 32 ? 10.44826 51.62221 32.56002 1.000 44.56987 32 TYR H N 1
ATOM 5406 C CA . TYR E 2 32 ? 9.60062 50.55846 33.08198 1.000 41.89600 32 TYR H CA 1
ATOM 5407 C C . TYR E 2 32 ? 10.34868 49.24065 33.22676 1.000 40.44219 32 TYR H C 1
ATOM 5408 O O . TYR E 2 32 ? 11.13064 48.84427 32.34839 1.000 37.82838 32 TYR H O 1
ATOM 5417 N N . TRP E 2 33 ? 10.09238 48.55845 34.33839 1.000 39.30177 33 TRP H N 1
ATOM 5418 C CA . TRP E 2 33 ? 10.38293 47.13917 34.38892 1.000 36.15247 33 TRP H CA 1
ATOM 5419 C C . TRP E 2 33 ? 9.54889 46.44032 33.32340 1.000 40.63593 33 TRP H C 1
ATOM 5420 O O . TRP E 2 33 ? 8.48671 46.92187 32.92652 1.000 37.26609 33 TRP H O 1
ATOM 5431 N N . MET E 2 34 ? 10.03937 45.30240 32.84997 1.000 40.15569 34 MET H N 1
ATOM 5432 C CA . MET E 2 34 ? 9.35313 44.51432 31.84165 1.000 34.04519 34 MET H CA 1
ATOM 5433 C C . MET E 2 34 ? 9.34030 43.07430 32.31567 1.000 37.15526 34 MET H C 1
ATOM 5434 O O . MET E 2 34 ? 10.22941 42.65349 33.07010 1.000 36.41777 34 MET H O 1
ATOM 5439 N N . SER E 2 35 ? 8.35490 42.30858 31.84872 1.000 34.10222 35 SER H N 1
ATOM 5440 C CA . SER E 2 35 ? 8.19508 40.94926 32.34247 1.000 33.35587 35 SER H CA 1
ATOM 5441 C C . SER E 2 35 ? 7.66260 40.02142 31.25555 1.000 33.78749 35 SER H C 1
ATOM 5442 O O . SER E 2 35 ? 7.00635 40.45095 30.30446 1.000 32.00908 35 SER H O 1
ATOM 5445 N N . TRP E 2 36 ? 7.94158 38.72802 31.42815 1.000 32.45879 36 TRP H N 1
ATOM 5446 C CA . TRP E 2 36 ? 7.46197 37.67710 30.54101 1.000 32.36614 36 TRP H CA 1
ATOM 5447 C C . TRP E 2 36 ? 6.54126 36.74729 31.31542 1.000 35.26347 36 TRP H C 1
ATOM 5448 O O . TRP E 2 36 ? 6.88173 36.29077 32.41356 1.000 39.04795 36 TRP H O 1
ATOM 5459 N N . VAL E 2 37 ? 5.38142 36.46468 30.74216 1.000 34.22709 37 VAL H N 1
ATOM 5460 C CA . VAL E 2 37 ? 4.40417 35.56322 31.33379 1.000 34.66224 37 VAL H CA 1
ATOM 5461 C C . VAL E 2 37 ? 4.04001 34.59376 30.23576 1.000 34.57706 37 VAL H C 1
ATOM 5462 O O . VAL E 2 37 ? 3.98554 34.98278 29.06295 1.000 33.99833 37 VAL H O 1
ATOM 5466 N N . ARG E 2 38 ? 3.82174 33.33628 30.59645 1.000 28.89289 38 ARG H N 1
ATOM 5467 C CA . ARG E 2 38 ? 3.47552 32.35145 29.59820 1.000 27.43395 38 ARG H CA 1
ATOM 5468 C C . ARG E 2 38 ? 2.20498 31.64741 30.01117 1.000 33.09478 38 ARG H C 1
ATOM 5469 O O . ARG E 2 38 ? 1.90180 31.51294 31.20364 1.000 33.98558 38 ARG H O 1
ATOM 5477 N N . GLN E 2 39 ? 1.47706 31.20059 28.99239 1.000 32.13338 39 GLN H N 1
ATOM 5478 C CA . GLN E 2 39 ? 0.18544 30.54452 29.12524 1.000 33.61866 39 GLN H CA 1
ATOM 5479 C C . GLN E 2 39 ? 0.27604 29.16709 28.48875 1.000 35.04591 39 GLN H C 1
ATOM 5480 O O . GLN E 2 39 ? 0.53109 29.05051 27.28428 1.000 35.70549 39 GLN H O 1
ATOM 5486 N N . ALA E 2 40 ? 0.07242 28.13288 29.28034 1.000 36.41341 40 ALA H N 1
ATOM 5487 C CA . ALA E 2 40 ? 0.20212 26.78121 28.76702 1.000 40.03866 40 ALA H CA 1
ATOM 5488 C C . ALA E 2 40 ? -1.07365 26.37240 28.04809 1.000 40.54011 40 ALA H C 1
ATOM 5489 O O . ALA E 2 40 ? -2.07631 27.07689 28.09100 1.000 44.55937 40 ALA H O 1
ATOM 5491 N N . PRO E 2 41 ? -1.05977 25.24373 27.34231 1.000 45.64826 41 PRO H N 1
ATOM 5492 C CA . PRO E 2 41 ? -2.32820 24.58634 27.00049 1.000 42.57944 41 PRO H CA 1
ATOM 5493 C C . PRO E 2 41 ? -3.09462 24.20941 28.26324 1.000 48.80687 41 PRO H C 1
ATOM 5494 O O . PRO E 2 41 ? -2.54389 23.63907 29.21517 1.000 50.98449 41 PRO H O 1
ATOM 5498 N N . GLY E 2 42 ? -4.37645 24.52812 28.26585 1.000 46.99194 42 GLY H N 1
ATOM 5499 C CA . GLY E 2 42 ? -5.15062 24.37000 29.47082 1.000 44.51578 42 GLY H CA 1
ATOM 5500 C C . GLY E 2 42 ? -5.58646 25.74382 29.90812 1.000 46.88493 42 GLY H C 1
ATOM 5501 O O . GLY E 2 42 ? -6.70439 25.94056 30.39542 1.000 62.60512 42 GLY H O 1
ATOM 5502 N N . GLY E 2 43 ? -4.71041 26.71366 29.70249 1.000 40.45965 43 GLY H N 1
ATOM 5503 C CA . GLY E 2 43 ? -5.00644 28.09177 30.00994 1.000 45.43050 43 GLY H CA 1
ATOM 5504 C C . GLY E 2 43 ? -4.20320 28.67048 31.15439 1.000 47.32154 43 GLY H C 1
ATOM 5505 O O . GLY E 2 43 ? -4.23158 29.89807 31.33590 1.000 46.62467 43 GLY H O 1
ATOM 5506 N N . GLY E 2 44 ? -3.48145 27.84421 31.92226 1.000 40.58471 44 GLY H N 1
ATOM 5507 C CA . GLY E 2 44 ? -2.76162 28.32361 33.09227 1.000 41.95669 44 GLY H CA 1
ATOM 5508 C C . GLY E 2 44 ? -1.72588 29.41088 32.83006 1.000 41.77160 44 GLY H C 1
ATOM 5509 O O . GLY E 2 44 ? -0.85841 29.27317 31.95833 1.000 42.58026 44 GLY H O 1
ATOM 5510 N N . LEU E 2 45 ? -1.79351 30.50094 33.58175 1.000 33.75778 45 LEU H N 1
ATOM 5511 C CA . LEU E 2 45 ? -0.83324 31.57975 33.44206 1.000 32.43445 45 LEU H CA 1
ATOM 5512 C C . LEU E 2 45 ? 0.25926 31.42652 34.48862 1.000 34.08736 45 LEU H C 1
ATOM 5513 O O . LEU E 2 45 ? -0.02921 31.25633 35.68164 1.000 34.67125 45 LEU H O 1
ATOM 5518 N N . GLU E 2 46 ? 1.50849 31.50386 34.04681 1.000 34.97764 46 GLU H N 1
ATOM 5519 C CA . GLU E 2 46 ? 2.65639 31.43068 34.94284 1.000 35.96271 46 GLU H CA 1
ATOM 5520 C C . GLU E 2 46 ? 3.61803 32.58320 34.64347 1.000 33.65544 46 GLU H C 1
ATOM 5521 O O . GLU E 2 46 ? 3.93548 32.84678 33.47369 1.000 32.25308 46 GLU H O 1
ATOM 5527 N N . TRP E 2 47 ? 4.06642 33.28303 35.68567 1.000 29.40503 47 TRP H N 1
ATOM 5528 C CA . TRP E 2 47 ? 5.08979 34.30513 35.48289 1.000 31.20312 47 TRP H CA 1
ATOM 5529 C C . TRP E 2 47 ? 6.43799 33.63806 35.23919 1.000 34.58718 47 TRP H C 1
ATOM 5530 O O . TRP E 2 47 ? 6.70961 32.54417 35.75183 1.000 35.94256 47 TRP H O 1
ATOM 5541 N N . VAL E 2 48 ? 7.29037 34.30013 34.44170 1.000 33.19779 48 VAL H N 1
ATOM 5542 C CA . VAL E 2 48 ? 8.51121 33.69243 33.92154 1.000 33.76217 48 VAL H CA 1
ATOM 5543 C C . VAL E 2 48 ? 9.75445 34.51107 34.27234 1.000 35.95080 48 VAL H C 1
ATOM 5544 O O . VAL E 2 48 ? 10.72808 33.97639 34.80880 1.000 32.72625 48 VAL H O 1
ATOM 5548 N N . ALA E 2 49 ? 9.73976 35.81430 33.98594 1.000 34.44623 49 ALA H N 1
ATOM 5549 C CA . ALA E 2 49 ? 10.95345 36.59100 34.20096 1.000 33.72643 49 ALA H CA 1
ATOM 5550 C C . ALA E 2 49 ? 10.63822 38.07886 34.36979 1.000 35.33877 49 ALA H C 1
ATOM 5551 O O . ALA E 2 49 ? 9.63500 38.57916 33.84595 1.000 32.07253 49 ALA H O 1
ATOM 5553 N N . ASN E 2 50 ? 11.51468 38.77752 35.11113 1.000 31.40876 50 ASN H N 1
ATOM 5554 C CA . ASN E 2 50 ? 11.50245 40.23773 35.25333 1.000 33.37822 50 ASN H CA 1
ATOM 5555 C C . ASN E 2 50 ? 12.85119 40.81797 34.83886 1.000 33.41844 50 ASN H C 1
ATOM 5556 O O . ASN E 2 50 ? 13.89899 40.23729 35.12647 1.000 38.78363 50 ASN H O 1
ATOM 5561 N N . ILE E 2 51 ? 12.84428 41.98130 34.20946 1.000 30.50694 51 ILE H N 1
ATOM 5562 C CA . ILE E 2 51 ? 14.07649 42.72886 33.98999 1.000 36.51383 51 ILE H CA 1
ATOM 5563 C C . ILE E 2 51 ? 13.82695 44.18444 34.37281 1.000 39.31454 51 ILE H C 1
ATOM 5564 O O . ILE E 2 51 ? 12.72530 44.70757 34.15838 1.000 39.09568 51 ILE H O 1
ATOM 5569 N N . ASN E 2 52 ? 14.83251 44.84450 34.96305 1.000 37.33632 52 ASN H N 1
ATOM 5570 C CA . ASN E 2 52 ? 14.61776 46.23847 35.35176 1.000 40.79980 52 ASN H CA 1
ATOM 5571 C C . ASN E 2 52 ? 14.93698 47.19860 34.19815 1.000 39.96470 52 ASN H C 1
ATOM 5572 O O . ASN E 2 52 ? 15.19836 46.79193 33.05609 1.000 39.04472 52 ASN H O 1
ATOM 5577 N N . GLN E 2 53 ? 14.92641 48.49819 34.51816 1.000 36.75927 53 GLN H N 1
ATOM 5578 C CA . GLN E 2 53 ? 14.91406 49.53957 33.49102 1.000 41.41919 53 GLN H CA 1
ATOM 5579 C C . GLN E 2 53 ? 16.12909 49.44772 32.56997 1.000 47.13521 53 GLN H C 1
ATOM 5580 O O . GLN E 2 53 ? 16.01916 49.71445 31.36355 1.000 46.50995 53 GLN H O 1
ATOM 5586 N N . ASP E 2 54 ? 17.30043 49.07995 33.11316 1.000 43.13053 54 ASP H N 1
ATOM 5587 C CA . ASP E 2 54 ? 18.51897 49.01726 32.31115 1.000 44.08844 54 ASP H CA 1
ATOM 5588 C C . ASP E 2 54 ? 19.12535 47.63043 32.18211 1.000 43.88516 54 ASP H C 1
ATOM 5589 O O . ASP E 2 54 ? 20.14554 47.49299 31.50330 1.000 50.52125 54 ASP H O 1
ATOM 5594 N N . GLY E 2 55 ? 18.57324 46.61385 32.83110 1.000 44.18148 55 GLY H N 1
ATOM 5595 C CA . GLY E 2 55 ? 19.11491 45.27160 32.72423 1.000 40.13515 55 GLY H CA 1
ATOM 5596 C C . GLY E 2 55 ? 20.01540 44.82575 33.85063 1.000 39.25571 55 GLY H C 1
ATOM 5597 O O . GLY E 2 55 ? 20.57479 43.73435 33.76889 1.000 48.09036 55 GLY H O 1
ATOM 5598 N N . SER E 2 56 ? 20.16490 45.63028 34.90048 1.000 51.42909 56 SER H N 1
ATOM 5599 C CA . SER E 2 56 ? 21.03782 45.28507 36.01935 1.000 45.64914 56 SER H CA 1
ATOM 5600 C C . SER E 2 56 ? 20.47828 44.10842 36.80392 1.000 48.54587 56 SER H C 1
ATOM 5601 O O . SER E 2 56 ? 21.20638 43.16260 37.12216 1.000 57.94216 56 SER H O 1
ATOM 5604 N N . GLU E 2 57 ? 19.18663 44.15916 37.14224 1.000 46.77005 57 GLU H N 1
ATOM 5605 C CA . GLU E 2 57 ? 18.50627 43.07323 37.84463 1.000 48.11444 57 GLU H CA 1
ATOM 5606 C C . GLU E 2 57 ? 17.63662 42.28409 36.87226 1.000 45.73782 57 GLU H C 1
ATOM 5607 O O . GLU E 2 57 ? 16.88905 42.86302 36.06715 1.000 44.25728 57 GLU H O 1
ATOM 5613 N N . LYS E 2 58 ? 17.72676 40.96457 36.96069 1.000 40.85218 58 LYS H N 1
ATOM 5614 C CA . LYS E 2 58 ? 16.90630 40.06647 36.16612 1.000 37.79985 58 LYS H CA 1
ATOM 5615 C C . LYS E 2 58 ? 16.44145 38.96083 37.09609 1.000 40.11461 58 LYS H C 1
ATOM 5616 O O . LYS E 2 58 ? 17.24894 38.43169 37.86207 1.000 42.16801 58 LYS H O 1
ATOM 5622 N N . TYR E 2 59 ? 15.16303 38.60482 37.04973 1.000 33.90374 59 TYR H N 1
ATOM 5623 C CA . TYR E 2 59 ? 14.67998 37.53206 37.90018 1.000 34.22058 59 TYR H CA 1
ATOM 5624 C C . TYR E 2 59 ? 13.81709 36.57813 37.09527 1.000 40.38057 59 TYR H C 1
ATOM 5625 O O . TYR E 2 59 ? 13.14444 36.97949 36.14142 1.000 42.50335 59 TYR H O 1
ATOM 5634 N N . TYR E 2 60 ? 13.83523 35.30965 37.51460 1.000 37.99942 60 TYR H N 1
ATOM 5635 C CA . TYR E 2 60 ? 13.30601 34.18408 36.76546 1.000 35.85658 60 TYR H CA 1
ATOM 5636 C C . TYR E 2 60 ? 12.57424 33.24636 37.70298 1.000 34.97907 60 TYR H C 1
ATOM 5637 O O . TYR E 2 60 ? 13.02306 33.00715 38.82719 1.000 39.29879 60 TYR H O 1
ATOM 5646 N N . VAL E 2 61 ? 11.45461 32.70734 37.22151 1.000 31.78481 61 VAL H N 1
ATOM 5647 C CA . VAL E 2 61 ? 10.78306 31.63958 37.94163 1.000 39.43247 61 VAL H CA 1
ATOM 5648 C C . VAL E 2 61 ? 11.71640 30.42111 38.02129 1.000 41.69303 61 VAL H C 1
ATOM 5649 O O . VAL E 2 61 ? 12.56793 30.19839 37.14876 1.000 36.77954 61 VAL H O 1
ATOM 5653 N N . ASP E 2 62 ? 11.54245 29.62658 39.08468 1.000 44.08935 62 ASP H N 1
ATOM 5654 C CA . ASP E 2 62 ? 12.51265 28.59350 39.43039 1.000 41.71408 62 ASP H CA 1
ATOM 5655 C C . ASP E 2 62 ? 12.73125 27.62658 38.27867 1.000 41.77705 62 ASP H C 1
ATOM 5656 O O . ASP E 2 62 ? 13.87365 27.28189 37.96070 1.000 40.36797 62 ASP H O 1
ATOM 5661 N N . SER E 2 63 ? 11.65418 27.19461 37.62119 1.000 41.78367 63 SER H N 1
ATOM 5662 C CA . SER E 2 63 ? 11.82435 26.13263 36.63904 1.000 38.26622 63 SER H CA 1
ATOM 5663 C C . SER E 2 63 ? 12.51794 26.59264 35.34727 1.000 40.96648 63 SER H C 1
ATOM 5664 O O . SER E 2 63 ? 12.75698 25.75454 34.47264 1.000 43.92890 63 SER H O 1
ATOM 5667 N N . VAL E 2 64 ? 12.85737 27.87356 35.20035 1.000 41.87644 64 VAL H N 1
ATOM 5668 C CA . VAL E 2 64 ? 13.56884 28.35928 34.02491 1.000 41.23004 64 VAL H CA 1
ATOM 5669 C C . VAL E 2 64 ? 14.94653 28.91918 34.36577 1.000 41.79877 64 VAL H C 1
ATOM 5670 O O . VAL E 2 64 ? 15.68750 29.30474 33.44552 1.000 44.19577 64 VAL H O 1
ATOM 5674 N N . LYS E 2 65 ? 15.32601 28.97178 35.64103 1.000 40.65580 65 LYS H N 1
ATOM 5675 C CA . LYS E 2 65 ? 16.64921 29.47196 35.97568 1.000 40.38486 65 LYS H CA 1
ATOM 5676 C C . LYS E 2 65 ? 17.74994 28.65272 35.32224 1.000 43.23919 65 LYS H C 1
ATOM 5677 O O . LYS E 2 65 ? 17.69335 27.42007 35.26359 1.000 44.50742 65 LYS H O 1
ATOM 5683 N N . GLY E 2 66 ? 18.77163 29.34969 34.83818 1.000 42.37822 66 GLY H N 1
ATOM 5684 C CA . GLY E 2 66 ? 19.86777 28.65953 34.20308 1.000 46.08852 66 GLY H CA 1
ATOM 5685 C C . GLY E 2 66 ? 19.48289 28.00222 32.89565 1.000 46.27340 66 GLY H C 1
ATOM 5686 O O . GLY E 2 66 ? 20.27671 27.24645 32.32363 1.000 53.61649 66 GLY H O 1
ATOM 5687 N N . ARG E 2 67 ? 18.27388 28.27071 32.41263 1.000 41.23196 67 ARG H N 1
ATOM 5688 C CA . ARG E 2 67 ? 17.89335 27.89339 31.05669 1.000 43.78625 67 ARG H CA 1
ATOM 5689 C C . ARG E 2 67 ? 17.47451 29.09441 30.22757 1.000 46.17913 67 ARG H C 1
ATOM 5690 O O . ARG E 2 67 ? 17.89370 29.20586 29.07244 1.000 47.92471 67 ARG H O 1
ATOM 5698 N N . PHE E 2 68 ? 16.68994 30.01661 30.78733 1.000 41.51873 68 PHE H N 1
ATOM 5699 C CA . PHE E 2 68 ? 16.28114 31.19899 30.04779 1.000 39.27097 68 PHE H CA 1
ATOM 5700 C C . PHE E 2 68 ? 17.08228 32.39028 30.54047 1.000 36.62373 68 PHE H C 1
ATOM 5701 O O . PHE E 2 68 ? 17.39805 32.49513 31.72812 1.000 40.92156 68 PHE H O 1
ATOM 5709 N N . THR E 2 69 ? 17.37435 33.31531 29.63323 1.000 39.38871 69 THR H N 1
ATOM 5710 C CA . THR E 2 69 ? 17.88931 34.62056 30.03166 1.000 42.21078 69 THR H CA 1
ATOM 5711 C C . THR E 2 69 ? 17.16847 35.68593 29.22736 1.000 40.85296 69 THR H C 1
ATOM 5712 O O . THR E 2 69 ? 16.74121 35.44344 28.09890 1.000 43.32212 69 THR H O 1
ATOM 5716 N N . SER E 2 70 ? 17.04702 36.86789 29.81126 1.000 36.30537 70 SER H N 1
ATOM 5717 C CA . SER E 2 70 ? 16.35890 37.97514 29.17649 1.000 42.76217 70 SER H CA 1
ATOM 5718 C C . SER E 2 70 ? 17.32335 39.14038 29.01876 1.000 42.51697 70 SER H C 1
ATOM 5719 O O . SER E 2 70 ? 18.37331 39.17821 29.66399 1.000 44.31157 70 SER H O 1
ATOM 5722 N N . SER E 2 71 ? 16.95943 40.10547 28.17117 1.000 42.18577 71 SER H N 1
ATOM 5723 C CA . SER E 2 71 ? 17.78306 41.30336 28.02943 1.000 43.01059 71 SER H CA 1
ATOM 5724 C C . SER E 2 71 ? 16.97324 42.43165 27.39651 1.000 45.39923 71 SER H C 1
ATOM 5725 O O . SER E 2 71 ? 15.81741 42.26389 26.99082 1.000 43.13933 71 SER H O 1
ATOM 5728 N N . ARG E 2 72 ? 17.62811 43.58446 27.28921 1.000 43.67258 72 ARG H N 1
ATOM 5729 C CA . ARG E 2 72 ? 17.03721 44.81899 26.81059 1.000 47.00925 72 ARG H CA 1
ATOM 5730 C C . ARG E 2 72 ? 17.99392 45.52069 25.86897 1.000 51.67176 72 ARG H C 1
ATOM 5731 O O . ARG E 2 72 ? 19.21467 45.42528 26.01817 1.000 51.14549 72 ARG H O 1
ATOM 5739 N N . ASP E 2 73 ? 17.42320 46.30183 24.95478 1.000 52.00235 73 ASP H N 1
ATOM 5740 C CA . ASP E 2 73 ? 18.16629 47.32277 24.22255 1.000 56.26466 73 ASP H CA 1
ATOM 5741 C C . ASP E 2 73 ? 17.29791 48.57596 24.26177 1.000 52.00341 73 ASP H C 1
ATOM 5742 O O . ASP E 2 73 ? 16.37879 48.72187 23.44884 1.000 50.55655 73 ASP H O 1
ATOM 5747 N N . ASN E 2 74 ? 17.57719 49.46954 25.22018 1.000 46.90528 74 ASN H N 1
ATOM 5748 C CA . ASN E 2 74 ? 16.68006 50.60360 25.40973 1.000 52.39398 74 ASN H CA 1
ATOM 5749 C C . ASN E 2 74 ? 16.71732 51.55714 24.21979 1.000 57.44660 74 ASN H C 1
ATOM 5750 O O . ASN E 2 74 ? 15.67273 52.09807 23.82989 1.000 55.70589 74 ASN H O 1
ATOM 5755 N N . THR E 2 75 ? 17.88337 51.72124 23.58954 1.000 58.48962 75 THR H N 1
ATOM 5756 C CA . THR E 2 75 ? 17.99867 52.54889 22.39335 1.000 54.13484 75 THR H CA 1
ATOM 5757 C C . THR E 2 75 ? 17.22371 51.99686 21.19625 1.000 52.86219 75 THR H C 1
ATOM 5758 O O . THR E 2 75 ? 17.12391 52.68475 20.17760 1.000 50.67479 75 THR H O 1
ATOM 5762 N N . LYS E 2 76 ? 16.66971 50.78529 21.28230 1.000 62.94113 76 LYS H N 1
ATOM 5763 C CA . LYS E 2 76 ? 15.82716 50.24387 20.21684 1.000 58.68744 76 LYS H CA 1
ATOM 5764 C C . LYS E 2 76 ? 14.47115 49.76225 20.71853 1.000 54.08619 76 LYS H C 1
ATOM 5765 O O . LYS E 2 76 ? 13.73326 49.12663 19.95148 1.000 51.49409 76 LYS H O 1
ATOM 5771 N N . ASN E 2 77 ? 14.12625 50.04762 21.97931 1.000 52.34154 77 ASN H N 1
ATOM 5772 C CA . ASN E 2 77 ? 12.81077 49.70577 22.53523 1.000 55.45293 77 ASN H CA 1
ATOM 5773 C C . ASN E 2 77 ? 12.55307 48.20677 22.46072 1.000 52.54764 77 ASN H C 1
ATOM 5774 O O . ASN E 2 77 ? 11.42956 47.76542 22.22292 1.000 55.37913 77 ASN H O 1
ATOM 5779 N N . SER E 2 78 ? 13.59397 47.40845 22.63418 1.000 45.75523 78 SER H N 1
ATOM 5780 C CA . SER E 2 78 ? 13.43914 45.98070 22.44651 1.000 43.43719 78 SER H CA 1
ATOM 5781 C C . SER E 2 78 ? 13.76909 45.20869 23.70888 1.000 43.79770 78 SER H C 1
ATOM 5782 O O . SER E 2 78 ? 14.64870 45.58557 24.48721 1.000 47.67721 78 SER H O 1
ATOM 5785 N N . LEU E 2 79 ? 13.05436 44.11700 23.86519 1.000 42.71516 79 LEU H N 1
ATOM 5786 C CA . LEU E 2 79 ? 13.12293 43.21114 24.98484 1.000 40.43755 79 LEU H CA 1
ATOM 5787 C C . LEU E 2 79 ? 13.32447 41.82034 24.40607 1.000 43.12321 79 LEU H C 1
ATOM 5788 O O . LEU E 2 79 ? 12.70642 41.47004 23.39630 1.000 41.24486 79 LEU H O 1
ATOM 5793 N N . PHE E 2 80 ? 14.20894 41.03522 25.00384 1.000 45.79959 80 PHE H N 1
ATOM 5794 C CA . PHE E 2 80 ? 14.48711 39.70765 24.47267 1.000 44.12954 80 PHE H CA 1
ATOM 5795 C C . PHE E 2 80 ? 14.35417 38.68023 25.57505 1.000 41.98095 80 PHE H C 1
ATOM 5796 O O . PHE E 2 80 ? 14.68060 38.95505 26.73401 1.000 45.93783 80 PHE H O 1
ATOM 5804 N N . LEU E 2 81 ? 13.83979 37.51269 25.21162 1.000 37.44105 81 LEU H N 1
ATOM 5805 C CA . LEU E 2 81 ? 13.84815 36.34457 26.07897 1.000 35.72360 81 LEU H CA 1
ATOM 5806 C C . LEU E 2 81 ? 14.58190 35.25749 25.32044 1.000 38.03755 81 LEU H C 1
ATOM 5807 O O . LEU E 2 81 ? 14.11725 34.81159 24.26778 1.000 41.03258 81 LEU H O 1
ATOM 5812 N N . GLN E 2 82 ? 15.73605 34.86242 25.84252 1.000 42.75086 82 GLN H N 1
ATOM 5813 C CA . GLN E 2 82 ? 16.56153 33.80822 25.26977 1.000 38.33399 82 GLN H CA 1
ATOM 5814 C C . GLN E 2 82 ? 16.17612 32.48069 25.90918 1.000 40.65817 82 GLN H C 1
ATOM 5815 O O . GLN E 2 82 ? 16.47866 32.24371 27.08401 1.000 43.37384 82 GLN H O 1
ATOM 5821 N N . LEU E 2 83 ? 15.51224 31.61350 25.14440 1.000 39.06176 83 LEU H N 1
ATOM 5822 C CA . LEU E 2 83 ? 15.11724 30.29085 25.63182 1.000 41.75844 83 LEU H CA 1
ATOM 5823 C C . LEU E 2 83 ? 16.18417 29.26519 25.24015 1.000 42.49841 83 LEU H C 1
ATOM 5824 O O . LEU E 2 83 ? 16.77431 29.35230 24.15670 1.000 46.35842 83 LEU H O 1
ATOM 5829 N N . ASN E 2 84 ? 16.46236 28.32110 26.14265 1.000 42.28846 84 ASN H N 1
ATOM 5830 C CA . ASN E 2 84 ? 17.51187 27.31843 25.95714 1.000 40.13342 84 ASN H CA 1
ATOM 5831 C C . ASN E 2 84 ? 17.09273 26.07034 26.70781 1.000 40.17430 84 ASN H C 1
ATOM 5832 O O . ASN E 2 84 ? 16.21751 26.11649 27.56992 1.000 42.70498 84 ASN H O 1
ATOM 5837 N N . SER E 2 85 ? 17.74459 24.95106 26.39663 1.000 41.72519 85 SER H N 1
ATOM 5838 C CA . SER E 2 85 ? 17.45142 23.67931 27.05961 1.000 42.27363 85 SER H CA 1
ATOM 5839 C C . SER E 2 85 ? 15.95204 23.39139 27.08807 1.000 42.87576 85 SER H C 1
ATOM 5840 O O . SER E 2 85 ? 15.41623 22.90749 28.08524 1.000 49.09788 85 SER H O 1
ATOM 5843 N N . LEU E 2 86 ? 15.25782 23.69836 25.99663 1.000 45.60564 86 LEU H N 1
ATOM 5844 C CA . LEU E 2 86 ? 13.80057 23.61788 26.01783 1.000 46.98721 86 LEU H CA 1
ATOM 5845 C C . LEU E 2 86 ? 13.30622 22.17815 26.16581 1.000 44.84891 86 LEU H C 1
ATOM 5846 O O . LEU E 2 86 ? 13.93001 21.22025 25.70052 1.000 46.28525 86 LEU H O 1
ATOM 5851 N N . ARG E 2 87 ? 12.15984 22.04464 26.82207 1.000 44.44717 87 ARG H N 1
ATOM 5852 C CA . ARG E 2 87 ? 11.51556 20.76113 27.05678 1.000 46.44264 87 ARG H CA 1
ATOM 5853 C C . ARG E 2 87 ? 9.99807 20.98499 27.06648 1.000 47.06941 87 ARG H C 1
ATOM 5854 O O . ARG E 2 87 ? 9.51897 22.12224 27.08920 1.000 44.65134 87 ARG H O 1
ATOM 5862 N N . ALA E 2 88 ? 9.24640 19.87347 27.06388 1.000 50.91435 88 ALA H N 1
ATOM 5863 C CA . ALA E 2 88 ? 7.81753 19.88600 26.74173 1.000 43.87667 88 ALA H CA 1
ATOM 5864 C C . ALA E 2 88 ? 7.02900 20.90753 27.56053 1.000 48.82555 88 ALA H C 1
ATOM 5865 O O . ALA E 2 88 ? 6.16738 21.61889 27.02544 1.000 45.72768 88 ALA H O 1
ATOM 5867 N N . GLU E 2 89 ? 7.31169 20.99571 28.86050 1.000 48.37611 89 GLU H N 1
ATOM 5868 C CA . GLU E 2 89 ? 6.61188 21.90329 29.76780 1.000 45.97084 89 GLU H CA 1
ATOM 5869 C C . GLU E 2 89 ? 6.81898 23.37358 29.42056 1.000 43.58399 89 GLU H C 1
ATOM 5870 O O . GLU E 2 89 ? 6.19774 24.23187 30.05317 1.000 44.43636 89 GLU H O 1
ATOM 5876 N N . ASP E 2 90 ? 7.65777 23.69039 28.43487 1.000 42.10950 90 ASP H N 1
ATOM 5877 C CA . ASP E 2 90 ? 7.87131 25.06786 28.01315 1.000 40.67193 90 ASP H CA 1
ATOM 5878 C C . ASP E 2 90 ? 6.86724 25.53622 26.95853 1.000 39.22013 90 ASP H C 1
ATOM 5879 O O . ASP E 2 90 ? 6.82048 26.73661 26.65621 1.000 33.20847 90 ASP H O 1
ATOM 5884 N N . THR E 2 91 ? 6.04861 24.63031 26.41912 1.000 37.15789 91 THR H N 1
ATOM 5885 C CA . THR E 2 91 ? 5.12237 24.99254 25.35839 1.000 34.81038 91 THR H CA 1
ATOM 5886 C C . THR E 2 91 ? 4.07950 25.98593 25.85113 1.000 36.37760 91 THR H C 1
ATOM 5887 O O . THR E 2 91 ? 3.54530 25.86468 26.96228 1.000 38.17158 91 THR H O 1
ATOM 5891 N N . GLY E 2 92 ? 3.78846 26.97023 25.01378 1.000 32.56072 92 GLY H N 1
ATOM 5892 C CA . GLY E 2 92 ? 2.63299 27.80933 25.21817 1.000 33.19654 92 GLY H CA 1
ATOM 5893 C C . GLY E 2 92 ? 2.87743 29.18922 24.65376 1.000 35.48445 92 GLY H C 1
ATOM 5894 O O . GLY E 2 92 ? 3.85240 29.43539 23.94618 1.000 34.09172 92 GLY H O 1
ATOM 5895 N N . ILE E 2 93 ? 1.97202 30.08154 24.97973 1.000 29.88752 93 ILE H N 1
ATOM 5896 C CA . ILE E 2 93 ? 2.07686 31.44236 24.50262 1.000 30.92178 93 ILE H CA 1
ATOM 5897 C C . ILE E 2 93 ? 2.94123 32.23575 25.47006 1.000 32.07075 93 ILE H C 1
ATOM 5898 O O . ILE E 2 93 ? 2.80718 32.12944 26.69339 1.000 30.06169 93 ILE H O 1
ATOM 5903 N N . TYR E 2 94 ? 3.85351 33.01427 24.92103 1.000 28.26582 94 TYR H N 1
ATOM 5904 C CA . TYR E 2 94 ? 4.70576 33.87556 25.71226 1.000 33.62801 94 TYR H CA 1
ATOM 5905 C C . TYR E 2 94 ? 4.33713 35.32003 25.42337 1.000 34.04082 94 TYR H C 1
ATOM 5906 O O . TYR E 2 94 ? 4.33811 35.74278 24.26369 1.000 33.39411 94 TYR H O 1
ATOM 5915 N N . TYR E 2 95 ? 4.02089 36.06479 26.47555 1.000 32.41471 95 TYR H N 1
ATOM 5916 C CA . TYR E 2 95 ? 3.66074 37.46696 26.37027 1.000 33.96407 95 TYR H CA 1
ATOM 5917 C C . TYR E 2 95 ? 4.72783 38.31980 27.02774 1.000 35.07119 95 TYR H C 1
ATOM 5918 O O . TYR E 2 95 ? 5.13230 38.02713 28.15586 1.000 38.93233 95 TYR H O 1
ATOM 5927 N N . CYS E 2 96 ? 5.15837 39.38570 26.35118 1.000 35.20629 96 CYS H N 1
ATOM 5928 C CA . CYS E 2 96 ? 5.81193 40.45799 27.08384 1.000 38.68604 96 CYS H CA 1
ATOM 5929 C C . CYS E 2 96 ? 4.73460 41.32124 27.72631 1.000 39.58225 96 CYS H C 1
ATOM 5930 O O . CYS E 2 96 ? 3.61832 41.46103 27.21400 1.000 38.58323 96 CYS H O 1
ATOM 5933 N N . THR E 2 97 ? 5.06040 41.85571 28.88959 1.000 35.64538 97 THR H N 1
ATOM 5934 C CA . THR E 2 97 ? 4.14078 42.67670 29.64842 1.000 33.33715 97 THR H CA 1
ATOM 5935 C C . THR E 2 97 ? 4.93397 43.82172 30.23353 1.000 34.62003 97 THR H C 1
ATOM 5936 O O . THR E 2 97 ? 6.12446 43.68417 30.52391 1.000 37.02012 97 THR H O 1
ATOM 5940 N N . ARG E 2 98 ? 4.27211 44.95273 30.40898 1.000 37.84141 98 ARG H N 1
ATOM 5941 C CA . ARG E 2 98 ? 4.91695 46.13019 30.96754 1.000 36.54595 98 ARG H CA 1
ATOM 5942 C C . ARG E 2 98 ? 4.59189 46.23270 32.45036 1.000 41.75920 98 ARG H C 1
ATOM 5943 O O . ARG E 2 98 ? 3.43682 46.07824 32.85111 1.000 44.25336 98 ARG H O 1
ATOM 5951 N N . ASP E 2 99 ? 5.60857 46.44363 33.24716 1.000 39.05943 99 ASP H N 1
ATOM 5952 C CA . ASP E 2 99 ? 5.51367 46.86670 34.63348 1.000 37.68768 99 ASP H CA 1
ATOM 5953 C C . ASP E 2 99 ? 4.87777 45.80481 35.52811 1.000 34.63116 99 ASP H C 1
ATOM 5954 O O . ASP E 2 99 ? 3.72453 45.93660 35.96447 1.000 36.52035 99 ASP H O 1
ATOM 5959 N N . PRO E 2 100 ? 5.61748 44.74714 35.86004 1.000 38.90118 100 PRO H N 1
ATOM 5960 C CA . PRO E 2 100 ? 5.19526 43.89440 36.96603 1.000 37.56340 100 PRO H CA 1
ATOM 5961 C C . PRO E 2 100 ? 5.29842 44.67507 38.27547 1.000 35.77902 100 PRO H C 1
ATOM 5962 O O . PRO E 2 100 ? 6.04872 45.65275 38.34955 1.000 37.93889 100 PRO H O 1
ATOM 5966 N N . PRO E 2 101 ? 4.50966 44.30414 39.29651 1.000 37.09756 101 PRO H N 1
ATOM 5967 C CA . PRO E 2 101 ? 3.50642 43.24676 39.31715 1.000 34.50331 101 PRO H CA 1
ATOM 5968 C C . PRO E 2 101 ? 2.14411 43.75176 38.86860 1.000 31.78391 101 PRO H C 1
ATOM 5969 O O . PRO E 2 101 ? 1.14842 43.14608 39.21962 1.000 34.10648 101 PRO H O 1
ATOM 5973 N N . TYR E 2 102 ? 2.09044 44.85929 38.13588 1.000 34.75477 102 TYR H N 1
ATOM 5974 C CA . TYR E 2 102 ? 0.81104 45.36545 37.64495 1.000 36.98306 102 TYR H CA 1
ATOM 5975 C C . TYR E 2 102 ? 0.41151 44.75887 36.30631 1.000 38.84730 102 TYR H C 1
ATOM 5976 O O . TYR E 2 102 ? -0.78812 44.58163 36.04995 1.000 37.15842 102 TYR H O 1
ATOM 5985 N N . PHE E 2 103 ? 1.39823 44.46634 35.45403 1.000 37.93785 103 PHE H N 1
ATOM 5986 C CA . PHE E 2 103 ? 1.20846 43.98885 34.08326 1.000 34.94019 103 PHE H CA 1
ATOM 5987 C C . PHE E 2 103 ? 0.11955 44.78734 33.34913 1.000 36.56146 103 PHE H C 1
ATOM 5988 O O . PHE E 2 103 ? -0.87979 44.24770 32.88210 1.000 39.14738 103 PHE H O 1
ATOM 5996 N N . ASP E 2 104 ? 0.34522 46.10035 33.22063 1.000 36.98822 104 ASP H N 1
ATOM 5997 C CA . ASP E 2 104 ? -0.70012 46.95946 32.68463 1.000 36.86325 104 ASP H CA 1
ATOM 5998 C C . ASP E 2 104 ? -0.83263 46.87139 31.16398 1.000 37.69359 104 ASP H C 1
ATOM 5999 O O . ASP E 2 104 ? -1.85187 47.31647 30.62960 1.000 35.16159 104 ASP H O 1
ATOM 6004 N N . ASN E 2 105 ? 0.14740 46.31449 30.44898 1.000 35.66176 105 ASN H N 1
ATOM 6005 C CA . ASN E 2 105 ? -0.00452 46.12696 29.00942 1.000 38.51419 105 ASN H CA 1
ATOM 6006 C C . ASN E 2 105 ? 0.63102 44.82916 28.56641 1.000 38.12812 105 ASN H C 1
ATOM 6007 O O . ASN E 2 105 ? 1.75430 44.50787 28.95738 1.000 36.19664 105 ASN H O 1
ATOM 6012 N N . TRP E 2 106 ? -0.08476 44.10694 27.72397 1.000 36.42971 106 TRP H N 1
ATOM 6013 C CA . TRP E 2 106 ? 0.35932 42.81071 27.25766 1.000 36.14915 106 TRP H CA 1
ATOM 6014 C C . TRP E 2 106 ? 0.54558 42.89123 25.75514 1.000 39.40951 106 TRP H C 1
ATOM 6015 O O . TRP E 2 106 ? -0.22699 43.56117 25.06299 1.000 38.97352 106 TRP H O 1
ATOM 6026 N N . GLY E 2 107 ? 1.57565 42.21824 25.26151 1.000 42.33008 107 GLY H N 1
ATOM 6027 C CA . GLY E 2 107 ? 1.72645 42.01382 23.84191 1.000 41.14159 107 GLY H CA 1
ATOM 6028 C C . GLY E 2 107 ? 0.68011 41.03867 23.35335 1.000 43.07537 107 GLY H C 1
ATOM 6029 O O . GLY E 2 107 ? -0.14618 40.52645 24.10986 1.000 40.33633 107 GLY H O 1
ATOM 6030 N N . GLN E 2 108 ? 0.72361 40.76776 22.04963 1.000 43.01159 108 GLN H N 1
ATOM 6031 C CA . GLN E 2 108 ? -0.28644 39.90336 21.46412 1.000 40.86396 108 GLN H CA 1
ATOM 6032 C C . GLN E 2 108 ? 0.01527 38.42771 21.69699 1.000 42.00705 108 GLN H C 1
ATOM 6033 O O . GLN E 2 108 ? -0.87906 37.58627 21.53793 1.000 45.32508 108 GLN H O 1
ATOM 6039 N N . GLY E 2 109 ? 1.23306 38.09674 22.10140 1.000 33.78248 109 GLY H N 1
ATOM 6040 C CA . GLY E 2 109 ? 1.57064 36.72219 22.38032 1.000 38.21014 109 GLY H CA 1
ATOM 6041 C C . GLY E 2 109 ? 2.19909 36.01622 21.19717 1.000 43.06450 109 GLY H C 1
ATOM 6042 O O . GLY E 2 109 ? 1.86570 36.30268 20.04273 1.000 45.60276 109 GLY H O 1
ATOM 6043 N N . THR E 2 110 ? 3.12341 35.09713 21.47713 1.000 34.47184 110 THR H N 1
ATOM 6044 C CA . THR E 2 110 ? 3.78516 34.32368 20.43975 1.000 38.74535 110 THR H CA 1
ATOM 6045 C C . THR E 2 110 ? 3.90000 32.89493 20.93753 1.000 39.23974 110 THR H C 1
ATOM 6046 O O . THR E 2 110 ? 4.34840 32.65896 22.06153 1.000 38.26722 110 THR H O 1
ATOM 6050 N N . LEU E 2 111 ? 3.44612 31.94826 20.13107 1.000 38.72259 111 LEU H N 1
ATOM 6051 C CA . LEU E 2 111 ? 3.33310 30.57524 20.58716 1.000 35.02476 111 LEU H CA 1
ATOM 6052 C C . LEU E 2 111 ? 4.64362 29.83596 20.33791 1.000 38.08066 111 LEU H C 1
ATOM 6053 O O . LEU E 2 111 ? 5.17161 29.86057 19.22341 1.000 43.02314 111 LEU H O 1
ATOM 6058 N N . VAL E 2 112 ? 5.16561 29.18970 21.37779 1.000 35.45510 112 VAL H N 1
ATOM 6059 C CA . VAL E 2 112 ? 6.36096 28.34948 21.30287 1.000 38.14246 112 VAL H CA 1
ATOM 6060 C C . VAL E 2 112 ? 5.93187 26.89572 21.46356 1.000 38.04535 112 VAL H C 1
ATOM 6061 O O . VAL E 2 112 ? 5.23210 26.55331 22.42417 1.000 37.16906 112 VAL H O 1
ATOM 6065 N N . THR E 2 113 ? 6.36005 26.03518 20.54452 1.000 37.88038 113 THR H N 1
ATOM 6066 C CA . THR E 2 113 ? 5.94359 24.63523 20.54543 1.000 39.04435 113 THR H CA 1
ATOM 6067 C C . THR E 2 113 ? 7.17758 23.74797 20.55811 1.000 42.57729 113 THR H C 1
ATOM 6068 O O . THR E 2 113 ? 8.01580 23.83538 19.65463 1.000 44.78152 113 THR H O 1
ATOM 6072 N N . VAL E 2 114 ? 7.28990 22.89494 21.56394 1.000 37.11236 114 VAL H N 1
ATOM 6073 C CA . VAL E 2 114 ? 8.48950 22.09085 21.74672 1.000 45.66571 114 VAL H CA 1
ATOM 6074 C C . VAL E 2 114 ? 8.16634 20.66974 21.31972 1.000 40.40708 114 VAL H C 1
ATOM 6075 O O . VAL E 2 114 ? 7.51756 19.92599 22.06074 1.000 38.78683 114 VAL H O 1
ATOM 6079 N N . SER E 2 115 ? 8.63753 20.28393 20.13589 1.000 41.58937 115 SER H N 1
ATOM 6080 C CA . SER E 2 115 ? 8.23689 19.01481 19.54457 1.000 45.02133 115 SER H CA 1
ATOM 6081 C C . SER E 2 115 ? 9.34857 18.45132 18.67173 1.000 48.66659 115 SER H C 1
ATOM 6082 O O . SER E 2 115 ? 10.05487 19.19735 17.97771 1.000 49.26203 115 SER H O 1
ATOM 6085 N N . SER E 2 116 ? 9.47682 17.11834 18.70541 1.000 50.59191 116 SER H N 1
ATOM 6086 C CA . SER E 2 116 ? 10.37487 16.40794 17.80025 1.000 57.78063 116 SER H CA 1
ATOM 6087 C C . SER E 2 116 ? 9.82874 16.29176 16.37965 1.000 52.51691 116 SER H C 1
ATOM 6088 O O . SER E 2 116 ? 10.59173 15.95593 15.46766 1.000 56.94046 116 SER H O 1
ATOM 6091 N N . ALA E 2 117 ? 8.54102 16.54665 16.16792 1.000 50.10373 117 ALA H N 1
ATOM 6092 C CA . ALA E 2 117 ? 7.98097 16.47513 14.83017 1.000 43.62903 117 ALA H CA 1
ATOM 6093 C C . ALA E 2 117 ? 8.41523 17.68970 14.02030 1.000 44.74888 117 ALA H C 1
ATOM 6094 O O . ALA E 2 117 ? 8.82383 18.72077 14.55749 1.000 46.46750 117 ALA H O 1
ATOM 6096 N N . SER E 2 118 ? 8.33879 17.55543 12.71052 1.000 45.07351 118 SER H N 1
ATOM 6097 C CA . SER E 2 118 ? 8.73351 18.63512 11.82267 1.000 45.06468 118 SER H CA 1
ATOM 6098 C C . SER E 2 118 ? 7.51335 19.43399 11.34123 1.000 43.77175 118 SER H C 1
ATOM 6099 O O . SER E 2 118 ? 6.35030 19.02862 11.47296 1.000 40.47767 118 SER H O 1
ATOM 6102 N N . THR E 2 119 ? 7.79819 20.60085 10.78152 1.000 39.49536 119 THR H N 1
ATOM 6103 C CA . THR E 2 119 ? 6.72474 21.51959 10.47992 1.000 36.07193 119 THR H CA 1
ATOM 6104 C C . THR E 2 119 ? 6.02402 21.07085 9.18934 1.000 36.86404 119 THR H C 1
ATOM 6105 O O . THR E 2 119 ? 6.58089 20.35657 8.35595 1.000 41.47988 119 THR H O 1
ATOM 6109 N N . LYS E 2 120 ? 4.77708 21.47629 9.03689 1.000 42.10780 120 LYS H N 1
ATOM 6110 C CA . LYS E 2 120 ? 4.05546 21.25217 7.78879 1.000 39.59135 120 LYS H CA 1
ATOM 6111 C C . LYS E 2 120 ? 3.07654 22.39855 7.59527 1.000 35.89031 120 LYS H C 1
ATOM 6112 O O . LYS E 2 120 ? 2.24207 22.65132 8.46681 1.000 33.52572 120 LYS H O 1
ATOM 6118 N N . GLY E 2 121 ? 3.18685 23.09487 6.47171 1.000 37.98609 121 GLY H N 1
ATOM 6119 C CA . GLY E 2 121 ? 2.26358 24.15232 6.13507 1.000 34.58755 121 GLY H CA 1
ATOM 6120 C C . GLY E 2 121 ? 0.90342 23.59277 5.75620 1.000 40.11826 121 GLY H C 1
ATOM 6121 O O . GLY E 2 121 ? 0.72590 22.38968 5.47784 1.000 36.13603 121 GLY H O 1
ATOM 6122 N N . PRO E 2 122 ? -0.09581 24.46143 5.75458 1.000 42.87970 122 PRO H N 1
ATOM 6123 C CA . PRO E 2 122 ? -1.46123 24.01087 5.47153 1.000 42.38772 122 PRO H CA 1
ATOM 6124 C C . PRO E 2 122 ? -1.74273 23.92307 3.97866 1.000 42.30057 122 PRO H C 1
ATOM 6125 O O . PRO E 2 122 ? -1.19223 24.67697 3.16796 1.000 45.48149 122 PRO H O 1
ATOM 6129 N N . SER E 2 123 ? -2.61666 22.99116 3.62071 1.000 37.26725 123 SER H N 1
ATOM 6130 C CA . SER E 2 123 ? -3.29336 23.05531 2.33468 1.000 39.66017 123 SER H CA 1
ATOM 6131 C C . SER E 2 123 ? -4.69382 23.64121 2.52811 1.000 36.78403 123 SER H C 1
ATOM 6132 O O . SER E 2 123 ? -5.36236 23.36333 3.52501 1.000 40.34357 123 SER H O 1
ATOM 6135 N N . VAL E 2 124 ? -5.10221 24.52545 1.62253 1.000 35.88143 124 VAL H N 1
ATOM 6136 C CA . VAL E 2 124 ? -6.32967 25.29828 1.79652 1.000 38.24134 124 VAL H CA 1
ATOM 6137 C C . VAL E 2 124 ? -7.30432 24.94386 0.68296 1.000 34.44920 124 VAL H C 1
ATOM 6138 O O . VAL E 2 124 ? -6.97129 25.03688 -0.50315 1.000 35.79127 124 VAL H O 1
ATOM 6142 N N . PHE E 2 125 ? -8.48410 24.49254 1.06721 1.000 34.34473 125 PHE H N 1
ATOM 6143 C CA . PHE E 2 125 ? -9.48687 24.12168 0.09877 1.000 37.09068 125 PHE H CA 1
ATOM 6144 C C . PHE E 2 125 ? -10.70840 25.00748 0.28475 1.000 38.62326 125 PHE H C 1
ATOM 6145 O O . PHE E 2 125 ? -11.08413 25.31150 1.42355 1.000 38.60950 125 PHE H O 1
ATOM 6153 N N . PRO E 2 126 ? -11.33404 25.45273 -0.79530 1.000 36.52456 126 PRO H N 1
ATOM 6154 C CA . PRO E 2 126 ? -12.49535 26.33357 -0.65242 1.000 34.31624 126 PRO H CA 1
ATOM 6155 C C . PRO E 2 126 ? -13.72305 25.54177 -0.22425 1.000 37.36810 126 PRO H C 1
ATOM 6156 O O . PRO E 2 126 ? -13.98016 24.43053 -0.70858 1.000 37.18933 126 PRO H O 1
ATOM 6160 N N . LEU E 2 127 ? -14.45859 26.10981 0.73029 1.000 33.62382 127 LEU H N 1
ATOM 6161 C CA . LEU E 2 127 ? -15.84684 25.73024 0.97931 1.000 34.00446 127 LEU H CA 1
ATOM 6162 C C . LEU E 2 127 ? -16.67723 26.67493 0.12038 1.000 36.03204 127 LEU H C 1
ATOM 6163 O O . LEU E 2 127 ? -16.92307 27.82662 0.50467 1.000 35.54843 127 LEU H O 1
ATOM 6168 N N . ALA E 2 128 ? -17.10023 26.19619 -1.07780 1.000 36.22035 128 ALA H N 1
ATOM 6169 C CA . ALA E 2 128 ? -17.67448 27.12880 -2.04646 1.000 40.44369 128 ALA H CA 1
ATOM 6170 C C . ALA E 2 128 ? -19.15184 27.41129 -1.75252 1.000 36.92992 128 ALA H C 1
ATOM 6171 O O . ALA E 2 128 ? -19.87038 26.54431 -1.24625 1.000 34.06291 128 ALA H O 1
ATOM 6173 N N . PRO E 2 129 ? -19.62487 28.62010 -2.07502 1.000 40.40549 129 PRO H N 1
ATOM 6174 C CA . PRO E 2 129 ? -21.01226 28.99316 -1.73634 1.000 40.48065 129 PRO H CA 1
ATOM 6175 C C . PRO E 2 129 ? -22.02271 28.22450 -2.58051 1.000 41.08590 129 PRO H C 1
ATOM 6176 O O . PRO E 2 129 ? -21.87753 28.10498 -3.80003 1.000 41.78731 129 PRO H O 1
ATOM 6180 N N . SER E 2 130 ? -23.04171 27.68857 -1.91565 1.000 43.88843 130 SER H N 1
ATOM 6181 C CA . SER E 2 130 ? -24.13815 27.04347 -2.62308 1.000 46.14454 130 SER H CA 1
ATOM 6182 C C . SER E 2 130 ? -24.89616 28.06841 -3.44698 1.000 46.84047 130 SER H C 1
ATOM 6183 O O . SER E 2 130 ? -25.08280 29.21491 -3.02402 1.000 47.47337 130 SER H O 1
ATOM 6186 N N . SER E 2 131 ? -25.32450 27.65327 -4.63830 1.000 47.89970 131 SER H N 1
ATOM 6187 C CA . SER E 2 131 ? -26.20662 28.49601 -5.43709 1.000 51.39792 131 SER H CA 1
ATOM 6188 C C . SER E 2 131 ? -27.65932 28.40628 -4.98048 1.000 45.89277 131 SER H C 1
ATOM 6189 O O . SER E 2 131 ? -28.46340 29.25902 -5.36705 1.000 47.70561 131 SER H O 1
ATOM 6192 N N . LYS E 2 132 ? -27.99245 27.42515 -4.13902 1.000 45.81817 132 LYS H N 1
ATOM 6193 C CA . LYS E 2 132 ? -29.34119 27.24349 -3.62235 1.000 45.90780 132 LYS H CA 1
ATOM 6194 C C . LYS E 2 132 ? -29.76489 28.39467 -2.71263 1.000 49.32699 132 LYS H C 1
ATOM 6195 O O . LYS E 2 132 ? -28.94858 29.07810 -2.08050 1.000 50.44722 132 LYS H O 1
ATOM 6201 N N . SER E 2 133 ? -31.07886 28.57793 -2.63961 1.000 51.02700 133 SER H N 1
ATOM 6202 C CA . SER E 2 133 ? -31.67357 29.66927 -1.89068 1.000 53.23206 133 SER H CA 1
ATOM 6203 C C . SER E 2 133 ? -31.64253 29.40927 -0.38502 1.000 56.62835 133 SER H C 1
ATOM 6204 O O . SER E 2 133 ? -31.79395 28.27430 0.08891 1.000 52.86430 133 SER H O 1
ATOM 6207 N N . THR E 2 134 ? -31.45160 30.49578 0.36311 1.000 52.68883 134 THR H N 1
ATOM 6208 C CA . THR E 2 134 ? -31.26761 30.46993 1.80422 1.000 56.68694 134 THR H CA 1
ATOM 6209 C C . THR E 2 134 ? -32.17949 31.51998 2.42218 1.000 55.66883 134 THR H C 1
ATOM 6210 O O . THR E 2 134 ? -32.51310 32.52090 1.78340 1.000 51.57094 134 THR H O 1
ATOM 6214 N N . SER E 2 135 ? -32.58258 31.28935 3.66961 1.000 57.05430 135 SER H N 1
ATOM 6215 C CA . SER E 2 135 ? -33.33674 32.30415 4.39079 1.000 56.11213 135 SER H CA 1
ATOM 6216 C C . SER E 2 135 ? -32.47216 33.54600 4.56147 1.000 59.85736 135 SER H C 1
ATOM 6217 O O . SER E 2 135 ? -31.39576 33.48935 5.16575 1.000 62.97041 135 SER H O 1
ATOM 6220 N N . GLY E 2 136 ? -32.93347 34.66299 3.99319 1.000 57.16875 136 GLY H N 1
ATOM 6221 C CA . GLY E 2 136 ? -32.24521 35.93023 4.04576 1.000 45.50256 136 GLY H CA 1
ATOM 6222 C C . GLY E 2 136 ? -31.70721 36.39380 2.71017 1.000 51.80213 136 GLY H C 1
ATOM 6223 O O . GLY E 2 136 ? -31.61653 37.60382 2.48040 1.000 55.53689 136 GLY H O 1
ATOM 6224 N N . GLY E 2 137 ? -31.37332 35.46268 1.81613 1.000 54.50432 137 GLY H N 1
ATOM 6225 C CA . GLY E 2 137 ? -30.49648 35.78444 0.70144 1.000 54.41172 137 GLY H CA 1
ATOM 6226 C C . GLY E 2 137 ? -29.03492 35.76222 1.08796 1.000 52.74801 137 GLY H C 1
ATOM 6227 O O . GLY E 2 137 ? -28.21521 36.45807 0.47628 1.000 48.38355 137 GLY H O 1
ATOM 6228 N N . THR E 2 138 ? -28.69068 34.96657 2.09308 1.000 51.41367 138 THR H N 1
ATOM 6229 C CA . THR E 2 138 ? -27.39213 35.00496 2.74148 1.000 51.86478 138 THR H CA 1
ATOM 6230 C C . THR E 2 138 ? -26.63597 33.73204 2.40064 1.000 46.50104 138 THR H C 1
ATOM 6231 O O . THR E 2 138 ? -27.09500 32.63080 2.71621 1.000 55.38860 138 THR H O 1
ATOM 6235 N N . ALA E 2 139 ? -25.48557 33.87740 1.76804 1.000 44.90259 139 ALA H N 1
ATOM 6236 C CA . ALA E 2 139 ? -24.65788 32.73014 1.42993 1.000 48.44081 139 ALA H CA 1
ATOM 6237 C C . ALA E 2 139 ? -23.50115 32.60230 2.41872 1.000 47.36761 139 ALA H C 1
ATOM 6238 O O . ALA E 2 139 ? -22.90676 33.60092 2.84621 1.000 43.34415 139 ALA H O 1
ATOM 6240 N N . ALA E 2 140 ? -23.20364 31.36801 2.79844 1.000 39.54047 140 ALA H N 1
ATOM 6241 C CA . ALA E 2 140 ? -22.00210 31.07970 3.55751 1.000 41.39227 140 ALA H CA 1
ATOM 6242 C C . ALA E 2 140 ? -20.92391 30.61363 2.58845 1.000 42.11255 140 ALA H C 1
ATOM 6243 O O . ALA E 2 140 ? -21.22752 29.95290 1.58795 1.000 40.91035 140 ALA H O 1
ATOM 6245 N N . LEU E 2 141 ? -19.67647 31.00907 2.85431 1.000 37.67905 141 LEU H N 1
ATOM 6246 C CA . LEU E 2 141 ? -18.53640 30.46707 2.12374 1.000 41.41133 141 LEU H CA 1
ATOM 6247 C C . LEU E 2 141 ? -17.34378 30.41208 3.07453 1.000 41.11360 141 LEU H C 1
ATOM 6248 O O . LEU E 2 141 ? -17.36308 31.03398 4.14163 1.000 39.21282 141 LEU H O 1
ATOM 6253 N N . GLY E 2 142 ? -16.30509 29.66738 2.69480 1.000 38.62985 142 GLY H N 1
ATOM 6254 C CA . GLY E 2 142 ? -15.22100 29.48793 3.64412 1.000 40.02100 142 GLY H CA 1
ATOM 6255 C C . GLY E 2 142 ? -13.97183 28.83480 3.08347 1.000 38.00732 142 GLY H C 1
ATOM 6256 O O . GLY E 2 142 ? -13.85842 28.55566 1.88734 1.000 34.64313 142 GLY H O 1
ATOM 6257 N N . CYS E 2 143 ? -13.02032 28.60668 3.99124 1.000 40.54662 143 CYS H N 1
ATOM 6258 C CA . CYS E 2 143 ? -11.77157 27.91213 3.69644 1.000 38.01371 143 CYS H CA 1
ATOM 6259 C C . CYS E 2 143 ? -11.61731 26.74279 4.64548 1.000 39.43858 143 CYS H C 1
ATOM 6260 O O . CYS E 2 143 ? -11.71383 26.90472 5.86755 1.000 42.00285 143 CYS H O 1
ATOM 6263 N N . LEU E 2 144 ? -11.40958 25.56750 4.08103 1.000 40.40924 144 LEU H N 1
ATOM 6264 C CA . LEU E 2 144 ? -10.98088 24.41869 4.85471 1.000 39.96289 144 LEU H CA 1
ATOM 6265 C C . LEU E 2 144 ? -9.46453 24.44798 4.85529 1.000 37.37554 144 LEU H C 1
ATOM 6266 O O . LEU E 2 144 ? -8.84485 24.40339 3.78518 1.000 35.28285 144 LEU H O 1
ATOM 6271 N N . VAL E 2 145 ? -8.88061 24.60804 6.04447 1.000 38.73526 145 VAL H N 1
ATOM 6272 C CA . VAL E 2 145 ? -7.43817 24.75014 6.22576 1.000 38.56764 145 VAL H CA 1
ATOM 6273 C C . VAL E 2 145 ? -6.93113 23.46498 6.85167 1.000 38.98524 145 VAL H C 1
ATOM 6274 O O . VAL E 2 145 ? -6.89112 23.33789 8.08421 1.000 40.74203 145 VAL H O 1
ATOM 6278 N N . LYS E 2 146 ? -6.54626 22.50551 6.01116 1.000 38.79253 146 LYS H N 1
ATOM 6279 C CA . LYS E 2 146 ? -6.33635 21.13061 6.43972 1.000 41.13893 146 LYS H CA 1
ATOM 6280 C C . LYS E 2 146 ? -4.85400 20.77328 6.49422 1.000 44.94936 146 LYS H C 1
ATOM 6281 O O . LYS E 2 146 ? -4.04079 21.27807 5.69648 1.000 38.90654 146 LYS H O 1
ATOM 6287 N N . ASP E 2 147 ? -4.51872 19.94546 7.50146 1.000 45.12406 147 ASP H N 1
ATOM 6288 C CA . ASP E 2 147 ? -3.26807 19.19421 7.63145 1.000 42.95226 147 ASP H CA 1
ATOM 6289 C C . ASP E 2 147 ? -2.00453 20.03172 7.81758 1.000 44.58688 147 ASP H C 1
ATOM 6290 O O . ASP E 2 147 ? -1.07028 19.92150 7.00987 1.000 44.14945 147 ASP H O 1
ATOM 6295 N N . TYR E 2 148 ? -1.94116 20.83045 8.89128 1.000 39.08005 148 TYR H N 1
ATOM 6296 C CA . TYR E 2 148 ? -0.76874 21.63412 9.21390 1.000 35.12129 148 TYR H CA 1
ATOM 6297 C C . TYR E 2 148 ? -0.27281 21.30853 10.61834 1.000 39.77474 148 TYR H C 1
ATOM 6298 O O . TYR E 2 148 ? -1.01008 20.76573 11.44421 1.000 41.43128 148 TYR H O 1
ATOM 6307 N N . PHE E 2 149 ? 1.00282 21.63446 10.87732 1.000 37.65181 149 PHE H N 1
ATOM 6308 C CA . PHE E 2 149 ? 1.59991 21.41667 12.18545 1.000 36.58283 149 PHE H CA 1
ATOM 6309 C C . PHE E 2 149 ? 2.79875 22.32275 12.37253 1.000 37.78714 149 PHE H C 1
ATOM 6310 O O . PHE E 2 149 ? 3.59655 22.45395 11.43949 1.000 37.79308 149 PHE H O 1
ATOM 6318 N N . PRO E 2 150 ? 2.99366 22.92922 13.55617 1.000 43.63214 150 PRO H N 1
ATOM 6319 C CA . PRO E 2 150 ? 2.10933 22.90865 14.71960 1.000 39.72330 150 PRO H CA 1
ATOM 6320 C C . PRO E 2 150 ? 1.21115 24.11552 14.65644 1.000 41.21042 150 PRO H C 1
ATOM 6321 O O . PRO E 2 150 ? 1.21337 24.81704 13.63923 1.000 42.65069 150 PRO H O 1
ATOM 6325 N N . GLU E 2 151 ? 0.50584 24.39007 15.74317 1.000 41.44822 151 GLU H N 1
ATOM 6326 C CA . GLU E 2 151 ? -0.29109 25.59256 15.82315 1.000 42.61345 151 GLU H CA 1
ATOM 6327 C C . GLU E 2 151 ? 0.61963 26.81718 15.86874 1.000 41.40689 151 GLU H C 1
ATOM 6328 O O . GLU E 2 151 ? 1.79808 26.71610 16.22128 1.000 40.99055 151 GLU H O 1
ATOM 6334 N N . PRO E 2 152 ? 0.10035 27.99487 15.50443 1.000 40.99313 152 PRO H N 1
ATOM 6335 C CA . PRO E 2 152 ? -1.26584 28.24256 15.05843 1.000 34.31394 152 PRO H CA 1
ATOM 6336 C C . PRO E 2 152 ? -1.34566 28.72145 13.61746 1.000 35.90766 152 PRO H C 1
ATOM 6337 O O . PRO E 2 152 ? -0.32894 29.14715 13.05113 1.000 41.19896 152 PRO H O 1
ATOM 6341 N N . VAL E 2 153 ? -2.53865 28.70720 13.03010 1.000 39.96713 153 VAL H N 1
ATOM 6342 C CA . VAL E 2 153 ? -2.80043 29.53313 11.85383 1.000 39.57931 153 VAL H CA 1
ATOM 6343 C C . VAL E 2 153 ? -3.72291 30.65859 12.27896 1.000 37.55319 153 VAL H C 1
ATOM 6344 O O . VAL E 2 153 ? -4.49205 30.52787 13.23780 1.000 44.07581 153 VAL H O 1
ATOM 6348 N N . THR E 2 154 ? -3.62602 31.78060 11.58118 1.000 36.47587 154 THR H N 1
ATOM 6349 C CA . THR E 2 154 ? -4.61085 32.84210 11.70456 1.000 40.16009 154 THR H CA 1
ATOM 6350 C C . THR E 2 154 ? -5.19707 33.10503 10.33075 1.000 41.21551 154 THR H C 1
ATOM 6351 O O . THR E 2 154 ? -4.51528 32.92484 9.31695 1.000 40.36466 154 THR H O 1
ATOM 6355 N N . VAL E 2 155 ? -6.46409 33.53583 10.29581 1.000 39.38177 155 VAL H N 1
ATOM 6356 C CA . VAL E 2 155 ? -7.21035 33.61810 9.04821 1.000 36.93197 155 VAL H CA 1
ATOM 6357 C C . VAL E 2 155 ? -7.83636 34.99735 8.91049 1.000 38.41625 155 VAL H C 1
ATOM 6358 O O . VAL E 2 155 ? -8.58324 35.43962 9.78853 1.000 48.90003 155 VAL H O 1
ATOM 6362 N N . SER E 2 156 ? -7.54338 35.67106 7.80344 1.000 41.41729 156 SER H N 1
ATOM 6363 C CA . SER E 2 156 ? -8.21111 36.90945 7.41773 1.000 40.48180 156 SER H CA 1
ATOM 6364 C C . SER E 2 156 ? -9.07387 36.67721 6.19142 1.000 40.17715 156 SER H C 1
ATOM 6365 O O . SER E 2 156 ? -8.91163 35.69639 5.46635 1.000 38.91257 156 SER H O 1
ATOM 6368 N N . TRP E 2 157 ? -9.94670 37.63087 5.92714 1.000 39.52333 157 TRP H N 1
ATOM 6369 C CA . TRP E 2 157 ? -10.68563 37.65225 4.67955 1.000 42.27994 157 TRP H CA 1
ATOM 6370 C C . TRP E 2 157 ? -10.48270 39.01069 4.03429 1.000 44.74723 157 TRP H C 1
ATOM 6371 O O . TRP E 2 157 ? -10.65265 40.04525 4.68769 1.000 42.57842 157 TRP H O 1
ATOM 6382 N N . ASN E 2 158 ? -10.06215 38.98577 2.76947 1.000 45.18927 158 ASN H N 1
ATOM 6383 C CA . ASN E 2 158 ? -9.75292 40.18133 1.99640 1.000 47.27201 158 ASN H CA 1
ATOM 6384 C C . ASN E 2 158 ? -8.82582 41.10790 2.78418 1.000 49.97575 158 ASN H C 1
ATOM 6385 O O . ASN E 2 158 ? -9.03501 42.32372 2.88721 1.000 44.50911 158 ASN H O 1
ATOM 6390 N N . SER E 2 159 ? -7.79240 40.47901 3.36628 1.000 49.38713 159 SER H N 1
ATOM 6391 C CA . SER E 2 159 ? -6.70043 41.15645 4.07128 1.000 46.71130 159 SER H CA 1
ATOM 6392 C C . SER E 2 159 ? -7.22349 42.06640 5.18167 1.000 49.87663 159 SER H C 1
ATOM 6393 O O . SER E 2 159 ? -6.79227 43.20923 5.33060 1.000 49.04737 159 SER H O 1
ATOM 6396 N N . GLY E 2 160 ? -8.15497 41.54493 5.98465 1.000 53.53488 160 GLY H N 1
ATOM 6397 C CA . GLY E 2 160 ? -8.73632 42.29638 7.07621 1.000 49.23900 160 GLY H CA 1
ATOM 6398 C C . GLY E 2 160 ? -9.85452 43.23110 6.68343 1.000 49.72871 160 GLY H C 1
ATOM 6399 O O . GLY E 2 160 ? -10.49124 43.81666 7.57271 1.000 49.37857 160 GLY H O 1
ATOM 6400 N N . ALA E 2 161 ? -10.12061 43.39612 5.38480 1.000 45.29061 161 ALA H N 1
ATOM 6401 C CA . ALA E 2 161 ? -11.17734 44.30801 4.97700 1.000 40.69027 161 ALA H CA 1
ATOM 6402 C C . ALA E 2 161 ? -12.53871 43.76983 5.36674 1.000 47.85208 161 ALA H C 1
ATOM 6403 O O . ALA E 2 161 ? -13.44929 44.53596 5.69778 1.000 59.98295 161 ALA H O 1
ATOM 6405 N N . LEU E 2 162 ? -12.68572 42.46435 5.35572 1.000 51.22063 162 LEU H N 1
ATOM 6406 C CA . LEU E 2 162 ? -13.93829 41.80014 5.66065 1.000 47.99647 162 LEU H CA 1
ATOM 6407 C C . LEU E 2 162 ? -13.75806 41.08200 6.99592 1.000 47.95197 162 LEU H C 1
ATOM 6408 O O . LEU E 2 162 ? -13.05525 40.07485 7.07526 1.000 48.84120 162 LEU H O 1
ATOM 6413 N N . THR E 2 163 ? -14.35150 41.62944 8.05189 1.000 53.79249 163 THR H N 1
ATOM 6414 C CA . THR E 2 163 ? -14.30212 41.04603 9.38952 1.000 54.97949 163 THR H CA 1
ATOM 6415 C C . THR E 2 163 ? -15.67392 40.67453 9.93141 1.000 55.22716 163 THR H C 1
ATOM 6416 O O . THR E 2 163 ? -15.79555 39.69760 10.67541 1.000 54.84475 163 THR H O 1
ATOM 6420 N N . SER E 2 164 ? -16.69898 41.44534 9.59079 1.000 56.48627 164 SER H N 1
ATOM 6421 C CA . SER E 2 164 ? -18.05378 41.17421 10.04152 1.000 56.36700 164 SER H CA 1
ATOM 6422 C C . SER E 2 164 ? -18.60148 39.92177 9.36861 1.000 53.43020 164 SER H C 1
ATOM 6423 O O . SER E 2 164 ? -18.61567 39.81929 8.13869 1.000 53.72765 164 SER H O 1
ATOM 6426 N N . GLY E 2 165 ? -19.07308 38.97744 10.18301 1.000 53.37922 165 GLY H N 1
ATOM 6427 C CA . GLY E 2 165 ? -19.61768 37.72808 9.70955 1.000 43.71880 165 GLY H CA 1
ATOM 6428 C C . GLY E 2 165 ? -18.67769 36.55212 9.83905 1.000 51.79355 165 GLY H C 1
ATOM 6429 O O . GLY E 2 165 ? -19.11353 35.40275 9.66017 1.000 53.03855 165 GLY H O 1
ATOM 6430 N N . VAL E 2 166 ? -17.40945 36.79899 10.15845 1.000 51.68973 166 VAL H N 1
ATOM 6431 C CA . VAL E 2 166 ? -16.38551 35.76603 10.06192 1.000 45.15065 166 VAL H CA 1
ATOM 6432 C C . VAL E 2 166 ? -16.47067 34.87274 11.28937 1.000 40.36150 166 VAL H C 1
ATOM 6433 O O . VAL E 2 166 ? -16.58139 35.34876 12.42186 1.000 49.61985 166 VAL H O 1
ATOM 6437 N N . HIS E 2 167 ? -16.44120 33.57505 11.07330 1.000 41.51418 167 HIS H N 1
ATOM 6438 C CA . HIS E 2 167 ? -16.17863 32.63796 12.14918 1.000 44.42029 167 HIS H CA 1
ATOM 6439 C C . HIS E 2 167 ? -15.00246 31.77616 11.73801 1.000 41.46071 167 HIS H C 1
ATOM 6440 O O . HIS E 2 167 ? -15.00526 31.19477 10.64809 1.000 40.36727 167 HIS H O 1
ATOM 6447 N N . THR E 2 168 ? -13.98211 31.74488 12.58632 1.000 43.50269 168 THR H N 1
ATOM 6448 C CA . THR E 2 168 ? -12.89255 30.79093 12.47546 1.000 39.51363 168 THR H CA 1
ATOM 6449 C C . THR E 2 168 ? -12.97248 29.84521 13.66480 1.000 39.00827 168 THR H C 1
ATOM 6450 O O . THR E 2 168 ? -13.06556 30.28994 14.81326 1.000 42.31470 168 THR H O 1
ATOM 6454 N N . PHE E 2 169 ? -12.98075 28.59068 13.39476 1.000 41.52504 169 PHE H N 1
ATOM 6455 C CA . PHE E 2 169 ? -13.16729 27.57152 14.41714 1.000 43.74822 169 PHE H CA 1
ATOM 6456 C C . PHE E 2 169 ? -11.84578 27.16674 15.05790 1.000 43.24371 169 PHE H C 1
ATOM 6457 O O . PHE E 2 169 ? -10.78470 27.29473 14.44320 1.000 44.51026 169 PHE H O 1
ATOM 6465 N N . PRO E 2 170 ? -11.89867 26.71096 16.30765 1.000 44.95346 170 PRO H N 1
ATOM 6466 C CA . PRO E 2 170 ? -10.69180 26.19540 16.95613 1.000 43.24193 170 PRO H CA 1
ATOM 6467 C C . PRO E 2 170 ? -10.11871 25.03558 16.17013 1.000 44.34548 170 PRO H C 1
ATOM 6468 O O . PRO E 2 170 ? -10.85506 24.24059 15.58578 1.000 46.08206 170 PRO H O 1
ATOM 6472 N N . ALA E 2 171 ? -8.78998 24.94184 16.17790 1.000 47.13411 171 ALA H N 1
ATOM 6473 C CA . ALA E 2 171 ? -8.10111 23.84415 15.51168 1.000 44.06082 171 ALA H CA 1
ATOM 6474 C C . ALA E 2 171 ? -8.48948 22.52219 16.15244 1.000 44.51302 171 ALA H C 1
ATOM 6475 O O . ALA E 2 171 ? -8.85097 22.46404 17.32797 1.000 51.58570 171 ALA H O 1
ATOM 6477 N N . VAL E 2 172 ? -8.41356 21.45069 15.37224 1.000 45.26923 172 VAL H N 1
ATOM 6478 C CA . VAL E 2 172 ? -8.70972 20.10938 15.86248 1.000 48.22256 172 VAL H CA 1
ATOM 6479 C C . VAL E 2 172 ? -7.56712 19.17147 15.48744 1.000 50.85226 172 VAL H C 1
ATOM 6480 O O . VAL E 2 172 ? -7.15439 19.11635 14.32058 1.000 48.57752 172 VAL H O 1
ATOM 6484 N N . LEU E 2 173 ? -7.05795 18.43803 16.47937 1.000 46.72860 173 LEU H N 1
ATOM 6485 C CA . LEU E 2 173 ? -5.98949 17.47921 16.24844 1.000 44.82691 173 LEU H CA 1
ATOM 6486 C C . LEU E 2 173 ? -6.56884 16.21433 15.62594 1.000 46.57772 173 LEU H C 1
ATOM 6487 O O . LEU E 2 173 ? -7.55262 15.66266 16.12352 1.000 50.49149 173 LEU H O 1
ATOM 6492 N N . GLN E 2 174 ? -5.99196 15.78245 14.51034 1.000 50.13401 174 GLN H N 1
ATOM 6493 C CA . GLN E 2 174 ? -6.43445 14.57778 13.82515 1.000 53.02382 174 GLN H CA 1
ATOM 6494 C C . GLN E 2 174 ? -5.48904 13.43111 14.15589 1.000 54.21927 174 GLN H C 1
ATOM 6495 O O . GLN E 2 174 ? -4.36095 13.64128 14.60980 1.000 54.35829 174 GLN H O 1
ATOM 6501 N N . SER E 2 175 ? -5.96571 12.20426 13.92974 1.000 54.13872 175 SER H N 1
ATOM 6502 C CA . SER E 2 175 ? -5.18889 11.03897 14.33627 1.000 56.71096 175 SER H CA 1
ATOM 6503 C C . SER E 2 175 ? -3.86790 10.94377 13.59444 1.000 55.25132 175 SER H C 1
ATOM 6504 O O . SER E 2 175 ? -2.95070 10.26430 14.07263 1.000 61.74399 175 SER H O 1
ATOM 6507 N N . SER E 2 176 ? -3.74943 11.61675 12.44580 1.000 51.93306 176 SER H N 1
ATOM 6508 C CA . SER E 2 176 ? -2.46801 11.73660 11.76024 1.000 50.95646 176 SER H CA 1
ATOM 6509 C C . SER E 2 176 ? -1.44370 12.53598 12.56275 1.000 51.03859 176 SER H C 1
ATOM 6510 O O . SER E 2 176 ? -0.24269 12.44954 12.27890 1.000 47.57804 176 SER H O 1
ATOM 6513 N N . GLY E 2 177 ? -1.88570 13.32154 13.54197 1.000 49.22276 177 GLY H N 1
ATOM 6514 C CA . GLY E 2 177 ? -1.00394 14.22994 14.23945 1.000 47.51053 177 GLY H CA 1
ATOM 6515 C C . GLY E 2 177 ? -0.98648 15.63540 13.68916 1.000 49.20911 177 GLY H C 1
ATOM 6516 O O . GLY E 2 177 ? -0.17249 16.45229 14.14295 1.000 44.43059 177 GLY H O 1
ATOM 6517 N N . LEU E 2 178 ? -1.84160 15.94396 12.71640 1.000 46.73368 178 LEU H N 1
ATOM 6518 C CA . LEU E 2 178 ? -1.86916 17.25980 12.10495 1.000 43.05239 178 LEU H CA 1
ATOM 6519 C C . LEU E 2 178 ? -3.15711 17.97785 12.46077 1.000 46.09229 178 LEU H C 1
ATOM 6520 O O . LEU E 2 178 ? -4.19847 17.35872 12.69279 1.000 49.52908 178 LEU H O 1
ATOM 6525 N N . TYR E 2 179 ? -3.07343 19.29524 12.48710 1.000 44.04173 179 TYR H N 1
ATOM 6526 C CA . TYR E 2 179 ? -4.21819 20.10757 12.83676 1.000 44.40686 179 TYR H CA 1
ATOM 6527 C C . TYR E 2 179 ? -5.04408 20.45616 11.60855 1.000 43.27794 179 TYR H C 1
ATOM 6528 O O . TYR E 2 179 ? -4.57237 20.42197 10.47129 1.000 43.17615 179 TYR H O 1
ATOM 6537 N N . SER E 2 180 ? -6.29561 20.81372 11.86414 1.000 45.35243 180 SER H N 1
ATOM 6538 C CA . SER E 2 180 ? -7.24013 21.13845 10.81471 1.000 38.75917 180 SER H CA 1
ATOM 6539 C C . SER E 2 180 ? -8.23190 22.13736 11.38414 1.000 40.34910 180 SER H C 1
ATOM 6540 O O . SER E 2 180 ? -8.54849 22.09062 12.57556 1.000 43.84169 180 SER H O 1
ATOM 6543 N N . LEU E 2 181 ? -8.68361 23.06898 10.55552 1.000 37.76548 181 LEU H N 1
ATOM 6544 C CA . LEU E 2 181 ? -9.72163 23.98284 11.00327 1.000 35.09950 181 LEU H CA 1
ATOM 6545 C C . LEU E 2 181 ? -10.40114 24.57942 9.78804 1.000 34.34928 181 LEU H C 1
ATOM 6546 O O . LEU E 2 181 ? -9.98088 24.38258 8.65378 1.000 38.30948 181 LEU H O 1
ATOM 6551 N N . SER E 2 182 ? -11.44751 25.34186 10.05055 1.000 38.21152 182 SER H N 1
ATOM 6552 C CA . SER E 2 182 ? -12.19516 26.00087 9.00220 1.000 39.37562 182 SER H CA 1
ATOM 6553 C C . SER E 2 182 ? -12.50176 27.42174 9.42322 1.000 39.84176 182 SER H C 1
ATOM 6554 O O . SER E 2 182 ? -12.65216 27.73380 10.60721 1.000 40.12898 182 SER H O 1
ATOM 6557 N N . SER E 2 183 ? -12.59043 28.27539 8.43551 1.000 38.53368 183 SER H N 1
ATOM 6558 C CA . SER E 2 183 ? -13.02209 29.63466 8.64064 1.000 36.44134 183 SER H CA 1
ATOM 6559 C C . SER E 2 183 ? -14.15304 29.83315 7.65130 1.000 38.85657 183 SER H C 1
ATOM 6560 O O . SER E 2 183 ? -14.08045 29.33817 6.51944 1.000 39.49250 183 SER H O 1
ATOM 6563 N N . VAL E 2 184 ? -15.21967 30.49412 8.09139 1.000 38.83490 184 VAL H N 1
ATOM 6564 C CA . VAL E 2 184 ? -16.41018 30.67605 7.27035 1.000 39.76557 184 VAL H CA 1
ATOM 6565 C C . VAL E 2 184 ? -16.91638 32.09481 7.43914 1.000 40.76266 184 VAL H C 1
ATOM 6566 O O . VAL E 2 184 ? -16.79373 32.69676 8.51110 1.000 41.30957 184 VAL H O 1
ATOM 6570 N N . VAL E 2 185 ? -17.50828 32.62045 6.37083 1.000 40.70327 185 VAL H N 1
ATOM 6571 C CA . VAL E 2 185 ? -18.06935 33.96482 6.37169 1.000 41.91810 185 VAL H CA 1
ATOM 6572 C C . VAL E 2 185 ? -19.43395 33.91248 5.69152 1.000 44.83790 185 VAL H C 1
ATOM 6573 O O . VAL E 2 185 ? -19.63265 33.17470 4.71683 1.000 47.12441 185 VAL H O 1
ATOM 6577 N N . THR E 2 186 ? -20.39209 34.65419 6.23394 1.000 45.11398 186 THR H N 1
ATOM 6578 C CA . THR E 2 186 ? -21.66365 34.85283 5.55665 1.000 48.53434 186 THR H CA 1
ATOM 6579 C C . THR E 2 186 ? -21.64412 36.19253 4.83948 1.000 50.40776 186 THR H C 1
ATOM 6580 O O . THR E 2 186 ? -21.02761 37.15557 5.31213 1.000 49.68511 186 THR H O 1
ATOM 6584 N N . VAL E 2 187 ? -22.29742 36.23390 3.68165 1.000 47.67678 187 VAL H N 1
ATOM 6585 C CA . VAL E 2 187 ? -22.26656 37.38833 2.79107 1.000 44.07736 187 VAL H CA 1
ATOM 6586 C C . VAL E 2 187 ? -23.63238 37.51137 2.13028 1.000 50.89127 187 VAL H C 1
ATOM 6587 O O . VAL E 2 187 ? -24.43382 36.56058 2.17576 1.000 51.15994 187 VAL H O 1
ATOM 6591 N N . PRO E 2 188 ? -23.95056 38.64979 1.51807 1.000 51.65952 188 PRO H N 1
ATOM 6592 C CA . PRO E 2 188 ? -25.16626 38.72059 0.69353 1.000 51.76316 188 PRO H CA 1
ATOM 6593 C C . PRO E 2 188 ? -24.99825 37.89948 -0.57807 1.000 53.66892 188 PRO H C 1
ATOM 6594 O O . PRO E 2 188 ? -23.94067 37.92656 -1.21671 1.000 54.11820 188 PRO H O 1
ATOM 6598 N N . SER E 2 189 ? -26.05028 37.16365 -0.95106 1.000 51.15204 189 SER H N 1
ATOM 6599 C CA . SER E 2 189 ? -25.95933 36.36627 -2.17154 1.000 52.68192 189 SER H CA 1
ATOM 6600 C C . SER E 2 189 ? -25.82095 37.25253 -3.41332 1.000 55.27925 189 SER H C 1
ATOM 6601 O O . SER E 2 189 ? -25.25834 36.81566 -4.42700 1.000 52.31832 189 SER H O 1
ATOM 6604 N N . SER E 2 190 ? -26.29687 38.50486 -3.33797 1.000 55.20312 190 SER H N 1
ATOM 6605 C CA . SER E 2 190 ? -26.20100 39.44849 -4.45380 1.000 53.71754 190 SER H CA 1
ATOM 6606 C C . SER E 2 190 ? -24.76937 39.66997 -4.92230 1.000 53.62676 190 SER H C 1
ATOM 6607 O O . SER E 2 190 ? -24.54173 39.98342 -6.09818 1.000 58.64730 190 SER H O 1
ATOM 6610 N N . SER E 2 191 ? -23.79975 39.56742 -4.02294 1.000 55.41534 191 SER H N 1
ATOM 6611 C CA . SER E 2 191 ? -22.41548 39.85755 -4.37254 1.000 61.61197 191 SER H CA 1
ATOM 6612 C C . SER E 2 191 ? -21.61284 38.63124 -4.80604 1.000 60.07971 191 SER H C 1
ATOM 6613 O O . SER E 2 191 ? -20.41954 38.78229 -5.08461 1.000 58.71461 191 SER H O 1
ATOM 6616 N N . LEU E 2 192 ? -22.23085 37.43890 -4.89622 1.000 54.66169 192 LEU H N 1
ATOM 6617 C CA . LEU E 2 192 ? -21.46183 36.21917 -5.15696 1.000 56.86016 192 LEU H CA 1
ATOM 6618 C C . LEU E 2 192 ? -20.70593 36.29757 -6.47556 1.000 64.43644 192 LEU H C 1
ATOM 6619 O O . LEU E 2 192 ? -19.55161 35.85433 -6.57007 1.000 68.67211 192 LEU H O 1
ATOM 6624 N N . GLY E 2 193 ? -21.32489 36.86633 -7.50434 1.000 60.59026 193 GLY H N 1
ATOM 6625 C CA . GLY E 2 193 ? -20.58782 37.08742 -8.73791 1.000 72.89513 193 GLY H CA 1
ATOM 6626 C C . GLY E 2 193 ? -19.58922 38.22909 -8.63512 1.000 70.95221 193 GLY H C 1
ATOM 6627 O O . GLY E 2 193 ? -18.44971 38.11053 -9.09332 1.000 73.50192 193 GLY H O 1
ATOM 6628 N N . THR E 2 194 ? -19.98973 39.33758 -8.00684 1.000 70.67780 194 THR H N 1
ATOM 6629 C CA . THR E 2 194 ? -19.30100 40.61855 -8.15799 1.000 71.68001 194 THR H CA 1
ATOM 6630 C C . THR E 2 194 ? -18.13586 40.81884 -7.18467 1.000 64.89553 194 THR H C 1
ATOM 6631 O O . THR E 2 194 ? -17.03993 41.20016 -7.60539 1.000 63.48152 194 THR H O 1
ATOM 6635 N N . GLN E 2 195 ? -18.35665 40.60003 -5.88919 1.000 61.90485 195 GLN H N 1
ATOM 6636 C CA . GLN E 2 195 ? -17.34268 40.85561 -4.87482 1.000 55.32252 195 GLN H CA 1
ATOM 6637 C C . GLN E 2 195 ? -16.42118 39.64711 -4.74108 1.000 57.29291 195 GLN H C 1
ATOM 6638 O O . GLN E 2 195 ? -16.88672 38.51286 -4.58881 1.000 56.34099 195 GLN H O 1
ATOM 6644 N N . THR E 2 196 ? -15.11503 39.88405 -4.81169 1.000 57.61516 196 THR H N 1
ATOM 6645 C CA . THR E 2 196 ? -14.16843 38.79343 -4.63458 1.000 52.40391 196 THR H CA 1
ATOM 6646 C C . THR E 2 196 ? -13.94776 38.53068 -3.15573 1.000 53.16665 196 THR H C 1
ATOM 6647 O O . THR E 2 196 ? -13.91943 39.46324 -2.33643 1.000 50.69998 196 THR H O 1
ATOM 6651 N N . TYR E 2 197 ? -13.81340 37.24632 -2.82533 1.000 47.31558 197 TYR H N 1
ATOM 6652 C CA . TYR E 2 197 ? -13.55228 36.78329 -1.47420 1.000 40.91717 197 TYR H CA 1
ATOM 6653 C C . TYR E 2 197 ? -12.27786 35.96176 -1.48387 1.000 42.25546 197 TYR H C 1
ATOM 6654 O O . TYR E 2 197 ? -12.13675 35.02101 -2.27407 1.000 40.10655 197 TYR H O 1
ATOM 6663 N N . ILE E 2 198 ? -11.33814 36.34660 -0.63466 1.000 41.54899 198 ILE H N 1
ATOM 6664 C CA . ILE E 2 198 ? -10.04047 35.69559 -0.55741 1.000 40.52860 198 ILE H CA 1
ATOM 6665 C C . ILE E 2 198 ? -9.75626 35.49306 0.91764 1.000 39.18960 198 ILE H C 1
ATOM 6666 O O . ILE E 2 198 ? -9.88704 36.43223 1.71378 1.000 38.32509 198 ILE H O 1
ATOM 6671 N N . CYS E 2 199 ? -9.42327 34.26921 1.29901 1.000 34.67584 199 CYS H N 1
ATOM 6672 C CA . CYS E 2 199 ? -9.04668 34.01405 2.67757 1.000 40.23915 199 CYS H CA 1
ATOM 6673 C C . CYS E 2 199 ? -7.53351 33.90507 2.77999 1.000 36.89439 199 CYS H C 1
ATOM 6674 O O . CYS E 2 199 ? -6.89716 33.18882 2.00334 1.000 35.06112 199 CYS H O 1
ATOM 6677 N N . ASN E 2 200 ? -6.96516 34.65526 3.71637 1.000 40.50235 200 ASN H N 1
ATOM 6678 C CA . ASN E 2 200 ? -5.51995 34.76632 3.88676 1.000 40.80393 200 ASN H CA 1
ATOM 6679 C C . ASN E 2 200 ? -5.16517 33.90648 5.09538 1.000 39.98814 200 ASN H C 1
ATOM 6680 O O . ASN E 2 200 ? -5.57269 34.21185 6.22867 1.000 37.66498 200 ASN H O 1
ATOM 6685 N N . VAL E 2 201 ? -4.47070 32.80150 4.84711 1.000 33.70241 201 VAL H N 1
ATOM 6686 C CA . VAL E 2 201 ? -4.17818 31.81239 5.87565 1.000 37.59219 201 VAL H CA 1
ATOM 6687 C C . VAL E 2 201 ? -2.71632 31.95149 6.23575 1.000 34.40413 201 VAL H C 1
ATOM 6688 O O . VAL E 2 201 ? -1.83938 31.76690 5.38869 1.000 41.35312 201 VAL H O 1
ATOM 6692 N N . ASN E 2 202 ? -2.44680 32.25864 7.48599 1.000 34.25313 202 ASN H N 1
ATOM 6693 C CA . ASN E 2 202 ? -1.10459 32.61528 7.91582 1.000 40.94929 202 ASN H CA 1
ATOM 6694 C C . ASN E 2 202 ? -0.61296 31.50758 8.83931 1.000 40.21550 202 ASN H C 1
ATOM 6695 O O . ASN E 2 202 ? -1.26496 31.20240 9.84676 1.000 39.26402 202 ASN H O 1
ATOM 6700 N N . HIS E 2 203 ? 0.50078 30.86098 8.47307 1.000 35.32833 203 HIS H N 1
ATOM 6701 C CA . HIS E 2 203 ? 1.06207 29.79279 9.30210 1.000 37.39626 203 HIS H CA 1
ATOM 6702 C C . HIS E 2 203 ? 2.53969 30.09829 9.52085 1.000 39.88025 203 HIS H C 1
ATOM 6703 O O . HIS E 2 203 ? 3.41516 29.45887 8.92293 1.000 38.15181 203 HIS H O 1
ATOM 6710 N N . LYS E 2 204 ? 2.80213 31.06989 10.39525 1.000 41.06355 204 LYS H N 1
ATOM 6711 C CA . LYS E 2 204 ? 4.17548 31.44727 10.72500 1.000 44.11424 204 LYS H CA 1
ATOM 6712 C C . LYS E 2 204 ? 5.09576 30.26826 11.09402 1.000 40.88805 204 LYS H C 1
ATOM 6713 O O . LYS E 2 204 ? 6.24850 30.26509 10.62422 1.000 37.49306 204 LYS H O 1
ATOM 6719 N N . PRO E 2 205 ? 4.67346 29.23914 11.85209 1.000 36.37993 205 PRO H N 1
ATOM 6720 C CA . PRO E 2 205 ? 5.62520 28.17903 12.21985 1.000 39.31035 205 PRO H CA 1
ATOM 6721 C C . PRO E 2 205 ? 6.23880 27.45328 11.04447 1.000 40.24024 205 PRO H C 1
ATOM 6722 O O . PRO E 2 205 ? 7.27039 26.79418 11.23724 1.000 43.20923 205 PRO H O 1
ATOM 6726 N N . SER E 2 206 ? 5.64236 27.51678 9.85110 1.000 37.12654 206 SER H N 1
ATOM 6727 C CA . SER E 2 206 ? 6.28975 26.99506 8.65100 1.000 36.61019 206 SER H CA 1
ATOM 6728 C C . SER E 2 206 ? 6.70116 28.10011 7.70297 1.000 41.31461 206 SER H C 1
ATOM 6729 O O . SER E 2 206 ? 7.06788 27.81103 6.55933 1.000 39.37081 206 SER H O 1
ATOM 6732 N N . ASN E 2 207 ? 6.65285 29.35198 8.14850 1.000 42.39539 207 ASN H N 1
ATOM 6733 C CA . ASN E 2 207 ? 6.94516 30.48511 7.28536 1.000 41.49162 207 ASN H CA 1
ATOM 6734 C C . ASN E 2 207 ? 6.13839 30.37165 6.00239 1.000 41.29311 207 ASN H C 1
ATOM 6735 O O . ASN E 2 207 ? 6.66940 30.48494 4.89576 1.000 44.01740 207 ASN H O 1
ATOM 6740 N N . THR E 2 208 ? 4.84109 30.10797 6.15534 1.000 38.86928 208 THR H N 1
ATOM 6741 C CA . THR E 2 208 ? 3.94083 29.99248 5.01517 1.000 42.87900 208 THR H CA 1
ATOM 6742 C C . THR E 2 208 ? 2.75023 30.94035 5.14955 1.000 41.13576 208 THR H C 1
ATOM 6743 O O . THR E 2 208 ? 2.17068 31.10270 6.23349 1.000 45.69028 208 THR H O 1
ATOM 6747 N N . LYS E 2 209 ? 2.40147 31.57482 4.04223 1.000 35.30903 209 LYS H N 1
ATOM 6748 C CA . LYS E 2 209 ? 1.13470 32.27684 3.89477 1.000 38.93438 209 LYS H CA 1
ATOM 6749 C C . LYS E 2 209 ? 0.46846 31.73834 2.64520 1.000 37.85787 209 LYS H C 1
ATOM 6750 O O . LYS E 2 209 ? 1.13880 31.52102 1.63275 1.000 41.24719 209 LYS H O 1
ATOM 6756 N N . VAL E 2 210 ? -0.83479 31.49521 2.71264 1.000 33.75582 210 VAL H N 1
ATOM 6757 C CA . VAL E 2 210 ? -1.58124 30.99835 1.56223 1.000 36.15003 210 VAL H CA 1
ATOM 6758 C C . VAL E 2 210 ? -2.84682 31.82770 1.39168 1.000 35.89077 210 VAL H C 1
ATOM 6759 O O . VAL E 2 210 ? -3.64960 31.93948 2.32288 1.000 36.81856 210 VAL H O 1
ATOM 6763 N N . ASP E 2 211 ? -3.02466 32.40490 0.21268 1.000 36.60748 211 ASP H N 1
ATOM 6764 C CA . ASP E 2 211 ? -4.24436 33.12073 -0.13710 1.000 38.90201 211 ASP H CA 1
ATOM 6765 C C . ASP E 2 211 ? -5.06477 32.24436 -1.07030 1.000 38.85931 211 ASP H C 1
ATOM 6766 O O . ASP E 2 211 ? -4.58180 31.84255 -2.13240 1.000 43.33075 211 ASP H O 1
ATOM 6771 N N . LYS E 2 212 ? -6.29315 31.93095 -0.69441 1.000 39.64035 212 LYS H N 1
ATOM 6772 C CA . LYS E 2 212 ? -7.15539 31.23693 -1.63587 1.000 38.44960 212 LYS H CA 1
ATOM 6773 C C . LYS E 2 212 ? -8.43058 32.03198 -1.87289 1.000 37.80714 212 LYS H C 1
ATOM 6774 O O . LYS E 2 212 ? -9.12513 32.40831 -0.92290 1.000 38.94082 212 LYS H O 1
ATOM 6780 N N . LYS E 2 213 ? -8.66106 32.36156 -3.14608 1.000 38.44008 213 LYS H N 1
ATOM 6781 C CA . LYS E 2 213 ? -9.90011 32.96697 -3.60435 1.000 39.38217 213 LYS H CA 1
ATOM 6782 C C . LYS E 2 213 ? -10.97587 31.88772 -3.66790 1.000 37.04701 213 LYS H C 1
ATOM 6783 O O . LYS E 2 213 ? -10.72609 30.78155 -4.15286 1.000 40.06422 213 LYS H O 1
ATOM 6789 N N . VAL E 2 214 ? -12.16179 32.18420 -3.14343 1.000 35.77320 214 VAL H N 1
ATOM 6790 C CA . VAL E 2 214 ? -13.27588 31.24019 -3.10949 1.000 36.22713 214 VAL H CA 1
ATOM 6791 C C . VAL E 2 214 ? -14.39413 31.83136 -3.95436 1.000 44.52982 214 VAL H C 1
ATOM 6792 O O . VAL E 2 214 ? -14.75151 33.00747 -3.78661 1.000 43.16921 214 VAL H O 1
ATOM 6796 N N . GLU E 2 215 ? -14.93983 31.02800 -4.85984 1.000 47.79931 215 GLU H N 1
ATOM 6797 C CA . GLU E 2 215 ? -15.89443 31.53061 -5.83705 1.000 52.24869 215 GLU H CA 1
ATOM 6798 C C . GLU E 2 215 ? -16.93249 30.45073 -6.11025 1.000 45.40560 215 GLU H C 1
ATOM 6799 O O . GLU E 2 215 ? -16.70613 29.27639 -5.79203 1.000 39.36416 215 GLU H O 1
ATOM 6805 N N . PRO E 2 216 ? -18.09890 30.82111 -6.66398 1.000 51.81002 216 PRO H N 1
ATOM 6806 C CA . PRO E 2 216 ? -19.18671 29.83384 -6.82622 1.000 52.71344 216 PRO H CA 1
ATOM 6807 C C . PRO E 2 216 ? -18.76851 28.64131 -7.67804 1.000 52.01816 216 PRO H C 1
ATOM 6808 O O . PRO E 2 216 ? -18.07360 28.78750 -8.68317 1.000 52.97604 216 PRO H O 1
ATOM 6812 N N . LYS E 2 217 ? -19.20986 27.45150 -7.26014 1.000 56.79476 217 LYS H N 1
ATOM 6813 C CA . LYS E 2 217 ? -18.74175 26.19664 -7.85110 1.000 62.43175 217 LYS H CA 1
ATOM 6814 C C . LYS E 2 217 ? -18.98986 26.15427 -9.35884 1.000 69.42575 217 LYS H C 1
ATOM 6815 O O . LYS E 2 217 ? -20.13826 26.22991 -9.81431 1.000 70.21877 217 LYS H O 1
ATOM 6821 N N . SER E 2 218 ? -17.89319 26.02569 -10.11598 1.000 77.84919 218 SER H N 1
ATOM 6822 C CA . SER E 2 218 ? -17.86967 25.84480 -11.57574 1.000 74.29898 218 SER H CA 1
ATOM 6823 C C . SER E 2 218 ? -18.82273 26.76826 -12.32535 1.000 76.36558 218 SER H C 1
ATOM 6824 O O . SER E 2 218 ? -19.56114 26.32294 -13.20463 1.000 80.23487 218 SER H O 1
ATOM 6827 N N . ASP F 1 1 ? -57.00978 -15.34665 44.57547 1.000 62.39494 1 ASP I N 1
ATOM 6828 C CA . ASP F 1 1 ? -56.39919 -15.89506 43.35531 1.000 57.36049 1 ASP I CA 1
ATOM 6829 C C . ASP F 1 1 ? -54.91905 -16.21188 43.54466 1.000 55.48764 1 ASP I C 1
ATOM 6830 O O . ASP F 1 1 ? -54.15769 -15.40097 44.08903 1.000 56.72423 1 ASP I O 1
ATOM 6835 N N . VAL F 1 2 ? -54.51180 -17.40165 43.11563 1.000 46.20115 2 VAL I N 1
ATOM 6836 C CA . VAL F 1 2 ? -53.15784 -17.87769 43.36557 1.000 46.30305 2 VAL I CA 1
ATOM 6837 C C . VAL F 1 2 ? -52.25740 -17.42944 42.21386 1.000 45.02371 2 VAL I C 1
ATOM 6838 O O . VAL F 1 2 ? -52.38917 -17.90092 41.08306 1.000 41.84569 2 VAL I O 1
ATOM 6842 N N . VAL F 1 3 ? -51.33988 -16.51339 42.49953 1.000 42.04430 3 VAL I N 1
ATOM 6843 C CA . VAL F 1 3 ? -50.34335 -16.12078 41.51633 1.000 38.76489 3 VAL I CA 1
ATOM 6844 C C . VAL F 1 3 ? -49.28246 -17.20893 41.42675 1.000 39.09610 3 VAL I C 1
ATOM 6845 O O . VAL F 1 3 ? -48.77801 -17.69892 42.44614 1.000 36.69138 3 VAL I O 1
ATOM 6849 N N . LEU F 1 4 ? -48.94723 -17.59295 40.20430 1.000 39.81453 4 LEU I N 1
ATOM 6850 C CA . LEU F 1 4 ? -47.86036 -18.51719 39.93180 1.000 39.74484 4 LEU I CA 1
ATOM 6851 C C . LEU F 1 4 ? -46.76961 -17.74475 39.20393 1.000 40.99736 4 LEU I C 1
ATOM 6852 O O . LEU F 1 4 ? -47.04574 -17.07923 38.20593 1.000 45.52135 4 LEU I O 1
ATOM 6857 N N . THR F 1 5 ? -45.53897 -17.82089 39.69017 1.000 40.15965 5 THR I N 1
ATOM 6858 C CA . THR F 1 5 ? -44.46255 -17.01582 39.12716 1.000 41.56449 5 THR I CA 1
ATOM 6859 C C . THR F 1 5 ? -43.39236 -17.91977 38.52692 1.000 42.76240 5 THR I C 1
ATOM 6860 O O . THR F 1 5 ? -42.62839 -18.55548 39.26312 1.000 44.84595 5 THR I O 1
ATOM 6864 N N . GLN F 1 6 ? -43.32158 -17.95641 37.19296 1.000 39.78443 6 GLN I N 1
ATOM 6865 C CA . GLN F 1 6 ? -42.34096 -18.79567 36.51652 1.000 40.26687 6 GLN I CA 1
ATOM 6866 C C . GLN F 1 6 ? -41.01110 -18.07627 36.40054 1.000 37.26250 6 GLN I C 1
ATOM 6867 O O . GLN F 1 6 ? -40.93367 -16.84953 36.41812 1.000 37.52748 6 GLN I O 1
ATOM 6873 N N . SER F 1 7 ? -39.95931 -18.86207 36.26373 1.000 44.15552 7 SER I N 1
ATOM 6874 C CA . SER F 1 7 ? -38.62783 -18.29426 36.35130 1.000 43.36213 7 SER I CA 1
ATOM 6875 C C . SER F 1 7 ? -37.61072 -19.24792 35.72458 1.000 45.88676 7 SER I C 1
ATOM 6876 O O . SER F 1 7 ? -37.54583 -20.42627 36.10449 1.000 47.26769 7 SER I O 1
ATOM 6879 N N . PRO F 1 8 ? -36.83017 -18.80692 34.72729 1.000 44.03825 8 PRO I N 1
ATOM 6880 C CA . PRO F 1 8 ? -36.88157 -17.50142 34.05132 1.000 42.59430 8 PRO I CA 1
ATOM 6881 C C . PRO F 1 8 ? -38.11546 -17.33587 33.18582 1.000 43.00461 8 PRO I C 1
ATOM 6882 O O . PRO F 1 8 ? -38.77594 -18.33487 32.89176 1.000 48.28332 8 PRO I O 1
ATOM 6886 N N . LEU F 1 9 ? -38.42128 -16.11157 32.76147 1.000 44.53236 9 LEU I N 1
ATOM 6887 C CA . LEU F 1 9 ? -39.45562 -15.93179 31.75154 1.000 40.36257 9 LEU I CA 1
ATOM 6888 C C . LEU F 1 9 ? -38.95384 -16.32081 30.36206 1.000 47.94781 9 LEU I C 1
ATOM 6889 O O . LEU F 1 9 ? -39.76886 -16.62815 29.48020 1.000 47.23107 9 LEU I O 1
ATOM 6894 N N . SER F 1 10 ? -37.63267 -16.36291 30.16187 1.000 46.88256 10 SER I N 1
ATOM 6895 C CA . SER F 1 10 ? -37.03043 -16.79925 28.90912 1.000 44.40332 10 SER I CA 1
ATOM 6896 C C . SER F 1 10 ? -35.83366 -17.68428 29.22844 1.000 47.31425 10 SER I C 1
ATOM 6897 O O . SER F 1 10 ? -35.06068 -17.36766 30.13389 1.000 54.04491 10 SER I O 1
ATOM 6900 N N . LEU F 1 11 ? -35.67167 -18.78557 28.49507 1.000 48.68795 11 LEU I N 1
ATOM 6901 C CA . LEU F 1 11 ? -34.63735 -19.77369 28.80567 1.000 49.73726 11 LEU I CA 1
ATOM 6902 C C . LEU F 1 11 ? -33.96579 -20.28664 27.53831 1.000 55.19012 11 LEU I C 1
ATOM 6903 O O . LEU F 1 11 ? -34.47521 -21.20539 26.87481 1.000 52.68830 11 LEU I O 1
ATOM 6908 N N . PRO F 1 12 ? -32.81011 -19.74244 27.18713 1.000 58.08051 12 PRO I N 1
ATOM 6909 C CA . PRO F 1 12 ? -32.02551 -20.32081 26.09721 1.000 56.78518 12 PRO I CA 1
ATOM 6910 C C . PRO F 1 12 ? -31.26362 -21.52339 26.62726 1.000 57.80611 12 PRO I C 1
ATOM 6911 O O . PRO F 1 12 ? -30.90468 -21.57376 27.80611 1.000 62.14975 12 PRO I O 1
ATOM 6915 N N . VAL F 1 13 ? -31.01563 -22.50304 25.76113 1.000 47.58043 13 VAL I N 1
ATOM 6916 C CA . VAL F 1 13 ? -30.32716 -23.69871 26.22930 1.000 53.59354 13 VAL I CA 1
ATOM 6917 C C . VAL F 1 13 ? -29.70497 -24.43487 25.04546 1.000 56.04045 13 VAL I C 1
ATOM 6918 O O . VAL F 1 13 ? -30.33348 -24.60835 23.99822 1.000 58.57623 13 VAL I O 1
ATOM 6922 N N . ILE F 1 14 ? -28.45652 -24.87646 25.22372 1.000 54.76395 14 ILE I N 1
ATOM 6923 C CA . ILE F 1 14 ? -27.76830 -25.61631 24.16881 1.000 57.12371 14 ILE I CA 1
ATOM 6924 C C . ILE F 1 14 ? -28.42091 -26.97490 23.97883 1.000 56.81617 14 ILE I C 1
ATOM 6925 O O . ILE F 1 14 ? -28.74130 -27.67942 24.94680 1.000 55.64390 14 ILE I O 1
ATOM 6930 N N . LEU F 1 15 ? -28.63364 -27.32886 22.71966 1.000 52.74841 15 LEU I N 1
ATOM 6931 C CA . LEU F 1 15 ? -29.24794 -28.58943 22.35639 1.000 55.43369 15 LEU I CA 1
ATOM 6932 C C . LEU F 1 15 ? -28.55154 -29.73327 23.08974 1.000 56.08230 15 LEU I C 1
ATOM 6933 O O . LEU F 1 15 ? -27.32259 -29.77075 23.17215 1.000 61.68911 15 LEU I O 1
ATOM 6938 N N . GLY F 1 16 ? -29.34113 -30.65104 23.65354 1.000 56.93600 16 GLY I N 1
ATOM 6939 C CA . GLY F 1 16 ? -28.81480 -31.78112 24.40051 1.000 52.88350 16 GLY I CA 1
ATOM 6940 C C . GLY F 1 16 ? -28.43902 -31.51124 25.84399 1.000 50.82310 16 GLY I C 1
ATOM 6941 O O . GLY F 1 16 ? -28.12985 -32.46098 26.56943 1.000 53.40919 16 GLY I O 1
ATOM 6942 N N . GLN F 1 17 ? -28.44081 -30.25604 26.28271 1.000 57.56950 17 GLN I N 1
ATOM 6943 C CA . GLN F 1 17 ? -28.16851 -29.89234 27.66721 1.000 54.74930 17 GLN I CA 1
ATOM 6944 C C . GLN F 1 17 ? -29.42395 -30.02788 28.51353 1.000 55.27934 17 GLN I C 1
ATOM 6945 O O . GLN F 1 17 ? -30.53896 -30.06558 27.98731 1.000 58.16013 17 GLN I O 1
ATOM 6951 N N . PRO F 1 18 ? -29.27473 -30.10251 29.83047 1.000 55.56528 18 PRO I N 1
ATOM 6952 C CA . PRO F 1 18 ? -30.45295 -30.07890 30.70678 1.000 55.58049 18 PRO I CA 1
ATOM 6953 C C . PRO F 1 18 ? -31.03474 -28.67026 30.84724 1.000 48.88090 18 PRO I C 1
ATOM 6954 O O . PRO F 1 18 ? -30.41423 -27.67026 30.48539 1.000 52.75125 18 PRO I O 1
ATOM 6958 N N . ALA F 1 19 ? -32.26270 -28.60180 31.36323 1.000 51.89366 19 ALA I N 1
ATOM 6959 C CA . ALA F 1 19 ? -32.99024 -27.33618 31.47207 1.000 52.28106 19 ALA I CA 1
ATOM 6960 C C . ALA F 1 19 ? -34.04357 -27.43125 32.57120 1.000 48.87521 19 ALA I C 1
ATOM 6961 O O . ALA F 1 19 ? -34.72210 -28.45196 32.71853 1.000 52.96573 19 ALA I O 1
ATOM 6963 N N . SER F 1 20 ? -34.19636 -26.34654 33.31390 1.000 44.94363 20 SER I N 1
ATOM 6964 C CA . SER F 1 20 ? -35.03198 -26.33752 34.50329 1.000 46.71057 20 SER I CA 1
ATOM 6965 C C . SER F 1 20 ? -35.84106 -25.04832 34.55603 1.000 42.34034 20 SER I C 1
ATOM 6966 O O . SER F 1 20 ? -35.28847 -23.95640 34.37892 1.000 45.41943 20 SER I O 1
ATOM 6969 N N . ILE F 1 21 ? -37.14186 -25.17696 34.79963 1.000 35.86875 21 ILE I N 1
ATOM 6970 C CA . ILE F 1 21 ? -38.03752 -24.03945 34.95936 1.000 35.98431 21 ILE I CA 1
ATOM 6971 C C . ILE F 1 21 ? -38.69814 -24.16034 36.31476 1.000 39.65405 21 ILE I C 1
ATOM 6972 O O . ILE F 1 21 ? -39.19281 -25.23229 36.67063 1.000 43.19113 21 ILE I O 1
ATOM 6977 N N . SER F 1 22 ? -38.72554 -23.07836 37.06788 1.000 43.09852 22 SER I N 1
ATOM 6978 C CA . SER F 1 22 ? -39.39326 -23.13181 38.35536 1.000 40.87746 22 SER I CA 1
ATOM 6979 C C . SER F 1 22 ? -40.65454 -22.28333 38.33842 1.000 42.41318 22 SER I C 1
ATOM 6980 O O . SER F 1 22 ? -40.82114 -21.36957 37.52142 1.000 39.53225 22 SER I O 1
ATOM 6983 N N . CYS F 1 23 ? -41.53165 -22.60978 39.27917 1.000 43.88100 23 CYS I N 1
ATOM 6984 C CA . CYS F 1 23 ? -42.86010 -22.02914 39.40028 1.000 41.89517 23 CYS I CA 1
ATOM 6985 C C . CYS F 1 23 ? -43.11804 -21.91163 40.88882 1.000 40.59065 23 CYS I C 1
ATOM 6986 O O . CYS F 1 23 ? -43.28380 -22.92717 41.57026 1.000 44.89820 23 CYS I O 1
ATOM 6989 N N . ARG F 1 24 ? -43.10914 -20.70138 41.41393 1.000 42.31348 24 ARG I N 1
ATOM 6990 C CA . ARG F 1 24 ? -43.38179 -20.52759 42.82922 1.000 48.02177 24 ARG I CA 1
ATOM 6991 C C . ARG F 1 24 ? -44.77423 -19.92282 43.02354 1.000 46.17158 24 ARG I C 1
ATOM 6992 O O . ARG F 1 24 ? -45.25263 -19.11349 42.21614 1.000 47.07545 24 ARG I O 1
ATOM 7000 N N . SER F 1 25 ? -45.44292 -20.38488 44.07425 1.000 44.92772 25 SER I N 1
ATOM 7001 C CA . SER F 1 25 ? -46.87135 -20.21337 44.27597 1.000 38.56321 25 SER I CA 1
ATOM 7002 C C . SER F 1 25 ? -47.13163 -19.22559 45.40590 1.000 39.32432 25 SER I C 1
ATOM 7003 O O . SER F 1 25 ? -46.40135 -19.19783 46.40300 1.000 39.11858 25 SER I O 1
ATOM 7006 N N . SER F 1 26 ? -48.17130 -18.40833 45.25199 1.000 34.96054 26 SER I N 1
ATOM 7007 C CA . SER F 1 26 ? -48.46062 -17.42806 46.29299 1.000 36.52772 26 SER I CA 1
ATOM 7008 C C . SER F 1 26 ? -49.00331 -18.07469 47.56310 1.000 38.04192 26 SER I C 1
ATOM 7009 O O . SER F 1 26 ? -48.94567 -17.45726 48.62882 1.000 39.88797 26 SER I O 1
ATOM 7012 N N . GLN F 1 27 ? -49.54421 -19.28637 47.46410 1.000 39.45345 27 GLN I N 1
ATOM 7013 C CA . GLN F 1 27 ? -50.03153 -20.07491 48.58166 1.000 39.09251 27 GLN I CA 1
ATOM 7014 C C . GLN F 1 27 ? -49.47106 -21.47720 48.42728 1.000 43.78037 27 GLN I C 1
ATOM 7015 O O . GLN F 1 27 ? -48.94029 -21.83954 47.37212 1.000 42.30033 27 GLN I O 1
ATOM 7021 N N . SER F 1 28 ? -49.60629 -22.28282 49.47649 1.000 44.58106 28 SER I N 1
ATOM 7022 C CA . SER F 1 28 ? -49.40970 -23.71375 49.28901 1.000 40.52390 28 SER I CA 1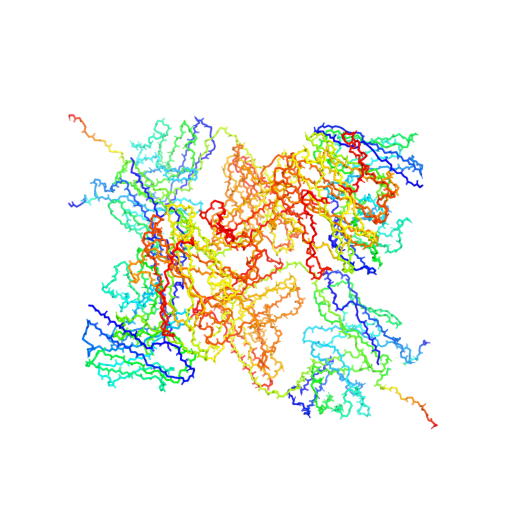
ATOM 7023 C C . SER F 1 28 ? -50.65034 -24.31604 48.62228 1.000 41.08763 28 SER I C 1
ATOM 7024 O O . SER F 1 28 ? -51.71930 -23.70059 48.53850 1.000 42.03298 28 SER I O 1
ATOM 7027 N N . LEU F 1 29 ? -50.49731 -25.53739 48.14189 1.000 38.82388 29 LEU I N 1
ATOM 7028 C CA . LEU F 1 29 ? -51.38318 -26.07285 47.12049 1.000 36.94770 29 LEU I CA 1
ATOM 7029 C C . LEU F 1 29 ? -51.92117 -27.45130 47.48191 1.000 37.17427 29 LEU I C 1
ATOM 7030 O O . LEU F 1 29 ? -52.33023 -28.20496 46.58971 1.000 33.97363 29 LEU I O 1
ATOM 7035 N N . VAL F 1 30 ? -51.92497 -27.81238 48.76043 1.000 35.75434 30 VAL I N 1
ATOM 7036 C CA . VAL F 1 30 ? -52.37364 -29.14554 49.13339 1.000 34.95222 30 VAL I CA 1
ATOM 7037 C C . VAL F 1 30 ? -53.88967 -29.09796 49.21294 1.000 34.07279 30 VAL I C 1
ATOM 7038 O O . VAL F 1 30 ? -54.45520 -28.26872 49.93250 1.000 33.16735 30 VAL I O 1
ATOM 7042 N N . TYR F 1 31 ? -54.54474 -29.95947 48.43848 1.000 34.65658 31 TYR I N 1
ATOM 7043 C CA . TYR F 1 31 ? -55.99383 -30.02638 48.37680 1.000 33.00815 31 TYR I CA 1
ATOM 7044 C C . TYR F 1 31 ? -56.53183 -31.02810 49.40563 1.000 33.73129 31 TYR I C 1
ATOM 7045 O O . TYR F 1 31 ? -55.81291 -31.89247 49.90658 1.000 37.90795 31 TYR I O 1
ATOM 7054 N N . SER F 1 32 ? -57.81953 -30.90411 49.72440 1.000 35.46143 32 SER I N 1
ATOM 7055 C CA . SER F 1 32 ? -58.36142 -31.67006 50.84083 1.000 37.30069 32 SER I CA 1
ATOM 7056 C C . SER F 1 32 ? -58.31544 -33.18607 50.61351 1.000 38.44294 32 SER I C 1
ATOM 7057 O O . SER F 1 32 ? -58.37464 -33.94596 51.59209 1.000 37.47638 32 SER I O 1
ATOM 7060 N N . ASP F 1 33 ? -58.16567 -33.65019 49.36964 1.000 34.46424 33 ASP I N 1
ATOM 7061 C CA . ASP F 1 33 ? -57.97333 -35.07167 49.10099 1.000 27.08449 33 ASP I CA 1
ATOM 7062 C C . ASP F 1 33 ? -56.51446 -35.50550 49.21188 1.000 33.83645 33 ASP I C 1
ATOM 7063 O O . ASP F 1 33 ? -56.16060 -36.61433 48.76950 1.000 31.07951 33 ASP I O 1
ATOM 7068 N N . GLY F 1 34 ? -55.65702 -34.64913 49.76704 1.000 32.13151 34 GLY I N 1
ATOM 7069 C CA . GLY F 1 34 ? -54.25826 -34.96092 49.94508 1.000 32.61445 34 GLY I CA 1
ATOM 7070 C C . GLY F 1 34 ? -53.35604 -34.60809 48.78162 1.000 29.46762 34 GLY I C 1
ATOM 7071 O O . GLY F 1 34 ? -52.14055 -34.55023 48.97008 1.000 29.04685 34 GLY I O 1
ATOM 7072 N N . ARG F 1 35 ? -53.90638 -34.36323 47.58952 1.000 30.05148 35 ARG I N 1
ATOM 7073 C CA . ARG F 1 35 ? -53.09693 -34.18374 46.38460 1.000 33.28139 35 ARG I CA 1
ATOM 7074 C C . ARG F 1 35 ? -52.68728 -32.72321 46.18396 1.000 33.81243 35 ARG I C 1
ATOM 7075 O O . ARG F 1 35 ? -53.30227 -31.78880 46.71193 1.000 35.30019 35 ARG I O 1
ATOM 7083 N N . THR F 1 36 ? -51.62313 -32.52912 45.43070 1.000 33.63158 36 THR I N 1
ATOM 7084 C CA . THR F 1 36 ? -51.18433 -31.18678 45.05439 1.000 34.55831 36 THR I CA 1
ATOM 7085 C C . THR F 1 36 ? -51.42425 -31.04845 43.56253 1.000 36.80233 36 THR I C 1
ATOM 7086 O O . THR F 1 36 ? -50.79867 -31.76298 42.76292 1.000 31.46465 36 THR I O 1
ATOM 7090 N N . TYR F 1 37 ? -52.35044 -30.16162 43.19421 1.000 31.91921 37 TYR I N 1
ATOM 7091 C CA . TYR F 1 37 ? -52.79508 -30.07918 41.80946 1.000 33.04565 37 TYR I CA 1
ATOM 7092 C C . TYR F 1 37 ? -52.03349 -28.96128 41.11627 1.000 34.60460 37 TYR I C 1
ATOM 7093 O O . TYR F 1 37 ? -52.53596 -27.85987 40.88421 1.000 37.10094 37 TYR I O 1
ATOM 7102 N N . LEU F 1 38 ? -50.77806 -29.26644 40.82289 1.000 30.36193 38 LEU I N 1
ATOM 7103 C CA . LEU F 1 38 ? -49.91299 -28.36310 40.08652 1.000 34.15990 38 LEU I CA 1
ATOM 7104 C C . LEU F 1 38 ? -49.53770 -29.06129 38.79607 1.000 34.30403 38 LEU I C 1
ATOM 7105 O O . LEU F 1 38 ? -49.00210 -30.17267 38.83748 1.000 31.90481 38 LEU I O 1
ATOM 7110 N N . ASN F 1 39 ? -49.83137 -28.43357 37.65561 1.000 33.81237 39 ASN I N 1
ATOM 7111 C CA . ASN F 1 39 ? -49.55141 -29.08994 36.38350 1.000 37.13239 39 ASN I CA 1
ATOM 7112 C C . ASN F 1 39 ? -48.67849 -28.20888 35.49473 1.000 36.27158 39 ASN I C 1
ATOM 7113 O O . ASN F 1 39 ? -48.42162 -27.03320 35.77703 1.000 33.12785 39 ASN I O 1
ATOM 7118 N N . TRP F 1 40 ? -48.23504 -28.80406 34.39014 1.000 34.71907 40 TRP I N 1
ATOM 7119 C CA . TRP F 1 40 ? -47.39555 -28.13031 33.41659 1.000 30.01981 40 TRP I CA 1
ATOM 7120 C C . TRP F 1 40 ? -47.95905 -28.37309 32.02830 1.000 31.29839 40 TRP I C 1
ATOM 7121 O O . TRP F 1 40 ? -48.28866 -29.51249 31.68293 1.000 37.75945 40 TRP I O 1
ATOM 7132 N N . PHE F 1 41 ? -48.07712 -27.31618 31.23209 1.000 32.61524 41 PHE I N 1
ATOM 7133 C CA . PHE F 1 41 ? -48.46729 -27.44984 29.83437 1.000 31.84428 41 PHE I CA 1
ATOM 7134 C C . PHE F 1 41 ? -47.39177 -26.86982 28.93538 1.000 31.78054 41 PHE I C 1
ATOM 7135 O O . PHE F 1 41 ? -46.68778 -25.92833 29.30302 1.000 34.71137 41 PHE I O 1
ATOM 7143 N N . GLN F 1 42 ? -47.29234 -27.43724 27.74794 1.000 33.79604 42 GLN I N 1
ATOM 7144 C CA . GLN F 1 42 ? -46.30375 -27.05926 26.75578 1.000 35.47660 42 GLN I CA 1
ATOM 7145 C C . GLN F 1 42 ? -47.05294 -26.65500 25.49767 1.000 39.41991 42 GLN I C 1
ATOM 7146 O O . GLN F 1 42 ? -47.80700 -27.46096 24.94794 1.000 39.96796 42 GLN I O 1
ATOM 7152 N N . GLN F 1 43 ? -46.85814 -25.41138 25.05253 1.000 41.24164 43 GLN I N 1
ATOM 7153 C CA . GLN F 1 43 ? -47.41496 -24.91429 23.79788 1.000 40.34703 43 GLN I CA 1
ATOM 7154 C C . GLN F 1 43 ? -46.27838 -24.80139 22.77958 1.000 43.76657 43 GLN I C 1
ATOM 7155 O O . GLN F 1 43 ? -45.46245 -23.88012 22.84460 1.000 42.53608 43 GLN I O 1
ATOM 7161 N N . ARG F 1 44 ? -46.21777 -25.74467 21.85113 1.000 45.74505 44 ARG I N 1
ATOM 7162 C CA . ARG F 1 44 ? -45.25858 -25.68148 20.75878 1.000 48.58430 44 ARG I CA 1
ATOM 7163 C C . ARG F 1 44 ? -45.73680 -24.69176 19.70730 1.000 53.25748 44 ARG I C 1
ATOM 7164 O O . ARG F 1 44 ? -46.93076 -24.39102 19.62753 1.000 53.02641 44 ARG I O 1
ATOM 7172 N N . PRO F 1 45 ? -44.82310 -24.17320 18.88441 1.000 63.77713 45 PRO I N 1
ATOM 7173 C CA . PRO F 1 45 ? -45.17856 -23.05628 17.99325 1.000 65.83509 45 PRO I CA 1
ATOM 7174 C C . PRO F 1 45 ? -46.29831 -23.42550 17.03102 1.000 62.83717 45 PRO I C 1
ATOM 7175 O O . PRO F 1 45 ? -46.24626 -24.45632 16.35993 1.000 63.94870 45 PRO I O 1
ATOM 7179 N N . GLY F 1 46 ? -47.32283 -22.57470 16.97646 1.000 61.77863 46 GLY I N 1
ATOM 7180 C CA . GLY F 1 46 ? -48.44291 -22.79261 16.08443 1.000 61.34265 46 GLY I CA 1
ATOM 7181 C C . GLY F 1 46 ? -49.45241 -23.83335 16.53152 1.000 64.62805 46 GLY I C 1
ATOM 7182 O O . GLY F 1 46 ? -50.44694 -24.05401 15.82794 1.000 64.59804 46 GLY I O 1
ATOM 7183 N N . GLN F 1 47 ? -49.25904 -24.45766 17.68143 1.000 58.95734 47 GLN I N 1
ATOM 7184 C CA . GLN F 1 47 ? -50.13118 -25.52652 18.11923 1.000 51.35134 47 GLN I CA 1
ATOM 7185 C C . GLN F 1 47 ? -50.80025 -25.11961 19.43375 1.000 51.20070 47 GLN I C 1
ATOM 7186 O O . GLN F 1 47 ? -50.48478 -24.07579 20.02411 1.000 47.09964 47 GLN I O 1
ATOM 7192 N N . SER F 1 48 ? -51.78047 -25.92568 19.87626 1.000 47.69523 48 SER I N 1
ATOM 7193 C CA . SER F 1 48 ? -52.48213 -25.58845 21.10827 1.000 42.94065 48 SER I CA 1
ATOM 7194 C C . SER F 1 48 ? -51.79051 -26.21934 22.31000 1.000 41.14239 48 SER I C 1
ATOM 7195 O O . SER F 1 48 ? -51.00636 -27.16110 22.16360 1.000 44.44996 48 SER I O 1
ATOM 7198 N N . PRO F 1 49 ? -52.02089 -25.70124 23.51692 1.000 39.46819 49 PRO I N 1
ATOM 7199 C CA . PRO F 1 49 ? -51.33791 -26.25833 24.69549 1.000 37.59428 49 PRO I CA 1
ATOM 7200 C C . PRO F 1 49 ? -51.54563 -27.77339 24.84626 1.000 42.15182 49 PRO I C 1
ATOM 7201 O O . PRO F 1 49 ? -52.54993 -28.34311 24.39598 1.000 40.40621 49 PRO I O 1
ATOM 7205 N N . ARG F 1 50 ? -50.53918 -28.42876 25.45056 1.000 41.72762 50 ARG I N 1
ATOM 7206 C CA . ARG F 1 50 ? -50.49519 -29.86209 25.74814 1.000 38.32500 50 ARG I CA 1
ATOM 7207 C C . ARG F 1 50 ? -50.04243 -30.13341 27.17674 1.000 39.22316 50 ARG I C 1
ATOM 7208 O O . ARG F 1 50 ? -48.99046 -29.64670 27.61931 1.000 40.51504 50 ARG I O 1
ATOM 7216 N N . ARG F 1 51 ? -50.73995 -31.04569 27.82505 1.000 36.16355 51 ARG I N 1
ATOM 7217 C CA . ARG F 1 51 ? -50.37737 -31.42015 29.17117 1.000 36.63732 51 ARG I CA 1
ATOM 7218 C C . ARG F 1 51 ? -49.10882 -32.26355 29.16107 1.000 40.85045 51 ARG I C 1
ATOM 7219 O O . ARG F 1 51 ? -49.01067 -33.27195 28.44150 1.000 42.02181 51 ARG I O 1
ATOM 7227 N N . LEU F 1 52 ? -48.11071 -31.78483 29.90142 1.000 34.97187 52 LEU I N 1
ATOM 7228 C CA . LEU F 1 52 ? -46.88185 -32.52172 30.15699 1.000 39.61426 52 LEU I CA 1
ATOM 7229 C C . LEU F 1 52 ? -46.91031 -33.24241 31.49674 1.000 34.41556 52 LEU I C 1
ATOM 7230 O O . LEU F 1 52 ? -46.71837 -34.45855 31.57387 1.000 38.18032 52 LEU I O 1
ATOM 7235 N N . ILE F 1 53 ? -47.07131 -32.48602 32.56058 1.000 28.98699 53 ILE I N 1
ATOM 7236 C CA . ILE F 1 53 ? -46.89743 -32.96795 33.91018 1.000 31.60909 53 ILE I CA 1
ATOM 7237 C C . ILE F 1 53 ? -48.15662 -32.63334 34.68967 1.000 34.27553 53 ILE I C 1
ATOM 7238 O O . ILE F 1 53 ? -48.74045 -31.55426 34.51926 1.000 32.99626 53 ILE I O 1
ATOM 7243 N N . TYR F 1 54 ? -48.57885 -33.55095 35.54507 1.000 30.98764 54 TYR I N 1
ATOM 7244 C CA . TYR F 1 54 ? -49.67354 -33.26397 36.44618 1.000 28.19020 54 TYR I CA 1
ATOM 7245 C C . TYR F 1 54 ? -49.36394 -33.80820 37.82856 1.000 30.45159 54 TYR I C 1
ATOM 7246 O O . TYR F 1 54 ? -48.50400 -34.67708 37.99804 1.000 33.18597 54 TYR I O 1
ATOM 7255 N N . LYS F 1 55 ? -50.04716 -33.23277 38.81736 1.000 30.48389 55 LYS I N 1
ATOM 7256 C CA . LYS F 1 55 ? -49.86801 -33.56028 40.22933 1.000 30.64535 55 LYS I CA 1
ATOM 7257 C C . LYS F 1 55 ? -48.38226 -33.57378 40.60615 1.000 29.19275 55 LYS I C 1
ATOM 7258 O O . LYS F 1 55 ? -47.85032 -34.54227 41.16038 1.000 29.20246 55 LYS I O 1
ATOM 7264 N N . ILE F 1 56 ? -47.71571 -32.47431 40.27337 1.000 28.39595 56 ILE I N 1
ATOM 7265 C CA . ILE F 1 56 ? -46.30652 -32.21346 40.54739 1.000 31.69763 56 ILE I CA 1
ATOM 7266 C C . ILE F 1 56 ? -45.42475 -33.04666 39.63764 1.000 34.45381 56 ILE I C 1
ATOM 7267 O O . ILE F 1 56 ? -44.49448 -32.51983 39.01579 1.000 36.31154 56 ILE I O 1
ATOM 7272 N N . SER F 1 57 ? -45.68841 -34.35113 39.55847 1.000 35.85101 57 SER I N 1
ATOM 7273 C CA . SER F 1 57 ? -44.69342 -35.24676 39.00447 1.000 32.06160 57 SER I CA 1
ATOM 7274 C C . SER F 1 57 ? -45.20847 -36.27920 38.02154 1.000 33.95112 57 SER I C 1
ATOM 7275 O O . SER F 1 57 ? -44.37996 -36.87953 37.32388 1.000 34.52260 57 SER I O 1
ATOM 7278 N N . LYS F 1 58 ? -46.51788 -36.51547 37.92395 1.000 33.25796 58 LYS I N 1
ATOM 7279 C CA . LYS F 1 58 ? -46.98154 -37.50994 36.95940 1.000 31.82379 58 LYS I CA 1
ATOM 7280 C C . LYS F 1 58 ? -46.76726 -36.98281 35.54971 1.000 35.70002 58 LYS I C 1
ATOM 7281 O O . LYS F 1 58 ? -46.91139 -35.77657 35.28781 1.000 32.49590 58 LYS I O 1
ATOM 7287 N N . ARG F 1 59 ? -46.39879 -37.88785 34.64436 1.000 34.58996 59 ARG I N 1
ATOM 7288 C CA . ARG F 1 59 ? -46.12798 -37.54335 33.25698 1.000 35.98292 59 ARG I CA 1
ATOM 7289 C C . ARG F 1 59 ? -47.27626 -38.02472 32.38031 1.000 38.17381 59 ARG I C 1
ATOM 7290 O O . ARG F 1 59 ? -47.69835 -39.17735 32.48858 1.000 36.75841 59 ARG I O 1
ATOM 7298 N N . ASP F 1 60 ? -47.79177 -37.13050 31.53904 1.000 37.30726 60 ASP I N 1
ATOM 7299 C CA . ASP F 1 60 ? -48.70866 -37.51280 30.47039 1.000 41.07655 60 ASP I CA 1
ATOM 7300 C C . ASP F 1 60 ? -48.11548 -38.63971 29.61667 1.000 43.12208 60 ASP I C 1
ATOM 7301 O O . ASP F 1 60 ? -46.90806 -38.67650 29.36327 1.000 45.36272 60 ASP I O 1
ATOM 7306 N N . SER F 1 61 ? -48.97801 -39.55700 29.14807 1.000 41.92500 61 SER I N 1
ATOM 7307 C CA . SER F 1 61 ? -48.50885 -40.74236 28.42636 1.000 40.32665 61 SER I CA 1
ATOM 7308 C C . SER F 1 61 ? -48.01472 -40.45590 27.00333 1.000 46.96562 61 SER I C 1
ATOM 7309 O O . SER F 1 61 ? -47.22745 -41.24244 26.46644 1.000 46.73061 61 SER I O 1
ATOM 7312 N N . GLY F 1 62 ? -48.45297 -39.38452 26.36077 1.000 45.98702 62 GLY I N 1
ATOM 7313 C CA . GLY F 1 62 ? -47.87327 -39.10316 25.06319 1.000 45.09473 62 GLY I CA 1
ATOM 7314 C C . GLY F 1 62 ? -46.61767 -38.24466 25.12467 1.000 52.14863 62 GLY I C 1
ATOM 7315 O O . GLY F 1 62 ? -46.31405 -37.52688 24.16118 1.000 55.58376 62 GLY I O 1
ATOM 7316 N N . VAL F 1 63 ? -45.87003 -38.31380 26.22660 1.000 43.27636 63 VAL I N 1
ATOM 7317 C CA . VAL F 1 63 ? -44.81980 -37.33344 26.50777 1.000 40.89787 63 VAL I CA 1
ATOM 7318 C C . VAL F 1 63 ? -43.53729 -38.03668 26.94017 1.000 45.25036 63 VAL I C 1
ATOM 7319 O O . VAL F 1 63 ? -43.57334 -38.91989 27.80859 1.000 51.62206 63 VAL I O 1
ATOM 7323 N N . PRO F 1 64 ? -42.38650 -37.66878 26.38282 1.000 49.34026 64 PRO I N 1
ATOM 7324 C CA . PRO F 1 64 ? -41.16038 -38.44829 26.61595 1.000 50.30391 64 PRO I CA 1
ATOM 7325 C C . PRO F 1 64 ? -40.64836 -38.35090 28.05053 1.000 46.29136 64 PRO I C 1
ATOM 7326 O O . PRO F 1 64 ? -40.96206 -37.42270 28.80246 1.000 45.22283 64 PRO I O 1
ATOM 7330 N N . GLU F 1 65 ? -39.81519 -39.33025 28.41698 1.000 41.80345 65 GLU I N 1
ATOM 7331 C CA . GLU F 1 65 ? -39.28315 -39.37486 29.77429 1.000 49.84571 65 GLU I CA 1
ATOM 7332 C C . GLU F 1 65 ? -38.27095 -38.27562 30.07810 1.000 49.32433 65 GLU I C 1
ATOM 7333 O O . GLU F 1 65 ? -37.87282 -38.15319 31.24215 1.000 45.15924 65 GLU I O 1
ATOM 7339 N N . ARG F 1 66 ? -37.83304 -37.48683 29.08426 1.000 48.29166 66 ARG I N 1
ATOM 7340 C CA . ARG F 1 66 ? -36.94923 -36.35676 29.38265 1.000 47.57952 66 ARG I CA 1
ATOM 7341 C C . ARG F 1 66 ? -37.58231 -35.37439 30.36411 1.000 46.84765 66 ARG I C 1
ATOM 7342 O O . ARG F 1 66 ? -36.86292 -34.67333 31.08614 1.000 47.16674 66 ARG I O 1
ATOM 7350 N N . PHE F 1 67 ? -38.91388 -35.27963 30.38054 1.000 46.68047 67 PHE I N 1
ATOM 7351 C CA . PHE F 1 67 ? -39.60263 -34.31048 31.22053 1.000 44.83873 67 PHE I CA 1
ATOM 7352 C C . PHE F 1 67 ? -39.93490 -34.94026 32.55148 1.000 41.41786 67 PHE I C 1
ATOM 7353 O O . PHE F 1 67 ? -40.32843 -36.10589 32.62217 1.000 45.35479 67 PHE I O 1
ATOM 7361 N N . SER F 1 68 ? -39.80387 -34.14767 33.59893 1.000 37.87358 68 SER I N 1
ATOM 7362 C CA . SER F 1 68 ? -40.04197 -34.63173 34.94076 1.000 41.31026 68 SER I CA 1
ATOM 7363 C C . SER F 1 68 ? -40.39631 -33.41837 35.76613 1.000 40.68778 68 SER I C 1
ATOM 7364 O O . SER F 1 68 ? -40.14498 -32.28323 35.36025 1.000 43.87625 68 SER I O 1
ATOM 7367 N N . GLY F 1 69 ? -41.01779 -33.66441 36.90285 1.000 38.96763 69 GLY I N 1
ATOM 7368 C CA . GLY F 1 69 ? -41.43962 -32.58706 37.77477 1.000 38.84493 69 GLY I CA 1
ATOM 7369 C C . GLY F 1 69 ? -41.13616 -32.93924 39.21177 1.000 38.27876 69 GLY I C 1
ATOM 7370 O O . GLY F 1 69 ? -41.06676 -34.10947 39.58613 1.000 42.79928 69 GLY I O 1
ATOM 7371 N N . SER F 1 70 ? -40.95139 -31.90978 40.01876 1.000 37.84001 70 SER I N 1
ATOM 7372 C CA . SER F 1 70 ? -40.69338 -32.12553 41.43134 1.000 41.46964 70 SER I CA 1
ATOM 7373 C C . SER F 1 70 ? -41.11603 -30.86132 42.14870 1.000 35.45756 70 SER I C 1
ATOM 7374 O O . SER F 1 70 ? -41.40365 -29.84146 41.52279 1.000 35.79414 70 SER I O 1
ATOM 7377 N N . GLY F 1 71 ? -41.14274 -30.93810 43.46905 1.000 34.49883 71 GLY I N 1
ATOM 7378 C CA . GLY F 1 71 ? -41.42736 -29.75837 44.25539 1.000 36.67087 71 GLY I CA 1
ATOM 7379 C C . GLY F 1 71 ? -42.31915 -30.05266 45.43100 1.000 38.90632 71 GLY I C 1
ATOM 7380 O O . GLY F 1 71 ? -42.74652 -31.19512 45.63053 1.000 35.58827 71 GLY I O 1
ATOM 7381 N N . SER F 1 72 ? -42.64047 -29.01412 46.19124 1.000 43.20498 72 SER I N 1
ATOM 7382 C CA . SER F 1 72 ? -43.40024 -29.16775 47.41930 1.000 40.42795 72 SER I CA 1
ATOM 7383 C C . SER F 1 72 ? -43.71864 -27.76943 47.92461 1.000 37.81040 72 SER I C 1
ATOM 7384 O O . SER F 1 72 ? -43.01224 -26.80627 47.60752 1.000 40.82016 72 SER I O 1
ATOM 7387 N N . GLY F 1 73 ? -44.77913 -27.66527 48.72132 1.000 37.06290 73 GLY I N 1
ATOM 7388 C CA . GLY F 1 73 ? -45.10746 -26.39439 49.35225 1.000 37.49009 73 GLY I CA 1
ATOM 7389 C C . GLY F 1 73 ? -45.48613 -25.32252 48.34875 1.000 44.26214 73 GLY I C 1
ATOM 7390 O O . GLY F 1 73 ? -46.54031 -25.39828 47.70515 1.000 45.29969 73 GLY I O 1
ATOM 7391 N N . THR F 1 74 ? -44.62242 -24.32774 48.17520 1.000 41.09417 74 THR I N 1
ATOM 7392 C CA . THR F 1 74 ? -44.89403 -23.25214 47.23365 1.000 39.81262 74 THR I CA 1
ATOM 7393 C C . THR F 1 74 ? -43.94376 -23.23131 46.04357 1.000 41.33169 74 THR I C 1
ATOM 7394 O O . THR F 1 74 ? -44.06701 -22.36000 45.18153 1.000 43.25110 74 THR I O 1
ATOM 7398 N N . ASP F 1 75 ? -43.02272 -24.17623 45.94644 1.000 43.89141 75 ASP I N 1
ATOM 7399 C CA . ASP F 1 75 ? -41.90252 -24.06847 45.02078 1.000 46.16793 75 ASP I CA 1
ATOM 7400 C C . ASP F 1 75 ? -41.82026 -25.36655 44.21651 1.000 42.29975 75 ASP I C 1
ATOM 7401 O O . ASP F 1 75 ? -41.67942 -26.45265 44.79112 1.000 39.93436 75 ASP I O 1
ATOM 7406 N N . PHE F 1 76 ? -41.95390 -25.25101 42.89152 1.000 42.05325 76 PHE I N 1
ATOM 7407 C CA . PHE F 1 76 ? -42.09582 -26.38456 41.98749 1.000 37.51249 76 PHE I CA 1
ATOM 7408 C C . PHE F 1 76 ? -41.18676 -26.21103 40.78017 1.000 41.81549 76 PHE I C 1
ATOM 7409 O O . PHE F 1 76 ? -40.81990 -25.09343 40.40996 1.000 46.30466 76 PHE I O 1
ATOM 7417 N N . THR F 1 77 ? -40.82954 -27.33866 40.16414 1.000 41.67247 77 THR I N 1
ATOM 7418 C CA . THR F 1 77 ? -39.79227 -27.37540 39.13910 1.000 41.27774 77 THR I CA 1
ATOM 7419 C C . THR F 1 77 ? -40.20848 -28.33269 38.03502 1.000 41.50254 77 THR I C 1
ATOM 7420 O O . THR F 1 77 ? -40.40279 -29.52414 38.29974 1.000 48.96121 77 THR I O 1
ATOM 7424 N N . LEU F 1 78 ? -40.30870 -27.82730 36.80515 1.000 37.75226 78 LEU I N 1
ATOM 7425 C CA . LEU F 1 78 ? -40.24464 -28.66163 35.60821 1.000 39.53271 78 LEU I CA 1
ATOM 7426 C C . LEU F 1 78 ? -38.79869 -28.83643 35.14700 1.000 40.93950 78 LEU I C 1
ATOM 7427 O O . LEU F 1 78 ? -37.99002 -27.90730 35.21875 1.000 41.99738 78 LEU I O 1
ATOM 7432 N N . GLU F 1 79 ? -38.49458 -30.02625 34.63636 1.000 44.78350 79 GLU I N 1
ATOM 7433 C CA . GLU F 1 79 ? -37.12704 -30.49278 34.43125 1.000 44.03638 79 GLU I CA 1
ATOM 7434 C C . GLU F 1 79 ? -37.03357 -31.17955 33.08093 1.000 47.37287 79 GLU I C 1
ATOM 7435 O O . GLU F 1 79 ? -37.73988 -32.16494 32.84284 1.000 46.81458 79 GLU I O 1
ATOM 7441 N N . ILE F 1 80 ? -36.17353 -30.68074 32.20006 1.000 47.18287 80 ILE I N 1
ATOM 7442 C CA . ILE F 1 80 ? -35.87327 -31.35405 30.93749 1.000 51.52714 80 ILE I CA 1
ATOM 7443 C C . ILE F 1 80 ? -34.43906 -31.84695 31.02295 1.000 51.96655 80 ILE I C 1
ATOM 7444 O O . ILE F 1 80 ? -33.54105 -31.06618 31.36085 1.000 55.96427 80 ILE I O 1
ATOM 7449 N N . SER F 1 81 ? -34.21170 -33.13056 30.72391 1.000 45.37756 81 SER I N 1
ATOM 7450 C CA . SER F 1 81 ? -32.85164 -33.65033 30.89073 1.000 49.94758 81 SER I CA 1
ATOM 7451 C C . SER F 1 81 ? -32.00166 -33.53402 29.61360 1.000 56.33070 81 SER I C 1
ATOM 7452 O O . SER F 1 81 ? -30.83374 -33.13031 29.67749 1.000 57.36769 81 SER I O 1
ATOM 7455 N N . ARG F 1 82 ? -32.55205 -33.90740 28.45892 1.000 59.68128 82 ARG I N 1
ATOM 7456 C CA . ARG F 1 82 ? -32.02509 -33.52240 27.15230 1.000 56.45949 82 ARG I CA 1
ATOM 7457 C C . ARG F 1 82 ? -32.94836 -32.41832 26.68387 1.000 56.85289 82 ARG I C 1
ATOM 7458 O O . ARG F 1 82 ? -34.15146 -32.65824 26.52433 1.000 62.37821 82 ARG I O 1
ATOM 7466 N N . VAL F 1 83 ? -32.43385 -31.25699 26.42402 1.000 50.79271 83 VAL I N 1
ATOM 7467 C CA . VAL F 1 83 ? -33.25433 -30.42495 25.56349 1.000 53.82090 83 VAL I CA 1
ATOM 7468 C C . VAL F 1 83 ? -33.10038 -30.96595 24.14906 1.000 54.97882 83 VAL I C 1
ATOM 7469 O O . VAL F 1 83 ? -32.05988 -31.52067 23.78073 1.000 58.55181 83 VAL I O 1
ATOM 7473 N N . GLU F 1 84 ? -34.17416 -30.90596 23.37773 1.000 54.07625 84 GLU I N 1
ATOM 7474 C CA . GLU F 1 84 ? -34.13860 -31.39717 22.01586 1.000 52.74656 84 GLU I CA 1
ATOM 7475 C C . GLU F 1 84 ? -34.79208 -30.35772 21.12423 1.000 53.20485 84 GLU I C 1
ATOM 7476 O O . GLU F 1 84 ? -35.63616 -29.58045 21.57444 1.000 55.33412 84 GLU I O 1
ATOM 7482 N N . ALA F 1 85 ? -34.37083 -30.32956 19.86506 1.000 50.95574 85 ALA I N 1
ATOM 7483 C CA . ALA F 1 85 ? -34.91100 -29.38621 18.89899 1.000 51.45605 85 ALA I CA 1
ATOM 7484 C C . ALA F 1 85 ? -36.43026 -29.30358 18.98814 1.000 54.56154 85 ALA I C 1
ATOM 7485 O O . ALA F 1 85 ? -37.00682 -28.21671 18.84797 1.000 53.15307 85 ALA I O 1
ATOM 7487 N N . GLU F 1 86 ? -37.07968 -30.43604 19.27969 1.000 59.30430 86 GLU I N 1
ATOM 7488 C CA . GLU F 1 86 ? -38.53549 -30.52278 19.20676 1.000 58.73822 86 GLU I CA 1
ATOM 7489 C C . GLU F 1 86 ? -39.21239 -29.88276 20.43056 1.000 56.90094 86 GLU I C 1
ATOM 7490 O O . GLU F 1 86 ? -40.44889 -29.78484 20.46828 1.000 58.83949 86 GLU I O 1
ATOM 7496 N N . ASP F 1 87 ? -38.43736 -29.43464 21.42657 1.000 50.44558 87 ASP I N 1
ATOM 7497 C CA . ASP F 1 87 ? -38.96762 -28.92775 22.68845 1.000 50.91278 87 ASP I CA 1
ATOM 7498 C C . ASP F 1 87 ? -39.03916 -27.40838 22.73926 1.000 54.05442 87 ASP I C 1
ATOM 7499 O O . ASP F 1 87 ? -39.30399 -26.84293 23.80761 1.000 53.07584 87 ASP I O 1
ATOM 7504 N N . VAL F 1 88 ? -38.78689 -26.72159 21.63003 1.000 46.10785 88 VAL I N 1
ATOM 7505 C CA . VAL F 1 88 ? -39.04917 -25.29402 21.63757 1.000 49.11691 88 VAL I CA 1
ATOM 7506 C C . VAL F 1 88 ? -40.52652 -25.02080 21.88925 1.000 48.86396 88 VAL I C 1
ATOM 7507 O O . VAL F 1 88 ? -41.41743 -25.71142 21.37401 1.000 48.57953 88 VAL I O 1
ATOM 7511 N N . GLY F 1 89 ? -40.78245 -24.01104 22.70682 1.000 47.09206 89 GLY I N 1
ATOM 7512 C CA . GLY F 1 89 ? -42.12768 -23.51302 22.89578 1.000 48.31624 89 GLY I CA 1
ATOM 7513 C C . GLY F 1 89 ? -42.22800 -22.77186 24.21667 1.000 43.88778 89 GLY I C 1
ATOM 7514 O O . GLY F 1 89 ? -41.22067 -22.39793 24.81001 1.000 46.02624 89 GLY I O 1
ATOM 7515 N N . ILE F 1 90 ? -43.46851 -22.58238 24.65484 1.000 43.44928 90 ILE I N 1
ATOM 7516 C CA . ILE F 1 90 ? -43.78845 -21.92186 25.91471 1.000 42.09464 90 ILE I CA 1
ATOM 7517 C C . ILE F 1 90 ? -44.30608 -22.96946 26.89045 1.000 42.07054 90 ILE I C 1
ATOM 7518 O O . ILE F 1 90 ? -45.16111 -23.79380 26.53948 1.000 40.73647 90 ILE I O 1
ATOM 7523 N N . TYR F 1 91 ? -43.79098 -22.93960 28.10955 1.000 37.40887 91 TYR I N 1
ATOM 7524 C CA . TYR F 1 91 ? -44.17929 -23.88306 29.14112 1.000 33.68686 91 TYR I CA 1
ATOM 7525 C C . TYR F 1 91 ? -44.98713 -23.11910 30.17580 1.000 35.28958 91 TYR I C 1
ATOM 7526 O O . TYR F 1 91 ? -44.61289 -22.00887 30.56409 1.000 34.66852 91 TYR I O 1
ATOM 7535 N N . TYR F 1 92 ? -46.10789 -23.68820 30.59749 1.000 34.62072 92 TYR I N 1
ATOM 7536 C CA . TYR F 1 92 ? -46.95598 -23.04001 31.58124 1.000 34.12595 92 TYR I CA 1
ATOM 7537 C C . TYR F 1 92 ? -47.09775 -23.94342 32.78689 1.000 32.92379 92 TYR I C 1
ATOM 7538 O O . TYR F 1 92 ? -47.40335 -25.12680 32.62923 1.000 38.14821 92 TYR I O 1
ATOM 7547 N N . CYS F 1 93 ? -46.90409 -23.39424 33.98357 1.000 33.10112 93 CYS I N 1
ATOM 7548 C CA . CYS F 1 93 ? -47.40761 -24.10038 35.14899 1.000 34.55098 93 CYS I CA 1
ATOM 7549 C C . CYS F 1 93 ? -48.83444 -23.64721 35.39636 1.000 35.78532 93 CYS I C 1
ATOM 7550 O O . CYS F 1 93 ? -49.26187 -22.59442 34.91587 1.000 38.49721 93 CYS I O 1
ATOM 7553 N N . MET F 1 94 ? -49.58348 -24.48342 36.11560 1.000 35.23615 94 MET I N 1
ATOM 7554 C CA . MET F 1 94 ? -51.01329 -24.30174 36.32924 1.000 31.40369 94 MET I CA 1
ATOM 7555 C C . MET F 1 94 ? -51.37315 -24.92816 37.67757 1.000 35.41210 94 MET I C 1
ATOM 7556 O O . MET F 1 94 ? -50.84470 -25.99053 38.03188 1.000 36.04747 94 MET I O 1
ATOM 7561 N N . GLN F 1 95 ? -52.26839 -24.28132 38.42418 1.000 31.96288 95 GLN I N 1
ATOM 7562 C CA . GLN F 1 95 ? -52.74081 -24.80797 39.69920 1.000 31.24356 95 GLN I CA 1
ATOM 7563 C C . GLN F 1 95 ? -54.25484 -24.96427 39.69234 1.000 32.53348 95 GLN I C 1
ATOM 7564 O O . GLN F 1 95 ? -54.97898 -24.21178 39.02666 1.000 32.78122 95 GLN I O 1
ATOM 7570 N N . GLY F 1 96 ? -54.71771 -25.94493 40.46456 1.000 34.03250 96 GLY I N 1
ATOM 7571 C CA . GLY F 1 96 ? -56.12054 -26.30909 40.55344 1.000 32.78457 96 GLY I CA 1
ATOM 7572 C C . GLY F 1 96 ? -56.49477 -26.88429 41.90493 1.000 33.63804 96 GLY I C 1
ATOM 7573 O O . GLY F 1 96 ? -57.36873 -27.74997 42.00219 1.000 37.14353 96 GLY I O 1
ATOM 7574 N N . SER F 1 97 ? -55.80244 -26.43174 42.95009 1.000 35.15928 97 SER I N 1
ATOM 7575 C CA . SER F 1 97 ? -56.17564 -26.68906 44.33236 1.000 33.29383 97 SER I CA 1
ATOM 7576 C C . SER F 1 97 ? -56.97233 -25.55072 44.91606 1.000 33.05486 97 SER I C 1
ATOM 7577 O O . SER F 1 97 ? -57.58995 -25.71401 45.96818 1.000 40.76528 97 SER I O 1
ATOM 7580 N N . HIS F 1 98 ? -56.94401 -24.39833 44.27656 1.000 36.17799 98 HIS I N 1
ATOM 7581 C CA . HIS F 1 98 ? -57.72624 -23.25638 44.69818 1.000 37.70818 98 HIS I CA 1
ATOM 7582 C C . HIS F 1 98 ? -58.59532 -22.77901 43.54773 1.000 43.70648 98 HIS I C 1
ATOM 7583 O O . HIS F 1 98 ? -58.34400 -23.09070 42.37994 1.000 45.57270 98 HIS I O 1
ATOM 7590 N N . TRP F 1 99 ? -59.62812 -22.01796 43.89589 1.000 43.67049 99 TRP I N 1
ATOM 7591 C CA . TRP F 1 99 ? -60.59797 -21.56358 42.92594 1.000 42.03449 99 TRP I CA 1
ATOM 7592 C C . TRP F 1 99 ? -60.39022 -20.09250 42.65052 1.000 38.88504 99 TRP I C 1
ATOM 7593 O O . TRP F 1 99 ? -60.47605 -19.27683 43.57676 1.000 40.62195 99 TRP I O 1
ATOM 7604 N N . PRO F 1 100 ? -60.18446 -19.69539 41.40503 1.000 44.76816 100 PRO I N 1
ATOM 7605 C CA . PRO F 1 100 ? -60.23073 -20.56962 40.23473 1.000 40.21576 100 PRO I CA 1
ATOM 7606 C C . PRO F 1 100 ? -58.88109 -21.07746 39.78351 1.000 40.34266 100 PRO I C 1
ATOM 7607 O O . PRO F 1 100 ? -57.84716 -20.62476 40.26609 1.000 39.46166 100 PRO I O 1
ATOM 7611 N N . VAL F 1 101 ? -58.91538 -22.01334 38.83271 1.000 42.06131 101 VAL I N 1
ATOM 7612 C CA . VAL F 1 101 ? -57.70733 -22.45254 38.14633 1.000 35.57344 101 VAL I CA 1
ATOM 7613 C C . VAL F 1 101 ? -56.93670 -21.25119 37.63510 1.000 34.09745 101 VAL I C 1
ATOM 7614 O O . VAL F 1 101 ? -57.50458 -20.33212 37.03016 1.000 34.80742 101 VAL I O 1
ATOM 7618 N N . THR F 1 102 ? -55.63319 -21.24805 37.88269 1.000 36.41831 102 THR I N 1
ATOM 7619 C CA . THR F 1 102 ? -54.77600 -20.17538 37.39880 1.000 37.28742 102 THR I CA 1
ATOM 7620 C C . THR F 1 102 ? -53.51809 -20.75490 36.76589 1.000 34.94537 102 THR I C 1
ATOM 7621 O O . THR F 1 102 ? -53.06841 -21.85314 37.11074 1.000 34.87700 102 THR I O 1
ATOM 7625 N N . PHE F 1 103 ? -52.98676 -20.00897 35.80272 1.000 30.46147 103 PHE I N 1
ATOM 7626 C CA . PHE F 1 103 ? -51.80497 -20.36655 35.04644 1.000 29.82445 103 PHE I CA 1
ATOM 7627 C C . PHE F 1 103 ? -50.71653 -19.32893 35.31708 1.000 37.45938 103 PHE I C 1
ATOM 7628 O O . PHE F 1 103 ? -51.00301 -18.19097 35.69325 1.000 40.93321 103 PHE I O 1
ATOM 7636 N N . GLY F 1 104 ? -49.46136 -19.70050 35.10856 1.000 37.34931 104 GLY I N 1
ATOM 7637 C CA . GLY F 1 104 ? -48.41580 -18.70129 35.12736 1.000 37.44218 104 GLY I CA 1
ATOM 7638 C C . GLY F 1 104 ? -48.30338 -18.04144 33.78215 1.000 34.22502 104 GLY I C 1
ATOM 7639 O O . GLY F 1 104 ? -48.86503 -18.52279 32.81064 1.000 41.44218 104 GLY I O 1
ATOM 7640 N N . GLN F 1 105 ? -47.61848 -16.88838 33.73279 1.000 42.27976 105 GLN I N 1
ATOM 7641 C CA . GLN F 1 105 ? -47.27821 -16.29851 32.43330 1.000 43.64563 105 GLN I CA 1
ATOM 7642 C C . GLN F 1 105 ? -46.46973 -17.12230 31.43554 1.000 41.50820 105 GLN I C 1
ATOM 7643 O O . GLN F 1 105 ? -46.55041 -16.80427 30.25092 1.000 41.97715 105 GLN I O 1
ATOM 7649 N N . GLY F 1 106 ? -45.81126 -18.20951 31.76420 1.000 44.60748 106 GLY I N 1
ATOM 7650 C CA . GLY F 1 106 ? -45.20222 -18.82491 30.60705 1.000 39.56744 106 GLY I CA 1
ATOM 7651 C C . GLY F 1 106 ? -43.73788 -18.47224 30.39895 1.000 41.38956 106 GLY I C 1
ATOM 7652 O O . GLY F 1 106 ? -43.32043 -17.30416 30.44607 1.000 47.87100 106 GLY I O 1
ATOM 7653 N N . THR F 1 107 ? -42.94709 -19.52019 30.24554 1.000 37.87820 107 THR I N 1
ATOM 7654 C CA . THR F 1 107 ? -41.52470 -19.45707 29.99895 1.000 40.56397 107 THR I CA 1
ATOM 7655 C C . THR F 1 107 ? -41.29697 -19.89066 28.56083 1.000 40.81092 107 THR I C 1
ATOM 7656 O O . THR F 1 107 ? -41.78185 -20.95149 28.16065 1.000 42.22515 107 THR I O 1
ATOM 7660 N N . LYS F 1 108 ? -40.59548 -19.07533 27.77372 1.000 43.13847 108 LYS I N 1
ATOM 7661 C CA . LYS F 1 108 ? -40.22065 -19.48727 26.42384 1.000 44.18180 108 LYS I CA 1
ATOM 7662 C C . LYS F 1 108 ? -38.88617 -20.22853 26.46630 1.000 46.69094 108 LYS I C 1
ATOM 7663 O O . LYS F 1 108 ? -37.93634 -19.77966 27.11512 1.000 50.73838 108 LYS I O 1
ATOM 7669 N N . VAL F 1 109 ? -38.81545 -21.36301 25.77602 1.000 49.52250 109 VAL I N 1
ATOM 7670 C CA . VAL F 1 109 ? -37.58141 -22.13254 25.62590 1.000 50.10432 109 VAL I CA 1
ATOM 7671 C C . VAL F 1 109 ? -37.12852 -22.05084 24.16670 1.000 50.60288 109 VAL I C 1
ATOM 7672 O O . VAL F 1 109 ? -37.91387 -22.33859 23.25311 1.000 52.80441 109 VAL I O 1
ATOM 7676 N N . GLU F 1 110 ? -35.86746 -21.63500 23.94397 1.000 55.37262 110 GLU I N 1
ATOM 7677 C CA . GLU F 1 110 ? -35.25524 -21.63022 22.61093 1.000 55.73881 110 GLU I CA 1
ATOM 7678 C C . GLU F 1 110 ? -33.88202 -22.29795 22.61659 1.000 53.50278 110 GLU I C 1
ATOM 7679 O O . GLU F 1 110 ? -33.05642 -22.05082 23.50391 1.000 57.97320 110 GLU I O 1
ATOM 7685 N N . ILE F 1 111 ? -33.66133 -23.14323 21.60524 1.000 55.47155 111 ILE I N 1
ATOM 7686 C CA . ILE F 1 111 ? -32.39541 -23.84004 21.35827 1.000 52.74329 111 ILE I CA 1
ATOM 7687 C C . ILE F 1 111 ? -31.28168 -22.85631 21.00218 1.000 54.68098 111 ILE I C 1
ATOM 7688 O O . ILE F 1 111 ? -31.44347 -21.99960 20.12664 1.000 55.88182 111 ILE I O 1
ATOM 7693 N N . LYS F 1 112 ? -30.12968 -23.00313 21.65731 1.000 60.92543 112 LYS I N 1
ATOM 7694 C CA . LYS F 1 112 ? -28.86852 -22.45557 21.17075 1.000 52.30491 112 LYS I CA 1
ATOM 7695 C C . LYS F 1 112 ? -28.12885 -23.52536 20.37282 1.000 52.38691 112 LYS I C 1
ATOM 7696 O O . LYS F 1 112 ? -27.89855 -24.63177 20.87251 1.000 55.73088 112 LYS I O 1
ATOM 7702 N N . ARG F 1 113 ? -27.77734 -23.20692 19.12925 1.000 52.19995 113 ARG I N 1
ATOM 7703 C CA . ARG F 1 113 ? -27.14825 -24.17984 18.23720 1.000 52.84357 113 ARG I CA 1
ATOM 7704 C C . ARG F 1 113 ? -26.07423 -23.47801 17.40691 1.000 57.81268 113 ARG I C 1
ATOM 7705 O O . ARG F 1 113 ? -25.72429 -22.31114 17.63996 1.000 48.91694 113 ARG I O 1
ATOM 7713 N N . THR F 1 114 ? -25.56822 -24.20038 16.40741 1.000 59.27716 114 THR I N 1
ATOM 7714 C CA . THR F 1 114 ? -24.49350 -23.68801 15.56634 1.000 58.69665 114 THR I CA 1
ATOM 7715 C C . THR F 1 114 ? -24.99707 -22.58952 14.61827 1.000 61.71394 114 THR I C 1
ATOM 7716 O O . THR F 1 114 ? -26.14139 -22.60547 14.14470 1.000 61.17596 114 THR I O 1
ATOM 7720 N N . VAL F 1 115 ? -24.11966 -21.61672 14.35551 1.000 60.13904 115 VAL I N 1
ATOM 7721 C CA . VAL F 1 115 ? -24.45874 -20.50078 13.48452 1.000 56.40415 115 VAL I CA 1
ATOM 7722 C C . VAL F 1 115 ? -24.68877 -20.99702 12.05679 1.000 58.08131 115 VAL I C 1
ATOM 7723 O O . VAL F 1 115 ? -23.94641 -21.84700 11.54243 1.000 61.74925 115 VAL I O 1
ATOM 7727 N N . ALA F 1 116 ? -25.74933 -20.48770 11.41873 1.000 55.08112 116 ALA I N 1
ATOM 7728 C CA . ALA F 1 116 ? -26.14143 -20.88326 10.06846 1.000 55.98348 116 ALA I CA 1
ATOM 7729 C C . ALA F 1 116 ? -26.59989 -19.65070 9.30763 1.000 56.81290 116 ALA I C 1
ATOM 7730 O O . ALA F 1 116 ? -27.47545 -18.91808 9.77850 1.000 52.62018 116 ALA I O 1
ATOM 7732 N N . ALA F 1 117 ? -26.01157 -19.43173 8.13039 1.000 57.50607 117 ALA I N 1
ATOM 7733 C CA . ALA F 1 117 ? -26.21081 -18.19738 7.38654 1.000 53.66567 117 ALA I CA 1
ATOM 7734 C C . ALA F 1 117 ? -27.49879 -18.24869 6.56234 1.000 54.36260 117 ALA I C 1
ATOM 7735 O O . ALA F 1 117 ? -27.89028 -19.31338 6.06961 1.000 53.70097 117 ALA I O 1
ATOM 7737 N N . PRO F 1 118 ? -28.17020 -17.10699 6.39343 1.000 53.97680 118 PRO I N 1
ATOM 7738 C CA . PRO F 1 118 ? -29.42225 -17.09690 5.62030 1.000 55.39710 118 PRO I CA 1
ATOM 7739 C C . PRO F 1 118 ? -29.21805 -17.45120 4.15354 1.000 56.33421 118 PRO I C 1
ATOM 7740 O O . PRO F 1 118 ? -28.16491 -17.19828 3.55821 1.000 51.12616 118 PRO I O 1
ATOM 7744 N N . SER F 1 119 ? -30.24815 -18.07708 3.58793 1.000 60.03662 119 SER I N 1
ATOM 7745 C CA . SER F 1 119 ? -30.49764 -18.05165 2.15321 1.000 58.08343 119 SER I CA 1
ATOM 7746 C C . SER F 1 119 ? -31.34962 -16.82785 1.84925 1.000 55.12598 119 SER I C 1
ATOM 7747 O O . SER F 1 119 ? -32.34315 -16.57584 2.53522 1.000 58.17441 119 SER I O 1
ATOM 7750 N N . VAL F 1 120 ? -30.96314 -16.06168 0.83734 1.000 59.16929 120 VAL I N 1
ATOM 7751 C CA . VAL F 1 120 ? -31.64899 -14.81094 0.54594 1.000 59.25177 120 VAL I CA 1
ATOM 7752 C C . VAL F 1 120 ? -32.34978 -14.91859 -0.80197 1.000 57.98881 120 VAL I C 1
ATOM 7753 O O . VAL F 1 120 ? -31.84011 -15.52448 -1.75648 1.000 54.32392 120 VAL I O 1
ATOM 7757 N N . PHE F 1 121 ? -33.54561 -14.33357 -0.86173 1.000 56.64372 121 PHE I N 1
ATOM 7758 C CA . PHE F 1 121 ? -34.33320 -14.26688 -2.08206 1.000 56.12198 121 PHE I CA 1
ATOM 7759 C C . PHE F 1 121 ? -35.01201 -12.91010 -2.11731 1.000 53.33138 121 PHE I C 1
ATOM 7760 O O . PHE F 1 121 ? -35.39489 -12.37809 -1.07189 1.000 54.38504 121 PHE I O 1
ATOM 7768 N N . ILE F 1 122 ? -35.16132 -12.35807 -3.31834 1.000 53.96754 122 ILE I N 1
ATOM 7769 C CA . ILE F 1 122 ? -35.93540 -11.14362 -3.52843 1.000 50.25615 122 ILE I CA 1
ATOM 7770 C C . ILE F 1 122 ? -37.01493 -11.41551 -4.57238 1.000 48.32323 122 ILE I C 1
ATOM 7771 O O . ILE F 1 122 ? -36.79489 -12.15481 -5.54005 1.000 48.36053 122 ILE I O 1
ATOM 7776 N N . PHE F 1 123 ? -38.19726 -10.83337 -4.35320 1.000 50.90195 123 PHE I N 1
ATOM 7777 C CA . PHE F 1 123 ? -39.37593 -11.06540 -5.18028 1.000 46.65355 123 PHE I CA 1
ATOM 7778 C C . PHE F 1 123 ? -39.93730 -9.72407 -5.63528 1.000 48.50499 123 PHE I C 1
ATOM 7779 O O . PHE F 1 123 ? -40.22980 -8.85453 -4.79095 1.000 51.35475 123 PHE I O 1
ATOM 7787 N N . PRO F 1 124 ? -40.11450 -9.51777 -6.93834 1.000 50.33791 124 PRO I N 1
ATOM 7788 C CA . PRO F 1 124 ? -40.67189 -8.24503 -7.43147 1.000 52.93236 124 PRO I CA 1
ATOM 7789 C C . PRO F 1 124 ? -42.17794 -8.19441 -7.23781 1.000 56.63140 124 PRO I C 1
ATOM 7790 O O . PRO F 1 124 ? -42.82563 -9.23742 -7.04666 1.000 52.55574 124 PRO I O 1
ATOM 7794 N N . PRO F 1 125 ? -42.77390 -6.99853 -7.27953 1.000 58.02279 125 PRO I N 1
ATOM 7795 C CA . PRO F 1 125 ? -44.23923 -6.90208 -7.26344 1.000 61.88142 125 PRO I CA 1
ATOM 7796 C C . PRO F 1 125 ? -44.85605 -7.66697 -8.42054 1.000 62.89304 125 PRO I C 1
ATOM 7797 O O . PRO F 1 125 ? -44.22869 -7.87595 -9.46409 1.000 61.76600 125 PRO I O 1
ATOM 7801 N N . SER F 1 126 ? -46.09853 -8.09494 -8.21505 1.000 67.76660 126 SER I N 1
ATOM 7802 C CA . SER F 1 126 ? -46.85105 -8.79079 -9.24975 1.000 69.77862 126 SER I CA 1
ATOM 7803 C C . SER F 1 126 ? -47.54298 -7.77720 -10.15403 1.000 74.01602 126 SER I C 1
ATOM 7804 O O . SER F 1 126 ? -47.89481 -6.67171 -9.72247 1.000 71.75547 126 SER I O 1
ATOM 7807 N N . ASP F 1 127 ? -47.73878 -8.16125 -11.42284 1.000 73.28385 127 ASP I N 1
ATOM 7808 C CA . ASP F 1 127 ? -48.48899 -7.29803 -12.33552 1.000 76.71651 127 ASP I CA 1
ATOM 7809 C C . ASP F 1 127 ? -49.92350 -7.10108 -11.85062 1.000 78.13366 127 ASP I C 1
ATOM 7810 O O . ASP F 1 127 ? -50.48420 -5.99816 -11.96175 1.000 75.85487 127 ASP I O 1
ATOM 7815 N N . GLU F 1 128 ? -50.52990 -8.16646 -11.31336 1.000 75.45434 128 GLU I N 1
ATOM 7816 C CA . GLU F 1 128 ? -51.82305 -8.05696 -10.64434 1.000 78.80570 128 GLU I CA 1
ATOM 7817 C C . GLU F 1 128 ? -51.81114 -6.93782 -9.60734 1.000 77.17042 128 GLU I C 1
ATOM 7818 O O . GLU F 1 128 ? -52.71610 -6.09430 -9.56436 1.000 73.30097 128 GLU I O 1
ATOM 7824 N N . GLN F 1 129 ? -50.76765 -6.89521 -8.77860 1.000 72.57481 129 GLN I N 1
ATOM 7825 C CA . GLN F 1 129 ? -50.75676 -5.90763 -7.71189 1.000 70.46949 129 GLN I CA 1
ATOM 7826 C C . GLN F 1 129 ? -50.50625 -4.50982 -8.25185 1.000 73.15033 129 GLN I C 1
ATOM 7827 O O . GLN F 1 129 ? -51.08990 -3.54208 -7.75271 1.000 77.07690 129 GLN I O 1
ATOM 7833 N N . LEU F 1 130 ? -49.63557 -4.37930 -9.26044 1.000 71.57707 130 LEU I N 1
ATOM 7834 C CA . LEU F 1 130 ? -49.31240 -3.05514 -9.78542 1.000 71.33480 130 LEU I CA 1
ATOM 7835 C C . LEU F 1 130 ? -50.56484 -2.34077 -10.27646 1.000 77.53225 130 LEU I C 1
ATOM 7836 O O . LEU F 1 130 ? -50.65228 -1.11182 -10.20462 1.000 76.63158 130 LEU I O 1
ATOM 7841 N N . LYS F 1 131 ? -51.56226 -3.09876 -10.72839 1.000 79.80089 131 LYS I N 1
ATOM 7842 C CA . LYS F 1 131 ? -52.85818 -2.52962 -11.07866 1.000 80.46510 131 LYS I CA 1
ATOM 7843 C C . LYS F 1 131 ? -53.56763 -1.86279 -9.88810 1.000 85.75035 131 LYS I C 1
ATOM 7844 O O . LYS F 1 131 ? -54.46186 -1.03371 -10.10055 1.000 91.25362 131 LYS I O 1
ATOM 7850 N N . SER F 1 132 ? -53.17766 -2.17263 -8.64551 1.000 84.41825 132 SER I N 1
ATOM 7851 C CA . SER F 1 132 ? -53.88247 -1.70261 -7.45410 1.000 81.25331 132 SER I CA 1
ATOM 7852 C C . SER F 1 132 ? -53.23676 -0.47219 -6.80511 1.000 78.04321 132 SER I C 1
ATOM 7853 O O . SER F 1 132 ? -53.61648 -0.10035 -5.68596 1.000 74.53423 132 SER I O 1
ATOM 7856 N N . GLY F 1 133 ? -52.27735 0.16929 -7.47453 1.000 69.04783 133 GLY I N 1
ATOM 7857 C CA . GLY F 1 133 ? -51.72087 1.42297 -6.99835 1.000 75.95297 133 GLY I CA 1
ATOM 7858 C C . GLY F 1 133 ? -50.70869 1.31213 -5.87998 1.000 76.40319 133 GLY I C 1
ATOM 7859 O O . GLY F 1 133 ? -50.13298 2.34132 -5.47968 1.000 66.66898 133 GLY I O 1
ATOM 7860 N N . THR F 1 134 ? -50.50130 0.10904 -5.34271 1.000 78.20920 134 THR I N 1
ATOM 7861 C CA . THR F 1 134 ? -49.44139 -0.21059 -4.39933 1.000 71.74541 134 THR I CA 1
ATOM 7862 C C . THR F 1 134 ? -48.54133 -1.26357 -5.03657 1.000 67.64422 134 THR I C 1
ATOM 7863 O O . THR F 1 134 ? -48.94065 -1.96994 -5.96967 1.000 68.66264 134 THR I O 1
ATOM 7867 N N . ALA F 1 135 ? -47.30324 -1.33553 -4.56176 1.000 60.13637 135 ALA I N 1
ATOM 7868 C CA . ALA F 1 135 ? -46.41538 -2.41954 -4.94344 1.000 61.62281 135 ALA I CA 1
ATOM 7869 C C . ALA F 1 135 ? -45.69403 -2.92944 -3.70563 1.000 60.66403 135 ALA I C 1
ATOM 7870 O O . ALA F 1 135 ? -45.38043 -2.16586 -2.78949 1.000 63.62992 135 ALA I O 1
ATOM 7872 N N . SER F 1 136 ? -45.43968 -4.22415 -3.67382 1.000 56.13393 136 SER I N 1
ATOM 7873 C CA . SER F 1 136 ? -44.79367 -4.82994 -2.52724 1.000 54.54038 136 SER I CA 1
ATOM 7874 C C . SER F 1 136 ? -43.60812 -5.63825 -3.02049 1.000 58.43231 136 SER I C 1
ATOM 7875 O O . SER F 1 136 ? -43.77003 -6.56720 -3.82340 1.000 57.95122 136 SER I O 1
ATOM 7878 N N . VAL F 1 137 ? -42.41806 -5.24683 -2.57922 1.000 55.14762 137 VAL I N 1
ATOM 7879 C CA . VAL F 1 137 ? -41.20037 -5.99754 -2.83179 1.000 57.83542 137 VAL I CA 1
ATOM 7880 C C . VAL F 1 137 ? -40.87896 -6.76553 -1.56442 1.000 56.21170 137 VAL I C 1
ATOM 7881 O O . VAL F 1 137 ? -40.97673 -6.21895 -0.45738 1.000 56.20271 137 VAL I O 1
ATOM 7885 N N . VAL F 1 138 ? -40.52627 -8.03531 -1.71278 1.000 52.20760 138 VAL I N 1
ATOM 7886 C CA . VAL F 1 138 ? -40.42689 -8.93586 -0.57525 1.000 55.31060 138 VAL I CA 1
ATOM 7887 C C . VAL F 1 138 ? -39.04692 -9.57291 -0.57006 1.000 55.13502 138 VAL I C 1
ATOM 7888 O O . VAL F 1 138 ? -38.58507 -10.08667 -1.59514 1.000 54.86805 138 VAL I O 1
ATOM 7892 N N . CYS F 1 139 ? -38.37966 -9.50068 0.57642 1.000 57.79337 139 CYS I N 1
ATOM 7893 C CA . CYS F 1 139 ? -37.07543 -10.10843 0.78335 1.000 56.40827 139 CYS I CA 1
ATOM 7894 C C . CYS F 1 139 ? -37.24429 -11.22831 1.79606 1.000 57.63881 139 CYS I C 1
ATOM 7895 O O . CYS F 1 139 ? -37.91055 -11.04958 2.82215 1.000 57.55939 139 CYS I O 1
ATOM 7898 N N . LEU F 1 140 ? -36.66225 -12.38217 1.49598 1.000 58.11682 140 LEU I N 1
ATOM 7899 C CA . LEU F 1 140 ? -36.82081 -13.57796 2.30906 1.000 52.93947 140 LEU I CA 1
ATOM 7900 C C . LEU F 1 140 ? -35.45291 -14.05570 2.77914 1.000 55.75014 140 LEU I C 1
ATOM 7901 O O . LEU F 1 140 ? -34.53844 -14.24935 1.96707 1.000 53.53489 140 LEU I O 1
ATOM 7906 N N . LEU F 1 141 ? -35.31554 -14.22301 4.08857 1.000 53.16543 141 LEU I N 1
ATOM 7907 C CA . LEU F 1 141 ? -34.12180 -14.78058 4.70979 1.000 49.96576 141 LEU I CA 1
ATOM 7908 C C . LEU F 1 141 ? -34.53059 -16.13105 5.27499 1.000 51.34387 141 LEU I C 1
ATOM 7909 O O . LEU F 1 141 ? -35.28365 -16.19355 6.25363 1.000 52.47926 141 LEU I O 1
ATOM 7914 N N . ASN F 1 142 ? -34.03672 -17.20458 4.66923 1.000 51.30202 142 ASN I N 1
ATOM 7915 C CA . ASN F 1 142 ? -34.50439 -18.55361 4.95737 1.000 57.20371 142 ASN I CA 1
ATOM 7916 C C . ASN F 1 142 ? -33.47145 -19.37306 5.73589 1.000 59.95093 142 ASN I C 1
ATOM 7917 O O . ASN F 1 142 ? -32.30859 -19.47963 5.31996 1.000 54.89704 142 ASN I O 1
ATOM 7922 N N . ASN F 1 143 ? -33.91020 -19.93828 6.87050 1.000 55.86276 143 ASN I N 1
ATOM 7923 C CA . ASN F 1 143 ? -33.20220 -20.97791 7.62455 1.000 53.44749 143 ASN I CA 1
ATOM 7924 C C . ASN F 1 143 ? -31.85065 -20.48078 8.14303 1.000 55.10862 143 ASN I C 1
ATOM 7925 O O . ASN F 1 143 ? -30.78284 -20.89816 7.69550 1.000 57.04542 143 ASN I O 1
ATOM 7930 N N . PHE F 1 144 ? -31.92657 -19.60600 9.13598 1.000 52.71820 144 PHE I N 1
ATOM 7931 C CA . PHE F 1 144 ? -30.73101 -19.02564 9.71335 1.000 53.15644 144 PHE I CA 1
ATOM 7932 C C . PHE F 1 144 ? -30.80819 -19.06568 11.23307 1.000 57.36515 144 PHE I C 1
ATOM 7933 O O . PHE F 1 144 ? -31.89263 -19.14627 11.82044 1.000 56.04936 144 PHE I O 1
ATOM 7941 N N . TYR F 1 145 ? -29.61930 -19.02905 11.85690 1.000 58.72047 145 TYR I N 1
ATOM 7942 C CA . TYR F 1 145 ? -29.40084 -18.93052 13.29745 1.000 57.69762 145 TYR I CA 1
ATOM 7943 C C . TYR F 1 145 ? -28.04086 -18.27971 13.54998 1.000 56.16613 145 TYR I C 1
ATOM 7944 O O . TYR F 1 145 ? -27.04812 -18.66272 12.90727 1.000 51.26290 145 TYR I O 1
ATOM 7953 N N . PRO F 1 146 ? -27.94598 -17.33127 14.49995 1.000 51.77963 146 PRO I N 1
ATOM 7954 C CA . PRO F 1 146 ? -28.99795 -16.88714 15.42038 1.000 53.24932 146 PRO I CA 1
ATOM 7955 C C . PRO F 1 146 ? -30.06488 -15.97539 14.84283 1.000 55.56810 146 PRO I C 1
ATOM 7956 O O . PRO F 1 146 ? -30.08221 -15.66660 13.65274 1.000 58.39682 146 PRO I O 1
ATOM 7960 N N . ARG F 1 147 ? -30.94945 -15.55361 15.74470 1.000 57.41676 147 ARG I N 1
ATOM 7961 C CA . ARG F 1 147 ? -32.12045 -14.75705 15.38362 1.000 62.48034 147 ARG I CA 1
ATOM 7962 C C . ARG F 1 147 ? -31.72582 -13.43203 14.74333 1.000 56.85774 147 ARG I C 1
ATOM 7963 O O . ARG F 1 147 ? -32.24423 -13.05540 13.69071 1.000 58.88882 147 ARG I O 1
ATOM 7971 N N . GLU F 1 148 ? -30.82216 -12.71126 15.39176 1.000 65.02835 148 GLU I N 1
ATOM 7972 C CA . GLU F 1 148 ? -30.32885 -11.37358 15.05907 1.000 75.70210 148 GLU I CA 1
ATOM 7973 C C . GLU F 1 148 ? -29.92469 -11.21933 13.59067 1.000 75.14101 148 GLU I C 1
ATOM 7974 O O . GLU F 1 148 ? -28.99848 -11.88532 13.11403 1.000 75.73793 148 GLU I O 1
ATOM 7980 N N . ALA F 1 149 ? -30.59429 -10.31065 12.87561 1.000 75.84785 149 ALA I N 1
ATOM 7981 C CA . ALA F 1 149 ? -30.29310 -10.06081 11.46809 1.000 76.15087 149 ALA I CA 1
ATOM 7982 C C . ALA F 1 149 ? -30.82725 -8.69075 11.05864 1.000 73.79573 149 ALA I C 1
ATOM 7983 O O . ALA F 1 149 ? -31.94578 -8.31821 11.42793 1.000 74.29985 149 ALA I O 1
ATOM 7985 N N . LYS F 1 150 ? -30.03122 -7.96003 10.27890 1.000 71.86448 150 LYS I N 1
ATOM 7986 C CA . LYS F 1 150 ? -30.39784 -6.64169 9.77943 1.000 73.75712 150 LYS I CA 1
ATOM 7987 C C . LYS F 1 150 ? -30.68469 -6.73055 8.28591 1.000 72.56752 150 LYS I C 1
ATOM 7988 O O . LYS F 1 150 ? -29.86773 -7.26894 7.52373 1.000 70.46451 150 LYS I O 1
ATOM 7994 N N . VAL F 1 151 ? -31.82104 -6.17032 7.86454 1.000 69.21171 151 VAL I N 1
ATOM 7995 C CA . VAL F 1 151 ? -32.23672 -6.17701 6.46427 1.000 67.28324 151 VAL I CA 1
ATOM 7996 C C . VAL F 1 151 ? -32.36817 -4.73105 6.00142 1.000 65.30858 151 VAL I C 1
ATOM 7997 O O . VAL F 1 151 ? -33.18024 -3.96783 6.54511 1.000 62.55750 151 VAL I O 1
ATOM 8001 N N . GLN F 1 152 ? -31.57427 -4.36689 4.99505 1.000 64.32283 152 GLN I N 1
ATOM 8002 C CA . GLN F 1 152 ? -31.51006 -3.01965 4.44615 1.000 62.69737 152 GLN I CA 1
ATOM 8003 C C . GLN F 1 152 ? -32.10446 -3.00373 3.04166 1.000 56.15063 152 GLN I C 1
ATOM 8004 O O . GLN F 1 152 ? -31.74958 -3.83930 2.20540 1.000 51.98079 152 GLN I O 1
ATOM 8010 N N . TRP F 1 153 ? -32.98804 -2.04201 2.78341 1.000 52.13359 153 TRP I N 1
ATOM 8011 C CA . TRP F 1 153 ? -33.65213 -1.87652 1.49492 1.000 53.93619 153 TRP I CA 1
ATOM 8012 C C . TRP F 1 153 ? -33.04655 -0.68596 0.76996 1.000 57.73807 153 TRP I C 1
ATOM 8013 O O . TRP F 1 153 ? -33.14597 0.44683 1.25339 1.000 63.08617 153 TRP I O 1
ATOM 8024 N N . LYS F 1 154 ? -32.43874 -0.92956 -0.38858 1.000 60.44613 154 LYS I N 1
ATOM 8025 C CA . LYS F 1 154 ? -31.91668 0.13678 -1.24243 1.000 61.51802 154 LYS I CA 1
ATOM 8026 C C . LYS F 1 154 ? -32.76723 0.23992 -2.50194 1.000 58.46230 154 LYS I C 1
ATOM 8027 O O . LYS F 1 154 ? -33.02242 -0.77337 -3.16304 1.000 63.97428 154 LYS I O 1
ATOM 8033 N N . VAL F 1 155 ? -33.19308 1.45299 -2.84386 1.000 56.70312 155 VAL I N 1
ATOM 8034 C CA . VAL F 1 155 ? -33.90800 1.70858 -4.09567 1.000 59.15810 155 VAL I CA 1
ATOM 8035 C C . VAL F 1 155 ? -33.11146 2.74629 -4.87354 1.000 59.39324 155 VAL I C 1
ATOM 8036 O O . VAL F 1 155 ? -33.05539 3.91877 -4.47517 1.000 59.60184 155 VAL I O 1
ATOM 8040 N N . ASP F 1 156 ? -32.50993 2.32131 -5.98862 1.000 63.44476 156 ASP I N 1
ATOM 8041 C CA . ASP F 1 156 ? -31.55488 3.12996 -6.77478 1.000 62.89806 156 ASP I CA 1
ATOM 8042 C C . ASP F 1 156 ? -30.47227 3.71274 -5.86899 1.000 59.75796 156 ASP I C 1
ATOM 8043 O O . ASP F 1 156 ? -30.26809 4.91451 -5.74994 1.000 66.96007 156 ASP I O 1
ATOM 8048 N N . ASN F 1 157 ? -29.78175 2.78530 -5.23482 1.000 59.68204 157 ASN I N 1
ATOM 8049 C CA . ASN F 1 157 ? -28.75277 2.85563 -4.20297 1.000 66.37216 157 ASN I CA 1
ATOM 8050 C C . ASN F 1 157 ? -29.24714 3.47963 -2.88589 1.000 66.69546 157 ASN I C 1
ATOM 8051 O O . ASN F 1 157 ? -28.43794 3.63742 -1.94836 1.000 66.95143 157 ASN I O 1
ATOM 8056 N N . ALA F 1 158 ? -30.51041 3.92236 -2.78876 1.000 60.93374 158 ALA I N 1
ATOM 8057 C CA . ALA F 1 158 ? -30.94483 4.77725 -1.67177 1.000 64.28867 158 ALA I CA 1
ATOM 8058 C C . ALA F 1 158 ? -31.58466 3.94239 -0.55463 1.000 66.93670 158 ALA I C 1
ATOM 8059 O O . ALA F 1 158 ? -32.69202 3.40972 -0.72333 1.000 65.37810 158 ALA I O 1
ATOM 8061 N N . LEU F 1 159 ? -30.89663 3.86868 0.59140 1.000 63.18873 159 LEU I N 1
ATOM 8062 C CA . LEU F 1 159 ? -31.40118 3.17994 1.77702 1.000 60.23376 159 LEU I CA 1
ATOM 8063 C C . LEU F 1 159 ? -32.76913 3.71754 2.18455 1.000 59.64663 159 LEU I C 1
ATOM 8064 O O . LEU F 1 159 ? -33.02900 4.92148 2.10961 1.000 55.68311 159 LEU I O 1
ATOM 8069 N N . GLN F 1 160 ? -33.64300 2.81384 2.63530 1.000 64.17710 160 GLN I N 1
ATOM 8070 C CA . GLN F 1 160 ? -35.06695 3.09550 2.80634 1.000 66.40192 160 GLN I CA 1
ATOM 8071 C C . GLN F 1 160 ? -35.44577 3.19392 4.28195 1.000 66.27078 160 GLN I C 1
ATOM 8072 O O . GLN F 1 160 ? -34.83912 2.54463 5.14230 1.000 67.78365 160 GLN I O 1
ATOM 8078 N N . SER F 1 161 ? -36.47948 3.99191 4.56633 1.000 62.15048 161 SER I N 1
ATOM 8079 C CA . SER F 1 161 ? -36.93429 4.18835 5.93535 1.000 59.39366 161 SER I CA 1
ATOM 8080 C C . SER F 1 161 ? -38.45009 4.31517 5.97866 1.000 68.42758 161 SER I C 1
ATOM 8081 O O . SER F 1 161 ? -39.05335 4.93048 5.09356 1.000 71.93151 161 SER I O 1
ATOM 8084 N N . GLY F 1 162 ? -39.06036 3.72090 7.00939 1.000 64.35607 162 GLY I N 1
ATOM 8085 C CA . GLY F 1 162 ? -40.46214 3.91604 7.32761 1.000 59.90097 162 GLY I CA 1
ATOM 8086 C C . GLY F 1 162 ? -41.43690 2.99233 6.62259 1.000 65.26990 162 GLY I C 1
ATOM 8087 O O . GLY F 1 162 ? -42.54319 2.77078 7.12837 1.000 72.76928 162 GLY I O 1
ATOM 8088 N N . ASN F 1 163 ? -41.06016 2.44471 5.47138 1.000 66.08570 163 ASN I N 1
ATOM 8089 C CA . ASN F 1 163 ? -41.97520 1.67352 4.63802 1.000 69.51542 163 ASN I CA 1
ATOM 8090 C C . ASN F 1 163 ? -41.60952 0.19243 4.59356 1.000 65.16267 163 ASN I C 1
ATOM 8091 O O . ASN F 1 163 ? -41.83360 -0.47238 3.57675 1.000 60.02444 163 ASN I O 1
ATOM 8096 N N . SER F 1 164 ? -41.03125 -0.32204 5.68438 1.000 66.36445 164 SER I N 1
ATOM 8097 C CA . SER F 1 164 ? -40.66374 -1.72353 5.82185 1.000 63.68968 164 SER I CA 1
ATOM 8098 C C . SER F 1 164 ? -41.35844 -2.33530 7.02336 1.000 62.23437 164 SER I C 1
ATOM 8099 O O . SER F 1 164 ? -41.55507 -1.67447 8.05031 1.000 59.81557 164 SER I O 1
ATOM 8102 N N . GLN F 1 165 ? -41.69703 -3.61160 6.87526 1.000 62.70170 165 GLN I N 1
ATOM 8103 C CA . GLN F 1 165 ? -42.14094 -4.49793 7.93793 1.000 56.75437 165 GLN I CA 1
ATOM 8104 C C . GLN F 1 165 ? -41.42402 -5.82836 7.82891 1.000 55.35401 165 GLN I C 1
ATOM 8105 O O . GLN F 1 165 ? -41.19418 -6.33084 6.72858 1.000 54.91554 165 GLN I O 1
ATOM 8111 N N . GLU F 1 166 ? -40.99703 -6.34290 8.97927 1.000 57.36611 166 GLU I N 1
ATOM 8112 C CA . GLU F 1 166 ? -40.46234 -7.68883 9.10981 1.000 56.08933 166 GLU I CA 1
ATOM 8113 C C . GLU F 1 166 ? -41.45560 -8.62112 9.79214 1.000 55.17149 166 GLU I C 1
ATOM 8114 O O . GLU F 1 166 ? -42.32840 -8.19188 10.55082 1.000 50.21195 166 GLU I O 1
ATOM 8120 N N . SER F 1 167 ? -41.27412 -9.91029 9.52651 1.000 50.80979 167 SER I N 1
ATOM 8121 C CA . SER F 1 167 ? -42.02415 -10.97284 10.16272 1.000 46.95629 167 SER I CA 1
ATOM 8122 C C . SER F 1 167 ? -41.09872 -12.17158 10.29219 1.000 50.18138 167 SER I C 1
ATOM 8123 O O . SER F 1 167 ? -40.38796 -12.50940 9.34004 1.000 51.42805 167 SER I O 1
ATOM 8126 N N . VAL F 1 168 ? -41.10547 -12.79181 11.47226 1.000 46.90289 168 VAL I N 1
ATOM 8127 C CA . VAL F 1 168 ? -40.18252 -13.85705 11.84611 1.000 47.46346 168 VAL I CA 1
ATOM 8128 C C . VAL F 1 168 ? -40.98684 -15.06507 12.31165 1.000 48.53673 168 VAL I C 1
ATOM 8129 O O . VAL F 1 168 ? -41.86320 -14.93845 13.17263 1.000 47.07255 168 VAL I O 1
ATOM 8133 N N . THR F 1 169 ? -40.66922 -16.23592 11.76741 1.000 54.55610 169 THR I N 1
ATOM 8134 C CA . THR F 1 169 ? -41.17614 -17.49183 12.30730 1.000 55.57626 169 THR I CA 1
ATOM 8135 C C . THR F 1 169 ? -40.72934 -17.67546 13.76338 1.000 57.90608 169 THR I C 1
ATOM 8136 O O . THR F 1 169 ? -39.76755 -17.05311 14.23636 1.000 55.11963 169 THR I O 1
ATOM 8140 N N . GLU F 1 170 ? -41.43393 -18.55003 14.48112 1.000 56.32063 170 GLU I N 1
ATOM 8141 C CA . GLU F 1 170 ? -40.82905 -19.05022 15.70217 1.000 61.03966 170 GLU I CA 1
ATOM 8142 C C . GLU F 1 170 ? -39.85455 -20.15775 15.33642 1.000 55.25654 170 GLU I C 1
ATOM 8143 O O . GLU F 1 170 ? -39.86368 -20.68332 14.22049 1.000 54.91945 170 GLU I O 1
ATOM 8149 N N . GLN F 1 171 ? -38.98413 -20.48792 16.27967 1.000 58.53210 171 GLN I N 1
ATOM 8150 C CA . GLN F 1 171 ? -37.91050 -21.43061 15.99488 1.000 58.96402 171 GLN I CA 1
ATOM 8151 C C . GLN F 1 171 ? -38.44438 -22.73644 15.40858 1.000 55.71575 171 GLN I C 1
ATOM 8152 O O . GLN F 1 171 ? -39.39252 -23.33183 15.92989 1.000 54.83528 171 GLN I O 1
ATOM 8158 N N . ASP F 1 172 ? -37.83868 -23.16040 14.30117 1.000 54.97020 172 ASP I N 1
ATOM 8159 C CA . ASP F 1 172 ? -38.20546 -24.42182 13.67790 1.000 55.17796 172 ASP I CA 1
ATOM 8160 C C . ASP F 1 172 ? -37.96320 -25.58409 14.63830 1.000 59.61435 172 ASP I C 1
ATOM 8161 O O . ASP F 1 172 ? -36.99378 -25.59986 15.40303 1.000 59.48218 172 ASP I O 1
ATOM 8166 N N . SER F 1 173 ? -38.85190 -26.56697 14.59500 1.000 61.34390 173 SER I N 1
ATOM 8167 C CA . SER F 1 173 ? -38.79849 -27.66330 15.54821 1.000 59.28992 173 SER I CA 1
ATOM 8168 C C . SER F 1 173 ? -37.87188 -28.79655 15.12549 1.000 63.11333 173 SER I C 1
ATOM 8169 O O . SER F 1 173 ? -37.57917 -29.67003 15.95085 1.000 61.61404 173 SER I O 1
ATOM 8172 N N . LYS F 1 174 ? -37.41693 -28.82385 13.87121 1.000 66.08654 174 LYS I N 1
ATOM 8173 C CA . LYS F 1 174 ? -36.50435 -29.86283 13.40471 1.000 59.07572 174 LYS I CA 1
ATOM 8174 C C . LYS F 1 174 ? -35.04785 -29.40123 13.38871 1.000 63.68067 174 LYS I C 1
ATOM 8175 O O . LYS F 1 174 ? -34.16718 -30.12672 13.86601 1.000 68.60416 174 LYS I O 1
ATOM 8181 N N . ASP F 1 175 ? -34.76895 -28.20259 12.85878 1.000 60.91587 175 ASP I N 1
ATOM 8182 C CA . ASP F 1 175 ? -33.39624 -27.72021 12.72142 1.000 62.90526 175 ASP I CA 1
ATOM 8183 C C . ASP F 1 175 ? -33.13843 -26.42039 13.48531 1.000 62.24209 175 ASP I C 1
ATOM 8184 O O . ASP F 1 175 ? -32.06474 -25.82523 13.33257 1.000 62.08662 175 ASP I O 1
ATOM 8189 N N . SER F 1 176 ? -34.09283 -25.96276 14.29593 1.000 59.33848 176 SER I N 1
ATOM 8190 C CA . SER F 1 176 ? -33.87148 -24.90670 15.28598 1.000 54.90655 176 SER I CA 1
ATOM 8191 C C . SER F 1 176 ? -33.52138 -23.56170 14.65789 1.000 54.19923 176 SER I C 1
ATOM 8192 O O . SER F 1 176 ? -32.87012 -22.73826 15.30309 1.000 54.86130 176 SER I O 1
ATOM 8195 N N . THR F 1 177 ? -33.95271 -23.30150 13.42300 1.000 53.55093 177 THR I N 1
ATOM 8196 C CA . THR F 1 177 ? -33.59386 -22.07245 12.72088 1.000 56.71274 177 THR I CA 1
ATOM 8197 C C . THR F 1 177 ? -34.77519 -21.11143 12.62635 1.000 53.46411 177 THR I C 1
ATOM 8198 O O . THR F 1 177 ? -35.92355 -21.45833 12.90321 1.000 51.32393 177 THR I O 1
ATOM 8202 N N . TYR F 1 178 ? -34.47248 -19.87854 12.22432 1.000 55.56591 178 TYR I N 1
ATOM 8203 C CA . TYR F 1 178 ? -35.48961 -18.87157 11.94718 1.000 51.31452 178 TYR I CA 1
ATOM 8204 C C . TYR F 1 178 ? -35.62318 -18.63273 10.44809 1.000 49.14222 178 TYR I C 1
ATOM 8205 O O . TYR F 1 178 ? -34.78821 -19.04480 9.63443 1.000 48.64265 178 TYR I O 1
ATOM 8214 N N . SER F 1 179 ? -36.71914 -17.98001 10.09657 1.000 48.85995 179 SER I N 1
ATOM 8215 C CA . SER F 1 179 ? -36.93295 -17.45157 8.76216 1.000 50.65067 179 SER I CA 1
ATOM 8216 C C . SER F 1 179 ? -37.53178 -16.06988 8.93866 1.000 49.10203 179 SER I C 1
ATOM 8217 O O . SER F 1 179 ? -38.17228 -15.78022 9.95298 1.000 50.15196 179 SER I O 1
ATOM 8220 N N . LEU F 1 180 ? -37.29238 -15.20872 7.96277 1.000 51.58614 180 LEU I N 1
ATOM 8221 C CA . LEU F 1 180 ? -37.59668 -13.79957 8.13542 1.000 48.13177 180 LEU I CA 1
ATOM 8222 C C . LEU F 1 180 ? -37.99750 -13.21718 6.78945 1.000 50.23265 180 LEU I C 1
ATOM 8223 O O . LEU F 1 180 ? -37.40483 -13.54923 5.75791 1.000 52.04024 180 LEU I O 1
ATOM 8228 N N . SER F 1 181 ? -39.00827 -12.35761 6.79900 1.000 48.84146 181 SER I N 1
ATOM 8229 C CA . SER F 1 181 ? -39.50194 -11.75856 5.56955 1.000 52.71491 181 SER I CA 1
ATOM 8230 C C . SER F 1 181 ? -39.61014 -10.26519 5.78790 1.000 56.49729 181 SER I C 1
ATOM 8231 O O . SER F 1 181 ? -40.39357 -9.81821 6.63142 1.000 60.46736 181 SER I O 1
ATOM 8234 N N . SER F 1 182 ? -38.82127 -9.50342 5.04254 1.000 54.41654 182 SER I N 1
ATOM 8235 C CA . SER F 1 182 ? -38.95875 -8.05873 5.01034 1.000 54.12058 182 SER I CA 1
ATOM 8236 C C . SER F 1 182 ? -39.85262 -7.69394 3.83905 1.000 52.07685 182 SER I C 1
ATOM 8237 O O . SER F 1 182 ? -39.68755 -8.23400 2.73844 1.000 51.55937 182 SER I O 1
ATOM 8240 N N . THR F 1 183 ? -40.80731 -6.79760 4.07926 1.000 53.44250 183 THR I N 1
ATOM 8241 C CA . THR F 1 183 ? -41.71518 -6.33237 3.03618 1.000 60.70167 183 THR I CA 1
ATOM 8242 C C . THR F 1 183 ? -41.56565 -4.82542 2.89159 1.000 59.87680 183 THR I C 1
ATOM 8243 O O . THR F 1 183 ? -41.83232 -4.07118 3.84013 1.000 57.33087 183 THR I O 1
ATOM 8247 N N . LEU F 1 184 ? -41.11742 -4.40449 1.70677 1.000 57.22808 184 LEU I N 1
ATOM 8248 C CA . LEU F 1 184 ? -41.01950 -3.00202 1.32188 1.000 60.70769 184 LEU I CA 1
ATOM 8249 C C . LEU F 1 184 ? -42.23507 -2.65631 0.46968 1.000 55.34530 184 LEU I C 1
ATOM 8250 O O . LEU F 1 184 ? -42.43457 -3.24785 -0.59933 1.000 56.95474 184 LEU I O 1
ATOM 8255 N N . THR F 1 185 ? -43.05437 -1.72255 0.94209 1.000 57.35276 185 THR I N 1
ATOM 8256 C CA . THR F 1 185 ? -44.24655 -1.30437 0.20797 1.000 61.35790 185 THR I CA 1
ATOM 8257 C C . THR F 1 185 ? -44.03937 0.10764 -0.32111 1.000 62.86785 185 THR I C 1
ATOM 8258 O O . THR F 1 185 ? -43.73637 1.03029 0.44407 1.000 62.73224 185 THR I O 1
ATOM 8262 N N . LEU F 1 186 ? -44.18540 0.25997 -1.63057 1.000 60.69739 186 LEU I N 1
ATOM 8263 C CA . LEU F 1 186 ? -44.08027 1.53901 -2.30822 1.000 59.76616 186 LEU I CA 1
ATOM 8264 C C . LEU F 1 186 ? -45.40186 1.85694 -2.99350 1.000 61.35640 186 LEU I C 1
ATOM 8265 O O . LEU F 1 186 ? -46.10639 0.95963 -3.47525 1.000 56.38759 186 LEU I O 1
ATOM 8270 N N . SER F 1 187 ? -45.72790 3.14311 -3.04278 1.000 63.69396 187 SER I N 1
ATOM 8271 C CA . SER F 1 187 ? -46.69203 3.61832 -4.02157 1.000 66.59450 187 SER I CA 1
ATOM 8272 C C . SER F 1 187 ? -46.29761 3.13470 -5.41432 1.000 67.39472 187 SER I C 1
ATOM 8273 O O . SER F 1 187 ? -45.11159 3.05863 -5.74888 1.000 65.57603 187 SER I O 1
ATOM 8276 N N . LYS F 1 188 ? -47.29557 2.77601 -6.22691 1.000 68.82155 188 LYS I N 1
ATOM 8277 C CA . LYS F 1 188 ? -46.98782 2.38964 -7.60042 1.000 64.47619 188 LYS I CA 1
ATOM 8278 C C . LYS F 1 188 ? -46.33892 3.54291 -8.34556 1.000 65.28507 188 LYS I C 1
ATOM 8279 O O . LYS F 1 188 ? -45.46074 3.33324 -9.18884 1.000 60.14408 188 LYS I O 1
ATOM 8285 N N . ALA F 1 189 ? -46.76572 4.77140 -8.04445 1.000 65.01894 189 ALA I N 1
ATOM 8286 C CA . ALA F 1 189 ? -46.13626 5.95046 -8.62544 1.000 67.34325 189 ALA I CA 1
ATOM 8287 C C . ALA F 1 189 ? -44.62740 5.95034 -8.41199 1.000 73.02285 189 ALA I C 1
ATOM 8288 O O . ALA F 1 189 ? -43.86082 6.09778 -9.37464 1.000 71.98390 189 ALA I O 1
ATOM 8290 N N . ASP F 1 190 ? -44.17516 5.76722 -7.16087 1.000 71.97973 190 ASP I N 1
ATOM 8291 C CA . ASP F 1 190 ? -42.73023 5.62672 -6.93092 1.000 70.79634 190 ASP I CA 1
ATOM 8292 C C . ASP F 1 190 ? -42.10860 4.37914 -7.55278 1.000 67.28290 190 ASP I C 1
ATOM 8293 O O . ASP F 1 190 ? -40.98284 4.46093 -8.04220 1.000 70.94904 190 ASP I O 1
ATOM 8298 N N . TYR F 1 191 ? -42.76798 3.21749 -7.53575 1.000 66.77285 191 TYR I N 1
ATOM 8299 C CA . TYR F 1 191 ? -42.07779 2.01357 -8.00223 1.000 62.00773 191 TYR I CA 1
ATOM 8300 C C . TYR F 1 191 ? -41.55879 2.18919 -9.42866 1.000 64.07071 191 TYR I C 1
ATOM 8301 O O . TYR F 1 191 ? -40.51198 1.63756 -9.81399 1.000 61.35603 191 TYR I O 1
ATOM 8310 N N . GLU F 1 192 ? -42.22035 3.05079 -10.17624 1.000 66.14779 192 GLU I N 1
ATOM 8311 C CA . GLU F 1 192 ? -41.97629 3.24785 -11.59974 1.000 62.79943 192 GLU I CA 1
ATOM 8312 C C . GLU F 1 192 ? -40.92216 4.33935 -11.82854 1.000 66.84281 192 GLU I C 1
ATOM 8313 O O . GLU F 1 192 ? -40.28478 4.39900 -12.88545 1.000 65.88571 192 GLU I O 1
ATOM 8319 N N . LYS F 1 193 ? -40.72507 5.18308 -10.81733 1.000 66.73858 193 LYS I N 1
ATOM 8320 C CA . LYS F 1 193 ? -39.67582 6.17346 -10.79569 1.000 62.83933 193 LYS I CA 1
ATOM 8321 C C . LYS F 1 193 ? -38.27518 5.57724 -10.64572 1.000 67.07884 193 LYS I C 1
ATOM 8322 O O . LYS F 1 193 ? -37.30599 6.30685 -10.87540 1.000 61.39829 193 LYS I O 1
ATOM 8328 N N . HIS F 1 194 ? -38.11859 4.29546 -10.28242 1.000 66.75760 194 HIS I N 1
ATOM 8329 C CA . HIS F 1 194 ? -36.79299 3.76177 -9.95677 1.000 64.90722 194 HIS I CA 1
ATOM 8330 C C . HIS F 1 194 ? -36.56712 2.41690 -10.63454 1.000 63.39398 194 HIS I C 1
ATOM 8331 O O . HIS F 1 194 ? -37.51053 1.76459 -11.07830 1.000 64.81203 194 HIS I O 1
ATOM 8338 N N . LYS F 1 195 ? -35.29964 1.99086 -10.68097 1.000 61.44199 195 LYS I N 1
ATOM 8339 C CA . LYS F 1 195 ? -34.88638 0.87009 -11.52278 1.000 63.82888 195 LYS I CA 1
ATOM 8340 C C . LYS F 1 195 ? -34.31948 -0.30217 -10.73483 1.000 65.00275 195 LYS I C 1
ATOM 8341 O O . LYS F 1 195 ? -34.77234 -1.43916 -10.92794 1.000 64.38834 195 LYS I O 1
ATOM 8347 N N . VAL F 1 196 ? -33.33498 -0.07462 -9.85847 1.000 64.54341 196 VAL I N 1
ATOM 8348 C CA . VAL F 1 196 ? -32.67399 -1.15864 -9.13169 1.000 64.50666 196 VAL I CA 1
ATOM 8349 C C . VAL F 1 196 ? -33.25547 -1.28265 -7.73010 1.000 61.88012 196 VAL I C 1
ATOM 8350 O O . VAL F 1 196 ? -33.25669 -0.31835 -6.94771 1.000 59.10715 196 VAL I O 1
ATOM 8354 N N . TYR F 1 197 ? -33.72268 -2.48405 -7.40908 1.000 61.01869 197 TYR I N 1
ATOM 8355 C CA . TYR F 1 197 ? -34.23199 -2.81851 -6.09128 1.000 60.27394 197 TYR I CA 1
ATOM 8356 C C . TYR F 1 197 ? -33.30510 -3.85626 -5.48298 1.000 58.86891 197 TYR I C 1
ATOM 8357 O O . TYR F 1 197 ? -32.93849 -4.82774 -6.15077 1.000 55.52352 197 TYR I O 1
ATOM 8366 N N . ALA F 1 198 ? -32.89103 -3.62145 -4.23941 1.000 54.09019 198 ALA I N 1
ATOM 8367 C CA . ALA F 1 198 ? -31.94997 -4.50153 -3.57155 1.000 57.84856 198 ALA I CA 1
ATOM 8368 C C . ALA F 1 198 ? -32.30946 -4.62020 -2.09668 1.000 60.03334 198 ALA I C 1
ATOM 8369 O O . ALA F 1 198 ? -32.84070 -3.68114 -1.49328 1.000 59.87397 198 ALA I O 1
ATOM 8371 N N . CYS F 1 199 ? -32.02718 -5.78907 -1.52075 1.000 57.75620 199 CYS I N 1
ATOM 8372 C CA . CYS F 1 199 ? -32.03229 -5.95854 -0.07162 1.000 63.49365 199 CYS I CA 1
ATOM 8373 C C . CYS F 1 199 ? -30.68240 -6.51966 0.35595 1.000 60.92965 199 CYS I C 1
ATOM 8374 O O . CYS F 1 199 ? -30.15534 -7.44834 -0.27007 1.000 57.57947 199 CYS I O 1
ATOM 8377 N N . GLU F 1 200 ? -30.11991 -5.92606 1.40462 1.000 63.64458 200 GLU I N 1
ATOM 8378 C CA . GLU F 1 200 ? -28.78717 -6.24158 1.89768 1.000 66.08913 200 GLU I CA 1
ATOM 8379 C C . GLU F 1 200 ? -28.92981 -6.85110 3.28891 1.000 62.59011 200 GLU I C 1
ATOM 8380 O O . GLU F 1 200 ? -29.59323 -6.28105 4.16350 1.000 59.66748 200 GLU I O 1
ATOM 8386 N N . VAL F 1 201 ? -28.31799 -8.01057 3.48721 1.000 62.23425 201 VAL I N 1
ATOM 8387 C CA . VAL F 1 201 ? -28.56162 -8.83379 4.66351 1.000 68.58729 201 VAL I CA 1
ATOM 8388 C C . VAL F 1 201 ? -27.28887 -8.90823 5.49536 1.000 69.98536 201 VAL I C 1
ATOM 8389 O O . VAL F 1 201 ? -26.25440 -9.40146 5.02559 1.000 63.34901 201 VAL I O 1
ATOM 8393 N N . THR F 1 202 ? -27.37650 -8.43777 6.73590 1.000 66.90081 202 THR I N 1
ATOM 8394 C CA . THR F 1 202 ? -26.25677 -8.42804 7.66675 1.000 69.74659 202 THR I CA 1
ATOM 8395 C C . THR F 1 202 ? -26.51370 -9.51263 8.70869 1.000 67.12251 202 THR I C 1
ATOM 8396 O O . THR F 1 202 ? -27.42029 -9.38223 9.53780 1.000 65.26529 202 THR I O 1
ATOM 8400 N N . HIS F 1 203 ? -25.73555 -10.58983 8.65785 1.000 68.04563 203 HIS I N 1
ATOM 8401 C CA . HIS F 1 203 ? -25.93688 -11.67505 9.60494 1.000 67.46122 203 HIS I CA 1
ATOM 8402 C C . HIS F 1 203 ? -24.61070 -12.34804 9.94764 1.000 66.54946 203 HIS I C 1
ATOM 8403 O O . HIS F 1 203 ? -23.70169 -12.44794 9.11649 1.000 67.61777 203 HIS I O 1
ATOM 8410 N N . GLN F 1 204 ? -24.53767 -12.83166 11.19080 1.000 62.31160 204 GLN I N 1
ATOM 8411 C CA . GLN F 1 204 ? -23.30305 -13.36969 11.74923 1.000 60.18955 204 GLN I CA 1
ATOM 8412 C C . GLN F 1 204 ? -22.75131 -14.55390 10.95387 1.000 66.86961 204 GLN I C 1
ATOM 8413 O O . GLN F 1 204 ? -21.52860 -14.69145 10.82120 1.000 76.04565 204 GLN I O 1
ATOM 8419 N N . GLY F 1 205 ? -23.61147 -15.42016 10.42280 1.000 65.88507 205 GLY I N 1
ATOM 8420 C CA . GLY F 1 205 ? -23.11097 -16.50209 9.58420 1.000 62.41967 205 GLY I CA 1
ATOM 8421 C C . GLY F 1 205 ? -22.54794 -16.07548 8.24054 1.000 67.86396 205 GLY I C 1
ATOM 8422 O O . GLY F 1 205 ? -22.15472 -16.94098 7.45013 1.000 65.89037 205 GLY I O 1
ATOM 8423 N N . LEU F 1 206 ? -22.48953 -14.76988 7.96785 1.000 70.47740 206 LEU I N 1
ATOM 8424 C CA . LEU F 1 206 ? -22.11939 -14.22809 6.66555 1.000 71.03235 206 LEU I CA 1
ATOM 8425 C C . LEU F 1 206 ? -20.78422 -13.49509 6.75365 1.000 78.38262 206 LEU I C 1
ATOM 8426 O O . LEU F 1 206 ? -20.61488 -12.59891 7.59277 1.000 77.21257 206 LEU I O 1
ATOM 8431 N N . SER F 1 207 ? -19.84957 -13.87032 5.86979 1.000 82.95972 207 SER I N 1
ATOM 8432 C CA . SER F 1 207 ? -18.51137 -13.28045 5.87399 1.000 80.91794 207 SER I CA 1
ATOM 8433 C C . SER F 1 207 ? -18.56314 -11.79644 5.53012 1.000 78.39629 207 SER I C 1
ATOM 8434 O O . SER F 1 207 ? -17.92953 -10.97102 6.19649 1.000 84.70996 207 SER I O 1
ATOM 8437 N N . SER F 1 208 ? -19.30975 -11.44230 4.49380 1.000 78.31032 208 SER I N 1
ATOM 8438 C CA . SER F 1 208 ? -19.62122 -10.06981 4.12964 1.000 79.05967 208 SER I CA 1
ATOM 8439 C C . SER F 1 208 ? -21.12769 -9.95632 3.98502 1.000 75.80933 208 SER I C 1
ATOM 8440 O O . SER F 1 208 ? -21.81592 -10.96971 3.81657 1.000 71.85998 208 SER I O 1
ATOM 8443 N N . PRO F 1 209 ? -21.67548 -8.74313 4.06364 1.000 76.41576 209 PRO I N 1
ATOM 8444 C CA . PRO F 1 209 ? -23.10351 -8.56053 3.76873 1.000 73.24526 209 PRO I CA 1
ATOM 8445 C C . PRO F 1 209 ? -23.47519 -9.15636 2.41596 1.000 73.59421 209 PRO I C 1
ATOM 8446 O O . PRO F 1 209 ? -22.82998 -8.89444 1.39943 1.000 79.99626 209 PRO I O 1
ATOM 8450 N N . VAL F 1 210 ? -24.50973 -9.98528 2.40674 1.000 73.21061 210 VAL I N 1
ATOM 8451 C CA . VAL F 1 210 ? -25.06387 -10.49390 1.16150 1.000 69.73563 210 VAL I CA 1
ATOM 8452 C C . VAL F 1 210 ? -26.18842 -9.56761 0.73754 1.000 68.21908 210 VAL I C 1
ATOM 8453 O O . VAL F 1 210 ? -27.04964 -9.19575 1.54598 1.000 64.22400 210 VAL I O 1
ATOM 8457 N N . THR F 1 211 ? -26.14120 -9.14902 -0.52208 1.000 70.36182 211 THR I N 1
ATOM 8458 C CA . THR F 1 211 ? -27.15810 -8.30492 -1.13137 1.000 65.67851 211 THR I CA 1
ATOM 8459 C C . THR F 1 211 ? -27.65835 -8.95769 -2.41892 1.000 65.38409 211 THR I C 1
ATOM 8460 O O . THR F 1 211 ? -26.89476 -9.59236 -3.15618 1.000 61.82619 211 THR I O 1
ATOM 8464 N N . LYS F 1 212 ? -28.96932 -8.83964 -2.63839 1.000 65.91306 212 LYS I N 1
ATOM 8465 C CA . LYS F 1 212 ? -29.69033 -9.64414 -3.61823 1.000 60.93701 212 LYS I CA 1
ATOM 8466 C C . LYS F 1 212 ? -30.70230 -8.70904 -4.26578 1.000 62.00707 212 LYS I C 1
ATOM 8467 O O . LYS F 1 212 ? -31.42611 -8.00358 -3.54620 1.000 60.64084 212 LYS I O 1
ATOM 8473 N N . SER F 1 213 ? -30.71971 -8.63924 -5.60602 1.000 60.00773 213 SER I N 1
ATOM 8474 C CA . SER F 1 213 ? -31.34978 -7.49218 -6.26792 1.000 58.61137 213 SER I CA 1
ATOM 8475 C C . SER F 1 213 ? -31.95618 -7.87853 -7.61128 1.000 55.62609 213 SER I C 1
ATOM 8476 O O . SER F 1 213 ? -31.54239 -8.85799 -8.23273 1.000 58.71188 213 SER I O 1
ATOM 8479 N N . PHE F 1 214 ? -32.92291 -7.07428 -8.06374 1.000 60.58012 214 PHE I N 1
ATOM 8480 C CA . PHE F 1 214 ? -33.49727 -7.17622 -9.39936 1.000 58.79068 214 PHE I CA 1
ATOM 8481 C C . PHE F 1 214 ? -33.60283 -5.78857 -10.02602 1.000 60.60293 214 PHE I C 1
ATOM 8482 O O . PHE F 1 214 ? -33.68552 -4.77628 -9.32393 1.000 58.03364 214 PHE I O 1
ATOM 8490 N N . ASN F 1 215 ? -33.60716 -5.75457 -11.36140 1.000 66.04959 215 ASN I N 1
ATOM 8491 C CA . ASN F 1 215 ? -33.93893 -4.55227 -12.12148 1.000 64.54517 215 ASN I CA 1
ATOM 8492 C C . ASN F 1 215 ? -35.42537 -4.56441 -12.46202 1.000 67.26992 215 ASN I C 1
ATOM 8493 O O . ASN F 1 215 ? -35.94122 -5.57846 -12.94557 1.000 71.31529 215 ASN I O 1
ATOM 8498 N N . ARG F 1 216 ? -36.11646 -3.45048 -12.20677 1.000 63.43038 216 ARG I N 1
ATOM 8499 C CA . ARG F 1 216 ? -37.50598 -3.36330 -12.63611 1.000 64.47208 216 ARG I CA 1
ATOM 8500 C C . ARG F 1 216 ? -37.60697 -3.56921 -14.13643 1.000 75.80219 216 ARG I C 1
ATOM 8501 O O . ARG F 1 216 ? -36.86426 -2.95577 -14.90706 1.000 72.85342 216 ARG I O 1
ATOM 8509 N N . GLY F 1 217 ? -38.53951 -4.42484 -14.55050 1.000 86.44845 217 GLY I N 1
ATOM 8510 C CA . GLY F 1 217 ? -38.78623 -4.61806 -15.96554 1.000 88.78805 217 GLY I CA 1
ATOM 8511 C C . GLY F 1 217 ? -37.81811 -5.55388 -16.64238 1.000 93.86150 217 GLY I C 1
ATOM 8512 O O . GLY F 1 217 ? -37.54583 -5.40279 -17.83844 1.000 96.04270 217 GLY I O 1
ATOM 8513 N N . GLU F 1 218 ? -37.27547 -6.51751 -15.90154 1.000 97.52084 218 GLU I N 1
ATOM 8514 C CA . GLU F 1 218 ? -36.41311 -7.53109 -16.48977 1.000 105.92254 218 GLU I CA 1
ATOM 8515 C C . GLU F 1 218 ? -36.64801 -8.87417 -15.80181 1.000 111.03018 218 GLU I C 1
ATOM 8516 O O . GLU F 1 218 ? -35.90356 -9.82964 -16.06294 1.000 111.59056 218 GLU I O 1
ATOM 8522 N N . CYS F 1 219 ? -37.67599 -8.96271 -14.94851 1.000 111.93106 219 CYS I N 1
ATOM 8523 C CA . CYS F 1 219 ? -38.12357 -10.18405 -14.26577 1.000 116.96221 219 CYS I CA 1
ATOM 8524 C C . CYS F 1 219 ? -37.16343 -10.62175 -13.15804 1.000 113.96055 219 CYS I C 1
ATOM 8525 O O . CYS F 1 219 ? -37.40423 -11.61972 -12.47288 1.000 112.68118 219 CYS I O 1
ATOM 8528 N N . GLN G 2 1 ? -57.65520 -41.78095 17.93498 1.000 59.98808 1 GLN J N 1
ATOM 8529 C CA . GLN G 2 1 ? -57.28973 -41.25211 19.24812 1.000 69.03550 1 GLN J CA 1
ATOM 8530 C C . GLN G 2 1 ? -58.32353 -40.24879 19.76381 1.000 56.72495 1 GLN J C 1
ATOM 8531 O O . GLN G 2 1 ? -59.39108 -40.10083 19.16487 1.000 59.63920 1 GLN J O 1
ATOM 8537 N N . VAL G 2 2 ? -58.01464 -39.56710 20.87427 1.000 54.86264 2 VAL J N 1
ATOM 8538 C CA . VAL G 2 2 ? -58.89187 -38.51285 21.38015 1.000 57.59516 2 VAL J CA 1
ATOM 8539 C C . VAL G 2 2 ? -58.78304 -37.26713 20.50714 1.000 52.58460 2 VAL J C 1
ATOM 8540 O O . VAL G 2 2 ? -57.69280 -36.84464 20.10462 1.000 59.26577 2 VAL J O 1
ATOM 8544 N N . GLN G 2 3 ? -59.92834 -36.67725 20.20544 1.000 45.37387 3 GLN J N 1
ATOM 8545 C CA . GLN G 2 3 ? -60.01071 -35.56231 19.28068 1.000 51.43900 3 GLN J CA 1
ATOM 8546 C C . GLN G 2 3 ? -61.10801 -34.61375 19.76020 1.000 48.04367 3 GLN J C 1
ATOM 8547 O O . GLN G 2 3 ? -62.21527 -35.05464 20.08132 1.000 47.60643 3 GLN J O 1
ATOM 8553 N N . LEU G 2 4 ? -60.78138 -33.32440 19.83737 1.000 46.45365 4 LEU J N 1
ATOM 8554 C CA . LEU G 2 4 ? -61.72550 -32.25751 20.15519 1.000 43.09011 4 LEU J CA 1
ATOM 8555 C C . LEU G 2 4 ? -61.61339 -31.20614 19.06478 1.000 46.80062 4 LEU J C 1
ATOM 8556 O O . LEU G 2 4 ? -60.52703 -30.65513 18.84993 1.000 47.02607 4 LEU J O 1
ATOM 8561 N N . VAL G 2 5 ? -62.72590 -30.90623 18.39505 1.000 46.46758 5 VAL J N 1
ATOM 8562 C CA . VAL G 2 5 ? -62.71255 -30.04755 17.21647 1.000 46.57535 5 VAL J CA 1
ATOM 8563 C C . VAL G 2 5 ? -63.66198 -28.88428 17.45258 1.000 43.08529 5 VAL J C 1
ATOM 8564 O O . VAL G 2 5 ? -64.87925 -29.07133 17.50427 1.000 45.14437 5 VAL J O 1
ATOM 8568 N N . GLU G 2 6 ? -63.12408 -27.68300 17.55545 1.000 45.52827 6 GLU J N 1
ATOM 8569 C CA . GLU G 2 6 ? -63.92058 -26.50704 17.87944 1.000 48.33398 6 GLU J CA 1
ATOM 8570 C C . GLU G 2 6 ? -64.32893 -25.77793 16.61655 1.000 45.78226 6 GLU J C 1
ATOM 8571 O O . GLU G 2 6 ? -63.75472 -25.98538 15.54652 1.000 50.47182 6 GLU J O 1
ATOM 8577 N N . SER G 2 7 ? -65.31254 -24.89795 16.76203 1.000 40.90812 7 SER J N 1
ATOM 8578 C CA . SER G 2 7 ? -65.68711 -23.98223 15.69438 1.000 41.10845 7 SER J CA 1
ATOM 8579 C C . SER G 2 7 ? -66.63679 -22.94448 16.25834 1.000 37.91262 7 SER J C 1
ATOM 8580 O O . SER G 2 7 ? -67.14873 -23.07976 17.37031 1.000 41.30711 7 SER J O 1
ATOM 8583 N N . GLY G 2 8 ? -66.89840 -21.92457 15.44848 1.000 44.67092 8 GLY J N 1
ATOM 8584 C CA . GLY G 2 8 ? -67.85790 -20.87754 15.75948 1.000 41.62095 8 GLY J CA 1
ATOM 8585 C C . GLY G 2 8 ? -67.23934 -19.50406 15.83555 1.000 45.97611 8 GLY J C 1
ATOM 8586 O O . GLY G 2 8 ? -67.95758 -18.49924 15.72861 1.000 49.45878 8 GLY J O 1
ATOM 8587 N N . GLY G 2 9 ? -65.92349 -19.43844 16.00651 1.000 43.01766 9 GLY J N 1
ATOM 8588 C CA . GLY G 2 9 ? -65.24213 -18.17953 16.13963 1.000 42.69567 9 GLY J CA 1
ATOM 8589 C C . GLY G 2 9 ? -65.45307 -17.29561 14.93415 1.000 52.17708 9 GLY J C 1
ATOM 8590 O O . GLY G 2 9 ? -65.91288 -17.70904 13.86659 1.000 51.08009 9 GLY J O 1
ATOM 8591 N N . GLY G 2 10 ? -65.09704 -16.03651 15.13050 1.000 50.95791 10 GLY J N 1
ATOM 8592 C CA . GLY G 2 10 ? -65.20985 -15.04940 14.08167 1.000 50.78485 10 GLY J CA 1
ATOM 8593 C C . GLY G 2 10 ? -65.31335 -13.67145 14.69853 1.000 47.54085 10 GLY J C 1
ATOM 8594 O O . GLY G 2 10 ? -65.11977 -13.49634 15.90260 1.000 46.89943 10 GLY J O 1
ATOM 8595 N N . LEU G 2 11 ? -65.62218 -12.70038 13.84104 1.000 46.62388 11 LEU J N 1
ATOM 8596 C CA . LEU G 2 11 ? -65.70963 -11.31201 14.26124 1.000 48.55178 11 LEU J CA 1
ATOM 8597 C C . LEU G 2 11 ? -67.08371 -11.02218 14.85121 1.000 46.24512 11 LEU J C 1
ATOM 8598 O O . LEU G 2 11 ? -68.08873 -11.65147 14.50029 1.000 44.99933 11 LEU J O 1
ATOM 8603 N N . VAL G 2 12 ? -67.11204 -10.07304 15.77711 1.000 45.20113 12 VAL J N 1
ATOM 8604 C CA . VAL G 2 12 ? -68.33546 -9.72130 16.48559 1.000 42.35065 12 VAL J CA 1
ATOM 8605 C C . VAL G 2 12 ? -68.14694 -8.33970 17.09479 1.000 44.92192 12 VAL J C 1
ATOM 8606 O O . VAL G 2 12 ? -67.07419 -8.00590 17.60737 1.000 49.74691 12 VAL J O 1
ATOM 8610 N N . LYS G 2 13 ? -69.17651 -7.51920 16.97540 1.000 46.23099 13 LYS J N 1
ATOM 8611 C CA . LYS G 2 13 ? -69.12508 -6.16641 17.49060 1.000 49.08149 13 LYS J CA 1
ATOM 8612 C C . LYS G 2 13 ? -69.27158 -6.14528 19.01270 1.000 49.27090 13 LYS J C 1
ATOM 8613 O O . LYS G 2 13 ? -69.76272 -7.10784 19.61450 1.000 45.08879 13 LYS J O 1
ATOM 8619 N N . PRO G 2 14 ? -68.77175 -5.08573 19.65923 1.000 47.41582 14 PRO J N 1
ATOM 8620 C CA . PRO G 2 14 ? -69.00749 -4.91335 21.09733 1.000 41.54383 14 PRO J CA 1
ATOM 8621 C C . PRO G 2 14 ? -70.48065 -5.10666 21.42340 1.000 43.04032 14 PRO J C 1
ATOM 8622 O O . PRO G 2 14 ? -71.36167 -4.62803 20.70819 1.000 46.99937 14 PRO J O 1
ATOM 8626 N N . GLY G 2 15 ? -70.74854 -5.85071 22.48745 1.000 40.11394 15 GLY J N 1
ATOM 8627 C CA . GLY G 2 15 ? -72.11272 -6.16874 22.84481 1.000 43.44658 15 GLY J CA 1
ATOM 8628 C C . GLY G 2 15 ? -72.77303 -7.25553 22.01700 1.000 45.34358 15 GLY J C 1
ATOM 8629 O O . GLY G 2 15 ? -73.95236 -7.53307 22.24682 1.000 44.48255 15 GLY J O 1
ATOM 8630 N N . GLY G 2 16 ? -72.05536 -7.88756 21.07988 1.000 45.24052 16 GLY J N 1
ATOM 8631 C CA . GLY G 2 16 ? -72.59692 -8.95020 20.25313 1.000 39.82560 16 GLY J CA 1
ATOM 8632 C C . GLY G 2 16 ? -72.55769 -10.31529 20.93221 1.000 45.72485 16 GLY J C 1
ATOM 8633 O O . GLY G 2 16 ? -72.31052 -10.44569 22.13281 1.000 45.90922 16 GLY J O 1
ATOM 8634 N N . SER G 2 17 ? -72.80622 -11.35862 20.12726 1.000 46.05513 17 SER J N 1
ATOM 8635 C CA . SER G 2 17 ? -72.92309 -12.73113 20.62605 1.000 45.31684 17 SER J CA 1
ATOM 8636 C C . SER G 2 17 ? -72.25681 -13.72213 19.67355 1.000 43.68185 17 SER J C 1
ATOM 8637 O O . SER G 2 17 ? -72.15214 -13.48685 18.46601 1.000 43.46654 17 SER J O 1
ATOM 8640 N N . LEU G 2 18 ? -71.82391 -14.85031 20.22862 1.000 43.47344 18 LEU J N 1
ATOM 8641 C CA . LEU G 2 18 ? -71.27049 -15.93724 19.43096 1.000 43.02049 18 LEU J CA 1
ATOM 8642 C C . LEU G 2 18 ? -71.54230 -17.25517 20.13051 1.000 40.44082 18 LEU J C 1
ATOM 8643 O O . LEU G 2 18 ? -71.57786 -17.32438 21.36469 1.000 42.79625 18 LEU J O 1
ATOM 8648 N N . ARG G 2 19 ? -71.70345 -18.30376 19.34131 1.000 38.64366 19 ARG J N 1
ATOM 8649 C CA . ARG G 2 19 ? -71.89706 -19.64951 19.87596 1.000 40.13647 19 ARG J CA 1
ATOM 8650 C C . ARG G 2 19 ? -70.69243 -20.47252 19.44524 1.000 41.14327 19 ARG J C 1
ATOM 8651 O O . ARG G 2 19 ? -70.60376 -20.88744 18.28367 1.000 42.41579 19 ARG J O 1
ATOM 8659 N N . LEU G 2 20 ? -69.76455 -20.70396 20.37356 1.000 36.77084 20 LEU J N 1
ATOM 8660 C CA . LEU G 2 20 ? -68.70515 -21.66495 20.09784 1.000 38.29919 20 LEU J CA 1
ATOM 8661 C C . LEU G 2 20 ? -69.20565 -23.08892 20.33677 1.000 39.80520 20 LEU J C 1
ATOM 8662 O O . LEU G 2 20 ? -70.02934 -23.35106 21.22819 1.000 38.05231 20 LEU J O 1
ATOM 8667 N N . SER G 2 21 ? -68.71190 -24.01340 19.51405 1.000 39.47973 21 SER J N 1
ATOM 8668 C CA . SER G 2 21 ? -69.08717 -25.41424 19.61302 1.000 41.73876 21 SER J CA 1
ATOM 8669 C C . SER G 2 21 ? -67.82269 -26.26358 19.63229 1.000 40.78749 21 SER J C 1
ATOM 8670 O O . SER G 2 21 ? -66.72782 -25.79484 19.30782 1.000 38.77206 21 SER J O 1
ATOM 8673 N N . CYS G 2 22 ? -67.98612 -27.52765 20.02211 1.000 42.91208 22 CYS J N 1
ATOM 8674 C CA . CYS G 2 22 ? -66.86382 -28.46294 20.13882 1.000 43.64337 22 CYS J CA 1
ATOM 8675 C C . CYS G 2 22 ? -67.39843 -29.87834 20.01493 1.000 43.29284 22 CYS J C 1
ATOM 8676 O O . CYS G 2 22 ? -68.19704 -30.31257 20.85189 1.000 42.96260 22 CYS J O 1
ATOM 8679 N N . VAL G 2 23 ? -66.97801 -30.59460 18.97760 1.000 47.57175 23 VAL J N 1
ATOM 8680 C CA . VAL G 2 23 ? -67.40367 -31.97310 18.75467 1.000 47.32507 23 VAL J CA 1
ATOM 8681 C C . VAL G 2 23 ? -66.24788 -32.90153 19.10992 1.000 43.88427 23 VAL J C 1
ATOM 8682 O O . VAL G 2 23 ? -65.10822 -32.70691 18.66411 1.000 41.86623 23 VAL J O 1
ATOM 8686 N N . SER G 2 24 ? -66.53597 -33.89671 19.92379 1.000 42.41375 24 SER J N 1
ATOM 8687 C CA . SER G 2 24 ? -65.51012 -34.78816 20.42207 1.000 43.82326 24 SER J CA 1
ATOM 8688 C C . SER G 2 24 ? -65.65375 -36.17419 19.81034 1.000 48.66714 24 SER J C 1
ATOM 8689 O O . SER G 2 24 ? -66.74469 -36.59766 19.40629 1.000 49.94849 24 SER J O 1
ATOM 8692 N N . SER G 2 25 ? -64.52793 -36.87851 19.74597 1.000 54.77681 25 SER J N 1
ATOM 8693 C CA . SER G 2 25 ? -64.52577 -38.28722 19.38084 1.000 54.15815 25 SER J CA 1
ATOM 8694 C C . SER G 2 25 ? -63.39518 -38.98600 20.12946 1.000 56.60377 25 SER J C 1
ATOM 8695 O O . SER G 2 25 ? -62.49472 -38.34522 20.68756 1.000 50.57363 25 SER J O 1
ATOM 8698 N N . GLY G 2 26 ? -63.45727 -40.31768 20.14855 1.000 55.39104 26 GLY J N 1
ATOM 8699 C CA . GLY G 2 26 ? -62.36276 -41.10748 20.66723 1.000 51.00452 26 GLY J CA 1
ATOM 8700 C C . GLY G 2 26 ? -62.43259 -41.41512 22.14570 1.000 52.50512 26 GLY J C 1
ATOM 8701 O O . GLY G 2 26 ? -61.50728 -42.04523 22.67516 1.000 56.17739 26 GLY J O 1
ATOM 8702 N N . PHE G 2 27 ? -63.49677 -41.00554 22.82681 1.000 44.87340 27 PHE J N 1
ATOM 8703 C CA . PHE G 2 27 ? -63.67645 -41.32744 24.23522 1.000 44.90344 27 PHE J CA 1
ATOM 8704 C C . PHE G 2 27 ? -65.17059 -41.24662 24.51204 1.000 42.37753 27 PHE J C 1
ATOM 8705 O O . PHE G 2 27 ? -65.92797 -40.71559 23.69969 1.000 49.94124 27 PHE J O 1
ATOM 8713 N N . THR G 2 28 ? -65.59536 -41.78108 25.66091 1.000 44.50203 28 THR J N 1
ATOM 8714 C CA . THR G 2 28 ? -67.01623 -41.74510 26.05042 1.000 48.10883 28 THR J CA 1
ATOM 8715 C C . THR G 2 28 ? -67.36842 -40.38130 26.63523 1.000 42.97419 28 THR J C 1
ATOM 8716 O O . THR G 2 28 ? -67.26355 -40.15160 27.84307 1.000 43.91430 28 THR J O 1
ATOM 8720 N N . PHE G 2 29 ? -67.86833 -39.49583 25.76787 1.000 40.43194 29 PHE J N 1
ATOM 8721 C CA . PHE G 2 29 ? -68.04439 -38.08542 26.11027 1.000 39.91505 29 PHE J CA 1
ATOM 8722 C C . PHE G 2 29 ? -68.85184 -37.85367 27.39852 1.000 45.73912 29 PHE J C 1
ATOM 8723 O O . PHE G 2 29 ? -68.63332 -36.84691 28.08828 1.000 50.08812 29 PHE J O 1
ATOM 8731 N N . SER G 2 30 ? -69.77245 -38.75277 27.76224 1.000 41.98014 30 SER J N 1
ATOM 8732 C CA . SER G 2 30 ? -70.60647 -38.43203 28.92024 1.000 39.85062 30 SER J CA 1
ATOM 8733 C C . SER G 2 30 ? -69.90775 -38.68521 30.24602 1.000 41.76860 30 SER J C 1
ATOM 8734 O O . SER G 2 30 ? -70.38505 -38.20563 31.27808 1.000 43.12046 30 SER J O 1
ATOM 8737 N N . ASN G 2 31 ? -68.78674 -39.40494 30.24528 1.000 36.11413 31 ASN J N 1
ATOM 8738 C CA . ASN G 2 31 ? -68.05856 -39.65777 31.48437 1.000 39.46482 31 ASN J CA 1
ATOM 8739 C C . ASN G 2 31 ? -67.37339 -38.41768 32.07125 1.000 41.76336 31 ASN J C 1
ATOM 8740 O O . ASN G 2 31 ? -67.02195 -38.43213 33.25340 1.000 42.69747 31 ASN J O 1
ATOM 8745 N N . TYR G 2 32 ? -67.17604 -37.34852 31.29623 1.000 43.53462 32 TYR J N 1
ATOM 8746 C CA . TYR G 2 32 ? -66.19928 -36.31890 31.63035 1.000 41.43814 32 TYR J CA 1
ATOM 8747 C C . TYR G 2 32 ? -66.81058 -34.95000 31.86080 1.000 40.01170 32 TYR J C 1
ATOM 8748 O O . TYR G 2 32 ? -67.68220 -34.50981 31.10246 1.000 42.89462 32 TYR J O 1
ATOM 8757 N N . TRP G 2 33 ? -66.29753 -34.26252 32.87692 1.000 33.78448 33 TRP J N 1
ATOM 8758 C CA . TRP G 2 33 ? -66.37838 -32.81323 32.89738 1.000 35.01217 33 TRP J CA 1
ATOM 8759 C C . TRP G 2 33 ? -65.66282 -32.23179 31.68439 1.000 37.27571 33 TRP J C 1
ATOM 8760 O O . TRP G 2 33 ? -64.67927 -32.78555 31.19864 1.000 36.16117 33 TRP J O 1
ATOM 8771 N N . MET G 2 34 ? -66.16051 -31.09892 31.19977 1.000 37.06624 34 MET J N 1
ATOM 8772 C CA . MET G 2 34 ? -65.56784 -30.39090 30.07591 1.000 33.80666 34 MET J CA 1
ATOM 8773 C C . MET G 2 34 ? -65.30315 -28.95738 30.49724 1.000 35.07201 34 MET J C 1
ATOM 8774 O O . MET G 2 34 ? -65.82398 -28.47534 31.51024 1.000 34.83444 34 MET J O 1
ATOM 8779 N N . SER G 2 35 ? -64.50979 -28.25287 29.69979 1.000 35.51918 35 SER J N 1
ATOM 8780 C CA . SER G 2 35 ? -64.04253 -26.96352 30.17559 1.000 33.36839 35 SER J CA 1
ATOM 8781 C C . SER G 2 35 ? -63.65157 -26.07919 28.99503 1.000 33.91738 35 SER J C 1
ATOM 8782 O O . SER G 2 35 ? -63.33084 -26.56517 27.90807 1.000 36.22477 35 SER J O 1
ATOM 8785 N N . TRP G 2 36 ? -63.68346 -24.77008 29.22225 1.000 31.65108 36 TRP J N 1
ATOM 8786 C CA . TRP G 2 36 ? -63.25777 -23.79274 28.23150 1.000 33.70347 36 TRP J CA 1
ATOM 8787 C C . TRP G 2 36 ? -62.15475 -22.93164 28.82672 1.000 38.63442 36 TRP J C 1
ATOM 8788 O O . TRP G 2 36 ? -62.30620 -22.38208 29.92823 1.000 39.08093 36 TRP J O 1
ATOM 8799 N N . VAL G 2 37 ? -61.05045 -22.81800 28.10130 1.000 33.34012 37 VAL J N 1
ATOM 8800 C CA . VAL G 2 37 ? -59.92683 -21.99431 28.50502 1.000 32.93678 37 VAL J CA 1
ATOM 8801 C C . VAL G 2 37 ? -59.66685 -21.05643 27.34940 1.000 33.05521 37 VAL J C 1
ATOM 8802 O O . VAL G 2 37 ? -59.68823 -21.48718 26.19263 1.000 32.79387 37 VAL J O 1
ATOM 8806 N N . ARG G 2 38 ? -59.45180 -19.77770 27.64155 1.000 33.76356 38 ARG J N 1
ATOM 8807 C CA . ARG G 2 38 ? -59.15892 -18.81548 26.58683 1.000 37.60772 38 ARG J CA 1
ATOM 8808 C C . ARG G 2 38 ? -57.72637 -18.29603 26.70404 1.000 38.68256 38 ARG J C 1
ATOM 8809 O O . ARG G 2 38 ? -57.14628 -18.23895 27.79771 1.000 33.70606 38 ARG J O 1
ATOM 8817 N N . GLN G 2 39 ? -57.15309 -17.95820 25.54213 1.000 36.49390 39 GLN J N 1
ATOM 8818 C CA . GLN G 2 39 ? -55.80144 -17.41892 25.41612 1.000 37.97751 39 GLN J CA 1
ATOM 8819 C C . GLN G 2 39 ? -55.90144 -16.04269 24.76949 1.000 43.35871 39 GLN J C 1
ATOM 8820 O O . GLN G 2 39 ? -56.25391 -15.93320 23.58670 1.000 41.61926 39 GLN J O 1
ATOM 8826 N N . ALA G 2 40 ? -55.59815 -14.99662 25.55468 1.000 46.32214 40 ALA J N 1
ATOM 8827 C CA . ALA G 2 40 ? -55.59288 -13.62444 25.06089 1.000 48.00982 40 ALA J CA 1
ATOM 8828 C C . ALA G 2 40 ? -54.55917 -13.46447 23.94657 1.000 53.94984 40 ALA J C 1
ATOM 8829 O O . ALA G 2 40 ? -53.60603 -14.24620 23.85432 1.000 51.33107 40 ALA J O 1
ATOM 8831 N N . PRO G 2 41 ? -54.72173 -12.45878 23.08560 1.000 57.98871 41 PRO J N 1
ATOM 8832 C CA . PRO G 2 41 ? -53.70818 -12.22897 22.04454 1.000 60.81689 41 PRO J CA 1
ATOM 8833 C C . PRO G 2 41 ? -52.33595 -12.02260 22.67542 1.000 67.11371 41 PRO J C 1
ATOM 8834 O O . PRO G 2 41 ? -52.16475 -11.21305 23.59735 1.000 68.93549 41 PRO J O 1
ATOM 8838 N N . GLY G 2 42 ? -51.36522 -12.79816 22.18892 1.000 66.08590 42 GLY J N 1
ATOM 8839 C CA . GLY G 2 42 ? -50.01775 -12.79554 22.72071 1.000 66.50703 42 GLY J CA 1
ATOM 8840 C C . GLY G 2 42 ? -49.98419 -12.90836 24.23043 1.000 64.55070 42 GLY J C 1
ATOM 8841 O O . GLY G 2 42 ? -49.61545 -11.94507 24.90502 1.000 63.62116 42 GLY J O 1
ATOM 8842 N N . GLY G 2 43 ? -50.39280 -14.05615 24.77950 1.000 60.01978 43 GLY J N 1
ATOM 8843 C CA . GLY G 2 43 ? -50.23531 -14.22661 26.20172 1.000 58.46774 43 GLY J CA 1
ATOM 8844 C C . GLY G 2 43 ? -50.90868 -15.36102 26.94851 1.000 50.19285 43 GLY J C 1
ATOM 8845 O O . GLY G 2 43 ? -50.73326 -16.55801 26.66378 1.000 44.55095 43 GLY J O 1
ATOM 8846 N N . GLY G 2 44 ? -51.66160 -14.95245 27.96188 1.000 47.01929 44 GLY J N 1
ATOM 8847 C CA . GLY G 2 44 ? -51.91338 -15.82588 29.08315 1.000 49.16748 44 GLY J CA 1
ATOM 8848 C C . GLY G 2 44 ? -53.12529 -16.70777 28.88483 1.000 43.42175 44 GLY J C 1
ATOM 8849 O O . GLY G 2 44 ? -54.09403 -16.34744 28.21608 1.000 44.12186 44 GLY J O 1
ATOM 8850 N N . LEU G 2 45 ? -53.04401 -17.89152 29.47984 1.000 42.75881 45 LEU J N 1
ATOM 8851 C CA . LEU G 2 45 ? -54.17536 -18.79523 29.53946 1.000 38.37754 45 LEU J CA 1
ATOM 8852 C C . LEU G 2 45 ? -55.06008 -18.39983 30.71339 1.000 42.20807 45 LEU J C 1
ATOM 8853 O O . LEU G 2 45 ? -54.57297 -18.16859 31.82780 1.000 39.51584 45 LEU J O 1
ATOM 8858 N N . GLU G 2 46 ? -56.35871 -18.29243 30.45664 1.000 38.59301 46 GLU J N 1
ATOM 8859 C CA . GLU G 2 46 ? -57.31650 -17.94714 31.49109 1.000 39.59599 46 GLU J CA 1
ATOM 8860 C C . GLU G 2 46 ? -58.45229 -18.96321 31.44650 1.000 39.34577 46 GLU J C 1
ATOM 8861 O O . GLU G 2 46 ? -59.10511 -19.13773 30.40748 1.000 40.14428 46 GLU J O 1
ATOM 8867 N N . TRP G 2 47 ? -58.67215 -19.65322 32.55661 1.000 33.64228 47 TRP J N 1
ATOM 8868 C CA . TRP G 2 47 ? -59.80033 -20.56883 32.61694 1.000 37.34772 47 TRP J CA 1
ATOM 8869 C C . TRP G 2 47 ? -61.11002 -19.78435 32.61124 1.000 36.74889 47 TRP J C 1
ATOM 8870 O O . TRP G 2 47 ? -61.22128 -18.73067 33.23660 1.000 35.76061 47 TRP J O 1
ATOM 8881 N N . VAL G 2 48 ? -62.10443 -20.30645 31.89244 1.000 37.38078 48 VAL J N 1
ATOM 8882 C CA . VAL G 2 48 ? -63.37061 -19.62391 31.66706 1.000 34.01726 48 VAL J CA 1
ATOM 8883 C C . VAL G 2 48 ? -64.53876 -20.37491 32.30813 1.000 38.34068 48 VAL J C 1
ATOM 8884 O O . VAL G 2 48 ? -65.31083 -19.79426 33.08099 1.000 33.73893 48 VAL J O 1
ATOM 8888 N N . ALA G 2 49 ? -64.68415 -21.67515 32.00718 1.000 38.58174 49 ALA J N 1
ATOM 8889 C CA . ALA G 2 49 ? -65.91776 -22.36685 32.38696 1.000 36.48106 49 ALA J CA 1
ATOM 8890 C C . ALA G 2 49 ? -65.71229 -23.87502 32.54683 1.000 33.11680 49 ALA J C 1
ATOM 8891 O O . ALA G 2 49 ? -65.01470 -24.51497 31.75265 1.000 29.64274 49 ALA J O 1
ATOM 8893 N N . ASN G 2 50 ? -66.36115 -24.42259 33.57225 1.000 28.58188 50 ASN J N 1
ATOM 8894 C CA . ASN G 2 50 ? -66.52090 -25.84806 33.79928 1.000 33.81012 50 ASN J CA 1
ATOM 8895 C C . ASN G 2 50 ? -67.97709 -26.24228 33.59161 1.000 35.94888 50 ASN J C 1
ATOM 8896 O O . ASN G 2 50 ? -68.89620 -25.48952 33.92796 1.000 36.52571 50 ASN J O 1
ATOM 8901 N N . ILE G 2 51 ? -68.18190 -27.46302 33.12563 1.000 35.80793 51 ILE J N 1
ATOM 8902 C CA . ILE G 2 51 ? -69.51404 -28.03566 33.00510 1.000 38.06248 51 ILE J CA 1
ATOM 8903 C C . ILE G 2 51 ? -69.38419 -29.52527 33.29460 1.000 37.82917 51 ILE J C 1
ATOM 8904 O O . ILE G 2 51 ? -68.45751 -30.17515 32.79626 1.000 37.43127 51 ILE J O 1
ATOM 8909 N N . ASN G 2 52 ? -70.27010 -30.05469 34.13846 1.000 37.58680 52 ASN J N 1
ATOM 8910 C CA . ASN G 2 52 ? -70.18039 -31.44971 34.55727 1.000 38.09028 52 ASN J CA 1
ATOM 8911 C C . ASN G 2 52 ? -70.78806 -32.36618 33.49260 1.000 39.04650 52 ASN J C 1
ATOM 8912 O O . ASN G 2 52 ? -71.13104 -31.93697 32.38929 1.000 42.29577 52 ASN J O 1
ATOM 8917 N N . GLN G 2 53 ? -70.96272 -33.64552 33.83827 1.000 42.05508 53 GLN J N 1
ATOM 8918 C CA . GLN G 2 53 ? -71.19668 -34.67373 32.82697 1.000 41.12381 53 GLN J CA 1
ATOM 8919 C C . GLN G 2 53 ? -72.56286 -34.52702 32.17159 1.000 42.99659 53 GLN J C 1
ATOM 8920 O O . GLN G 2 53 ? -72.70437 -34.74033 30.96099 1.000 43.62631 53 GLN J O 1
ATOM 8926 N N . ASP G 2 54 ? -73.58184 -34.15755 32.93769 1.000 43.99180 54 ASP J N 1
ATOM 8927 C CA . ASP G 2 54 ? -74.90727 -33.98364 32.36483 1.000 45.70549 54 ASP J CA 1
ATOM 8928 C C . ASP G 2 54 ? -75.28486 -32.51622 32.23050 1.000 45.03015 54 ASP J C 1
ATOM 8929 O O . ASP G 2 54 ? -76.45323 -32.19849 31.98911 1.000 50.66956 54 ASP J O 1
ATOM 8934 N N . GLY G 2 55 ? -74.32754 -31.61101 32.38224 1.000 46.12191 55 GLY J N 1
ATOM 8935 C CA . GLY G 2 55 ? -74.64195 -30.20179 32.30864 1.000 39.93992 55 GLY J CA 1
ATOM 8936 C C . GLY G 2 55 ? -75.46192 -29.67002 33.45526 1.000 40.31725 55 GLY J C 1
ATOM 8937 O O . GLY G 2 55 ? -75.85252 -28.50407 33.42281 1.000 47.63415 55 GLY J O 1
ATOM 8938 N N . SER G 2 56 ? -75.72224 -30.47187 34.48403 1.000 43.46886 56 SER J N 1
ATOM 8939 C CA . SER G 2 56 ? -76.54792 -29.99736 35.58650 1.000 46.99488 56 SER J CA 1
ATOM 8940 C C . SER G 2 56 ? -75.82607 -28.96370 36.44999 1.000 50.30142 56 SER J C 1
ATOM 8941 O O . SER G 2 56 ? -76.48467 -28.10958 37.05734 1.000 54.22060 56 SER J O 1
ATOM 8944 N N . GLU G 2 57 ? -74.49251 -29.02766 36.53916 1.000 48.33409 57 GLU J N 1
ATOM 8945 C CA . GLU G 2 57 ? -73.69173 -28.00559 37.21554 1.000 52.54049 57 GLU J CA 1
ATOM 8946 C C . GLU G 2 57 ? -72.75460 -27.30727 36.22755 1.000 43.75584 57 GLU J C 1
ATOM 8947 O O . GLU G 2 57 ? -72.12899 -27.94527 35.37489 1.000 41.79941 57 GLU J O 1
ATOM 8953 N N . LYS G 2 58 ? -72.65050 -25.99330 36.35517 1.000 37.97726 58 LYS J N 1
ATOM 8954 C CA . LYS G 2 58 ? -71.84806 -25.17603 35.45764 1.000 37.02413 58 LYS J CA 1
ATOM 8955 C C . LYS G 2 58 ? -71.19908 -24.08582 36.30015 1.000 38.88009 58 LYS J C 1
ATOM 8956 O O . LYS G 2 58 ? -71.86076 -23.50025 37.16228 1.000 39.28377 58 LYS J O 1
ATOM 8962 N N . TYR G 2 59 ? -69.91189 -23.80914 36.06732 1.000 38.14003 59 TYR J N 1
ATOM 8963 C CA . TYR G 2 59 ? -69.21979 -22.75508 36.80719 1.000 37.08108 59 TYR J CA 1
ATOM 8964 C C . TYR G 2 59 ? -68.39646 -21.90241 35.85526 1.000 35.61525 59 TYR J C 1
ATOM 8965 O O . TYR G 2 59 ? -67.97420 -22.36523 34.78625 1.000 37.08635 59 TYR J O 1
ATOM 8974 N N . TYR G 2 60 ? -68.17093 -20.65028 36.26550 1.000 31.12657 60 TYR J N 1
ATOM 8975 C CA . TYR G 2 60 ? -67.57492 -19.63432 35.41635 1.000 35.28231 60 TYR J CA 1
ATOM 8976 C C . TYR G 2 60 ? -66.63800 -18.72820 36.20303 1.000 37.04245 60 TYR J C 1
ATOM 8977 O O . TYR G 2 60 ? -66.92702 -18.34739 37.34010 1.000 46.81342 60 TYR J O 1
ATOM 8986 N N . VAL G 2 61 ? -65.52229 -18.36244 35.57133 1.000 36.78451 61 VAL J N 1
ATOM 8987 C CA . VAL G 2 61 ? -64.69972 -17.28249 36.08512 1.000 39.68126 61 VAL J CA 1
ATOM 8988 C C . VAL G 2 61 ? -65.56356 -16.02167 36.23879 1.000 44.67636 61 VAL J C 1
ATOM 8989 O O . VAL G 2 61 ? -66.57447 -15.83333 35.55120 1.000 42.59404 61 VAL J O 1
ATOM 8993 N N . ASP G 2 62 ? -65.16471 -15.16397 37.17070 1.000 50.00322 62 ASP J N 1
ATOM 8994 C CA . ASP G 2 62 ? -66.00654 -14.04409 37.56900 1.000 51.22977 62 ASP J CA 1
ATOM 8995 C C . ASP G 2 62 ? -66.31746 -13.12666 36.39417 1.000 48.14986 62 ASP J C 1
ATOM 8996 O O . ASP G 2 62 ? -67.47651 -12.77614 36.15169 1.000 45.78384 62 ASP J O 1
ATOM 9001 N N . SER G 2 63 ? -65.29224 -12.73272 35.64552 1.000 50.14998 63 SER J N 1
ATOM 9002 C CA . SER G 2 63 ? -65.47586 -11.70968 34.62778 1.000 46.23070 63 SER J CA 1
ATOM 9003 C C . SER G 2 63 ? -66.40765 -12.12811 33.48952 1.000 48.50651 63 SER J C 1
ATOM 9004 O O . SER G 2 63 ? -66.59709 -11.33342 32.56266 1.000 52.02489 63 SER J O 1
ATOM 9007 N N . VAL G 2 64 ? -66.99172 -13.32839 33.49837 1.000 45.50333 64 VAL J N 1
ATOM 9008 C CA . VAL G 2 64 ? -67.89640 -13.73466 32.43207 1.000 43.90845 64 VAL J CA 1
ATOM 9009 C C . VAL G 2 64 ? -69.22592 -14.26369 32.93945 1.000 45.56798 64 VAL J C 1
ATOM 9010 O O . VAL G 2 64 ? -70.06039 -14.65671 32.12423 1.000 50.77506 64 VAL J O 1
ATOM 9014 N N . LYS G 2 65 ? -69.44628 -14.36725 34.24535 1.000 40.99796 65 LYS J N 1
ATOM 9015 C CA . LYS G 2 65 ? -70.68287 -15.01161 34.64562 1.000 44.82403 65 LYS J CA 1
ATOM 9016 C C . LYS G 2 65 ? -71.82059 -14.01884 34.51751 1.000 51.25414 65 LYS J C 1
ATOM 9017 O O . LYS G 2 65 ? -71.64131 -12.81372 34.71229 1.000 48.32047 65 LYS J O 1
ATOM 9023 N N . GLY G 2 66 ? -72.97247 -14.52551 34.08135 1.000 45.50817 66 GLY J N 1
ATOM 9024 C CA . GLY G 2 66 ? -74.04104 -13.69157 33.61590 1.000 46.85556 66 GLY J CA 1
ATOM 9025 C C . GLY G 2 66 ? -74.03724 -13.46852 32.11678 1.000 50.12076 66 GLY J C 1
ATOM 9026 O O . GLY G 2 66 ? -75.10903 -13.38488 31.50568 1.000 57.09290 66 GLY J O 1
ATOM 9027 N N . ARG G 2 67 ? -72.85907 -13.38513 31.50659 1.000 48.56009 67 ARG J N 1
ATOM 9028 C CA . ARG G 2 67 ? -72.75528 -13.20572 30.06743 1.000 44.21649 67 ARG J CA 1
ATOM 9029 C C . ARG G 2 67 ? -72.60293 -14.52631 29.30831 1.000 45.19429 67 ARG J C 1
ATOM 9030 O O . ARG G 2 67 ? -73.12688 -14.65231 28.19963 1.000 46.52149 67 ARG J O 1
ATOM 9038 N N . PHE G 2 68 ? -71.89794 -15.51491 29.86032 1.000 44.31162 68 PHE J N 1
ATOM 9039 C CA . PHE G 2 68 ? -71.58649 -16.74499 29.13992 1.000 42.63831 68 PHE J CA 1
ATOM 9040 C C . PHE G 2 68 ? -72.39600 -17.91473 29.69286 1.000 41.63296 68 PHE J C 1
ATOM 9041 O O . PHE G 2 68 ? -72.63699 -18.01563 30.89920 1.000 40.35364 68 PHE J O 1
ATOM 9049 N N . THR G 2 69 ? -72.80917 -18.79822 28.79575 1.000 42.92009 69 THR J N 1
ATOM 9050 C CA . THR G 2 69 ? -73.56790 -19.99366 29.12908 1.000 38.68625 69 THR J CA 1
ATOM 9051 C C . THR G 2 69 ? -72.86403 -21.14135 28.43788 1.000 40.37736 69 THR J C 1
ATOM 9052 O O . THR G 2 69 ? -72.60523 -21.07042 27.22862 1.000 37.15166 69 THR J O 1
ATOM 9056 N N . SER G 2 70 ? -72.50213 -22.16396 29.19710 1.000 40.84523 70 SER J N 1
ATOM 9057 C CA . SER G 2 70 ? -72.03391 -23.37902 28.55541 1.000 42.09574 70 SER J CA 1
ATOM 9058 C C . SER G 2 70 ? -73.15741 -24.40191 28.58023 1.000 41.40287 70 SER J C 1
ATOM 9059 O O . SER G 2 70 ? -74.14009 -24.26697 29.31167 1.000 45.55579 70 SER J O 1
ATOM 9062 N N . SER G 2 71 ? -73.00274 -25.42123 27.75036 1.000 37.95959 71 SER J N 1
ATOM 9063 C CA . SER G 2 71 ? -74.10816 -26.26714 27.35157 1.000 40.08633 71 SER J CA 1
ATOM 9064 C C . SER G 2 71 ? -73.50903 -27.51527 26.73738 1.000 44.59917 71 SER J C 1
ATOM 9065 O O . SER G 2 71 ? -72.41629 -27.45889 26.16369 1.000 41.24264 71 SER J O 1
ATOM 9068 N N . ARG G 2 72 ? -74.21690 -28.64061 26.85400 1.000 43.17691 72 ARG J N 1
ATOM 9069 C CA . ARG G 2 72 ? -73.73585 -29.83409 26.16895 1.000 43.23326 72 ARG J CA 1
ATOM 9070 C C . ARG G 2 72 ? -74.88746 -30.74781 25.78324 1.000 43.84456 72 ARG J C 1
ATOM 9071 O O . ARG G 2 72 ? -75.89369 -30.85109 26.49075 1.000 44.41018 72 ARG J O 1
ATOM 9079 N N . ASP G 2 73 ? -74.72438 -31.40528 24.63985 1.000 44.70026 73 ASP J N 1
ATOM 9080 C CA . ASP G 2 73 ? -75.58866 -32.50501 24.23338 1.000 51.38231 73 ASP J CA 1
ATOM 9081 C C . ASP G 2 73 ? -74.73820 -33.76805 24.19425 1.000 52.33966 73 ASP J C 1
ATOM 9082 O O . ASP G 2 73 ? -73.88522 -33.92539 23.30814 1.000 49.82907 73 ASP J O 1
ATOM 9087 N N . ASN G 2 74 ? -74.98398 -34.67988 25.13794 1.000 49.77861 74 ASN J N 1
ATOM 9088 C CA . ASN G 2 74 ? -74.14154 -35.86443 25.20654 1.000 47.48898 74 ASN J CA 1
ATOM 9089 C C . ASN G 2 74 ? -74.44640 -36.82469 24.05112 1.000 51.75026 74 ASN J C 1
ATOM 9090 O O . ASN G 2 74 ? -73.55370 -37.56106 23.60050 1.000 49.86264 74 ASN J O 1
ATOM 9095 N N . THR G 2 75 ? -75.67675 -36.78627 23.51669 1.000 52.98486 75 THR J N 1
ATOM 9096 C CA . THR G 2 75 ? -76.04564 -37.68844 22.42450 1.000 56.89852 75 THR J CA 1
ATOM 9097 C C . THR G 2 75 ? -75.31109 -37.34720 21.12468 1.000 56.67647 75 THR J C 1
ATOM 9098 O O . THR G 2 75 ? -75.08501 -38.23294 20.29114 1.000 53.60473 75 THR J O 1
ATOM 9102 N N . LYS G 2 76 ? -74.91905 -36.08688 20.93482 1.000 55.77784 76 LYS J N 1
ATOM 9103 C CA . LYS G 2 76 ? -74.13990 -35.69244 19.77017 1.000 52.20443 76 LYS J CA 1
ATOM 9104 C C . LYS G 2 76 ? -72.68401 -35.38239 20.09570 1.000 50.19269 76 LYS J C 1
ATOM 9105 O O . LYS G 2 76 ? -71.98693 -34.82771 19.24202 1.000 53.24911 76 LYS J O 1
ATOM 9111 N N . ASN G 2 77 ? -72.19677 -35.74735 21.28752 1.000 50.98638 77 ASN J N 1
ATOM 9112 C CA . ASN G 2 77 ? -70.78807 -35.52312 21.67258 1.000 51.53250 77 ASN J CA 1
ATOM 9113 C C . ASN G 2 77 ? -70.36832 -34.07231 21.47307 1.000 49.48129 77 ASN J C 1
ATOM 9114 O O . ASN G 2 77 ? -69.27221 -33.79266 20.98022 1.000 47.96856 77 ASN J O 1
ATOM 9119 N N . SER G 2 78 ? -71.24669 -33.14754 21.86620 1.000 45.73733 78 SER J N 1
ATOM 9120 C CA . SER G 2 78 ? -71.09143 -31.73092 21.58381 1.000 46.12496 78 SER J CA 1
ATOM 9121 C C . SER G 2 78 ? -71.05252 -30.91319 22.86735 1.000 43.71545 78 SER J C 1
ATOM 9122 O O . SER G 2 78 ? -71.74354 -31.21769 23.84528 1.000 41.98436 78 SER J O 1
ATOM 9125 N N . LEU G 2 79 ? -70.25179 -29.86077 22.84432 1.000 40.75020 79 LEU J N 1
ATOM 9126 C CA . LEU G 2 79 ? -70.12389 -28.93484 23.95479 1.000 39.09279 79 LEU J CA 1
ATOM 9127 C C . LEU G 2 79 ? -70.22627 -27.54255 23.37827 1.000 38.43483 79 LEU J C 1
ATOM 9128 O O . LEU G 2 79 ? -69.58706 -27.25163 22.36333 1.000 42.19548 79 LEU J O 1
ATOM 9133 N N . PHE G 2 80 ? -71.03656 -26.69124 23.99212 1.000 39.68359 80 PHE J N 1
ATOM 9134 C CA . PHE G 2 80 ? -71.26244 -25.35348 23.45994 1.000 39.48537 80 PHE J CA 1
ATOM 9135 C C . PHE G 2 80 ? -70.91018 -24.30698 24.50673 1.000 38.21632 80 PHE J C 1
ATOM 9136 O O . PHE G 2 80 ? -71.02850 -24.54994 25.71438 1.000 40.38692 80 PHE J O 1
ATOM 9144 N N . LEU G 2 81 ? -70.45236 -23.14522 24.03349 1.000 32.86541 81 LEU J N 1
ATOM 9145 C CA . LEU G 2 81 ? -70.21541 -21.98900 24.89240 1.000 33.53277 81 LEU J CA 1
ATOM 9146 C C . LEU G 2 81 ? -70.85146 -20.78275 24.22275 1.000 37.04724 81 LEU J C 1
ATOM 9147 O O . LEU G 2 81 ? -70.39463 -20.33800 23.16099 1.000 37.81533 81 LEU J O 1
ATOM 9152 N N . GLN G 2 82 ? -71.92036 -20.27843 24.83104 1.000 36.95753 82 GLN J N 1
ATOM 9153 C CA . GLN G 2 82 ? -72.61848 -19.10047 24.34530 1.000 37.65735 82 GLN J CA 1
ATOM 9154 C C . GLN G 2 82 ? -71.92848 -17.87896 24.93573 1.000 44.67943 82 GLN J C 1
ATOM 9155 O O . GLN G 2 82 ? -71.79431 -17.77293 26.16304 1.000 45.45998 82 GLN J O 1
ATOM 9161 N N . LEU G 2 83 ? -71.47473 -16.97049 24.07987 1.000 37.44726 83 LEU J N 1
ATOM 9162 C CA . LEU G 2 83 ? -70.89576 -15.71626 24.53831 1.000 41.91696 83 LEU J CA 1
ATOM 9163 C C . LEU G 2 83 ? -71.90512 -14.606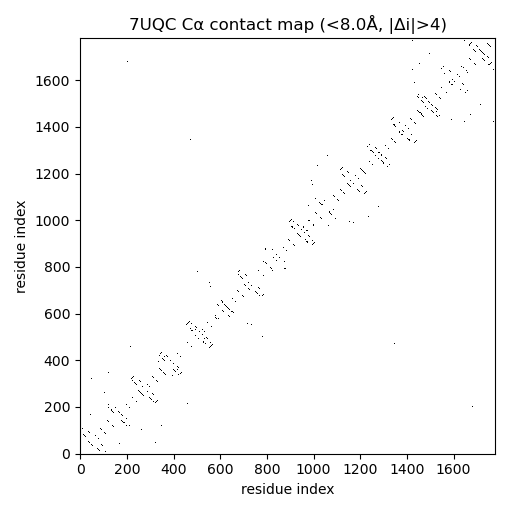11 24.26530 1.000 43.72936 83 LEU J C 1
ATOM 9164 O O . LEU G 2 83 ? -72.40011 -14.47318 23.14151 1.000 46.55035 83 LEU J O 1
ATOM 9169 N N . ASN G 2 84 ? -72.23285 -13.83327 25.29090 1.000 40.97812 84 ASN J N 1
ATOM 9170 C CA . ASN G 2 84 ? -73.16220 -12.72252 25.15599 1.000 43.58293 84 ASN J CA 1
ATOM 9171 C C . ASN G 2 84 ? -72.49764 -11.47796 25.71859 1.000 50.54154 84 ASN J C 1
ATOM 9172 O O . ASN G 2 84 ? -71.54091 -11.56939 26.49776 1.000 54.76954 84 ASN J O 1
ATOM 9177 N N . SER G 2 85 ? -72.99684 -10.30957 25.30352 1.000 49.39516 85 SER J N 1
ATOM 9178 C CA . SER G 2 85 ? -72.50045 -9.02853 25.80816 1.000 46.60185 85 SER J CA 1
ATOM 9179 C C . SER G 2 85 ? -70.97545 -8.93865 25.68765 1.000 49.70466 85 SER J C 1
ATOM 9180 O O . SER G 2 85 ? -70.26532 -8.62153 26.64914 1.000 50.05469 85 SER J O 1
ATOM 9183 N N . LEU G 2 86 ? -70.46556 -9.24914 24.49977 1.000 41.51333 86 LEU J N 1
ATOM 9184 C CA . LEU G 2 86 ? -69.02437 -9.34882 24.33029 1.000 46.25650 86 LEU J CA 1
ATOM 9185 C C . LEU G 2 86 ? -68.34239 -7.99592 24.52744 1.000 50.75201 86 LEU J C 1
ATOM 9186 O O . LEU G 2 86 ? -68.88021 -6.94384 24.16511 1.000 50.20300 86 LEU J O 1
ATOM 9191 N N . ARG G 2 87 ? -67.15635 -8.02946 25.13059 1.000 47.57447 87 ARG J N 1
ATOM 9192 C CA . ARG G 2 87 ? -66.30972 -6.85973 25.27983 1.000 45.79888 87 ARG J CA 1
ATOM 9193 C C . ARG G 2 87 ? -64.98976 -7.12703 24.58712 1.000 47.48441 87 ARG J C 1
ATOM 9194 O O . ARG G 2 87 ? -64.64891 -8.27628 24.28829 1.000 48.97455 87 ARG J O 1
ATOM 9202 N N . ALA G 2 88 ? -64.22922 -6.05483 24.35537 1.000 47.02949 88 ALA J N 1
ATOM 9203 C CA . ALA G 2 88 ? -62.90477 -6.23583 23.77440 1.000 49.28317 88 ALA J CA 1
ATOM 9204 C C . ALA G 2 88 ? -62.01577 -7.08356 24.67978 1.000 54.19106 88 ALA J C 1
ATOM 9205 O O . ALA G 2 88 ? -61.01028 -7.64552 24.22405 1.000 49.59265 88 ALA J O 1
ATOM 9207 N N . GLU G 2 89 ? -62.39424 -7.23491 25.94901 1.000 58.31101 89 GLU J N 1
ATOM 9208 C CA . GLU G 2 89 ? -61.50655 -7.90514 26.87494 1.000 57.91824 89 GLU J CA 1
ATOM 9209 C C . GLU G 2 89 ? -61.56074 -9.40604 26.59612 1.000 58.40663 89 GLU J C 1
ATOM 9210 O O . GLU G 2 89 ? -60.68189 -10.16669 27.02839 1.000 60.90206 89 GLU J O 1
ATOM 9216 N N . ASP G 2 90 ? -62.60964 -9.83823 25.88436 1.000 50.36761 90 ASP J N 1
ATOM 9217 C CA . ASP G 2 90 ? -62.92445 -11.23593 25.62043 1.000 47.09365 90 ASP J CA 1
ATOM 9218 C C . ASP G 2 90 ? -62.23937 -11.79397 24.37060 1.000 48.16557 90 ASP J C 1
ATOM 9219 O O . ASP G 2 90 ? -62.38846 -12.98661 24.08842 1.000 46.55971 90 ASP J O 1
ATOM 9224 N N . THR G 2 91 ? -61.49659 -10.97192 23.62849 1.000 48.18982 91 THR J N 1
ATOM 9225 C CA . THR G 2 91 ? -60.81455 -11.40631 22.41092 1.000 46.47358 91 THR J CA 1
ATOM 9226 C C . THR G 2 91 ? -59.72248 -12.44264 22.68738 1.000 42.86178 91 THR J C 1
ATOM 9227 O O . THR G 2 91 ? -58.90188 -12.27106 23.59188 1.000 47.79023 91 THR J O 1
ATOM 9231 N N . GLY G 2 92 ? -59.68560 -13.49485 21.87878 1.000 38.94276 92 GLY J N 1
ATOM 9232 C CA . GLY G 2 92 ? -58.62566 -14.47809 21.98200 1.000 42.49143 92 GLY J CA 1
ATOM 9233 C C . GLY G 2 92 ? -59.03374 -15.82495 21.41433 1.000 40.70907 92 GLY J C 1
ATOM 9234 O O . GLY G 2 92 ? -60.11611 -15.99427 20.84967 1.000 40.04863 92 GLY J O 1
ATOM 9235 N N . ILE G 2 93 ? -58.12512 -16.78878 21.56543 1.000 34.50200 93 ILE J N 1
ATOM 9236 C CA . ILE G 2 93 ? -58.41925 -18.16514 21.18263 1.000 36.15757 93 ILE J CA 1
ATOM 9237 C C . ILE G 2 93 ? -59.14304 -18.85134 22.33449 1.000 37.37378 93 ILE J C 1
ATOM 9238 O O . ILE G 2 93 ? -58.70569 -18.78952 23.49130 1.000 35.82152 93 ILE J O 1
ATOM 9243 N N . TYR G 2 94 ? -60.26439 -19.49220 22.02582 1.000 36.23313 94 TYR J N 1
ATOM 9244 C CA . TYR G 2 94 ? -61.02259 -20.24108 23.01120 1.000 35.97761 94 TYR J CA 1
ATOM 9245 C C . TYR G 2 94 ? -60.78380 -21.71774 22.76339 1.000 37.76887 94 TYR J C 1
ATOM 9246 O O . TYR G 2 94 ? -60.82048 -22.17822 21.61279 1.000 39.85020 94 TYR J O 1
ATOM 9255 N N . TYR G 2 95 ? -60.49266 -22.44082 23.84026 1.000 36.42426 95 TYR J N 1
ATOM 9256 C CA . TYR G 2 95 ? -60.09661 -23.83582 23.77687 1.000 31.64406 95 TYR J CA 1
ATOM 9257 C C . TYR G 2 95 ? -61.10718 -24.69076 24.51199 1.000 35.57783 95 TYR J C 1
ATOM 9258 O O . TYR G 2 95 ? -61.49993 -24.38861 25.64748 1.000 35.03548 95 TYR J O 1
ATOM 9267 N N . CYS G 2 96 ? -61.54270 -25.73221 23.82577 1.000 42.64414 96 CYS J N 1
ATOM 9268 C CA . CYS G 2 96 ? -62.29901 -26.82181 24.39723 1.000 37.08204 96 CYS J CA 1
ATOM 9269 C C . CYS G 2 96 ? -61.30780 -27.74267 25.10922 1.000 42.92922 96 CYS J C 1
ATOM 9270 O O . CYS G 2 96 ? -60.29057 -28.13263 24.52320 1.000 41.62015 96 CYS J O 1
ATOM 9273 N N . THR G 2 97 ? -61.54992 -28.04534 26.38604 1.000 38.38856 97 THR J N 1
ATOM 9274 C CA . THR G 2 97 ? -60.65985 -28.94577 27.11123 1.000 37.67041 97 THR J CA 1
ATOM 9275 C C . THR G 2 97 ? -61.44769 -30.00043 27.85351 1.000 38.89457 97 THR J C 1
ATOM 9276 O O . THR G 2 97 ? -62.57281 -29.75939 28.30880 1.000 35.29892 97 THR J O 1
ATOM 9280 N N . ARG G 2 98 ? -60.80025 -31.14837 28.02516 1.000 38.84551 98 ARG J N 1
ATOM 9281 C CA . ARG G 2 98 ? -61.36192 -32.26585 28.76446 1.000 36.65766 98 ARG J CA 1
ATOM 9282 C C . ARG G 2 98 ? -60.77188 -32.34565 30.16611 1.000 35.46194 98 ARG J C 1
ATOM 9283 O O . ARG G 2 98 ? -59.56294 -32.20096 30.35548 1.000 37.32771 98 ARG J O 1
ATOM 9291 N N . ASP G 2 99 ? -61.64609 -32.57305 31.13980 1.000 38.48710 99 ASP J N 1
ATOM 9292 C CA . ASP G 2 99 ? -61.34501 -32.97880 32.50278 1.000 35.38065 99 ASP J CA 1
ATOM 9293 C C . ASP G 2 99 ? -60.63629 -31.90780 33.31863 1.000 34.91511 99 ASP J C 1
ATOM 9294 O O . ASP G 2 99 ? -59.47988 -32.09488 33.70913 1.000 38.39644 99 ASP J O 1
ATOM 9299 N N . PRO G 2 100 ? -61.28942 -30.80362 33.64497 1.000 35.91339 100 PRO J N 1
ATOM 9300 C CA . PRO G 2 100 ? -60.72237 -29.90292 34.65341 1.000 33.83680 100 PRO J CA 1
ATOM 9301 C C . PRO G 2 100 ? -60.64524 -30.62010 35.98890 1.000 34.74977 100 PRO J C 1
ATOM 9302 O O . PRO G 2 100 ? -61.52826 -31.42584 36.32648 1.000 36.58068 100 PRO J O 1
ATOM 9306 N N . PRO G 2 101 ? -59.58007 -30.39823 36.77075 1.000 40.01673 101 PRO J N 1
ATOM 9307 C CA . PRO G 2 101 ? -58.48821 -29.44321 36.56472 1.000 40.27805 101 PRO J CA 1
ATOM 9308 C C . PRO G 2 101 ? -57.25396 -30.04808 35.85623 1.000 39.09916 101 PRO J C 1
ATOM 9309 O O . PRO G 2 101 ? -56.18476 -29.44213 35.88083 1.000 35.61895 101 PRO J O 1
ATOM 9313 N N . TYR G 2 102 ? -57.40516 -31.22568 35.24205 1.000 35.85326 102 TYR J N 1
ATOM 9314 C CA . TYR G 2 102 ? -56.28388 -31.83995 34.53169 1.000 39.34904 102 TYR J CA 1
ATOM 9315 C C . TYR G 2 102 ? -56.05312 -31.21041 33.15627 1.000 40.81575 102 TYR J C 1
ATOM 9316 O O . TYR G 2 102 ? -54.90458 -31.00331 32.75337 1.000 41.22965 102 TYR J O 1
ATOM 9325 N N . PHE G 2 103 ? -57.11916 -30.92579 32.41213 1.000 38.43605 103 PHE J N 1
ATOM 9326 C CA . PHE G 2 103 ? -57.02716 -30.40047 31.05051 1.000 38.85678 103 PHE J CA 1
ATOM 9327 C C . PHE G 2 103 ? -56.15511 -31.29407 30.16476 1.000 37.16293 103 PHE J C 1
ATOM 9328 O O . PHE G 2 103 ? -55.14882 -30.86258 29.59484 1.000 34.82004 103 PHE J O 1
ATOM 9336 N N . ASP G 2 104 ? -56.57691 -32.54960 30.02215 1.000 31.89314 104 ASP J N 1
ATOM 9337 C CA . ASP G 2 104 ? -55.67236 -33.52669 29.43327 1.000 40.62729 104 ASP J CA 1
ATOM 9338 C C . ASP G 2 104 ? -55.77150 -33.59868 27.91041 1.000 42.98589 104 ASP J C 1
ATOM 9339 O O . ASP G 2 104 ? -54.92862 -34.25116 27.27514 1.000 42.14222 104 ASP J O 1
ATOM 9344 N N . ASN G 2 105 ? -56.75839 -32.93963 27.30998 1.000 37.28626 105 ASN J N 1
ATOM 9345 C CA . ASN G 2 105 ? -56.81906 -32.80428 25.86177 1.000 35.81033 105 ASN J CA 1
ATOM 9346 C C . ASN G 2 105 ? -57.39211 -31.44154 25.50724 1.000 36.80459 105 ASN J C 1
ATOM 9347 O O . ASN G 2 105 ? -58.20835 -30.87531 26.24469 1.000 39.04869 105 ASN J O 1
ATOM 9352 N N . TRP G 2 106 ? -56.94002 -30.90934 24.38142 1.000 33.17618 106 TRP J N 1
ATOM 9353 C CA . TRP G 2 106 ? -57.30365 -29.56654 23.97537 1.000 35.02363 106 TRP J CA 1
ATOM 9354 C C . TRP G 2 106 ? -57.67604 -29.57752 22.51280 1.000 36.09050 106 TRP J C 1
ATOM 9355 O O . TRP G 2 106 ? -56.98254 -30.19080 21.69325 1.000 39.60520 106 TRP J O 1
ATOM 9366 N N . GLY G 2 107 ? -58.75412 -28.87518 22.19366 1.000 35.50491 107 GLY J N 1
ATOM 9367 C CA . GLY G 2 107 ? -59.11523 -28.63003 20.82106 1.000 39.89880 107 GLY J CA 1
ATOM 9368 C C . GLY G 2 107 ? -58.06705 -27.76601 20.15862 1.000 43.52082 107 GLY J C 1
ATOM 9369 O O . GLY G 2 107 ? -57.09931 -27.31589 20.77192 1.000 44.53148 107 GLY J O 1
ATOM 9370 N N . GLN G 2 108 ? -58.25991 -27.52833 18.86473 1.000 49.58453 108 GLN J N 1
ATOM 9371 C CA . GLN G 2 108 ? -57.26986 -26.73630 18.14480 1.000 46.64717 108 GLN J CA 1
ATOM 9372 C C . GLN G 2 108 ? -57.47891 -25.24182 18.31916 1.000 42.60218 108 GLN J C 1
ATOM 9373 O O . GLN G 2 108 ? -56.71299 -24.46105 17.75500 1.000 45.91793 108 GLN J O 1
ATOM 9379 N N . GLY G 2 109 ? -58.46414 -24.83417 19.10493 1.000 41.51888 109 GLY J N 1
ATOM 9380 C CA . GLY G 2 109 ? -58.73153 -23.43587 19.34319 1.000 39.47846 109 GLY J CA 1
ATOM 9381 C C . GLY G 2 109 ? -59.65582 -22.84879 18.29549 1.000 42.07727 109 GLY J C 1
ATOM 9382 O O . GLY G 2 109 ? -59.78731 -23.35407 17.17974 1.000 45.88320 109 GLY J O 1
ATOM 9383 N N . THR G 2 110 ? -60.32395 -21.76470 18.68112 1.000 37.39276 110 THR J N 1
ATOM 9384 C CA . THR G 2 110 ? -61.04554 -20.94327 17.71797 1.000 38.71730 110 THR J CA 1
ATOM 9385 C C . THR G 2 110 ? -60.97619 -19.48750 18.18088 1.000 38.56887 110 THR J C 1
ATOM 9386 O O . THR G 2 110 ? -61.16842 -19.18792 19.36227 1.000 40.33068 110 THR J O 1
ATOM 9390 N N . LEU G 2 111 ? -60.67933 -18.58779 17.25326 1.000 35.93769 111 LEU J N 1
ATOM 9391 C CA . LEU G 2 111 ? -60.43691 -17.19622 17.60335 1.000 35.80887 111 LEU J CA 1
ATOM 9392 C C . LEU G 2 111 ? -61.73327 -16.39440 17.60638 1.000 40.23834 111 LEU J C 1
ATOM 9393 O O . LEU G 2 111 ? -62.51207 -16.44275 16.64343 1.000 39.09522 111 LEU J O 1
ATOM 9398 N N . VAL G 2 112 ? -61.94933 -15.65449 18.69297 1.000 38.82787 112 VAL J N 1
ATOM 9399 C CA . VAL G 2 112 ? -63.02578 -14.67675 18.81063 1.000 40.14332 112 VAL J CA 1
ATOM 9400 C C . VAL G 2 112 ? -62.41175 -13.28047 18.80649 1.000 42.25707 112 VAL J C 1
ATOM 9401 O O . VAL G 2 112 ? -61.55949 -12.96865 19.65190 1.000 41.65310 112 VAL J O 1
ATOM 9405 N N . THR G 2 113 ? -62.85156 -12.43471 17.86828 1.000 44.26078 113 THR J N 1
ATOM 9406 C CA . THR G 2 113 ? -62.39535 -11.04818 17.76869 1.000 40.92877 113 THR J CA 1
ATOM 9407 C C . THR G 2 113 ? -63.56744 -10.10644 17.99539 1.000 43.73051 113 THR J C 1
ATOM 9408 O O . THR G 2 113 ? -64.53044 -10.09754 17.21387 1.000 43.53071 113 THR J O 1
ATOM 9412 N N . VAL G 2 114 ? -63.48676 -9.31449 19.05275 1.000 42.44271 114 VAL J N 1
ATOM 9413 C CA . VAL G 2 114 ? -64.48836 -8.29670 19.33255 1.000 48.16517 114 VAL J CA 1
ATOM 9414 C C . VAL G 2 114 ? -63.92397 -6.95677 18.88758 1.000 53.17455 114 VAL J C 1
ATOM 9415 O O . VAL G 2 114 ? -62.83385 -6.55973 19.32137 1.000 52.53464 114 VAL J O 1
ATOM 9419 N N . SER G 2 115 ? -64.65812 -6.26459 18.01833 1.000 53.32792 115 SER J N 1
ATOM 9420 C CA . SER G 2 115 ? -64.14716 -5.06355 17.37032 1.000 56.14935 115 SER J CA 1
ATOM 9421 C C . SER G 2 115 ? -65.26938 -4.43891 16.55168 1.000 54.52515 115 SER J C 1
ATOM 9422 O O . SER G 2 115 ? -66.05174 -5.15885 15.92660 1.000 58.49996 115 SER J O 1
ATOM 9425 N N . SER G 2 116 ? -65.36037 -3.10653 16.57560 1.000 56.32016 116 SER J N 1
ATOM 9426 C CA . SER G 2 116 ? -66.32446 -2.41203 15.72279 1.000 61.33242 116 SER J CA 1
ATOM 9427 C C . SER G 2 116 ? -65.85217 -2.26642 14.28315 1.000 58.35206 116 SER J C 1
ATOM 9428 O O . SER G 2 116 ? -66.60053 -1.73690 13.45218 1.000 55.20713 116 SER J O 1
ATOM 9431 N N . ALA G 2 117 ? -64.64778 -2.73427 13.96552 1.000 55.73894 117 ALA J N 1
ATOM 9432 C CA . ALA G 2 117 ? -64.21721 -2.77679 12.58145 1.000 56.48374 117 ALA J CA 1
ATOM 9433 C C . ALA G 2 117 ? -65.01647 -3.82924 11.81774 1.000 59.02289 117 ALA J C 1
ATOM 9434 O O . ALA G 2 117 ? -65.79011 -4.61485 12.38547 1.000 59.89976 117 ALA J O 1
ATOM 9436 N N . SER G 2 118 ? -64.83514 -3.82879 10.50655 1.000 55.31660 118 SER J N 1
ATOM 9437 C CA . SER G 2 118 ? -65.68084 -4.61487 9.62961 1.000 58.49337 118 SER J CA 1
ATOM 9438 C C . SER G 2 118 ? -64.82867 -5.55434 8.79512 1.000 58.11514 118 SER J C 1
ATOM 9439 O O . SER G 2 118 ? -63.67249 -5.26236 8.47139 1.000 60.94253 118 SER J O 1
ATOM 9442 N N . THR G 2 119 ? -65.41939 -6.69362 8.47033 1.000 52.61356 119 THR J N 1
ATOM 9443 C CA . THR G 2 119 ? -64.69640 -7.74743 7.78708 1.000 50.41704 119 THR J CA 1
ATOM 9444 C C . THR G 2 119 ? -64.21167 -7.27515 6.41770 1.000 55.50380 119 THR J C 1
ATOM 9445 O O . THR G 2 119 ? -64.90282 -6.52503 5.72099 1.000 57.04732 119 THR J O 1
ATOM 9449 N N . LYS G 2 120 ? -62.99832 -7.69988 6.04799 1.000 54.10878 120 LYS J N 1
ATOM 9450 C CA . LYS G 2 120 ? -62.44692 -7.47912 4.71625 1.000 52.02077 120 LYS J CA 1
ATOM 9451 C C . LYS G 2 120 ? -61.54836 -8.65438 4.33799 1.000 56.49682 120 LYS J C 1
ATOM 9452 O O . LYS G 2 120 ? -60.66213 -9.03943 5.10998 1.000 52.71853 120 LYS J O 1
ATOM 9458 N N . GLY G 2 121 ? -61.77922 -9.21216 3.14414 1.000 56.44910 121 GLY J N 1
ATOM 9459 C CA . GLY G 2 121 ? -61.11660 -10.41676 2.69664 1.000 48.46335 121 GLY J CA 1
ATOM 9460 C C . GLY G 2 121 ? -59.88455 -10.12250 1.87515 1.000 53.19669 121 GLY J C 1
ATOM 9461 O O . GLY G 2 121 ? -59.70536 -9.01609 1.36658 1.000 56.27112 121 GLY J O 1
ATOM 9462 N N . PRO G 2 122 ? -59.01228 -11.11374 1.71379 1.000 61.32115 122 PRO J N 1
ATOM 9463 C CA . PRO G 2 122 ? -57.64253 -10.82288 1.28639 1.000 61.10845 122 PRO J CA 1
ATOM 9464 C C . PRO G 2 122 ? -57.44622 -10.75849 -0.22363 1.000 61.33650 122 PRO J C 1
ATOM 9465 O O . PRO G 2 122 ? -58.08424 -11.45962 -1.00784 1.000 59.78243 122 PRO J O 1
ATOM 9469 N N . SER G 2 123 ? -56.51681 -9.89848 -0.62266 1.000 60.03175 123 SER J N 1
ATOM 9470 C CA . SER G 2 123 ? -55.93215 -9.95222 -1.95200 1.000 60.65445 123 SER J CA 1
ATOM 9471 C C . SER G 2 123 ? -54.76189 -10.92798 -1.91432 1.000 61.42897 123 SER J C 1
ATOM 9472 O O . SER G 2 123 ? -53.97737 -10.91003 -0.96054 1.000 65.67178 123 SER J O 1
ATOM 9475 N N . VAL G 2 124 ? -54.63946 -11.77628 -2.93440 1.000 56.34296 124 VAL J N 1
ATOM 9476 C CA . VAL G 2 124 ? -53.55953 -12.76264 -2.99379 1.000 56.17348 124 VAL J CA 1
ATOM 9477 C C . VAL G 2 124 ? -52.77041 -12.55951 -4.28507 1.000 59.99167 124 VAL J C 1
ATOM 9478 O O . VAL G 2 124 ? -53.28026 -12.81187 -5.38509 1.000 62.87589 124 VAL J O 1
ATOM 9482 N N . PHE G 2 125 ? -51.50896 -12.10763 -4.14692 1.000 54.74852 125 PHE J N 1
ATOM 9483 C CA . PHE G 2 125 ? -50.55549 -11.91217 -5.21962 1.000 55.15400 125 PHE J CA 1
ATOM 9484 C C . PHE G 2 125 ? -49.43474 -12.93114 -5.12968 1.000 58.85658 125 PHE J C 1
ATOM 9485 O O . PHE G 2 125 ? -48.96918 -13.25307 -4.02873 1.000 61.47477 125 PHE J O 1
ATOM 9493 N N . PRO G 2 126 ? -48.97856 -13.45279 -6.25837 1.000 59.68123 126 PRO J N 1
ATOM 9494 C CA . PRO G 2 126 ? -47.89100 -14.43229 -6.22447 1.000 59.01454 126 PRO J CA 1
ATOM 9495 C C . PRO G 2 126 ? -46.53446 -13.77166 -6.03666 1.000 61.21853 126 PRO J C 1
ATOM 9496 O O . PRO G 2 126 ? -46.31400 -12.60543 -6.37488 1.000 63.77225 126 PRO J O 1
ATOM 9500 N N . LEU G 2 127 ? -45.62239 -14.53502 -5.47030 1.000 61.86674 127 LEU J N 1
ATOM 9501 C CA . LEU G 2 127 ? -44.20651 -14.20416 -5.49330 1.000 57.31643 127 LEU J CA 1
ATOM 9502 C C . LEU G 2 127 ? -43.57155 -15.26202 -6.39067 1.000 62.02750 127 LEU J C 1
ATOM 9503 O O . LEU G 2 127 ? -43.30342 -16.38647 -5.95624 1.000 62.85146 127 LEU J O 1
ATOM 9508 N N . ALA G 2 128 ? -43.39624 -14.90720 -7.66454 1.000 67.49372 128 ALA J N 1
ATOM 9509 C CA . ALA G 2 128 ? -42.87219 -15.77261 -8.71910 1.000 75.32225 128 ALA J CA 1
ATOM 9510 C C . ALA G 2 128 ? -41.50762 -16.34059 -8.34402 1.000 82.01406 128 ALA J C 1
ATOM 9511 O O . ALA G 2 128 ? -40.72231 -15.65669 -7.67038 1.000 82.79628 128 ALA J O 1
ATOM 9513 N N . PRO G 2 129 ? -41.17891 -17.56499 -8.77490 1.000 85.71282 129 PRO J N 1
ATOM 9514 C CA . PRO G 2 129 ? -39.92363 -18.19308 -8.34049 1.000 82.99555 129 PRO J CA 1
ATOM 9515 C C . PRO G 2 129 ? -38.69856 -17.41906 -8.79589 1.000 90.37441 129 PRO J C 1
ATOM 9516 O O . PRO G 2 129 ? -38.73716 -16.62897 -9.74363 1.000 93.72912 129 PRO J O 1
ATOM 9520 N N . SER G 2 130 ? -37.59588 -17.67715 -8.09438 1.000 98.34835 130 SER J N 1
ATOM 9521 C CA . SER G 2 130 ? -36.30977 -17.05506 -8.38455 1.000 115.07228 130 SER J CA 1
ATOM 9522 C C . SER G 2 130 ? -35.96280 -17.18571 -9.86377 1.000 115.72417 130 SER J C 1
ATOM 9523 O O . SER G 2 130 ? -35.91020 -18.29512 -10.40460 1.000 115.54124 130 SER J O 1
ATOM 9526 N N . SER G 2 131 ? -35.75068 -16.04505 -10.52377 1.000 118.75855 131 SER J N 1
ATOM 9527 C CA . SER G 2 131 ? -35.36706 -16.02547 -11.92836 1.000 123.43496 131 SER J CA 1
ATOM 9528 C C . SER G 2 131 ? -33.85444 -15.91973 -12.11730 1.000 129.58701 131 SER J C 1
ATOM 9529 O O . SER G 2 131 ? -33.38116 -15.93782 -13.25986 1.000 123.48308 131 SER J O 1
ATOM 9532 N N . LYS G 2 132 ? -33.09104 -15.81281 -11.02360 1.000 131.80959 132 LYS J N 1
ATOM 9533 C CA . LYS G 2 132 ? -31.63685 -15.92463 -11.03071 1.000 127.12109 132 LYS J CA 1
ATOM 9534 C C . LYS G 2 132 ? -31.16421 -17.31138 -10.59806 1.000 127.32149 132 LYS J C 1
ATOM 9535 O O . LYS G 2 132 ? -30.02061 -17.46192 -10.15219 1.000 129.30483 132 LYS J O 1
ATOM 9537 N N . SER G 2 133 ? -32.02275 -18.32459 -10.72104 1.000 128.06319 133 SER J N 1
ATOM 9538 C CA . SER G 2 133 ? -31.74363 -19.67404 -10.23796 1.000 128.77685 133 SER J CA 1
ATOM 9539 C C . SER G 2 133 ? -31.21577 -20.51889 -11.39213 1.000 131.78601 133 SER J C 1
ATOM 9540 O O . SER G 2 133 ? -31.96340 -20.84239 -12.32244 1.000 133.38763 133 SER J O 1
ATOM 9543 N N . THR G 2 134 ? -29.93107 -20.87449 -11.33138 1.000 131.13187 134 THR J N 1
ATOM 9544 C CA . THR G 2 134 ? -29.39192 -21.85583 -12.26200 1.000 135.95126 134 THR J CA 1
ATOM 9545 C C . THR G 2 134 ? -30.15695 -23.16996 -12.11681 1.000 141.30488 134 THR J C 1
ATOM 9546 O O . THR G 2 134 ? -30.79815 -23.43458 -11.09465 1.000 150.55106 134 THR J O 1
ATOM 9548 N N . SER G 2 135 ? -30.09331 -23.99660 -13.16515 1.000 141.51279 135 SER J N 1
ATOM 9549 C CA . SER G 2 135 ? -30.90921 -25.20869 -13.20199 1.000 140.99513 135 SER J CA 1
ATOM 9550 C C . SER G 2 135 ? -30.60296 -26.12758 -12.02011 1.000 141.74440 135 SER J C 1
ATOM 9551 O O . SER G 2 135 ? -31.51678 -26.72675 -11.43754 1.000 128.69849 135 SER J O 1
ATOM 9554 N N . GLY G 2 136 ? -29.32822 -26.23379 -11.63803 1.000 143.83329 136 GLY J N 1
ATOM 9555 C CA . GLY G 2 136 ? -28.92953 -27.06331 -10.51506 1.000 134.24057 136 GLY J CA 1
ATOM 9556 C C . GLY G 2 136 ? -28.74411 -26.29831 -9.21857 1.000 132.21945 136 GLY J C 1
ATOM 9557 O O . GLY G 2 136 ? -27.61040 -26.03354 -8.80751 1.000 132.60503 136 GLY J O 1
ATOM 9558 N N . GLY G 2 137 ? -29.84745 -25.94447 -8.57085 1.000 129.98682 137 GLY J N 1
ATOM 9559 C CA . GLY G 2 137 ? -29.78782 -25.23363 -7.31088 1.000 116.16629 137 GLY J CA 1
ATOM 9560 C C . GLY G 2 137 ? -31.13083 -25.23783 -6.61053 1.000 107.48655 137 GLY J C 1
ATOM 9561 O O . GLY G 2 137 ? -31.98700 -26.08073 -6.88152 1.000 101.20679 137 GLY J O 1
ATOM 9562 N N . THR G 2 138 ? -31.30698 -24.27643 -5.70259 1.000 108.84758 138 THR J N 1
ATOM 9563 C CA . THR G 2 138 ? -32.53247 -24.11683 -4.92568 1.000 96.63510 138 THR J CA 1
ATOM 9564 C C . THR G 2 138 ? -33.30119 -22.88902 -5.39582 1.000 94.01403 138 THR J C 1
ATOM 9565 O O . THR G 2 138 ? -32.70751 -21.83832 -5.67003 1.000 99.64043 138 THR J O 1
ATOM 9569 N N . ALA G 2 139 ? -34.62375 -23.02634 -5.48802 1.000 86.59262 139 ALA J N 1
ATOM 9570 C CA . ALA G 2 139 ? -35.50917 -21.91443 -5.80062 1.000 85.87745 139 ALA J CA 1
ATOM 9571 C C . ALA G 2 139 ? -36.49038 -21.69297 -4.65219 1.000 79.32651 139 ALA J C 1
ATOM 9572 O O . ALA G 2 139 ? -36.71049 -22.57536 -3.81605 1.000 75.26395 139 ALA J O 1
ATOM 9574 N N . ALA G 2 140 ? -37.07196 -20.49262 -4.60935 1.000 76.48445 140 ALA J N 1
ATOM 9575 C CA . ALA G 2 140 ? -38.09234 -20.15527 -3.62620 1.000 64.27513 140 ALA J CA 1
ATOM 9576 C C . ALA G 2 140 ? -39.24653 -19.43874 -4.31758 1.000 65.10622 140 ALA J C 1
ATOM 9577 O O . ALA G 2 140 ? -39.03745 -18.68301 -5.27069 1.000 73.44619 140 ALA J O 1
ATOM 9579 N N . LEU G 2 141 ? -40.46915 -19.68674 -3.83317 1.000 63.34568 141 LEU J N 1
ATOM 9580 C CA . LEU G 2 141 ? -41.68596 -19.07204 -4.37179 1.000 61.86420 141 LEU J CA 1
ATOM 9581 C C . LEU G 2 141 ? -42.73389 -19.02654 -3.27164 1.000 58.12399 141 LEU J C 1
ATOM 9582 O O . LEU G 2 141 ? -42.66499 -19.77701 -2.29639 1.000 62.58824 141 LEU J O 1
ATOM 9587 N N . GLY G 2 142 ? -43.69956 -18.12983 -3.41554 1.000 57.44998 142 GLY J N 1
ATOM 9588 C CA . GLY G 2 142 ? -44.68034 -18.00713 -2.35376 1.000 56.84445 142 GLY J CA 1
ATOM 9589 C C . GLY G 2 142 ? -45.86277 -17.14018 -2.72999 1.000 60.21068 142 GLY J C 1
ATOM 9590 O O . GLY G 2 142 ? -46.04394 -16.76651 -3.89081 1.000 63.35346 142 GLY J O 1
ATOM 9591 N N . CYS G 2 143 ? -46.67664 -16.83659 -1.71351 1.000 56.54849 143 CYS J N 1
ATOM 9592 C CA . CYS G 2 143 ? -47.87133 -16.01341 -1.85081 1.000 57.49616 143 CYS J CA 1
ATOM 9593 C C . CYS G 2 143 ? -47.86076 -14.88240 -0.84348 1.000 56.81613 143 CYS J C 1
ATOM 9594 O O . CYS G 2 143 ? -47.51499 -15.08238 0.32797 1.000 53.87111 143 CYS J O 1
ATOM 9597 N N . LEU G 2 144 ? -48.27376 -13.70954 -1.32081 1.000 56.33256 144 LEU J N 1
ATOM 9598 C CA . LEU G 2 144 ? -48.50912 -12.50582 -0.53244 1.000 50.98347 144 LEU J CA 1
ATOM 9599 C C . LEU G 2 144 ? -50.00752 -12.34921 -0.29465 1.000 54.93469 144 LEU J C 1
ATOM 9600 O O . LEU G 2 144 ? -50.75061 -11.98624 -1.20927 1.000 57.32975 144 LEU J O 1
ATOM 9605 N N . VAL G 2 145 ? -50.44799 -12.60850 0.93040 1.000 53.10651 145 VAL J N 1
ATOM 9606 C CA . VAL G 2 145 ? -51.83569 -12.42403 1.33196 1.000 49.25271 145 VAL J CA 1
ATOM 9607 C C . VAL G 2 145 ? -51.91258 -11.09221 2.04966 1.000 53.26864 145 VAL J C 1
ATOM 9608 O O . VAL G 2 145 ? -51.25490 -10.90752 3.07999 1.000 52.62298 145 VAL J O 1
ATOM 9612 N N . LYS G 2 146 ? -52.71937 -10.16547 1.53777 1.000 55.01321 146 LYS J N 1
ATOM 9613 C CA . LYS G 2 146 ? -52.55294 -8.77586 1.94828 1.000 57.77535 146 LYS J CA 1
ATOM 9614 C C . LYS G 2 146 ? -53.91370 -8.11075 2.17299 1.000 60.78736 146 LYS J C 1
ATOM 9615 O O . LYS G 2 146 ? -54.89661 -8.41278 1.48509 1.000 57.00090 146 LYS J O 1
ATOM 9621 N N . ASP G 2 147 ? -53.97381 -7.20663 3.15550 1.000 61.81601 147 ASP J N 1
ATOM 9622 C CA . ASP G 2 147 ? -55.11174 -6.30360 3.33002 1.000 61.73188 147 ASP J CA 1
ATOM 9623 C C . ASP G 2 147 ? -56.41565 -7.05813 3.60779 1.000 61.26113 147 ASP J C 1
ATOM 9624 O O . ASP G 2 147 ? -57.40071 -6.95964 2.86588 1.000 65.63670 147 ASP J O 1
ATOM 9629 N N . TYR G 2 148 ? -56.39540 -7.76989 4.74061 1.000 60.96822 148 TYR J N 1
ATOM 9630 C CA . TYR G 2 148 ? -57.52094 -8.54119 5.25249 1.000 55.94805 148 TYR J CA 1
ATOM 9631 C C . TYR G 2 148 ? -57.72573 -8.27857 6.74325 1.000 55.51338 148 TYR J C 1
ATOM 9632 O O . TYR G 2 148 ? -56.83090 -7.79813 7.44389 1.000 52.61652 148 TYR J O 1
ATOM 9641 N N . PHE G 2 149 ? -58.94294 -8.62415 7.22408 1.000 52.66642 149 PHE J N 1
ATOM 9642 C CA . PHE G 2 149 ? -59.35632 -8.38524 8.60434 1.000 52.04240 149 PHE J CA 1
ATOM 9643 C C . PHE G 2 149 ? -60.67694 -9.07025 8.92338 1.000 53.79098 149 PHE J C 1
ATOM 9644 O O . PHE G 2 149 ? -61.63862 -8.93668 8.16287 1.000 57.64754 149 PHE J O 1
ATOM 9652 N N . PRO G 2 150 ? -60.79394 -9.74117 10.07803 1.000 55.44044 150 PRO J N 1
ATOM 9653 C CA . PRO G 2 150 ? -59.71381 -9.83983 11.05410 1.000 52.27017 150 PRO J CA 1
ATOM 9654 C C . PRO G 2 150 ? -58.85446 -11.04158 10.76662 1.000 49.34424 150 PRO J C 1
ATOM 9655 O O . PRO G 2 150 ? -58.96331 -11.65847 9.71376 1.000 48.96158 150 PRO J O 1
ATOM 9659 N N . GLU G 2 151 ? -58.00193 -11.36536 11.71992 1.000 53.32815 151 GLU J N 1
ATOM 9660 C CA . GLU G 2 151 ? -57.39701 -12.67593 11.73599 1.000 49.83617 151 GLU J CA 1
ATOM 9661 C C . GLU G 2 151 ? -58.48842 -13.71740 11.95325 1.000 48.06735 151 GLU J C 1
ATOM 9662 O O . GLU G 2 151 ? -59.50192 -13.42831 12.59590 1.000 57.53611 151 GLU J O 1
ATOM 9668 N N . PRO G 2 152 ? -58.28783 -14.95227 11.47896 1.000 41.40623 152 PRO J N 1
ATOM 9669 C CA . PRO G 2 152 ? -57.07490 -15.50850 10.86879 1.000 44.80586 152 PRO J CA 1
ATOM 9670 C C . PRO G 2 152 ? -57.16162 -15.78634 9.36797 1.000 48.27604 152 PRO J C 1
ATOM 9671 O O . PRO G 2 152 ? -58.23624 -15.72591 8.75715 1.000 48.46857 152 PRO J O 1
ATOM 9675 N N . VAL G 2 153 ? -56.01588 -16.10230 8.77916 1.000 44.58708 153 VAL J N 1
ATOM 9676 C CA . VAL G 2 153 ? -55.94763 -16.62255 7.42254 1.000 47.48801 153 VAL J CA 1
ATOM 9677 C C . VAL G 2 153 ? -55.25812 -17.97708 7.48787 1.000 49.91848 153 VAL J C 1
ATOM 9678 O O . VAL G 2 153 ? -54.33474 -18.17131 8.28343 1.000 45.87225 153 VAL J O 1
ATOM 9682 N N . THR G 2 154 ? -55.74050 -18.91979 6.68135 1.000 53.91537 154 THR J N 1
ATOM 9683 C CA . THR G 2 154 ? -55.10914 -20.21474 6.47177 1.000 48.29564 154 THR J CA 1
ATOM 9684 C C . THR G 2 154 ? -54.41488 -20.22288 5.11947 1.000 48.57958 154 THR J C 1
ATOM 9685 O O . THR G 2 154 ? -54.90768 -19.61526 4.16206 1.000 46.28359 154 THR J O 1
ATOM 9689 N N . VAL G 2 155 ? -53.27174 -20.90828 5.04105 1.000 44.03531 155 VAL J N 1
ATOM 9690 C CA . VAL G 2 155 ? -52.62698 -21.19301 3.76417 1.000 44.41889 155 VAL J CA 1
ATOM 9691 C C . VAL G 2 155 ? -52.09262 -22.60808 3.78175 1.000 45.98958 155 VAL J C 1
ATOM 9692 O O . VAL G 2 155 ? -51.52313 -23.06162 4.77739 1.000 51.43820 155 VAL J O 1
ATOM 9696 N N . SER G 2 156 ? -52.30510 -23.31021 2.68176 1.000 49.86727 156 SER J N 1
ATOM 9697 C CA . SER G 2 156 ? -51.68585 -24.59381 2.41637 1.000 53.74761 156 SER J CA 1
ATOM 9698 C C . SER G 2 156 ? -51.12684 -24.53648 1.00496 1.000 57.45116 156 SER J C 1
ATOM 9699 O O . SER G 2 156 ? -51.39580 -23.60246 0.24426 1.000 56.42658 156 SER J O 1
ATOM 9702 N N . TRP G 2 157 ? -50.32105 -25.52724 0.65474 1.000 59.01128 157 TRP J N 1
ATOM 9703 C CA . TRP G 2 157 ? -49.71052 -25.56633 -0.66122 1.000 59.26155 157 TRP J CA 1
ATOM 9704 C C . TRP G 2 157 ? -50.06808 -26.88579 -1.31049 1.000 64.71355 157 TRP J C 1
ATOM 9705 O O . TRP G 2 157 ? -49.91743 -27.94717 -0.68897 1.000 63.11922 157 TRP J O 1
ATOM 9716 N N . ASN G 2 158 ? -50.55650 -26.80355 -2.55274 1.000 65.15278 158 ASN J N 1
ATOM 9717 C CA . ASN G 2 158 ? -51.01832 -27.97092 -3.29365 1.000 60.14382 158 ASN J CA 1
ATOM 9718 C C . ASN G 2 158 ? -52.02889 -28.75757 -2.45928 1.000 59.86277 158 ASN J C 1
ATOM 9719 O O . ASN G 2 158 ? -51.95093 -29.98206 -2.32395 1.000 59.02585 158 ASN J O 1
ATOM 9724 N N . SER G 2 159 ? -52.96484 -28.01309 -1.85752 1.000 60.84348 159 SER J N 1
ATOM 9725 C CA . SER G 2 159 ? -54.04723 -28.54846 -1.01501 1.000 62.92720 159 SER J CA 1
ATOM 9726 C C . SER G 2 159 ? -53.54387 -29.50193 0.06161 1.000 60.51561 159 SER J C 1
ATOM 9727 O O . SER G 2 159 ? -54.22905 -30.45801 0.42384 1.000 64.18780 159 SER J O 1
ATOM 9730 N N . GLY G 2 160 ? -52.35411 -29.24498 0.59295 1.000 62.53647 160 GLY J N 1
ATOM 9731 C CA . GLY G 2 160 ? -51.81734 -30.03044 1.68309 1.000 61.46646 160 GLY J CA 1
ATOM 9732 C C . GLY G 2 160 ? -50.86126 -31.12924 1.27635 1.000 65.07410 160 GLY J C 1
ATOM 9733 O O . GLY G 2 160 ? -50.28695 -31.78062 2.16142 1.000 69.54289 160 GLY J O 1
ATOM 9734 N N . ALA G 2 161 ? -50.68264 -31.36787 -0.02989 1.000 65.37109 161 ALA J N 1
ATOM 9735 C CA . ALA G 2 161 ? -49.67913 -32.33524 -0.47202 1.000 65.02003 161 ALA J CA 1
ATOM 9736 C C . ALA G 2 161 ? -48.26994 -31.85205 -0.15959 1.000 68.48980 161 ALA J C 1
ATOM 9737 O O . ALA G 2 161 ? -47.35766 -32.66252 0.04128 1.000 65.03436 161 ALA J O 1
ATOM 9739 N N . LEU G 2 162 ? -48.08857 -30.54222 -0.08787 1.000 65.34927 162 LEU J N 1
ATOM 9740 C CA . LEU G 2 162 ? -46.78462 -29.91739 0.03470 1.000 64.85571 162 LEU J CA 1
ATOM 9741 C C . LEU G 2 162 ? -46.72104 -29.20478 1.38189 1.000 68.75588 162 LEU J C 1
ATOM 9742 O O . LEU G 2 162 ? -47.26942 -28.10978 1.53917 1.000 68.58541 162 LEU J O 1
ATOM 9747 N N . THR G 2 163 ? -46.06399 -29.84152 2.35169 1.000 69.34490 163 THR J N 1
ATOM 9748 C CA . THR G 2 163 ? -45.82577 -29.29513 3.68444 1.000 65.76293 163 THR J CA 1
ATOM 9749 C C . THR G 2 163 ? -44.35295 -29.04396 3.94536 1.000 70.99636 163 THR J C 1
ATOM 9750 O O . THR G 2 163 ? -43.99916 -28.05348 4.60223 1.000 67.49286 163 THR J O 1
ATOM 9754 N N . SER G 2 164 ? -43.50836 -29.93496 3.41894 1.000 68.51398 164 SER J N 1
ATOM 9755 C CA . SER G 2 164 ? -42.05085 -29.85437 3.47586 1.000 67.51716 164 SER J CA 1
ATOM 9756 C C . SER G 2 164 ? -41.52268 -28.49786 3.04298 1.000 67.16930 164 SER J C 1
ATOM 9757 O O . SER G 2 164 ? -41.70974 -28.08881 1.89369 1.000 73.47317 164 SER J O 1
ATOM 9760 N N . GLY G 2 165 ? -40.81455 -27.82273 3.94758 1.000 66.76463 165 GLY J N 1
ATOM 9761 C CA . GLY G 2 165 ? -40.16085 -26.57336 3.59875 1.000 65.39819 165 GLY J CA 1
ATOM 9762 C C . GLY G 2 165 ? -41.06898 -25.36675 3.47889 1.000 66.46114 165 GLY J C 1
ATOM 9763 O O . GLY G 2 165 ? -40.72190 -24.41397 2.77589 1.000 64.69638 165 GLY J O 1
ATOM 9764 N N . VAL G 2 166 ? -42.22034 -25.36929 4.14875 1.000 66.87552 166 VAL J N 1
ATOM 9765 C CA . VAL G 2 166 ? -43.18487 -24.28006 4.06468 1.000 60.72778 166 VAL J CA 1
ATOM 9766 C C . VAL G 2 166 ? -43.06640 -23.40660 5.30220 1.000 54.24441 166 VAL J C 1
ATOM 9767 O O . VAL G 2 166 ? -43.12830 -23.89681 6.43754 1.000 54.53314 166 VAL J O 1
ATOM 9771 N N . HIS G 2 167 ? -42.92357 -22.11018 5.08131 1.000 52.36998 167 HIS J N 1
ATOM 9772 C CA . HIS G 2 167 ? -42.93208 -21.11851 6.14543 1.000 52.61452 167 HIS J CA 1
ATOM 9773 C C . HIS G 2 167 ? -44.08298 -20.15355 5.89088 1.000 51.81803 167 HIS J C 1
ATOM 9774 O O . HIS G 2 167 ? -44.05973 -19.38719 4.92427 1.000 52.30352 167 HIS J O 1
ATOM 9781 N N . THR G 2 168 ? -45.09673 -20.19600 6.73900 1.000 50.45425 168 THR J N 1
ATOM 9782 C CA . THR G 2 168 ? -46.10882 -19.15169 6.76241 1.000 52.61365 168 THR J CA 1
ATOM 9783 C C . THR G 2 168 ? -45.72479 -18.13901 7.83638 1.000 52.60488 168 THR J C 1
ATOM 9784 O O . THR G 2 168 ? -45.40121 -18.51759 8.97055 1.000 54.41515 168 THR J O 1
ATOM 9788 N N . PHE G 2 169 ? -45.72451 -16.84524 7.46474 1.000 50.35324 169 PHE J N 1
ATOM 9789 C CA . PHE G 2 169 ? -45.20608 -15.89352 8.43987 1.000 54.42513 169 PHE J CA 1
ATOM 9790 C C . PHE G 2 169 ? -46.33594 -15.30290 9.28228 1.000 55.87194 169 PHE J C 1
ATOM 9791 O O . PHE G 2 169 ? -47.46779 -15.16269 8.80272 1.000 51.92543 169 PHE J O 1
ATOM 9799 N N . PRO G 2 170 ? -46.05675 -15.02100 10.55784 1.000 55.75254 170 PRO J N 1
ATOM 9800 C CA . PRO G 2 170 ? -47.05839 -14.36955 11.41197 1.000 47.08710 170 PRO J CA 1
ATOM 9801 C C . PRO G 2 170 ? -47.60438 -13.13141 10.72981 1.000 53.13973 170 PRO J C 1
ATOM 9802 O O . PRO G 2 170 ? -46.85158 -12.33853 10.16257 1.000 57.13367 170 PRO J O 1
ATOM 9806 N N . ALA G 2 171 ? -48.92329 -12.97698 10.75892 1.000 52.15696 171 ALA J N 1
ATOM 9807 C CA . ALA G 2 171 ? -49.52245 -11.79821 10.15970 1.000 50.32594 171 ALA J CA 1
ATOM 9808 C C . ALA G 2 171 ? -49.07181 -10.54892 10.90259 1.000 53.41368 171 ALA J C 1
ATOM 9809 O O . ALA G 2 171 ? -48.90687 -10.55837 12.12369 1.000 56.68451 171 ALA J O 1
ATOM 9811 N N . VAL G 2 172 ? -48.85991 -9.46522 10.16611 1.000 53.34266 172 VAL J N 1
ATOM 9812 C CA . VAL G 2 172 ? -48.49591 -8.18886 10.76948 1.000 52.99659 172 VAL J CA 1
ATOM 9813 C C . VAL G 2 172 ? -49.56143 -7.17032 10.39286 1.000 54.28582 172 VAL J C 1
ATOM 9814 O O . VAL G 2 172 ? -49.99624 -7.10131 9.23576 1.000 52.62961 172 VAL J O 1
ATOM 9818 N N . LEU G 2 173 ? -50.00910 -6.42075 11.38367 1.000 51.48646 173 LEU J N 1
ATOM 9819 C CA . LEU G 2 173 ? -50.89221 -5.29652 11.14897 1.000 55.96973 173 LEU J CA 1
ATOM 9820 C C . LEU G 2 173 ? -50.10913 -4.17388 10.46985 1.000 63.40111 173 LEU J C 1
ATOM 9821 O O . LEU G 2 173 ? -48.98799 -3.86165 10.87827 1.000 70.48971 173 LEU J O 1
ATOM 9826 N N . GLN G 2 174 ? -50.66020 -3.59546 9.40231 1.000 68.55735 174 GLN J N 1
ATOM 9827 C CA . GLN G 2 174 ? -50.12276 -2.34602 8.88256 1.000 66.00284 174 GLN J CA 1
ATOM 9828 C C . GLN G 2 174 ? -51.05149 -1.20317 9.27603 1.000 64.95698 174 GLN J C 1
ATOM 9829 O O . GLN G 2 174 ? -52.07156 -1.39690 9.94000 1.000 63.51362 174 GLN J O 1
ATOM 9835 N N . SER G 2 175 ? -50.68447 0.00644 8.84791 1.000 70.02219 175 SER J N 1
ATOM 9836 C CA . SER G 2 175 ? -51.30966 1.21765 9.36670 1.000 64.18300 175 SER J CA 1
ATOM 9837 C C . SER G 2 175 ? -52.77532 1.32171 8.97616 1.000 64.88471 175 SER J C 1
ATOM 9838 O O . SER G 2 175 ? -53.57205 1.89922 9.72666 1.000 65.95530 175 SER J O 1
ATOM 9841 N N . SER G 2 176 ? -53.15113 0.76613 7.81997 1.000 66.29052 176 SER J N 1
ATOM 9842 C CA . SER G 2 176 ? -54.54711 0.74292 7.39182 1.000 61.20723 176 SER J CA 1
ATOM 9843 C C . SER G 2 176 ? -55.47718 0.06271 8.39078 1.000 64.91322 176 SER J C 1
ATOM 9844 O O . SER G 2 176 ? -56.70089 0.19153 8.24718 1.000 65.19504 176 SER J O 1
ATOM 9847 N N . GLY G 2 177 ? -54.93876 -0.64372 9.39270 1.000 65.46380 177 GLY J N 1
ATOM 9848 C CA . GLY G 2 177 ? -55.74252 -1.46669 10.28139 1.000 58.36886 177 GLY J CA 1
ATOM 9849 C C . GLY G 2 177 ? -56.08680 -2.81806 9.70950 1.000 54.75845 177 GLY J C 1
ATOM 9850 O O . GLY G 2 177 ? -57.09468 -3.41362 10.10397 1.000 54.04401 177 GLY J O 1
ATOM 9851 N N . LEU G 2 178 ? -55.27325 -3.30680 8.77398 1.000 60.15064 178 LEU J N 1
ATOM 9852 C CA . LEU G 2 178 ? -55.49298 -4.54390 8.03821 1.000 59.29446 178 LEU J CA 1
ATOM 9853 C C . LEU G 2 178 ? -54.24314 -5.39263 8.16170 1.000 59.90604 178 LEU J C 1
ATOM 9854 O O . LEU G 2 178 ? -53.13425 -4.85816 8.21621 1.000 63.38892 178 LEU J O 1
ATOM 9859 N N . TYR G 2 179 ? -54.41772 -6.71118 8.19618 1.000 57.82597 179 TYR J N 1
ATOM 9860 C CA . TYR G 2 179 ? -53.27369 -7.60057 8.34594 1.000 55.96734 179 TYR J CA 1
ATOM 9861 C C . TYR G 2 179 ? -52.72022 -8.04428 6.98875 1.000 55.42661 179 TYR J C 1
ATOM 9862 O O . TYR G 2 179 ? -53.36777 -7.94632 5.93971 1.000 53.87941 179 TYR J O 1
ATOM 9871 N N . SER G 2 180 ? -51.49295 -8.54713 7.03274 1.000 55.16222 180 SER J N 1
ATOM 9872 C CA . SER G 2 180 ? -50.80130 -8.98244 5.83633 1.000 53.08044 180 SER J CA 1
ATOM 9873 C C . SER G 2 180 ? -49.78650 -10.04877 6.23665 1.000 53.51231 180 SER J C 1
ATOM 9874 O O . SER G 2 180 ? -49.18201 -9.96856 7.31191 1.000 51.40804 180 SER J O 1
ATOM 9877 N N . LEU G 2 181 ? -49.63783 -11.06587 5.39076 1.000 50.70812 181 LEU J N 1
ATOM 9878 C CA . LEU G 2 181 ? -48.62861 -12.08427 5.62378 1.000 50.36302 181 LEU J CA 1
ATOM 9879 C C . LEU G 2 181 ? -48.23293 -12.71084 4.29865 1.000 52.18597 181 LEU J C 1
ATOM 9880 O O . LEU G 2 181 ? -48.89958 -12.53383 3.27690 1.000 53.79091 181 LEU J O 1
ATOM 9885 N N . SER G 2 182 ? -47.12157 -13.43543 4.33370 1.000 50.50774 182 SER J N 1
ATOM 9886 C CA . SER G 2 182 ? -46.64214 -14.20642 3.20254 1.000 52.69680 182 SER J CA 1
ATOM 9887 C C . SER G 2 182 ? -46.48075 -15.65400 3.62100 1.000 51.61541 182 SER J C 1
ATOM 9888 O O . SER G 2 182 ? -46.12817 -15.95026 4.76448 1.000 56.32141 182 SER J O 1
ATOM 9891 N N . SER G 2 183 ? -46.76919 -16.55034 2.69989 1.000 49.24233 183 SER J N 1
ATOM 9892 C CA . SER G 2 183 ? -46.34595 -17.92972 2.80947 1.000 52.69297 183 SER J CA 1
ATOM 9893 C C . SER G 2 183 ? -45.37463 -18.15658 1.66492 1.000 58.53372 183 SER J C 1
ATOM 9894 O O . SER G 2 183 ? -45.65782 -17.77004 0.52616 1.000 62.18197 183 SER J O 1
ATOM 9897 N N . VAL G 2 184 ? -44.21082 -18.72064 1.97338 1.000 56.02446 184 VAL J N 1
ATOM 9898 C CA . VAL G 2 184 ? -43.21353 -19.03067 0.96220 1.000 55.43505 184 VAL J CA 1
ATOM 9899 C C . VAL G 2 184 ? -42.76034 -20.47280 1.14301 1.000 57.06474 184 VAL J C 1
ATOM 9900 O O . VAL G 2 184 ? -42.84630 -21.05098 2.22828 1.000 54.26325 184 VAL J O 1
ATOM 9904 N N . VAL G 2 185 ? -42.29823 -21.06388 0.05112 1.000 55.03013 185 VAL J N 1
ATOM 9905 C CA . VAL G 2 185 ? -41.86184 -22.45021 0.06713 1.000 57.88342 185 VAL J CA 1
ATOM 9906 C C . VAL G 2 185 ? -40.61552 -22.56709 -0.79914 1.000 58.98533 185 VAL J C 1
ATOM 9907 O O . VAL G 2 185 ? -40.47782 -21.87312 -1.81255 1.000 62.40120 185 VAL J O 1
ATOM 9911 N N . THR G 2 186 ? -39.68777 -23.41185 -0.36999 1.000 58.16686 186 THR J N 1
ATOM 9912 C CA . THR G 2 186 ? -38.47518 -23.68909 -1.12018 1.000 67.32767 186 THR J CA 1
ATOM 9913 C C . THR G 2 186 ? -38.61318 -25.05595 -1.78579 1.000 65.27601 186 THR J C 1
ATOM 9914 O O . THR G 2 186 ? -38.99451 -26.03500 -1.13558 1.000 65.84921 186 THR J O 1
ATOM 9918 N N . VAL G 2 187 ? -38.34520 -25.10237 -3.08773 1.000 69.39919 187 VAL J N 1
ATOM 9919 C CA . VAL G 2 187 ? -38.55595 -26.29462 -3.90842 1.000 71.75401 187 VAL J CA 1
ATOM 9920 C C . VAL G 2 187 ? -37.30827 -26.53056 -4.74978 1.000 74.41783 187 VAL J C 1
ATOM 9921 O O . VAL G 2 187 ? -36.45965 -25.63415 -4.89413 1.000 74.61860 187 VAL J O 1
ATOM 9925 N N . PRO G 2 188 ? -37.16136 -27.73034 -5.32309 1.000 80.63138 188 PRO J N 1
ATOM 9926 C CA . PRO G 2 188 ? -36.01742 -27.97091 -6.21271 1.000 84.90570 188 PRO J CA 1
ATOM 9927 C C . PRO G 2 188 ? -36.14509 -27.15532 -7.49074 1.000 92.84835 188 PRO J C 1
ATOM 9928 O O . PRO G 2 188 ? -37.23059 -27.04664 -8.06861 1.000 96.14788 188 PRO J O 1
ATOM 9932 N N . SER G 2 189 ? -35.02139 -26.56729 -7.92668 1.000 92.51991 189 SER J N 1
ATOM 9933 C CA . SER G 2 189 ? -35.04969 -25.71350 -9.11254 1.000 92.53285 189 SER J CA 1
ATOM 9934 C C . SER G 2 189 ? -35.33898 -26.49267 -10.38961 1.000 100.13813 189 SER J C 1
ATOM 9935 O O . SER G 2 189 ? -35.74651 -25.88691 -11.38811 1.000 98.65131 189 SER J O 1
ATOM 9938 N N . SER G 2 190 ? -35.15760 -27.81836 -10.37639 1.000 101.19611 190 SER J N 1
ATOM 9939 C CA . SER G 2 190 ? -35.38306 -28.63868 -11.56125 1.000 96.16606 190 SER J CA 1
ATOM 9940 C C . SER G 2 190 ? -36.85646 -28.90441 -11.82865 1.000 94.84888 190 SER J C 1
ATOM 9941 O O . SER G 2 190 ? -37.20857 -29.30492 -12.94325 1.000 94.15005 190 SER J O 1
ATOM 9944 N N . SER G 2 191 ? -37.72130 -28.67572 -10.84349 1.000 100.24427 191 SER J N 1
ATOM 9945 C CA . SER G 2 191 ? -39.12909 -29.03333 -10.93108 1.000 101.27659 191 SER J CA 1
ATOM 9946 C C . SER G 2 191 ? -40.04370 -27.84524 -11.21216 1.000 101.07976 191 SER J C 1
ATOM 9947 O O . SER G 2 191 ? -41.25699 -27.96846 -11.01389 1.000 103.45262 191 SER J O 1
ATOM 9950 N N . LEU G 2 192 ? -39.50736 -26.70246 -11.66604 1.000 97.63796 192 LEU J N 1
ATOM 9951 C CA . LEU G 2 192 ? -40.36635 -25.53250 -11.86230 1.000 97.02096 192 LEU J CA 1
ATOM 9952 C C . LEU G 2 192 ? -41.28616 -25.71296 -13.06464 1.000 101.39839 192 LEU J C 1
ATOM 9953 O O . LEU G 2 192 ? -42.45573 -25.31164 -13.02645 1.000 100.52940 192 LEU J O 1
ATOM 9958 N N . GLY G 2 193 ? -40.77842 -26.29722 -14.14801 1.000 101.73778 193 GLY J N 1
ATOM 9959 C CA . GLY G 2 193 ? -41.66137 -26.67566 -15.23481 1.000 102.08611 193 GLY J CA 1
ATOM 9960 C C . GLY G 2 193 ? -42.48645 -27.90021 -14.89046 1.000 107.49052 193 GLY J C 1
ATOM 9961 O O . GLY G 2 193 ? -43.66966 -27.97843 -15.23241 1.000 109.01908 193 GLY J O 1
ATOM 9962 N N . THR G 2 194 ? -41.88168 -28.85600 -14.17786 1.000 108.27935 194 THR J N 1
ATOM 9963 C CA . THR G 2 194 ? -42.54131 -30.12568 -13.87726 1.000 109.12706 194 THR J CA 1
ATOM 9964 C C . THR G 2 194 ? -43.79755 -29.92128 -13.03185 1.000 105.40131 194 THR J C 1
ATOM 9965 O O . THR G 2 194 ? -44.90570 -30.28489 -13.44067 1.000 104.80713 194 THR J O 1
ATOM 9969 N N . GLN G 2 195 ? -43.64265 -29.33546 -11.84863 1.000 103.62347 195 GLN J N 1
ATOM 9970 C CA . GLN G 2 195 ? -44.69254 -29.31581 -10.84098 1.000 101.94591 195 GLN J CA 1
ATOM 9971 C C . GLN G 2 195 ? -45.43630 -27.98075 -10.85112 1.000 96.84741 195 GLN J C 1
ATOM 9972 O O . GLN G 2 195 ? -44.82882 -26.91911 -11.02463 1.000 93.75712 195 GLN J O 1
ATOM 9978 N N . THR G 2 196 ? -46.75976 -28.03709 -10.68219 1.000 92.53808 196 THR J N 1
ATOM 9979 C CA . THR G 2 196 ? -47.55137 -26.82232 -10.51681 1.000 90.09966 196 THR J CA 1
ATOM 9980 C C . THR G 2 196 ? -47.71487 -26.51368 -9.02674 1.000 78.98822 196 THR J C 1
ATOM 9981 O O . THR G 2 196 ? -47.78016 -27.41839 -8.18410 1.000 73.85590 196 THR J O 1
ATOM 9985 N N . TYR G 2 197 ? -47.72484 -25.22429 -8.70166 1.000 70.99017 197 TYR J N 1
ATOM 9986 C CA . TYR G 2 197 ? -47.74570 -24.77643 -7.31543 1.000 72.73543 197 TYR J CA 1
ATOM 9987 C C . TYR G 2 197 ? -48.92863 -23.84581 -7.12542 1.000 72.99610 197 TYR J C 1
ATOM 9988 O O . TYR G 2 197 ? -48.96688 -22.75214 -7.69912 1.000 75.18109 197 TYR J O 1
ATOM 9997 N N . ILE G 2 198 ? -49.89430 -24.28919 -6.32847 1.000 66.86525 198 ILE J N 1
ATOM 9998 C CA . ILE G 2 198 ? -51.05875 -23.49191 -5.98073 1.000 64.11851 198 ILE J CA 1
ATOM 9999 C C . ILE G 2 198 ? -51.01049 -23.25176 -4.48043 1.000 64.61838 198 ILE J C 1
ATOM 10000 O O . ILE G 2 198 ? -50.81224 -24.19915 -3.70452 1.000 60.42339 198 ILE J O 1
ATOM 10005 N N . CYS G 2 199 ? -51.17803 -21.99870 -4.06705 1.000 62.52338 199 CYS J N 1
ATOM 10006 C CA . CYS G 2 199 ? -51.34505 -21.71920 -2.65173 1.000 61.23434 199 CYS J CA 1
ATOM 10007 C C . CYS G 2 199 ? -52.82032 -21.51842 -2.35395 1.000 61.59915 199 CYS J C 1
ATOM 10008 O O . CYS G 2 199 ? -53.53775 -20.86799 -3.11823 1.000 63.04356 199 CYS J O 1
ATOM 10011 N N . ASN G 2 200 ? -53.26818 -22.09955 -1.24331 1.000 59.30760 200 ASN J N 1
ATOM 10012 C CA . ASN G 2 200 ? -54.68181 -22.19993 -0.90361 1.000 56.75878 200 ASN J CA 1
ATOM 10013 C C . ASN G 2 200 ? -54.94906 -21.29646 0.28827 1.000 51.13251 200 ASN J C 1
ATOM 10014 O O . ASN G 2 200 ? -54.58658 -21.62846 1.42238 1.000 53.53656 200 ASN J O 1
ATOM 10019 N N . VAL G 2 201 ? -55.58652 -20.16703 0.03835 1.000 43.13380 201 VAL J N 1
ATOM 10020 C CA . VAL G 2 201 ? -55.83535 -19.17714 1.07226 1.000 47.65165 201 VAL J CA 1
ATOM 10021 C C . VAL G 2 201 ? -57.30469 -19.22624 1.46276 1.000 47.90761 201 VAL J C 1
ATOM 10022 O O . VAL G 2 201 ? -58.17878 -19.28377 0.59350 1.000 52.10312 201 VAL J O 1
ATOM 10026 N N . ASN G 2 202 ? -57.58058 -19.21449 2.76928 1.000 43.83159 202 ASN J N 1
ATOM 10027 C CA . ASN G 2 202 ? -58.95588 -19.21750 3.26493 1.000 41.96705 202 ASN J CA 1
ATOM 10028 C C . ASN G 2 202 ? -59.08591 -18.22228 4.40783 1.000 46.14635 202 ASN J C 1
ATOM 10029 O O . ASN G 2 202 ? -58.50853 -18.42313 5.48102 1.000 51.35679 202 ASN J O 1
ATOM 10034 N N . HIS G 2 203 ? -59.86493 -17.16716 4.18707 1.000 45.18903 203 HIS J N 1
ATOM 10035 C CA . HIS G 2 203 ? -60.19440 -16.18487 5.21370 1.000 47.00442 203 HIS J CA 1
ATOM 10036 C C . HIS G 2 203 ? -61.67119 -16.37163 5.57320 1.000 48.47421 203 HIS J C 1
ATOM 10037 O O . HIS G 2 203 ? -62.55628 -15.70004 5.03804 1.000 46.33720 203 HIS J O 1
ATOM 10044 N N . LYS G 2 204 ? -61.91974 -17.30492 6.50068 1.000 49.00821 204 LYS J N 1
ATOM 10045 C CA . LYS G 2 204 ? -63.27474 -17.66967 6.91692 1.000 49.24157 204 LYS J CA 1
ATOM 10046 C C . LYS G 2 204 ? -64.11836 -16.50930 7.43609 1.000 53.45100 204 LYS J C 1
ATOM 10047 O O . LYS G 2 204 ? -65.34999 -16.54494 7.24339 1.000 53.06561 204 LYS J O 1
ATOM 10053 N N . PRO G 2 205 ? -63.57123 -15.51076 8.13922 1.000 48.84542 205 PRO J N 1
ATOM 10054 C CA . PRO G 2 205 ? -64.42100 -14.37173 8.52215 1.000 46.63238 205 PRO J CA 1
ATOM 10055 C C . PRO G 2 205 ? -65.10449 -13.72111 7.33243 1.000 51.33483 205 PRO J C 1
ATOM 10056 O O . PRO G 2 205 ? -66.28191 -13.35739 7.42203 1.000 53.55462 205 PRO J O 1
ATOM 10060 N N . SER G 2 206 ? -64.40686 -13.58035 6.20573 1.000 53.18846 206 SER J N 1
ATOM 10061 C CA . SER G 2 206 ? -64.98255 -12.97927 5.00879 1.000 51.94337 206 SER J CA 1
ATOM 10062 C C . SER G 2 206 ? -65.46768 -14.01761 4.00793 1.000 51.80172 206 SER J C 1
ATOM 10063 O O . SER G 2 206 ? -65.83427 -13.65289 2.88389 1.000 48.30303 206 SER J O 1
ATOM 10066 N N . ASN G 2 207 ? -65.44459 -15.29938 4.37947 1.000 49.09642 207 ASN J N 1
ATOM 10067 C CA . ASN G 2 207 ? -65.97904 -16.38121 3.55883 1.000 49.31270 207 ASN J CA 1
ATOM 10068 C C . ASN G 2 207 ? -65.31702 -16.44472 2.19331 1.000 48.97213 207 ASN J C 1
ATOM 10069 O O . ASN G 2 207 ? -65.92337 -16.92806 1.23102 1.000 49.30686 207 ASN J O 1
ATOM 10074 N N . THR G 2 208 ? -64.08479 -15.96132 2.08204 1.000 44.97701 208 THR J N 1
ATOM 10075 C CA . THR G 2 208 ? -63.38670 -15.94826 0.80568 1.000 49.72647 208 THR J CA 1
ATOM 10076 C C . THR G 2 208 ? -62.28031 -16.98438 0.82814 1.000 49.99871 208 THR J C 1
ATOM 10077 O O . THR G 2 208 ? -61.49172 -17.03201 1.77608 1.000 51.96042 208 THR J O 1
ATOM 10081 N N . LYS G 2 209 ? -62.22413 -17.80999 -0.20974 1.000 50.93242 209 LYS J N 1
ATOM 10082 C CA . LYS G 2 209 ? -61.00051 -18.52122 -0.51712 1.000 49.00926 209 LYS J CA 1
ATOM 10083 C C . LYS G 2 209 ? -60.51427 -18.15216 -1.91337 1.000 47.96935 209 LYS J C 1
ATOM 10084 O O . LYS G 2 209 ? -61.26598 -17.65045 -2.75582 1.000 50.50924 209 LYS J O 1
ATOM 10090 N N . VAL G 2 210 ? -59.20548 -18.31753 -2.08183 1.000 55.55448 210 VAL J N 1
ATOM 10091 C CA . VAL G 2 210 ? -58.44545 -17.99592 -3.28234 1.000 59.97712 210 VAL J CA 1
ATOM 10092 C C . VAL G 2 210 ? -57.46863 -19.14644 -3.47992 1.000 61.86269 210 VAL J C 1
ATOM 10093 O O . VAL G 2 210 ? -56.85988 -19.62602 -2.51432 1.000 62.13413 210 VAL J O 1
ATOM 10097 N N . ASP G 2 211 ? -57.33703 -19.60605 -4.71919 1.000 65.11013 211 ASP J N 1
ATOM 10098 C CA . ASP G 2 211 ? -56.45831 -20.72382 -5.06601 1.000 62.26238 211 ASP J CA 1
ATOM 10099 C C . ASP G 2 211 ? -55.48833 -20.27277 -6.15324 1.000 63.50139 211 ASP J C 1
ATOM 10100 O O . ASP G 2 211 ? -55.59769 -20.70304 -7.30029 1.000 67.80747 211 ASP J O 1
ATOM 10105 N N . LYS G 2 212 ? -54.52934 -19.42157 -5.79432 1.000 68.68284 212 LYS J N 1
ATOM 10106 C CA . LYS G 2 212 ? -53.69025 -18.76197 -6.78969 1.000 71.18365 212 LYS J CA 1
ATOM 10107 C C . LYS G 2 212 ? -52.51845 -19.65547 -7.19320 1.000 75.36361 212 LYS J C 1
ATOM 10108 O O . LYS G 2 212 ? -51.73949 -20.10785 -6.34207 1.000 76.06677 212 LYS J O 1
ATOM 10114 N N . LYS G 2 213 ? -52.41680 -19.90773 -8.49986 1.000 76.21253 213 LYS J N 1
ATOM 10115 C CA . LYS G 2 213 ? -51.35604 -20.70746 -9.10155 1.000 73.38574 213 LYS J CA 1
ATOM 10116 C C . LYS G 2 213 ? -50.13370 -19.82086 -9.34418 1.000 73.92818 213 LYS J C 1
ATOM 10117 O O . LYS G 2 213 ? -50.27756 -18.69688 -9.82919 1.000 72.94051 213 LYS J O 1
ATOM 10123 N N . VAL G 2 214 ? -48.94224 -20.29689 -8.96494 1.000 77.87268 214 VAL J N 1
ATOM 10124 C CA . VAL G 2 214 ? -47.71308 -19.48934 -8.97620 1.000 81.89263 214 VAL J CA 1
ATOM 10125 C C . VAL G 2 214 ? -46.86597 -19.85685 -10.19414 1.000 86.35399 214 VAL J C 1
ATOM 10126 O O . VAL G 2 214 ? -46.29945 -20.95540 -10.26068 1.000 79.89764 214 VAL J O 1
ATOM 10130 N N . GLU G 2 215 ? -46.70966 -18.83651 -11.21192 1.000 86.13111 215 GLU J N 1
ATOM 10131 C CA . GLU G 2 215 ? -46.05357 -19.05069 -12.50146 1.000 92.79179 215 GLU J CA 1
ATOM 10132 C C . GLU G 2 215 ? -44.64816 -18.45524 -12.51346 1.000 92.89011 215 GLU J C 1
ATOM 10133 O O . GLU G 2 215 ? -44.38194 -17.46378 -11.82723 1.000 93.36710 215 GLU J O 1
ATOM 10139 N N . PRO G 2 216 ? -43.73660 -19.02679 -13.31125 1.000 94.37767 216 PRO J N 1
ATOM 10140 C CA . PRO G 2 216 ? -42.30339 -18.76925 -13.07939 1.000 94.24984 216 PRO J CA 1
ATOM 10141 C C . PRO G 2 216 ? -41.80914 -17.36269 -13.41583 1.000 97.67576 216 PRO J C 1
ATOM 10142 O O . PRO G 2 216 ? -40.79800 -16.94589 -12.83700 1.000 101.07516 216 PRO J O 1
ATOM 10146 N N . LYS G 2 217 ? -42.45331 -16.61266 -14.30807 1.000 100.61420 217 LYS J N 1
ATOM 10147 C CA . LYS G 2 217 ? -42.00733 -15.22842 -14.54973 1.000 97.46926 217 LYS J CA 1
ATOM 10148 C C . LYS G 2 217 ? -42.81956 -14.21469 -13.74615 1.000 92.49175 217 LYS J C 1
ATOM 10149 O O . LYS G 2 217 ? -42.90238 -13.04213 -14.11378 1.000 91.25070 217 LYS J O 1
ATOM 10155 N N . ASP H 1 1 ? -54.46646 52.76723 35.70803 1.000 61.91809 1 ASP D N 1
ATOM 10156 C CA . ASP H 1 1 ? -53.73098 51.69017 36.31553 1.000 51.21993 1 ASP D CA 1
ATOM 10157 C C . ASP H 1 1 ? -52.25884 51.72219 35.92271 1.000 48.11918 1 ASP D C 1
ATOM 10158 O O . ASP H 1 1 ? -51.90668 51.61237 34.73627 1.000 47.90821 1 ASP D O 1
ATOM 10163 N N . VAL H 1 2 ? -51.38488 51.93432 36.90869 1.000 40.11664 2 VAL D N 1
ATOM 10164 C CA . VAL H 1 2 ? -49.96073 51.80708 36.65846 1.000 39.21298 2 VAL D CA 1
ATOM 10165 C C . VAL H 1 2 ? -49.65533 50.34982 36.34370 1.000 37.51595 2 VAL D C 1
ATOM 10166 O O . VAL H 1 2 ? -50.00779 49.43888 37.10864 1.000 38.38269 2 VAL D O 1
ATOM 10170 N N . VAL H 1 3 ? -49.00420 50.11701 35.22661 1.000 33.05526 3 VAL D N 1
ATOM 10171 C CA . VAL H 1 3 ? -48.56697 48.77890 34.87019 1.000 33.41566 3 VAL D CA 1
ATOM 10172 C C . VAL H 1 3 ? -47.10626 48.63573 35.25724 1.000 31.77704 3 VAL D C 1
ATOM 10173 O O . VAL H 1 3 ? -46.28346 49.48915 34.90270 1.000 35.18997 3 VAL D O 1
ATOM 10177 N N . LEU H 1 4 ? -46.78859 47.58010 36.01064 1.000 34.71874 4 LEU D N 1
ATOM 10178 C CA . LEU H 1 4 ? -45.42533 47.26098 36.42264 1.000 31.57815 4 LEU D CA 1
ATOM 10179 C C . LEU H 1 4 ? -44.98599 46.00291 35.70065 1.000 32.59687 4 LEU D C 1
ATOM 10180 O O . LEU H 1 4 ? -45.68126 44.98580 35.76257 1.000 34.30250 4 LEU D O 1
ATOM 10185 N N . THR H 1 5 ? -43.82601 46.06300 35.03895 1.000 37.50023 5 THR D N 1
ATOM 10186 C CA . THR H 1 5 ? -43.30134 44.94596 34.25052 1.000 38.70709 5 THR D CA 1
ATOM 10187 C C . THR H 1 5 ? -42.00448 44.42955 34.85609 1.000 36.35831 5 THR D C 1
ATOM 10188 O O . THR H 1 5 ? -40.96398 45.08692 34.74349 1.000 41.89615 5 THR D O 1
ATOM 10192 N N . GLN H 1 6 ? -42.05160 43.24293 35.45609 1.000 34.82392 6 GLN D N 1
ATOM 10193 C CA . GLN H 1 6 ? -40.86083 42.61898 36.02531 1.000 38.08447 6 GLN D CA 1
ATOM 10194 C C . GLN H 1 6 ? -40.08916 41.83019 34.97317 1.000 42.08971 6 GLN D C 1
ATOM 10195 O O . GLN H 1 6 ? -40.67580 41.12887 34.13844 1.000 42.32417 6 GLN D O 1
ATOM 10201 N N . SER H 1 7 ? -38.76149 41.91703 35.04478 1.000 39.32518 7 SER D N 1
ATOM 10202 C CA . SER H 1 7 ? -37.90190 41.10389 34.19773 1.000 43.14726 7 SER D CA 1
ATOM 10203 C C . SER H 1 7 ? -36.69409 40.63475 34.99883 1.000 42.30995 7 SER D C 1
ATOM 10204 O O . SER H 1 7 ? -36.17292 41.37949 35.83529 1.000 43.28674 7 SER D O 1
ATOM 10207 N N . PRO H 1 8 ? -36.22868 39.41348 34.77531 1.000 43.85338 8 PRO D N 1
ATOM 10208 C CA . PRO H 1 8 ? -36.89276 38.43904 33.91706 1.000 38.19485 8 PRO D CA 1
ATOM 10209 C C . PRO H 1 8 ? -38.03698 37.78544 34.63927 1.000 41.28066 8 PRO D C 1
ATOM 10210 O O . PRO H 1 8 ? -38.11760 37.81262 35.86981 1.000 41.39981 8 PRO D O 1
ATOM 10214 N N . LEU H 1 9 ? -38.91207 37.15812 33.86711 1.000 45.75594 9 LEU D N 1
ATOM 10215 C CA . LEU H 1 9 ? -40.01151 36.43147 34.46997 1.000 44.83075 9 LEU D CA 1
ATOM 10216 C C . LEU H 1 9 ? -39.53822 35.14332 35.10950 1.000 44.78131 9 LEU D C 1
ATOM 10217 O O . LEU H 1 9 ? -40.20809 34.62894 36.01490 1.000 43.00936 9 LEU D O 1
ATOM 10222 N N . SER H 1 10 ? -38.37316 34.64578 34.69440 1.000 46.92122 10 SER D N 1
ATOM 10223 C CA . SER H 1 10 ? -37.79742 33.41460 35.22246 1.000 43.62971 10 SER D CA 1
ATOM 10224 C C . SER H 1 10 ? -36.29972 33.59706 35.42635 1.000 46.96060 10 SER D C 1
ATOM 10225 O O . SER H 1 10 ? -35.58370 33.97530 34.49197 1.000 51.56692 10 SER D O 1
ATOM 10228 N N . LEU H 1 11 ? -35.82407 33.31329 36.63917 1.000 43.59322 11 LEU D N 1
ATOM 10229 C CA . LEU H 1 11 ? -34.45608 33.63618 37.04261 1.000 43.47227 11 LEU D CA 1
ATOM 10230 C C . LEU H 1 11 ? -33.79678 32.44118 37.71840 1.000 48.47864 11 LEU D C 1
ATOM 10231 O O . LEU H 1 11 ? -33.90880 32.25908 38.93914 1.000 52.53503 11 LEU D O 1
ATOM 10236 N N . PRO H 1 12 ? -33.10975 31.58912 36.95931 1.000 54.89716 12 PRO D N 1
ATOM 10237 C CA . PRO H 1 12 ? -32.31395 30.52847 37.59752 1.000 52.53685 12 PRO D CA 1
ATOM 10238 C C . PRO H 1 12 ? -30.94491 31.07027 38.00554 1.000 48.63965 12 PRO D C 1
ATOM 10239 O O . PRO H 1 12 ? -30.23406 31.69720 37.20955 1.000 49.84003 12 PRO D O 1
ATOM 10243 N N . VAL H 1 13 ? -30.58568 30.83366 39.26092 1.000 42.02647 13 VAL D N 1
ATOM 10244 C CA . VAL H 1 13 ? -29.40023 31.41351 39.87454 1.000 45.67230 13 VAL D CA 1
ATOM 10245 C C . VAL H 1 13 ? -28.50517 30.28777 40.37534 1.000 44.61338 13 VAL D C 1
ATOM 10246 O O . VAL H 1 13 ? -28.96821 29.39379 41.09450 1.000 42.31819 13 VAL D O 1
ATOM 10250 N N . ILE H 1 14 ? -27.22615 30.33502 39.99046 1.000 38.89888 14 ILE D N 1
ATOM 10251 C CA . ILE H 1 14 ? -26.22279 29.50514 40.63936 1.000 39.91229 14 ILE D CA 1
ATOM 10252 C C . ILE H 1 14 ? -26.17194 29.87056 42.11115 1.000 36.90342 14 ILE D C 1
ATOM 10253 O O . ILE H 1 14 ? -26.10695 31.05151 42.46726 1.000 42.01013 14 ILE D O 1
ATOM 10258 N N . LEU H 1 15 ? -26.20595 28.86676 42.97270 1.000 39.10408 15 LEU D N 1
ATOM 10259 C CA . LEU H 1 15 ? -26.11868 29.09249 44.41301 1.000 39.00038 15 LEU D CA 1
ATOM 10260 C C . LEU H 1 15 ? -24.91570 29.98154 44.76816 1.000 41.84887 15 LEU D C 1
ATOM 10261 O O . LEU H 1 15 ? -23.77370 29.67325 44.41066 1.000 40.40974 15 LEU D O 1
ATOM 10266 N N . GLY H 1 16 ? -25.17202 31.11239 45.44019 1.000 36.85879 16 GLY D N 1
ATOM 10267 C CA . GLY H 1 16 ? -24.11953 32.01952 45.85527 1.000 36.69748 16 GLY D CA 1
ATOM 10268 C C . GLY H 1 16 ? -23.85210 33.19106 44.92088 1.000 37.43469 16 GLY D C 1
ATOM 10269 O O . GLY H 1 16 ? -23.07886 34.09686 45.28733 1.000 31.27067 16 GLY D O 1
ATOM 10270 N N . GLN H 1 17 ? -24.45365 33.19691 43.72884 1.000 34.50937 17 GLN D N 1
ATOM 10271 C CA . GLN H 1 17 ? -24.35506 34.32345 42.81542 1.000 37.92486 17 GLN D CA 1
ATOM 10272 C C . GLN H 1 17 ? -25.35735 35.40689 43.20094 1.000 38.39471 17 GLN D C 1
ATOM 10273 O O . GLN H 1 17 ? -26.36361 35.14286 43.85813 1.000 38.14256 17 GLN D O 1
ATOM 10279 N N . PRO H 1 18 ? -25.09214 36.64554 42.83437 1.000 38.21084 18 PRO D N 1
ATOM 10280 C CA . PRO H 1 18 ? -26.11190 37.68048 42.99395 1.000 39.24586 18 PRO D CA 1
ATOM 10281 C C . PRO H 1 18 ? -27.24079 37.45546 41.99931 1.000 39.46426 18 PRO D C 1
ATOM 10282 O O . PRO H 1 18 ? -27.14944 36.64760 41.07505 1.000 42.96154 18 PRO D O 1
ATOM 10286 N N . ALA H 1 19 ? -28.33728 38.16805 42.21624 1.000 39.07030 19 ALA D N 1
ATOM 10287 C CA . ALA H 1 19 ? -29.43442 38.17531 41.26367 1.000 39.10188 19 ALA D CA 1
ATOM 10288 C C . ALA H 1 19 ? -30.20452 39.45890 41.47526 1.000 37.68046 19 ALA D C 1
ATOM 10289 O O . ALA H 1 19 ? -30.32212 39.93898 42.60558 1.000 37.04076 19 ALA D O 1
ATOM 10291 N N . SER H 1 20 ? -30.69993 40.02370 40.38749 1.000 37.05777 20 SER D N 1
ATOM 10292 C CA . SER H 1 20 ? -31.46043 41.25897 40.46975 1.000 41.83286 20 SER D CA 1
ATOM 10293 C C . SER H 1 20 ? -32.72121 41.12699 39.63549 1.000 37.46157 20 SER D C 1
ATOM 10294 O O . SER H 1 20 ? -32.74265 40.45515 38.60190 1.000 38.40626 20 SER D O 1
ATOM 10297 N N . ILE H 1 21 ? -33.77860 41.76744 40.11043 1.000 38.31013 21 ILE D N 1
ATOM 10298 C CA . ILE H 1 21 ? -35.07787 41.70341 39.47067 1.000 36.09969 21 ILE D CA 1
ATOM 10299 C C . ILE H 1 21 ? -35.51633 43.12354 39.17355 1.000 33.40384 21 ILE D C 1
ATOM 10300 O O . ILE H 1 21 ? -35.59740 43.95077 40.08640 1.000 32.46712 21 ILE D O 1
ATOM 10305 N N . SER H 1 22 ? -35.75554 43.40868 37.89941 1.000 34.13049 22 SER D N 1
ATOM 10306 C CA . SER H 1 22 ? -36.19858 44.71667 37.45333 1.000 35.76607 22 SER D CA 1
ATOM 10307 C C . SER H 1 22 ? -37.70019 44.85273 37.62734 1.000 40.60700 22 SER D C 1
ATOM 10308 O O . SER H 1 22 ? -38.46233 43.91166 37.38417 1.000 42.79178 22 SER D O 1
ATOM 10311 N N . CYS H 1 23 ? -38.12417 46.03436 38.05810 1.000 42.81247 23 CYS D N 1
ATOM 10312 C CA . CYS H 1 23 ? -39.52598 46.42407 38.07432 1.000 36.15734 23 CYS D CA 1
ATOM 10313 C C . CYS H 1 23 ? -39.57585 47.69113 37.24255 1.000 37.85762 23 CYS D C 1
ATOM 10314 O O . CYS H 1 23 ? -39.08100 48.73911 37.66827 1.000 37.01507 23 CYS D O 1
ATOM 10317 N N . ARG H 1 24 ? -40.10436 47.59508 36.03994 1.000 40.05098 24 ARG D N 1
ATOM 10318 C CA . ARG H 1 24 ? -40.23065 48.77450 35.20046 1.000 40.79188 24 ARG D CA 1
ATOM 10319 C C . ARG H 1 24 ? -41.67854 49.24334 35.19594 1.000 40.06535 24 ARG D C 1
ATOM 10320 O O . ARG H 1 24 ? -42.62040 48.44322 35.24957 1.000 37.57856 24 ARG D O 1
ATOM 10328 N N . SER H 1 25 ? -41.85059 50.54682 35.15005 1.000 36.92412 25 SER D N 1
ATOM 10329 C CA . SER H 1 25 ? -43.12348 51.14346 35.47373 1.000 34.33457 25 SER D CA 1
ATOM 10330 C C . SER H 1 25 ? -43.60918 51.94481 34.27783 1.000 36.13184 25 SER D C 1
ATOM 10331 O O . SER H 1 25 ? -42.84683 52.70913 33.68087 1.000 39.56211 25 SER D O 1
ATOM 10334 N N . SER H 1 26 ? -44.87029 51.75324 33.91878 1.000 36.57860 26 SER D N 1
ATOM 10335 C CA . SER H 1 26 ? -45.51050 52.57934 32.90467 1.000 32.27180 26 SER D CA 1
ATOM 10336 C C . SER H 1 26 ? -45.68191 54.02432 33.33348 1.000 31.94699 26 SER D C 1
ATOM 10337 O O . SER H 1 26 ? -46.28261 54.79319 32.57756 1.000 33.86127 26 SER D O 1
ATOM 10340 N N . GLN H 1 27 ? -45.19315 54.39822 34.51690 1.000 33.40360 27 GLN D N 1
ATOM 10341 C CA . GLN H 1 27 ? -45.53517 55.65814 35.16006 1.000 37.12716 27 GLN D CA 1
ATOM 10342 C C . GLN H 1 27 ? -44.56159 55.90843 36.29986 1.000 37.23027 27 GLN D C 1
ATOM 10343 O O . GLN H 1 27 ? -44.24962 54.98123 37.04957 1.000 36.10125 27 GLN D O 1
ATOM 10349 N N . SER H 1 28 ? -44.10473 57.15987 36.43341 1.000 33.78634 28 SER D N 1
ATOM 10350 C CA . SER H 1 28 ? -43.35906 57.56438 37.61801 1.000 33.13284 28 SER D CA 1
ATOM 10351 C C . SER H 1 28 ? -44.19115 57.29398 38.86782 1.000 35.97501 28 SER D C 1
ATOM 10352 O O . SER H 1 28 ? -45.42321 57.22924 38.81941 1.000 35.91538 28 SER D O 1
ATOM 10355 N N . LEU H 1 29 ? -43.51317 57.10659 39.99992 1.000 35.85288 29 LEU D N 1
ATOM 10356 C CA . LEU H 1 29 ? -44.19475 56.56070 41.17090 1.000 35.19612 29 LEU D CA 1
ATOM 10357 C C . LEU H 1 29 ? -43.99727 57.44540 42.39837 1.000 36.26887 29 LEU D C 1
ATOM 10358 O O . LEU H 1 29 ? -43.98128 56.95141 43.52225 1.000 39.00054 29 LEU D O 1
ATOM 10363 N N . VAL H 1 30 ? -43.87091 58.75599 42.22178 1.000 37.74774 30 VAL D N 1
ATOM 10364 C CA . VAL H 1 30 ? -43.81306 59.66245 43.36570 1.000 38.05312 30 VAL D CA 1
ATOM 10365 C C . VAL H 1 30 ? -45.22021 60.18342 43.63784 1.000 33.27896 30 VAL D C 1
ATOM 10366 O O . VAL H 1 30 ? -45.85727 60.77778 42.76279 1.000 37.00331 30 VAL D O 1
ATOM 10370 N N . TYR H 1 31 ? -45.71169 59.92274 44.84187 1.000 31.34939 31 TYR D N 1
ATOM 10371 C CA . TYR H 1 31 ? -46.98228 60.42617 45.31402 1.000 26.46489 31 TYR D CA 1
ATOM 10372 C C . TYR H 1 31 ? -46.82709 61.89374 45.70103 1.000 31.96858 31 TYR D C 1
ATOM 10373 O O . TYR H 1 31 ? -45.70677 62.38841 45.89359 1.000 31.22434 31 TYR D O 1
ATOM 10382 N N . SER H 1 32 ? -47.97574 62.58819 45.82806 1.000 31.40498 32 SER D N 1
ATOM 10383 C CA . SER H 1 32 ? -47.98818 64.02975 46.10258 1.000 29.88799 32 SER D CA 1
ATOM 10384 C C . SER H 1 32 ? -47.20545 64.40694 47.35565 1.000 31.67232 32 SER D C 1
ATOM 10385 O O . SER H 1 32 ? -46.73042 65.54598 47.46460 1.000 34.62994 32 SER D O 1
ATOM 10388 N N . ASP H 1 33 ? -47.06644 63.49778 48.31507 1.000 29.97438 33 ASP D N 1
ATOM 10389 C CA . ASP H 1 33 ? -46.28810 63.81800 49.50545 1.000 32.15367 33 ASP D CA 1
ATOM 10390 C C . ASP H 1 33 ? -44.77985 63.62134 49.30105 1.000 33.45709 33 ASP D C 1
ATOM 10391 O O . ASP H 1 33 ? -44.01624 63.77999 50.25752 1.000 34.79440 33 ASP D O 1
ATOM 10396 N N . GLY H 1 34 ? -44.32830 63.30503 48.08755 1.000 30.67167 34 GLY D N 1
ATOM 10397 C CA . GLY H 1 34 ? -42.91164 63.17888 47.81942 1.000 33.09159 34 GLY D CA 1
ATOM 10398 C C . GLY H 1 34 ? -42.33368 61.80365 48.06958 1.000 32.51754 34 GLY D C 1
ATOM 10399 O O . GLY H 1 34 ? -41.16854 61.57839 47.73906 1.000 32.94735 34 GLY D O 1
ATOM 10400 N N . ARG H 1 35 ? -43.10880 60.87995 48.63083 1.000 30.65463 35 ARG D N 1
ATOM 10401 C CA . ARG H 1 35 ? -42.64752 59.53539 48.94340 1.000 31.15041 35 ARG D CA 1
ATOM 10402 C C . ARG H 1 35 ? -42.92422 58.59032 47.77725 1.000 33.98477 35 ARG D C 1
ATOM 10403 O O . ARG H 1 35 ? -43.84322 58.80029 46.97959 1.000 33.95607 35 ARG D O 1
ATOM 10411 N N . THR H 1 36 ? -42.14214 57.52004 47.69706 1.000 32.00815 36 THR D N 1
ATOM 10412 C CA . THR H 1 36 ? -42.33712 56.50194 46.66879 1.000 30.71607 36 THR D CA 1
ATOM 10413 C C . THR H 1 36 ? -42.72537 55.20430 47.35876 1.000 32.03449 36 THR D C 1
ATOM 10414 O O . THR H 1 36 ? -41.91566 54.60301 48.07843 1.000 34.88191 36 THR D O 1
ATOM 10418 N N . TYR H 1 37 ? -43.95574 54.76433 47.13488 1.000 30.75552 37 TYR D N 1
ATOM 10419 C CA . TYR H 1 37 ? -44.50573 53.64302 47.88971 1.000 32.27559 37 TYR D CA 1
ATOM 10420 C C . TYR H 1 37 ? -44.40296 52.35713 47.07046 1.000 30.76039 37 TYR D C 1
ATOM 10421 O O . TYR H 1 37 ? -45.38006 51.85392 46.53880 1.000 34.26145 37 TYR D O 1
ATOM 10430 N N . LEU H 1 38 ? -43.18400 51.83227 46.96437 1.000 30.17564 38 LEU D N 1
ATOM 10431 C CA . LEU H 1 38 ? -42.91792 50.62165 46.19587 1.000 30.80287 38 LEU D CA 1
ATOM 10432 C C . LEU H 1 38 ? -42.34730 49.54068 47.10088 1.000 34.59830 38 LEU D C 1
ATOM 10433 O O . LEU H 1 38 ? -41.37001 49.78099 47.81175 1.000 36.74639 38 LEU D O 1
ATOM 10438 N N . ASN H 1 39 ? -42.95403 48.35494 47.06310 1.000 36.30672 39 ASN D N 1
ATOM 10439 C CA . ASN H 1 39 ? -42.61410 47.24091 47.94062 1.000 35.65556 39 ASN D CA 1
ATOM 10440 C C . ASN H 1 39 ? -42.22158 46.02296 47.12726 1.000 32.10278 39 ASN D C 1
ATOM 10441 O O . ASN H 1 39 ? -42.64218 45.86755 45.97810 1.000 32.95799 39 ASN D O 1
ATOM 10446 N N . TRP H 1 40 ? -41.44132 45.13492 47.74996 1.000 32.30771 40 TRP D N 1
ATOM 10447 C CA . TRP H 1 40 ? -41.14414 43.82148 47.18676 1.000 26.91785 40 TRP D CA 1
ATOM 10448 C C . TRP H 1 40 ? -41.62129 42.74546 48.14876 1.000 30.83955 40 TRP D C 1
ATOM 10449 O O . TRP H 1 40 ? -41.33262 42.80196 49.35327 1.000 30.08965 40 TRP D O 1
ATOM 10460 N N . PHE H 1 41 ? -42.35402 41.76728 47.61674 1.000 33.29018 41 PHE D N 1
ATOM 10461 C CA . PHE H 1 41 ? -42.81489 40.62498 48.38923 1.000 32.58105 41 PHE D CA 1
ATOM 10462 C C . PHE H 1 41 ? -42.20228 39.35373 47.84164 1.000 33.57874 41 PHE D C 1
ATOM 10463 O O . PHE H 1 41 ? -42.07160 39.20075 46.62442 1.000 34.42818 41 PHE D O 1
ATOM 10471 N N . GLN H 1 42 ? -41.82546 38.46044 48.75776 1.000 32.12346 42 GLN D N 1
ATOM 10472 C CA . GLN H 1 42 ? -41.43014 37.09140 48.45610 1.000 30.16216 42 GLN D CA 1
ATOM 10473 C C . GLN H 1 42 ? -42.57897 36.14717 48.79894 1.000 33.96942 42 GLN D C 1
ATOM 10474 O O . GLN H 1 42 ? -43.16814 36.24190 49.88298 1.000 36.92703 42 GLN D O 1
ATOM 10480 N N . GLN H 1 43 ? -42.91305 35.25814 47.87487 1.000 31.18940 43 GLN D N 1
ATOM 10481 C CA . GLN H 1 43 ? -43.90275 34.21454 48.11671 1.000 36.10432 43 GLN D CA 1
ATOM 10482 C C . GLN H 1 43 ? -43.22007 32.86548 47.92744 1.000 41.72909 43 GLN D C 1
ATOM 10483 O O . GLN H 1 43 ? -43.02354 32.41219 46.79133 1.000 39.92040 43 GLN D O 1
ATOM 10489 N N . ARG H 1 44 ? -42.86079 32.22876 49.04016 1.000 42.01033 44 ARG D N 1
ATOM 10490 C CA . ARG H 1 44 ? -42.36491 30.87008 48.98270 1.000 47.35458 44 ARG D CA 1
ATOM 10491 C C . ARG H 1 44 ? -43.47563 29.90054 48.57630 1.000 52.30776 44 ARG D C 1
ATOM 10492 O O . ARG H 1 44 ? -44.66485 30.22175 48.67828 1.000 49.78641 44 ARG D O 1
ATOM 10500 N N . PRO H 1 45 ? -43.11057 28.71295 48.08861 1.000 55.02770 45 PRO D N 1
ATOM 10501 C CA . PRO H 1 45 ? -44.14067 27.74352 47.64710 1.000 59.71572 45 PRO D CA 1
ATOM 10502 C C . PRO H 1 45 ? -45.08129 27.34324 48.78137 1.000 51.93713 45 PRO D C 1
ATOM 10503 O O . PRO H 1 45 ? -44.65094 26.87575 49.83924 1.000 46.33383 45 PRO D O 1
ATOM 10507 N N . GLY H 1 46 ? -46.38464 27.54836 48.55779 1.000 56.11816 46 GLY D N 1
ATOM 10508 C CA . GLY H 1 46 ? -47.40466 27.16721 49.51838 1.000 52.84250 46 GLY D CA 1
ATOM 10509 C C . GLY H 1 46 ? -47.70704 28.18042 50.61069 1.000 57.23023 46 GLY D C 1
ATOM 10510 O O . GLY H 1 46 ? -48.67751 27.98881 51.36177 1.000 55.21517 46 GLY D O 1
ATOM 10511 N N . GLN H 1 47 ? -46.92547 29.25228 50.72531 1.000 55.05465 47 GLN D N 1
ATOM 10512 C CA . GLN H 1 47 ? -47.15085 30.27006 51.73855 1.000 50.59961 47 GLN D CA 1
ATOM 10513 C C . GLN H 1 47 ? -47.85554 31.49313 51.14502 1.000 48.20096 47 GLN D C 1
ATOM 10514 O O . GLN H 1 47 ? -48.18406 31.56616 49.95408 1.000 47.76782 47 GLN D O 1
ATOM 10520 N N . SER H 1 48 ? -48.09992 32.44625 51.98804 1.000 44.14412 48 SER D N 1
ATOM 10521 C CA . SER H 1 48 ? -48.60667 33.72653 51.54690 1.000 42.71431 48 SER D CA 1
ATOM 10522 C C . SER H 1 48 ? -47.45321 34.70145 51.37327 1.000 39.37925 48 SER D C 1
ATOM 10523 O O . SER H 1 48 ? -46.35808 34.47610 51.89989 1.000 43.20529 48 SER D O 1
ATOM 10526 N N . PRO H 1 49 ? -47.64289 35.78006 50.60838 1.000 39.78618 49 PRO D N 1
ATOM 10527 C CA . PRO H 1 49 ? -46.54129 36.72611 50.39895 1.000 34.12186 49 PRO D CA 1
ATOM 10528 C C . PRO H 1 49 ? -46.05712 37.28211 51.72116 1.000 31.05410 49 PRO D C 1
ATOM 10529 O O . PRO H 1 49 ? -46.81499 37.40283 52.68411 1.000 34.41180 49 PRO D O 1
ATOM 10533 N N . ARG H 1 50 ? -44.76588 37.56989 51.77346 1.000 33.60794 50 ARG D N 1
ATOM 10534 C CA . ARG H 1 50 ? -44.12104 38.19896 52.92113 1.000 32.20612 50 ARG D CA 1
ATOM 10535 C C . ARG H 1 50 ? -43.39515 39.44705 52.43175 1.000 36.23944 50 ARG D C 1
ATOM 10536 O O . ARG H 1 50 ? -42.77120 39.43312 51.36722 1.000 38.12276 50 ARG D O 1
ATOM 10544 N N . ARG H 1 51 ? -43.52955 40.54889 53.15864 1.000 37.24776 51 ARG D N 1
ATOM 10545 C CA . ARG H 1 51 ? -42.93432 41.79228 52.69196 1.000 36.32427 51 ARG D CA 1
ATOM 10546 C C . ARG H 1 51 ? -41.44499 41.83536 53.01417 1.000 35.75191 51 ARG D C 1
ATOM 10547 O O . ARG H 1 51 ? -41.03122 41.46442 54.11180 1.000 36.63525 51 ARG D O 1
ATOM 10555 N N . LEU H 1 52 ? -40.64654 42.29014 52.03874 1.000 33.07289 52 LEU D N 1
ATOM 10556 C CA . LEU H 1 52 ? -39.18670 42.32131 52.09229 1.000 33.93018 52 LEU D CA 1
ATOM 10557 C C . LEU H 1 52 ? -38.64020 43.73182 52.11778 1.000 35.15171 52 LEU D C 1
ATOM 10558 O O . LEU H 1 52 ? -37.79569 44.06978 52.94602 1.000 36.69618 52 LEU D O 1
ATOM 10563 N N . ILE H 1 53 ? -39.05694 44.52735 51.14941 1.000 31.21381 53 ILE D N 1
ATOM 10564 C CA . ILE H 1 53 ? -38.56953 45.87283 50.94009 1.000 34.54361 53 ILE D CA 1
ATOM 10565 C C . ILE H 1 53 ? -39.79072 46.76632 50.89264 1.000 37.12587 53 ILE D C 1
ATOM 10566 O O . ILE H 1 53 ? -40.83836 46.36216 50.37022 1.000 33.96133 53 ILE D O 1
ATOM 10571 N N . TYR H 1 54 ? -39.66429 47.97246 51.43772 1.000 35.04291 54 TYR D N 1
ATOM 10572 C CA . TYR H 1 54 ? -40.74610 48.93508 51.32823 1.000 38.66264 54 TYR D CA 1
ATOM 10573 C C . TYR H 1 54 ? -40.15000 50.33233 51.21049 1.000 36.89381 54 TYR D C 1
ATOM 10574 O O . TYR H 1 54 ? -39.05639 50.60044 51.71822 1.000 33.86632 54 TYR D O 1
ATOM 10583 N N . LYS H 1 55 ? -40.88368 51.21045 50.52203 1.000 37.14135 55 LYS D N 1
ATOM 10584 C CA . LYS H 1 55 ? -40.42717 52.55546 50.14598 1.000 37.66290 55 LYS D CA 1
ATOM 10585 C C . LYS H 1 55 ? -39.08904 52.48830 49.40926 1.000 37.00659 55 LYS D C 1
ATOM 10586 O O . LYS H 1 55 ? -38.08588 53.08805 49.80860 1.000 35.95536 55 LYS D O 1
ATOM 10592 N N . ILE H 1 56 ? -39.10425 51.72418 48.31390 1.000 35.79821 56 ILE D N 1
ATOM 10593 C CA . ILE H 1 56 ? -37.97527 51.54511 47.39848 1.000 35.75190 56 ILE D CA 1
ATOM 10594 C C . ILE H 1 56 ? -36.88783 50.66607 47.99509 1.000 38.49145 56 ILE D C 1
ATOM 10595 O O . ILE H 1 56 ? -36.46136 49.68463 47.37277 1.000 35.77491 56 ILE D O 1
ATOM 10600 N N . SER H 1 57 ? -36.39692 51.03199 49.17862 1.000 35.64124 57 SER D N 1
ATOM 10601 C CA . SER H 1 57 ? -35.15712 50.44832 49.65005 1.000 32.97294 57 SER D CA 1
ATOM 10602 C C . SER H 1 57 ? -35.14271 50.11825 51.13219 1.000 34.70882 57 SER D C 1
ATOM 10603 O O . SER H 1 57 ? -34.15108 49.55187 51.60091 1.000 33.25153 57 SER D O 1
ATOM 10606 N N . LYS H 1 58 ? -36.17925 50.45596 51.88916 1.000 35.61423 58 LYS D N 1
ATOM 10607 C CA . LYS H 1 58 ? -36.14914 50.17135 53.31477 1.000 34.14900 58 LYS D CA 1
ATOM 10608 C C . LYS H 1 58 ? -36.42687 48.69556 53.54358 1.000 30.97096 58 LYS D C 1
ATOM 10609 O O . LYS H 1 58 ? -37.31095 48.10316 52.92042 1.000 34.90811 58 LYS D O 1
ATOM 10615 N N . ARG H 1 59 ? -35.64975 48.09877 54.42599 1.000 34.72713 59 ARG D N 1
ATOM 10616 C CA . ARG H 1 59 ? -35.64247 46.65841 54.61422 1.000 33.84225 59 ARG D CA 1
ATOM 10617 C C . ARG H 1 59 ? -36.55113 46.28176 55.77710 1.000 34.82021 59 ARG D C 1
ATOM 10618 O O . ARG H 1 59 ? -36.59066 46.96338 56.80246 1.000 37.19143 59 ARG D O 1
ATOM 10626 N N . ASP H 1 60 ? -37.29781 45.20426 55.59805 1.000 44.35012 60 ASP D N 1
ATOM 10627 C CA . ASP H 1 60 ? -38.30559 44.83453 56.56330 1.000 43.57379 60 ASP D CA 1
ATOM 10628 C C . ASP H 1 60 ? -37.61907 44.12732 57.73699 1.000 49.15933 60 ASP D C 1
ATOM 10629 O O . ASP H 1 60 ? -36.50400 43.59849 57.61612 1.000 48.14482 60 ASP D O 1
ATOM 10634 N N . SER H 1 61 ? -38.29976 44.12843 58.88657 1.000 56.81083 61 SER D N 1
ATOM 10635 C CA . SER H 1 61 ? -37.64795 43.88280 60.17776 1.000 59.79337 61 SER D CA 1
ATOM 10636 C C . SER H 1 61 ? -36.91859 42.54009 60.21468 1.000 64.56722 61 SER D C 1
ATOM 10637 O O . SER H 1 61 ? -35.74025 42.48001 60.58579 1.000 64.35103 61 SER D O 1
ATOM 10640 N N . GLY H 1 62 ? -37.60141 41.44819 59.85246 1.000 57.52134 62 GLY D N 1
ATOM 10641 C CA . GLY H 1 62 ? -36.97684 40.13321 59.89499 1.000 56.48226 62 GLY D CA 1
ATOM 10642 C C . GLY H 1 62 ? -36.47895 39.63690 58.54682 1.000 59.07634 62 GLY D C 1
ATOM 10643 O O . GLY H 1 62 ? -36.87239 38.55495 58.09612 1.000 64.31886 62 GLY D O 1
ATOM 10644 N N . VAL H 1 63 ? -35.60550 40.41648 57.91326 1.000 54.72916 63 VAL D N 1
ATOM 10645 C CA . VAL H 1 63 ? -35.20638 40.23986 56.52126 1.000 47.37361 63 VAL D CA 1
ATOM 10646 C C . VAL H 1 63 ? -33.69624 40.41237 56.42799 1.000 48.01512 63 VAL D C 1
ATOM 10647 O O . VAL H 1 63 ? -33.16398 41.47772 56.79054 1.000 43.12831 63 VAL D O 1
ATOM 10651 N N . PRO H 1 64 ? -32.98427 39.40355 55.91843 1.000 46.64837 64 PRO D N 1
ATOM 10652 C CA . PRO H 1 64 ? -31.51055 39.41969 55.94585 1.000 42.21647 64 PRO D CA 1
ATOM 10653 C C . PRO H 1 64 ? -30.89244 40.54510 55.11976 1.000 47.14972 64 PRO D C 1
ATOM 10654 O O . PRO H 1 64 ? -31.46374 41.01212 54.13121 1.000 47.82755 64 PRO D O 1
ATOM 10658 N N . GLU H 1 65 ? -29.67253 40.94017 55.52248 1.000 48.18104 65 GLU D N 1
ATOM 10659 C CA . GLU H 1 65 ? -28.95112 42.06775 54.92573 1.000 50.66136 65 GLU D CA 1
ATOM 10660 C C . GLU H 1 65 ? -28.82267 41.92637 53.40674 1.000 51.00441 65 GLU D C 1
ATOM 10661 O O . GLU H 1 65 ? -28.57178 42.92396 52.71443 1.000 50.63389 65 GLU D O 1
ATOM 10667 N N . ARG H 1 66 ? -28.92168 40.69843 52.87177 1.000 47.08953 66 ARG D N 1
ATOM 10668 C CA . ARG H 1 66 ? -28.59766 40.48327 51.46340 1.000 47.30406 66 ARG D CA 1
ATOM 10669 C C . ARG H 1 66 ? -29.75411 40.80697 50.53573 1.000 46.95169 66 ARG D C 1
ATOM 10670 O O . ARG H 1 66 ? -29.57577 40.75723 49.31591 1.000 47.16418 66 ARG D O 1
ATOM 10678 N N . PHE H 1 67 ? -30.92726 41.13020 51.06071 1.000 41.40046 67 PHE D N 1
ATOM 10679 C CA . PHE H 1 67 ? -31.97155 41.66879 50.21704 1.000 38.30767 67 PHE D CA 1
ATOM 10680 C C . PHE H 1 67 ? -31.86036 43.18032 50.19458 1.000 40.87510 67 PHE D C 1
ATOM 10681 O O . PHE H 1 67 ? -31.77364 43.82567 51.24100 1.000 43.90002 67 PHE D O 1
ATOM 10689 N N . SER H 1 68 ? -31.85252 43.73758 48.99832 1.000 39.76343 68 SER D N 1
ATOM 10690 C CA . SER H 1 68 ? -31.60258 45.15244 48.81287 1.000 37.09389 68 SER D CA 1
ATOM 10691 C C . SER H 1 68 ? -32.53546 45.69152 47.74445 1.000 39.17379 68 SER D C 1
ATOM 10692 O O . SER H 1 68 ? -32.94198 44.96882 46.82417 1.000 37.98641 68 SER D O 1
ATOM 10695 N N . GLY H 1 69 ? -32.86820 46.96755 47.87545 1.000 37.47150 69 GLY D N 1
ATOM 10696 C CA . GLY H 1 69 ? -33.77025 47.61456 46.94004 1.000 36.00913 69 GLY D CA 1
ATOM 10697 C C . GLY H 1 69 ? -33.22160 48.96678 46.55131 1.000 35.37955 69 GLY D C 1
ATOM 10698 O O . GLY H 1 69 ? -32.50503 49.60771 47.31596 1.000 40.46221 69 GLY D O 1
ATOM 10699 N N . SER H 1 70 ? -33.55268 49.38963 45.34170 1.000 34.01047 70 SER D N 1
ATOM 10700 C CA . SER H 1 70 ? -33.06299 50.65380 44.81886 1.000 33.60285 70 SER D CA 1
ATOM 10701 C C . SER H 1 70 ? -33.87078 50.98282 43.57610 1.000 34.05210 70 SER D C 1
ATOM 10702 O O . SER H 1 70 ? -34.55314 50.12128 43.01225 1.000 36.03971 70 SER D O 1
ATOM 10705 N N . GLY H 1 71 ? -33.77278 52.23253 43.15216 1.000 34.36702 71 GLY D N 1
ATOM 10706 C CA . GLY H 1 71 ? -34.37530 52.68901 41.91516 1.000 36.40189 71 GLY D CA 1
ATOM 10707 C C . GLY H 1 71 ? -34.97905 54.06499 42.06822 1.000 40.31982 71 GLY D C 1
ATOM 10708 O O . GLY H 1 71 ? -35.21487 54.55543 43.16635 1.000 44.14104 71 GLY D O 1
ATOM 10709 N N . SER H 1 72 ? -35.22867 54.70449 40.93188 1.000 49.31434 72 SER D N 1
ATOM 10710 C CA . SER H 1 72 ? -35.94805 55.96927 40.88543 1.000 44.77422 72 SER D CA 1
ATOM 10711 C C . SER H 1 72 ? -36.61913 56.05954 39.52370 1.000 43.85994 72 SER D C 1
ATOM 10712 O O . SER H 1 72 ? -36.30716 55.28854 38.60642 1.000 43.94095 72 SER D O 1
ATOM 10715 N N . GLY H 1 73 ? -37.54832 57.00879 39.39799 1.000 39.57394 73 GLY D N 1
ATOM 10716 C CA . GLY H 1 73 ? -38.21959 57.22760 38.12917 1.000 40.21184 73 GLY D CA 1
ATOM 10717 C C . GLY H 1 73 ? -39.18356 56.11401 37.75146 1.000 45.55889 73 GLY D C 1
ATOM 10718 O O . GLY H 1 73 ? -40.26828 55.97888 38.34052 1.000 41.75104 73 GLY D O 1
ATOM 10719 N N . THR H 1 74 ? -38.80393 55.29114 36.77481 1.000 40.73363 74 THR D N 1
ATOM 10720 C CA . THR H 1 74 ? -39.67055 54.19760 36.36418 1.000 42.65731 74 THR D CA 1
ATOM 10721 C C . THR H 1 74 ? -38.97722 52.84175 36.42981 1.000 43.27316 74 THR D C 1
ATOM 10722 O O . THR H 1 74 ? -39.54619 51.83847 35.98392 1.000 47.77898 74 THR D O 1
ATOM 10726 N N . ASP H 1 75 ? -37.78167 52.77402 36.99873 1.000 43.84536 75 ASP D N 1
ATOM 10727 C CA . ASP H 1 75 ? -36.96343 51.56719 36.97713 1.000 39.35933 75 ASP D CA 1
ATOM 10728 C C . ASP H 1 75 ? -36.53063 51.26358 38.40482 1.000 40.92153 75 ASP D C 1
ATOM 10729 O O . ASP H 1 75 ? -35.74731 52.02405 38.99066 1.000 41.92784 75 ASP D O 1
ATOM 10734 N N . PHE H 1 76 ? -37.05407 50.17231 38.97245 1.000 36.23925 76 PHE D N 1
ATOM 10735 C CA . PHE H 1 76 ? -36.73353 49.77159 40.33545 1.000 36.28808 76 PHE D CA 1
ATOM 10736 C C . PHE H 1 76 ? -36.16598 48.36907 40.34350 1.000 33.50476 76 PHE D C 1
ATOM 10737 O O . PHE H 1 76 ? -36.41594 47.57914 39.43720 1.000 36.16685 76 PHE D O 1
ATOM 10745 N N . THR H 1 77 ? -35.37315 48.07238 41.36431 1.000 31.02498 77 THR D N 1
ATOM 10746 C CA . THR H 1 77 ? -34.61809 46.83407 41.33506 1.000 33.64588 77 THR D CA 1
ATOM 10747 C C . THR H 1 77 ? -34.57589 46.18634 42.70734 1.000 34.18325 77 THR D C 1
ATOM 10748 O O . THR H 1 77 ? -34.30814 46.85825 43.70739 1.000 34.94517 77 THR D O 1
ATOM 10752 N N . LEU H 1 78 ? -34.85086 44.88288 42.74222 1.000 29.95728 78 LEU D N 1
ATOM 10753 C CA . LEU H 1 78 ? -34.59922 44.04902 43.90922 1.000 34.61771 78 LEU D CA 1
ATOM 10754 C C . LEU H 1 78 ? -33.27881 43.32423 43.68824 1.000 37.85235 78 LEU D C 1
ATOM 10755 O O . LEU H 1 78 ? -33.07100 42.69736 42.64217 1.000 36.50639 78 LEU D O 1
ATOM 10760 N N . GLU H 1 79 ? -32.38246 43.42301 44.65653 1.000 37.46967 79 GLU D N 1
ATOM 10761 C CA . GLU H 1 79 ? -31.03769 42.89228 44.50682 1.000 40.19978 79 GLU D CA 1
ATOM 10762 C C . GLU H 1 79 ? -30.80803 41.88408 45.62107 1.000 40.44151 79 GLU D C 1
ATOM 10763 O O . GLU H 1 79 ? -30.92990 42.22956 46.80116 1.000 41.91487 79 GLU D O 1
ATOM 10769 N N . ILE H 1 80 ? -30.52802 40.63620 45.25002 1.000 36.31856 80 ILE D N 1
ATOM 10770 C CA . ILE H 1 80 ? -30.17824 39.58402 46.20201 1.000 42.25058 80 ILE D CA 1
ATOM 10771 C C . ILE H 1 80 ? -28.69157 39.30019 46.04607 1.000 44.42569 80 ILE D C 1
ATOM 10772 O O . ILE H 1 80 ? -28.26338 38.70928 45.04762 1.000 45.04658 80 ILE D O 1
ATOM 10777 N N . SER H 1 81 ? -27.89612 39.69823 47.02955 1.000 44.76569 81 SER D N 1
ATOM 10778 C CA . SER H 1 81 ? -26.45872 39.72159 46.80685 1.000 45.69938 81 SER D CA 1
ATOM 10779 C C . SER H 1 81 ? -25.80504 38.33313 46.84172 1.000 46.05078 81 SER D C 1
ATOM 10780 O O . SER H 1 81 ? -24.70298 38.18861 46.30405 1.000 49.71333 81 SER D O 1
ATOM 10783 N N . ARG H 1 82 ? -26.44771 37.30983 47.43517 1.000 49.10628 82 ARG D N 1
ATOM 10784 C CA . ARG H 1 82 ? -25.85470 35.96436 47.54525 1.000 48.87125 82 ARG D CA 1
ATOM 10785 C C . ARG H 1 82 ? -27.01507 34.98600 47.67069 1.000 48.10128 82 ARG D C 1
ATOM 10786 O O . ARG H 1 82 ? -27.47007 34.72461 48.78458 1.000 56.23921 82 ARG D O 1
ATOM 10794 N N . VAL H 1 83 ? -27.47677 34.44487 46.54583 1.000 42.64891 83 VAL D N 1
ATOM 10795 C CA . VAL H 1 83 ? -28.67596 33.62199 46.59859 1.000 47.61494 83 VAL D CA 1
ATOM 10796 C C . VAL H 1 83 ? -28.40906 32.33254 47.36302 1.000 46.71476 83 VAL D C 1
ATOM 10797 O O . VAL H 1 83 ? -27.39924 31.64900 47.14882 1.000 47.68268 83 VAL D O 1
ATOM 10801 N N . GLU H 1 84 ? -29.32491 32.00806 48.27334 1.000 48.84014 84 GLU D N 1
ATOM 10802 C CA . GLU H 1 84 ? -29.32586 30.81191 49.10192 1.000 47.94832 84 GLU D CA 1
ATOM 10803 C C . GLU H 1 84 ? -30.52933 29.95005 48.74821 1.000 55.61261 84 GLU D C 1
ATOM 10804 O O . GLU H 1 84 ? -31.41185 30.35807 47.98844 1.000 57.93325 84 GLU D O 1
ATOM 10810 N N . ALA H 1 85 ? -30.57132 28.75554 49.33656 1.000 53.90483 85 ALA D N 1
ATOM 10811 C CA . ALA H 1 85 ? -31.65714 27.82719 49.04616 1.000 52.33335 85 ALA D CA 1
ATOM 10812 C C . ALA H 1 85 ? -33.00751 28.38649 49.49201 1.000 56.58854 85 ALA D C 1
ATOM 10813 O O . ALA H 1 85 ? -34.03430 28.17261 48.82533 1.000 50.47806 85 ALA D O 1
ATOM 10815 N N . GLU H 1 86 ? -33.02628 29.11708 50.61433 1.000 57.71899 86 GLU D N 1
ATOM 10816 C CA . GLU H 1 86 ? -34.27693 29.64640 51.15149 1.000 56.31724 86 GLU D CA 1
ATOM 10817 C C . GLU H 1 86 ? -34.86862 30.78499 50.31400 1.000 55.05001 86 GLU D C 1
ATOM 10818 O O . GLU H 1 86 ? -35.93918 31.28630 50.66542 1.000 62.56335 86 GLU D O 1
ATOM 10824 N N . ASP H 1 87 ? -34.22954 31.21822 49.22937 1.000 52.37130 87 ASP D N 1
ATOM 10825 C CA . ASP H 1 87 ? -34.75986 32.32845 48.44789 1.000 47.69531 87 ASP D CA 1
ATOM 10826 C C . ASP H 1 87 ? -35.60928 31.87359 47.28463 1.000 45.38219 87 ASP D C 1
ATOM 10827 O O . ASP H 1 87 ? -36.04401 32.71487 46.49438 1.000 47.45160 87 ASP D O 1
ATOM 10832 N N . VAL H 1 88 ? -35.81503 30.56951 47.12985 1.000 42.81893 88 VAL D N 1
ATOM 10833 C CA . VAL H 1 88 ? -36.63191 30.10354 46.03095 1.000 44.00317 88 VAL D CA 1
ATOM 10834 C C . VAL H 1 88 ? -38.04687 30.60441 46.24835 1.000 48.10115 88 VAL D C 1
ATOM 10835 O O . VAL H 1 88 ? -38.58075 30.51433 47.36407 1.000 53.76075 88 VAL D O 1
ATOM 10839 N N . GLY H 1 89 ? -38.64594 31.16670 45.20369 1.000 37.22569 89 GLY D N 1
ATOM 10840 C CA . GLY H 1 89 ? -40.02404 31.60728 45.29100 1.000 40.96522 89 GLY D CA 1
ATOM 10841 C C . GLY H 1 89 ? -40.38365 32.58831 44.19018 1.000 37.61073 89 GLY D C 1
ATOM 10842 O O . GLY H 1 89 ? -39.64910 32.76634 43.22520 1.000 40.57733 89 GLY D O 1
ATOM 10843 N N . ILE H 1 90 ? -41.55231 33.20416 44.34921 1.000 36.66556 90 ILE D N 1
ATOM 10844 C CA . ILE H 1 90 ? -42.00633 34.25747 43.44041 1.000 38.78667 90 ILE D CA 1
ATOM 10845 C C . ILE H 1 90 ? -41.74038 35.59653 44.11529 1.000 37.97656 90 ILE D C 1
ATOM 10846 O O . ILE H 1 90 ? -42.08485 35.78383 45.28985 1.000 37.18387 90 ILE D O 1
ATOM 10851 N N . TYR H 1 91 ? -41.12780 36.52726 43.39325 1.000 32.09480 91 TYR D N 1
ATOM 10852 C CA . TYR H 1 91 ? -40.93568 37.87054 43.90316 1.000 27.76039 91 TYR D CA 1
ATOM 10853 C C . TYR H 1 91 ? -41.88214 38.79726 43.15519 1.000 35.24282 91 TYR D C 1
ATOM 10854 O O . TYR H 1 91 ? -41.98978 38.70877 41.92470 1.000 36.46822 91 TYR D O 1
ATOM 10863 N N . TYR H 1 92 ? -42.61560 39.63350 43.90515 1.000 34.18821 92 TYR D N 1
ATOM 10864 C CA . TYR H 1 92 ? -43.58067 40.58207 43.35067 1.000 33.84621 92 TYR D CA 1
ATOM 10865 C C . TYR H 1 92 ? -43.17118 42.01650 43.67426 1.000 31.98409 92 TYR D C 1
ATOM 10866 O O . TYR H 1 92 ? -42.91994 42.35581 44.83639 1.000 31.99332 92 TYR D O 1
ATOM 10875 N N . CYS H 1 93 ? -43.11219 42.86767 42.66937 1.000 29.67694 93 CYS D N 1
ATOM 10876 C CA . CYS H 1 93 ? -43.06729 44.26122 43.06671 1.000 35.98404 93 CYS D CA 1
ATOM 10877 C C . CYS H 1 93 ? -44.49629 44.79506 43.14201 1.000 35.26315 93 CYS D C 1
ATOM 10878 O O . CYS H 1 93 ? -45.46133 44.16436 42.68573 1.000 29.01589 93 CYS D O 1
ATOM 10881 N N . MET H 1 94 ? -44.62502 45.96153 43.76253 1.000 31.52073 94 MET D N 1
ATOM 10882 C CA . MET H 1 94 ? -45.93565 46.50099 44.06747 1.000 28.75109 94 MET D CA 1
ATOM 10883 C C . MET H 1 94 ? -45.78738 47.98570 44.29150 1.000 31.12566 94 MET D C 1
ATOM 10884 O O . MET H 1 94 ? -44.87582 48.41340 45.01009 1.000 31.33681 94 MET D O 1
ATOM 10889 N N . GLN H 1 95 ? -46.65633 48.76222 43.65434 1.000 29.53389 95 GLN D N 1
ATOM 10890 C CA . GLN H 1 95 ? -46.67881 50.20262 43.82918 1.000 27.98775 95 GLN D CA 1
ATOM 10891 C C . GLN H 1 95 ? -47.98352 50.61631 44.50645 1.000 30.22833 95 GLN D C 1
ATOM 10892 O O . GLN H 1 95 ? -49.06760 50.15538 44.13304 1.000 27.68380 95 GLN D O 1
ATOM 10898 N N . GLY H 1 96 ? -47.87199 51.46459 45.51770 1.000 32.33983 96 GLY D N 1
ATOM 10899 C CA . GLY H 1 96 ? -49.03510 52.00701 46.19100 1.000 29.17673 96 GLY D CA 1
ATOM 10900 C C . GLY H 1 96 ? -49.00561 53.52044 46.16777 1.000 31.85964 96 GLY D C 1
ATOM 10901 O O . GLY H 1 96 ? -49.60975 54.16870 47.02631 1.000 34.94016 96 GLY D O 1
ATOM 10902 N N . SER H 1 97 ? -48.28980 54.08984 45.18960 1.000 29.84280 97 SER D N 1
ATOM 10903 C CA . SER H 1 97 ? -48.08498 55.52455 45.09224 1.000 25.87501 97 SER D CA 1
ATOM 10904 C C . SER H 1 97 ? -49.13195 56.21733 44.25535 1.000 25.57868 97 SER D C 1
ATOM 10905 O O . SER H 1 97 ? -49.32928 57.42398 44.41277 1.000 26.69975 97 SER D O 1
ATOM 10908 N N . HIS H 1 98 ? -49.78939 55.49225 43.36572 1.000 25.14149 98 HIS D N 1
ATOM 10909 C CA . HIS H 1 98 ? -50.86023 56.03295 42.54603 1.000 28.67225 98 HIS D CA 1
ATOM 10910 C C . HIS H 1 98 ? -52.01547 55.04439 42.55681 1.000 32.85295 98 HIS D C 1
ATOM 10911 O O . HIS H 1 98 ? -51.81292 53.84062 42.34975 1.000 29.57283 98 HIS D O 1
ATOM 10918 N N . TRP H 1 99 ? -53.21873 55.55865 42.78119 1.000 30.95792 99 TRP D N 1
ATOM 10919 C CA . TRP H 1 99 ? -54.38837 54.74323 43.02737 1.000 26.40044 99 TRP D CA 1
ATOM 10920 C C . TRP H 1 99 ? -54.88645 54.11718 41.72600 1.000 31.59908 99 TRP D C 1
ATOM 10921 O O . TRP H 1 99 ? -54.91586 54.78838 40.68432 1.000 33.65883 99 TRP D O 1
ATOM 10932 N N . PRO H 1 100 ? -55.25737 52.82332 41.73928 1.000 28.42558 100 PRO D N 1
ATOM 10933 C CA . PRO H 1 100 ? -55.22287 51.86105 42.84614 1.000 28.88515 100 PRO D CA 1
ATOM 10934 C C . PRO H 1 100 ? -53.88632 51.10744 42.90800 1.000 32.26892 100 PRO D C 1
ATOM 10935 O O . PRO H 1 100 ? -53.11928 51.22587 41.93830 1.000 33.51907 100 PRO D O 1
ATOM 10939 N N . VAL H 1 101 ? -53.60938 50.31491 43.95526 1.000 31.17724 101 VAL D N 1
ATOM 10940 C CA . VAL H 1 101 ? -52.29741 49.67790 44.03907 1.000 31.60097 101 VAL D CA 1
ATOM 10941 C C . VAL H 1 101 ? -52.22964 48.56933 43.00104 1.000 29.64686 101 VAL D C 1
ATOM 10942 O O . VAL H 1 101 ? -53.20089 47.83865 42.76362 1.000 34.89452 101 VAL D O 1
ATOM 10946 N N . THR H 1 102 ? -51.08980 48.43848 42.36616 1.000 28.84966 102 THR D N 1
ATOM 10947 C CA . THR H 1 102 ? -50.93492 47.41156 41.35876 1.000 32.34807 102 THR D CA 1
ATOM 10948 C C . THR H 1 102 ? -49.66814 46.61877 41.64964 1.000 36.98868 102 THR D C 1
ATOM 10949 O O . THR H 1 102 ? -48.71614 47.13303 42.26370 1.000 32.27815 102 THR D O 1
ATOM 10953 N N . PHE H 1 103 ? -49.69121 45.35226 41.22725 1.000 33.64129 103 PHE D N 1
ATOM 10954 C CA . PHE H 1 103 ? -48.60047 44.41171 41.41076 1.000 30.47776 103 PHE D CA 1
ATOM 10955 C C . PHE H 1 103 ? -47.95572 44.05858 40.08259 1.000 31.15444 103 PHE D C 1
ATOM 10956 O O . PHE H 1 103 ? -48.61648 43.99860 39.04171 1.000 29.94289 103 PHE D O 1
ATOM 10964 N N . GLY H 1 104 ? -46.66271 43.76892 40.13715 1.000 35.14913 104 GLY D N 1
ATOM 10965 C CA . GLY H 1 104 ? -46.02996 43.08664 39.03152 1.000 33.11649 104 GLY D CA 1
ATOM 10966 C C . GLY H 1 104 ? -46.58397 41.68505 38.86093 1.000 36.51054 104 GLY D C 1
ATOM 10967 O O . GLY H 1 104 ? -47.27847 41.12700 39.72198 1.000 32.67149 104 GLY D O 1
ATOM 10968 N N . GLN H 1 105 ? -46.27210 41.10102 37.70304 1.000 44.56820 105 GLN D N 1
ATOM 10969 C CA . GLN H 1 105 ? -46.72916 39.74253 37.41478 1.000 40.22358 105 GLN D CA 1
ATOM 10970 C C . GLN H 1 105 ? -45.92580 38.68971 38.16129 1.000 32.83989 105 GLN D C 1
ATOM 10971 O O . GLN H 1 105 ? -46.42500 37.58016 38.36305 1.000 41.26932 105 GLN D O 1
ATOM 10977 N N . GLY H 1 106 ? -44.71435 39.00122 38.58449 1.000 35.21762 106 GLY D N 1
ATOM 10978 C CA . GLY H 1 106 ? -44.01466 38.08005 39.47255 1.000 36.38880 106 GLY D CA 1
ATOM 10979 C C . GLY H 1 106 ? -42.82082 37.42853 38.80348 1.000 34.11370 106 GLY D C 1
ATOM 10980 O O . GLY H 1 106 ? -42.87693 37.01829 37.63808 1.000 40.47696 106 GLY D O 1
ATOM 10981 N N . THR H 1 107 ? -41.72626 37.32983 39.54095 1.000 35.66668 107 THR D N 1
ATOM 10982 C CA . THR H 1 107 ? -40.52111 36.68096 39.04524 1.000 38.78204 107 THR D CA 1
ATOM 10983 C C . THR H 1 107 ? -40.28132 35.43185 39.86947 1.000 33.87326 107 THR D C 1
ATOM 10984 O O . THR H 1 107 ? -40.35909 35.48486 41.10075 1.000 34.58622 107 THR D O 1
ATOM 10988 N N . LYS H 1 108 ? -40.03721 34.30777 39.19745 1.000 35.71911 108 LYS D N 1
ATOM 10989 C CA . LYS H 1 108 ? -39.73868 33.06046 39.89040 1.000 37.91764 108 LYS D CA 1
ATOM 10990 C C . LYS H 1 108 ? -38.22533 32.91934 39.98684 1.000 36.36712 108 LYS D C 1
ATOM 10991 O O . LYS H 1 108 ? -37.51698 33.02936 38.98210 1.000 40.81422 108 LYS D O 1
ATOM 10997 N N . VAL H 1 109 ? -37.72756 32.71381 41.19604 1.000 35.34847 109 VAL D N 1
ATOM 10998 C CA . VAL H 1 109 ? -36.30907 32.46398 41.43044 1.000 42.96796 109 VAL D CA 1
ATOM 10999 C C . VAL H 1 109 ? -36.13368 30.99532 41.80421 1.000 46.06929 109 VAL D C 1
ATOM 11000 O O . VAL H 1 109 ? -36.69862 30.52931 42.80487 1.000 49.14656 109 VAL D O 1
ATOM 11004 N N . GLU H 1 110 ? -35.36306 30.26703 40.99372 1.000 51.85817 110 GLU D N 1
ATOM 11005 C CA . GLU H 1 110 ? -34.90427 28.90894 41.29236 1.000 52.69266 110 GLU D CA 1
ATOM 11006 C C . GLU H 1 110 ? -33.38599 28.78441 41.39407 1.000 51.59279 110 GLU D C 1
ATOM 11007 O O . GLU H 1 110 ? -32.63245 29.48527 40.70765 1.000 49.52817 110 GLU D O 1
ATOM 11013 N N . ILE H 1 111 ? -32.96702 27.83779 42.24285 1.000 52.20725 111 ILE D N 1
ATOM 11014 C CA . ILE H 1 111 ? -31.59369 27.34025 42.27967 1.000 46.92456 111 ILE D CA 1
ATOM 11015 C C . ILE H 1 111 ? -31.27536 26.61649 40.97654 1.000 41.76561 111 ILE D C 1
ATOM 11016 O O . ILE H 1 111 ? -31.95254 25.65506 40.60871 1.000 49.91190 111 ILE D O 1
ATOM 11021 N N . LYS H 1 112 ? -30.22064 27.04043 40.29209 1.000 43.51965 112 LYS D N 1
ATOM 11022 C CA . LYS H 1 112 ? -29.73426 26.36232 39.08871 1.000 44.84588 112 LYS D CA 1
ATOM 11023 C C . LYS H 1 112 ? -28.60374 25.39215 39.45113 1.000 45.74565 112 LYS D C 1
ATOM 11024 O O . LYS H 1 112 ? -27.47520 25.81222 39.72927 1.000 45.82632 112 LYS D O 1
ATOM 11030 N N . ARG H 1 113 ? -28.89513 24.09714 39.42367 1.000 46.50926 113 ARG D N 1
ATOM 11031 C CA . ARG H 1 113 ? -27.93537 23.05544 39.76717 1.000 39.13997 113 ARG D CA 1
ATOM 11032 C C . ARG H 1 113 ? -27.44529 22.35325 38.50620 1.000 42.85266 113 ARG D C 1
ATOM 11033 O O . ARG H 1 113 ? -27.86809 22.64973 37.38137 1.000 44.39326 113 ARG D O 1
ATOM 11041 N N . THR H 1 114 ? -26.56263 21.37953 38.70404 1.000 49.16284 114 THR D N 1
ATOM 11042 C CA . THR H 1 114 ? -26.05870 20.59813 37.58210 1.000 44.90040 114 THR D CA 1
ATOM 11043 C C . THR H 1 114 ? -27.16070 19.69870 37.03804 1.000 44.65209 114 THR D C 1
ATOM 11044 O O . THR H 1 114 ? -28.09503 19.32573 37.75595 1.000 44.58842 114 THR D O 1
ATOM 11048 N N . VAL H 1 115 ? -27.04740 19.35865 35.74847 1.000 47.78435 115 VAL D N 1
ATOM 11049 C CA . VAL H 1 115 ? -28.10489 18.61361 35.06475 1.000 42.92364 115 VAL D CA 1
ATOM 11050 C C . VAL H 1 115 ? -28.29167 17.23901 35.70848 1.000 45.90138 115 VAL D C 1
ATOM 11051 O O . VAL H 1 115 ? -27.32491 16.52271 36.00944 1.000 49.95772 115 VAL D O 1
ATOM 11055 N N . ALA H 1 116 ? -29.54760 16.88102 35.95838 1.000 44.65053 116 ALA D N 1
ATOM 11056 C CA . ALA H 1 116 ? -29.92192 15.57648 36.48432 1.000 37.91558 116 ALA D CA 1
ATOM 11057 C C . ALA H 1 116 ? -30.89734 14.93649 35.51178 1.000 44.60454 116 ALA D C 1
ATOM 11058 O O . ALA H 1 116 ? -31.89099 15.56727 35.12129 1.000 46.90204 116 ALA D O 1
ATOM 11060 N N . ALA H 1 117 ? -30.61062 13.69293 35.10318 1.000 44.74054 117 ALA D N 1
ATOM 11061 C CA . ALA H 1 117 ? -31.53689 13.03175 34.19388 1.000 39.89609 117 ALA D CA 1
ATOM 11062 C C . ALA H 1 117 ? -32.70530 12.43868 34.97741 1.000 39.78641 117 ALA D C 1
ATOM 11063 O O . ALA H 1 117 ? -32.56580 12.09974 36.15483 1.000 41.74626 117 ALA D O 1
ATOM 11065 N N . PRO H 1 118 ? -33.87452 12.32607 34.36255 1.000 43.75639 118 PRO D N 1
ATOM 11066 C CA . PRO H 1 118 ? -35.02692 11.79746 35.09075 1.000 44.75399 118 PRO D CA 1
ATOM 11067 C C . PRO H 1 118 ? -34.98685 10.28754 35.17804 1.000 41.79105 118 PRO D C 1
ATOM 11068 O O . PRO H 1 118 ? -34.49386 9.60103 34.28626 1.000 37.99017 118 PRO D O 1
ATOM 11072 N N . SER H 1 119 ? -35.51130 9.78279 36.28565 1.000 47.05255 119 SER D N 1
ATOM 11073 C CA . SER H 1 119 ? -35.85949 8.37740 36.41755 1.000 45.44594 119 SER D CA 1
ATOM 11074 C C . SER H 1 119 ? -37.31307 8.20649 35.98451 1.000 47.70793 119 SER D C 1
ATOM 11075 O O . SER H 1 119 ? -38.20245 8.90079 36.48897 1.000 49.06512 119 SER D O 1
ATOM 11078 N N . VAL H 1 120 ? -37.55227 7.30207 35.03537 1.000 51.28377 120 VAL D N 1
ATOM 11079 C CA . VAL H 1 120 ? -38.86934 7.13883 34.42849 1.000 46.75458 120 VAL D CA 1
ATOM 11080 C C . VAL H 1 120 ? -39.56869 5.91557 35.01236 1.000 50.16189 120 VAL D C 1
ATOM 11081 O O . VAL H 1 120 ? -38.93315 4.94300 35.42871 1.000 55.12523 120 VAL D O 1
ATOM 11085 N N . PHE H 1 121 ? -40.89586 5.97818 35.07357 1.000 48.18038 121 PHE D N 1
ATOM 11086 C CA . PHE H 1 121 ? -41.71733 4.94205 35.68206 1.000 45.45956 121 PHE D CA 1
ATOM 11087 C C . PHE H 1 121 ? -43.08988 4.98716 35.03731 1.000 53.33583 121 PHE D C 1
ATOM 11088 O O . PHE H 1 121 ? -43.61783 6.07591 34.77310 1.000 55.21315 121 PHE D O 1
ATOM 11096 N N . ILE H 1 122 ? -43.68201 3.81574 34.80927 1.000 53.35350 122 ILE D N 1
ATOM 11097 C CA . ILE H 1 122 ? -44.99530 3.75758 34.18229 1.000 51.47514 122 ILE D CA 1
ATOM 11098 C C . ILE H 1 122 ? -45.91479 2.88282 35.02665 1.000 50.81316 122 ILE D C 1
ATOM 11099 O O . ILE H 1 122 ? -45.47219 1.92558 35.66860 1.000 54.61174 122 ILE D O 1
ATOM 11104 N N . PHE H 1 123 ? -47.19613 3.25390 35.07502 1.000 49.65902 123 PHE D N 1
ATOM 11105 C CA . PHE H 1 123 ? -48.18884 2.55716 35.89904 1.000 51.04140 123 PHE D CA 1
ATOM 11106 C C . PHE H 1 123 ? -49.42822 2.25473 35.06891 1.000 56.55149 123 PHE D C 1
ATOM 11107 O O . PHE H 1 123 ? -50.09810 3.19315 34.58227 1.000 56.82067 123 PHE D O 1
ATOM 11115 N N . PRO H 1 124 ? -49.81174 0.99869 34.92829 1.000 60.50516 124 PRO D N 1
ATOM 11116 C CA . PRO H 1 124 ? -51.02663 0.68243 34.18218 1.000 62.42412 124 PRO D CA 1
ATOM 11117 C C . PRO H 1 124 ? -52.25318 0.99345 35.02080 1.000 54.59258 124 PRO D C 1
ATOM 11118 O O . PRO H 1 124 ? -52.16627 1.05738 36.25815 1.000 54.95441 124 PRO D O 1
ATOM 11122 N N . PRO H 1 125 ? -53.40151 1.23637 34.39208 1.000 59.72335 125 PRO D N 1
ATOM 11123 C CA . PRO H 1 125 ? -54.61757 1.50335 35.17036 1.000 58.89257 125 PRO D CA 1
ATOM 11124 C C . PRO H 1 125 ? -54.85408 0.40247 36.19052 1.000 57.11114 125 PRO D C 1
ATOM 11125 O O . PRO H 1 125 ? -54.64532 -0.77872 35.91084 1.000 60.83664 125 PRO D O 1
ATOM 11129 N N . SER H 1 126 ? -55.25506 0.79834 37.39520 1.000 59.02132 126 SER D N 1
ATOM 11130 C CA . SER H 1 126 ? -55.68341 -0.18158 38.38882 1.000 64.12492 126 SER D CA 1
ATOM 11131 C C . SER H 1 126 ? -56.96725 -0.87548 37.93274 1.000 66.26175 126 SER D C 1
ATOM 11132 O O . SER H 1 126 ? -57.80124 -0.29393 37.23299 1.000 68.26935 126 SER D O 1
ATOM 11135 N N . ASP H 1 127 ? -57.12303 -2.13889 38.33060 1.000 66.70121 127 ASP D N 1
ATOM 11136 C CA . ASP H 1 127 ? -58.34923 -2.85479 37.98780 1.000 70.45712 127 ASP D CA 1
ATOM 11137 C C . ASP H 1 127 ? -59.57360 -2.14743 38.55300 1.000 74.09386 127 ASP D C 1
ATOM 11138 O O . ASP H 1 127 ? -60.63536 -2.13501 37.91456 1.000 73.71100 127 ASP D O 1
ATOM 11143 N N . GLU H 1 128 ? -59.42744 -1.52605 39.73017 1.000 71.05153 128 GLU D N 1
ATOM 11144 C CA . GLU H 1 128 ? -60.53530 -0.81841 40.36198 1.000 72.11027 128 GLU D CA 1
ATOM 11145 C C . GLU H 1 128 ? -61.01667 0.34548 39.50177 1.000 72.48018 128 GLU D C 1
ATOM 11146 O O . GLU H 1 128 ? -62.22672 0.55326 39.34077 1.000 68.65090 128 GLU D O 1
ATOM 11152 N N . GLN H 1 129 ? -60.08598 1.12084 38.94309 1.000 69.57454 129 GLN D N 1
ATOM 11153 C CA . GLN H 1 129 ? -60.49580 2.18506 38.03664 1.000 70.04332 129 GLN D CA 1
ATOM 11154 C C . GLN H 1 129 ? -61.14138 1.61182 36.77702 1.000 68.41245 129 GLN D C 1
ATOM 11155 O O . GLN H 1 129 ? -61.98252 2.26891 36.15027 1.000 69.61517 129 GLN D O 1
ATOM 11161 N N . LEU H 1 130 ? -60.77671 0.38085 36.40052 1.000 67.90973 130 LEU D N 1
ATOM 11162 C CA . LEU H 1 130 ? -61.34214 -0.21911 35.19419 1.000 69.80384 130 LEU D CA 1
ATOM 11163 C C . LEU H 1 130 ? -62.79048 -0.67662 35.42804 1.000 73.22053 130 LEU D C 1
ATOM 11164 O O . LEU H 1 130 ? -63.62683 -0.56586 34.51642 1.000 70.31128 130 LEU D O 1
ATOM 11169 N N . LYS H 1 131 ? -63.09771 -1.18227 36.64533 1.000 70.18666 131 LYS D N 1
ATOM 11170 C CA . LYS H 1 131 ? -64.48232 -1.28090 37.11584 1.000 72.16475 131 LYS D CA 1
ATOM 11171 C C . LYS H 1 131 ? -65.31313 -0.04141 36.83242 1.000 73.39541 131 LYS D C 1
ATOM 11172 O O . LYS H 1 131 ? -66.47056 -0.18840 36.43748 1.000 80.98799 131 LYS D O 1
ATOM 11178 N N . SER H 1 132 ? -64.74501 1.15903 36.93025 1.000 75.87634 132 SER D N 1
ATOM 11179 C CA . SER H 1 132 ? -65.52198 2.39339 36.84039 1.000 74.93492 132 SER D CA 1
ATOM 11180 C C . SER H 1 132 ? -65.90114 2.81490 35.41576 1.000 71.65617 132 SER D C 1
ATOM 11181 O O . SER H 1 132 ? -66.93145 3.48315 35.23510 1.000 77.22343 132 SER D O 1
ATOM 11184 N N . GLY H 1 133 ? -65.08580 2.49819 34.41126 1.000 67.22045 133 GLY D N 1
ATOM 11185 C CA . GLY H 1 133 ? -65.30995 2.93301 33.03596 1.000 67.01534 133 GLY D CA 1
ATOM 11186 C C . GLY H 1 133 ? -64.18253 3.75122 32.42944 1.000 70.69278 133 GLY D C 1
ATOM 11187 O O . GLY H 1 133 ? -64.25727 4.11019 31.24106 1.000 67.04538 133 GLY D O 1
ATOM 11188 N N . THR H 1 134 ? -63.13335 4.04310 33.19179 1.000 71.54130 134 THR D N 1
ATOM 11189 C CA . THR H 1 134 ? -62.07116 4.93974 32.77058 1.000 69.40884 134 THR D CA 1
ATOM 11190 C C . THR H 1 134 ? -60.72383 4.27515 33.00679 1.000 67.97384 134 THR D C 1
ATOM 11191 O O . THR H 1 134 ? -60.58067 3.43260 33.89641 1.000 69.50143 134 THR D O 1
ATOM 11195 N N . ALA H 1 135 ? -59.74265 4.64167 32.18409 1.000 63.80755 135 ALA D N 1
ATOM 11196 C CA . ALA H 1 135 ? -58.37464 4.15475 32.31730 1.000 64.17679 135 ALA D CA 1
ATOM 11197 C C . ALA H 1 135 ? -57.40687 5.33375 32.30367 1.000 62.74222 135 ALA D C 1
ATOM 11198 O O . ALA H 1 135 ? -57.32286 6.06457 31.30921 1.000 66.88504 135 ALA D O 1
ATOM 11200 N N . SER H 1 136 ? -56.67181 5.51233 33.39365 1.000 54.22948 136 SER D N 1
ATOM 11201 C CA . SER H 1 136 ? -55.61295 6.50862 33.47265 1.000 54.60569 136 SER D CA 1
ATOM 11202 C C . SER H 1 136 ? -54.27550 5.78580 33.52376 1.000 57.13575 136 SER D C 1
ATOM 11203 O O . SER H 1 136 ? -54.01575 5.00813 34.45142 1.000 56.32317 136 SER D O 1
ATOM 11206 N N . VAL H 1 137 ? -53.42677 6.03718 32.54289 1.000 52.93237 137 VAL D N 1
ATOM 11207 C CA . VAL H 1 137 ? -52.07566 5.50365 32.56565 1.000 58.81579 137 VAL D CA 1
ATOM 11208 C C . VAL H 1 137 ? -51.16675 6.62693 33.05333 1.000 55.63717 137 VAL D C 1
ATOM 11209 O O . VAL H 1 137 ? -51.26414 7.76340 32.57275 1.000 55.02396 137 VAL D O 1
ATOM 11213 N N . VAL H 1 138 ? -50.29184 6.33380 34.00635 1.000 49.21772 138 VAL D N 1
ATOM 11214 C CA . VAL H 1 138 ? -49.50206 7.37193 34.65194 1.000 53.62062 138 VAL D CA 1
ATOM 11215 C C . VAL H 1 138 ? -48.02809 7.13954 34.35907 1.000 56.39297 138 VAL D C 1
ATOM 11216 O O . VAL H 1 138 ? -47.51068 6.04057 34.58402 1.000 56.30327 138 VAL D O 1
ATOM 11220 N N . CYS H 1 139 ? -47.35777 8.18154 33.87128 1.000 57.65434 139 CYS D N 1
ATOM 11221 C CA . CYS H 1 139 ? -45.92596 8.17911 33.60086 1.000 57.61825 139 CYS D CA 1
ATOM 11222 C C . CYS H 1 139 ? -45.27860 9.21614 34.51368 1.000 53.29444 139 CYS D C 1
ATOM 11223 O O . CYS H 1 139 ? -45.73394 10.36255 34.56988 1.000 55.76411 139 CYS D O 1
ATOM 11226 N N . LEU H 1 140 ? -44.24243 8.80869 35.24244 1.000 50.40434 140 LEU D N 1
ATOM 11227 C CA . LEU H 1 140 ? -43.57831 9.64220 36.23803 1.000 44.16370 140 LEU D CA 1
ATOM 11228 C C . LEU H 1 140 ? -42.13369 9.90475 35.83428 1.000 47.91074 140 LEU D C 1
ATOM 11229 O O . LEU H 1 140 ? -41.39848 8.96870 35.50582 1.000 51.95912 140 LEU D O 1
ATOM 11234 N N . LEU H 1 141 ? -41.72721 11.17372 35.87376 1.000 45.52052 141 LEU D N 1
ATOM 11235 C CA . LEU H 1 141 ? -40.33808 11.58798 35.69439 1.000 42.72853 141 LEU D CA 1
ATOM 11236 C C . LEU H 1 141 ? -39.82365 12.07958 37.04458 1.000 42.08076 141 LEU D C 1
ATOM 11237 O O . LEU H 1 141 ? -40.39299 13.00943 37.62117 1.000 45.43545 141 LEU D O 1
ATOM 11242 N N . ASN H 1 142 ? -38.76971 11.46093 37.56754 1.000 42.73078 142 ASN D N 1
ATOM 11243 C CA . ASN H 1 142 ? -38.40899 11.69904 38.95921 1.000 45.46081 142 ASN D CA 1
ATOM 11244 C C . ASN H 1 142 ? -37.04232 12.36412 39.10828 1.000 45.28129 142 ASN D C 1
ATOM 11245 O O . ASN H 1 142 ? -36.03840 11.89373 38.55757 1.000 47.77844 142 ASN D O 1
ATOM 11250 N N . ASN H 1 143 ? -37.02309 13.44959 39.87777 1.000 43.07247 143 ASN D N 1
ATOM 11251 C CA . ASN H 1 143 ? -35.81977 14.15288 40.31601 1.000 43.86197 143 ASN D CA 1
ATOM 11252 C C . ASN H 1 143 ? -34.88176 14.50577 39.15818 1.000 47.14357 143 ASN D C 1
ATOM 11253 O O . ASN H 1 143 ? -33.71970 14.09574 39.11738 1.000 44.49255 143 ASN D O 1
ATOM 11258 N N . PHE H 1 144 ? -35.38613 15.31982 38.23150 1.000 43.84209 144 PHE D N 1
ATOM 11259 C CA . PHE H 1 144 ? -34.56956 15.81105 37.13328 1.000 42.82420 144 PHE D CA 1
ATOM 11260 C C . PHE H 1 144 ? -34.38872 17.32445 37.22971 1.000 45.44455 144 PHE D C 1
ATOM 11261 O O . PHE H 1 144 ? -35.03627 18.01466 38.02406 1.000 43.70278 144 PHE D O 1
ATOM 11269 N N . TYR H 1 145 ? -33.45130 17.82883 36.42386 1.000 43.42661 145 TYR D N 1
ATOM 11270 C CA . TYR H 1 145 ? -33.21102 19.25093 36.29084 1.000 39.29872 145 TYR D CA 1
ATOM 11271 C C . TYR H 1 145 ? -32.51288 19.46909 34.96533 1.000 39.71207 145 TYR D C 1
ATOM 11272 O O . TYR H 1 145 ? -31.63895 18.66699 34.61563 1.000 39.00951 145 TYR D O 1
ATOM 11281 N N . PRO H 1 146 ? -32.85911 20.51973 34.19463 1.000 48.05647 146 PRO D N 1
ATOM 11282 C CA . PRO H 1 146 ? -33.89327 21.55697 34.36525 1.000 45.33107 146 PRO D CA 1
ATOM 11283 C C . PRO H 1 146 ? -35.32532 21.04402 34.15993 1.000 46.55310 146 PRO D C 1
ATOM 11284 O O . PRO H 1 146 ? -35.47207 19.89897 33.72134 1.000 45.16731 146 PRO D O 1
ATOM 11288 N N . ARG H 1 147 ? -36.34143 21.86541 34.47051 1.000 43.61216 147 ARG D N 1
ATOM 11289 C CA . ARG H 1 147 ? -37.73686 21.51830 34.19610 1.000 49.94649 147 ARG D CA 1
ATOM 11290 C C . ARG H 1 147 ? -38.02258 21.11906 32.74542 1.000 52.36880 147 ARG D C 1
ATOM 11291 O O . ARG H 1 147 ? -38.98374 20.37494 32.50898 1.000 53.04250 147 ARG D O 1
ATOM 11299 N N . GLU H 1 148 ? -37.24812 21.57465 31.76340 1.000 47.92350 148 GLU D N 1
ATOM 11300 C CA . GLU H 1 148 ? -37.64583 21.28349 30.38943 1.000 51.85739 148 GLU D CA 1
ATOM 11301 C C . GLU H 1 148 ? -37.56280 19.78968 30.08558 1.000 56.87835 148 GLU D C 1
ATOM 11302 O O . GLU H 1 148 ? -36.51814 19.15660 30.27350 1.000 59.16530 148 GLU D O 1
ATOM 11308 N N . ALA H 1 149 ? -38.65451 19.24134 29.56617 1.000 52.35375 149 ALA D N 1
ATOM 11309 C CA . ALA H 1 149 ? -38.73452 17.84336 29.17451 1.000 54.08373 149 ALA D CA 1
ATOM 11310 C C . ALA H 1 149 ? -39.99583 17.64509 28.34687 1.000 60.49481 149 ALA D C 1
ATOM 11311 O O . ALA H 1 149 ? -40.97013 18.39314 28.49380 1.000 58.75086 149 ALA D O 1
ATOM 11313 N N . LYS H 1 150 ? -39.96574 16.64150 27.46699 1.000 60.51894 150 LYS D N 1
ATOM 11314 C CA . LYS H 1 150 ? -41.11172 16.30753 26.62689 1.000 63.66518 150 LYS D CA 1
ATOM 11315 C C . LYS H 1 150 ? -41.47216 14.84340 26.80480 1.000 64.54461 150 LYS D C 1
ATOM 11316 O O . LYS H 1 150 ? -40.59642 13.97302 26.77851 1.000 69.10367 150 LYS D O 1
ATOM 11322 N N . VAL H 1 151 ? -42.75946 14.58968 27.02718 1.000 66.40026 151 VAL D N 1
ATOM 11323 C CA . VAL H 1 151 ? -43.30340 13.24847 27.22081 1.000 63.15784 151 VAL D CA 1
ATOM 11324 C C . VAL H 1 151 ? -44.24017 12.94647 26.06544 1.000 65.20918 151 VAL D C 1
ATOM 11325 O O . VAL H 1 151 ? -45.28445 13.59686 25.92591 1.000 65.51064 151 VAL D O 1
ATOM 11329 N N . GLN H 1 152 ? -43.88581 11.94526 25.25828 1.000 73.91436 152 GLN D N 1
ATOM 11330 C CA . GLN H 1 152 ? -44.71466 11.49064 24.14218 1.000 75.42482 152 GLN D CA 1
ATOM 11331 C C . GLN H 1 152 ? -45.39116 10.16919 24.50303 1.000 70.61795 152 GLN D C 1
ATOM 11332 O O . GLN H 1 152 ? -44.72372 9.21168 24.91888 1.000 65.12330 152 GLN D O 1
ATOM 11338 N N . TRP H 1 153 ? -46.71016 10.11914 24.34588 1.000 67.91654 153 TRP D N 1
ATOM 11339 C CA . TRP H 1 153 ? -47.44375 8.87116 24.50689 1.000 77.63012 153 TRP D CA 1
ATOM 11340 C C . TRP H 1 153 ? -47.60336 8.17182 23.15883 1.000 82.08854 153 TRP D C 1
ATOM 11341 O O . TRP H 1 153 ? -47.84352 8.81989 22.13240 1.000 79.40351 153 TRP D O 1
ATOM 11352 N N . LYS H 1 154 ? -47.48169 6.83606 23.16746 1.000 81.54463 154 LYS D N 1
ATOM 11353 C CA . LYS H 1 154 ? -47.78717 6.02473 21.98029 1.000 86.89212 154 LYS D CA 1
ATOM 11354 C C . LYS H 1 154 ? -48.54908 4.75827 22.38679 1.000 88.63538 154 LYS D C 1
ATOM 11355 O O . LYS H 1 154 ? -47.95585 3.73609 22.75869 1.000 81.16591 154 LYS D O 1
ATOM 11361 N N . VAL H 1 155 ? -49.88266 4.85745 22.33320 1.000 94.58423 155 VAL D N 1
ATOM 11362 C CA . VAL H 1 155 ? -50.75225 3.68474 22.36480 1.000 95.24172 155 VAL D CA 1
ATOM 11363 C C . VAL H 1 155 ? -50.54737 2.87052 21.09399 1.000 95.87461 155 VAL D C 1
ATOM 11364 O O . VAL H 1 155 ? -50.61532 3.40234 19.97577 1.000 98.51961 155 VAL D O 1
ATOM 11368 N N . ASP H 1 156 ? -50.30647 1.56928 21.26128 1.000 91.89527 156 ASP D N 1
ATOM 11369 C CA . ASP H 1 156 ? -49.73743 0.74597 20.19951 1.000 99.66107 156 ASP D CA 1
ATOM 11370 C C . ASP H 1 156 ? -48.42859 1.39933 19.76589 1.000 104.58528 156 ASP D C 1
ATOM 11371 O O . ASP H 1 156 ? -47.47779 1.47025 20.55840 1.000 102.46875 156 ASP D O 1
ATOM 11376 N N . ASN H 1 157 ? -48.35605 1.89900 18.53378 1.000 97.71230 157 ASN D N 1
ATOM 11377 C CA . ASN H 1 157 ? -47.30666 2.84815 18.19033 1.000 92.73036 157 ASN D CA 1
ATOM 11378 C C . ASN H 1 157 ? -47.89607 4.11811 17.58008 1.000 97.39584 157 ASN D C 1
ATOM 11379 O O . ASN H 1 157 ? -47.18814 4.88989 16.92468 1.000 101.35395 157 ASN D O 1
ATOM 11384 N N . ALA H 1 158 ? -49.18418 4.36076 17.80561 1.000 94.50690 158 ALA D N 1
ATOM 11385 C CA . ALA H 1 158 ? -49.80601 5.60378 17.36860 1.000 93.00001 158 ALA D CA 1
ATOM 11386 C C . ALA H 1 158 ? -49.37121 6.76364 18.26027 1.000 95.70046 158 ALA D C 1
ATOM 11387 O O . ALA H 1 158 ? -49.41919 6.66529 19.48925 1.000 95.12178 158 ALA D O 1
ATOM 11389 N N . LEU H 1 159 ? -48.95423 7.86838 17.64452 1.000 96.69805 159 LEU D N 1
ATOM 11390 C CA . LEU H 1 159 ? -48.67272 9.07942 18.40860 1.000 96.10834 159 LEU D CA 1
ATOM 11391 C C . LEU H 1 159 ? -49.93595 9.58519 19.09859 1.000 92.16496 159 LEU D C 1
ATOM 11392 O O . LEU H 1 159 ? -50.99059 9.73119 18.46882 1.000 85.21266 159 LEU D O 1
ATOM 11397 N N . GLN H 1 160 ? -49.82642 9.86644 20.39498 1.000 86.44226 160 GLN D N 1
ATOM 11398 C CA . GLN H 1 160 ? -50.96638 10.34497 21.15949 1.000 79.64792 160 GLN D CA 1
ATOM 11399 C C . GLN H 1 160 ? -50.95433 11.86126 21.26998 1.000 78.75197 160 GLN D C 1
ATOM 11400 O O . GLN H 1 160 ? -49.93644 12.52143 21.04083 1.000 83.35630 160 GLN D O 1
ATOM 11406 N N . SER H 1 161 ? -52.11637 12.40335 21.62986 1.000 80.37685 161 SER D N 1
ATOM 11407 C CA . SER H 1 161 ? -52.53282 13.68990 21.09503 1.000 76.57352 161 SER D CA 1
ATOM 11408 C C . SER H 1 161 ? -53.67714 14.24560 21.92280 1.000 76.62459 161 SER D C 1
ATOM 11409 O O . SER H 1 161 ? -54.71554 13.59186 22.06223 1.000 83.80594 161 SER D O 1
ATOM 11412 N N . GLY H 1 162 ? -53.50580 15.44960 22.44322 1.000 77.77333 162 GLY D N 1
ATOM 11413 C CA . GLY H 1 162 ? -54.62634 16.16424 23.03298 1.000 81.35584 162 GLY D CA 1
ATOM 11414 C C . GLY H 1 162 ? -55.41304 15.47888 24.13833 1.000 79.43585 162 GLY D C 1
ATOM 11415 O O . GLY H 1 162 ? -56.49354 15.95117 24.50385 1.000 73.20804 162 GLY D O 1
ATOM 11416 N N . ASN H 1 163 ? -54.88933 14.38131 24.69775 1.000 78.55140 163 ASN D N 1
ATOM 11417 C CA . ASN H 1 163 ? -55.57426 13.66605 25.77059 1.000 74.41982 163 ASN D CA 1
ATOM 11418 C C . ASN H 1 163 ? -54.63207 13.35624 26.93026 1.000 76.41068 163 ASN D C 1
ATOM 11419 O O . ASN H 1 163 ? -54.89039 12.41622 27.69356 1.000 69.72680 163 ASN D O 1
ATOM 11424 N N . SER H 1 164 ? -53.52673 14.10016 27.04277 1.000 76.59426 164 SER D N 1
ATOM 11425 C CA . SER H 1 164 ? -52.52977 13.95719 28.09338 1.000 64.96793 164 SER D CA 1
ATOM 11426 C C . SER H 1 164 ? -52.62285 15.14517 29.03532 1.000 65.14241 164 SER D C 1
ATOM 11427 O O . SER H 1 164 ? -53.07325 16.22294 28.64432 1.000 70.69182 164 SER D O 1
ATOM 11430 N N . GLN H 1 165 ? -52.17773 14.95984 30.27500 1.000 61.31899 165 GLN D N 1
ATOM 11431 C CA . GLN H 1 165 ? -52.12239 16.07143 31.22113 1.000 63.98658 165 GLN D CA 1
ATOM 11432 C C . GLN H 1 165 ? -50.84424 15.99492 32.04367 1.000 59.64605 165 GLN D C 1
ATOM 11433 O O . GLN H 1 165 ? -50.64118 15.03961 32.79769 1.000 58.38577 165 GLN D O 1
ATOM 11439 N N . GLU H 1 166 ? -49.98624 16.99920 31.90057 1.000 59.28876 166 GLU D N 1
ATOM 11440 C CA . GLU H 1 166 ? -48.78346 17.08588 32.71120 1.000 52.07781 166 GLU D CA 1
ATOM 11441 C C . GLU H 1 166 ? -49.07414 17.84182 33.99992 1.000 46.17635 166 GLU D C 1
ATOM 11442 O O . GLU H 1 166 ? -49.99666 18.65119 34.07947 1.000 54.48312 166 GLU D O 1
ATOM 11448 N N . SER H 1 167 ? -48.27575 17.55874 35.01626 1.000 43.58035 167 SER D N 1
ATOM 11449 C CA . SER H 1 167 ? -48.26921 18.32407 36.24852 1.000 39.37099 167 SER D CA 1
ATOM 11450 C C . SER H 1 167 ? -46.88802 18.13260 36.86878 1.000 43.83105 167 SER D C 1
ATOM 11451 O O . SER H 1 167 ? -46.27114 17.06848 36.74136 1.000 41.48763 167 SER D O 1
ATOM 11454 N N . VAL H 1 168 ? -46.38778 19.18653 37.50753 1.000 45.08518 168 VAL D N 1
ATOM 11455 C CA . VAL H 1 168 ? -44.97385 19.28391 37.83631 1.000 41.44497 168 VAL D CA 1
ATOM 11456 C C . VAL H 1 168 ? -44.82160 19.95379 39.19701 1.000 41.05569 168 VAL D C 1
ATOM 11457 O O . VAL H 1 168 ? -45.49075 20.95492 39.47059 1.000 44.19295 168 VAL D O 1
ATOM 11461 N N . THR H 1 169 ? -43.95109 19.39353 40.05438 1.000 38.83182 169 THR D N 1
ATOM 11462 C CA . THR H 1 169 ? -43.69369 19.94844 41.38558 1.000 41.74980 169 THR D CA 1
ATOM 11463 C C . THR H 1 169 ? -42.82506 21.20993 41.29673 1.000 49.46785 169 THR D C 1
ATOM 11464 O O . THR H 1 169 ? -42.30739 21.57021 40.23609 1.000 55.06907 169 THR D O 1
ATOM 11468 N N . GLU H 1 170 ? -42.69975 21.91800 42.42074 1.000 51.78851 170 GLU D N 1
ATOM 11469 C CA . GLU H 1 170 ? -41.71250 22.99057 42.48972 1.000 60.65742 170 GLU D CA 1
ATOM 11470 C C . GLU H 1 170 ? -40.36461 22.39553 42.88612 1.000 55.58977 170 GLU D C 1
ATOM 11471 O O . GLU H 1 170 ? -40.27729 21.22426 43.25867 1.000 52.79975 170 GLU D O 1
ATOM 11477 N N . GLN H 1 171 ? -39.30325 23.20634 42.81076 1.000 54.13755 171 GLN D N 1
ATOM 11478 C CA . GLN H 1 171 ? -37.97672 22.71384 43.17704 1.000 49.14276 171 GLN D CA 1
ATOM 11479 C C . GLN H 1 171 ? -37.95097 22.11821 44.57174 1.000 53.29718 171 GLN D C 1
ATOM 11480 O O . GLN H 1 171 ? -38.33246 22.76694 45.54727 1.000 55.78309 171 GLN D O 1
ATOM 11486 N N . ASP H 1 172 ? -37.47266 20.87678 44.64499 1.000 53.38680 172 ASP D N 1
ATOM 11487 C CA . ASP H 1 172 ? -37.31844 20.16373 45.90484 1.000 58.14987 172 ASP D CA 1
ATOM 11488 C C . ASP H 1 172 ? -36.30018 20.86137 46.79835 1.000 61.09352 172 ASP D C 1
ATOM 11489 O O . ASP H 1 172 ? -35.21787 21.23636 46.34266 1.000 58.68242 172 ASP D O 1
ATOM 11494 N N . SER H 1 173 ? -36.64174 21.01362 48.08234 1.000 65.45748 173 SER D N 1
ATOM 11495 C CA . SER H 1 173 ? -35.78227 21.76696 48.99588 1.000 70.36262 173 SER D CA 1
ATOM 11496 C C . SER H 1 173 ? -34.37596 21.17509 49.08057 1.000 69.57436 173 SER D C 1
ATOM 11497 O O . SER H 1 173 ? -33.38313 21.91486 49.06059 1.000 62.08297 173 SER D O 1
ATOM 11500 N N . LYS H 1 174 ? -34.26831 19.84486 49.14590 1.000 71.94461 174 LYS D N 1
ATOM 11501 C CA . LYS H 1 174 ? -32.96766 19.21127 49.35008 1.000 72.47214 174 LYS D CA 1
ATOM 11502 C C . LYS H 1 174 ? -32.12593 19.24551 48.07396 1.000 71.22536 174 LYS D C 1
ATOM 11503 O O . LYS H 1 174 ? -31.04409 19.84645 48.04820 1.000 77.48464 174 LYS D O 1
ATOM 11509 N N . ASP H 1 175 ? -32.61011 18.63387 46.99319 1.000 65.24469 175 ASP D N 1
ATOM 11510 C CA . ASP H 1 175 ? -31.75979 18.35319 45.84090 1.000 59.19095 175 ASP D CA 1
ATOM 11511 C C . ASP H 1 175 ? -31.96804 19.29738 44.65613 1.000 53.73825 175 ASP D C 1
ATOM 11512 O O . ASP H 1 175 ? -31.37456 19.06775 43.59428 1.000 48.76166 175 ASP D O 1
ATOM 11517 N N . SER H 1 176 ? -32.79963 20.33142 44.79911 1.000 53.58735 176 SER D N 1
ATOM 11518 C CA . SER H 1 176 ? -33.05833 21.32199 43.74972 1.000 48.46645 176 SER D CA 1
ATOM 11519 C C . SER H 1 176 ? -33.57398 20.71619 42.44006 1.000 48.81433 176 SER D C 1
ATOM 11520 O O . SER H 1 176 ? -33.40493 21.32101 41.37239 1.000 44.85342 176 SER D O 1
ATOM 11523 N N . THR H 1 177 ? -34.20930 19.54318 42.47514 1.000 50.81474 177 THR D N 1
ATOM 11524 C CA . THR H 1 177 ? -34.74540 18.92840 41.26574 1.000 45.92664 177 THR D CA 1
ATOM 11525 C C . THR H 1 177 ? -36.25737 19.06421 41.23626 1.000 44.79282 177 THR D C 1
ATOM 11526 O O . THR H 1 177 ? -36.90604 19.37172 42.24034 1.000 43.62262 177 THR D O 1
ATOM 11530 N N . TYR H 1 178 ? -36.81049 18.83151 40.05234 1.000 46.40651 178 TYR D N 1
ATOM 11531 C CA . TYR H 1 178 ? -38.24656 18.74088 39.84467 1.000 47.20141 178 TYR D CA 1
ATOM 11532 C C . TYR H 1 178 ? -38.68152 17.29388 39.66768 1.000 46.55444 178 TYR D C 1
ATOM 11533 O O . TYR H 1 178 ? -37.86999 16.37691 39.52796 1.000 46.00886 178 TYR D O 1
ATOM 11542 N N . SER H 1 179 ? -39.99625 17.10885 39.64747 1.000 44.88927 179 SER D N 1
ATOM 11543 C CA . SER H 1 179 ? -40.61037 15.84414 39.28315 1.000 43.18040 179 SER D CA 1
ATOM 11544 C C . SER H 1 179 ? -41.87417 16.15296 38.50022 1.000 44.67778 179 SER D C 1
ATOM 11545 O O . SER H 1 179 ? -42.49846 17.20118 38.68981 1.000 44.29580 179 SER D O 1
ATOM 11548 N N . LEU H 1 180 ? -42.24607 15.23531 37.61924 1.000 41.07381 180 LEU D N 1
ATOM 11549 C CA . LEU H 1 180 ? -43.30633 15.49083 36.66445 1.000 42.47748 180 LEU D CA 1
ATOM 11550 C C . LEU H 1 180 ? -44.16235 14.24949 36.51362 1.000 49.28798 180 LEU D C 1
ATOM 11551 O O . LEU H 1 180 ? -43.64824 13.12836 36.49184 1.000 48.81650 180 LEU D O 1
ATOM 11556 N N . SER H 1 181 ? -45.46714 14.45881 36.39169 1.000 50.26903 181 SER D N 1
ATOM 11557 C CA . SER H 1 181 ? -46.42556 13.37535 36.23032 1.000 51.73815 181 SER D CA 1
ATOM 11558 C C . SER H 1 181 ? -47.18799 13.60445 34.93627 1.000 53.55798 181 SER D C 1
ATOM 11559 O O . SER H 1 181 ? -47.78011 14.67269 34.75036 1.000 51.07244 181 SER D O 1
ATOM 11562 N N . SER H 1 182 ? -47.17418 12.61258 34.04479 1.000 54.45054 182 SER D N 1
ATOM 11563 C CA . SER H 1 182 ? -48.03427 12.62999 32.86856 1.000 54.86046 182 SER D CA 1
ATOM 11564 C C . SER H 1 182 ? -49.11146 11.56326 32.99569 1.000 54.78853 182 SER D C 1
ATOM 11565 O O . SER H 1 182 ? -48.84394 10.44584 33.45069 1.000 55.38122 182 SER D O 1
ATOM 11568 N N . THR H 1 183 ? -50.32368 11.91765 32.57482 1.000 52.39868 183 THR D N 1
ATOM 11569 C CA . THR H 1 183 ? -51.52066 11.10983 32.78445 1.000 52.56200 183 THR D CA 1
ATOM 11570 C C . THR H 1 183 ? -52.30492 11.06455 31.47723 1.000 56.55136 183 THR D C 1
ATOM 11571 O O . THR H 1 183 ? -52.96567 12.04280 31.09810 1.000 56.11971 183 THR D O 1
ATOM 11575 N N . LEU H 1 184 ? -52.21862 9.91833 30.80353 1.000 57.61175 184 LEU D N 1
ATOM 11576 C CA . LEU H 1 184 ? -53.06471 9.59282 29.66488 1.000 56.15627 184 LEU D CA 1
ATOM 11577 C C . LEU H 1 184 ? -54.36900 8.99534 30.16933 1.000 58.10646 184 LEU D C 1
ATOM 11578 O O . LEU H 1 184 ? -54.35262 8.01338 30.92255 1.000 58.88254 184 LEU D O 1
ATOM 11583 N N . THR H 1 185 ? -55.49344 9.58819 29.75695 1.000 64.17134 185 THR D N 1
ATOM 11584 C CA . THR H 1 185 ? -56.82675 9.16825 30.19027 1.000 67.04578 185 THR D CA 1
ATOM 11585 C C . THR H 1 185 ? -57.64437 8.70740 28.98481 1.000 69.15792 185 THR D C 1
ATOM 11586 O O . THR H 1 185 ? -57.67997 9.38812 27.95064 1.000 70.17343 185 THR D O 1
ATOM 11590 N N . LEU H 1 186 ? -58.29659 7.54968 29.12254 1.000 72.48474 186 LEU D N 1
ATOM 11591 C CA . LEU H 1 186 ? -58.92773 6.85171 28.01422 1.000 70.28236 186 LEU D CA 1
ATOM 11592 C C . LEU H 1 186 ? -60.31696 6.41979 28.46382 1.000 74.20025 186 LEU D C 1
ATOM 11593 O O . LEU H 1 186 ? -60.67674 6.52791 29.64292 1.000 76.19260 186 LEU D O 1
ATOM 11598 N N . SER H 1 187 ? -61.10394 5.88575 27.53777 1.000 79.58498 187 SER D N 1
ATOM 11599 C CA . SER H 1 187 ? -62.27393 5.13053 27.96608 1.000 79.82716 187 SER D CA 1
ATOM 11600 C C . SER H 1 187 ? -61.86191 3.68215 28.21916 1.000 79.05156 187 SER D C 1
ATOM 11601 O O . SER H 1 187 ? -60.86857 3.19593 27.65954 1.000 72.06676 187 SER D O 1
ATOM 11604 N N . LYS H 1 188 ? -62.63305 2.99558 29.07817 1.000 77.09674 188 LYS D N 1
ATOM 11605 C CA . LYS H 1 188 ? -62.34450 1.58799 29.36797 1.000 75.86293 188 LYS D CA 1
ATOM 11606 C C . LYS H 1 188 ? -62.31498 0.75357 28.08904 1.000 75.92536 188 LYS D C 1
ATOM 11607 O O . LYS H 1 188 ? -61.56264 -0.22540 28.00758 1.000 73.17555 188 LYS D O 1
ATOM 11613 N N . ALA H 1 189 ? -63.09383 1.15583 27.07287 1.000 77.78913 189 ALA D N 1
ATOM 11614 C CA . ALA H 1 189 ? -63.12975 0.44549 25.79377 1.000 80.75125 189 ALA D CA 1
ATOM 11615 C C . ALA H 1 189 ? -61.78457 0.58442 25.05669 1.000 84.32438 189 ALA D C 1
ATOM 11616 O O . ALA H 1 189 ? -61.10935 -0.41089 24.75719 1.000 83.88749 189 ALA D O 1
ATOM 11618 N N . ASP H 1 190 ? -61.38658 1.83732 24.75610 1.000 84.97270 190 ASP D N 1
ATOM 11619 C CA . ASP H 1 190 ? -60.13639 2.23084 24.12916 1.000 84.58026 190 ASP D CA 1
ATOM 11620 C C . ASP H 1 190 ? -58.91558 1.65175 24.81567 1.000 83.29016 190 ASP D C 1
ATOM 11621 O O . ASP H 1 190 ? -58.00158 1.17910 24.12602 1.000 83.88381 190 ASP D O 1
ATOM 11626 N N . TYR H 1 191 ? -58.87989 1.64085 26.15079 1.000 80.48767 191 TYR D N 1
ATOM 11627 C CA . TYR H 1 191 ? -57.80155 0.92795 26.83859 1.000 77.54469 191 TYR D CA 1
ATOM 11628 C C . TYR H 1 191 ? -57.82279 -0.55206 26.48698 1.000 78.89746 191 TYR D C 1
ATOM 11629 O O . TYR H 1 191 ? -56.76633 -1.19034 26.34999 1.000 77.38626 191 TYR D O 1
ATOM 11638 N N . GLU H 1 192 ? -59.02770 -1.12012 26.33796 1.000 79.72936 192 GLU D N 1
ATOM 11639 C CA . GLU H 1 192 ? -59.10573 -2.54330 26.04537 1.000 81.87724 192 GLU D CA 1
ATOM 11640 C C . GLU H 1 192 ? -58.80546 -2.86042 24.58228 1.000 81.34931 192 GLU D C 1
ATOM 11641 O O . GLU H 1 192 ? -58.32605 -3.96332 24.28167 1.000 75.43237 192 GLU D O 1
ATOM 11647 N N . LYS H 1 193 ? -59.03103 -1.90011 23.67684 1.000 77.22367 193 LYS D N 1
ATOM 11648 C CA . LYS H 1 193 ? -58.91336 -2.18046 22.25038 1.000 78.10631 193 LYS D CA 1
ATOM 11649 C C . LYS H 1 193 ? -57.46372 -2.32379 21.79719 1.000 84.60956 193 LYS D C 1
ATOM 11650 O O . LYS H 1 193 ? -57.20790 -2.96770 20.77406 1.000 86.75882 193 LYS D O 1
ATOM 11656 N N . HIS H 1 194 ? -56.50624 -1.73725 22.51694 1.000 89.80575 194 HIS D N 1
ATOM 11657 C CA . HIS H 1 194 ? -55.09597 -1.80138 22.13941 1.000 83.11087 194 HIS D CA 1
ATOM 11658 C C . HIS H 1 194 ? -54.28790 -2.52082 23.21416 1.000 78.16216 194 HIS D C 1
ATOM 11659 O O . HIS H 1 194 ? -54.79553 -2.87568 24.28275 1.000 78.01290 194 HIS D O 1
ATOM 11666 N N . LYS H 1 195 ? -53.00982 -2.75224 22.91621 1.000 80.75601 195 LYS D N 1
ATOM 11667 C CA . LYS H 1 195 ? -52.18207 -3.55126 23.81654 1.000 84.83393 195 LYS D CA 1
ATOM 11668 C C . LYS H 1 195 ? -50.80218 -2.98467 24.14526 1.000 88.54552 195 LYS D C 1
ATOM 11669 O O . LYS H 1 195 ? -50.20852 -3.34733 25.17494 1.000 84.99958 195 LYS D O 1
ATOM 11675 N N . VAL H 1 196 ? -50.26039 -2.12657 23.28310 1.000 89.79794 196 VAL D N 1
ATOM 11676 C CA . VAL H 1 196 ? -48.92281 -1.56392 23.47838 1.000 91.21334 196 VAL D CA 1
ATOM 11677 C C . VAL H 1 196 ? -49.04737 -0.17014 24.09208 1.000 87.82317 196 VAL D C 1
ATOM 11678 O O . VAL H 1 196 ? -49.54702 0.75684 23.44032 1.000 88.04475 196 VAL D O 1
ATOM 11682 N N . TYR H 1 197 ? -48.54757 0.00002 25.31936 1.000 84.68956 197 TYR D N 1
ATOM 11683 C CA . TYR H 1 197 ? -48.64807 1.27230 26.03342 1.000 79.92215 197 TYR D CA 1
ATOM 11684 C C . TYR H 1 197 ? -47.26981 1.74389 26.47265 1.000 74.72439 197 TYR D C 1
ATOM 11685 O O . TYR H 1 197 ? -46.64000 1.10970 27.32739 1.000 68.07185 197 TYR D O 1
ATOM 11694 N N . ALA H 1 198 ? -46.82550 2.88146 25.91865 1.000 75.04573 198 ALA D N 1
ATOM 11695 C CA . ALA H 1 198 ? -45.46210 3.37497 26.10065 1.000 77.29058 198 ALA D CA 1
ATOM 11696 C C . ALA H 1 198 ? -45.42652 4.89197 26.24234 1.000 73.41970 198 ALA D C 1
ATOM 11697 O O . ALA H 1 198 ? -46.07351 5.61038 25.46671 1.000 71.45885 198 ALA D O 1
ATOM 11699 N N . CYS H 1 199 ? -44.64251 5.37810 27.21308 1.000 72.12639 199 CYS D N 1
ATOM 11700 C CA . CYS H 1 199 ? -44.34720 6.80552 27.33722 1.000 71.58402 199 CYS D CA 1
ATOM 11701 C C . CYS H 1 199 ? -42.87198 7.04443 27.03956 1.000 64.20379 199 CYS D C 1
ATOM 11702 O O . CYS H 1 199 ? -41.99693 6.31585 27.52703 1.000 61.55383 199 CYS D O 1
ATOM 11705 N N . GLU H 1 200 ? -42.61593 8.05958 26.22093 1.000 69.43142 200 GLU D N 1
ATOM 11706 C CA . GLU H 1 200 ? -41.29448 8.38530 25.69540 1.000 71.86079 200 GLU D CA 1
ATOM 11707 C C . GLU H 1 200 ? -40.85600 9.73879 26.24491 1.000 68.10919 200 GLU D C 1
ATOM 11708 O O . GLU H 1 200 ? -41.52471 10.75647 26.02031 1.000 62.80564 200 GLU D O 1
ATOM 11714 N N . VAL H 1 201 ? -39.73224 9.74507 26.95348 1.000 64.76401 201 VAL D N 1
ATOM 11715 C CA . VAL H 1 201 ? -39.24180 10.91177 27.67588 1.000 63.64319 201 VAL D CA 1
ATOM 11716 C C . VAL H 1 201 ? -37.94741 11.37325 27.02377 1.000 62.59693 201 VAL D C 1
ATOM 11717 O O . VAL H 1 201 ? -37.00886 10.58346 26.86577 1.000 62.96410 201 VAL D O 1
ATOM 11721 N N . THR H 1 202 ? -37.88760 12.64708 26.65244 1.000 60.25218 202 THR D N 1
ATOM 11722 C CA . THR H 1 202 ? -36.65747 13.23239 26.13687 1.000 62.25680 202 THR D CA 1
ATOM 11723 C C . THR H 1 202 ? -36.24683 14.40167 27.02322 1.000 56.95217 202 THR D C 1
ATOM 11724 O O . THR H 1 202 ? -37.06408 15.27601 27.33069 1.000 58.37686 202 THR D O 1
ATOM 11728 N N . HIS H 1 203 ? -34.98316 14.40284 27.44173 1.000 57.25737 203 HIS D N 1
ATOM 11729 C CA . HIS H 1 203 ? -34.47781 15.39194 28.38515 1.000 56.91584 203 HIS D CA 1
ATOM 11730 C C . HIS H 1 203 ? -32.98418 15.60485 28.14811 1.000 49.16184 203 HIS D C 1
ATOM 11731 O O . HIS H 1 203 ? -32.26986 14.70004 27.70218 1.000 46.66574 203 HIS D O 1
ATOM 11738 N N . GLN H 1 204 ? -32.53468 16.82440 28.45382 1.000 45.49434 204 GLN D N 1
ATOM 11739 C CA . GLN H 1 204 ? -31.14170 17.22123 28.25452 1.000 50.26215 204 GLN D CA 1
ATOM 11740 C C . GLN H 1 204 ? -30.16263 16.27857 28.94993 1.000 51.42130 204 GLN D C 1
ATOM 11741 O O . GLN H 1 204 ? -29.06134 16.04011 28.44398 1.000 49.25834 204 GLN D O 1
ATOM 11747 N N . GLY H 1 205 ? -30.53456 15.74181 30.10728 1.000 49.90979 205 GLY D N 1
ATOM 11748 C CA . GLY H 1 205 ? -29.65823 14.83638 30.81787 1.000 47.85770 205 GLY D CA 1
ATOM 11749 C C . GLY H 1 205 ? -29.62998 13.40880 30.29777 1.000 54.78421 205 GLY D C 1
ATOM 11750 O O . GLY H 1 205 ? -28.80579 12.61622 30.77224 1.000 59.53639 205 GLY D O 1
ATOM 11751 N N . LEU H 1 206 ? -30.50384 13.05310 29.35302 1.000 49.74913 206 LEU D N 1
ATOM 11752 C CA . LEU H 1 206 ? -30.47863 11.73487 28.72914 1.000 51.99649 206 LEU D CA 1
ATOM 11753 C C . LEU H 1 206 ? -29.77299 11.79666 27.38345 1.000 57.32143 206 LEU D C 1
ATOM 11754 O O . LEU H 1 206 ? -30.02185 12.70926 26.58559 1.000 56.29415 206 LEU D O 1
ATOM 11759 N N . SER H 1 207 ? -28.90708 10.80575 27.12415 1.000 58.42483 207 SER D N 1
ATOM 11760 C CA . SER H 1 207 ? -28.12350 10.82115 25.88807 1.000 61.56116 207 SER D CA 1
ATOM 11761 C C . SER H 1 207 ? -28.97710 10.45274 24.68505 1.000 60.06460 207 SER D C 1
ATOM 11762 O O . SER H 1 207 ? -28.84288 11.04916 23.61117 1.000 61.94308 207 SER D O 1
ATOM 11765 N N . SER H 1 208 ? -29.85244 9.47716 24.84823 1.000 63.90062 208 SER D N 1
ATOM 11766 C CA . SER H 1 208 ? -30.89005 9.16498 23.87629 1.000 69.90316 208 SER D CA 1
ATOM 11767 C C . SER H 1 208 ? -32.26148 9.20731 24.55020 1.000 67.89112 208 SER D C 1
ATOM 11768 O O . SER H 1 208 ? -32.34792 9.08175 25.78424 1.000 61.18734 208 SER D O 1
ATOM 11771 N N . PRO H 1 209 ? -33.34683 9.40942 23.78066 1.000 70.22366 209 PRO D N 1
ATOM 11772 C CA . PRO H 1 209 ? -34.68174 9.26279 24.34837 1.000 62.84484 209 PRO D CA 1
ATOM 11773 C C . PRO H 1 209 ? -34.83757 7.94194 25.09780 1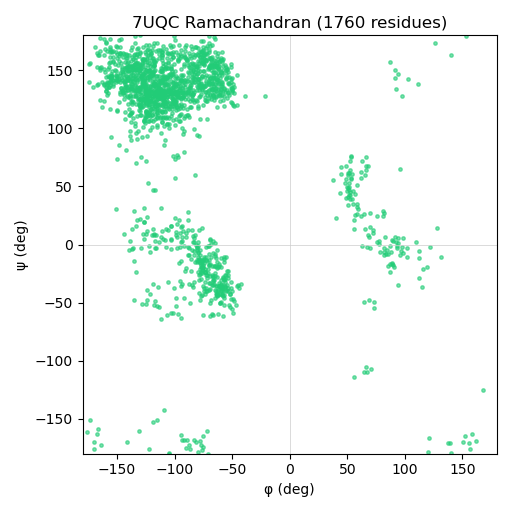.000 64.17715 209 PRO D C 1
ATOM 11774 O O . PRO H 1 209 ? -34.28591 6.91414 24.70580 1.000 70.62830 209 PRO D O 1
ATOM 11778 N N . VAL H 1 210 ? -35.59171 7.98917 26.20323 1.000 64.65758 210 VAL D N 1
ATOM 11779 C CA . VAL H 1 210 ? -35.83165 6.85499 27.07354 1.000 63.95168 210 VAL D CA 1
ATOM 11780 C C . VAL H 1 210 ? -37.31377 6.52328 27.00063 1.000 64.33241 210 VAL D C 1
ATOM 11781 O O . VAL H 1 210 ? -38.16627 7.38933 27.22750 1.000 65.27942 210 VAL D O 1
ATOM 11785 N N . THR H 1 211 ? -37.63627 5.27802 26.67582 1.000 68.59156 211 THR D N 1
ATOM 11786 C CA . THR H 1 211 ? -39.03163 4.87930 26.61003 1.000 67.04374 211 THR D CA 1
ATOM 11787 C C . THR H 1 211 ? -39.24199 3.81038 27.67189 1.000 64.29178 211 THR D C 1
ATOM 11788 O O . THR H 1 211 ? -38.39969 2.91988 27.84491 1.000 56.44610 211 THR D O 1
ATOM 11792 N N . LYS H 1 212 ? -40.33348 3.90845 28.41373 1.000 63.52100 212 LYS D N 1
ATOM 11793 C CA . LYS H 1 212 ? -40.71393 2.78020 29.23759 1.000 62.82889 212 LYS D CA 1
ATOM 11794 C C . LYS H 1 212 ? -42.17217 2.50448 28.96577 1.000 66.33968 212 LYS D C 1
ATOM 11795 O O . LYS H 1 212 ? -42.93354 3.42381 28.64598 1.000 67.84846 212 LYS D O 1
ATOM 11801 N N . SER H 1 213 ? -42.53718 1.22698 29.03905 1.000 72.08690 213 SER D N 1
ATOM 11802 C CA . SER H 1 213 ? -43.77510 0.75123 28.44044 1.000 67.71945 213 SER D CA 1
ATOM 11803 C C . SER H 1 213 ? -44.22103 -0.51611 29.14658 1.000 64.12493 213 SER D C 1
ATOM 11804 O O . SER H 1 213 ? -43.48082 -1.12644 29.92191 1.000 61.40424 213 SER D O 1
ATOM 11807 N N . PHE H 1 214 ? -45.45007 -0.90482 28.85110 1.000 67.43881 214 PHE D N 1
ATOM 11808 C CA . PHE H 1 214 ? -46.00920 -2.15257 29.32979 1.000 64.26962 214 PHE D CA 1
ATOM 11809 C C . PHE H 1 214 ? -47.00457 -2.61051 28.27629 1.000 73.83383 214 PHE D C 1
ATOM 11810 O O . PHE H 1 214 ? -47.34628 -1.87485 27.34126 1.000 70.01201 214 PHE D O 1
ATOM 11818 N N . ASN H 1 215 ? -47.47469 -3.83389 28.43769 1.000 78.44391 215 ASN D N 1
ATOM 11819 C CA . ASN H 1 215 ? -48.44896 -4.40090 27.52583 1.000 77.91504 215 ASN D CA 1
ATOM 11820 C C . ASN H 1 215 ? -49.68537 -4.77847 28.32834 1.000 80.14230 215 ASN D C 1
ATOM 11821 O O . ASN H 1 215 ? -49.58066 -5.30218 29.44604 1.000 76.40316 215 ASN D O 1
ATOM 11826 N N . ARG H 1 216 ? -50.85312 -4.44850 27.77860 1.000 76.74707 216 ARG D N 1
ATOM 11827 C CA . ARG H 1 216 ? -52.08945 -4.64825 28.51552 1.000 77.32639 216 ARG D CA 1
ATOM 11828 C C . ARG H 1 216 ? -52.29581 -6.12111 28.83488 1.000 86.08744 216 ARG D C 1
ATOM 11829 O O . ARG H 1 216 ? -52.23913 -6.97652 27.94323 1.000 86.67004 216 ARG D O 1
ATOM 11837 N N . GLY H 1 217 ? -52.54764 -6.41136 30.10997 1.000 85.81221 217 GLY D N 1
ATOM 11838 C CA . GLY H 1 217 ? -52.56879 -7.78505 30.56556 1.000 84.11528 217 GLY D CA 1
ATOM 11839 C C . GLY H 1 217 ? -51.28350 -8.48265 30.17562 1.000 84.80483 217 GLY D C 1
ATOM 11840 O O . GLY H 1 217 ? -51.25476 -9.25592 29.21255 1.000 88.85188 217 GLY D O 1
ATOM 11841 N N . GLU H 1 218 ? -50.20382 -8.17642 30.88781 1.000 87.01436 218 GLU D N 1
ATOM 11842 C CA . GLU H 1 218 ? -48.90537 -8.78364 30.61997 1.000 90.20423 218 GLU D CA 1
ATOM 11843 C C . GLU H 1 218 ? -48.92690 -10.22075 31.08725 1.000 91.18003 218 GLU D C 1
ATOM 11844 O O . GLU H 1 218 ? -49.21432 -10.47251 32.25432 1.000 97.27241 218 GLU D O 1
ATOM 11846 N N . GLN I 2 1 ? -46.82503 39.44347 68.35424 1.000 44.29765 1 GLN E N 1
ATOM 11847 C CA . GLN I 2 1 ? -46.39781 39.24522 66.98018 1.000 46.34434 1 GLN E CA 1
ATOM 11848 C C . GLN I 2 1 ? -47.62307 39.21073 66.07987 1.000 46.54851 1 GLN E C 1
ATOM 11849 O O . GLN I 2 1 ? -48.60843 38.50606 66.37618 1.000 48.68433 1 GLN E O 1
ATOM 11855 N N . VAL I 2 2 ? -47.56996 40.02194 65.01358 1.000 42.84488 2 VAL E N 1
ATOM 11856 C CA . VAL I 2 2 ? -48.73889 40.22022 64.16779 1.000 39.12289 2 VAL E CA 1
ATOM 11857 C C . VAL I 2 2 ? -49.15380 38.89052 63.56338 1.000 39.48342 2 VAL E C 1
ATOM 11858 O O . VAL I 2 2 ? -48.34389 38.16350 62.97820 1.000 41.74093 2 VAL E O 1
ATOM 11862 N N . GLN I 2 3 ? -50.42019 38.55287 63.71937 1.000 40.35152 3 GLN E N 1
ATOM 11863 C CA . GLN I 2 3 ? -50.90240 37.25798 63.26342 1.000 43.15366 3 GLN E CA 1
ATOM 11864 C C . GLN I 2 3 ? -52.32141 37.47133 62.73838 1.000 42.93073 3 GLN E C 1
ATOM 11865 O O . GLN I 2 3 ? -53.14641 38.10242 63.41335 1.000 39.93484 3 GLN E O 1
ATOM 11871 N N . LEU I 2 4 ? -52.56697 37.07095 61.48455 1.000 38.85003 4 LEU E N 1
ATOM 11872 C CA . LEU I 2 4 ? -53.83989 37.32397 60.80474 1.000 38.34886 4 LEU E CA 1
ATOM 11873 C C . LEU I 2 4 ? -54.40781 36.00353 60.29131 1.000 41.54578 4 LEU E C 1
ATOM 11874 O O . LEU I 2 4 ? -53.95257 35.49164 59.26930 1.000 45.26581 4 LEU E O 1
ATOM 11879 N N . VAL I 2 5 ? -55.42595 35.46482 60.95023 1.000 43.48880 5 VAL E N 1
ATOM 11880 C CA . VAL I 2 5 ? -56.02290 34.19543 60.53994 1.000 38.39846 5 VAL E CA 1
ATOM 11881 C C . VAL I 2 5 ? -57.32092 34.43466 59.77568 1.000 37.51882 5 VAL E C 1
ATOM 11882 O O . VAL I 2 5 ? -58.14486 35.26495 60.16913 1.000 41.37974 5 VAL E O 1
ATOM 11886 N N . GLU I 2 6 ? -57.52937 33.66614 58.71420 1.000 34.60898 6 GLU E N 1
ATOM 11887 C CA . GLU I 2 6 ? -58.65278 33.84469 57.80639 1.000 35.94949 6 GLU E CA 1
ATOM 11888 C C . GLU I 2 6 ? -59.55626 32.61235 57.76668 1.000 40.63971 6 GLU E C 1
ATOM 11889 O O . GLU I 2 6 ? -59.11458 31.47502 57.97323 1.000 33.83510 6 GLU E O 1
ATOM 11895 N N . SER I 2 7 ? -60.82604 32.84509 57.45780 1.000 41.44604 7 SER E N 1
ATOM 11896 C CA . SER I 2 7 ? -61.80275 31.76653 57.40478 1.000 41.26986 7 SER E CA 1
ATOM 11897 C C . SER I 2 7 ? -62.94189 32.18266 56.47395 1.000 46.50018 7 SER E C 1
ATOM 11898 O O . SER I 2 7 ? -63.06412 33.35737 56.08908 1.000 43.34358 7 SER E O 1
ATOM 11901 N N . GLY I 2 8 ? -63.76666 31.18822 56.09709 1.000 41.60036 8 GLY E N 1
ATOM 11902 C CA . GLY I 2 8 ? -64.96997 31.40487 55.31541 1.000 35.77320 8 GLY E CA 1
ATOM 11903 C C . GLY I 2 8 ? -64.88347 31.08344 53.83339 1.000 37.45202 8 GLY E C 1
ATOM 11904 O O . GLY I 2 8 ? -65.89253 31.20564 53.13291 1.000 43.37289 8 GLY E O 1
ATOM 11905 N N . GLY I 2 9 ? -63.72845 30.69205 53.31713 1.000 32.73005 9 GLY E N 1
ATOM 11906 C CA . GLY I 2 9 ? -63.65120 30.36433 51.90649 1.000 40.28790 9 GLY E CA 1
ATOM 11907 C C . GLY I 2 9 ? -64.27675 29.01460 51.59407 1.000 44.88738 9 GLY E C 1
ATOM 11908 O O . GLY I 2 9 ? -64.27545 28.09580 52.40941 1.000 49.34787 9 GLY E O 1
ATOM 11909 N N . GLY I 2 10 ? -64.81326 28.88693 50.39113 1.000 37.00822 10 GLY E N 1
ATOM 11910 C CA . GLY I 2 10 ? -65.38956 27.62696 49.99193 1.000 32.57649 10 GLY E CA 1
ATOM 11911 C C . GLY I 2 10 ? -65.86495 27.64930 48.55490 1.000 43.94234 10 GLY E C 1
ATOM 11912 O O . GLY I 2 10 ? -65.44634 28.48629 47.75065 1.000 40.48571 10 GLY E O 1
ATOM 11913 N N . LEU I 2 11 ? -66.74258 26.69497 48.24750 1.000 46.75552 11 LEU E N 1
ATOM 11914 C CA . LEU I 2 11 ? -67.34344 26.56710 46.93067 1.000 44.14143 11 LEU E CA 1
ATOM 11915 C C . LEU I 2 11 ? -68.68288 27.29065 46.90349 1.000 46.70343 11 LEU E C 1
ATOM 11916 O O . LEU I 2 11 ? -69.43947 27.24190 47.87196 1.000 53.17786 11 LEU E O 1
ATOM 11921 N N . VAL I 2 12 ? -68.98065 27.93876 45.78451 1.000 40.55705 12 VAL E N 1
ATOM 11922 C CA . VAL I 2 12 ? -70.21413 28.69201 45.63961 1.000 42.93507 12 VAL E CA 1
ATOM 11923 C C . VAL I 2 12 ? -70.55961 28.78398 44.15307 1.000 43.16154 12 VAL E C 1
ATOM 11924 O O . VAL I 2 12 ? -69.67092 28.81843 43.29788 1.000 43.01750 12 VAL E O 1
ATOM 11928 N N . LYS I 2 13 ? -71.86610 28.78388 43.84690 1.000 44.93882 13 LYS E N 1
ATOM 11929 C CA . LYS I 2 13 ? -72.33197 28.84978 42.46268 1.000 46.16339 13 LYS E CA 1
ATOM 11930 C C . LYS I 2 13 ? -72.16253 30.28196 41.94864 1.000 44.52273 13 LYS E C 1
ATOM 11931 O O . LYS I 2 13 ? -72.10929 31.22200 42.74640 1.000 46.09929 13 LYS E O 1
ATOM 11937 N N . PRO I 2 14 ? -72.08834 30.48917 40.62650 1.000 44.49549 14 PRO E N 1
ATOM 11938 C CA . PRO I 2 14 ? -72.14532 31.86573 40.11889 1.000 38.94886 14 PRO E CA 1
ATOM 11939 C C . PRO I 2 14 ? -73.38752 32.57598 40.64787 1.000 41.91494 14 PRO E C 1
ATOM 11940 O O . PRO I 2 14 ? -74.41907 31.95495 40.91886 1.000 44.94613 14 PRO E O 1
ATOM 11944 N N . GLY I 2 15 ? -73.26482 33.88985 40.84767 1.000 45.86372 15 GLY E N 1
ATOM 11945 C CA . GLY I 2 15 ? -74.30923 34.67154 41.48848 1.000 42.03982 15 GLY E CA 1
ATOM 11946 C C . GLY I 2 15 ? -74.52513 34.41789 42.97316 1.000 43.34030 15 GLY E C 1
ATOM 11947 O O . GLY I 2 15 ? -75.36137 35.09591 43.58928 1.000 43.64864 15 GLY E O 1
ATOM 11948 N N . GLY I 2 16 ? -73.80055 33.47868 43.57989 1.000 45.07251 16 GLY E N 1
ATOM 11949 C CA . GLY I 2 16 ? -73.92845 33.23367 45.00125 1.000 44.34248 16 GLY E CA 1
ATOM 11950 C C . GLY I 2 16 ? -73.16913 34.23155 45.86687 1.000 41.88209 16 GLY E C 1
ATOM 11951 O O . GLY I 2 16 ? -72.51506 35.16433 45.39334 1.000 41.96132 16 GLY E O 1
ATOM 11952 N N . SER I 2 17 ? -73.25880 33.99996 47.17534 1.000 41.14335 17 SER E N 1
ATOM 11953 C CA . SER I 2 17 ? -72.68895 34.87423 48.18889 1.000 45.15979 17 SER E CA 1
ATOM 11954 C C . SER I 2 17 ? -71.78667 34.08659 49.12945 1.000 42.32140 17 SER E C 1
ATOM 11955 O O . SER I 2 17 ? -71.91425 32.87197 49.26726 1.000 42.49383 17 SER E O 1
ATOM 11958 N N . LEU I 2 18 ? -70.89185 34.80587 49.80797 1.000 45.04285 18 LEU E N 1
ATOM 11959 C CA . LEU I 2 18 ? -69.91389 34.18857 50.69610 1.000 41.23238 18 LEU E CA 1
ATOM 11960 C C . LEU I 2 18 ? -69.37159 35.26005 51.64030 1.000 40.81829 18 LEU E C 1
ATOM 11961 O O . LEU I 2 18 ? -69.34545 36.44604 51.28886 1.000 41.92630 18 LEU E O 1
ATOM 11966 N N . ARG I 2 19 ? -68.95877 34.85001 52.84865 1.000 36.60309 19 ARG E N 1
ATOM 11967 C CA . ARG I 2 19 ? -68.49307 35.80773 53.85675 1.000 40.69990 19 ARG E CA 1
ATOM 11968 C C . ARG I 2 19 ? -67.10525 35.43545 54.37401 1.000 41.83154 19 ARG E C 1
ATOM 11969 O O . ARG I 2 19 ? -66.94832 34.50516 55.17569 1.000 39.46944 19 ARG E O 1
ATOM 11977 N N . LEU I 2 20 ? -66.10809 36.19963 53.95238 1.000 39.22487 20 LEU E N 1
ATOM 11978 C CA . LEU I 2 20 ? -64.75920 35.99983 54.43684 1.000 39.06710 20 LEU E CA 1
ATOM 11979 C C . LEU I 2 20 ? -64.59348 36.65802 55.79678 1.000 39.72753 20 LEU E C 1
ATOM 11980 O O . LEU I 2 20 ? -65.31034 37.60435 56.14843 1.000 38.93646 20 LEU E O 1
ATOM 11985 N N . SER I 2 21 ? -63.66276 36.11361 56.57790 1.000 38.94326 21 SER E N 1
ATOM 11986 C CA . SER I 2 21 ? -63.36666 36.60888 57.91143 1.000 41.48628 21 SER E CA 1
ATOM 11987 C C . SER I 2 21 ? -61.87281 36.62605 58.13142 1.000 45.47368 21 SER E C 1
ATOM 11988 O O . SER I 2 21 ? -61.14009 35.74872 57.66520 1.000 47.10366 21 SER E O 1
ATOM 11991 N N . CYS I 2 22 ? -61.44475 37.62344 58.88434 1.000 39.87555 22 CYS E N 1
ATOM 11992 C CA . CYS I 2 22 ? -60.06549 37.73981 59.30262 1.000 38.59862 22 CYS E CA 1
ATOM 11993 C C . CYS I 2 22 ? -60.07768 38.12243 60.76516 1.000 41.94737 22 CYS E C 1
ATOM 11994 O O . CYS I 2 22 ? -60.45566 39.25008 61.09803 1.000 46.69693 22 CYS E O 1
ATOM 11997 N N . VAL I 2 23 ? -59.69342 37.20231 61.63729 1.000 32.27252 23 VAL E N 1
ATOM 11998 C CA . VAL I 2 23 ? -59.47430 37.54443 63.02567 1.000 32.58833 23 VAL E CA 1
ATOM 11999 C C . VAL I 2 23 ? -57.99472 37.79713 63.21503 1.000 39.32538 23 VAL E C 1
ATOM 12000 O O . VAL I 2 23 ? -57.16045 36.95156 62.86446 1.000 40.70566 23 VAL E O 1
ATOM 12004 N N . SER I 2 24 ? -57.67778 38.95722 63.76986 1.000 33.00038 24 SER E N 1
ATOM 12005 C CA . SER I 2 24 ? -56.32314 39.43846 63.93876 1.000 33.99309 24 SER E CA 1
ATOM 12006 C C . SER I 2 24 ? -55.93902 39.42212 65.41170 1.000 34.93280 24 SER E C 1
ATOM 12007 O O . SER I 2 24 ? -56.79661 39.49114 66.30789 1.000 35.29506 24 SER E O 1
ATOM 12010 N N . SER I 2 25 ? -54.62770 39.35375 65.64898 1.000 32.20915 25 SER E N 1
ATOM 12011 C CA . SER I 2 25 ? -54.09968 39.38716 67.00623 1.000 28.96229 25 SER E CA 1
ATOM 12012 C C . SER I 2 25 ? -52.65595 39.87068 66.99708 1.000 30.42540 25 SER E C 1
ATOM 12013 O O . SER I 2 25 ? -51.94036 39.75413 65.99554 1.000 34.32414 25 SER E O 1
ATOM 12016 N N . GLY I 2 26 ? -52.22508 40.39090 68.13927 1.000 27.34944 26 GLY E N 1
ATOM 12017 C CA . GLY I 2 26 ? -50.83822 40.77192 68.32155 1.000 28.60584 26 GLY E CA 1
ATOM 12018 C C . GLY I 2 26 ? -50.50157 42.22716 68.03849 1.000 31.97901 26 GLY E C 1
ATOM 12019 O O . GLY I 2 26 ? -49.32787 42.59722 68.15126 1.000 33.32726 26 GLY E O 1
ATOM 12020 N N . PHE I 2 27 ? -51.47910 43.06267 67.66997 1.000 26.25869 27 PHE E N 1
ATOM 12021 C CA . PHE I 2 27 ? -51.23916 44.48729 67.47700 1.000 28.01265 27 PHE E CA 1
ATOM 12022 C C . PHE I 2 27 ? -52.50876 45.22912 67.85256 1.000 26.75046 27 PHE E C 1
ATOM 12023 O O . PHE I 2 27 ? -53.52195 44.61596 68.16592 1.000 33.03438 27 PHE E O 1
ATOM 12031 N N . THR I 2 28 ? -52.46665 46.55761 67.82050 1.000 28.53869 28 THR E N 1
ATOM 12032 C CA . THR I 2 28 ? -53.66779 47.33258 68.13807 1.000 30.85973 28 THR E CA 1
ATOM 12033 C C . THR I 2 28 ? -54.53012 47.43370 66.88497 1.000 31.53096 28 THR E C 1
ATOM 12034 O O . THR I 2 28 ? -54.29274 48.28861 66.03018 1.000 36.67407 28 THR E O 1
ATOM 12038 N N . PHE I 2 29 ? -55.55833 46.58484 66.79321 1.000 27.71264 29 PHE E N 1
ATOM 12039 C CA . PHE I 2 29 ? -56.34412 46.46277 65.56581 1.000 26.99043 29 PHE E CA 1
ATOM 12040 C C . PHE I 2 29 ? -56.94626 47.79467 65.12228 1.000 30.69557 29 PHE E C 1
ATOM 12041 O O . PHE I 2 29 ? -56.86475 48.16086 63.94469 1.000 31.04999 29 PHE E O 1
ATOM 12049 N N . SER I 2 30 ? -57.54772 48.54073 66.04520 1.000 35.17781 30 SER E N 1
ATOM 12050 C CA . SER I 2 30 ? -58.24556 49.77667 65.69464 1.000 33.65974 30 SER E CA 1
ATOM 12051 C C . SER I 2 30 ? -57.34439 50.88070 65.14023 1.000 36.69915 30 SER E C 1
ATOM 12052 O O . SER I 2 30 ? -57.86861 51.91014 64.69159 1.000 42.96740 30 SER E O 1
ATOM 12055 N N . ASN I 2 31 ? -56.02159 50.73273 65.20781 1.000 34.66681 31 ASN E N 1
ATOM 12056 C CA . ASN I 2 31 ? -55.04937 51.68680 64.65832 1.000 34.26800 31 ASN E CA 1
ATOM 12057 C C . ASN I 2 31 ? -54.80681 51.59445 63.16555 1.000 36.19696 31 ASN E C 1
ATOM 12058 O O . ASN I 2 31 ? -54.07277 52.43596 62.63528 1.000 37.38786 31 ASN E O 1
ATOM 12063 N N . TYR I 2 32 ? -55.35385 50.60443 62.46192 1.000 32.65495 32 TYR E N 1
ATOM 12064 C CA . TYR I 2 32 ? -54.84660 50.33167 61.12085 1.000 33.41642 32 TYR E CA 1
ATOM 12065 C C . TYR I 2 32 ? -55.96334 50.28980 60.09985 1.000 31.37160 32 TYR E C 1
ATOM 12066 O O . TYR I 2 32 ? -57.03076 49.73155 60.36248 1.000 31.13357 32 TYR E O 1
ATOM 12075 N N . TRP I 2 33 ? -55.71498 50.87969 58.93593 1.000 28.72186 33 TRP E N 1
ATOM 12076 C CA . TRP I 2 33 ? -56.48309 50.47001 57.77141 1.000 29.67477 33 TRP E CA 1
ATOM 12077 C C . TRP I 2 33 ? -56.19773 48.99373 57.50340 1.000 30.42424 33 TRP E C 1
ATOM 12078 O O . TRP I 2 33 ? -55.10546 48.48806 57.79011 1.000 32.09727 33 TRP E O 1
ATOM 12089 N N . MET I 2 34 ? -57.18595 48.28473 56.98399 1.000 27.52562 34 MET E N 1
ATOM 12090 C CA . MET I 2 34 ? -56.99046 46.88883 56.63359 1.000 29.99882 34 MET E CA 1
ATOM 12091 C C . MET I 2 34 ? -57.32016 46.74368 55.16974 1.000 30.24120 34 MET E C 1
ATOM 12092 O O . MET I 2 34 ? -57.98662 47.60381 54.58835 1.000 31.33259 34 MET E O 1
ATOM 12097 N N . SER I 2 35 ? -56.87779 45.64673 54.57176 1.000 30.64971 35 SER E N 1
ATOM 12098 C CA . SER I 2 35 ? -57.12914 45.52235 53.15227 1.000 29.76584 35 SER E CA 1
ATOM 12099 C C . SER I 2 35 ? -57.28460 44.06487 52.73148 1.000 33.00498 35 SER E C 1
ATOM 12100 O O . SER I 2 35 ? -56.77784 43.15277 53.38998 1.000 31.90366 35 SER E O 1
ATOM 12103 N N . TRP I 2 36 ? -58.00986 43.85688 51.62847 1.000 28.24689 36 TRP E N 1
ATOM 12104 C CA . TRP I 2 36 ? -58.18951 42.53797 51.04273 1.000 29.53013 36 TRP E CA 1
ATOM 12105 C C . TRP I 2 36 ? -57.49622 42.48807 49.68908 1.000 30.99615 36 TRP E C 1
ATOM 12106 O O . TRP I 2 36 ? -57.67213 43.39662 48.85787 1.000 26.90433 36 TRP E O 1
ATOM 12117 N N . VAL I 2 37 ? -56.70925 41.42630 49.47430 1.000 28.77381 37 VAL E N 1
ATOM 12118 C CA . VAL I 2 37 ? -55.99596 41.20490 48.21947 1.000 30.99189 37 VAL E CA 1
ATOM 12119 C C . VAL I 2 37 ? -56.25263 39.77700 47.77702 1.000 33.42778 37 VAL E C 1
ATOM 12120 O O . VAL I 2 37 ? -56.31490 38.86475 48.61151 1.000 33.68495 37 VAL E O 1
ATOM 12124 N N . ARG I 2 38 ? -56.40683 39.57670 46.46742 1.000 31.27978 38 ARG E N 1
ATOM 12125 C CA . ARG I 2 38 ? -56.72550 38.25375 45.95549 1.000 34.64764 38 ARG E CA 1
ATOM 12126 C C . ARG I 2 38 ? -55.74351 37.87191 44.86215 1.000 35.87402 38 ARG E C 1
ATOM 12127 O O . ARG I 2 38 ? -55.11438 38.72788 44.23416 1.000 34.40665 38 ARG E O 1
ATOM 12135 N N . GLN I 2 39 ? -55.64448 36.56216 44.63304 1.000 37.83919 39 GLN E N 1
ATOM 12136 C CA . GLN I 2 39 ? -54.68264 35.98656 43.69592 1.000 38.60603 39 GLN E CA 1
ATOM 12137 C C . GLN I 2 39 ? -55.37601 34.87833 42.91371 1.000 39.81935 39 GLN E C 1
ATOM 12138 O O . GLN I 2 39 ? -55.73956 33.84319 43.48175 1.000 35.87467 39 GLN E O 1
ATOM 12144 N N . ALA I 2 40 ? -55.58414 35.10332 41.62192 1.000 45.08829 40 ALA E N 1
ATOM 12145 C CA . ALA I 2 40 ? -56.26390 34.11938 40.79517 1.000 47.37741 40 ALA E CA 1
ATOM 12146 C C . ALA I 2 40 ? -55.40010 32.86919 40.64881 1.000 53.81571 40 ALA E C 1
ATOM 12147 O O . ALA I 2 40 ? -54.19335 32.90547 40.90277 1.000 52.29393 40 ALA E O 1
ATOM 12149 N N . PRO I 2 41 ? -55.99889 31.74092 40.26488 1.000 58.85960 41 PRO E N 1
ATOM 12150 C CA . PRO I 2 41 ? -55.18692 30.54644 40.00193 1.000 60.45725 41 PRO E CA 1
ATOM 12151 C C . PRO I 2 41 ? -54.17550 30.84736 38.90593 1.000 65.54211 41 PRO E C 1
ATOM 12152 O O . PRO I 2 41 ? -54.50147 31.49510 37.90320 1.000 62.22569 41 PRO E O 1
ATOM 12156 N N . GLY I 2 42 ? -52.93633 30.38542 39.12282 1.000 62.90331 42 GLY E N 1
ATOM 12157 C CA . GLY I 2 42 ? -51.81621 30.73540 38.27186 1.000 58.33458 42 GLY E CA 1
ATOM 12158 C C . GLY I 2 42 ? -51.84688 32.21560 37.97005 1.000 62.43873 42 GLY E C 1
ATOM 12159 O O . GLY I 2 42 ? -52.11476 32.62397 36.83420 1.000 67.39354 42 GLY E O 1
ATOM 12160 N N . GLY I 2 43 ? -51.63029 33.04290 38.98362 1.000 62.43982 43 GLY E N 1
ATOM 12161 C CA . GLY I 2 43 ? -52.00557 34.43448 38.84117 1.000 57.11592 43 GLY E CA 1
ATOM 12162 C C . GLY I 2 43 ? -51.18784 35.35622 39.71214 1.000 49.48239 43 GLY E C 1
ATOM 12163 O O . GLY I 2 43 ? -50.54151 34.95295 40.68736 1.000 44.91980 43 GLY E O 1
ATOM 12164 N N . GLY I 2 44 ? -51.22796 36.61729 39.33133 1.000 48.78652 44 GLY E N 1
ATOM 12165 C CA . GLY I 2 44 ? -50.66099 37.66224 40.14215 1.000 54.68779 44 GLY E CA 1
ATOM 12166 C C . GLY I 2 44 ? -51.66217 38.16201 41.15749 1.000 42.99706 44 GLY E C 1
ATOM 12167 O O . GLY I 2 44 ? -52.77575 37.65774 41.29703 1.000 40.04199 44 GLY E O 1
ATOM 12168 N N . LEU I 2 45 ? -51.24031 39.18290 41.87599 1.000 38.99513 45 LEU E N 1
ATOM 12169 C CA . LEU I 2 45 ? -52.01818 39.69621 42.97263 1.000 35.14718 45 LEU E CA 1
ATOM 12170 C C . LEU I 2 45 ? -52.84109 40.85759 42.46701 1.000 33.82941 45 LEU E C 1
ATOM 12171 O O . LEU I 2 45 ? -52.37825 41.63981 41.63830 1.000 39.78578 45 LEU E O 1
ATOM 12176 N N . GLU I 2 46 ? -54.08030 40.93028 42.92168 1.000 34.41695 46 GLU E N 1
ATOM 12177 C CA . GLU I 2 46 ? -54.96648 42.02651 42.57713 1.000 37.86741 46 GLU E CA 1
ATOM 12178 C C . GLU I 2 46 ? -55.53296 42.58044 43.87063 1.000 37.49162 46 GLU E C 1
ATOM 12179 O O . GLU I 2 46 ? -56.06923 41.81961 44.68871 1.000 39.33931 46 GLU E O 1
ATOM 12185 N N . TRP I 2 47 ? -55.38730 43.89185 44.06309 1.000 34.67343 47 TRP E N 1
ATOM 12186 C CA . TRP I 2 47 ? -55.96863 44.55253 45.22665 1.000 32.22001 47 TRP E CA 1
ATOM 12187 C C . TRP I 2 47 ? -57.48745 44.56168 45.10227 1.000 28.22059 47 TRP E C 1
ATOM 12188 O O . TRP I 2 47 ? -58.02099 44.72799 44.00489 1.000 30.13105 47 TRP E O 1
ATOM 12199 N N . VAL I 2 48 ? -58.19846 44.39398 46.22276 1.000 25.57945 48 VAL E N 1
ATOM 12200 C CA . VAL I 2 48 ? -59.65636 44.32144 46.19831 1.000 32.16794 48 VAL E CA 1
ATOM 12201 C C . VAL I 2 48 ? -60.31491 45.46344 46.97152 1.000 34.47793 48 VAL E C 1
ATOM 12202 O O . VAL I 2 48 ? -61.24248 46.11186 46.46322 1.000 34.45106 48 VAL E O 1
ATOM 12206 N N . ALA I 2 49 ? -59.86777 45.71666 48.20892 1.000 33.13745 49 ALA E N 1
ATOM 12207 C CA . ALA I 2 49 ? -60.65381 46.53726 49.12743 1.000 28.02451 49 ALA E CA 1
ATOM 12208 C C . ALA I 2 49 ? -59.79380 47.18370 50.22115 1.000 28.18722 49 ALA E C 1
ATOM 12209 O O . ALA I 2 49 ? -58.95918 46.52027 50.83350 1.000 29.05390 49 ALA E O 1
ATOM 12211 N N . ASN I 2 50 ? -60.02393 48.46693 50.49118 1.000 26.24787 50 ASN E N 1
ATOM 12212 C CA . ASN I 2 50 ? -59.54638 49.08236 51.72316 1.000 26.90116 50 ASN E CA 1
ATOM 12213 C C . ASN I 2 50 ? -60.71230 49.32992 52.65277 1.000 28.86967 50 ASN E C 1
ATOM 12214 O O . ASN I 2 50 ? -61.84902 49.55266 52.20629 1.000 34.57191 50 ASN E O 1
ATOM 12219 N N . ILE I 2 51 ? -60.40598 49.34358 53.94549 1.000 26.73845 51 ILE E N 1
ATOM 12220 C CA . ILE I 2 51 ? -61.32770 49.82169 54.96603 1.000 27.66194 51 ILE E CA 1
ATOM 12221 C C . ILE I 2 51 ? -60.49930 50.55195 56.01411 1.000 28.72283 51 ILE E C 1
ATOM 12222 O O . ILE I 2 51 ? -59.39070 50.12244 56.34594 1.000 32.15275 51 ILE E O 1
ATOM 12227 N N . ASN I 2 52 ? -61.00600 51.67350 56.50834 1.000 30.60087 52 ASN E N 1
ATOM 12228 C CA . ASN I 2 52 ? -60.22301 52.49307 57.41800 1.000 30.02161 52 ASN E CA 1
ATOM 12229 C C . ASN I 2 52 ? -60.52716 52.05857 58.84758 1.000 32.24376 52 ASN E C 1
ATOM 12230 O O . ASN I 2 52 ? -61.18235 51.04219 59.07793 1.000 31.80184 52 ASN E O 1
ATOM 12235 N N . GLN I 2 53 ? -60.08277 52.84916 59.82550 1.000 34.49147 53 GLN E N 1
ATOM 12236 C CA . GLN I 2 53 ? -59.98159 52.34801 61.19428 1.000 35.30090 53 GLN E CA 1
ATOM 12237 C C . GLN I 2 53 ? -61.34149 51.98134 61.78007 1.000 39.31002 53 GLN E C 1
ATOM 12238 O O . GLN I 2 53 ? -61.47741 50.95476 62.45443 1.000 42.08905 53 GLN E O 1
ATOM 12244 N N . ASP I 2 54 ? -62.35157 52.80784 61.55835 1.000 35.78196 54 ASP E N 1
ATOM 12245 C CA . ASP I 2 54 ? -63.65339 52.59129 62.16193 1.000 40.53268 54 ASP E CA 1
ATOM 12246 C C . ASP I 2 54 ? -64.70204 52.14076 61.15653 1.000 44.27432 54 ASP E C 1
ATOM 12247 O O . ASP I 2 54 ? -65.88327 52.05583 61.51260 1.000 48.72934 54 ASP E O 1
ATOM 12252 N N . GLY I 2 55 ? -64.32667 51.91952 59.90366 1.000 41.10365 55 GLY E N 1
ATOM 12253 C CA . GLY I 2 55 ? -65.27120 51.46485 58.91158 1.000 36.06790 55 GLY E CA 1
ATOM 12254 C C . GLY I 2 55 ? -66.00746 52.55143 58.17307 1.000 36.39553 55 GLY E C 1
ATOM 12255 O O . GLY I 2 55 ? -66.87513 52.23902 57.35479 1.000 38.95280 55 GLY E O 1
ATOM 12256 N N . SER I 2 56 ? -65.68756 53.81354 58.41263 1.000 42.21643 56 SER E N 1
ATOM 12257 C CA . SER I 2 56 ? -66.43811 54.90429 57.80019 1.000 40.90105 56 SER E CA 1
ATOM 12258 C C . SER I 2 56 ? -65.98008 55.24297 56.38403 1.000 41.21339 56 SER E C 1
ATOM 12259 O O . SER I 2 56 ? -66.63153 56.04959 55.71189 1.000 46.45047 56 SER E O 1
ATOM 12262 N N . GLU I 2 57 ? -64.86708 54.67503 55.93182 1.000 38.26419 57 GLU E N 1
ATOM 12263 C CA . GLU I 2 57 ? -64.37055 54.82360 54.57228 1.000 35.28238 57 GLU E CA 1
ATOM 12264 C C . GLU I 2 57 ? -64.14130 53.41976 54.05048 1.000 33.23440 57 GLU E C 1
ATOM 12265 O O . GLU I 2 57 ? -63.43495 52.64250 54.69430 1.000 34.39709 57 GLU E O 1
ATOM 12271 N N . LYS I 2 58 ? -64.73784 53.08860 52.90599 1.000 30.26361 58 LYS E N 1
ATOM 12272 C CA . LYS I 2 58 ? -64.51822 51.81539 52.23838 1.000 25.00173 58 LYS E CA 1
ATOM 12273 C C . LYS I 2 58 ? -64.32569 52.09774 50.76419 1.000 28.83159 58 LYS E C 1
ATOM 12274 O O . LYS I 2 58 ? -65.11118 52.84623 50.17596 1.000 35.09952 58 LYS E O 1
ATOM 12280 N N . TYR I 2 59 ? -63.29050 51.50367 50.16493 1.000 28.13772 59 TYR E N 1
ATOM 12281 C CA . TYR I 2 59 ? -63.02083 51.65041 48.73908 1.000 28.61031 59 TYR E CA 1
ATOM 12282 C C . TYR I 2 59 ? -62.81619 50.27675 48.13594 1.000 30.99669 59 TYR E C 1
ATOM 12283 O O . TYR I 2 59 ? -62.38547 49.35073 48.83214 1.000 32.08877 59 TYR E O 1
ATOM 12292 N N . TYR I 2 60 ? -63.11466 50.14874 46.83827 1.000 27.83347 60 TYR E N 1
ATOM 12293 C CA . TYR I 2 60 ? -63.08211 48.84708 46.18023 1.000 29.93824 60 TYR E CA 1
ATOM 12294 C C . TYR I 2 60 ? -62.53134 48.99262 44.77602 1.000 30.71440 60 TYR E C 1
ATOM 12295 O O . TYR I 2 60 ? -62.69540 50.03381 44.13900 1.000 34.89462 60 TYR E O 1
ATOM 12304 N N . VAL I 2 61 ? -61.88997 47.93055 44.28845 1.000 28.99530 61 VAL E N 1
ATOM 12305 C CA . VAL I 2 61 ? -61.49189 47.90395 42.88775 1.000 32.61318 61 VAL E CA 1
ATOM 12306 C C . VAL I 2 61 ? -62.74213 47.81622 42.01849 1.000 38.15966 61 VAL E C 1
ATOM 12307 O O . VAL I 2 61 ? -63.76748 47.24106 42.41883 1.000 39.43276 61 VAL E O 1
ATOM 12311 N N . ASP I 2 62 ? -62.65409 48.37783 40.80582 1.000 41.46289 62 ASP E N 1
ATOM 12312 C CA . ASP I 2 62 ? -63.83424 48.54990 39.95073 1.000 40.63679 62 ASP E CA 1
ATOM 12313 C C . ASP I 2 62 ? -64.53318 47.22583 39.62941 1.000 43.06774 62 ASP E C 1
ATOM 12314 O O . ASP I 2 62 ? -65.76602 47.19073 39.54597 1.000 42.77141 62 ASP E O 1
ATOM 12319 N N . SER I 2 63 ? -63.76166 46.13661 39.42863 1.000 38.76618 63 SER E N 1
ATOM 12320 C CA . SER I 2 63 ? -64.32249 44.81262 39.13254 1.000 36.31120 63 SER E CA 1
ATOM 12321 C C . SER I 2 63 ? -65.48446 44.47426 40.05623 1.000 42.75273 63 SER E C 1
ATOM 12322 O O . SER I 2 63 ? -66.42981 43.78818 39.65416 1.000 46.58904 63 SER E O 1
ATOM 12325 N N . VAL I 2 64 ? -65.40884 44.90815 41.31795 1.000 44.02121 64 VAL E N 1
ATOM 12326 C CA . VAL I 2 64 ? -66.20898 44.34834 42.40049 1.000 42.69467 64 VAL E CA 1
ATOM 12327 C C . VAL I 2 64 ? -67.14054 45.37456 43.02020 1.000 39.09995 64 VAL E C 1
ATOM 12328 O O . VAL I 2 64 ? -67.74708 45.09850 44.05453 1.000 36.00259 64 VAL E O 1
ATOM 12332 N N . LYS I 2 65 ? -67.24551 46.56379 42.42779 1.000 41.08720 65 LYS E N 1
ATOM 12333 C CA . LYS I 2 65 ? -68.03785 47.61969 43.03461 1.000 37.56012 65 LYS E CA 1
ATOM 12334 C C . LYS I 2 65 ? -69.50688 47.29696 42.88188 1.000 44.13482 65 LYS E C 1
ATOM 12335 O O . LYS I 2 65 ? -69.95093 46.83970 41.82726 1.000 50.27884 65 LYS E O 1
ATOM 12341 N N . GLY I 2 66 ? -70.26100 47.51847 43.95216 1.000 43.74298 66 GLY E N 1
ATOM 12342 C CA . GLY I 2 66 ? -71.63361 47.10749 43.97203 1.000 42.23734 66 GLY E CA 1
ATOM 12343 C C . GLY I 2 66 ? -71.84001 45.62703 44.17498 1.000 46.57897 66 GLY E C 1
ATOM 12344 O O . GLY I 2 66 ? -72.99257 45.17466 44.15450 1.000 60.11963 66 GLY E O 1
ATOM 12345 N N . ARG I 2 67 ? -70.77753 44.85318 44.35733 1.000 40.69208 67 ARG E N 1
ATOM 12346 C CA . ARG I 2 67 ? -70.92656 43.43694 44.68309 1.000 43.83288 67 ARG E CA 1
ATOM 12347 C C . ARG I 2 67 ? -70.21578 43.03411 45.96874 1.000 44.80585 67 ARG E C 1
ATOM 12348 O O . ARG I 2 67 ? -70.76684 42.23746 46.73880 1.000 43.75638 67 ARG E O 1
ATOM 12356 N N . PHE I 2 68 ? -69.01818 43.55399 46.24615 1.000 40.87767 68 PHE E N 1
ATOM 12357 C CA . PHE I 2 68 ? -68.37008 43.20027 47.49992 1.000 41.55643 68 PHE E CA 1
ATOM 12358 C C . PHE I 2 68 ? -68.59043 44.33662 48.48666 1.000 41.73248 68 PHE E C 1
ATOM 12359 O O . PHE I 2 68 ? -68.68776 45.49952 48.08737 1.000 43.93263 68 PHE E O 1
ATOM 12367 N N . THR I 2 69 ? -68.66678 43.99912 49.78023 1.000 38.58650 69 THR E N 1
ATOM 12368 C CA . THR I 2 69 ? -68.62076 45.00724 50.83648 1.000 38.25190 69 THR E CA 1
ATOM 12369 C C . THR I 2 69 ? -67.84144 44.48756 52.03920 1.000 41.60412 69 THR E C 1
ATOM 12370 O O . THR I 2 69 ? -68.01053 43.33208 52.46357 1.000 34.20561 69 THR E O 1
ATOM 12374 N N . SER I 2 70 ? -67.01391 45.37252 52.59717 1.000 34.62051 70 SER E N 1
ATOM 12375 C CA . SER I 2 70 ? -66.16748 45.05755 53.73207 1.000 35.44958 70 SER E CA 1
ATOM 12376 C C . SER I 2 70 ? -66.75769 45.64117 55.01391 1.000 33.19082 70 SER E C 1
ATOM 12377 O O . SER I 2 70 ? -67.65948 46.48245 54.98074 1.000 31.80738 70 SER E O 1
ATOM 12380 N N . SER I 2 71 ? -66.25053 45.16123 56.15331 1.000 31.82748 71 SER E N 1
ATOM 12381 C CA . SER I 2 71 ? -66.71253 45.62780 57.45187 1.000 32.05019 71 SER E CA 1
ATOM 12382 C C . SER I 2 71 ? -65.72100 45.20995 58.53111 1.000 34.72485 71 SER E C 1
ATOM 12383 O O . SER I 2 71 ? -64.86733 44.34180 58.33107 1.000 32.26598 71 SER E O 1
ATOM 12386 N N . ARG I 2 72 ? -65.88851 45.82074 59.69934 1.000 34.37675 72 ARG E N 1
ATOM 12387 C CA . ARG I 2 72 ? -64.98703 45.70442 60.83037 1.000 33.54637 72 ARG E CA 1
ATOM 12388 C C . ARG I 2 72 ? -65.77491 45.48856 62.10601 1.000 39.34234 72 ARG E C 1
ATOM 12389 O O . ARG I 2 72 ? -66.80709 46.13219 62.32086 1.000 41.35295 72 ARG E O 1
ATOM 12397 N N . ASP I 2 73 ? -65.24069 44.65866 62.99335 1.000 40.67776 73 ASP E N 1
ATOM 12398 C CA . ASP I 2 73 ? -65.66295 44.65010 64.39255 1.000 44.14260 73 ASP E CA 1
ATOM 12399 C C . ASP I 2 73 ? -64.39487 44.77403 65.24015 1.000 42.82393 73 ASP E C 1
ATOM 12400 O O . ASP I 2 73 ? -63.76422 43.76205 65.56624 1.000 40.85006 73 ASP E O 1
ATOM 12405 N N . ASN I 2 74 ? -64.03563 46.02124 65.59163 1.000 42.11079 74 ASN E N 1
ATOM 12406 C CA . ASN I 2 74 ? -62.81843 46.26453 66.36262 1.000 39.52358 74 ASN E CA 1
ATOM 12407 C C . ASN I 2 74 ? -62.88271 45.61309 67.73420 1.000 46.38099 74 ASN E C 1
ATOM 12408 O O . ASN I 2 74 ? -61.83680 45.24771 68.28982 1.000 54.52643 74 ASN E O 1
ATOM 12413 N N . THR I 2 75 ? -64.08972 45.44557 68.29420 1.000 42.87747 75 THR E N 1
ATOM 12414 C CA . THR I 2 75 ? -64.20972 44.76924 69.58633 1.000 47.51410 75 THR E CA 1
ATOM 12415 C C . THR I 2 75 ? -63.80381 43.29721 69.50147 1.000 49.27020 75 THR E C 1
ATOM 12416 O O . THR I 2 75 ? -63.23666 42.76208 70.45888 1.000 54.08293 75 THR E O 1
ATOM 12420 N N . LYS I 2 76 ? -64.06893 42.63223 68.37353 1.000 48.47668 76 LYS E N 1
ATOM 12421 C CA . LYS I 2 76 ? -63.64515 41.25710 68.15111 1.000 42.87218 76 LYS E CA 1
ATOM 12422 C C . LYS I 2 76 ? -62.42810 41.15233 67.23701 1.000 44.41494 76 LYS E C 1
ATOM 12423 O O . LYS I 2 76 ? -62.14396 40.06195 66.73299 1.000 43.83044 76 LYS E O 1
ATOM 12429 N N . ASN I 2 77 ? -61.70726 42.26150 67.00936 1.000 43.41259 77 ASN E N 1
ATOM 12430 C CA . ASN I 2 77 ? -60.48955 42.27641 66.17842 1.000 39.95215 77 ASN E CA 1
ATOM 12431 C C . ASN I 2 77 ? -60.73753 41.64340 64.81470 1.000 38.68550 77 ASN E C 1
ATOM 12432 O O . ASN I 2 77 ? -59.89026 40.93812 64.26883 1.000 38.29917 77 ASN E O 1
ATOM 12437 N N . SER I 2 78 ? -61.90604 41.90135 64.24959 1.000 37.82721 78 SER E N 1
ATOM 12438 C CA . SER I 2 78 ? -62.34994 41.14070 63.10016 1.000 40.69742 78 SER E CA 1
ATOM 12439 C C . SER I 2 78 ? -62.62136 42.02297 61.89295 1.000 38.98728 78 SER E C 1
ATOM 12440 O O . SER I 2 78 ? -63.12258 43.14586 62.01436 1.000 36.69365 78 SER E O 1
ATOM 12443 N N . LEU I 2 79 ? -62.27939 41.46895 60.73558 1.000 35.53037 79 LEU E N 1
ATOM 12444 C CA . LEU I 2 79 ? -62.42397 42.07342 59.43073 1.000 32.62223 79 LEU E CA 1
ATOM 12445 C C . LEU I 2 79 ? -63.22572 41.10563 58.56810 1.000 38.98827 79 LEU E C 1
ATOM 12446 O O . LEU I 2 79 ? -63.01566 39.88549 58.63654 1.000 37.95878 79 LEU E O 1
ATOM 12451 N N . PHE I 2 80 ? -64.16191 41.64492 57.77672 1.000 34.99369 80 PHE E N 1
ATOM 12452 C CA . PHE I 2 80 ? -65.06802 40.83713 56.97919 1.000 33.97885 80 PHE E CA 1
ATOM 12453 C C . PHE I 2 80 ? -65.05519 41.29697 55.53016 1.000 38.90719 80 PHE E C 1
ATOM 12454 O O . PHE I 2 80 ? -64.70117 42.43701 55.21002 1.000 39.05262 80 PHE E O 1
ATOM 12462 N N . LEU I 2 81 ? -65.41502 40.37210 54.64416 1.000 37.26512 81 LEU E N 1
ATOM 12463 C CA . LEU I 2 81 ? -65.59635 40.69030 53.23460 1.000 32.01255 81 LEU E CA 1
ATOM 12464 C C . LEU I 2 81 ? -66.77723 39.87303 52.73250 1.000 40.58927 81 LEU E C 1
ATOM 12465 O O . LEU I 2 81 ? -66.71549 38.63846 52.68357 1.000 42.10809 81 LEU E O 1
ATOM 12470 N N . GLN I 2 82 ? -67.84969 40.56340 52.37405 1.000 37.58954 82 GLN E N 1
ATOM 12471 C CA . GLN I 2 82 ? -69.08088 39.93778 51.94205 1.000 35.65360 82 GLN E CA 1
ATOM 12472 C C . GLN I 2 82 ? -69.06768 39.89589 50.42457 1.000 40.16457 82 GLN E C 1
ATOM 12473 O O . GLN I 2 82 ? -69.23650 40.93092 49.77154 1.000 44.18307 82 GLN E O 1
ATOM 12479 N N . LEU I 2 83 ? -68.85324 38.71057 49.86183 1.000 40.37372 83 LEU E N 1
ATOM 12480 C CA . LEU I 2 83 ? -68.90450 38.53328 48.41682 1.000 41.55824 83 LEU E CA 1
ATOM 12481 C C . LEU I 2 83 ? -70.33524 38.21070 47.99590 1.000 45.64020 83 LEU E C 1
ATOM 12482 O O . LEU I 2 83 ? -70.94685 37.28304 48.52905 1.000 46.86636 83 LEU E O 1
ATOM 12487 N N . ASN I 2 84 ? -70.87459 39.00201 47.06798 1.000 44.43186 84 ASN E N 1
ATOM 12488 C CA . ASN I 2 84 ? -72.16649 38.74965 46.43928 1.000 41.77322 84 ASN E CA 1
ATOM 12489 C C . ASN I 2 84 ? -71.99701 38.79856 44.92489 1.000 44.19508 84 ASN E C 1
ATOM 12490 O O . ASN I 2 84 ? -71.04577 39.39475 44.40576 1.000 40.54702 84 ASN E O 1
ATOM 12495 N N . SER I 2 85 ? -72.95153 38.18167 44.21546 1.000 47.14549 85 SER E N 1
ATOM 12496 C CA . SER I 2 85 ? -72.96501 38.17145 42.74902 1.000 41.87137 85 SER E CA 1
ATOM 12497 C C . SER I 2 85 ? -71.67340 37.59056 42.19473 1.000 43.57835 85 SER E C 1
ATOM 12498 O O . SER I 2 85 ? -71.09382 38.13918 41.25581 1.000 45.38022 85 SER E O 1
ATOM 12501 N N . LEU I 2 86 ? -71.20282 36.49477 42.79057 1.000 42.49930 86 LEU E N 1
ATOM 12502 C CA . LEU I 2 86 ? -69.89081 35.97820 42.43284 1.000 44.07288 86 LEU E CA 1
ATOM 12503 C C . LEU I 2 86 ? -69.87715 35.47245 40.99919 1.000 46.47318 86 LEU E C 1
ATOM 12504 O O . LEU I 2 86 ? -70.86291 34.92370 40.50395 1.000 50.34225 86 LEU E O 1
ATOM 12509 N N . ARG I 2 87 ? -68.75697 35.68411 40.32426 1.000 46.78256 87 ARG E N 1
ATOM 12510 C CA . ARG I 2 87 ? -68.54910 35.28615 38.94266 1.000 47.05022 87 ARG E CA 1
ATOM 12511 C C . ARG I 2 87 ? -67.34158 34.36660 38.89901 1.000 50.86632 87 ARG E C 1
ATOM 12512 O O . ARG I 2 87 ? -66.64917 34.17843 39.89889 1.000 53.26206 87 ARG E O 1
ATOM 12520 N N . ALA I 2 88 ? -67.09543 33.76610 37.74102 1.000 53.28329 88 ALA E N 1
ATOM 12521 C CA . ALA I 2 88 ? -65.99420 32.81360 37.65807 1.000 53.02897 88 ALA E CA 1
ATOM 12522 C C . ALA I 2 88 ? -64.65164 33.50918 37.89698 1.000 54.18330 88 ALA E C 1
ATOM 12523 O O . ALA I 2 88 ? -63.77950 32.99046 38.61002 1.000 45.44481 88 ALA E O 1
ATOM 12525 N N . GLU I 2 89 ? -64.49059 34.71624 37.35202 1.000 54.51530 89 GLU E N 1
ATOM 12526 C CA . GLU I 2 89 ? -63.27057 35.51855 37.45986 1.000 56.94692 89 GLU E CA 1
ATOM 12527 C C . GLU I 2 89 ? -63.03861 36.06578 38.86987 1.000 54.88156 89 GLU E C 1
ATOM 12528 O O . GLU I 2 89 ? -62.00408 36.70436 39.10832 1.000 52.36763 89 GLU E O 1
ATOM 12534 N N . ASP I 2 90 ? -63.93357 35.79886 39.82410 1.000 51.01390 90 ASP E N 1
ATOM 12535 C CA . ASP I 2 90 ? -63.68143 36.10742 41.23260 1.000 48.08407 90 ASP E CA 1
ATOM 12536 C C . ASP I 2 90 ? -63.01959 34.95409 41.96267 1.000 45.43385 90 ASP E C 1
ATOM 12537 O O . ASP I 2 90 ? -62.84681 35.02714 43.17914 1.000 44.84056 90 ASP E O 1
ATOM 12542 N N . THR I 2 91 ? -62.63716 33.89875 41.24710 1.000 41.70855 91 THR E N 1
ATOM 12543 C CA . THR I 2 91 ? -62.03393 32.74780 41.90618 1.000 47.36770 91 THR E CA 1
ATOM 12544 C C . THR I 2 91 ? -60.57509 33.02725 42.27299 1.000 46.17903 91 THR E C 1
ATOM 12545 O O . THR I 2 91 ? -59.84608 33.71034 41.53345 1.000 41.70345 91 THR E O 1
ATOM 12549 N N . GLY I 2 92 ? -60.16421 32.51399 43.42391 1.000 36.99700 92 GLY E N 1
ATOM 12550 C CA . GLY I 2 92 ? -58.77287 32.55745 43.80838 1.000 42.92047 92 GLY E CA 1
ATOM 12551 C C . GLY I 2 92 ? -58.61711 32.57660 45.31630 1.000 34.18403 92 GLY E C 1
ATOM 12552 O O . GLY I 2 92 ? -59.53992 32.27543 46.06376 1.000 31.89212 92 GLY E O 1
ATOM 12553 N N . ILE I 2 93 ? -57.41263 32.92460 45.75051 1.000 29.98581 93 ILE E N 1
ATOM 12554 C CA . ILE I 2 93 ? -57.11064 33.00475 47.16765 1.000 33.43076 93 ILE E CA 1
ATOM 12555 C C . ILE I 2 93 ? -57.26111 34.44757 47.57826 1.000 30.75231 93 ILE E C 1
ATOM 12556 O O . ILE I 2 93 ? -56.67259 35.33365 46.94890 1.000 32.45831 93 ILE E O 1
ATOM 12561 N N . TYR I 2 94 ? -58.06113 34.67441 48.61826 1.000 30.09143 94 TYR E N 1
ATOM 12562 C CA . TYR I 2 94 ? -58.28821 35.98269 49.20858 1.000 31.83139 94 TYR E CA 1
ATOM 12563 C C . TYR I 2 94 ? -57.38738 36.14343 50.42791 1.000 32.64164 94 TYR E C 1
ATOM 12564 O O . TYR I 2 94 ? -57.37342 35.27279 51.30142 1.000 33.40884 94 TYR E O 1
ATOM 12573 N N . TYR I 2 95 ? -56.61264 37.23234 50.47261 1.000 33.42974 95 TYR E N 1
ATOM 12574 C CA . TYR I 2 95 ? -55.76868 37.53601 51.62655 1.000 31.31835 95 TYR E CA 1
ATOM 12575 C C . TYR I 2 95 ? -56.21097 38.80208 52.35405 1.000 33.07520 95 TYR E C 1
ATOM 12576 O O . TYR I 2 95 ? -56.50155 39.84270 51.74420 1.000 31.25319 95 TYR E O 1
ATOM 12585 N N . CYS I 2 96 ? -56.24200 38.67552 53.66844 1.000 34.69549 96 CYS E N 1
ATOM 12586 C CA . CYS I 2 96 ? -56.31312 39.77324 54.61901 1.000 39.72072 96 CYS E CA 1
ATOM 12587 C C . CYS I 2 96 ? -54.94477 40.47728 54.78626 1.000 36.74519 96 CYS E C 1
ATOM 12588 O O . CYS I 2 96 ? -53.92410 39.82231 55.02921 1.000 38.18176 96 CYS E O 1
ATOM 12591 N N . THR I 2 97 ? -54.90609 41.80593 54.68078 1.000 34.48399 97 THR E N 1
ATOM 12592 C CA . THR I 2 97 ? -53.63288 42.52395 54.79665 1.000 33.73557 97 THR E CA 1
ATOM 12593 C C . THR I 2 97 ? -53.74437 43.72046 55.73391 1.000 33.22755 97 THR E C 1
ATOM 12594 O O . THR I 2 97 ? -54.78908 44.37170 55.80430 1.000 38.97331 97 THR E O 1
ATOM 12598 N N . ARG I 2 98 ? -52.64015 44.03797 56.41229 1.000 35.78342 98 ARG E N 1
ATOM 12599 C CA . ARG I 2 98 ? -52.53907 45.20545 57.28411 1.000 36.35164 98 ARG E CA 1
ATOM 12600 C C . ARG I 2 98 ? -51.85100 46.38698 56.59723 1.000 36.61462 98 ARG E C 1
ATOM 12601 O O . ARG I 2 98 ? -50.83787 46.21636 55.91634 1.000 37.23547 98 ARG E O 1
ATOM 12609 N N . ASP I 2 99 ? -52.40104 47.60395 56.80974 1.000 37.16414 99 ASP E N 1
ATOM 12610 C CA . ASP I 2 99 ? -51.78259 48.89866 56.50393 1.000 33.66822 99 ASP E CA 1
ATOM 12611 C C . ASP I 2 99 ? -51.56125 49.18584 55.02003 1.000 31.37462 99 ASP E C 1
ATOM 12612 O O . ASP I 2 99 ? -50.41536 49.35024 54.58881 1.000 33.39723 99 ASP E O 1
ATOM 12617 N N . PRO I 2 100 ? -52.60279 49.29239 54.21251 1.000 32.98469 100 PRO E N 1
ATOM 12618 C CA . PRO I 2 100 ? -52.42223 49.80505 52.85564 1.000 29.75802 100 PRO E CA 1
ATOM 12619 C C . PRO I 2 100 ? -51.83636 51.19629 52.92654 1.000 33.28632 100 PRO E C 1
ATOM 12620 O O . PRO I 2 100 ? -52.26359 51.99879 53.76676 1.000 38.04260 100 PRO E O 1
ATOM 12624 N N . PRO I 2 101 ? -50.86350 51.53455 52.07561 1.000 36.86494 101 PRO E N 1
ATOM 12625 C CA . PRO I 2 101 ? -50.26819 50.78968 50.97526 1.000 37.75381 101 PRO E CA 1
ATOM 12626 C C . PRO I 2 101 ? -49.01236 50.00956 51.37264 1.000 34.01407 101 PRO E C 1
ATOM 12627 O O . PRO I 2 101 ? -48.29925 49.61021 50.46558 1.000 38.63341 101 PRO E O 1
ATOM 12631 N N . TYR I 2 102 ? -48.73556 49.78730 52.66375 1.000 32.56936 102 TYR E N 1
ATOM 12632 C CA . TYR I 2 102 ? -47.50394 49.07560 53.00441 1.000 35.94480 102 TYR E CA 1
ATOM 12633 C C . TYR I 2 102 ? -47.66582 47.56656 52.94445 1.000 39.62225 102 TYR E C 1
ATOM 12634 O O . TYR I 2 102 ? -46.71746 46.86612 52.57016 1.000 45.23711 102 TYR E O 1
ATOM 12643 N N . PHE I 2 103 ? -48.82875 47.05183 53.34490 1.000 35.67320 103 PHE E N 1
ATOM 12644 C CA . PHE I 2 103 ? -49.13416 45.61958 53.32069 1.000 35.29530 103 PHE E CA 1
ATOM 12645 C C . PHE I 2 103 ? -48.05730 44.81368 54.05488 1.000 37.68712 103 PHE E C 1
ATOM 12646 O O . PHE I 2 103 ? -47.44174 43.89976 53.49875 1.000 39.45662 103 PHE E O 1
ATOM 12654 N N . ASP I 2 104 ? -47.83250 45.15939 55.33207 1.000 35.53087 104 ASP E N 1
ATOM 12655 C CA . ASP I 2 104 ? -46.69476 44.58637 56.04801 1.000 35.02021 104 ASP E CA 1
ATOM 12656 C C . ASP I 2 104 ? -46.95655 43.19525 56.61794 1.000 33.36208 104 ASP E C 1
ATOM 12657 O O . ASP I 2 104 ? -45.99800 42.50867 56.98346 1.000 34.91121 104 ASP E O 1
ATOM 12662 N N . ASN I 2 105 ? -48.21221 42.76297 56.70658 1.000 35.31081 105 ASN E N 1
ATOM 12663 C CA . ASN I 2 105 ? -48.54700 41.42889 57.17930 1.000 32.77712 105 ASN E CA 1
ATOM 12664 C C . ASN I 2 105 ? -49.74106 40.90723 56.41738 1.000 35.59201 105 ASN E C 1
ATOM 12665 O O . ASN I 2 105 ? -50.67186 41.64923 56.10213 1.000 37.82152 105 ASN E O 1
ATOM 12670 N N . TRP I 2 106 ? -49.71231 39.61137 56.15694 1.000 38.18825 106 TRP E N 1
ATOM 12671 C CA . TRP I 2 106 ? -50.70527 38.95705 55.33298 1.000 33.56310 106 TRP E CA 1
ATOM 12672 C C . TRP I 2 106 ? -51.25243 37.76131 56.08882 1.000 35.01767 106 TRP E C 1
ATOM 12673 O O . TRP I 2 106 ? -50.51105 37.08776 56.80861 1.000 31.63450 106 TRP E O 1
ATOM 12684 N N . GLY I 2 107 ? -52.54604 37.49931 55.92104 1.000 38.36171 107 GLY E N 1
ATOM 12685 C CA . GLY I 2 107 ? -53.14156 36.28956 56.44033 1.000 35.49825 107 GLY E CA 1
ATOM 12686 C C . GLY I 2 107 ? -52.58678 35.06659 55.74181 1.000 34.20131 107 GLY E C 1
ATOM 12687 O O . GLY I 2 107 ? -51.77009 35.14064 54.82581 1.000 35.12462 107 GLY E O 1
ATOM 12688 N N . GLN I 2 108 ? -53.05222 33.90455 56.18149 1.000 39.27912 108 GLN E N 1
ATOM 12689 C CA . GLN I 2 108 ? -52.62131 32.66054 55.54524 1.000 42.96767 108 GLN E CA 1
ATOM 12690 C C . GLN I 2 108 ? -53.32508 32.39603 54.21435 1.000 41.36883 108 GLN E C 1
ATOM 12691 O O . GLN I 2 108 ? -52.90996 31.48684 53.48439 1.000 41.14588 108 GLN E O 1
ATOM 12697 N N . GLY I 2 109 ? -54.34762 33.18319 53.87224 1.000 38.08026 109 GLY E N 1
ATOM 12698 C CA . GLY I 2 109 ? -55.09015 33.00585 52.64324 1.000 35.65062 109 GLY E CA 1
ATOM 12699 C C . GLY I 2 109 ? -56.28563 32.09761 52.83475 1.000 38.24137 109 GLY E C 1
ATOM 12700 O O . GLY I 2 109 ? -56.21032 31.14148 53.61012 1.000 41.87888 109 GLY E O 1
ATOM 12701 N N . THR I 2 110 ? -57.39567 32.38175 52.15823 1.000 32.79345 110 THR E N 1
ATOM 12702 C CA . THR I 2 110 ? -58.52339 31.46306 52.12833 1.000 33.30656 110 THR E CA 1
ATOM 12703 C C . THR I 2 110 ? -59.03922 31.35577 50.69173 1.000 38.65853 110 THR E C 1
ATOM 12704 O O . THR I 2 110 ? -59.06994 32.34333 49.94639 1.000 34.46481 110 THR E O 1
ATOM 12708 N N . LEU I 2 111 ? -59.40468 30.13755 50.29302 1.000 43.37639 111 LEU E N 1
ATOM 12709 C CA . LEU I 2 111 ? -59.69893 29.83055 48.89684 1.000 40.82674 111 LEU E CA 1
ATOM 12710 C C . LEU I 2 111 ? -61.18665 29.99425 48.58844 1.000 39.34897 111 LEU E C 1
ATOM 12711 O O . LEU I 2 111 ? -62.04608 29.57721 49.36820 1.000 41.44591 111 LEU E O 1
ATOM 12716 N N . VAL I 2 112 ? -61.48126 30.60586 47.44289 1.000 33.69645 112 VAL E N 1
ATOM 12717 C CA . VAL I 2 112 ? -62.84466 30.91612 47.01710 1.000 36.81351 112 VAL E CA 1
ATOM 12718 C C . VAL I 2 112 ? -63.02493 30.36346 45.60684 1.000 40.26326 112 VAL E C 1
ATOM 12719 O O . VAL I 2 112 ? -62.27796 30.72904 44.68591 1.000 37.34494 112 VAL E O 1
ATOM 12723 N N . THR I 2 113 ? -64.00178 29.47677 45.43480 1.000 42.09969 113 THR E N 1
ATOM 12724 C CA . THR I 2 113 ? -64.16641 28.75907 44.17463 1.000 43.92285 113 THR E CA 1
ATOM 12725 C C . THR I 2 113 ? -65.58047 28.97055 43.65466 1.000 46.60140 113 THR E C 1
ATOM 12726 O O . THR I 2 113 ? -66.55150 28.50671 44.26400 1.000 49.60582 113 THR E O 1
ATOM 12730 N N . VAL I 2 114 ? -65.69091 29.65385 42.52935 1.000 45.02883 114 VAL E N 1
ATOM 12731 C CA . VAL I 2 114 ? -66.96560 29.95548 41.90541 1.000 43.31243 114 VAL E CA 1
ATOM 12732 C C . VAL I 2 114 ? -67.10356 29.03843 40.70520 1.000 46.93733 114 VAL E C 1
ATOM 12733 O O . VAL I 2 114 ? -66.53281 29.30743 39.64247 1.000 52.74487 114 VAL E O 1
ATOM 12737 N N . SER I 2 115 ? -67.85902 27.95984 40.86124 1.000 49.07555 115 SER E N 1
ATOM 12738 C CA . SER I 2 115 ? -68.33786 27.22985 39.69783 1.000 58.70500 115 SER E CA 1
ATOM 12739 C C . SER I 2 115 ? -69.68662 26.60912 40.02046 1.000 55.00051 115 SER E C 1
ATOM 12740 O O . SER I 2 115 ? -70.07202 26.46810 41.18721 1.000 51.16737 115 SER E O 1
ATOM 12743 N N . SER I 2 116 ? -70.39930 26.23481 38.95981 1.000 56.97095 116 SER E N 1
ATOM 12744 C CA . SER I 2 116 ? -71.67587 25.54749 39.10071 1.000 59.24241 116 SER E CA 1
ATOM 12745 C C . SER I 2 116 ? -71.51666 24.06808 39.43249 1.000 63.09760 116 SER E C 1
ATOM 12746 O O . SER I 2 116 ? -72.50817 23.42839 39.82135 1.000 60.64472 116 SER E O 1
ATOM 12749 N N . ALA I 2 117 ? -70.29735 23.52576 39.28782 1.000 60.85989 117 ALA E N 1
ATOM 12750 C CA . ALA I 2 117 ? -70.02049 22.12339 39.58242 1.000 56.55310 117 ALA E CA 1
ATOM 12751 C C . ALA I 2 117 ? -70.18863 21.83760 41.06902 1.000 55.80809 117 ALA E C 1
ATOM 12752 O O . ALA I 2 117 ? -70.01163 22.71133 41.92038 1.000 60.96576 117 ALA E O 1
ATOM 12754 N N . SER I 2 118 ? -70.52378 20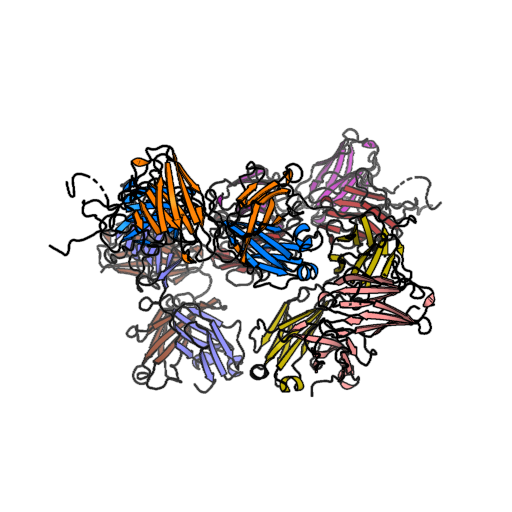.59284 41.37822 1.000 59.12236 118 SER E N 1
ATOM 12755 C CA . SER I 2 118 ? -70.95646 20.20462 42.71252 1.000 61.08917 118 SER E CA 1
ATOM 12756 C C . SER I 2 118 ? -69.86301 19.45765 43.46324 1.000 54.05694 118 SER E C 1
ATOM 12757 O O . SER I 2 118 ? -69.06878 18.71022 42.87649 1.000 60.70190 118 SER E O 1
ATOM 12760 N N . THR I 2 119 ? -69.84849 19.66730 44.77773 1.000 53.52092 119 THR E N 1
ATOM 12761 C CA . THR I 2 119 ? -68.95109 18.93981 45.66237 1.000 51.27053 119 THR E CA 1
ATOM 12762 C C . THR I 2 119 ? -68.96883 17.46448 45.33140 1.000 54.55813 119 THR E C 1
ATOM 12763 O O . THR I 2 119 ? -70.02587 16.82798 45.36648 1.000 55.69466 119 THR E O 1
ATOM 12767 N N . LYS I 2 120 ? -67.79800 16.94559 44.96720 1.000 52.63601 120 LYS E N 1
ATOM 12768 C CA . LYS I 2 120 ? -67.57672 15.52556 44.73797 1.000 55.17762 120 LYS E CA 1
ATOM 12769 C C . LYS I 2 120 ? -66.32842 15.09034 45.48964 1.000 50.86766 120 LYS E C 1
ATOM 12770 O O . LYS I 2 120 ? -65.30993 15.78080 45.46787 1.000 54.58434 120 LYS E O 1
ATOM 12776 N N . GLY I 2 121 ? -66.41551 13.95987 46.17059 1.000 52.86120 121 GLY E N 1
ATOM 12777 C CA . GLY I 2 121 ? -65.27134 13.38273 46.83727 1.000 54.02991 121 GLY E CA 1
ATOM 12778 C C . GLY I 2 121 ? -64.39910 12.58600 45.88138 1.000 51.85782 121 GLY E C 1
ATOM 12779 O O . GLY I 2 121 ? -64.81074 12.23323 44.77217 1.000 52.69869 121 GLY E O 1
ATOM 12780 N N . PRO I 2 122 ? -63.16618 12.29913 46.28023 1.000 53.03734 122 PRO E N 1
ATOM 12781 C CA . PRO I 2 122 ? -62.22599 11.69111 45.33949 1.000 52.08767 122 PRO E CA 1
ATOM 12782 C C . PRO I 2 122 ? -62.35278 10.17856 45.31091 1.000 49.84561 122 PRO E C 1
ATOM 12783 O O . PRO I 2 122 ? -62.75898 9.53042 46.27825 1.000 47.30230 122 PRO E O 1
ATOM 12787 N N . SER I 2 123 ? -62.01598 9.62342 44.15821 1.000 50.46847 123 SER E N 1
ATOM 12788 C CA . SER I 2 123 ? -61.71161 8.20676 44.04489 1.000 49.85075 123 SER E CA 1
ATOM 12789 C C . SER I 2 123 ? -60.20246 8.02672 44.15180 1.000 48.75740 123 SER E C 1
ATOM 12790 O O . SER I 2 123 ? -59.43488 8.80209 43.56917 1.000 53.63528 123 SER E O 1
ATOM 12793 N N . VAL I 2 124 ? -59.77830 7.02805 44.92398 1.000 47.59034 124 VAL E N 1
ATOM 12794 C CA . VAL I 2 124 ? -58.36254 6.72758 45.13348 1.000 49.28009 124 VAL E CA 1
ATOM 12795 C C . VAL I 2 124 ? -58.05496 5.37295 44.50416 1.000 49.66737 124 VAL E C 1
ATOM 12796 O O . VAL I 2 124 ? -58.58551 4.34066 44.93118 1.000 61.34939 124 VAL E O 1
ATOM 12800 N N . PHE I 2 125 ? -57.20146 5.37447 43.49472 1.000 47.73858 125 PHE E N 1
ATOM 12801 C CA . PHE I 2 125 ? -56.73218 4.16073 42.86320 1.000 46.71900 125 PHE E CA 1
ATOM 12802 C C . PHE I 2 125 ? -55.23859 4.00105 43.08603 1.000 46.83930 125 PHE E C 1
ATOM 12803 O O . PHE I 2 125 ? -54.52185 5.00131 43.11408 1.000 47.79420 125 PHE E O 1
ATOM 12811 N N . PRO I 2 126 ? -54.73148 2.78048 43.24080 1.000 49.96624 126 PRO E N 1
ATOM 12812 C CA . PRO I 2 126 ? -53.28816 2.62086 43.45876 1.000 45.84999 126 PRO E CA 1
ATOM 12813 C C . PRO I 2 126 ? -52.47456 2.70806 42.17337 1.000 46.82037 126 PRO E C 1
ATOM 12814 O O . PRO I 2 126 ? -52.89153 2.26398 41.09939 1.000 41.49115 126 PRO E O 1
ATOM 12818 N N . LEU I 2 127 ? -51.30941 3.33721 42.30433 1.000 47.95929 127 LEU E N 1
ATOM 12819 C CA . LEU I 2 127 ? -50.23701 3.29709 41.31515 1.000 46.80519 127 LEU E CA 1
ATOM 12820 C C . LEU I 2 127 ? -49.22268 2.26846 41.81148 1.000 50.96263 127 LEU E C 1
ATOM 12821 O O . LEU I 2 127 ? -48.44032 2.53959 42.73360 1.000 48.93090 127 LEU E O 1
ATOM 12826 N N . ALA I 2 128 ? -49.24560 1.07694 41.20385 1.000 51.76530 128 ALA E N 1
ATOM 12827 C CA . ALA I 2 128 ? -48.53436 -0.04343 41.80537 1.000 57.15271 128 ALA E CA 1
ATOM 12828 C C . ALA I 2 128 ? -47.25826 -0.38670 41.03275 1.000 58.96540 128 ALA E C 1
ATOM 12829 O O . ALA I 2 128 ? -47.25260 -0.35229 39.79747 1.000 58.25280 128 ALA E O 1
ATOM 12831 N N . PRO I 2 129 ? -46.17335 -0.74662 41.72600 1.000 62.22936 129 PRO E N 1
ATOM 12832 C CA . PRO I 2 129 ? -44.87754 -0.97838 41.05586 1.000 68.59927 129 PRO E CA 1
ATOM 12833 C C . PRO I 2 129 ? -44.84987 -2.31068 40.31649 1.000 81.11274 129 PRO E C 1
ATOM 12834 O O . PRO I 2 129 ? -44.97287 -3.37571 40.92840 1.000 81.64804 129 PRO E O 1
ATOM 12838 N N . SER I 2 130 ? -44.63376 -2.24850 39.00003 1.000 87.92114 130 SER E N 1
ATOM 12839 C CA . SER I 2 130 ? -44.77813 -3.41251 38.13229 1.000 94.64912 130 SER E CA 1
ATOM 12840 C C . SER I 2 130 ? -43.66574 -4.43384 38.38544 1.000 103.82398 130 SER E C 1
ATOM 12841 O O . SER I 2 130 ? -42.72585 -4.20625 39.15948 1.000 100.08750 130 SER E O 1
ATOM 12844 N N . SER I 2 131 ? -43.80628 -5.58914 37.71925 1.000 108.52489 131 SER E N 1
ATOM 12845 C CA . SER I 2 131 ? -42.83506 -6.67220 37.85514 1.000 109.74758 131 SER E CA 1
ATOM 12846 C C . SER I 2 131 ? -41.45021 -6.23507 37.38188 1.000 109.19696 131 SER E C 1
ATOM 12847 O O . SER I 2 131 ? -40.43133 -6.63324 37.96224 1.000 109.13446 131 SER E O 1
ATOM 12850 N N . LYS I 2 132 ? -41.39604 -5.40339 36.33710 1.000 110.82085 132 LYS E N 1
ATOM 12851 C CA . LYS I 2 132 ? -40.15042 -4.78341 35.88031 1.000 117.42856 132 LYS E CA 1
ATOM 12852 C C . LYS I 2 132 ? -39.83337 -3.53512 36.71811 1.000 118.28298 132 LYS E C 1
ATOM 12853 O O . LYS I 2 132 ? -39.74992 -2.40714 36.22385 1.000 109.88083 132 LYS E O 1
ATOM 12859 N N . SER I 2 133 ? -39.67520 -3.76670 38.02930 1.000 116.81807 133 SER E N 1
ATOM 12860 C CA . SER I 2 133 ? -39.22502 -2.73659 38.95663 1.000 118.59078 133 SER E CA 1
ATOM 12861 C C . SER I 2 133 ? -38.18276 -3.26502 39.93793 1.000 118.76347 133 SER E C 1
ATOM 12862 O O . SER I 2 133 ? -37.67703 -2.48798 40.75988 1.000 115.80106 133 SER E O 1
ATOM 12865 N N . THR I 2 134 ? -37.86435 -4.56196 39.89336 1.000 116.67406 134 THR E N 1
ATOM 12866 C CA . THR I 2 134 ? -36.65186 -5.10638 40.49307 1.000 117.92544 134 THR E CA 1
ATOM 12867 C C . THR I 2 134 ? -35.51925 -5.18807 39.46471 1.000 113.91305 134 THR E C 1
ATOM 12868 O O . THR I 2 134 ? -34.45527 -5.75082 39.75334 1.000 103.18349 134 THR E O 1
ATOM 12872 N N . SER I 2 135 ? -35.74429 -4.64444 38.26393 1.000 112.71727 135 SER E N 1
ATOM 12873 C CA . SER I 2 135 ? -34.64298 -4.30774 37.37035 1.000 111.64602 135 SER E CA 1
ATOM 12874 C C . SER I 2 135 ? -33.81042 -3.17297 37.96235 1.000 106.20641 135 SER E C 1
ATOM 12875 O O . SER I 2 135 ? -32.61217 -3.33602 38.22758 1.000 98.78106 135 SER E O 1
ATOM 12878 N N . GLY I 2 136 ? -34.44033 -2.00212 38.18308 1.000 110.94520 136 GLY E N 1
ATOM 12879 C CA . GLY I 2 136 ? -33.76611 -0.90742 38.84985 1.000 97.51784 136 GLY E CA 1
ATOM 12880 C C . GLY I 2 136 ? -33.65259 -1.12768 40.34763 1.000 94.91963 136 GLY E C 1
ATOM 12881 O O . GLY I 2 136 ? -34.36515 -1.94386 40.93930 1.000 95.28261 136 GLY E O 1
ATOM 12882 N N . GLY I 2 137 ? -32.73272 -0.38155 40.96814 1.000 86.99055 137 GLY E N 1
ATOM 12883 C CA . GLY I 2 137 ? -32.49397 -0.55806 42.39558 1.000 82.33632 137 GLY E CA 1
ATOM 12884 C C . GLY I 2 137 ? -33.70493 -0.21776 43.25112 1.000 87.30380 137 GLY E C 1
ATOM 12885 O O . GLY I 2 137 ? -34.03399 -0.94139 44.19963 1.000 75.80467 137 GLY E O 1
ATOM 12886 N N . THR I 2 138 ? -34.38745 0.88091 42.92529 1.000 83.66459 138 THR E N 1
ATOM 12887 C CA . THR I 2 138 ? -35.52012 1.37684 43.69443 1.000 83.83843 138 THR E CA 1
ATOM 12888 C C . THR I 2 138 ? -36.80787 1.28154 42.88362 1.000 75.06965 138 THR E C 1
ATOM 12889 O O . THR I 2 138 ? -36.78752 1.13701 41.65581 1.000 75.13517 138 THR E O 1
ATOM 12893 N N . ALA I 2 139 ? -37.93387 1.39240 43.59773 1.000 69.21103 139 ALA E N 1
ATOM 12894 C CA . ALA I 2 139 ? -39.27198 1.23861 43.03733 1.000 68.43085 139 ALA E CA 1
ATOM 12895 C C . ALA I 2 139 ? -40.13736 2.46449 43.31798 1.000 59.85693 139 ALA E C 1
ATOM 12896 O O . ALA I 2 139 ? -40.03689 3.09710 44.37374 1.000 52.01402 139 ALA E O 1
ATOM 12898 N N . ALA I 2 140 ? -41.00529 2.78125 42.36307 1.000 58.69850 140 ALA E N 1
ATOM 12899 C CA . ALA I 2 140 ? -41.96136 3.87223 42.49212 1.000 55.13407 140 ALA E CA 1
ATOM 12900 C C . ALA I 2 140 ? -43.34303 3.30420 42.79562 1.000 55.71684 140 ALA E C 1
ATOM 12901 O O . ALA I 2 140 ? -43.80239 2.37860 42.11264 1.000 54.87682 140 ALA E O 1
ATOM 12903 N N . LEU I 2 141 ? -43.99861 3.84877 43.82360 1.000 52.68668 141 LEU E N 1
ATOM 12904 C CA . LEU I 2 141 ? -45.39308 3.51774 44.10992 1.000 56.68651 141 LEU E CA 1
ATOM 12905 C C . LEU I 2 141 ? -46.13869 4.78898 44.50555 1.000 54.70768 141 LEU E C 1
ATOM 12906 O O . LEU I 2 141 ? -45.55057 5.74544 45.01302 1.000 54.85827 141 LEU E O 1
ATOM 12911 N N . GLY I 2 142 ? -47.43713 4.80437 44.28005 1.000 52.53400 142 GLY E N 1
ATOM 12912 C CA . GLY I 2 142 ? -48.17353 5.98834 44.65065 1.000 52.29790 142 GLY E CA 1
ATOM 12913 C C . GLY I 2 142 ? -49.66296 5.79195 44.63613 1.000 46.67807 142 GLY E C 1
ATOM 12914 O O . GLY I 2 142 ? -50.15449 4.66707 44.63725 1.000 47.53025 142 GLY E O 1
ATOM 12915 N N . CYS I 2 143 ? -50.36552 6.92252 44.62129 1.000 49.81016 143 CYS E N 1
ATOM 12916 C CA . CYS I 2 143 ? -51.82020 6.98981 44.65037 1.000 47.63640 143 CYS E CA 1
ATOM 12917 C C . CYS I 2 143 ? -52.29007 7.97460 43.59543 1.000 43.22923 143 CYS E C 1
ATOM 12918 O O . CYS I 2 143 ? -51.80614 9.10710 43.54193 1.000 49.92259 143 CYS E O 1
ATOM 12921 N N . LEU I 2 144 ? -53.22211 7.54504 42.76099 1.000 44.90931 144 LEU E N 1
ATOM 12922 C CA . LEU I 2 144 ? -53.94423 8.44285 41.87342 1.000 44.05811 144 LEU E CA 1
ATOM 12923 C C . LEU I 2 144 ? -55.22116 8.88253 42.58616 1.000 45.77975 144 LEU E C 1
ATOM 12924 O O . LEU I 2 144 ? -56.06422 8.04792 42.93438 1.000 41.47007 144 LEU E O 1
ATOM 12929 N N . VAL I 2 145 ? -55.34449 10.18219 42.84422 1.000 44.59103 145 VAL E N 1
ATOM 12930 C CA . VAL I 2 145 ? -56.52414 10.73571 43.49826 1.000 45.67905 145 VAL E CA 1
ATOM 12931 C C . VAL I 2 145 ? -57.34740 11.43861 42.42550 1.000 49.04232 145 VAL E C 1
ATOM 12932 O O . VAL I 2 145 ? -56.95431 12.50095 41.92591 1.000 47.97023 145 VAL E O 1
ATOM 12936 N N . LYS I 2 146 ? -58.49326 10.86157 42.05887 1.000 45.92996 146 LYS E N 1
ATOM 12937 C CA . LYS I 2 146 ? -59.18238 11.29100 40.84974 1.000 50.73571 146 LYS E CA 1
ATOM 12938 C C . LYS I 2 146 ? -60.59449 11.81229 41.12441 1.000 50.87535 146 LYS E C 1
ATOM 12939 O O . LYS I 2 146 ? -61.29859 11.33304 42.02548 1.000 46.99618 146 LYS E O 1
ATOM 12945 N N . ASP I 2 147 ? -60.98525 12.81068 40.32312 1.000 51.03422 147 ASP E N 1
ATOM 12946 C CA . ASP I 2 147 ? -62.33820 13.38810 40.27081 1.000 56.15452 147 ASP E CA 1
ATOM 12947 C C . ASP I 2 147 ? -62.82903 13.83483 41.65095 1.000 59.21358 147 ASP E C 1
ATOM 12948 O O . ASP I 2 147 ? -63.67256 13.19795 42.28994 1.000 59.43978 147 ASP E O 1
ATOM 12953 N N . TYR I 2 148 ? -62.28765 14.97721 42.08019 1.000 57.01638 148 TYR E N 1
ATOM 12954 C CA . TYR I 2 148 ? -62.71474 15.63227 43.30751 1.000 53.34229 148 TYR E CA 1
ATOM 12955 C C . TYR I 2 148 ? -62.93113 17.11638 43.04233 1.000 54.84739 148 TYR E C 1
ATOM 12956 O O . TYR I 2 148 ? -62.32228 17.70367 42.13814 1.000 53.20160 148 TYR E O 1
ATOM 12965 N N . PHE I 2 149 ? -63.84803 17.70311 43.81759 1.000 48.63191 149 PHE E N 1
ATOM 12966 C CA . PHE I 2 149 ? -64.21421 19.09667 43.71129 1.000 48.41584 149 PHE E CA 1
ATOM 12967 C C . PHE I 2 149 ? -64.70726 19.51933 45.07957 1.000 51.61783 149 PHE E C 1
ATOM 12968 O O . PHE I 2 149 ? -65.40138 18.73364 45.73364 1.000 56.17697 149 PHE E O 1
ATOM 12976 N N . PRO I 2 150 ? -64.33617 20.71471 45.56585 1.000 52.87832 150 PRO E N 1
ATOM 12977 C CA . PRO I 2 150 ? -63.35388 21.63306 44.99476 1.000 52.15817 150 PRO E CA 1
ATOM 12978 C C . PRO I 2 150 ? -61.98817 21.28644 45.59194 1.000 52.66444 150 PRO E C 1
ATOM 12979 O O . PRO I 2 150 ? -61.95431 20.30076 46.33512 1.000 52.89951 150 PRO E O 1
ATOM 12983 N N . GLU I 2 151 ? -60.91733 22.04119 45.32062 1.000 50.43420 151 GLU E N 1
ATOM 12984 C CA . GLU I 2 151 ? -59.68665 21.85136 46.09167 1.000 49.15054 151 GLU E CA 1
ATOM 12985 C C . GLU I 2 151 ? -59.91346 22.25748 47.54667 1.000 45.85947 151 GLU E C 1
ATOM 12986 O O . GLU I 2 151 ? -60.83892 23.01391 47.85117 1.000 47.05886 151 GLU E O 1
ATOM 12992 N N . PRO I 2 152 ? -59.07425 21.77177 48.47744 1.000 46.47769 152 PRO E N 1
ATOM 12993 C CA . PRO I 2 152 ? -57.89614 20.90039 48.35993 1.000 50.79011 152 PRO E CA 1
ATOM 12994 C C . PRO I 2 152 ? -58.12012 19.44923 48.83122 1.000 49.57129 152 PRO E C 1
ATOM 12995 O O . PRO I 2 152 ? -58.96925 19.19331 49.69048 1.000 50.21258 152 PRO E O 1
ATOM 12999 N N . VAL I 2 153 ? -57.32370 18.52263 48.33058 1.000 48.83904 153 VAL E N 1
ATOM 13000 C CA . VAL I 2 153 ? -57.11267 17.25977 49.02893 1.000 51.70188 153 VAL E CA 1
ATOM 13001 C C . VAL I 2 153 ? -55.76089 17.32895 49.71352 1.000 48.24477 153 VAL E C 1
ATOM 13002 O O . VAL I 2 153 ? -54.82340 17.96487 49.22401 1.000 50.35056 153 VAL E O 1
ATOM 13006 N N . THR I 2 154 ? -55.66214 16.68343 50.86338 1.000 47.69872 154 THR E N 1
ATOM 13007 C CA . THR I 2 154 ? -54.38469 16.45903 51.50913 1.000 51.00199 154 THR E CA 1
ATOM 13008 C C . THR I 2 154 ? -54.07131 14.96528 51.47551 1.000 54.32631 154 THR E C 1
ATOM 13009 O O . THR I 2 154 ? -54.96556 14.12252 51.63332 1.000 51.44122 154 THR E O 1
ATOM 13013 N N . VAL I 2 155 ? -52.80608 14.64094 51.21788 1.000 48.05357 155 VAL E N 1
ATOM 13014 C CA . VAL I 2 155 ? -52.37309 13.26548 51.01665 1.000 50.46698 155 VAL E CA 1
ATOM 13015 C C . VAL I 2 155 ? -51.16090 13.00852 51.90331 1.000 46.76316 155 VAL E C 1
ATOM 13016 O O . VAL I 2 155 ? -50.16332 13.73072 51.81939 1.000 52.81597 155 VAL E O 1
ATOM 13020 N N . SER I 2 156 ? -51.23557 11.98273 52.73828 1.000 44.75759 156 SER E N 1
ATOM 13021 C CA . SER I 2 156 ? -50.07918 11.54385 53.50539 1.000 49.28576 156 SER E CA 1
ATOM 13022 C C . SER I 2 156 ? -49.80589 10.06630 53.24403 1.000 51.46053 156 SER E C 1
ATOM 13023 O O . SER I 2 156 ? -50.62223 9.34619 52.66294 1.000 55.41793 156 SER E O 1
ATOM 13026 N N . TRP I 2 157 ? -48.63736 9.61367 53.68277 1.000 49.60815 157 TRP E N 1
ATOM 13027 C CA . TRP I 2 157 ? -48.20903 8.23576 53.48999 1.000 49.67700 157 TRP E CA 1
ATOM 13028 C C . TRP I 2 157 ? -47.85453 7.63117 54.83758 1.000 53.59366 157 TRP E C 1
ATOM 13029 O O . TRP I 2 157 ? -47.07733 8.21855 55.59683 1.000 54.35648 157 TRP E O 1
ATOM 13040 N N . ASN I 2 158 ? -48.42625 6.46117 55.12625 1.000 53.27310 158 ASN E N 1
ATOM 13041 C CA . ASN I 2 158 ? -48.25746 5.78971 56.41188 1.000 50.79012 158 ASN E CA 1
ATOM 13042 C C . ASN I 2 158 ? -48.51718 6.74829 57.56975 1.000 54.97664 158 ASN E C 1
ATOM 13043 O O . ASN I 2 158 ? -47.71146 6.88514 58.49411 1.000 53.60938 158 ASN E O 1
ATOM 13048 N N . SER I 2 159 ? -49.65192 7.44739 57.48009 1.000 56.23272 159 SER E N 1
ATOM 13049 C CA . SER I 2 159 ? -50.15978 8.32389 58.53576 1.000 57.50656 159 SER E CA 1
ATOM 13050 C C . SER I 2 159 ? -49.14671 9.39472 58.94367 1.000 63.48073 159 SER E C 1
ATOM 13051 O O . SER I 2 159 ? -49.24012 9.97213 60.03455 1.000 64.40934 159 SER E O 1
ATOM 13054 N N . GLY I 2 160 ? -48.18061 9.68777 58.07666 1.000 59.22914 160 GLY E N 1
ATOM 13055 C CA . GLY I 2 160 ? -47.19080 10.71456 58.32430 1.000 51.59988 160 GLY E CA 1
ATOM 13056 C C . GLY I 2 160 ? -45.77296 10.20661 58.43333 1.000 53.93977 160 GLY E C 1
ATOM 13057 O O . GLY I 2 160 ? -44.83575 10.99125 58.23175 1.000 54.15916 160 GLY E O 1
ATOM 13058 N N . ALA I 2 161 ? -45.57756 8.91502 58.72559 1.000 55.89301 161 ALA E N 1
ATOM 13059 C CA . ALA I 2 161 ? -44.24204 8.40286 59.03845 1.000 55.11755 161 ALA E CA 1
ATOM 13060 C C . ALA I 2 161 ? -43.35252 8.28268 57.81002 1.000 53.33693 161 ALA E C 1
ATOM 13061 O O . ALA I 2 161 ? -42.13531 8.14754 57.95091 1.000 57.04530 161 ALA E O 1
ATOM 13063 N N . LEU I 2 162 ? -43.92794 8.32261 56.62050 1.000 56.14855 162 LEU E N 1
ATOM 13064 C CA . LEU I 2 162 ? -43.18978 8.27442 55.36342 1.000 52.72343 162 LEU E CA 1
ATOM 13065 C C . LEU I 2 162 ? -43.25877 9.66835 54.74611 1.000 58.16234 162 LEU E C 1
ATOM 13066 O O . LEU I 2 162 ? -44.34668 10.15171 54.39548 1.000 49.75676 162 LEU E O 1
ATOM 13071 N N . THR I 2 163 ? -42.10759 10.33129 54.65127 1.000 57.41915 163 THR E N 1
ATOM 13072 C CA . THR I 2 163 ? -42.10579 11.66142 54.06933 1.000 54.90355 163 THR E CA 1
ATOM 13073 C C . THR I 2 163 ? -41.06594 11.77699 52.96554 1.000 54.81218 163 THR E C 1
ATOM 13074 O O . THR I 2 163 ? -41.37668 12.23284 51.86190 1.000 57.87926 163 THR E O 1
ATOM 13078 N N . SER I 2 164 ? -39.82663 11.39184 53.23604 1.000 57.44902 164 SER E N 1
ATOM 13079 C CA . SER I 2 164 ? -38.78101 11.65420 52.25844 1.000 62.57221 164 SER E CA 1
ATOM 13080 C C . SER I 2 164 ? -38.90460 10.65911 51.11256 1.000 56.22565 164 SER E C 1
ATOM 13081 O O . SER I 2 164 ? -39.13277 9.46421 51.32107 1.000 56.08230 164 SER E O 1
ATOM 13084 N N . GLY I 2 165 ? -38.78646 11.16510 49.89631 1.000 50.50649 165 GLY E N 1
ATOM 13085 C CA . GLY I 2 165 ? -39.11273 10.38731 48.72739 1.000 51.93627 165 GLY E CA 1
ATOM 13086 C C . GLY I 2 165 ? -40.49462 10.65409 48.18181 1.000 52.98640 165 GLY E C 1
ATOM 13087 O O . GLY I 2 165 ? -40.81512 10.16105 47.09371 1.000 53.16004 165 GLY E O 1
ATOM 13088 N N . VAL I 2 166 ? -41.30757 11.44096 48.88591 1.000 48.33274 166 VAL E N 1
ATOM 13089 C CA . VAL I 2 166 ? -42.69433 11.66311 48.49630 1.000 53.53951 166 VAL E CA 1
ATOM 13090 C C . VAL I 2 166 ? -42.81064 12.93362 47.66977 1.000 47.70527 166 VAL E C 1
ATOM 13091 O O . VAL I 2 166 ? -42.32051 13.99331 48.06705 1.000 52.14370 166 VAL E O 1
ATOM 13095 N N . HIS I 2 167 ? -43.48699 12.82226 46.52592 1.000 49.43477 167 HIS E N 1
ATOM 13096 C CA . HIS I 2 167 ? -43.86452 13.94955 45.67774 1.000 51.21223 167 HIS E CA 1
ATOM 13097 C C . HIS I 2 167 ? -45.36981 13.92766 45.47271 1.000 42.92729 167 HIS E C 1
ATOM 13098 O O . HIS I 2 167 ? -45.89691 13.03795 44.80059 1.000 44.90707 167 HIS E O 1
ATOM 13105 N N . THR I 2 168 ? -46.06020 14.88965 46.05585 1.000 47.80013 168 THR E N 1
ATOM 13106 C CA . THR I 2 168 ? -47.47981 15.10169 45.79010 1.000 50.85958 168 THR E CA 1
ATOM 13107 C C . THR I 2 168 ? -47.58491 16.17446 44.71739 1.000 46.43178 168 THR E C 1
ATOM 13108 O O . THR I 2 168 ? -47.12604 17.30217 44.92536 1.000 54.29190 168 THR E O 1
ATOM 13112 N N . PHE I 2 169 ? -48.14340 15.82589 43.57372 1.000 44.75002 169 PHE E N 1
ATOM 13113 C CA . PHE I 2 169 ? -48.10620 16.81729 42.51007 1.000 46.02009 169 PHE E CA 1
ATOM 13114 C C . PHE I 2 169 ? -49.22329 17.84294 42.67782 1.000 46.63760 169 PHE E C 1
ATOM 13115 O O . PHE I 2 169 ? -50.24914 17.56714 43.30584 1.000 48.11698 169 PHE E O 1
ATOM 13123 N N . PRO I 2 170 ? -49.02170 19.04818 42.16166 1.000 45.25978 170 PRO E N 1
ATOM 13124 C CA . PRO I 2 170 ? -50.11007 20.02516 42.13268 1.000 49.57098 170 PRO E CA 1
ATOM 13125 C C . PRO I 2 170 ? -51.28664 19.50573 41.31615 1.000 50.87490 170 PRO E C 1
ATOM 13126 O O . PRO I 2 170 ? -51.12092 18.97174 40.21227 1.000 48.59602 170 PRO E O 1
ATOM 13130 N N . ALA I 2 171 ? -52.48209 19.66331 41.88179 1.000 48.55817 171 ALA E N 1
ATOM 13131 C CA . ALA I 2 171 ? -53.70713 19.27885 41.20099 1.000 48.16525 171 ALA E CA 1
ATOM 13132 C C . ALA I 2 171 ? -53.76270 19.88570 39.80497 1.000 51.83902 171 ALA E C 1
ATOM 13133 O O . ALA I 2 171 ? -53.16415 20.93271 39.53504 1.000 51.55402 171 ALA E O 1
ATOM 13135 N N . VAL I 2 172 ? -54.47899 19.20047 38.91125 1.000 53.45807 172 VAL E N 1
ATOM 13136 C CA . VAL I 2 172 ? -54.79145 19.68558 37.57174 1.000 53.65648 172 VAL E CA 1
ATOM 13137 C C . VAL I 2 172 ? -56.29748 19.56878 37.36471 1.000 58.89505 172 VAL E C 1
ATOM 13138 O O . VAL I 2 172 ? -56.93021 18.64055 37.87755 1.000 61.09259 172 VAL E O 1
ATOM 13142 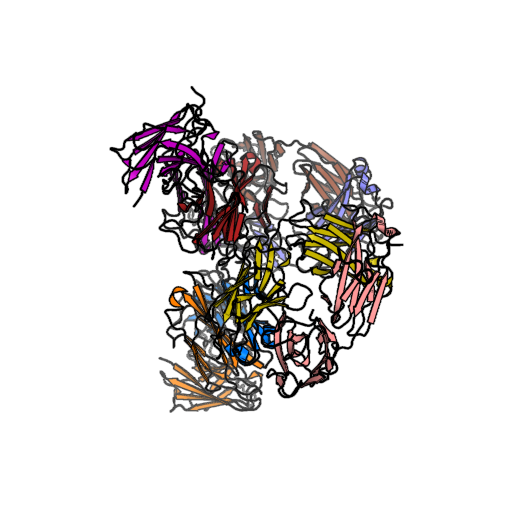N N . LEU I 2 173 ? -56.87537 20.52354 36.63664 1.000 61.46049 173 LEU E N 1
ATOM 13143 C CA . LEU I 2 173 ? -58.29639 20.51318 36.30504 1.000 61.06568 173 LEU E CA 1
ATOM 13144 C C . LEU I 2 173 ? -58.50819 19.83211 34.95327 1.000 60.23931 173 LEU E C 1
ATOM 13145 O O . LEU I 2 173 ? -57.82171 20.15738 33.97575 1.000 59.28462 173 LEU E O 1
ATOM 13150 N N . GLN I 2 174 ? -59.46131 18.89419 34.89831 1.000 59.59000 174 GLN E N 1
ATOM 13151 C CA . GLN I 2 174 ? -59.66736 18.04722 33.72973 1.000 65.94707 174 GLN E CA 1
ATOM 13152 C C . GLN I 2 174 ? -60.82359 18.56002 32.86795 1.000 71.12857 174 GLN E C 1
ATOM 13153 O O . GLN I 2 174 ? -61.51904 19.52197 33.21404 1.000 71.77953 174 GLN E O 1
ATOM 13159 N N . SER I 2 175 ? -61.02787 17.89575 31.71976 1.000 71.06052 175 SER E N 1
ATOM 13160 C CA . SER I 2 175 ? -62.10458 18.28354 30.80703 1.000 68.76982 175 SER E CA 1
ATOM 13161 C C . SER I 2 175 ? -63.45356 18.28020 31.50972 1.000 70.28437 175 SER E C 1
ATOM 13162 O O . SER I 2 175 ? -64.30141 19.14334 31.25117 1.000 69.94119 175 SER E O 1
ATOM 13165 N N . SER I 2 176 ? -63.65940 17.32147 32.41453 1.000 68.91509 176 SER E N 1
ATOM 13166 C CA . SER I 2 176 ? -64.87501 17.17759 33.20982 1.000 68.04779 176 SER E CA 1
ATOM 13167 C C . SER I 2 176 ? -65.08293 18.29388 34.24506 1.000 67.68302 176 SER E C 1
ATOM 13168 O O . SER I 2 176 ? -66.08041 18.25095 34.97563 1.000 64.86769 176 SER E O 1
ATOM 13171 N N . GLY I 2 177 ? -64.19506 19.28415 34.33571 1.000 64.17389 177 GLY E N 1
ATOM 13172 C CA . GLY I 2 177 ? -64.30307 20.25831 35.40211 1.000 57.57806 177 GLY E CA 1
ATOM 13173 C C . GLY I 2 177 ? -63.99933 19.72712 36.78471 1.000 60.61614 177 GLY E C 1
ATOM 13174 O O . GLY I 2 177 ? -64.33418 20.38169 37.77711 1.000 60.56093 177 GLY E O 1
ATOM 13175 N N . LEU I 2 178 ? -63.37482 18.55796 36.88645 1.000 63.92876 178 LEU E N 1
ATOM 13176 C CA . LEU I 2 178 ? -63.05547 17.92840 38.16080 1.000 60.62573 178 LEU E CA 1
ATOM 13177 C C . LEU I 2 178 ? -61.53915 17.83576 38.30774 1.000 65.89218 178 LEU E C 1
ATOM 13178 O O . LEU I 2 178 ? -60.82230 17.64634 37.31309 1.000 66.58172 178 LEU E O 1
ATOM 13183 N N . TYR I 2 179 ? -61.04488 17.99129 39.53771 1.000 59.00424 179 TYR E N 1
ATOM 13184 C CA . TYR I 2 179 ? -59.60598 17.95067 39.77024 1.000 60.38112 179 TYR E CA 1
ATOM 13185 C C . TYR I 2 179 ? -59.12311 16.51328 39.95615 1.000 55.62243 179 TYR E C 1
ATOM 13186 O O . TYR I 2 179 ? -59.89665 15.60189 40.26225 1.000 54.95617 179 TYR E O 1
ATOM 13195 N N . SER I 2 180 ? -57.81507 16.33041 39.77548 1.000 55.61593 180 SER E N 1
ATOM 13196 C CA . SER I 2 180 ? -57.15474 15.04650 39.96438 1.000 52.55559 180 SER E CA 1
ATOM 13197 C C . SER I 2 180 ? -55.68176 15.29106 40.25943 1.000 46.12054 180 SER E C 1
ATOM 13198 O O . SER I 2 180 ? -55.06152 16.14107 39.61995 1.000 49.86733 180 SER E O 1
ATOM 13201 N N . LEU I 2 181 ? -55.12348 14.56079 41.22446 1.000 40.98754 181 LEU E N 1
ATOM 13202 C CA . LEU I 2 181 ? -53.67327 14.57395 41.40515 1.000 46.08758 181 LEU E CA 1
ATOM 13203 C C . LEU I 2 181 ? -53.14096 13.17393 41.66671 1.000 46.93095 181 LEU E C 1
ATOM 13204 O O . LEU I 2 181 ? -53.88802 12.23142 41.95402 1.000 53.09797 181 LEU E O 1
ATOM 13209 N N . SER I 2 182 ? -51.82192 13.05508 41.58279 1.000 41.58858 182 SER E N 1
ATOM 13210 C CA . SER I 2 182 ? -51.11654 11.87251 42.04109 1.000 43.95896 182 SER E CA 1
ATOM 13211 C C . SER I 2 182 ? -50.13185 12.24836 43.12912 1.000 48.78013 182 SER E C 1
ATOM 13212 O O . SER I 2 182 ? -49.56527 13.34585 43.13567 1.000 49.00258 182 SER E O 1
ATOM 13215 N N . SER I 2 183 ? -49.95953 11.32945 44.06485 1.000 47.81336 183 SER E N 1
ATOM 13216 C CA . SER I 2 183 ? -48.86408 11.37405 45.01475 1.000 46.15052 183 SER E CA 1
ATOM 13217 C C . SER I 2 183 ? -48.02605 10.12482 44.80791 1.000 46.40588 183 SER E C 1
ATOM 13218 O O . SER I 2 183 ? -48.56492 9.03660 44.59676 1.000 47.38924 183 SER E O 1
ATOM 13221 N N . VAL I 2 184 ? -46.71009 10.27619 44.82845 1.000 43.62467 184 VAL E N 1
ATOM 13222 C CA . VAL I 2 184 ? -45.84012 9.15070 44.54425 1.000 46.48409 184 VAL E CA 1
ATOM 13223 C C . VAL I 2 184 ? -44.75793 9.11229 45.60648 1.000 48.97066 184 VAL E C 1
ATOM 13224 O O . VAL I 2 184 ? -44.55436 10.06826 46.35564 1.000 50.27209 184 VAL E O 1
ATOM 13228 N N . VAL I 2 185 ? -44.09017 7.96942 45.69084 1.000 48.80585 185 VAL E N 1
ATOM 13229 C CA . VAL I 2 185 ? -42.97117 7.78627 46.60647 1.000 52.36378 185 VAL E CA 1
ATOM 13230 C C . VAL I 2 185 ? -42.10998 6.68006 46.03352 1.000 52.79483 185 VAL E C 1
ATOM 13231 O O . VAL I 2 185 ? -42.61711 5.75209 45.38992 1.000 51.47056 185 VAL E O 1
ATOM 13235 N N . THR I 2 186 ? -40.80320 6.81560 46.22064 1.000 51.09835 186 THR E N 1
ATOM 13236 C CA . THR I 2 186 ? -39.85954 5.77503 45.86623 1.000 58.46195 186 THR E CA 1
ATOM 13237 C C . THR I 2 186 ? -39.42354 5.07567 47.14945 1.000 62.06804 186 THR E C 1
ATOM 13238 O O . THR I 2 186 ? -39.23459 5.72230 48.18738 1.000 62.66940 186 THR E O 1
ATOM 13242 N N . VAL I 2 187 ? -39.28339 3.75361 47.08723 1.000 66.54287 187 VAL E N 1
ATOM 13243 C CA . VAL I 2 187 ? -38.82006 2.98461 48.24501 1.000 64.38132 187 VAL E CA 1
ATOM 13244 C C . VAL I 2 187 ? -37.80108 1.95261 47.77696 1.000 67.95822 187 VAL E C 1
ATOM 13245 O O . VAL I 2 187 ? -37.60873 1.78153 46.56153 1.000 66.19871 187 VAL E O 1
ATOM 13249 N N . PRO I 2 188 ? -37.10078 1.27395 48.68468 1.000 74.95842 188 PRO E N 1
ATOM 13250 C CA . PRO I 2 188 ? -36.29872 0.11893 48.26184 1.000 73.82256 188 PRO E CA 1
ATOM 13251 C C . PRO I 2 188 ? -37.20541 -0.97856 47.72975 1.000 75.29676 188 PRO E C 1
ATOM 13252 O O . PRO I 2 188 ? -38.16794 -1.37901 48.39118 1.000 72.92761 188 PRO E O 1
ATOM 13256 N N . SER I 2 189 ? -36.90090 -1.46306 46.51975 1.000 75.15580 189 SER E N 1
ATOM 13257 C CA . SER I 2 189 ? -37.69503 -2.55965 45.97135 1.000 74.86492 189 SER E CA 1
ATOM 13258 C C . SER I 2 189 ? -37.63193 -3.78881 46.87487 1.000 74.92236 189 SER E C 1
ATOM 13259 O O . SER I 2 189 ? -38.60548 -4.54595 46.96682 1.000 70.80992 189 SER E O 1
ATOM 13262 N N . SER I 2 190 ? -36.51347 -3.96851 47.58169 1.000 80.73624 190 SER E N 1
ATOM 13263 C CA . SER I 2 190 ? -36.33074 -5.03220 48.56430 1.000 80.19701 190 SER E CA 1
ATOM 13264 C C . SER I 2 190 ? -37.33745 -4.98395 49.71015 1.000 76.39876 190 SER E C 1
ATOM 13265 O O . SER I 2 190 ? -37.40975 -5.93773 50.49463 1.000 77.38110 190 SER E O 1
ATOM 13268 N N . SER I 2 191 ? -38.09954 -3.90894 49.84274 1.000 76.12772 191 SER E N 1
ATOM 13269 C CA . SER I 2 191 ? -39.07416 -3.79998 50.91358 1.000 77.29767 191 SER E CA 1
ATOM 13270 C C . SER I 2 191 ? -40.50529 -4.03434 50.44324 1.000 77.49940 191 SER E C 1
ATOM 13271 O O . SER I 2 191 ? -41.41722 -4.04271 51.27811 1.000 77.04825 191 SER E O 1
ATOM 13274 N N . LEU I 2 192 ? -40.72823 -4.22492 49.14077 1.000 71.30462 192 LEU E N 1
ATOM 13275 C CA . LEU I 2 192 ? -42.07849 -4.45898 48.64784 1.000 70.39562 192 LEU E CA 1
ATOM 13276 C C . LEU I 2 192 ? -42.56837 -5.83537 49.08916 1.000 75.37648 192 LEU E C 1
ATOM 13277 O O . LEU I 2 192 ? -41.79181 -6.78799 49.20729 1.000 79.09774 192 LEU E O 1
ATOM 13282 N N . GLY I 2 193 ? -43.87101 -5.92623 49.37294 1.000 79.49357 193 GLY E N 1
ATOM 13283 C CA . GLY I 2 193 ? -44.44689 -7.12901 49.95838 1.000 74.47704 193 GLY E CA 1
ATOM 13284 C C . GLY I 2 193 ? -43.97131 -7.39198 51.37813 1.000 77.46232 193 GLY E C 1
ATOM 13285 O O . GLY I 2 193 ? -44.39345 -8.36136 52.01876 1.000 78.69926 193 GLY E O 1
ATOM 13286 N N . THR I 2 194 ? -43.07549 -6.52993 51.87240 1.000 79.29524 194 THR E N 1
ATOM 13287 C CA . THR I 2 194 ? -42.51663 -6.61158 53.22082 1.000 78.74447 194 THR E CA 1
ATOM 13288 C C . THR I 2 194 ? -43.00234 -5.44872 54.07365 1.000 74.99875 194 THR E C 1
ATOM 13289 O O . THR I 2 194 ? -43.69976 -5.66201 55.06718 1.000 79.06859 194 THR E O 1
ATOM 13293 N N . GLN I 2 195 ? -42.63497 -4.22332 53.70814 1.000 74.07826 195 GLN E N 1
ATOM 13294 C CA . GLN I 2 195 ? -43.17169 -3.01878 54.31866 1.000 70.34857 195 GLN E CA 1
ATOM 13295 C C . GLN I 2 195 ? -44.55045 -2.70480 53.75160 1.000 60.84282 195 GLN E C 1
ATOM 13296 O O . GLN I 2 195 ? -44.80443 -2.88114 52.55788 1.000 58.47804 195 GLN E O 1
ATOM 13302 N N . THR I 2 196 ? -45.44353 -2.22999 54.60349 1.000 56.80050 196 THR E N 1
ATOM 13303 C CA . THR I 2 196 ? -46.78169 -1.87665 54.16150 1.000 62.65509 196 THR E CA 1
ATOM 13304 C C . THR I 2 196 ? -46.85197 -0.37765 53.86981 1.000 65.06734 196 THR E C 1
ATOM 13305 O O . THR I 2 196 ? -46.37931 0.44514 54.66829 1.000 58.16103 196 THR E O 1
ATOM 13309 N N . TYR I 2 197 ? -47.43757 -0.03282 52.71695 1.000 64.89852 197 TYR E N 1
ATOM 13310 C CA . TYR I 2 197 ? -47.54528 1.34446 52.23700 1.000 57.65245 197 TYR E CA 1
ATOM 13311 C C . TYR I 2 197 ? -49.01835 1.68294 52.02932 1.000 54.31040 197 TYR E C 1
ATOM 13312 O O . TYR I 2 197 ? -49.63608 1.20548 51.06875 1.000 52.39157 197 TYR E O 1
ATOM 13321 N N . ILE I 2 198 ? -49.57830 2.50386 52.92643 1.000 51.09692 198 ILE E N 1
ATOM 13322 C CA . ILE I 2 198 ? -50.94613 3.01211 52.81053 1.000 53.58679 198 ILE E CA 1
ATOM 13323 C C . ILE I 2 198 ? -50.89611 4.51772 52.60083 1.000 53.88992 198 ILE E C 1
ATOM 13324 O O . ILE I 2 198 ? -50.18184 5.22520 53.31995 1.000 57.83584 198 ILE E O 1
ATOM 13329 N N . CYS I 2 199 ? -51.67203 5.02335 51.64756 1.000 51.56529 199 CYS E N 1
ATOM 13330 C CA . CYS I 2 199 ? -51.77749 6.46660 51.48999 1.000 55.99108 199 CYS E CA 1
ATOM 13331 C C . CYS I 2 199 ? -53.10654 6.96135 52.02872 1.000 56.68813 199 CYS E C 1
ATOM 13332 O O . CYS I 2 199 ? -54.16083 6.37709 51.75991 1.000 60.54611 199 CYS E O 1
ATOM 13335 N N . ASN I 2 200 ? -53.03377 8.03650 52.79520 1.000 55.50517 200 ASN E N 1
ATOM 13336 C CA . ASN I 2 200 ? -54.14358 8.54531 53.59398 1.000 58.53455 200 ASN E CA 1
ATOM 13337 C C . ASN I 2 200 ? -54.65005 9.79975 52.88906 1.000 55.20276 200 ASN E C 1
ATOM 13338 O O . ASN I 2 200 ? -54.01275 10.85727 52.94692 1.000 55.61297 200 ASN E O 1
ATOM 13343 N N . VAL I 2 201 ? -55.77404 9.68298 52.20221 1.000 49.18337 201 VAL E N 1
ATOM 13344 C CA . VAL I 2 201 ? -56.30742 10.78255 51.41546 1.000 50.72228 201 VAL E CA 1
ATOM 13345 C C . VAL I 2 201 ? -57.43300 11.44020 52.19497 1.000 53.83689 201 VAL E C 1
ATOM 13346 O O . VAL I 2 201 ? -58.32491 10.76132 52.71198 1.000 58.55648 201 VAL E O 1
ATOM 13350 N N . ASN I 2 202 ? -57.37735 12.76076 52.30101 1.000 54.73084 202 ASN E N 1
ATOM 13351 C CA . ASN I 2 202 ? -58.34204 13.52262 53.07241 1.000 57.13048 202 ASN E CA 1
ATOM 13352 C C . ASN I 2 202 ? -58.86117 14.65990 52.20250 1.000 54.71083 202 ASN E C 1
ATOM 13353 O O . ASN I 2 202 ? -58.08980 15.29592 51.48019 1.000 52.75884 202 ASN E O 1
ATOM 13358 N N . HIS I 2 203 ? -60.19019 14.86458 52.22018 1.000 60.89056 203 HIS E N 1
ATOM 13359 C CA . HIS I 2 203 ? -60.88391 15.85060 51.37731 1.000 57.73149 203 HIS E CA 1
ATOM 13360 C C . HIS I 2 203 ? -61.98288 16.43562 52.24520 1.000 58.54687 203 HIS E C 1
ATOM 13361 O O . HIS I 2 203 ? -63.13320 16.00405 52.16354 1.000 59.18222 203 HIS E O 1
ATOM 13368 N N . LYS I 2 204 ? -61.61390 17.40130 53.08635 1.000 61.58071 204 LYS E N 1
ATOM 13369 C CA . LYS I 2 204 ? -62.58716 18.03896 53.97424 1.000 63.76040 204 LYS E CA 1
ATOM 13370 C C . LYS I 2 204 ? -63.81949 18.60371 53.26273 1.000 56.52540 204 LYS E C 1
ATOM 13371 O O . LYS I 2 204 ? -64.92170 18.48870 53.82336 1.000 54.62481 204 LYS E O 1
ATOM 13377 N N . PRO I 2 205 ? -63.73200 19.18444 52.06075 1.000 53.91691 205 PRO E N 1
ATOM 13378 C CA . PRO I 2 205 ? -64.94502 19.71061 51.41383 1.000 57.26730 205 PRO E CA 1
ATOM 13379 C C . PRO I 2 205 ? -66.07679 18.69422 51.20567 1.000 57.47466 205 PRO E C 1
ATOM 13380 O O . PRO I 2 205 ? -67.18882 19.09799 50.84646 1.000 64.05244 205 PRO E O 1
ATOM 13384 N N . SER I 2 206 ? -65.84940 17.40961 51.40469 1.000 58.55503 206 SER E N 1
ATOM 13385 C CA . SER I 2 206 ? -66.95093 16.45466 51.41791 1.000 60.42787 206 SER E CA 1
ATOM 13386 C C . SER I 2 206 ? -66.78983 15.46053 52.56130 1.000 63.77485 206 SER E C 1
ATOM 13387 O O . SER I 2 206 ? -67.50435 14.44769 52.59251 1.000 61.90274 206 SER E O 1
ATOM 13390 N N . ASN I 2 207 ? -65.88665 15.74629 53.49948 1.000 64.36920 207 ASN E N 1
ATOM 13391 C CA . ASN I 2 207 ? -65.59970 14.92282 54.66918 1.000 68.07977 207 ASN E CA 1
ATOM 13392 C C . ASN I 2 207 ? -65.35726 13.46891 54.25782 1.000 67.58702 207 ASN E C 1
ATOM 13393 O O . ASN I 2 207 ? -66.06509 12.54400 54.66153 1.000 66.39560 207 ASN E O 1
ATOM 13398 N N . THR I 2 208 ? -64.31318 13.29140 53.43849 1.000 66.06519 208 THR E N 1
ATOM 13399 C CA . THR I 2 208 ? -63.97718 12.02102 52.80468 1.000 63.43350 208 THR E CA 1
ATOM 13400 C C . THR I 2 208 ? -62.56736 11.64472 53.25258 1.000 64.81352 208 THR E C 1
ATOM 13401 O O . THR I 2 208 ? -61.59611 12.27777 52.82594 1.000 62.49812 208 THR E O 1
ATOM 13405 N N . LYS I 2 209 ? -62.44085 10.64043 54.12314 1.000 63.63222 209 LYS E N 1
ATOM 13406 C CA . LYS I 2 209 ? -61.13931 10.07219 54.47239 1.000 62.53034 209 LYS E CA 1
ATOM 13407 C C . LYS I 2 209 ? -61.04196 8.69488 53.83072 1.000 65.04595 209 LYS E C 1
ATOM 13408 O O . LYS I 2 209 ? -61.86608 7.81943 54.11363 1.000 72.63284 209 LYS E O 1
ATOM 13414 N N . VAL I 2 210 ? -60.05764 8.50725 52.95726 1.000 59.79873 210 VAL E N 1
ATOM 13415 C CA . VAL I 2 210 ? -59.85146 7.23856 52.26782 1.000 61.55958 210 VAL E CA 1
ATOM 13416 C C . VAL I 2 210 ? -58.45631 6.73212 52.59421 1.000 62.32320 210 VAL E C 1
ATOM 13417 O O . VAL I 2 210 ? -57.46478 7.42901 52.34556 1.000 64.06277 210 VAL E O 1
ATOM 13421 N N . ASP I 2 211 ? -58.37435 5.51840 53.13346 1.000 65.88083 211 ASP E N 1
ATOM 13422 C C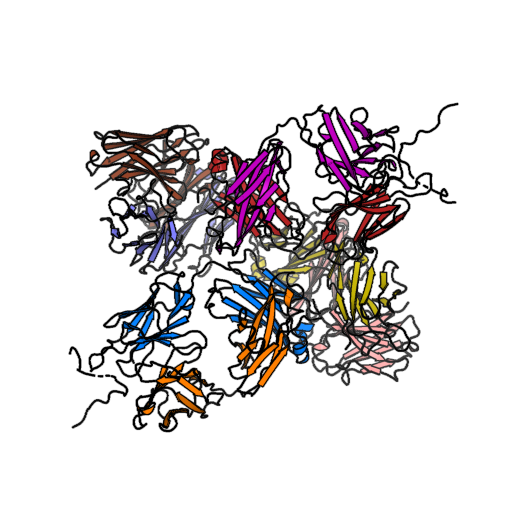A . ASP I 2 211 ? -57.09722 4.85727 53.39684 1.000 64.73389 211 ASP E CA 1
ATOM 13423 C C . ASP I 2 211 ? -56.94295 3.71589 52.39726 1.000 64.95520 211 ASP E C 1
ATOM 13424 O O . ASP I 2 211 ? -57.66143 2.71259 52.46896 1.000 71.28808 211 ASP E O 1
ATOM 13429 N N . LYS I 2 212 ? -56.02203 3.87113 51.45844 1.000 61.20563 212 LYS E N 1
ATOM 13430 C CA . LYS I 2 212 ? -55.85170 2.91836 50.37116 1.000 61.15734 212 LYS E CA 1
ATOM 13431 C C . LYS I 2 212 ? -54.48614 2.27601 50.50699 1.000 55.52214 212 LYS E C 1
ATOM 13432 O O . LYS I 2 212 ? -53.47034 2.96472 50.41709 1.000 61.27462 212 LYS E O 1
ATOM 13438 N N . LYS I 2 213 ? -54.45980 0.97149 50.73852 1.000 61.79857 213 LYS E N 1
ATOM 13439 C CA . LYS I 2 213 ? -53.19917 0.24141 50.75303 1.000 61.34945 213 LYS E CA 1
ATOM 13440 C C . LYS I 2 213 ? -52.72120 0.00636 49.32369 1.000 60.66025 213 LYS E C 1
ATOM 13441 O O . LYS I 2 213 ? -53.51667 -0.27705 48.42141 1.000 61.41451 213 LYS E O 1
ATOM 13447 N N . VAL I 2 214 ? -51.42111 0.17335 49.11393 1.000 56.87249 214 VAL E N 1
ATOM 13448 C CA . VAL I 2 214 ? -50.79877 0.00724 47.80763 1.000 60.25696 214 VAL E CA 1
ATOM 13449 C C . VAL I 2 214 ? -49.84266 -1.16649 47.90504 1.000 60.95539 214 VAL E C 1
ATOM 13450 O O . VAL I 2 214 ? -48.97391 -1.19405 48.78440 1.000 64.04734 214 VAL E O 1
ATOM 13454 N N . GLU I 2 215 ? -50.01225 -2.14210 47.02757 1.000 63.54455 215 GLU E N 1
ATOM 13455 C CA . GLU I 2 215 ? -49.22384 -3.35927 47.13598 1.000 78.34851 215 GLU E CA 1
ATOM 13456 C C . GLU I 2 215 ? -48.88967 -3.84668 45.73658 1.000 75.50007 215 GLU E C 1
ATOM 13457 O O . GLU I 2 215 ? -49.56785 -3.47759 44.76694 1.000 68.90646 215 GLU E O 1
ATOM 13463 N N . PRO I 2 216 ? -47.82562 -4.63231 45.58891 1.000 77.44244 216 PRO E N 1
ATOM 13464 C CA . PRO I 2 216 ? -47.29213 -4.92840 44.25866 1.000 76.42095 216 PRO E CA 1
ATOM 13465 C C . PRO I 2 216 ? -48.13420 -5.97006 43.53967 1.000 84.17609 216 PRO E C 1
ATOM 13466 O O . PRO I 2 216 ? -49.07247 -6.55592 44.07997 1.000 85.82190 216 PRO E O 1
ATOM 13470 N N . LYS I 2 217 ? -47.74691 -6.20272 42.29974 1.000 87.98962 217 LYS E N 1
ATOM 13471 C CA . LYS I 2 217 ? -48.49073 -7.00690 41.35001 1.000 93.29007 217 LYS E CA 1
ATOM 13472 C C . LYS I 2 217 ? -47.50137 -7.88887 40.59316 1.000 91.32914 217 LYS E C 1
ATOM 13473 O O . LYS I 2 217 ? -46.32480 -7.96786 40.96296 1.000 81.27847 217 LYS E O 1
ATOM 13479 N N . ALA J 3 1 ? -39.16434 71.51115 50.16850 1.000 71.23241 370 ALA F N 1
ATOM 13480 C CA . ALA J 3 1 ? -38.24609 70.41737 49.84715 1.000 82.48462 370 ALA F CA 1
ATOM 13481 C C . ALA J 3 1 ? -38.61669 69.70232 48.53732 1.000 75.40217 370 ALA F C 1
ATOM 13482 O O . ALA J 3 1 ? -39.34259 70.23592 47.68895 1.000 77.12106 370 ALA F O 1
ATOM 13484 N N . THR J 3 2 ? -38.06414 68.50054 48.37113 1.000 77.93928 371 THR F N 1
ATOM 13485 C CA . THR J 3 2 ? -38.60309 67.50641 47.45425 1.000 74.01988 371 THR F CA 1
ATOM 13486 C C . THR J 3 2 ? -39.71675 66.66997 48.08384 1.000 66.18852 371 THR F C 1
ATOM 13487 O O . THR J 3 2 ? -40.34641 65.87241 47.37258 1.000 61.12604 371 THR F O 1
ATOM 13491 N N . GLY J 3 3 ? -39.99961 66.85630 49.37594 1.000 54.08629 372 GLY F N 1
ATOM 13492 C CA . GLY J 3 3 ? -41.12161 66.17386 49.99004 1.000 44.72415 372 GLY F CA 1
ATOM 13493 C C . GLY J 3 3 ? -41.76334 66.94504 51.12693 1.000 42.77532 372 GLY F C 1
ATOM 13494 O O . GLY J 3 3 ? -41.16650 67.84547 51.72942 1.000 45.58875 372 GLY F O 1
ATOM 13495 N N . ARG J 3 4 ? -42.99998 66.56176 51.42780 1.000 38.13620 373 ARG F N 1
ATOM 13496 C CA . ARG J 3 4 ? -43.64625 67.07718 52.62164 1.000 39.99913 373 ARG F CA 1
ATOM 13497 C C . ARG J 3 4 ? -42.93523 66.53428 53.84860 1.000 37.91559 373 ARG F C 1
ATOM 13498 O O . ARG J 3 4 ? -42.29628 65.48016 53.81243 1.000 36.15544 373 ARG F O 1
ATOM 13506 N N . THR J 3 5 ? -43.05051 67.26540 54.95098 1.000 39.02068 374 THR F N 1
ATOM 13507 C CA . THR J 3 5 ? -42.21164 66.93637 56.09519 1.000 36.32683 374 THR F CA 1
ATOM 13508 C C . THR J 3 5 ? -42.57056 65.58767 56.70211 1.000 34.96155 374 THR F C 1
ATOM 13509 O O . THR J 3 5 ? -41.68852 64.89007 57.20424 1.000 34.56706 374 THR F O 1
ATOM 13513 N N . HIS J 3 6 ? -43.83310 65.18885 56.63657 1.000 36.18911 375 HIS F N 1
ATOM 13514 C CA . HIS J 3 6 ? -44.27105 63.91253 57.18808 1.000 34.45701 375 HIS F CA 1
ATOM 13515 C C . HIS J 3 6 ? -45.09624 63.15560 56.15660 1.000 35.07564 375 HIS F C 1
ATOM 13516 O O . HIS J 3 6 ? -45.83169 63.75712 55.39172 1.000 33.98768 375 HIS F O 1
ATOM 13543 N N . PRO J 3 9 ? -49.52160 58.70027 53.15260 1.000 37.18904 378 PRO F N 1
ATOM 13544 C CA . PRO J 3 9 ? -49.78096 57.67358 52.13978 1.000 34.92984 378 PRO F CA 1
ATOM 13545 C C . PRO J 3 9 ? -51.20797 57.73547 51.65144 1.000 35.11459 378 PRO F C 1
ATOM 13546 O O . PRO J 3 9 ? -52.09649 58.05763 52.43937 1.000 37.60854 378 PRO F O 1
ATOM 13550 N N . PRO J 3 10 ? -51.41735 57.42866 50.37969 1.000 35.07082 379 PRO F N 1
ATOM 13551 C CA . PRO J 3 10 ? -52.76934 57.47765 49.81732 1.000 31.60362 379 PRO F CA 1
ATOM 13552 C C . PRO J 3 10 ? -53.49194 56.16250 49.99553 1.000 37.15190 379 PRO F C 1
ATOM 13553 O O . PRO J 3 10 ? -53.13942 55.14832 49.37975 1.000 39.66937 379 PRO F O 1
ATOM 13557 N N . ARG J 3 11 ? -54.50578 56.16757 50.84248 1.000 32.48195 380 ARG F N 1
ATOM 13558 C CA . ARG J 3 11 ? -55.31208 54.98610 51.04699 1.000 34.53771 380 ARG F CA 1
ATOM 13559 C C . ARG J 3 11 ? -56.69087 55.11133 50.42185 1.000 36.61131 380 ARG F C 1
ATOM 13560 O O . ARG J 3 11 ? -57.46520 54.15234 50.47638 1.000 35.36870 380 ARG F O 1
ATOM 13568 N N . ALA J 3 12 ? -57.00699 56.25646 49.81804 1.000 38.42508 381 ALA F N 1
ATOM 13569 C CA . ALA J 3 12 ? -58.28725 56.53129 49.18203 1.000 33.68530 381 ALA F CA 1
ATOM 13570 C C . ALA J 3 12 ? -58.03592 57.09592 47.79493 1.000 34.89690 381 ALA F C 1
ATOM 13571 O O . ALA J 3 12 ? -57.01804 57.76259 47.57595 1.000 39.04601 381 ALA F O 1
ATOM 13573 N N . PRO J 3 13 ? -58.93455 56.85842 46.84126 1.000 31.99602 382 PRO F N 1
ATOM 13574 C CA . PRO J 3 13 ? -58.74237 57.44292 45.50975 1.000 30.81645 382 PRO F CA 1
ATOM 13575 C C . PRO J 3 13 ? -58.78567 58.96165 45.58765 1.000 35.04042 382 PRO F C 1
ATOM 13576 O O . PRO J 3 13 ? -59.34351 59.55217 46.52119 1.000 34.52717 382 PRO F O 1
ATOM 13580 N N . SER J 3 14 ? -58.16459 59.59926 44.60047 1.000 34.68774 383 SER F N 1
ATOM 13581 C CA . SER J 3 14 ? -58.23615 61.04662 44.55006 1.000 36.65519 383 SER F CA 1
ATOM 13582 C C . SER J 3 14 ? -59.63342 61.46188 44.12612 1.000 39.62507 383 SER F C 1
ATOM 13583 O O . SER J 3 14 ? -60.39198 60.68740 43.52730 1.000 36.88066 383 SER F O 1
ATOM 13586 N N . SER J 3 15 ? -59.96663 62.70712 44.46043 1.000 39.12237 384 SER F N 1
ATOM 13587 C CA . SER J 3 15 ? -61.32053 63.23215 44.30408 1.000 39.81790 384 SER F CA 1
ATOM 13588 C C . SER J 3 15 ? -61.20869 64.72826 44.04130 1.000 39.72575 384 SER F C 1
ATOM 13589 O O . SER J 3 15 ? -61.50361 65.55768 44.90704 1.000 41.69113 384 SER F O 1
ATOM 13592 N N . PRO J 3 16 ? -60.77436 65.10650 42.84245 1.000 36.77149 385 PRO F N 1
ATOM 13593 C CA . PRO J 3 16 ? -60.43714 66.50468 42.58166 1.000 37.90392 385 PRO F CA 1
ATOM 13594 C C . PRO J 3 16 ? -61.64083 67.42087 42.71748 1.000 41.51314 385 PRO F C 1
ATOM 13595 O O . PRO J 3 16 ? -62.79792 66.98835 42.68865 1.000 43.42103 385 PRO F O 1
ATOM 13599 N N . GLY J 3 17 ? -61.33987 68.70970 42.86104 1.000 41.45893 386 GLY F N 1
ATOM 13600 C CA . GLY J 3 17 ? -62.34551 69.72315 43.06856 1.000 44.81140 386 GLY F CA 1
ATOM 13601 C C . GLY J 3 17 ? -62.70399 70.41285 41.77022 1.000 46.48071 386 GLY F C 1
ATOM 13602 O O . GLY J 3 17 ? -61.86052 71.06468 41.14824 1.000 46.56948 386 GLY F O 1
ATOM 13603 N N . ARG J 3 18 ? -63.96439 70.25222 41.35869 1.000 46.76548 387 ARG F N 1
ATOM 13604 C CA . ARG J 3 18 ? -64.44607 70.80366 40.10221 1.000 46.67697 387 ARG F CA 1
ATOM 13605 C C . ARG J 3 18 ? -65.53438 71.84796 40.29940 1.000 49.80500 387 ARG F C 1
ATOM 13606 O O . ARG J 3 18 ? -66.08970 72.33845 39.30582 1.000 47.33891 387 ARG F O 1
ATOM 13614 N N . SER J 3 19 ? -65.79260 72.24962 41.54914 1.000 58.01441 388 SER F N 1
ATOM 13615 C CA . SER J 3 19 ? -66.99294 72.95786 41.97030 1.000 51.94823 388 SER F CA 1
ATOM 13616 C C . SER J 3 19 ? -66.67113 74.34776 42.51922 1.000 59.83582 388 SER F C 1
ATOM 13617 O O . SER J 3 19 ? -65.56928 74.61693 43.01584 1.000 62.89055 388 SER F O 1
ATOM 13620 N N . ARG J 3 20 ? -67.66737 75.23157 42.42990 1.000 65.46663 389 ARG F N 1
ATOM 13621 C CA . ARG J 3 20 ? -67.56183 76.62450 42.88007 1.000 70.45564 389 ARG F CA 1
ATOM 13622 C C . ARG J 3 20 ? -67.48413 76.73370 44.40637 1.000 76.11926 389 ARG F C 1
ATOM 13623 O O . ARG J 3 20 ? -66.51610 76.29486 45.03227 1.000 72.25023 389 ARG F O 1
#

Secondary structure (DSSP, 8-state):
---EEEE-SEEEEETTS-EEEEEEESS----TTS---EEEEEE-TTS--EEEEETTTEE-TT--TTEEEEEETTEEEEEESS--GGG-EEEEEEE-SSSSPEE---EEEEEE---BPPEEEEEPPPHHHHTTTEEEEEEEEEEEBSS--EEEEEETTEE--SSEEEEEPPPPTTT--EEEEEEEEEEHHHHHT--EEEEEEE-TT-SS-EEEEEETTT-/--EEEEE---EE-TT--EEEEEEEESS-GGGS-EEEEEE-TT--EEEEEEE-SSSS-EEE-GGGTTTEEEEEETTTTEEEEEE-S--GGG-EEEEEEESTTT---B---EEEEE-SS--BPPEEEEE---TT--TTSEEEEEEEEEEEBSS--EEEEGGGTB-TTEEEPP-EE-TTS-EEEEEEEEEETTHHHHS--EEEEEEGGGTEEEEEE-----/--S------S--------/---EEEE-SEEEE-TT--EEEEEEESS--B-TTS-B-EEEEEE-TTS--EEEEETTTEEPTT--TTEEEEEETTEEEEEESS--GGG-EEEEEEE-SSSSPEE---EEEEE----BPPEEEEEPPPHHHHHHTEEEEEEEEEEEBSS--EEEEEETTEEP-S-EEEEEPPPPTTT--EEEEEEEEEEHHHHHH--EEEEEEE-TT-SS-EEEEEES--/--EEEEE---EE-TT--EEEEEEEESS-GGGS-EEEEEE-TT--EEEEEEE-TTSS-EEE-GGGTTTEEEEEEGGGTEEEEEE-S--GGG-EEEEEEESTTT---B---EEEEE-S---BPPEEEEE---STTSSSSEEEEEEEEEEEBSS--EEEEGGGTB-TTEEEPPPEE-TTS-EEEEEEEEEEGGGTTTS-EEEEEEEGGGTEEEEEEE---/--S------S--------/-PPEEEE-SEEEEETT--EEEEEEESS--B-TTS-B-EEEEEE-TTS--EEEEETTTEEPTTS-TTEEEEEETTEEEEEESS--GGG-EEEEEEE-SSSSPEE---EEEEEE---BPPEEEEEPPPHHHHHHTEEEEEEEEEEEBSS-EEEEEEETTEE--SSEEEEEPPPPTTT--EEEEEEEEEEHHHHTT--EEEEEEEETT-SS-EEEEEES--/--EEEEE--EEE-TT--EEEEEEEESS-GGGS-EEEEEE-TTS-EEEEEEE-SSSS-EEE-GGGTTT-EEEEEGGGTEEEEEE-S--GGG-EEEEEEESTTT--EE---EEEEE-SSPPBPPEEEEEPPP-S--TTSEEEEEEEEEEEBSS--EEEEGGGTB-TTEEEPPPEE-TTS-EEEEEEEEEEGGGTTTS-EEEEEEEGGGTEEEEEEE----/---EEEE-SEEEEETTS-EEEEEEESS--B-TTS-B-EEEEEE-TTS--EEEEETTTEE-TTS-TTEEEEEETTEEEEEESS--GGG-EEEEEEE-SSSS-EE---EEEEEE---BPPEEEEEPPPHHHHTTTEEEEEEEEEEEBSS--EEEEEETTEE--SSEEEEEPPPPTTT--EEEEEEEEEEHHHHHH--EEEEEEE-TT-SS-EEEEEETT--/--EEEEE--EEE-TT--EEEEEEEESS-GGGS-EEEEEE-TTS-EEEEEEE-TTSS-EEE-GGGTTTEEEEEEGGGTEEEEEE-S--GGG-EEEEEEESTTT--EE---EEEEE-SS--BPPEEEEEPPPSS--SSSEEEEEEEEEEEBSS--EEEEGGGTB-TTEEEPPPEE-TTS-EEEEEEEEEEGGGTTTS--EEEEEEGGGTEEEEEE----

Solvent-accessible surface area: 78435 Å² total

Foldseek 3Di:
DKAWEKPDQEAEDAAFAKDKIKIFIPFFQAAPVGFWFKWKWFDDPPGDTDTADTRQFHGDDVHDPLWGKHDGGGMIMIMRHGDALQRFGWMKMWTPRDPDIDIYPIHGYAYDDDFDFWDKDKDWADPVVLVVWKTKIKIKTPFGPDPDKDKWKAFLHHTDDDFKDKDKDDQDSHSRGIMMMIIGMDTSVVLVVTFKIKIWMDDPNDPDIDIDMGTPDRD/DKAWAKDWADEAAQQAKTKIKIAIDDDQQLQWWKFKWWAFVVGDIGTAWIAHSQRPDIDGDPVQPPAKDKDADNVRSMIMIIGGSDDQRVFGWMKIAIHPPVRPDIYPTDGHHHDPDDWDAWDKDKQAWDPCDPPFHKIKIKIKTDFGDDDDKDKDKPVNPQDPQKDKDDWDQDPVRGTITMIMGMDTPVCLVPDWIWMWIADPVVRDTDTDTHHHDD/DVDDPDDDPDDDDDDDDD/DKAWAKPDQEAEDAAFAKDKIKTFIPFFAQAPVRFRFKWKWWDFPPDDIDTAATSQFHGDDVYDPQWGKDDGTGIIMTMRHGDHLQRFTWMWMWGVRDPPIDIYPTHGYAYAYDWDFWDKDKDWFDPVVLVVWKTKIKIKTPFGDDPDKDKWKAFLHHTDDDQKDKDKDQQDSHRRTIMMMIIGMDTSVVVVVTFKIKIWMDDPPDPHIDIDIGTVVD/DKAWAKDWAAEDEQQAKTKIKIAMDDDQQLQWKKFKWWAAVVGDIDTAKIAHSARPDIDGDPVCPPAKDKHDDNVRRMIMIIGGNDDQVPWGWMWMFIHPPVRPDIHPTHTHGHDPDDWDAWDKDKQAWDPDDDVPQKTKIKIKTDFTDDDDKDKDKPNPPDDPFKDKDDWDQDPVRGIITMMMGMDHNVCLPPDWIWMWIGGVNVPDIDIDIHHHDD/DKAKAKPPQEAEDAAFAKDKIKIFIPWFAQAPVRFRFKWKWWDDFPGDIDTAGTRQFDGDPVYDPQWGKHDGTGMIMIMGHGHHLQRFTWMKMWGPRDPPIDIYPTHTYAHDDDWDFWDKDKDWFDPVVLVVQKGKIKMKTPFGDDPDKDKWKAFQNRTDPDQKDKDKGQQDSHRRTMMMMIIGMDGSVVVVVTFKIKMWMDDPNDPDIDMDIDTPPPD/DKAKAKDWAAEDEQQGKIKIKIAIDDDQQLQWKKFKWWAAVPDDIHTAKIAHRQRPDIDGDDVQPPAKDWDDDSVRRMIMIMGGNDDQVPWGWMWIFIHPPVRPDIHPTHTHGYDPDDWDAWDKDWFAKDPPDDQADKIKIWIKTDFTDDDDKDKDKPVPPDDPAKDKDPWDQDPVRGTITMIMGMDRSNCLVPDKIWMWMADVNVRDIDTDIHHHD/DKAWAKPPQEAADAAFAKDKIKIFIPFFAQAPVRFGFKWKWWDAPPGDTDTAATRQFHGDDPHDPQWGKHDGGGIIMTMRHGDHLVRFGWMKMWTPRDPDIDIYPTHGYAHADDWDFWDKDKDWADVVVLVVFKTKIKIKTPFGPDPDKDKWKQFVNRTDDDQKDKDKDAQDSPRRGIMMMIIGMDTSVVVVVTFKIKMWMDDPPDPDIDMDTGTVPD/DKAKAKDWADEDEAQAKTKIKIAIDDDQLLQWWKFKWWAAVVGDIDTAWIAHRQRPDIDGDPVQPPAKDKHDDSVRSMIMIMGGNDDQVPWGWMWMFIHPPVRPDIYPTGGHGYHPDDFDAWDKDWDAWAPVQVVDFKTKIWIKTDFGDDDDKDKDKPVPPDDPQKDKDDWDQDPVRGIITMIMGMDGPVCAVPDKIWMWIADVSVGDTDIHTYHHD/DVDDPDDDPDDDDDDDDD

InterPro domains:
  IPR003598 Immunoglobulin subtype 2 [SM00408] (159-224)
  IPR003599 Immunoglobulin domain subtype [SM00409] (40-142)
  IPR003599 Immunoglobulin domain subtype [SM00409] (153-236)
  IPR007110 Immunoglobulin-like domain [PS50835] (148-234)
  IPR013106 Immunoglobulin V-set domain [PF07686] (43-141)
  IPR013783 Immunoglobulin-like fold [G3DSA:2.60.40.10] (32-146)
  IPR013783 Immunoglobulin-like fold [G3DSA:2.60.40.10] (147-240)
  IPR036179 Immunoglobulin-like domain superfamily [SSF48726] (36-144)
  IPR036179 Immunoglobulin-like domain superfamily [SSF48726] (154-237)
  IPR052280 HEPACAM domain-containing protein [PTHR44888] (10-236)

B-factor: mean 49.48, std 15.39, range [20.58, 150.55]